Protein 2GI4 (pdb70)

Sequence (156 aa):
MKKILFICLGNICRSPMAEFIMKDLVKKANLEKEFFINSAGTSGEHDGEGMHYGTKNKLAQLNIEHKNFTSKKLTQKLCDESDFLITMDNSNFKNVLKNFTNTQNKVLKITDFSPSLNYDEVPDPWYSGNFDETYKILSLACKNLLVFLSKHHHHHMKKILFICLGNICRSPMAEFIMKDLVKKANLEKEFFINSAGTSGEHDGEGMHYGTKNKLAQLNIEHKNFTSKKLTQKLCDESDFLITMDNSNFKNVLKNFTNTQNKVLKITDFSPSLNYDEVPDPWYSGNFDETYKILSLACKNLLVFLSKHHHHHMKKILFICLGNICRSPMAEFIMKDLVKKANLEKEFFINSAGTSGEHDGEGMHYGTKNKLAQLNIEHKNFTSKKLTQKLCDESDFLITMDNSNFKNVLKNFTNTQNKVLKITDFSPSLNYDEVPDPWYSGNFDETYKILSLACKNLLVFLSKHHHHHMKKILFICLGNICRSPMAEFIMKDLVKKANLEKEFFINSAGTSGEHDGEGMHYGTKNKLAQLNIEHKNFTSKKLTQKLCDESDFLITMDNSNFKNVLKNFTNTQNKVLKITDFSPSLNYDEVPDPWYSGNFDETYKILSLACKNLLVFLSKHHHHHMKKILFICLGNICRSPMAEFIMKDLVKKANLEKEFFINSAGTSGEHDGEGMHYGTKNKLAQLNIEHKNFTSKKLTQKLCDESDFLITMDNSNFKNVLKNFTNTQNKVLKITDFSPSLNYDEVPDPWYSGNFDETYKILSLACKNLLVFLSKHHHHHMKKILFICLGNICRSPMAEFIMKDLVKKANLEKEFFINSAGTSGEHDGEGMHYGTKNKLAQLNIEHKNFTSKKLTQKLCDESDFLITMDNSNFKNVLKNFTNTQNKVLKITDFSPSLNYDEVPDPWYSGNFDETYKILSLACKNLLVFLSKHHHHHMKKILFICLGNICRSPMAEFIMKDLVKKANLEKEFFINSAGTSGEHDGEGMHYGTKNKLAQLNIEHKNFTSKKLTQKLCDESDFLITMDNSNFKNVLKNFTNTQNKVLKITDFSPSLNYDEVPDPWYSGNFDETYKILSLACKNLLVFLSKHHHHHMKKILFICLGNICRSPMAEFIMKDLVKKANLEKEFFINSAGTSGEHDGEGMHYGTKNKLAQLNIEHKNFTSKKLTQKLCDESDFLITMDNSNFKNVLKNFTNTQNKVLKITDFSPSLNYDEVPDPWYSGNFDETYKILSLACKNLLVFLSKHHHHHMKKILFICLGNICRSPMAEFIMKDLVKKANLEKEFFINSAGTSGEHDGEGMHYGTKNKLAQLNIEHKNFTSKKLTQKLCDESDFLITMDNSNFKNVLKNFTNTQNKVLKITDFSPSLNYDEVPDPWYSGNFDETYKILSLACKNLLVFLSKHHHHHMKKILFICLGNICRSPMAEFIMKDLVKKANLEKEFFINSAGTSGEHDGEGMHYGTKNKLAQLNIEHKNFTSKKLTQKLCDESDFLITMDNSNFKNVLKNFTNTQNKVLKITDFSPSLNYDEVPDPWYSGNFDETYKILSLACKNLLVFLSKHHHHH

InterPro domains:
  IPR023485 Phosphotyrosine protein phosphatase I [PF01451] (3-149)
  IPR023485 Phosphotyrosine protein phosphatase I [SM00226] (2-148)
  IPR036196 Phosphotyrosine protein phosphatase I superfamily [SSF52788] (1-146)
  IPR050438 Low Molecular Weight Phosphotyrosine Protein Phosphatase [PTHR11717] (2-149)

Structure (mmCIF, N/CA/C/O backbone):
data_2GI4
#
_entry.id   2GI4
#
loop_
_atom_site.group_PDB
_atom_site.id
_atom_site.type_symbol
_atom_site.label_atom_id
_atom_site.label_alt_id
_atom_site.label_comp_id
_atom_site.label_asym_id
_atom_site.label_entity_id
_atom_site.label_seq_id
_atom_site.pdbx_PDB_ins_code
_atom_site.Cartn_x
_atom_site.Cartn_y
_atom_site.Cartn_z
_atom_site.occupancy
_atom_site.B_iso_or_equiv
_atom_site.auth_seq_id
_atom_site.auth_comp_id
_atom_site.auth_asym_id
_atom_site.auth_atom_id
_atom_site.pdbx_PDB_model_num
ATOM 1 N N . MET A 1 1 ? 17.283 -7.599 -6.737 1.00 0.00 1 MET A N 1
ATOM 2 C CA . MET A 1 1 ? 16.320 -6.640 -7.340 1.00 0.00 1 MET A CA 1
ATOM 3 C C . MET A 1 1 ? 14.889 -6.954 -6.913 1.00 0.00 1 MET A C 1
ATOM 4 O O . MET A 1 1 ? 14.082 -7.431 -7.712 1.00 0.00 1 MET A O 1
ATOM 20 N N . LYS A 1 2 ? 14.581 -6.682 -5.648 1.00 0.00 2 LYS A N 1
ATOM 21 C CA . LYS A 1 2 ? 13.247 -6.933 -5.113 1.00 0.00 2 LYS A CA 1
ATOM 22 C C . LYS A 1 2 ? 12.381 -5.683 -5.213 1.00 0.00 2 LYS A C 1
ATOM 23 O O . LYS A 1 2 ? 12.726 -4.631 -4.674 1.00 0.00 2 LYS A O 1
ATOM 42 N N . LYS A 1 3 ? 11.254 -5.801 -5.910 1.00 0.00 3 LYS A N 1
ATOM 43 C CA . LYS A 1 3 ? 10.341 -4.676 -6.083 1.00 0.00 3 LYS A CA 1
ATOM 44 C C . LYS A 1 3 ? 8.953 -5.000 -5.536 1.00 0.00 3 LYS A C 1
ATOM 45 O O . LYS A 1 3 ? 8.387 -6.056 -5.824 1.00 0.00 3 LYS A O 1
ATOM 64 N N . ILE A 1 4 ? 8.411 -4.079 -4.745 1.00 0.00 4 ILE A N 1
ATOM 65 C CA . ILE A 1 4 ? 7.090 -4.252 -4.150 1.00 0.00 4 ILE A CA 1
ATOM 66 C C . ILE A 1 4 ? 6.112 -3.211 -4.685 1.00 0.00 4 ILE A C 1
ATOM 67 O O . ILE A 1 4 ? 6.271 -2.015 -4.437 1.00 0.00 4 ILE A O 1
ATOM 83 N N . LEU A 1 5 ? 5.103 -3.668 -5.420 1.00 0.00 5 LEU A N 1
ATOM 84 C CA . LEU A 1 5 ? 4.107 -2.767 -5.990 1.00 0.00 5 LEU A CA 1
ATOM 85 C C . LEU A 1 5 ? 2.836 -2.731 -5.145 1.00 0.00 5 LEU A C 1
ATOM 86 O O . LEU A 1 5 ? 2.077 -3.700 -5.108 1.00 0.00 5 LEU A O 1
ATOM 102 N N . PHE A 1 6 ? 2.597 -1.599 -4.489 1.00 0.00 6 PHE A N 1
ATOM 103 C CA . PHE A 1 6 ? 1.403 -1.425 -3.668 1.00 0.00 6 PHE A CA 1
ATOM 104 C C . PHE A 1 6 ? 0.313 -0.735 -4.487 1.00 0.00 6 PHE A C 1
ATOM 105 O O . PHE A 1 6 ? 0.585 0.238 -5.193 1.00 0.00 6 PHE A O 1
ATOM 122 N N . ILE A 1 7 ? -0.914 -1.246 -4.410 1.00 0.00 7 ILE A N 1
ATOM 123 C CA . ILE A 1 7 ? -2.024 -0.674 -5.169 1.00 0.00 7 ILE A CA 1
ATOM 124 C C . ILE A 1 7 ? -3.092 -0.077 -4.257 1.00 0.00 7 ILE A C 1
ATOM 125 O O . ILE A 1 7 ? -3.615 -0.751 -3.371 1.00 0.00 7 ILE A O 1
ATOM 141 N N . CYS A 1 8 ? -3.417 1.191 -4.493 1.00 0.00 8 CYS A N 1
ATOM 142 C CA . CYS A 1 8 ? -4.431 1.883 -3.708 1.00 0.00 8 CYS A CA 1
ATOM 143 C C . CYS A 1 8 ? -5.455 2.554 -4.619 1.00 0.00 8 CYS A C 1
ATOM 144 O O . CYS A 1 8 ? -5.100 3.360 -5.480 1.00 0.00 8 CYS A O 1
ATOM 152 N N . LEU A 1 9 ? -6.724 2.201 -4.425 1.00 0.00 9 LEU A N 1
ATOM 153 C CA . LEU A 1 9 ? -7.818 2.749 -5.226 1.00 0.00 9 LEU A CA 1
ATOM 154 C C . LEU A 1 9 ? -7.686 4.259 -5.393 1.00 0.00 9 LEU A C 1
ATOM 155 O O . LEU A 1 9 ? -7.549 4.759 -6.509 1.00 0.00 9 LEU A O 1
ATOM 171 N N . GLY A 1 10 ? -7.734 4.982 -4.278 1.00 0.00 10 GLY A N 1
ATOM 172 C CA . GLY A 1 10 ? -7.623 6.427 -4.330 1.00 0.00 10 GLY A CA 1
ATOM 173 C C . GLY A 1 10 ? -6.186 6.904 -4.388 1.00 0.00 10 GLY A C 1
ATOM 174 O O . GLY A 1 10 ? -5.890 7.914 -5.024 1.00 0.00 10 GLY A O 1
ATOM 178 N N . ASN A 1 11 ? -5.296 6.180 -3.715 1.00 0.00 11 ASN A N 1
ATOM 179 C CA . ASN A 1 11 ? -3.880 6.535 -3.680 1.00 0.00 11 ASN A CA 1
ATOM 180 C C . ASN A 1 11 ? -3.688 7.976 -3.217 1.00 0.00 11 ASN A C 1
ATOM 181 O O . ASN A 1 11 ? -2.627 8.570 -3.412 1.00 0.00 11 ASN A O 1
ATOM 192 N N . ILE A 1 12 ? -4.726 8.526 -2.599 1.00 0.00 12 ILE A N 1
ATOM 193 C CA . ILE A 1 12 ? -4.694 9.891 -2.094 1.00 0.00 12 ILE A CA 1
ATOM 194 C C . ILE A 1 12 ? -5.058 9.913 -0.618 1.00 0.00 12 ILE A C 1
ATOM 195 O O . ILE A 1 12 ? -5.565 10.908 -0.102 1.00 0.00 12 ILE A O 1
ATOM 211 N N . CYS A 1 13 ? -4.806 8.795 0.054 1.00 0.00 13 CYS A N 1
ATOM 212 C CA . CYS A 1 13 ? -5.118 8.674 1.468 1.00 0.00 13 CYS A CA 1
ATOM 213 C C . CYS A 1 13 ? -4.173 7.694 2.162 1.00 0.00 13 CYS A C 1
ATOM 214 O O . CYS A 1 13 ? -3.170 8.097 2.750 1.00 0.00 13 CYS A O 1
ATOM 222 N N . ARG A 1 14 ? -4.504 6.409 2.097 1.00 0.00 14 ARG A N 1
ATOM 223 C CA . ARG A 1 14 ? -3.696 5.370 2.730 1.00 0.00 14 ARG A CA 1
ATOM 224 C C . ARG A 1 14 ? -2.399 5.111 1.959 1.00 0.00 14 ARG A C 1
ATOM 225 O O . ARG A 1 14 ? -1.416 4.637 2.531 1.00 0.00 14 ARG A O 1
ATOM 246 N N . SER A 1 15 ? -2.400 5.411 0.665 1.00 0.00 15 SER A N 1
ATOM 247 C CA . SER A 1 15 ? -1.219 5.193 -0.171 1.00 0.00 15 SER A CA 1
ATOM 248 C C . SER A 1 15 ? -0.056 6.119 0.210 1.00 0.00 15 SER A C 1
ATOM 249 O O . SER A 1 15 ? 1.066 5.651 0.399 1.00 0.00 15 SER A O 1
ATOM 257 N N . PRO A 1 16 ? -0.292 7.447 0.305 1.00 0.00 16 PRO A N 1
ATOM 258 C CA . PRO A 1 16 ? 0.764 8.417 0.638 1.00 0.00 16 PRO A CA 1
ATOM 259 C C . PRO A 1 16 ? 1.295 8.265 2.060 1.00 0.00 16 PRO A C 1
ATOM 260 O O . PRO A 1 16 ? 2.510 8.218 2.276 1.00 0.00 16 PRO A O 1
ATOM 271 N N . MET A 1 17 ? 0.388 8.191 3.030 1.00 0.00 17 MET A N 1
ATOM 272 C CA . MET A 1 17 ? 0.785 8.047 4.425 1.00 0.00 17 MET A CA 1
ATOM 273 C C . MET A 1 17 ? 1.654 6.811 4.607 1.00 0.00 17 MET A C 1
ATOM 274 O O . MET A 1 17 ? 2.793 6.904 5.064 1.00 0.00 17 MET A O 1
ATOM 288 N N . ALA A 1 18 ? 1.112 5.656 4.235 1.00 0.00 18 ALA A N 1
ATOM 289 C CA . ALA A 1 18 ? 1.843 4.403 4.351 1.00 0.00 18 ALA A CA 1
ATOM 290 C C . ALA A 1 18 ? 3.112 4.438 3.509 1.00 0.00 18 ALA A C 1
ATOM 291 O O . ALA A 1 18 ? 4.092 3.768 3.828 1.00 0.00 18 ALA A O 1
ATOM 298 N N . GLU A 1 19 ? 3.093 5.226 2.438 1.00 0.00 19 GLU A N 1
ATOM 299 C CA . GLU A 1 19 ? 4.256 5.344 1.567 1.00 0.00 19 GLU A CA 1
ATOM 300 C C . GLU A 1 19 ? 5.448 5.873 2.353 1.00 0.00 19 GLU A C 1
ATOM 301 O O . GLU A 1 19 ? 6.569 5.383 2.207 1.00 0.00 19 GLU A O 1
ATOM 313 N N . PHE A 1 20 ? 5.196 6.873 3.192 1.00 0.00 20 PHE A N 1
ATOM 314 C CA . PHE A 1 20 ? 6.248 7.466 4.008 1.00 0.00 20 PHE A CA 1
ATOM 315 C C . PHE A 1 20 ? 6.662 6.519 5.135 1.00 0.00 20 PHE A C 1
ATOM 316 O O . PHE A 1 20 ? 7.846 6.408 5.458 1.00 0.00 20 PHE A O 1
ATOM 333 N N . ILE A 1 21 ? 5.683 5.839 5.731 1.00 0.00 21 ILE A N 1
ATOM 334 C CA . ILE A 1 21 ? 5.960 4.907 6.821 1.00 0.00 21 ILE A CA 1
ATOM 335 C C . ILE A 1 21 ? 6.870 3.777 6.359 1.00 0.00 21 ILE A C 1
ATOM 336 O O . ILE A 1 21 ? 7.933 3.547 6.936 1.00 0.00 21 ILE A O 1
ATOM 352 N N . MET A 1 22 ? 6.446 3.077 5.312 1.00 0.00 22 MET A N 1
ATOM 353 C CA . MET A 1 22 ? 7.223 1.972 4.765 1.00 0.00 22 MET A CA 1
ATOM 354 C C . MET A 1 22 ? 8.614 2.436 4.350 1.00 0.00 22 MET A C 1
ATOM 355 O O . MET A 1 22 ? 9.614 1.843 4.742 1.00 0.00 22 MET A O 1
ATOM 369 N N . LYS A 1 23 ? 8.664 3.502 3.556 1.00 0.00 23 LYS A N 1
ATOM 370 C CA . LYS A 1 23 ? 9.931 4.052 3.079 1.00 0.00 23 LYS A CA 1
ATOM 371 C C . LYS A 1 23 ? 10.897 4.316 4.231 1.00 0.00 23 LYS A C 1
ATOM 372 O O . LYS A 1 23 ? 12.112 4.192 4.075 1.00 0.00 23 LYS A O 1
ATOM 391 N N . ASP A 1 24 ? 10.353 4.693 5.382 1.00 0.00 24 ASP A N 1
ATOM 392 C CA . ASP A 1 24 ? 11.169 4.987 6.555 1.00 0.00 24 ASP A CA 1
ATOM 393 C C . ASP A 1 24 ? 11.790 3.722 7.156 1.00 0.00 24 ASP A C 1
ATOM 394 O O . ASP A 1 24 ? 13.009 3.622 7.293 1.00 0.00 24 ASP A O 1
ATOM 403 N N . LEU A 1 25 ? 10.939 2.774 7.542 1.00 0.00 25 LEU A N 1
ATOM 404 C CA . LEU A 1 25 ? 11.391 1.528 8.167 1.00 0.00 25 LEU A CA 1
ATOM 405 C C . LEU A 1 25 ? 12.197 0.633 7.218 1.00 0.00 25 LEU A C 1
ATOM 406 O O . LEU A 1 25 ? 13.119 -0.056 7.655 1.00 0.00 25 LEU A O 1
ATOM 422 N N . VAL A 1 26 ? 11.844 0.622 5.934 1.00 0.00 26 VAL A N 1
ATOM 423 C CA . VAL A 1 26 ? 12.543 -0.219 4.960 1.00 0.00 26 VAL A CA 1
ATOM 424 C C . VAL A 1 26 ? 14.040 0.071 4.936 1.00 0.00 26 VAL A C 1
ATOM 425 O O . VAL A 1 26 ? 14.846 -0.815 4.670 1.00 0.00 26 VAL A O 1
ATOM 438 N N . LYS A 1 27 ? 14.409 1.313 5.212 1.00 0.00 27 LYS A N 1
ATOM 439 C CA . LYS A 1 27 ? 15.813 1.710 5.218 1.00 0.00 27 LYS A CA 1
ATOM 440 C C . LYS A 1 27 ? 16.646 0.773 6.091 1.00 0.00 27 LYS A C 1
ATOM 441 O O . LYS A 1 27 ? 17.849 0.617 5.880 1.00 0.00 27 LYS A O 1
ATOM 460 N N . LYS A 1 28 ? 16.000 0.167 7.081 1.00 0.00 28 LYS A N 1
ATOM 461 C CA . LYS A 1 28 ? 16.675 -0.738 8.005 1.00 0.00 28 LYS A CA 1
ATOM 462 C C . LYS A 1 28 ? 17.155 -2.028 7.331 1.00 0.00 28 LYS A C 1
ATOM 463 O O . LYS A 1 28 ? 18.321 -2.400 7.460 1.00 0.00 28 LYS A O 1
ATOM 482 N N . ALA A 1 29 ? 16.252 -2.728 6.641 1.00 0.00 29 ALA A N 1
ATOM 483 C CA . ALA A 1 29 ? 16.611 -3.992 5.994 1.00 0.00 29 ALA A CA 1
ATOM 484 C C . ALA A 1 29 ? 16.151 -4.074 4.538 1.00 0.00 29 ALA A C 1
ATOM 485 O O . ALA A 1 29 ? 15.924 -5.168 4.020 1.00 0.00 29 ALA A O 1
ATOM 492 N N . ASN A 1 30 ? 16.023 -2.930 3.877 1.00 0.00 30 ASN A N 1
ATOM 493 C CA . ASN A 1 30 ? 15.598 -2.909 2.479 1.00 0.00 30 ASN A CA 1
ATOM 494 C C . ASN A 1 30 ? 16.505 -2.007 1.655 1.00 0.00 30 ASN A C 1
ATOM 495 O O . ASN A 1 30 ? 17.114 -2.449 0.681 1.00 0.00 30 ASN A O 1
ATOM 506 N N . LEU A 1 31 ? 16.605 -0.743 2.058 1.00 0.00 31 LEU A N 1
ATOM 507 C CA . LEU A 1 31 ? 17.457 0.210 1.355 1.00 0.00 31 LEU A CA 1
ATOM 508 C C . LEU A 1 31 ? 18.904 -0.263 1.401 1.00 0.00 31 LEU A C 1
ATOM 509 O O . LEU A 1 31 ? 19.714 0.078 0.537 1.00 0.00 31 LEU A O 1
ATOM 525 N N . GLU A 1 32 ? 19.211 -1.064 2.414 1.00 0.00 32 GLU A N 1
ATOM 526 C CA . GLU A 1 32 ? 20.548 -1.608 2.586 1.00 0.00 32 GLU A CA 1
ATOM 527 C C . GLU A 1 32 ? 20.890 -2.551 1.439 1.00 0.00 32 GLU A C 1
ATOM 528 O O . GLU A 1 32 ? 21.958 -2.449 0.834 1.00 0.00 32 GLU A O 1
ATOM 540 N N . LYS A 1 33 ? 19.968 -3.461 1.137 1.00 0.00 33 LYS A N 1
ATOM 541 C CA . LYS A 1 33 ? 20.161 -4.417 0.054 1.00 0.00 33 LYS A CA 1
ATOM 542 C C . LYS A 1 33 ? 19.650 -3.842 -1.262 1.00 0.00 33 LYS A C 1
ATOM 543 O O . LYS A 1 33 ? 19.522 -4.556 -2.257 1.00 0.00 33 LYS A O 1
ATOM 562 N N . GLU A 1 34 ? 19.361 -2.542 -1.251 1.00 0.00 34 GLU A N 1
ATOM 563 C CA . GLU A 1 34 ? 18.867 -1.845 -2.433 1.00 0.00 34 GLU A CA 1
ATOM 564 C C . GLU A 1 34 ? 17.508 -2.380 -2.874 1.00 0.00 34 GLU A C 1
ATOM 565 O O . GLU A 1 34 ? 17.393 -3.039 -3.909 1.00 0.00 34 GLU A O 1
ATOM 577 N N . PHE A 1 35 ? 16.478 -2.078 -2.090 1.00 0.00 35 PHE A N 1
ATOM 578 C CA . PHE A 1 35 ? 15.121 -2.511 -2.408 1.00 0.00 35 PHE A CA 1
ATOM 579 C C . PHE A 1 35 ? 14.332 -1.359 -3.024 1.00 0.00 35 PHE A C 1
ATOM 580 O O . PHE A 1 35 ? 14.681 -0.192 -2.843 1.00 0.00 35 PHE A O 1
ATOM 597 N N . PHE A 1 36 ? 13.275 -1.688 -3.762 1.00 0.00 36 PHE A N 1
ATOM 598 C CA . PHE A 1 36 ? 12.457 -0.667 -4.413 1.00 0.00 36 PHE A CA 1
ATOM 599 C C . PHE A 1 36 ? 10.972 -0.858 -4.116 1.00 0.00 36 PHE A C 1
ATOM 600 O O . PHE A 1 36 ? 10.474 -1.982 -4.071 1.00 0.00 36 PHE A O 1
ATOM 617 N N . ILE A 1 37 ? 10.270 0.258 -3.925 1.00 0.00 37 ILE A N 1
ATOM 618 C CA . ILE A 1 37 ? 8.838 0.234 -3.644 1.00 0.00 37 ILE A CA 1
ATOM 619 C C . ILE A 1 37 ? 8.102 1.267 -4.496 1.00 0.00 37 ILE A C 1
ATOM 620 O O . ILE A 1 37 ? 8.608 2.366 -4.725 1.00 0.00 37 ILE A O 1
ATOM 636 N N . ASN A 1 38 ? 6.911 0.907 -4.971 1.00 0.00 38 ASN A N 1
ATOM 637 C CA . ASN A 1 38 ? 6.119 1.808 -5.805 1.00 0.00 38 ASN A CA 1
ATOM 638 C C . ASN A 1 38 ? 4.630 1.687 -5.495 1.00 0.00 38 ASN A C 1
ATOM 639 O O . ASN A 1 38 ? 4.093 0.585 -5.407 1.00 0.00 38 ASN A O 1
ATOM 650 N N . SER A 1 39 ? 3.968 2.831 -5.342 1.00 0.00 39 SER A N 1
ATOM 651 C CA . SER A 1 39 ? 2.538 2.859 -5.055 1.00 0.00 39 SER A CA 1
ATOM 652 C C . SER A 1 39 ? 1.775 3.525 -6.196 1.00 0.00 39 SER A C 1
ATOM 653 O O . SER A 1 39 ? 2.086 4.649 -6.589 1.00 0.00 39 SER A O 1
ATOM 661 N N . ALA A 1 40 ? 0.779 2.822 -6.732 1.00 0.00 40 ALA A N 1
ATOM 662 C CA . ALA A 1 40 ? -0.018 3.349 -7.836 1.00 0.00 40 ALA A CA 1
ATOM 663 C C . ALA A 1 40 ? -1.490 2.978 -7.688 1.00 0.00 40 ALA A C 1
ATOM 664 O O . ALA A 1 40 ? -1.839 2.058 -6.949 1.00 0.00 40 ALA A O 1
ATOM 671 N N . GLY A 1 41 ? -2.348 3.701 -8.404 1.00 0.00 41 GLY A N 1
ATOM 672 C CA . GLY A 1 41 ? -3.773 3.435 -8.347 1.00 0.00 41 GLY A CA 1
ATOM 673 C C . GLY A 1 41 ? -4.194 2.344 -9.313 1.00 0.00 41 GLY A C 1
ATOM 674 O O . GLY A 1 41 ? -3.351 1.713 -9.949 1.00 0.00 41 GLY A O 1
ATOM 678 N N . THR A 1 42 ? -5.500 2.120 -9.421 1.00 0.00 42 THR A N 1
ATOM 679 C CA . THR A 1 42 ? -6.031 1.093 -10.312 1.00 0.00 42 THR A CA 1
ATOM 680 C C . THR A 1 42 ? -6.050 1.560 -11.765 1.00 0.00 42 THR A C 1
ATOM 681 O O . THR A 1 42 ? -5.628 0.832 -12.664 1.00 0.00 42 THR A O 1
ATOM 692 N N . SER A 1 43 ? -6.548 2.772 -11.993 1.00 0.00 43 SER A N 1
ATOM 693 C CA . SER A 1 43 ? -6.625 3.322 -13.343 1.00 0.00 43 SER A CA 1
ATOM 694 C C . SER A 1 43 ? -5.901 4.662 -13.440 1.00 0.00 43 SER A C 1
ATOM 695 O O . SER A 1 43 ? -5.950 5.329 -14.473 1.00 0.00 43 SER A O 1
ATOM 703 N N . GLY A 1 44 ? -5.224 5.044 -12.361 1.00 0.00 44 GLY A N 1
ATOM 704 C CA . GLY A 1 44 ? -4.490 6.297 -12.345 1.00 0.00 44 GLY A CA 1
ATOM 705 C C . GLY A 1 44 ? -5.331 7.492 -12.762 1.00 0.00 44 GLY A C 1
ATOM 706 O O . GLY A 1 44 ? -4.794 8.493 -13.237 1.00 0.00 44 GLY A O 1
ATOM 710 N N . GLU A 1 45 ? -6.646 7.395 -12.579 1.00 0.00 45 GLU A N 1
ATOM 711 C CA . GLU A 1 45 ? -7.546 8.489 -12.938 1.00 0.00 45 GLU A CA 1
ATOM 712 C C . GLU A 1 45 ? -7.153 9.761 -12.194 1.00 0.00 45 GLU A C 1
ATOM 713 O O . GLU A 1 45 ? -7.072 10.840 -12.780 1.00 0.00 45 GLU A O 1
ATOM 725 N N . HIS A 1 46 ? -6.895 9.613 -10.900 1.00 0.00 46 HIS A N 1
ATOM 726 C CA . HIS A 1 46 ? -6.491 10.731 -10.056 1.00 0.00 46 HIS A CA 1
ATOM 727 C C . HIS A 1 46 ? -5.509 10.251 -8.995 1.00 0.00 46 HIS A C 1
ATOM 728 O O . HIS A 1 46 ? -4.769 11.044 -8.414 1.00 0.00 46 HIS A O 1
ATOM 743 N N . ASP A 1 47 ? -5.519 8.940 -8.759 1.00 0.00 47 ASP A N 1
ATOM 744 C CA . ASP A 1 47 ? -4.637 8.313 -7.778 1.00 0.00 47 ASP A CA 1
ATOM 745 C C . ASP A 1 47 ? -3.221 8.875 -7.872 1.00 0.00 47 ASP A C 1
ATOM 746 O O . ASP A 1 47 ? -2.457 8.512 -8.767 1.00 0.00 47 ASP A O 1
ATOM 755 N N . GLY A 1 48 ? -2.875 9.766 -6.945 1.00 0.00 48 GLY A N 1
ATOM 756 C CA . GLY A 1 48 ? -1.553 10.362 -6.948 1.00 0.00 48 GLY A CA 1
ATOM 757 C C . GLY A 1 48 ? -1.474 11.624 -6.112 1.00 0.00 48 GLY A C 1
ATOM 758 O O . GLY A 1 48 ? -0.403 11.979 -5.619 1.00 0.00 48 GLY A O 1
ATOM 762 N N . GLU A 1 49 ? -2.608 12.306 -5.950 1.00 0.00 49 GLU A N 1
ATOM 763 C CA . GLU A 1 49 ? -2.654 13.534 -5.164 1.00 0.00 49 GLU A CA 1
ATOM 764 C C . GLU A 1 49 ? -2.043 13.309 -3.784 1.00 0.00 49 GLU A C 1
ATOM 765 O O . GLU A 1 49 ? -0.938 13.771 -3.501 1.00 0.00 49 GLU A O 1
ATOM 777 N N . GLY A 1 50 ? -2.760 12.584 -2.934 1.00 0.00 50 GLY A N 1
ATOM 778 C CA . GLY A 1 50 ? -2.262 12.299 -1.602 1.00 0.00 50 GLY A CA 1
ATOM 779 C C . GLY A 1 50 ? -2.802 13.248 -0.553 1.00 0.00 50 GLY A C 1
ATOM 780 O O . GLY A 1 50 ? -2.047 14.019 0.040 1.00 0.00 50 GLY A O 1
ATOM 784 N N . MET A 1 51 ? -4.108 13.189 -0.314 1.00 0.00 51 MET A N 1
ATOM 785 C CA . MET A 1 51 ? -4.734 14.050 0.681 1.00 0.00 51 MET A CA 1
ATOM 786 C C . MET A 1 51 ? -6.159 13.599 1.000 1.00 0.00 51 MET A C 1
ATOM 787 O O . MET A 1 51 ? -7.007 13.512 0.113 1.00 0.00 51 MET A O 1
ATOM 801 N N . HIS A 1 52 ? -6.412 13.327 2.278 1.00 0.00 52 HIS A N 1
ATOM 802 C CA . HIS A 1 52 ? -7.733 12.899 2.730 1.00 0.00 52 HIS A CA 1
ATOM 803 C C . HIS A 1 52 ? -7.976 13.344 4.169 1.00 0.00 52 HIS A C 1
ATOM 804 O O . HIS A 1 52 ? -7.040 13.476 4.951 1.00 0.00 52 HIS A O 1
ATOM 819 N N . TYR A 1 53 ? -9.237 13.585 4.503 1.00 0.00 53 TYR A N 1
ATOM 820 C CA . TYR A 1 53 ? -9.612 14.031 5.843 1.00 0.00 53 TYR A CA 1
ATOM 821 C C . TYR A 1 53 ? -8.992 13.162 6.935 1.00 0.00 53 TYR A C 1
ATOM 822 O O . TYR A 1 53 ? -8.293 13.660 7.816 1.00 0.00 53 TYR A O 1
ATOM 840 N N . GLY A 1 54 ? -9.281 11.867 6.885 1.00 0.00 54 GLY A N 1
ATOM 841 C CA . GLY A 1 54 ? -8.777 10.945 7.888 1.00 0.00 54 GLY A CA 1
ATOM 842 C C . GLY A 1 54 ? -7.262 10.837 7.932 1.00 0.00 54 GLY A C 1
ATOM 843 O O . GLY A 1 54 ? -6.662 10.972 8.998 1.00 0.00 54 GLY A O 1
ATOM 847 N N . THR A 1 55 ? -6.644 10.558 6.790 1.00 0.00 55 THR A N 1
ATOM 848 C CA . THR A 1 55 ? -5.194 10.395 6.734 1.00 0.00 55 THR A CA 1
ATOM 849 C C . THR A 1 55 ? -4.442 11.685 7.061 1.00 0.00 55 THR A C 1
ATOM 850 O O . THR A 1 55 ? -3.542 11.685 7.902 1.00 0.00 55 THR A O 1
ATOM 861 N N . LYS A 1 56 ? -4.803 12.779 6.394 1.00 0.00 56 LYS A N 1
ATOM 862 C CA . LYS A 1 56 ? -4.143 14.064 6.623 1.00 0.00 56 LYS A CA 1
ATOM 863 C C . LYS A 1 56 ? -4.241 14.481 8.085 1.00 0.00 56 LYS A C 1
ATOM 864 O O . LYS A 1 56 ? -3.240 14.844 8.697 1.00 0.00 56 LYS A O 1
ATOM 883 N N . ASN A 1 57 ? -5.449 14.425 8.639 1.00 0.00 57 ASN A N 1
ATOM 884 C CA . ASN A 1 57 ? -5.663 14.793 10.033 1.00 0.00 57 ASN A CA 1
ATOM 885 C C . ASN A 1 57 ? -4.767 13.953 10.935 1.00 0.00 57 ASN A C 1
ATOM 886 O O . ASN A 1 57 ? -4.112 14.469 11.843 1.00 0.00 57 ASN A O 1
ATOM 897 N N . LYS A 1 58 ? -4.738 12.654 10.660 1.00 0.00 58 LYS A N 1
ATOM 898 C CA . LYS A 1 58 ? -3.919 11.725 11.420 1.00 0.00 58 LYS A CA 1
ATOM 899 C C . LYS A 1 58 ? -2.459 12.162 11.394 1.00 0.00 58 LYS A C 1
ATOM 900 O O . LYS A 1 58 ? -1.787 12.187 12.426 1.00 0.00 58 LYS A O 1
ATOM 919 N N . LEU A 1 59 ? -1.983 12.512 10.205 1.00 0.00 59 LEU A N 1
ATOM 920 C CA . LEU A 1 59 ? -0.607 12.959 10.028 1.00 0.00 59 LEU A CA 1
ATOM 921 C C . LEU A 1 59 ? -0.380 14.308 10.708 1.00 0.00 59 LEU A C 1
ATOM 922 O O . LEU A 1 59 ? 0.693 14.569 11.243 1.00 0.00 59 LEU A O 1
ATOM 938 N N . ALA A 1 60 ? -1.399 15.162 10.681 1.00 0.00 60 ALA A N 1
ATOM 939 C CA . ALA A 1 60 ? -1.306 16.482 11.295 1.00 0.00 60 ALA A CA 1
ATOM 940 C C . ALA A 1 60 ? -1.058 16.373 12.794 1.00 0.00 60 ALA A C 1
ATOM 941 O O . ALA A 1 60 ? -0.397 17.225 13.388 1.00 0.00 60 ALA A O 1
ATOM 948 N N . GLN A 1 61 ? -1.600 15.321 13.398 1.00 0.00 61 GLN A N 1
ATOM 949 C CA . GLN A 1 61 ? -1.446 15.095 14.830 1.00 0.00 61 GLN A CA 1
ATOM 950 C C . GLN A 1 61 ? 0.026 15.101 15.240 1.00 0.00 61 GLN A C 1
ATOM 951 O O . GLN A 1 61 ? 0.383 15.656 16.281 1.00 0.00 61 GLN A O 1
ATOM 965 N N . LEU A 1 62 ? 0.875 14.480 14.425 1.00 0.00 62 LEU A N 1
ATOM 966 C CA . LEU A 1 62 ? 2.304 14.419 14.721 1.00 0.00 62 LEU A CA 1
ATOM 967 C C . LEU A 1 62 ? 3.133 14.227 13.451 1.00 0.00 62 LEU A C 1
ATOM 968 O O . LEU A 1 62 ? 4.180 14.852 13.283 1.00 0.00 62 LEU A O 1
ATOM 984 N N . ASN A 1 63 ? 2.662 13.356 12.566 1.00 0.00 63 ASN A N 1
ATOM 985 C CA . ASN A 1 63 ? 3.363 13.073 11.315 1.00 0.00 63 ASN A CA 1
ATOM 986 C C . ASN A 1 63 ? 3.387 14.294 10.398 1.00 0.00 63 ASN A C 1
ATOM 987 O O . ASN A 1 63 ? 3.116 15.416 10.828 1.00 0.00 63 ASN A O 1
ATOM 998 N N . ILE A 1 64 ? 3.707 14.063 9.126 1.00 0.00 64 ILE A N 1
ATOM 999 C CA . ILE A 1 64 ? 3.758 15.134 8.138 1.00 0.00 64 ILE A CA 1
ATOM 1000 C C . ILE A 1 64 ? 2.473 15.157 7.314 1.00 0.00 64 ILE A C 1
ATOM 1001 O O . ILE A 1 64 ? 1.958 14.107 6.935 1.00 0.00 64 ILE A O 1
ATOM 1017 N N . GLU A 1 65 ? 1.957 16.358 7.051 1.00 0.00 65 GLU A N 1
ATOM 1018 C CA . GLU A 1 65 ? 0.721 16.516 6.284 1.00 0.00 65 GLU A CA 1
ATOM 1019 C C . GLU A 1 65 ? 0.699 15.608 5.067 1.00 0.00 65 GLU A C 1
ATOM 1020 O O . GLU A 1 65 ? -0.323 14.998 4.747 1.00 0.00 65 GLU A O 1
ATOM 1032 N N . HIS A 1 66 ? 1.838 15.526 4.412 1.00 0.00 66 HIS A N 1
ATOM 1033 C CA . HIS A 1 66 ? 2.004 14.693 3.220 1.00 0.00 66 HIS A CA 1
ATOM 1034 C C . HIS A 1 66 ? 3.375 14.926 2.589 1.00 0.00 66 HIS A C 1
ATOM 1035 O O . HIS A 1 66 ? 3.996 15.968 2.801 1.00 0.00 66 HIS A O 1
ATOM 1050 N N . LYS A 1 67 ? 3.838 13.951 1.813 1.00 0.00 67 LYS A N 1
ATOM 1051 C CA . LYS A 1 67 ? 5.134 14.050 1.150 1.00 0.00 67 LYS A CA 1
ATOM 1052 C C . LYS A 1 67 ? 5.313 12.927 0.135 1.00 0.00 67 LYS A C 1
ATOM 1053 O O . LYS A 1 67 ? 6.406 12.383 -0.020 1.00 0.00 67 LYS A O 1
ATOM 1072 N N . ASN A 1 68 ? 4.230 12.586 -0.556 1.00 0.00 68 ASN A N 1
ATOM 1073 C CA . ASN A 1 68 ? 4.265 11.528 -1.559 1.00 0.00 68 ASN A CA 1
ATOM 1074 C C . ASN A 1 68 ? 3.380 11.880 -2.750 1.00 0.00 68 ASN A C 1
ATOM 1075 O O . ASN A 1 68 ? 2.748 11.009 -3.349 1.00 0.00 68 ASN A O 1
ATOM 1086 N N . PHE A 1 69 ? 3.344 13.165 -3.087 1.00 0.00 69 PHE A N 1
ATOM 1087 C CA . PHE A 1 69 ? 2.542 13.644 -4.208 1.00 0.00 69 PHE A CA 1
ATOM 1088 C C . PHE A 1 69 ? 3.109 13.138 -5.530 1.00 0.00 69 PHE A C 1
ATOM 1089 O O . PHE A 1 69 ? 4.047 13.720 -6.074 1.00 0.00 69 PHE A O 1
ATOM 1106 N N . THR A 1 70 ? 2.541 12.048 -6.041 1.00 0.00 70 THR A N 1
ATOM 1107 C CA . THR A 1 70 ? 2.999 11.468 -7.297 1.00 0.00 70 THR A CA 1
ATOM 1108 C C . THR A 1 70 ? 1.874 10.734 -8.018 1.00 0.00 70 THR A C 1
ATOM 1109 O O . THR A 1 70 ? 1.497 9.627 -7.634 1.00 0.00 70 THR A O 1
ATOM 1120 N N . SER A 1 71 ? 1.349 11.352 -9.073 1.00 0.00 71 SER A N 1
ATOM 1121 C CA . SER A 1 71 ? 0.275 10.747 -9.853 1.00 0.00 71 SER A CA 1
ATOM 1122 C C . SER A 1 71 ? 0.749 9.446 -10.492 1.00 0.00 71 SER A C 1
ATOM 1123 O O . SER A 1 71 ? 1.501 9.462 -11.465 1.00 0.00 71 SER A O 1
ATOM 1131 N N . LYS A 1 72 ? 0.314 8.321 -9.932 1.00 0.00 72 LYS A N 1
ATOM 1132 C CA . LYS A 1 72 ? 0.707 7.015 -10.446 1.00 0.00 72 LYS A CA 1
ATOM 1133 C C . LYS A 1 72 ? -0.489 6.249 -11.001 1.00 0.00 72 LYS A C 1
ATOM 1134 O O . LYS A 1 72 ? -1.640 6.566 -10.701 1.00 0.00 72 LYS A O 1
ATOM 1153 N N . LYS A 1 73 ? -0.201 5.239 -11.817 1.00 0.00 73 LYS A N 1
ATOM 1154 C CA . LYS A 1 73 ? -1.239 4.418 -12.427 1.00 0.00 73 LYS A CA 1
ATOM 1155 C C . LYS A 1 73 ? -0.727 3.001 -12.680 1.00 0.00 73 LYS A C 1
ATOM 1156 O O . LYS A 1 73 ? -0.101 2.732 -13.705 1.00 0.00 73 LYS A O 1
ATOM 1175 N N . LEU A 1 74 ? -0.989 2.101 -11.737 1.00 0.00 74 LEU A N 1
ATOM 1176 C CA . LEU A 1 74 ? -0.547 0.714 -11.858 1.00 0.00 74 LEU A CA 1
ATOM 1177 C C . LEU A 1 74 ? -1.066 0.092 -13.152 1.00 0.00 74 LEU A C 1
ATOM 1178 O O . LEU A 1 74 ? -2.273 0.047 -13.390 1.00 0.00 74 LEU A O 1
ATOM 1194 N N . THR A 1 75 ? -0.144 -0.386 -13.984 1.00 0.00 75 THR A N 1
ATOM 1195 C CA . THR A 1 75 ? -0.509 -1.004 -15.254 1.00 0.00 75 THR A CA 1
ATOM 1196 C C . THR A 1 75 ? 0.184 -2.351 -15.429 1.00 0.00 75 THR A C 1
ATOM 1197 O O . THR A 1 75 ? 0.781 -2.880 -14.492 1.00 0.00 75 THR A O 1
ATOM 1208 N N . GLN A 1 76 ? 0.099 -2.903 -16.637 1.00 0.00 76 GLN A N 1
ATOM 1209 C CA . GLN A 1 76 ? 0.719 -4.190 -16.937 1.00 0.00 76 GLN A CA 1
ATOM 1210 C C . GLN A 1 76 ? 2.239 -4.075 -16.941 1.00 0.00 76 GLN A C 1
ATOM 1211 O O . GLN A 1 76 ? 2.933 -4.873 -16.310 1.00 0.00 76 GLN A O 1
ATOM 1225 N N . LYS A 1 77 ? 2.752 -3.079 -17.659 1.00 0.00 77 LYS A N 1
ATOM 1226 C CA . LYS A 1 77 ? 4.192 -2.859 -17.747 1.00 0.00 77 LYS A CA 1
ATOM 1227 C C . LYS A 1 77 ? 4.796 -2.620 -16.366 1.00 0.00 77 LYS A C 1
ATOM 1228 O O . LYS A 1 77 ? 5.911 -3.060 -16.082 1.00 0.00 77 LYS A O 1
ATOM 1247 N N . LEU A 1 78 ? 4.055 -1.920 -15.512 1.00 0.00 78 LEU A N 1
ATOM 1248 C CA . LEU A 1 78 ? 4.521 -1.623 -14.161 1.00 0.00 78 LEU A CA 1
ATOM 1249 C C . LEU A 1 78 ? 4.538 -2.884 -13.301 1.00 0.00 78 LEU A C 1
ATOM 1250 O O . LEU A 1 78 ? 5.512 -3.154 -12.598 1.00 0.00 78 LEU A O 1
ATOM 1266 N N . CYS A 1 79 ? 3.454 -3.651 -13.366 1.00 0.00 79 CYS A N 1
ATOM 1267 C CA . CYS A 1 79 ? 3.343 -4.886 -12.596 1.00 0.00 79 CYS A CA 1
ATOM 1268 C C . CYS A 1 79 ? 4.436 -5.870 -12.995 1.00 0.00 79 CYS A C 1
ATOM 1269 O O . CYS A 1 79 ? 4.950 -6.617 -12.162 1.00 0.00 79 CYS A O 1
ATOM 1277 N N . ASP A 1 80 ? 4.788 -5.858 -14.276 1.00 0.00 80 ASP A N 1
ATOM 1278 C CA . ASP A 1 80 ? 5.822 -6.743 -14.797 1.00 0.00 80 ASP A CA 1
ATOM 1279 C C . ASP A 1 80 ? 7.168 -6.455 -14.140 1.00 0.00 80 ASP A C 1
ATOM 1280 O O . ASP A 1 80 ? 8.069 -7.293 -14.153 1.00 0.00 80 ASP A O 1
ATOM 1289 N N . GLU A 1 81 ? 7.296 -5.263 -13.565 1.00 0.00 81 GLU A N 1
ATOM 1290 C CA . GLU A 1 81 ? 8.532 -4.862 -12.904 1.00 0.00 81 GLU A CA 1
ATOM 1291 C C . GLU A 1 81 ? 8.591 -5.395 -11.475 1.00 0.00 81 GLU A C 1
ATOM 1292 O O . GLU A 1 81 ? 9.512 -6.129 -11.118 1.00 0.00 81 GLU A O 1
ATOM 1304 N N . SER A 1 82 ? 7.606 -5.023 -10.660 1.00 0.00 82 SER A N 1
ATOM 1305 C CA . SER A 1 82 ? 7.561 -5.469 -9.275 1.00 0.00 82 SER A CA 1
ATOM 1306 C C . SER A 1 82 ? 7.430 -6.985 -9.195 1.00 0.00 82 SER A C 1
ATOM 1307 O O . SER A 1 82 ? 6.736 -7.604 -10.001 1.00 0.00 82 SER A O 1
ATOM 1315 N N . ASP A 1 83 ? 8.104 -7.575 -8.213 1.00 0.00 83 ASP A N 1
ATOM 1316 C CA . ASP A 1 83 ? 8.067 -9.019 -8.020 1.00 0.00 83 ASP A CA 1
ATOM 1317 C C . ASP A 1 83 ? 6.863 -9.415 -7.174 1.00 0.00 83 ASP A C 1
ATOM 1318 O O . ASP A 1 83 ? 6.354 -10.531 -7.284 1.00 0.00 83 ASP A O 1
ATOM 1327 N N . PHE A 1 84 ? 6.411 -8.490 -6.334 1.00 0.00 84 PHE A N 1
ATOM 1328 C CA . PHE A 1 84 ? 5.263 -8.738 -5.471 1.00 0.00 84 PHE A CA 1
ATOM 1329 C C . PHE A 1 84 ? 4.193 -7.670 -5.672 1.00 0.00 84 PHE A C 1
ATOM 1330 O O . PHE A 1 84 ? 4.504 -6.496 -5.864 1.00 0.00 84 PHE A O 1
ATOM 1347 N N . LEU A 1 85 ? 2.930 -8.086 -5.631 1.00 0.00 85 LEU A N 1
ATOM 1348 C CA . LEU A 1 85 ? 1.814 -7.163 -5.813 1.00 0.00 85 LEU A CA 1
ATOM 1349 C C . LEU A 1 85 ? 0.865 -7.209 -4.618 1.00 0.00 85 LEU A C 1
ATOM 1350 O O . LEU A 1 85 ? 0.587 -8.279 -4.076 1.00 0.00 85 LEU A O 1
ATOM 1366 N N . ILE A 1 86 ? 0.373 -6.041 -4.214 1.00 0.00 86 ILE A N 1
ATOM 1367 C CA . ILE A 1 86 ? -0.547 -5.945 -3.085 1.00 0.00 86 ILE A CA 1
ATOM 1368 C C . ILE A 1 86 ? -1.730 -5.042 -3.417 1.00 0.00 86 ILE A C 1
ATOM 1369 O O . ILE A 1 86 ? -1.574 -4.023 -4.090 1.00 0.00 86 ILE A O 1
ATOM 1385 N N . THR A 1 87 ? -2.912 -5.424 -2.944 1.00 0.00 87 THR A N 1
ATOM 1386 C CA . THR A 1 87 ? -4.123 -4.650 -3.194 1.00 0.00 87 THR A CA 1
ATOM 1387 C C . THR A 1 87 ? -4.589 -3.919 -1.940 1.00 0.00 87 THR A C 1
ATOM 1388 O O . THR A 1 87 ? -4.630 -2.689 -1.915 1.00 0.00 87 THR A O 1
ATOM 1399 N N . MET A 1 88 ? -4.950 -4.687 -0.909 1.00 0.00 88 MET A N 1
ATOM 1400 C CA . MET A 1 88 ? -5.431 -4.134 0.358 1.00 0.00 88 MET A CA 1
ATOM 1401 C C . MET A 1 88 ? -6.884 -3.681 0.235 1.00 0.00 88 MET A C 1
ATOM 1402 O O . MET A 1 88 ? -7.653 -3.771 1.192 1.00 0.00 88 MET A O 1
ATOM 1416 N N . ASP A 1 89 ? -7.261 -3.215 -0.954 1.00 0.00 89 ASP A N 1
ATOM 1417 C CA . ASP A 1 89 ? -8.630 -2.772 -1.201 1.00 0.00 89 ASP A CA 1
ATOM 1418 C C . ASP A 1 89 ? -9.518 -3.977 -1.490 1.00 0.00 89 ASP A C 1
ATOM 1419 O O . ASP A 1 89 ? -9.132 -4.878 -2.236 1.00 0.00 89 ASP A O 1
ATOM 1428 N N . ASN A 1 90 ? -10.695 -4.000 -0.877 1.00 0.00 90 ASN A N 1
ATOM 1429 C CA . ASN A 1 90 ? -11.627 -5.109 -1.046 1.00 0.00 90 ASN A CA 1
ATOM 1430 C C . ASN A 1 90 ? -12.118 -5.240 -2.488 1.00 0.00 90 ASN A C 1
ATOM 1431 O O . ASN A 1 90 ? -12.205 -6.346 -3.022 1.00 0.00 90 ASN A O 1
ATOM 1442 N N . SER A 1 91 ? -12.459 -4.114 -3.108 1.00 0.00 91 SER A N 1
ATOM 1443 C CA . SER A 1 91 ? -12.966 -4.120 -4.479 1.00 0.00 91 SER A CA 1
ATOM 1444 C C . SER A 1 91 ? -11.839 -4.192 -5.509 1.00 0.00 91 SER A C 1
ATOM 1445 O O . SER A 1 91 ? -11.955 -4.896 -6.513 1.00 0.00 91 SER A O 1
ATOM 1453 N N . ASN A 1 92 ? -10.762 -3.451 -5.267 1.00 0.00 92 ASN A N 1
ATOM 1454 C CA . ASN A 1 92 ? -9.628 -3.423 -6.189 1.00 0.00 92 ASN A CA 1
ATOM 1455 C C . ASN A 1 92 ? -9.098 -4.826 -6.477 1.00 0.00 92 ASN A C 1
ATOM 1456 O O . ASN A 1 92 ? -8.485 -5.060 -7.516 1.00 0.00 92 ASN A O 1
ATOM 1467 N N . PHE A 1 93 ? -9.332 -5.753 -5.555 1.00 0.00 93 PHE A N 1
ATOM 1468 C CA . PHE A 1 93 ? -8.870 -7.126 -5.725 1.00 0.00 93 PHE A CA 1
ATOM 1469 C C . PHE A 1 93 ? -9.575 -7.798 -6.901 1.00 0.00 93 PHE A C 1
ATOM 1470 O O . PHE A 1 93 ? -8.932 -8.226 -7.860 1.00 0.00 93 PHE A O 1
ATOM 1487 N N . LYS A 1 94 ? -10.899 -7.888 -6.818 1.00 0.00 94 LYS A N 1
ATOM 1488 C CA . LYS A 1 94 ? -11.694 -8.510 -7.873 1.00 0.00 94 LYS A CA 1
ATOM 1489 C C . LYS A 1 94 ? -11.464 -7.820 -9.213 1.00 0.00 94 LYS A C 1
ATOM 1490 O O . LYS A 1 94 ? -11.320 -8.477 -10.244 1.00 0.00 94 LYS A O 1
ATOM 1509 N N . ASN A 1 95 ? -11.434 -6.491 -9.188 1.00 0.00 95 ASN A N 1
ATOM 1510 C CA . ASN A 1 95 ? -11.228 -5.704 -10.399 1.00 0.00 95 ASN A CA 1
ATOM 1511 C C . ASN A 1 95 ? -9.874 -6.008 -11.033 1.00 0.00 95 ASN A C 1
ATOM 1512 O O . ASN A 1 95 ? -9.797 -6.400 -12.197 1.00 0.00 95 ASN A O 1
ATOM 1523 N N . VAL A 1 96 ? -8.807 -5.821 -10.258 1.00 0.00 96 VAL A N 1
ATOM 1524 C CA . VAL A 1 96 ? -7.452 -6.066 -10.742 1.00 0.00 96 VAL A CA 1
ATOM 1525 C C . VAL A 1 96 ? -7.285 -7.502 -11.240 1.00 0.00 96 VAL A C 1
ATOM 1526 O O . VAL A 1 96 ? -6.411 -7.785 -12.060 1.00 0.00 96 VAL A O 1
ATOM 1539 N N . LEU A 1 97 ? -8.124 -8.403 -10.736 1.00 0.00 97 LEU A N 1
ATOM 1540 C CA . LEU A 1 97 ? -8.064 -9.806 -11.129 1.00 0.00 97 LEU A CA 1
ATOM 1541 C C . LEU A 1 97 ? -8.424 -9.983 -12.601 1.00 0.00 97 LEU A C 1
ATOM 1542 O O . LEU A 1 97 ? -7.631 -10.504 -13.386 1.00 0.00 97 LEU A O 1
ATOM 1558 N N . LYS A 1 98 ? -9.626 -9.550 -12.967 1.00 0.00 98 LYS A N 1
ATOM 1559 C CA . LYS A 1 98 ? -10.096 -9.666 -14.345 1.00 0.00 98 LYS A CA 1
ATOM 1560 C C . LYS A 1 98 ? -9.501 -8.570 -15.225 1.00 0.00 98 LYS A C 1
ATOM 1561 O O . LYS A 1 98 ? -9.645 -8.602 -16.448 1.00 0.00 98 LYS A O 1
ATOM 1580 N N . ASN A 1 99 ? -8.837 -7.604 -14.600 1.00 0.00 99 ASN A N 1
ATOM 1581 C CA . ASN A 1 99 ? -8.226 -6.500 -15.335 1.00 0.00 99 ASN A CA 1
ATOM 1582 C C . ASN A 1 99 ? -6.841 -6.883 -15.847 1.00 0.00 99 ASN A C 1
ATOM 1583 O O . ASN A 1 99 ? -6.337 -6.289 -16.800 1.00 0.00 99 ASN A O 1
ATOM 1594 N N . PHE A 1 100 ? -6.231 -7.874 -15.206 1.00 0.00 100 PHE A N 1
ATOM 1595 C CA . PHE A 1 100 ? -4.901 -8.329 -15.597 1.00 0.00 100 PHE A CA 1
ATOM 1596 C C . PHE A 1 100 ? -4.916 -9.806 -15.976 1.00 0.00 100 PHE A C 1
ATOM 1597 O O . PHE A 1 100 ? -5.935 -10.484 -15.839 1.00 0.00 100 PHE A O 1
ATOM 1614 N N . THR A 1 101 ? -3.779 -10.294 -16.456 1.00 0.00 101 THR A N 1
ATOM 1615 C CA . THR A 1 101 ? -3.649 -11.688 -16.863 1.00 0.00 101 THR A CA 1
ATOM 1616 C C . THR A 1 101 ? -3.635 -12.623 -15.658 1.00 0.00 101 THR A C 1
ATOM 1617 O O . THR A 1 101 ? -3.920 -12.210 -14.534 1.00 0.00 101 THR A O 1
ATOM 1628 N N . ASN A 1 102 ? -3.303 -13.887 -15.906 1.00 0.00 102 ASN A N 1
ATOM 1629 C CA . ASN A 1 102 ? -3.251 -14.896 -14.852 1.00 0.00 102 ASN A CA 1
ATOM 1630 C C . ASN A 1 102 ? -2.073 -14.661 -13.907 1.00 0.00 102 ASN A C 1
ATOM 1631 O O . ASN A 1 102 ? -1.755 -15.514 -13.078 1.00 0.00 102 ASN A O 1
ATOM 1642 N N . THR A 1 103 ? -1.430 -13.504 -14.035 1.00 0.00 103 THR A N 1
ATOM 1643 C CA . THR A 1 103 ? -0.292 -13.164 -13.192 1.00 0.00 103 THR A CA 1
ATOM 1644 C C . THR A 1 103 ? -0.750 -12.434 -11.934 1.00 0.00 103 THR A C 1
ATOM 1645 O O . THR A 1 103 ? 0.067 -11.959 -11.144 1.00 0.00 103 THR A O 1
ATOM 1656 N N . GLN A 1 104 ? -2.065 -12.351 -11.754 1.00 0.00 104 GLN A N 1
ATOM 1657 C CA . GLN A 1 104 ? -2.637 -11.684 -10.593 1.00 0.00 104 GLN A CA 1
ATOM 1658 C C . GLN A 1 104 ? -2.442 -12.528 -9.337 1.00 0.00 104 GLN A C 1
ATOM 1659 O O . GLN A 1 104 ? -2.723 -12.081 -8.227 1.00 0.00 104 GLN A O 1
ATOM 1673 N N . ASN A 1 105 ? -1.960 -13.753 -9.524 1.00 0.00 105 ASN A N 1
ATOM 1674 C CA . ASN A 1 105 ? -1.726 -14.662 -8.408 1.00 0.00 105 ASN A CA 1
ATOM 1675 C C . ASN A 1 105 ? -0.641 -14.118 -7.485 1.00 0.00 105 ASN A C 1
ATOM 1676 O O . ASN A 1 105 ? -0.443 -14.621 -6.378 1.00 0.00 105 ASN A O 1
ATOM 1687 N N . LYS A 1 106 ? 0.060 -13.088 -7.949 1.00 0.00 106 LYS A N 1
ATOM 1688 C CA . LYS A 1 106 ? 1.126 -12.471 -7.166 1.00 0.00 106 LYS A CA 1
ATOM 1689 C C . LYS A 1 106 ? 0.582 -11.335 -6.304 1.00 0.00 106 LYS A C 1
ATOM 1690 O O . LYS A 1 106 ? 1.346 -10.595 -5.684 1.00 0.00 106 LYS A O 1
ATOM 1709 N N . VAL A 1 107 ? -0.741 -11.199 -6.275 1.00 0.00 107 VAL A N 1
ATOM 1710 C CA . VAL A 1 107 ? -1.386 -10.149 -5.494 1.00 0.00 107 VAL A CA 1
ATOM 1711 C C . VAL A 1 107 ? -1.747 -10.639 -4.092 1.00 0.00 107 VAL A C 1
ATOM 1712 O O . VAL A 1 107 ? -2.096 -11.805 -3.899 1.00 0.00 107 VAL A O 1
ATOM 1725 N N . LEU A 1 108 ? -1.658 -9.739 -3.117 1.00 0.00 108 LEU A N 1
ATOM 1726 C CA . LEU A 1 108 ? -1.973 -10.074 -1.733 1.00 0.00 108 LEU A CA 1
ATOM 1727 C C . LEU A 1 108 ? -3.108 -9.199 -1.210 1.00 0.00 108 LEU A C 1
ATOM 1728 O O . LEU A 1 108 ? -3.281 -8.064 -1.652 1.00 0.00 108 LEU A O 1
ATOM 1744 N N . LYS A 1 109 ? -3.883 -9.734 -0.272 1.00 0.00 109 LYS A N 1
ATOM 1745 C CA . LYS A 1 109 ? -5.003 -8.999 0.304 1.00 0.00 109 LYS A CA 1
ATOM 1746 C C . LYS A 1 109 ? -4.816 -8.806 1.804 1.00 0.00 109 LYS A C 1
ATOM 1747 O O . LYS A 1 109 ? -4.278 -9.676 2.490 1.00 0.00 109 LYS A O 1
ATOM 1766 N N . ILE A 1 110 ? -5.267 -7.662 2.306 1.00 0.00 110 ILE A N 1
ATOM 1767 C CA . ILE A 1 110 ? -5.153 -7.351 3.725 1.00 0.00 110 ILE A CA 1
ATOM 1768 C C . ILE A 1 110 ? -6.214 -8.095 4.530 1.00 0.00 110 ILE A C 1
ATOM 1769 O O . ILE A 1 110 ? -6.099 -8.234 5.746 1.00 0.00 110 ILE A O 1
ATOM 1785 N N . THR A 1 111 ? -7.243 -8.580 3.840 1.00 0.00 111 THR A N 1
ATOM 1786 C CA . THR A 1 111 ? -8.316 -9.318 4.492 1.00 0.00 111 THR A CA 1
ATOM 1787 C C . THR A 1 111 ? -7.774 -10.578 5.160 1.00 0.00 111 THR A C 1
ATOM 1788 O O . THR A 1 111 ? -8.338 -11.067 6.138 1.00 0.00 111 THR A O 1
ATOM 1799 N N . ASP A 1 112 ? -6.671 -11.091 4.622 1.00 0.00 112 ASP A N 1
ATOM 1800 C CA . ASP A 1 112 ? -6.041 -12.290 5.160 1.00 0.00 112 ASP A CA 1
ATOM 1801 C C . ASP A 1 112 ? -5.169 -11.952 6.367 1.00 0.00 112 ASP A C 1
ATOM 1802 O O . ASP A 1 112 ? -4.950 -12.791 7.240 1.00 0.00 112 ASP A O 1
ATOM 1811 N N . PHE A 1 113 ? -4.679 -10.716 6.408 1.00 0.00 113 PHE A N 1
ATOM 1812 C CA . PHE A 1 113 ? -3.833 -10.265 7.509 1.00 0.00 113 PHE A CA 1
ATOM 1813 C C . PHE A 1 113 ? -4.675 -9.646 8.618 1.00 0.00 113 PHE A C 1
ATOM 1814 O O . PHE A 1 113 ? -4.747 -10.176 9.727 1.00 0.00 113 PHE A O 1
ATOM 1831 N N . SER A 1 114 ? -5.304 -8.516 8.308 1.00 0.00 114 SER A N 1
ATOM 1832 C CA . SER A 1 114 ? -6.143 -7.806 9.267 1.00 0.00 114 SER A CA 1
ATOM 1833 C C . SER A 1 114 ? -7.138 -8.754 9.938 1.00 0.00 114 SER A C 1
ATOM 1834 O O . SER A 1 114 ? -7.829 -9.517 9.264 1.00 0.00 114 SER A O 1
ATOM 1842 N N . PRO A 1 115 ? -7.221 -8.722 11.283 1.00 0.00 115 PRO A N 1
ATOM 1843 C CA . PRO A 1 115 ? -8.124 -9.579 12.038 1.00 0.00 115 PRO A CA 1
ATOM 1844 C C . PRO A 1 115 ? -9.501 -8.947 12.251 1.00 0.00 115 PRO A C 1
ATOM 1845 O O . PRO A 1 115 ? -10.421 -9.173 11.466 1.00 0.00 115 PRO A O 1
ATOM 1856 N N . SER A 1 116 ? -9.639 -8.161 13.317 1.00 0.00 116 SER A N 1
ATOM 1857 C CA . SER A 1 116 ? -10.906 -7.507 13.626 1.00 0.00 116 SER A CA 1
ATOM 1858 C C . SER A 1 116 ? -10.992 -6.136 12.965 1.00 0.00 116 SER A C 1
ATOM 1859 O O . SER A 1 116 ? -11.795 -5.294 13.365 1.00 0.00 116 SER A O 1
ATOM 1867 N N . LEU A 1 117 ? -10.160 -5.918 11.952 1.00 0.00 117 LEU A N 1
ATOM 1868 C CA . LEU A 1 117 ? -10.147 -4.646 11.241 1.00 0.00 117 LEU A CA 1
ATOM 1869 C C . LEU A 1 117 ? -11.388 -4.499 10.365 1.00 0.00 117 LEU A C 1
ATOM 1870 O O . LEU A 1 117 ? -12.068 -3.473 10.413 1.00 0.00 117 LEU A O 1
ATOM 1886 N N . ASN A 1 118 ? -11.678 -5.537 9.577 1.00 0.00 118 ASN A N 1
ATOM 1887 C CA . ASN A 1 118 ? -12.841 -5.544 8.686 1.00 0.00 118 ASN A CA 1
ATOM 1888 C C . ASN A 1 118 ? -13.102 -4.160 8.094 1.00 0.00 118 ASN A C 1
ATOM 1889 O O . ASN A 1 118 ? -14.217 -3.643 8.168 1.00 0.00 118 ASN A O 1
ATOM 1900 N N . TYR A 1 119 ? -12.065 -3.562 7.515 1.00 0.00 119 TYR A N 1
ATOM 1901 C CA . TYR A 1 119 ? -12.184 -2.235 6.921 1.00 0.00 119 TYR A CA 1
ATOM 1902 C C . TYR A 1 119 ? -12.589 -2.321 5.452 1.00 0.00 119 TYR A C 1
ATOM 1903 O O . TYR A 1 119 ? -12.470 -3.374 4.825 1.00 0.00 119 TYR A O 1
ATOM 1921 N N . ASP A 1 120 ? -13.064 -1.204 4.913 1.00 0.00 120 ASP A N 1
ATOM 1922 C CA . ASP A 1 120 ? -13.485 -1.139 3.519 1.00 0.00 120 ASP A CA 1
ATOM 1923 C C . ASP A 1 120 ? -12.323 -0.687 2.643 1.00 0.00 120 ASP A C 1
ATOM 1924 O O . ASP A 1 120 ? -11.180 -1.073 2.875 1.00 0.00 120 ASP A O 1
ATOM 1933 N N . GLU A 1 121 ? -12.613 0.134 1.643 1.00 0.00 121 GLU A N 1
ATOM 1934 C CA . GLU A 1 121 ? -11.577 0.635 0.751 1.00 0.00 121 GLU A CA 1
ATOM 1935 C C . GLU A 1 121 ? -11.005 1.946 1.283 1.00 0.00 121 GLU A C 1
ATOM 1936 O O . GLU A 1 121 ? -11.593 3.011 1.092 1.00 0.00 121 GLU A O 1
ATOM 1948 N N . VAL A 1 122 ? -9.857 1.851 1.955 1.00 0.00 122 VAL A N 1
ATOM 1949 C CA . VAL A 1 122 ? -9.190 3.018 2.529 1.00 0.00 122 VAL A CA 1
ATOM 1950 C C . VAL A 1 122 ? -9.963 3.569 3.730 1.00 0.00 122 VAL A C 1
ATOM 1951 O O . VAL A 1 122 ? -11.186 3.675 3.693 1.00 0.00 122 VAL A O 1
ATOM 1964 N N . PRO A 1 123 ? -9.251 3.914 4.822 1.00 0.00 123 PRO A N 1
ATOM 1965 C CA . PRO A 1 123 ? -9.868 4.445 6.046 1.00 0.00 123 PRO A CA 1
ATOM 1966 C C . PRO A 1 123 ? -10.489 5.832 5.847 1.00 0.00 123 PRO A C 1
ATOM 1967 O O . PRO A 1 123 ? -11.194 6.068 4.866 1.00 0.00 123 PRO A O 1
ATOM 1978 N N . ASP A 1 124 ? -10.227 6.741 6.795 1.00 0.00 124 ASP A N 1
ATOM 1979 C CA . ASP A 1 124 ? -10.759 8.103 6.743 1.00 0.00 124 ASP A CA 1
ATOM 1980 C C . ASP A 1 124 ? -12.279 8.099 6.923 1.00 0.00 124 ASP A C 1
ATOM 1981 O O . ASP A 1 124 ? -12.936 7.091 6.667 1.00 0.00 124 ASP A O 1
ATOM 1990 N N . PRO A 1 125 ? -12.857 9.224 7.386 1.00 0.00 125 PRO A N 1
ATOM 1991 C CA . PRO A 1 125 ? -14.303 9.334 7.619 1.00 0.00 125 PRO A CA 1
ATOM 1992 C C . PRO A 1 125 ? -15.132 9.234 6.341 1.00 0.00 125 PRO A C 1
ATOM 1993 O O . PRO A 1 125 ? -16.311 8.880 6.386 1.00 0.00 125 PRO A O 1
ATOM 2004 N N . TRP A 1 126 ? -14.523 9.556 5.208 1.00 0.00 126 TRP A N 1
ATOM 2005 C CA . TRP A 1 126 ? -15.223 9.507 3.929 1.00 0.00 126 TRP A CA 1
ATOM 2006 C C . TRP A 1 126 ? -15.531 8.069 3.515 1.00 0.00 126 TRP A C 1
ATOM 2007 O O . TRP A 1 126 ? -16.445 7.828 2.725 1.00 0.00 126 TRP A O 1
ATOM 2028 N N . TYR A 1 127 ? -14.769 7.117 4.045 1.00 0.00 127 TYR A N 1
ATOM 2029 C CA . TYR A 1 127 ? -14.974 5.710 3.718 1.00 0.00 127 TYR A CA 1
ATOM 2030 C C . TYR A 1 127 ? -15.458 4.920 4.933 1.00 0.00 127 TYR A C 1
ATOM 2031 O O . TYR A 1 127 ? -16.116 3.890 4.789 1.00 0.00 127 TYR A O 1
ATOM 2049 N N . SER A 1 128 ? -15.124 5.403 6.126 1.00 0.00 128 SER A N 1
ATOM 2050 C CA . SER A 1 128 ? -15.521 4.731 7.360 1.00 0.00 128 SER A CA 1
ATOM 2051 C C . SER A 1 128 ? -16.398 5.632 8.224 1.00 0.00 128 SER A C 1
ATOM 2052 O O . SER A 1 128 ? -17.524 5.274 8.566 1.00 0.00 128 SER A O 1
ATOM 2060 N N . GLY A 1 129 ? -15.873 6.801 8.577 1.00 0.00 129 GLY A N 1
ATOM 2061 C CA . GLY A 1 129 ? -16.625 7.733 9.399 1.00 0.00 129 GLY A CA 1
ATOM 2062 C C . GLY A 1 129 ? -15.808 8.295 10.549 1.00 0.00 129 GLY A C 1
ATOM 2063 O O . GLY A 1 129 ? -16.344 8.989 11.413 1.00 0.00 129 GLY A O 1
ATOM 2067 N N . ASN A 1 130 ? -14.512 7.995 10.563 1.00 0.00 130 ASN A N 1
ATOM 2068 C CA . ASN A 1 130 ? -13.630 8.478 11.622 1.00 0.00 130 ASN A CA 1
ATOM 2069 C C . ASN A 1 130 ? -12.219 8.731 11.095 1.00 0.00 130 ASN A C 1
ATOM 2070 O O . ASN A 1 130 ? -11.739 8.024 10.210 1.00 0.00 130 ASN A O 1
ATOM 2081 N N . PHE A 1 131 ? -11.559 9.744 11.656 1.00 0.00 131 PHE A N 1
ATOM 2082 C CA . PHE A 1 131 ? -10.198 10.094 11.254 1.00 0.00 131 PHE A CA 1
ATOM 2083 C C . PHE A 1 131 ? -9.194 9.126 11.873 1.00 0.00 131 PHE A C 1
ATOM 2084 O O . PHE A 1 131 ? -8.279 8.647 11.204 1.00 0.00 131 PHE A O 1
ATOM 2101 N N . ASP A 1 132 ? -9.389 8.835 13.154 1.00 0.00 132 ASP A N 1
ATOM 2102 C CA . ASP A 1 132 ? -8.525 7.912 13.884 1.00 0.00 132 ASP A CA 1
ATOM 2103 C C . ASP A 1 132 ? -8.516 6.547 13.202 1.00 0.00 132 ASP A C 1
ATOM 2104 O O . ASP A 1 132 ? -7.598 5.747 13.394 1.00 0.00 132 ASP A O 1
ATOM 2113 N N . GLU A 1 133 ? -9.548 6.286 12.405 1.00 0.00 133 GLU A N 1
ATOM 2114 C CA . GLU A 1 133 ? -9.654 5.022 11.695 1.00 0.00 133 GLU A CA 1
ATOM 2115 C C . GLU A 1 133 ? -8.398 4.802 10.859 1.00 0.00 133 GLU A C 1
ATOM 2116 O O . GLU A 1 133 ? -7.866 3.697 10.802 1.00 0.00 133 GLU A O 1
ATOM 2128 N N . THR A 1 134 ? -7.917 5.872 10.238 1.00 0.00 134 THR A N 1
ATOM 2129 C CA . THR A 1 134 ? -6.706 5.806 9.433 1.00 0.00 134 THR A CA 1
ATOM 2130 C C . THR A 1 134 ? -5.531 5.340 10.285 1.00 0.00 134 THR A C 1
ATOM 2131 O O . THR A 1 134 ? -4.628 4.660 9.802 1.00 0.00 134 THR A O 1
ATOM 2142 N N . TYR A 1 135 ? -5.561 5.711 11.564 1.00 0.00 135 TYR A N 1
ATOM 2143 C CA . TYR A 1 135 ? -4.509 5.333 12.502 1.00 0.00 135 TYR A CA 1
ATOM 2144 C C . TYR A 1 135 ? -4.471 3.821 12.696 1.00 0.00 135 TYR A C 1
ATOM 2145 O O . TYR A 1 135 ? -3.454 3.178 12.446 1.00 0.00 135 TYR A O 1
ATOM 2163 N N . LYS A 1 136 ? -5.586 3.264 13.156 1.00 0.00 136 LYS A N 1
ATOM 2164 C CA . LYS A 1 136 ? -5.683 1.828 13.403 1.00 0.00 136 LYS A CA 1
ATOM 2165 C C . LYS A 1 136 ? -5.404 1.013 12.142 1.00 0.00 136 LYS A C 1
ATOM 2166 O O . LYS A 1 136 ? -4.638 0.049 12.172 1.00 0.00 136 LYS A O 1
ATOM 2185 N N . ILE A 1 137 ? -6.045 1.390 11.041 1.00 0.00 137 ILE A N 1
ATOM 2186 C CA . ILE A 1 137 ? -5.886 0.679 9.775 1.00 0.00 137 ILE A CA 1
ATOM 2187 C C . ILE A 1 137 ? -4.451 0.725 9.253 1.00 0.00 137 ILE A C 1
ATOM 2188 O O . ILE A 1 137 ? -3.811 -0.311 9.094 1.00 0.00 137 ILE A O 1
ATOM 2204 N N . LEU A 1 138 ? -3.964 1.925 8.958 1.00 0.00 138 LEU A N 1
ATOM 2205 C CA . LEU A 1 138 ? -2.616 2.098 8.419 1.00 0.00 138 LEU A CA 1
ATOM 2206 C C . LEU A 1 138 ? -1.539 1.510 9.327 1.00 0.00 138 LEU A C 1
ATOM 2207 O O . LEU A 1 138 ? -0.674 0.771 8.866 1.00 0.00 138 LEU A O 1
ATOM 2223 N N . SER A 1 139 ? -1.578 1.849 10.610 1.00 0.00 139 SER A N 1
ATOM 2224 C CA . SER A 1 139 ? -0.580 1.355 11.557 1.00 0.00 139 SER A CA 1
ATOM 2225 C C . SER A 1 139 ? -0.524 -0.173 11.569 1.00 0.00 139 SER A C 1
ATOM 2226 O O . SER A 1 139 ? 0.549 -0.765 11.435 1.00 0.00 139 SER A O 1
ATOM 2234 N N . LEU A 1 140 ? -1.680 -0.805 11.740 1.00 0.00 140 LEU A N 1
ATOM 2235 C CA . LEU A 1 140 ? -1.762 -2.262 11.782 1.00 0.00 140 LEU A CA 1
ATOM 2236 C C . LEU A 1 140 ? -1.382 -2.887 10.443 1.00 0.00 140 LEU A C 1
ATOM 2237 O O . LEU A 1 140 ? -0.513 -3.757 10.377 1.00 0.00 140 LEU A O 1
ATOM 2253 N N . ALA A 1 141 ? -2.053 -2.451 9.381 1.00 0.00 141 ALA A N 1
ATOM 2254 C CA . ALA A 1 141 ? -1.806 -2.975 8.041 1.00 0.00 141 ALA A CA 1
ATOM 2255 C C . ALA A 1 141 ? -0.341 -2.847 7.633 1.00 0.00 141 ALA A C 1
ATOM 2256 O O . ALA A 1 141 ? 0.262 -3.809 7.164 1.00 0.00 141 ALA A O 1
ATOM 2263 N N . CYS A 1 142 ? 0.224 -1.656 7.804 1.00 0.00 142 CYS A N 1
ATOM 2264 C CA . CYS A 1 142 ? 1.619 -1.413 7.440 1.00 0.00 142 CYS A CA 1
ATOM 2265 C C . CYS A 1 142 ? 2.563 -2.294 8.250 1.00 0.00 142 CYS A C 1
ATOM 2266 O O . CYS A 1 142 ? 3.569 -2.776 7.732 1.00 0.00 142 CYS A O 1
ATOM 2274 N N . LYS A 1 143 ? 2.236 -2.499 9.525 1.00 0.00 143 LYS A N 1
ATOM 2275 C CA . LYS A 1 143 ? 3.064 -3.325 10.399 1.00 0.00 143 LYS A CA 1
ATOM 2276 C C . LYS A 1 143 ? 3.135 -4.759 9.885 1.00 0.00 143 LYS A C 1
ATOM 2277 O O . LYS A 1 143 ? 4.209 -5.248 9.529 1.00 0.00 143 LYS A O 1
ATOM 2296 N N . ASN A 1 144 ? 1.986 -5.426 9.846 1.00 0.00 144 ASN A N 1
ATOM 2297 C CA . ASN A 1 144 ? 1.914 -6.805 9.371 1.00 0.00 144 ASN A CA 1
ATOM 2298 C C . ASN A 1 144 ? 2.487 -6.917 7.963 1.00 0.00 144 ASN A C 1
ATOM 2299 O O . ASN A 1 144 ? 3.231 -7.851 7.654 1.00 0.00 144 ASN A O 1
ATOM 2310 N N . LEU A 1 145 ? 2.140 -5.954 7.117 1.00 0.00 145 LEU A N 1
ATOM 2311 C CA . LEU A 1 145 ? 2.623 -5.932 5.743 1.00 0.00 145 LEU A CA 1
ATOM 2312 C C . LEU A 1 145 ? 4.142 -5.851 5.716 1.00 0.00 145 LEU A C 1
ATOM 2313 O O . LEU A 1 145 ? 4.790 -6.473 4.878 1.00 0.00 145 LEU A O 1
ATOM 2329 N N . LEU A 1 146 ? 4.703 -5.084 6.647 1.00 0.00 146 LEU A N 1
ATOM 2330 C CA . LEU A 1 146 ? 6.149 -4.924 6.739 1.00 0.00 146 LEU A CA 1
ATOM 2331 C C . LEU A 1 146 ? 6.809 -6.248 7.104 1.00 0.00 146 LEU A C 1
ATOM 2332 O O . LEU A 1 146 ? 7.906 -6.554 6.642 1.00 0.00 146 LEU A O 1
ATOM 2348 N N . VAL A 1 147 ? 6.126 -7.030 7.934 1.00 0.00 147 VAL A N 1
ATOM 2349 C CA . VAL A 1 147 ? 6.638 -8.326 8.361 1.00 0.00 147 VAL A CA 1
ATOM 2350 C C . VAL A 1 147 ? 6.796 -9.267 7.169 1.00 0.00 147 VAL A C 1
ATOM 2351 O O . VAL A 1 147 ? 7.883 -9.783 6.913 1.00 0.00 147 VAL A O 1
ATOM 2364 N N . PHE A 1 148 ? 5.702 -9.483 6.444 1.00 0.00 148 PHE A N 1
ATOM 2365 C CA . PHE A 1 148 ? 5.717 -10.359 5.276 1.00 0.00 148 PHE A CA 1
ATOM 2366 C C . PHE A 1 148 ? 6.616 -9.797 4.175 1.00 0.00 148 PHE A C 1
ATOM 2367 O O . PHE A 1 148 ? 7.325 -10.541 3.499 1.00 0.00 148 PHE A O 1
ATOM 2384 N N . LEU A 1 149 ? 6.571 -8.479 3.998 1.00 0.00 149 LEU A N 1
ATOM 2385 C CA . LEU A 1 149 ? 7.371 -7.812 2.974 1.00 0.00 149 LEU A CA 1
ATOM 2386 C C . LEU A 1 149 ? 8.862 -7.904 3.297 1.00 0.00 149 LEU A C 1
ATOM 2387 O O . LEU A 1 149 ? 9.703 -7.869 2.397 1.00 0.00 149 LEU A O 1
ATOM 2403 N N . SER A 1 150 ? 9.184 -8.020 4.582 1.00 0.00 150 SER A N 1
ATOM 2404 C CA . SER A 1 150 ? 10.576 -8.112 5.015 1.00 0.00 150 SER A CA 1
ATOM 2405 C C . SER A 1 150 ? 11.096 -9.545 4.917 1.00 0.00 150 SER A C 1
ATOM 2406 O O . SER A 1 150 ? 11.753 -10.042 5.834 1.00 0.00 150 SER A O 1
ATOM 2414 N N . LYS A 1 151 ? 10.807 -10.197 3.795 1.00 0.00 151 LYS A N 1
ATOM 2415 C CA . LYS A 1 151 ? 11.252 -11.568 3.561 1.00 0.00 151 LYS A CA 1
ATOM 2416 C C . LYS A 1 151 ? 10.824 -12.498 4.695 1.00 0.00 151 LYS A C 1
ATOM 2417 O O . LYS A 1 151 ? 11.638 -12.890 5.531 1.00 0.00 151 LYS A O 1
ATOM 2436 N N . HIS A 1 152 ? 9.544 -12.857 4.708 1.00 0.00 152 HIS A N 1
ATOM 2437 C CA . HIS A 1 152 ? 9.012 -13.750 5.733 1.00 0.00 152 HIS A CA 1
ATOM 2438 C C . HIS A 1 152 ? 8.623 -15.094 5.124 1.00 0.00 152 HIS A C 1
ATOM 2439 O O . HIS A 1 152 ? 7.808 -15.829 5.681 1.00 0.00 152 HIS A O 1
ATOM 2454 N N . HIS A 1 153 ? 9.214 -15.404 3.973 1.00 0.00 153 HIS A N 1
ATOM 2455 C CA . HIS A 1 153 ? 8.935 -16.655 3.278 1.00 0.00 153 HIS A CA 1
ATOM 2456 C C . HIS A 1 153 ? 10.225 -17.418 2.993 1.00 0.00 153 HIS A C 1
ATOM 2457 O O . HIS A 1 153 ? 11.272 -17.120 3.567 1.00 0.00 153 HIS A O 1
ATOM 2472 N N . HIS A 1 154 ? 10.143 -18.401 2.101 1.00 0.00 154 HIS A N 1
ATOM 2473 C CA . HIS A 1 154 ? 11.306 -19.204 1.736 1.00 0.00 154 HIS A CA 1
ATOM 2474 C C . HIS A 1 154 ? 11.744 -18.906 0.305 1.00 0.00 154 HIS A C 1
ATOM 2475 O O . HIS A 1 154 ? 10.934 -18.944 -0.623 1.00 0.00 154 HIS A O 1
ATOM 2490 N N . HIS A 1 155 ? 13.028 -18.610 0.134 1.00 0.00 155 HIS A N 1
ATOM 2491 C CA . HIS A 1 155 ? 13.575 -18.305 -1.183 1.00 0.00 155 HIS A CA 1
ATOM 2492 C C . HIS A 1 155 ? 14.040 -19.575 -1.889 1.00 0.00 155 HIS A C 1
ATOM 2493 O O . HIS A 1 155 ? 14.030 -20.659 -1.307 1.00 0.00 155 HIS A O 1
ATOM 2508 N N . HIS A 1 156 ? 14.448 -19.433 -3.147 1.00 0.00 156 HIS A N 1
ATOM 2509 C CA . HIS A 1 156 ? 14.917 -20.568 -3.933 1.00 0.00 156 HIS A CA 1
ATOM 2510 C C . HIS A 1 156 ? 15.767 -20.102 -5.111 1.00 0.00 156 HIS A C 1
ATOM 2511 O O . HIS A 1 156 ? 16.127 -18.907 -5.144 1.00 0.00 156 HIS A O 1
ATOM 2527 N N . MET A 1 1 ? 16.643 -7.928 -7.354 1.00 0.00 1 MET A N 2
ATOM 2528 C CA . MET A 1 1 ? 15.639 -7.442 -8.336 1.00 0.00 1 MET A CA 2
ATOM 2529 C C . MET A 1 1 ? 14.218 -7.743 -7.869 1.00 0.00 1 MET A C 2
ATOM 2530 O O . MET A 1 1 ? 13.415 -8.312 -8.610 1.00 0.00 1 MET A O 2
ATOM 2546 N N . LYS A 1 2 ? 13.911 -7.354 -6.635 1.00 0.00 2 LYS A N 2
ATOM 2547 C CA . LYS A 1 2 ? 12.586 -7.579 -6.069 1.00 0.00 2 LYS A CA 2
ATOM 2548 C C . LYS A 1 2 ? 11.753 -6.303 -6.124 1.00 0.00 2 LYS A C 2
ATOM 2549 O O . LYS A 1 2 ? 12.109 -5.292 -5.520 1.00 0.00 2 LYS A O 2
ATOM 2568 N N . LYS A 1 3 ? 10.643 -6.357 -6.855 1.00 0.00 3 LYS A N 2
ATOM 2569 C CA . LYS A 1 3 ? 9.762 -5.203 -6.992 1.00 0.00 3 LYS A CA 2
ATOM 2570 C C . LYS A 1 3 ? 8.356 -5.520 -6.495 1.00 0.00 3 LYS A C 2
ATOM 2571 O O . LYS A 1 3 ? 7.719 -6.469 -6.958 1.00 0.00 3 LYS A O 2
ATOM 2590 N N . ILE A 1 4 ? 7.873 -4.715 -5.555 1.00 0.00 4 ILE A N 2
ATOM 2591 C CA . ILE A 1 4 ? 6.537 -4.904 -5.001 1.00 0.00 4 ILE A CA 2
ATOM 2592 C C . ILE A 1 4 ? 5.608 -3.773 -5.428 1.00 0.00 4 ILE A C 2
ATOM 2593 O O . ILE A 1 4 ? 5.720 -2.649 -4.938 1.00 0.00 4 ILE A O 2
ATOM 2609 N N . LEU A 1 5 ? 4.698 -4.073 -6.347 1.00 0.00 5 LEU A N 2
ATOM 2610 C CA . LEU A 1 5 ? 3.759 -3.074 -6.846 1.00 0.00 5 LEU A CA 2
ATOM 2611 C C . LEU A 1 5 ? 2.537 -2.955 -5.940 1.00 0.00 5 LEU A C 2
ATOM 2612 O O . LEU A 1 5 ? 1.740 -3.887 -5.830 1.00 0.00 5 LEU A O 2
ATOM 2628 N N . PHE A 1 6 ? 2.380 -1.793 -5.311 1.00 0.00 6 PHE A N 2
ATOM 2629 C CA . PHE A 1 6 ? 1.238 -1.545 -4.438 1.00 0.00 6 PHE A CA 2
ATOM 2630 C C . PHE A 1 6 ? 0.100 -0.935 -5.249 1.00 0.00 6 PHE A C 2
ATOM 2631 O O . PHE A 1 6 ? 0.343 -0.179 -6.191 1.00 0.00 6 PHE A O 2
ATOM 2648 N N . ILE A 1 7 ? -1.140 -1.270 -4.902 1.00 0.00 7 ILE A N 2
ATOM 2649 C CA . ILE A 1 7 ? -2.289 -0.749 -5.634 1.00 0.00 7 ILE A CA 2
ATOM 2650 C C . ILE A 1 7 ? -3.373 -0.213 -4.705 1.00 0.00 7 ILE A C 2
ATOM 2651 O O . ILE A 1 7 ? -4.106 -0.980 -4.081 1.00 0.00 7 ILE A O 2
ATOM 2667 N N . CYS A 1 8 ? -3.479 1.111 -4.631 1.00 0.00 8 CYS A N 2
ATOM 2668 C CA . CYS A 1 8 ? -4.484 1.755 -3.797 1.00 0.00 8 CYS A CA 2
ATOM 2669 C C . CYS A 1 8 ? -5.529 2.456 -4.662 1.00 0.00 8 CYS A C 2
ATOM 2670 O O . CYS A 1 8 ? -5.197 3.319 -5.475 1.00 0.00 8 CYS A O 2
ATOM 2678 N N . LEU A 1 9 ? -6.795 2.075 -4.481 1.00 0.00 9 LEU A N 2
ATOM 2679 C CA . LEU A 1 9 ? -7.891 2.664 -5.246 1.00 0.00 9 LEU A CA 2
ATOM 2680 C C . LEU A 1 9 ? -7.909 4.179 -5.079 1.00 0.00 9 LEU A C 2
ATOM 2681 O O . LEU A 1 9 ? -8.436 4.903 -5.923 1.00 0.00 9 LEU A O 2
ATOM 2697 N N . GLY A 1 10 ? -7.322 4.645 -3.984 1.00 0.00 10 GLY A N 2
ATOM 2698 C CA . GLY A 1 10 ? -7.267 6.067 -3.717 1.00 0.00 10 GLY A CA 2
ATOM 2699 C C . GLY A 1 10 ? -5.932 6.483 -3.139 1.00 0.00 10 GLY A C 2
ATOM 2700 O O . GLY A 1 10 ? -5.753 6.492 -1.920 1.00 0.00 10 GLY A O 2
ATOM 2704 N N . ASN A 1 11 ? -4.988 6.823 -4.013 1.00 0.00 11 ASN A N 2
ATOM 2705 C CA . ASN A 1 11 ? -3.660 7.241 -3.579 1.00 0.00 11 ASN A CA 2
ATOM 2706 C C . ASN A 1 11 ? -3.679 8.693 -3.115 1.00 0.00 11 ASN A C 2
ATOM 2707 O O . ASN A 1 11 ? -2.851 9.505 -3.529 1.00 0.00 11 ASN A O 2
ATOM 2718 N N . ILE A 1 12 ? -4.638 9.012 -2.253 1.00 0.00 12 ILE A N 2
ATOM 2719 C CA . ILE A 1 12 ? -4.782 10.362 -1.727 1.00 0.00 12 ILE A CA 2
ATOM 2720 C C . ILE A 1 12 ? -5.192 10.340 -0.257 1.00 0.00 12 ILE A C 2
ATOM 2721 O O . ILE A 1 12 ? -5.616 11.357 0.291 1.00 0.00 12 ILE A O 2
ATOM 2737 N N . CYS A 1 13 ? -5.066 9.177 0.378 1.00 0.00 13 CYS A N 2
ATOM 2738 C CA . CYS A 1 13 ? -5.429 9.033 1.783 1.00 0.00 13 CYS A CA 2
ATOM 2739 C C . CYS A 1 13 ? -4.599 7.942 2.460 1.00 0.00 13 CYS A C 2
ATOM 2740 O O . CYS A 1 13 ? -3.716 8.236 3.264 1.00 0.00 13 CYS A O 2
ATOM 2748 N N . ARG A 1 14 ? -4.889 6.685 2.134 1.00 0.00 14 ARG A N 2
ATOM 2749 C CA . ARG A 1 14 ? -4.169 5.559 2.722 1.00 0.00 14 ARG A CA 2
ATOM 2750 C C . ARG A 1 14 ? -2.813 5.354 2.050 1.00 0.00 14 ARG A C 2
ATOM 2751 O O . ARG A 1 14 ? -1.818 5.071 2.718 1.00 0.00 14 ARG A O 2
ATOM 2772 N N . SER A 1 15 ? -2.780 5.498 0.729 1.00 0.00 15 SER A N 2
ATOM 2773 C CA . SER A 1 15 ? -1.543 5.328 -0.027 1.00 0.00 15 SER A CA 2
ATOM 2774 C C . SER A 1 15 ? -0.454 6.302 0.440 1.00 0.00 15 SER A C 2
ATOM 2775 O O . SER A 1 15 ? 0.678 5.889 0.688 1.00 0.00 15 SER A O 2
ATOM 2783 N N . PRO A 1 16 ? -0.770 7.612 0.567 1.00 0.00 16 PRO A N 2
ATOM 2784 C CA . PRO A 1 16 ? 0.212 8.616 1.004 1.00 0.00 16 PRO A CA 2
ATOM 2785 C C . PRO A 1 16 ? 0.758 8.327 2.400 1.00 0.00 16 PRO A C 2
ATOM 2786 O O . PRO A 1 16 ? 1.951 8.507 2.661 1.00 0.00 16 PRO A O 2
ATOM 2797 N N . MET A 1 17 ? -0.116 7.872 3.295 1.00 0.00 17 MET A N 2
ATOM 2798 C CA . MET A 1 17 ? 0.291 7.555 4.659 1.00 0.00 17 MET A CA 2
ATOM 2799 C C . MET A 1 17 ? 1.413 6.527 4.649 1.00 0.00 17 MET A C 2
ATOM 2800 O O . MET A 1 17 ? 2.508 6.780 5.153 1.00 0.00 17 MET A O 2
ATOM 2814 N N . ALA A 1 18 ? 1.137 5.370 4.055 1.00 0.00 18 ALA A N 2
ATOM 2815 C CA . ALA A 1 18 ? 2.126 4.306 3.966 1.00 0.00 18 ALA A CA 2
ATOM 2816 C C . ALA A 1 18 ? 3.232 4.682 2.992 1.00 0.00 18 ALA A C 2
ATOM 2817 O O . ALA A 1 18 ? 4.300 4.077 2.990 1.00 0.00 18 ALA A O 2
ATOM 2824 N N . GLU A 1 19 ? 2.972 5.692 2.171 1.00 0.00 19 GLU A N 2
ATOM 2825 C CA . GLU A 1 19 ? 3.953 6.158 1.200 1.00 0.00 19 GLU A CA 2
ATOM 2826 C C . GLU A 1 19 ? 5.217 6.616 1.916 1.00 0.00 19 GLU A C 2
ATOM 2827 O O . GLU A 1 19 ? 6.314 6.108 1.669 1.00 0.00 19 GLU A O 2
ATOM 2839 N N . PHE A 1 20 ? 5.046 7.579 2.815 1.00 0.00 20 PHE A N 2
ATOM 2840 C CA . PHE A 1 20 ? 6.161 8.117 3.582 1.00 0.00 20 PHE A CA 2
ATOM 2841 C C . PHE A 1 20 ? 6.639 7.120 4.636 1.00 0.00 20 PHE A C 2
ATOM 2842 O O . PHE A 1 20 ? 7.843 6.921 4.810 1.00 0.00 20 PHE A O 2
ATOM 2859 N N . ILE A 1 21 ? 5.695 6.501 5.344 1.00 0.00 21 ILE A N 2
ATOM 2860 C CA . ILE A 1 21 ? 6.038 5.536 6.384 1.00 0.00 21 ILE A CA 2
ATOM 2861 C C . ILE A 1 21 ? 6.902 4.406 5.833 1.00 0.00 21 ILE A C 2
ATOM 2862 O O . ILE A 1 21 ? 7.996 4.147 6.338 1.00 0.00 21 ILE A O 2
ATOM 2878 N N . MET A 1 22 ? 6.409 3.738 4.796 1.00 0.00 22 MET A N 2
ATOM 2879 C CA . MET A 1 22 ? 7.141 2.638 4.178 1.00 0.00 22 MET A CA 2
ATOM 2880 C C . MET A 1 22 ? 8.511 3.094 3.699 1.00 0.00 22 MET A C 2
ATOM 2881 O O . MET A 1 22 ? 9.514 2.439 3.967 1.00 0.00 22 MET A O 2
ATOM 2895 N N . LYS A 1 23 ? 8.546 4.219 2.990 1.00 0.00 23 LYS A N 2
ATOM 2896 C CA . LYS A 1 23 ? 9.801 4.757 2.474 1.00 0.00 23 LYS A CA 2
ATOM 2897 C C . LYS A 1 23 ? 10.854 4.847 3.579 1.00 0.00 23 LYS A C 2
ATOM 2898 O O . LYS A 1 23 ? 12.039 4.610 3.342 1.00 0.00 23 LYS A O 2
ATOM 2917 N N . ASP A 1 24 ? 10.414 5.200 4.780 1.00 0.00 24 ASP A N 2
ATOM 2918 C CA . ASP A 1 24 ? 11.317 5.333 5.921 1.00 0.00 24 ASP A CA 2
ATOM 2919 C C . ASP A 1 24 ? 11.817 3.977 6.428 1.00 0.00 24 ASP A C 2
ATOM 2920 O O . ASP A 1 24 ? 13.018 3.772 6.596 1.00 0.00 24 ASP A O 2
ATOM 2929 N N . LEU A 1 25 ? 10.884 3.068 6.701 1.00 0.00 25 LEU A N 2
ATOM 2930 C CA . LEU A 1 25 ? 11.217 1.742 7.227 1.00 0.00 25 LEU A CA 2
ATOM 2931 C C . LEU A 1 25 ? 12.032 0.900 6.244 1.00 0.00 25 LEU A C 2
ATOM 2932 O O . LEU A 1 25 ? 12.978 0.221 6.642 1.00 0.00 25 LEU A O 2
ATOM 2948 N N . VAL A 1 26 ? 11.652 0.925 4.970 1.00 0.00 26 VAL A N 2
ATOM 2949 C CA . VAL A 1 26 ? 12.347 0.139 3.952 1.00 0.00 26 VAL A CA 2
ATOM 2950 C C . VAL A 1 26 ? 13.848 0.416 3.947 1.00 0.00 26 VAL A C 2
ATOM 2951 O O . VAL A 1 26 ? 14.653 -0.497 3.804 1.00 0.00 26 VAL A O 2
ATOM 2964 N N . LYS A 1 27 ? 14.222 1.677 4.103 1.00 0.00 27 LYS A N 2
ATOM 2965 C CA . LYS A 1 27 ? 15.632 2.055 4.112 1.00 0.00 27 LYS A CA 2
ATOM 2966 C C . LYS A 1 27 ? 16.415 1.261 5.157 1.00 0.00 27 LYS A C 2
ATOM 2967 O O . LYS A 1 27 ? 17.615 1.030 5.004 1.00 0.00 27 LYS A O 2
ATOM 2986 N N . LYS A 1 28 ? 15.731 0.865 6.227 1.00 0.00 28 LYS A N 2
ATOM 2987 C CA . LYS A 1 28 ? 16.362 0.119 7.314 1.00 0.00 28 LYS A CA 2
ATOM 2988 C C . LYS A 1 28 ? 16.803 -1.290 6.904 1.00 0.00 28 LYS A C 2
ATOM 2989 O O . LYS A 1 28 ? 17.952 -1.670 7.131 1.00 0.00 28 LYS A O 2
ATOM 3008 N N . ALA A 1 29 ? 15.887 -2.079 6.338 1.00 0.00 29 ALA A N 2
ATOM 3009 C CA . ALA A 1 29 ? 16.213 -3.456 5.955 1.00 0.00 29 ALA A CA 2
ATOM 3010 C C . ALA A 1 29 ? 15.784 -3.809 4.530 1.00 0.00 29 ALA A C 2
ATOM 3011 O O . ALA A 1 29 ? 15.519 -4.975 4.233 1.00 0.00 29 ALA A O 2
ATOM 3018 N N . ASN A 1 30 ? 15.723 -2.820 3.648 1.00 0.00 30 ASN A N 2
ATOM 3019 C CA . ASN A 1 30 ? 15.333 -3.067 2.261 1.00 0.00 30 ASN A CA 2
ATOM 3020 C C . ASN A 1 30 ? 16.286 -2.367 1.300 1.00 0.00 30 ASN A C 2
ATOM 3021 O O . ASN A 1 30 ? 16.904 -3.008 0.448 1.00 0.00 30 ASN A O 2
ATOM 3032 N N . LEU A 1 31 ? 16.405 -1.052 1.446 1.00 0.00 31 LEU A N 2
ATOM 3033 C CA . LEU A 1 31 ? 17.292 -0.270 0.593 1.00 0.00 31 LEU A CA 2
ATOM 3034 C C . LEU A 1 31 ? 18.740 -0.701 0.795 1.00 0.00 31 LEU A C 2
ATOM 3035 O O . LEU A 1 31 ? 19.588 -0.498 -0.074 1.00 0.00 31 LEU A O 2
ATOM 3051 N N . GLU A 1 32 ? 19.010 -1.307 1.947 1.00 0.00 32 GLU A N 2
ATOM 3052 C CA . GLU A 1 32 ? 20.348 -1.782 2.270 1.00 0.00 32 GLU A CA 2
ATOM 3053 C C . GLU A 1 32 ? 20.729 -2.952 1.372 1.00 0.00 32 GLU A C 2
ATOM 3054 O O . GLU A 1 32 ? 21.812 -2.973 0.786 1.00 0.00 32 GLU A O 2
ATOM 3066 N N . LYS A 1 33 ? 19.825 -3.922 1.263 1.00 0.00 33 LYS A N 2
ATOM 3067 C CA . LYS A 1 33 ? 20.055 -5.095 0.429 1.00 0.00 33 LYS A CA 2
ATOM 3068 C C . LYS A 1 33 ? 19.655 -4.811 -1.015 1.00 0.00 33 LYS A C 2
ATOM 3069 O O . LYS A 1 33 ? 19.594 -5.718 -1.845 1.00 0.00 33 LYS A O 2
ATOM 3088 N N . GLU A 1 34 ? 19.385 -3.538 -1.299 1.00 0.00 34 GLU A N 2
ATOM 3089 C CA . GLU A 1 34 ? 18.992 -3.102 -2.635 1.00 0.00 34 GLU A CA 2
ATOM 3090 C C . GLU A 1 34 ? 17.642 -3.686 -3.044 1.00 0.00 34 GLU A C 2
ATOM 3091 O O . GLU A 1 34 ? 17.567 -4.554 -3.915 1.00 0.00 34 GLU A O 2
ATOM 3103 N N . PHE A 1 35 ? 16.578 -3.193 -2.417 1.00 0.00 35 PHE A N 2
ATOM 3104 C CA . PHE A 1 35 ? 15.228 -3.656 -2.725 1.00 0.00 35 PHE A CA 2
ATOM 3105 C C . PHE A 1 35 ? 14.464 -2.592 -3.511 1.00 0.00 35 PHE A C 2
ATOM 3106 O O . PHE A 1 35 ? 14.868 -1.429 -3.544 1.00 0.00 35 PHE A O 2
ATOM 3123 N N . PHE A 1 36 ? 13.369 -2.994 -4.151 1.00 0.00 36 PHE A N 2
ATOM 3124 C CA . PHE A 1 36 ? 12.569 -2.064 -4.945 1.00 0.00 36 PHE A CA 2
ATOM 3125 C C . PHE A 1 36 ? 11.086 -2.144 -4.588 1.00 0.00 36 PHE A C 2
ATOM 3126 O O . PHE A 1 36 ? 10.473 -3.213 -4.644 1.00 0.00 36 PHE A O 2
ATOM 3143 N N . ILE A 1 37 ? 10.515 -0.997 -4.235 1.00 0.00 37 ILE A N 2
ATOM 3144 C CA . ILE A 1 37 ? 9.104 -0.914 -3.878 1.00 0.00 37 ILE A CA 2
ATOM 3145 C C . ILE A 1 37 ? 8.375 0.075 -4.782 1.00 0.00 37 ILE A C 2
ATOM 3146 O O . ILE A 1 37 ? 8.952 1.075 -5.212 1.00 0.00 37 ILE A O 2
ATOM 3162 N N . ASN A 1 38 ? 7.109 -0.207 -5.069 1.00 0.00 38 ASN A N 2
ATOM 3163 C CA . ASN A 1 38 ? 6.310 0.664 -5.925 1.00 0.00 38 ASN A CA 2
ATOM 3164 C C . ASN A 1 38 ? 4.909 0.856 -5.358 1.00 0.00 38 ASN A C 2
ATOM 3165 O O . ASN A 1 38 ? 4.480 0.122 -4.467 1.00 0.00 38 ASN A O 2
ATOM 3176 N N . SER A 1 39 ? 4.202 1.850 -5.883 1.00 0.00 39 SER A N 2
ATOM 3177 C CA . SER A 1 39 ? 2.847 2.150 -5.439 1.00 0.00 39 SER A CA 2
ATOM 3178 C C . SER A 1 39 ? 2.113 2.982 -6.483 1.00 0.00 39 SER A C 2
ATOM 3179 O O . SER A 1 39 ? 2.672 3.927 -7.040 1.00 0.00 39 SER A O 2
ATOM 3187 N N . ALA A 1 40 ? 0.861 2.625 -6.749 1.00 0.00 40 ALA A N 2
ATOM 3188 C CA . ALA A 1 40 ? 0.057 3.341 -7.732 1.00 0.00 40 ALA A CA 2
ATOM 3189 C C . ALA A 1 40 ? -1.421 2.997 -7.594 1.00 0.00 40 ALA A C 2
ATOM 3190 O O . ALA A 1 40 ? -1.793 2.100 -6.839 1.00 0.00 40 ALA A O 2
ATOM 3197 N N . GLY A 1 41 ? -2.260 3.717 -8.335 1.00 0.00 41 GLY A N 2
ATOM 3198 C CA . GLY A 1 41 ? -3.689 3.473 -8.286 1.00 0.00 41 GLY A CA 2
ATOM 3199 C C . GLY A 1 41 ? -4.147 2.521 -9.373 1.00 0.00 41 GLY A C 2
ATOM 3200 O O . GLY A 1 41 ? -3.345 2.078 -10.196 1.00 0.00 41 GLY A O 2
ATOM 3204 N N . THR A 1 42 ? -5.437 2.201 -9.372 1.00 0.00 42 THR A N 2
ATOM 3205 C CA . THR A 1 42 ? -6.001 1.287 -10.360 1.00 0.00 42 THR A CA 2
ATOM 3206 C C . THR A 1 42 ? -6.015 1.902 -11.757 1.00 0.00 42 THR A C 2
ATOM 3207 O O . THR A 1 42 ? -5.614 1.261 -12.729 1.00 0.00 42 THR A O 2
ATOM 3218 N N . SER A 1 43 ? -6.486 3.141 -11.853 1.00 0.00 43 SER A N 2
ATOM 3219 C CA . SER A 1 43 ? -6.560 3.829 -13.138 1.00 0.00 43 SER A CA 2
ATOM 3220 C C . SER A 1 43 ? -5.710 5.095 -13.143 1.00 0.00 43 SER A C 2
ATOM 3221 O O . SER A 1 43 ? -5.696 5.839 -14.125 1.00 0.00 43 SER A O 2
ATOM 3229 N N . GLY A 1 44 ? -4.998 5.331 -12.046 1.00 0.00 44 GLY A N 2
ATOM 3230 C CA . GLY A 1 44 ? -4.151 6.506 -11.946 1.00 0.00 44 GLY A CA 2
ATOM 3231 C C . GLY A 1 44 ? -4.886 7.801 -12.241 1.00 0.00 44 GLY A C 2
ATOM 3232 O O . GLY A 1 44 ? -4.264 8.797 -12.613 1.00 0.00 44 GLY A O 2
ATOM 3236 N N . GLU A 1 45 ? -6.206 7.795 -12.070 1.00 0.00 45 GLU A N 2
ATOM 3237 C CA . GLU A 1 45 ? -7.012 8.988 -12.317 1.00 0.00 45 GLU A CA 2
ATOM 3238 C C . GLU A 1 45 ? -6.504 10.151 -11.474 1.00 0.00 45 GLU A C 2
ATOM 3239 O O . GLU A 1 45 ? -5.957 11.122 -11.996 1.00 0.00 45 GLU A O 2
ATOM 3251 N N . HIS A 1 46 ? -6.676 10.033 -10.163 1.00 0.00 46 HIS A N 2
ATOM 3252 C CA . HIS A 1 46 ? -6.225 11.058 -9.231 1.00 0.00 46 HIS A CA 2
ATOM 3253 C C . HIS A 1 46 ? -5.167 10.481 -8.301 1.00 0.00 46 HIS A C 2
ATOM 3254 O O . HIS A 1 46 ? -4.339 11.210 -7.754 1.00 0.00 46 HIS A O 2
ATOM 3269 N N . ASP A 1 47 ? -5.209 9.160 -8.137 1.00 0.00 47 ASP A N 2
ATOM 3270 C CA . ASP A 1 47 ? -4.264 8.447 -7.282 1.00 0.00 47 ASP A CA 2
ATOM 3271 C C . ASP A 1 47 ? -2.839 8.959 -7.482 1.00 0.00 47 ASP A C 2
ATOM 3272 O O . ASP A 1 47 ? -2.262 8.807 -8.559 1.00 0.00 47 ASP A O 2
ATOM 3281 N N . GLY A 1 48 ? -2.277 9.559 -6.436 1.00 0.00 48 GLY A N 2
ATOM 3282 C CA . GLY A 1 48 ? -0.924 10.078 -6.515 1.00 0.00 48 GLY A CA 2
ATOM 3283 C C . GLY A 1 48 ? -0.758 11.389 -5.773 1.00 0.00 48 GLY A C 2
ATOM 3284 O O . GLY A 1 48 ? 0.333 11.707 -5.298 1.00 0.00 48 GLY A O 2
ATOM 3288 N N . GLU A 1 49 ? -1.841 12.152 -5.674 1.00 0.00 49 GLU A N 2
ATOM 3289 C CA . GLU A 1 49 ? -1.809 13.436 -4.983 1.00 0.00 49 GLU A CA 2
ATOM 3290 C C . GLU A 1 49 ? -1.454 13.252 -3.511 1.00 0.00 49 GLU A C 2
ATOM 3291 O O . GLU A 1 49 ? -0.324 13.514 -3.099 1.00 0.00 49 GLU A O 2
ATOM 3303 N N . GLY A 1 50 ? -2.426 12.798 -2.725 1.00 0.00 50 GLY A N 2
ATOM 3304 C CA . GLY A 1 50 ? -2.197 12.584 -1.308 1.00 0.00 50 GLY A CA 2
ATOM 3305 C C . GLY A 1 50 ? -2.784 13.694 -0.456 1.00 0.00 50 GLY A C 2
ATOM 3306 O O . GLY A 1 50 ? -2.060 14.568 0.020 1.00 0.00 50 GLY A O 2
ATOM 3310 N N . MET A 1 51 ? -4.102 13.659 -0.264 1.00 0.00 51 MET A N 2
ATOM 3311 C CA . MET A 1 51 ? -4.789 14.670 0.536 1.00 0.00 51 MET A CA 2
ATOM 3312 C C . MET A 1 51 ? -6.222 14.242 0.845 1.00 0.00 51 MET A C 2
ATOM 3313 O O . MET A 1 51 ? -7.096 14.291 -0.021 1.00 0.00 51 MET A O 2
ATOM 3327 N N . HIS A 1 52 ? -6.459 13.826 2.089 1.00 0.00 52 HIS A N 2
ATOM 3328 C CA . HIS A 1 52 ? -7.787 13.393 2.511 1.00 0.00 52 HIS A CA 2
ATOM 3329 C C . HIS A 1 52 ? -7.856 13.225 4.027 1.00 0.00 52 HIS A C 2
ATOM 3330 O O . HIS A 1 52 ? -6.845 12.955 4.677 1.00 0.00 52 HIS A O 2
ATOM 3345 N N . TYR A 1 53 ? -9.058 13.390 4.579 1.00 0.00 53 TYR A N 2
ATOM 3346 C CA . TYR A 1 53 ? -9.286 13.260 6.015 1.00 0.00 53 TYR A CA 2
ATOM 3347 C C . TYR A 1 53 ? -8.711 11.959 6.568 1.00 0.00 53 TYR A C 2
ATOM 3348 O O . TYR A 1 53 ? -8.207 11.119 5.823 1.00 0.00 53 TYR A O 2
ATOM 3366 N N . GLY A 1 54 ? -8.810 11.795 7.883 1.00 0.00 54 GLY A N 2
ATOM 3367 C CA . GLY A 1 54 ? -8.313 10.593 8.524 1.00 0.00 54 GLY A CA 2
ATOM 3368 C C . GLY A 1 54 ? -6.801 10.531 8.571 1.00 0.00 54 GLY A C 2
ATOM 3369 O O . GLY A 1 54 ? -6.196 10.794 9.610 1.00 0.00 54 GLY A O 2
ATOM 3373 N N . THR A 1 55 ? -6.189 10.171 7.448 1.00 0.00 55 THR A N 2
ATOM 3374 C CA . THR A 1 55 ? -4.738 10.063 7.367 1.00 0.00 55 THR A CA 2
ATOM 3375 C C . THR A 1 55 ? -4.063 11.385 7.724 1.00 0.00 55 THR A C 2
ATOM 3376 O O . THR A 1 55 ? -3.153 11.420 8.549 1.00 0.00 55 THR A O 2
ATOM 3387 N N . LYS A 1 56 ? -4.517 12.466 7.099 1.00 0.00 56 LYS A N 2
ATOM 3388 C CA . LYS A 1 56 ? -3.958 13.791 7.351 1.00 0.00 56 LYS A CA 2
ATOM 3389 C C . LYS A 1 56 ? -4.045 14.153 8.831 1.00 0.00 56 LYS A C 2
ATOM 3390 O O . LYS A 1 56 ? -3.084 14.653 9.413 1.00 0.00 56 LYS A O 2
ATOM 3409 N N . ASN A 1 57 ? -5.207 13.909 9.427 1.00 0.00 57 ASN A N 2
ATOM 3410 C CA . ASN A 1 57 ? -5.430 14.218 10.837 1.00 0.00 57 ASN A CA 2
ATOM 3411 C C . ASN A 1 57 ? -4.482 13.428 11.741 1.00 0.00 57 ASN A C 2
ATOM 3412 O O . ASN A 1 57 ? -3.825 13.994 12.619 1.00 0.00 57 ASN A O 2
ATOM 3423 N N . LYS A 1 58 ? -4.415 12.118 11.521 1.00 0.00 58 LYS A N 2
ATOM 3424 C CA . LYS A 1 58 ? -3.552 11.256 12.319 1.00 0.00 58 LYS A CA 2
ATOM 3425 C C . LYS A 1 58 ? -2.097 11.679 12.187 1.00 0.00 58 LYS A C 2
ATOM 3426 O O . LYS A 1 58 ? -1.381 11.797 13.181 1.00 0.00 58 LYS A O 2
ATOM 3445 N N . LEU A 1 59 ? -1.668 11.919 10.953 1.00 0.00 59 LEU A N 2
ATOM 3446 C CA . LEU A 1 59 ? -0.300 12.342 10.697 1.00 0.00 59 LEU A CA 2
ATOM 3447 C C . LEU A 1 59 ? -0.055 13.717 11.307 1.00 0.00 59 LEU A C 2
ATOM 3448 O O . LEU A 1 59 ? 1.036 14.007 11.790 1.00 0.00 59 LEU A O 2
ATOM 3464 N N . ALA A 1 60 ? -1.084 14.557 11.294 1.00 0.00 60 ALA A N 2
ATOM 3465 C CA . ALA A 1 60 ? -0.980 15.896 11.856 1.00 0.00 60 ALA A CA 2
ATOM 3466 C C . ALA A 1 60 ? -0.665 15.826 13.345 1.00 0.00 60 ALA A C 2
ATOM 3467 O O . ALA A 1 60 ? 0.025 16.689 13.887 1.00 0.00 60 ALA A O 2
ATOM 3474 N N . GLN A 1 61 ? -1.179 14.787 13.998 1.00 0.00 61 GLN A N 2
ATOM 3475 C CA . GLN A 1 61 ? -0.960 14.591 15.427 1.00 0.00 61 GLN A CA 2
ATOM 3476 C C . GLN A 1 61 ? 0.528 14.563 15.773 1.00 0.00 61 GLN A C 2
ATOM 3477 O O . GLN A 1 61 ? 0.957 15.190 16.743 1.00 0.00 61 GLN A O 2
ATOM 3491 N N . LEU A 1 62 ? 1.313 13.827 14.986 1.00 0.00 62 LEU A N 2
ATOM 3492 C CA . LEU A 1 62 ? 2.751 13.721 15.233 1.00 0.00 62 LEU A CA 2
ATOM 3493 C C . LEU A 1 62 ? 3.541 13.634 13.927 1.00 0.00 62 LEU A C 2
ATOM 3494 O O . LEU A 1 62 ? 4.581 14.275 13.781 1.00 0.00 62 LEU A O 2
ATOM 3510 N N . ASN A 1 63 ? 3.046 12.835 12.987 1.00 0.00 63 ASN A N 2
ATOM 3511 C CA . ASN A 1 63 ? 3.713 12.664 11.697 1.00 0.00 63 ASN A CA 2
ATOM 3512 C C . ASN A 1 63 ? 3.671 13.953 10.879 1.00 0.00 63 ASN A C 2
ATOM 3513 O O . ASN A 1 63 ? 3.413 15.032 11.412 1.00 0.00 63 ASN A O 2
ATOM 3524 N N . ILE A 1 64 ? 3.916 13.829 9.577 1.00 0.00 64 ILE A N 2
ATOM 3525 C CA . ILE A 1 64 ? 3.891 14.978 8.679 1.00 0.00 64 ILE A CA 2
ATOM 3526 C C . ILE A 1 64 ? 2.497 15.155 8.090 1.00 0.00 64 ILE A C 2
ATOM 3527 O O . ILE A 1 64 ? 1.835 14.175 7.751 1.00 0.00 64 ILE A O 2
ATOM 3543 N N . GLU A 1 65 ? 2.050 16.403 7.977 1.00 0.00 65 GLU A N 2
ATOM 3544 C CA . GLU A 1 65 ? 0.724 16.692 7.437 1.00 0.00 65 GLU A CA 2
ATOM 3545 C C . GLU A 1 65 ? 0.474 15.931 6.149 1.00 0.00 65 GLU A C 2
ATOM 3546 O O . GLU A 1 65 ? -0.615 15.400 5.926 1.00 0.00 65 GLU A O 2
ATOM 3558 N N . HIS A 1 66 ? 1.498 15.879 5.323 1.00 0.00 66 HIS A N 2
ATOM 3559 C CA . HIS A 1 66 ? 1.438 15.179 4.041 1.00 0.00 66 HIS A CA 2
ATOM 3560 C C . HIS A 1 66 ? 2.737 15.352 3.262 1.00 0.00 66 HIS A C 2
ATOM 3561 O O . HIS A 1 66 ? 3.509 16.278 3.516 1.00 0.00 66 HIS A O 2
ATOM 3576 N N . LYS A 1 67 ? 2.970 14.449 2.312 1.00 0.00 67 LYS A N 2
ATOM 3577 C CA . LYS A 1 67 ? 4.173 14.489 1.489 1.00 0.00 67 LYS A CA 2
ATOM 3578 C C . LYS A 1 67 ? 4.088 13.462 0.365 1.00 0.00 67 LYS A C 2
ATOM 3579 O O . LYS A 1 67 ? 3.072 12.784 0.208 1.00 0.00 67 LYS A O 2
ATOM 3598 N N . ASN A 1 68 ? 5.162 13.352 -0.413 1.00 0.00 68 ASN A N 2
ATOM 3599 C CA . ASN A 1 68 ? 5.215 12.407 -1.524 1.00 0.00 68 ASN A CA 2
ATOM 3600 C C . ASN A 1 68 ? 4.078 12.655 -2.510 1.00 0.00 68 ASN A C 2
ATOM 3601 O O . ASN A 1 68 ? 3.192 11.815 -2.677 1.00 0.00 68 ASN A O 2
ATOM 3612 N N . PHE A 1 69 ? 4.110 13.813 -3.162 1.00 0.00 69 PHE A N 2
ATOM 3613 C CA . PHE A 1 69 ? 3.084 14.173 -4.134 1.00 0.00 69 PHE A CA 2
ATOM 3614 C C . PHE A 1 69 ? 3.507 13.769 -5.542 1.00 0.00 69 PHE A C 2
ATOM 3615 O O . PHE A 1 69 ? 4.218 14.509 -6.224 1.00 0.00 69 PHE A O 2
ATOM 3632 N N . THR A 1 70 ? 3.069 12.591 -5.972 1.00 0.00 70 THR A N 2
ATOM 3633 C CA . THR A 1 70 ? 3.406 12.088 -7.300 1.00 0.00 70 THR A CA 2
ATOM 3634 C C . THR A 1 70 ? 2.283 11.220 -7.860 1.00 0.00 70 THR A C 2
ATOM 3635 O O . THR A 1 70 ? 2.044 10.113 -7.378 1.00 0.00 70 THR A O 2
ATOM 3646 N N . SER A 1 71 ? 1.598 11.733 -8.878 1.00 0.00 71 SER A N 2
ATOM 3647 C CA . SER A 1 71 ? 0.497 11.009 -9.504 1.00 0.00 71 SER A CA 2
ATOM 3648 C C . SER A 1 71 ? 0.973 9.678 -10.078 1.00 0.00 71 SER A C 2
ATOM 3649 O O . SER A 1 71 ? 1.787 9.644 -11.001 1.00 0.00 71 SER A O 2
ATOM 3657 N N . LYS A 1 72 ? 0.459 8.585 -9.522 1.00 0.00 72 LYS A N 2
ATOM 3658 C CA . LYS A 1 72 ? 0.829 7.248 -9.975 1.00 0.00 72 LYS A CA 2
ATOM 3659 C C . LYS A 1 72 ? -0.317 6.604 -10.753 1.00 0.00 72 LYS A C 2
ATOM 3660 O O . LYS A 1 72 ? -1.466 7.031 -10.646 1.00 0.00 72 LYS A O 2
ATOM 3679 N N . LYS A 1 73 ? 0.004 5.578 -11.539 1.00 0.00 73 LYS A N 2
ATOM 3680 C CA . LYS A 1 73 ? -1.001 4.879 -12.338 1.00 0.00 73 LYS A CA 2
ATOM 3681 C C . LYS A 1 73 ? -0.537 3.467 -12.688 1.00 0.00 73 LYS A C 2
ATOM 3682 O O . LYS A 1 73 ? 0.110 3.255 -13.713 1.00 0.00 73 LYS A O 2
ATOM 3701 N N . LEU A 1 74 ? -0.878 2.503 -11.834 1.00 0.00 74 LEU A N 2
ATOM 3702 C CA . LEU A 1 74 ? -0.501 1.113 -12.068 1.00 0.00 74 LEU A CA 2
ATOM 3703 C C . LEU A 1 74 ? -1.025 0.638 -13.420 1.00 0.00 74 LEU A C 2
ATOM 3704 O O . LEU A 1 74 ? -2.227 0.683 -13.679 1.00 0.00 74 LEU A O 2
ATOM 3720 N N . THR A 1 75 ? -0.119 0.186 -14.280 1.00 0.00 75 THR A N 2
ATOM 3721 C CA . THR A 1 75 ? -0.499 -0.292 -15.604 1.00 0.00 75 THR A CA 2
ATOM 3722 C C . THR A 1 75 ? 0.062 -1.684 -15.872 1.00 0.00 75 THR A C 2
ATOM 3723 O O . THR A 1 75 ? 0.701 -2.285 -15.008 1.00 0.00 75 THR A O 2
ATOM 3734 N N . GLN A 1 76 ? -0.183 -2.192 -17.077 1.00 0.00 76 GLN A N 2
ATOM 3735 C CA . GLN A 1 76 ? 0.296 -3.513 -17.465 1.00 0.00 76 GLN A CA 2
ATOM 3736 C C . GLN A 1 76 ? 1.819 -3.543 -17.505 1.00 0.00 76 GLN A C 2
ATOM 3737 O O . GLN A 1 76 ? 2.441 -4.505 -17.053 1.00 0.00 76 GLN A O 2
ATOM 3751 N N . LYS A 1 77 ? 2.413 -2.485 -18.045 1.00 0.00 77 LYS A N 2
ATOM 3752 C CA . LYS A 1 77 ? 3.865 -2.388 -18.141 1.00 0.00 77 LYS A CA 2
ATOM 3753 C C . LYS A 1 77 ? 4.505 -2.456 -16.757 1.00 0.00 77 LYS A C 2
ATOM 3754 O O . LYS A 1 77 ? 5.468 -3.193 -16.543 1.00 0.00 77 LYS A O 2
ATOM 3773 N N . LEU A 1 78 ? 3.959 -1.685 -15.820 1.00 0.00 78 LEU A N 2
ATOM 3774 C CA . LEU A 1 78 ? 4.472 -1.660 -14.454 1.00 0.00 78 LEU A CA 2
ATOM 3775 C C . LEU A 1 78 ? 4.267 -3.011 -13.780 1.00 0.00 78 LEU A C 2
ATOM 3776 O O . LEU A 1 78 ? 5.121 -3.479 -13.027 1.00 0.00 78 LEU A O 2
ATOM 3792 N N . CYS A 1 79 ? 3.125 -3.633 -14.058 1.00 0.00 79 CYS A N 2
ATOM 3793 C CA . CYS A 1 79 ? 2.800 -4.934 -13.484 1.00 0.00 79 CYS A CA 2
ATOM 3794 C C . CYS A 1 79 ? 3.826 -5.978 -13.904 1.00 0.00 79 CYS A C 2
ATOM 3795 O O . CYS A 1 79 ? 4.305 -6.760 -13.084 1.00 0.00 79 CYS A O 2
ATOM 3803 N N . ASP A 1 80 ? 4.163 -5.978 -15.190 1.00 0.00 80 ASP A N 2
ATOM 3804 C CA . ASP A 1 80 ? 5.139 -6.921 -15.725 1.00 0.00 80 ASP A CA 2
ATOM 3805 C C . ASP A 1 80 ? 6.503 -6.711 -15.077 1.00 0.00 80 ASP A C 2
ATOM 3806 O O . ASP A 1 80 ? 7.355 -7.599 -15.100 1.00 0.00 80 ASP A O 2
ATOM 3815 N N . GLU A 1 81 ? 6.703 -5.529 -14.498 1.00 0.00 81 GLU A N 2
ATOM 3816 C CA . GLU A 1 81 ? 7.963 -5.202 -13.841 1.00 0.00 81 GLU A CA 2
ATOM 3817 C C . GLU A 1 81 ? 8.015 -5.797 -12.439 1.00 0.00 81 GLU A C 2
ATOM 3818 O O . GLU A 1 81 ? 8.911 -6.579 -12.121 1.00 0.00 81 GLU A O 2
ATOM 3830 N N . SER A 1 82 ? 7.048 -5.427 -11.602 1.00 0.00 82 SER A N 2
ATOM 3831 C CA . SER A 1 82 ? 6.992 -5.931 -10.236 1.00 0.00 82 SER A CA 2
ATOM 3832 C C . SER A 1 82 ? 6.699 -7.427 -10.223 1.00 0.00 82 SER A C 2
ATOM 3833 O O . SER A 1 82 ? 5.976 -7.937 -11.078 1.00 0.00 82 SER A O 2
ATOM 3841 N N . ASP A 1 83 ? 7.267 -8.125 -9.245 1.00 0.00 83 ASP A N 2
ATOM 3842 C CA . ASP A 1 83 ? 7.072 -9.562 -9.118 1.00 0.00 83 ASP A CA 2
ATOM 3843 C C . ASP A 1 83 ? 5.980 -9.878 -8.101 1.00 0.00 83 ASP A C 2
ATOM 3844 O O . ASP A 1 83 ? 5.390 -10.959 -8.127 1.00 0.00 83 ASP A O 2
ATOM 3853 N N . PHE A 1 84 ? 5.714 -8.932 -7.205 1.00 0.00 84 PHE A N 2
ATOM 3854 C CA . PHE A 1 84 ? 4.692 -9.122 -6.180 1.00 0.00 84 PHE A CA 2
ATOM 3855 C C . PHE A 1 84 ? 3.703 -7.960 -6.159 1.00 0.00 84 PHE A C 2
ATOM 3856 O O . PHE A 1 84 ? 4.092 -6.803 -6.008 1.00 0.00 84 PHE A O 2
ATOM 3873 N N . LEU A 1 85 ? 2.419 -8.280 -6.303 1.00 0.00 85 LEU A N 2
ATOM 3874 C CA . LEU A 1 85 ? 1.369 -7.267 -6.290 1.00 0.00 85 LEU A CA 2
ATOM 3875 C C . LEU A 1 85 ? 0.579 -7.336 -4.988 1.00 0.00 85 LEU A C 2
ATOM 3876 O O . LEU A 1 85 ? 0.257 -8.421 -4.504 1.00 0.00 85 LEU A O 2
ATOM 3892 N N . ILE A 1 86 ? 0.280 -6.173 -4.416 1.00 0.00 86 ILE A N 2
ATOM 3893 C CA . ILE A 1 86 ? -0.460 -6.116 -3.162 1.00 0.00 86 ILE A CA 2
ATOM 3894 C C . ILE A 1 86 ? -1.553 -5.059 -3.191 1.00 0.00 86 ILE A C 2
ATOM 3895 O O . ILE A 1 86 ? -1.281 -3.864 -3.304 1.00 0.00 86 ILE A O 2
ATOM 3911 N N . THR A 1 87 ? -2.792 -5.518 -3.065 1.00 0.00 87 THR A N 2
ATOM 3912 C CA . THR A 1 87 ? -3.943 -4.632 -3.047 1.00 0.00 87 THR A CA 2
ATOM 3913 C C . THR A 1 87 ? -4.486 -4.520 -1.630 1.00 0.00 87 THR A C 2
ATOM 3914 O O . THR A 1 87 ? -4.312 -5.427 -0.818 1.00 0.00 87 THR A O 2
ATOM 3925 N N . MET A 1 88 ? -5.132 -3.407 -1.331 1.00 0.00 88 MET A N 2
ATOM 3926 C CA . MET A 1 88 ? -5.683 -3.189 0.000 1.00 0.00 88 MET A CA 2
ATOM 3927 C C . MET A 1 88 ? -7.191 -2.964 -0.053 1.00 0.00 88 MET A C 2
ATOM 3928 O O . MET A 1 88 ? -7.904 -3.250 0.910 1.00 0.00 88 MET A O 2
ATOM 3942 N N . ASP A 1 89 ? -7.673 -2.452 -1.181 1.00 0.00 89 ASP A N 2
ATOM 3943 C CA . ASP A 1 89 ? -9.098 -2.195 -1.350 1.00 0.00 89 ASP A CA 2
ATOM 3944 C C . ASP A 1 89 ? -9.826 -3.481 -1.720 1.00 0.00 89 ASP A C 2
ATOM 3945 O O . ASP A 1 89 ? -9.361 -4.246 -2.566 1.00 0.00 89 ASP A O 2
ATOM 3954 N N . ASN A 1 90 ? -10.960 -3.722 -1.072 1.00 0.00 90 ASN A N 2
ATOM 3955 C CA . ASN A 1 90 ? -11.741 -4.926 -1.324 1.00 0.00 90 ASN A CA 2
ATOM 3956 C C . ASN A 1 90 ? -12.161 -5.017 -2.788 1.00 0.00 90 ASN A C 2
ATOM 3957 O O . ASN A 1 90 ? -11.939 -6.036 -3.445 1.00 0.00 90 ASN A O 2
ATOM 3968 N N . SER A 1 91 ? -12.767 -3.948 -3.294 1.00 0.00 91 SER A N 2
ATOM 3969 C CA . SER A 1 91 ? -13.218 -3.910 -4.680 1.00 0.00 91 SER A CA 2
ATOM 3970 C C . SER A 1 91 ? -12.036 -4.013 -5.640 1.00 0.00 91 SER A C 2
ATOM 3971 O O . SER A 1 91 ? -12.140 -4.618 -6.707 1.00 0.00 91 SER A O 2
ATOM 3979 N N . ASN A 1 92 ? -10.914 -3.416 -5.251 1.00 0.00 92 ASN A N 2
ATOM 3980 C CA . ASN A 1 92 ? -9.708 -3.435 -6.073 1.00 0.00 92 ASN A CA 2
ATOM 3981 C C . ASN A 1 92 ? -9.232 -4.864 -6.316 1.00 0.00 92 ASN A C 2
ATOM 3982 O O . ASN A 1 92 ? -8.653 -5.165 -7.358 1.00 0.00 92 ASN A O 2
ATOM 3993 N N . PHE A 1 93 ? -9.475 -5.739 -5.345 1.00 0.00 93 PHE A N 2
ATOM 3994 C CA . PHE A 1 93 ? -9.066 -7.135 -5.453 1.00 0.00 93 PHE A CA 2
ATOM 3995 C C . PHE A 1 93 ? -9.815 -7.844 -6.579 1.00 0.00 93 PHE A C 2
ATOM 3996 O O . PHE A 1 93 ? -9.206 -8.488 -7.434 1.00 0.00 93 PHE A O 2
ATOM 4013 N N . LYS A 1 94 ? -11.138 -7.726 -6.567 1.00 0.00 94 LYS A N 2
ATOM 4014 C CA . LYS A 1 94 ? -11.974 -8.359 -7.582 1.00 0.00 94 LYS A CA 2
ATOM 4015 C C . LYS A 1 94 ? -11.700 -7.778 -8.966 1.00 0.00 94 LYS A C 2
ATOM 4016 O O . LYS A 1 94 ? -11.714 -8.498 -9.966 1.00 0.00 94 LYS A O 2
ATOM 4035 N N . ASN A 1 95 ? -11.457 -6.473 -9.018 1.00 0.00 95 ASN A N 2
ATOM 4036 C CA . ASN A 1 95 ? -11.186 -5.791 -10.281 1.00 0.00 95 ASN A CA 2
ATOM 4037 C C . ASN A 1 95 ? -9.855 -6.239 -10.880 1.00 0.00 95 ASN A C 2
ATOM 4038 O O . ASN A 1 95 ? -9.799 -6.683 -12.027 1.00 0.00 95 ASN A O 2
ATOM 4049 N N . VAL A 1 96 ? -8.786 -6.112 -10.099 1.00 0.00 96 VAL A N 2
ATOM 4050 C CA . VAL A 1 96 ? -7.454 -6.494 -10.555 1.00 0.00 96 VAL A CA 2
ATOM 4051 C C . VAL A 1 96 ? -7.381 -7.978 -10.905 1.00 0.00 96 VAL A C 2
ATOM 4052 O O . VAL A 1 96 ? -6.553 -8.393 -11.716 1.00 0.00 96 VAL A O 2
ATOM 4065 N N . LEU A 1 97 ? -8.251 -8.775 -10.289 1.00 0.00 97 LEU A N 2
ATOM 4066 C CA . LEU A 1 97 ? -8.278 -10.212 -10.539 1.00 0.00 97 LEU A CA 2
ATOM 4067 C C . LEU A 1 97 ? -8.591 -10.504 -12.004 1.00 0.00 97 LEU A C 2
ATOM 4068 O O . LEU A 1 97 ? -8.009 -11.407 -12.605 1.00 0.00 97 LEU A O 2
ATOM 4084 N N . LYS A 1 98 ? -9.515 -9.735 -12.569 1.00 0.00 98 LYS A N 2
ATOM 4085 C CA . LYS A 1 98 ? -9.911 -9.910 -13.963 1.00 0.00 98 LYS A CA 2
ATOM 4086 C C . LYS A 1 98 ? -9.281 -8.838 -14.848 1.00 0.00 98 LYS A C 2
ATOM 4087 O O . LYS A 1 98 ? -9.413 -8.874 -16.071 1.00 0.00 98 LYS A O 2
ATOM 4106 N N . ASN A 1 99 ? -8.605 -7.881 -14.221 1.00 0.00 99 ASN A N 2
ATOM 4107 C CA . ASN A 1 99 ? -7.964 -6.790 -14.948 1.00 0.00 99 ASN A CA 2
ATOM 4108 C C . ASN A 1 99 ? -6.713 -7.263 -15.6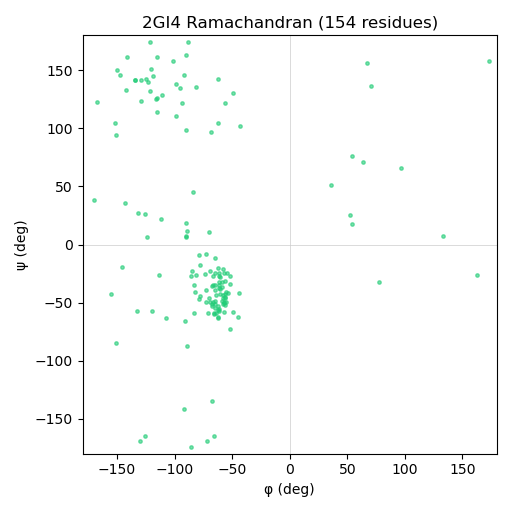84 1.00 0.00 99 ASN A C 2
ATOM 4109 O O . ASN A 1 99 ? -6.509 -6.928 -16.852 1.00 0.00 99 ASN A O 2
ATOM 4120 N N . PHE A 1 100 ? -5.871 -8.029 -14.996 1.00 0.00 100 PHE A N 2
ATOM 4121 C CA . PHE A 1 100 ? -4.636 -8.526 -15.592 1.00 0.00 100 PHE A CA 2
ATOM 4122 C C . PHE A 1 100 ? -4.762 -9.984 -16.030 1.00 0.00 100 PHE A C 2
ATOM 4123 O O . PHE A 1 100 ? -5.819 -10.600 -15.890 1.00 0.00 100 PHE A O 2
ATOM 4140 N N . THR A 1 101 ? -3.666 -10.522 -16.560 1.00 0.00 101 THR A N 2
ATOM 4141 C CA . THR A 1 101 ? -3.623 -11.905 -17.027 1.00 0.00 101 THR A CA 2
ATOM 4142 C C . THR A 1 101 ? -3.744 -12.891 -15.870 1.00 0.00 101 THR A C 2
ATOM 4143 O O . THR A 1 101 ? -4.078 -12.511 -14.748 1.00 0.00 101 THR A O 2
ATOM 4154 N N . ASN A 1 102 ? -3.472 -14.164 -16.156 1.00 0.00 102 ASN A N 2
ATOM 4155 C CA . ASN A 1 102 ? -3.549 -15.221 -15.150 1.00 0.00 102 ASN A CA 2
ATOM 4156 C C . ASN A 1 102 ? -2.544 -15.005 -14.015 1.00 0.00 102 ASN A C 2
ATOM 4157 O O . ASN A 1 102 ? -2.367 -15.878 -13.165 1.00 0.00 102 ASN A O 2
ATOM 4168 N N . THR A 1 103 ? -1.895 -13.845 -13.999 1.00 0.00 103 THR A N 2
ATOM 4169 C CA . THR A 1 103 ? -0.922 -13.530 -12.961 1.00 0.00 103 THR A CA 2
ATOM 4170 C C . THR A 1 103 ? -1.601 -12.844 -11.780 1.00 0.00 103 THR A C 2
ATOM 4171 O O . THR A 1 103 ? -0.939 -12.348 -10.868 1.00 0.00 103 THR A O 2
ATOM 4182 N N . GLN A 1 104 ? -2.931 -12.827 -11.807 1.00 0.00 104 GLN A N 2
ATOM 4183 C CA . GLN A 1 104 ? -3.718 -12.209 -10.745 1.00 0.00 104 GLN A CA 2
ATOM 4184 C C . GLN A 1 104 ? -3.538 -12.954 -9.426 1.00 0.00 104 GLN A C 2
ATOM 4185 O O . GLN A 1 104 ? -3.967 -12.483 -8.374 1.00 0.00 104 GLN A O 2
ATOM 4199 N N . ASN A 1 105 ? -2.900 -14.118 -9.491 1.00 0.00 105 ASN A N 2
ATOM 4200 C CA . ASN A 1 105 ? -2.661 -14.928 -8.301 1.00 0.00 105 ASN A CA 2
ATOM 4201 C C . ASN A 1 105 ? -1.479 -14.387 -7.503 1.00 0.00 105 ASN A C 2
ATOM 4202 O O . ASN A 1 105 ? -1.062 -14.983 -6.511 1.00 0.00 105 ASN A O 2
ATOM 4213 N N . LYS A 1 106 ? -0.942 -13.253 -7.947 1.00 0.00 106 LYS A N 2
ATOM 4214 C CA . LYS A 1 106 ? 0.194 -12.630 -7.277 1.00 0.00 106 LYS A CA 2
ATOM 4215 C C . LYS A 1 106 ? -0.244 -11.402 -6.485 1.00 0.00 106 LYS A C 2
ATOM 4216 O O . LYS A 1 106 ? 0.590 -10.633 -6.005 1.00 0.00 106 LYS A O 2
ATOM 4235 N N . VAL A 1 107 ? -1.554 -11.222 -6.354 1.00 0.00 107 VAL A N 2
ATOM 4236 C CA . VAL A 1 107 ? -2.101 -10.087 -5.619 1.00 0.00 107 VAL A CA 2
ATOM 4237 C C . VAL A 1 107 ? -2.387 -10.458 -4.168 1.00 0.00 107 VAL A C 2
ATOM 4238 O O . VAL A 1 107 ? -2.853 -11.561 -3.881 1.00 0.00 107 VAL A O 2
ATOM 4251 N N . LEU A 1 108 ? -2.099 -9.533 -3.255 1.00 0.00 108 LEU A N 2
ATOM 4252 C CA . LEU A 1 108 ? -2.321 -9.768 -1.831 1.00 0.00 108 LEU A CA 2
ATOM 4253 C C . LEU A 1 108 ? -3.218 -8.691 -1.226 1.00 0.00 108 LEU A C 2
ATOM 4254 O O . LEU A 1 108 ? -2.832 -7.526 -1.132 1.00 0.00 108 LEU A O 2
ATOM 4270 N N . LYS A 1 109 ? -4.417 -9.095 -0.811 1.00 0.00 109 LYS A N 2
ATOM 4271 C CA . LYS A 1 109 ? -5.379 -8.182 -0.205 1.00 0.00 109 LYS A CA 2
ATOM 4272 C C . LYS A 1 109 ? -5.163 -8.094 1.302 1.00 0.00 109 LYS A C 2
ATOM 4273 O O . LYS A 1 109 ? -4.789 -9.076 1.943 1.00 0.00 109 LYS A O 2
ATOM 4292 N N . ILE A 1 110 ? -5.396 -6.912 1.858 1.00 0.00 110 ILE A N 2
ATOM 4293 C CA . ILE A 1 110 ? -5.224 -6.689 3.290 1.00 0.00 110 ILE A CA 2
ATOM 4294 C C . ILE A 1 110 ? -6.209 -7.519 4.110 1.00 0.00 110 ILE A C 2
ATOM 4295 O O . ILE A 1 110 ? -6.016 -7.712 5.309 1.00 0.00 110 ILE A O 2
ATOM 4311 N N . THR A 1 111 ? -7.260 -8.009 3.459 1.00 0.00 111 THR A N 2
ATOM 4312 C CA . THR A 1 111 ? -8.263 -8.817 4.141 1.00 0.00 111 THR A CA 2
ATOM 4313 C C . THR A 1 111 ? -7.634 -10.071 4.741 1.00 0.00 111 THR A C 2
ATOM 4314 O O . THR A 1 111 ? -7.988 -10.489 5.844 1.00 0.00 111 THR A O 2
ATOM 4325 N N . ASP A 1 112 ? -6.699 -10.664 4.006 1.00 0.00 112 ASP A N 2
ATOM 4326 C CA . ASP A 1 112 ? -6.016 -11.871 4.459 1.00 0.00 112 ASP A CA 2
ATOM 4327 C C . ASP A 1 112 ? -4.889 -11.530 5.430 1.00 0.00 112 ASP A C 2
ATOM 4328 O O . ASP A 1 112 ? -4.242 -12.422 5.980 1.00 0.00 112 ASP A O 2
ATOM 4337 N N . PHE A 1 113 ? -4.655 -10.236 5.633 1.00 0.00 113 PHE A N 2
ATOM 4338 C CA . PHE A 1 113 ? -3.599 -9.782 6.535 1.00 0.00 113 PHE A CA 2
ATOM 4339 C C . PHE A 1 113 ? -4.148 -8.837 7.600 1.00 0.00 113 PHE A C 2
ATOM 4340 O O . PHE A 1 113 ? -3.387 -8.173 8.305 1.00 0.00 113 PHE A O 2
ATOM 4357 N N . SER A 1 114 ? -5.470 -8.787 7.718 1.00 0.00 114 SER A N 2
ATOM 4358 C CA . SER A 1 114 ? -6.117 -7.929 8.704 1.00 0.00 114 SER A CA 2
ATOM 4359 C C . SER A 1 114 ? -7.384 -8.594 9.242 1.00 0.00 114 SER A C 2
ATOM 4360 O O . SER A 1 114 ? -8.435 -8.558 8.602 1.00 0.00 114 SER A O 2
ATOM 4368 N N . PRO A 1 115 ? -7.293 -9.231 10.428 1.00 0.00 115 PRO A N 2
ATOM 4369 C CA . PRO A 1 115 ? -8.429 -9.929 11.048 1.00 0.00 115 PRO A CA 2
ATOM 4370 C C . PRO A 1 115 ? -9.643 -9.027 11.283 1.00 0.00 115 PRO A C 2
ATOM 4371 O O . PRO A 1 115 ? -10.483 -8.865 10.398 1.00 0.00 115 PRO A O 2
ATOM 4382 N N . SER A 1 116 ? -9.741 -8.456 12.484 1.00 0.00 116 SER A N 2
ATOM 4383 C CA . SER A 1 116 ? -10.866 -7.592 12.834 1.00 0.00 116 SER A CA 2
ATOM 4384 C C . SER A 1 116 ? -10.740 -6.209 12.199 1.00 0.00 116 SER A C 2
ATOM 4385 O O . SER A 1 116 ? -11.502 -5.299 12.526 1.00 0.00 116 SER A O 2
ATOM 4393 N N . LEU A 1 117 ? -9.784 -6.056 11.290 1.00 0.00 117 LEU A N 2
ATOM 4394 C CA . LEU A 1 117 ? -9.577 -4.780 10.616 1.00 0.00 117 LEU A CA 2
ATOM 4395 C C . LEU A 1 117 ? -10.336 -4.739 9.291 1.00 0.00 117 LEU A C 2
ATOM 4396 O O . LEU A 1 117 ? -9.861 -4.173 8.307 1.00 0.00 117 LEU A O 2
ATOM 4412 N N . ASN A 1 118 ? -11.516 -5.350 9.281 1.00 0.00 118 ASN A N 2
ATOM 4413 C CA . ASN A 1 118 ? -12.350 -5.395 8.084 1.00 0.00 118 ASN A CA 2
ATOM 4414 C C . ASN A 1 118 ? -12.819 -3.998 7.682 1.00 0.00 118 ASN A C 2
ATOM 4415 O O . ASN A 1 118 ? -13.853 -3.521 8.153 1.00 0.00 118 ASN A O 2
ATOM 4426 N N . TYR A 1 119 ? -12.060 -3.352 6.802 1.00 0.00 119 TYR A N 2
ATOM 4427 C CA . TYR A 1 119 ? -12.403 -2.014 6.328 1.00 0.00 119 TYR A CA 2
ATOM 4428 C C . TYR A 1 119 ? -12.745 -2.046 4.840 1.00 0.00 119 TYR A C 2
ATOM 4429 O O . TYR A 1 119 ? -12.561 -3.066 4.176 1.00 0.00 119 TYR A O 2
ATOM 4447 N N . ASP A 1 120 ? -13.243 -0.929 4.324 1.00 0.00 120 ASP A N 2
ATOM 4448 C CA . ASP A 1 120 ? -13.606 -0.836 2.916 1.00 0.00 120 ASP A CA 2
ATOM 4449 C C . ASP A 1 120 ? -12.437 -0.296 2.101 1.00 0.00 120 ASP A C 2
ATOM 4450 O O . ASP A 1 120 ? -11.279 -0.569 2.413 1.00 0.00 120 ASP A O 2
ATOM 4459 N N . GLU A 1 121 ? -12.739 0.473 1.064 1.00 0.00 121 GLU A N 2
ATOM 4460 C CA . GLU A 1 121 ? -11.700 1.051 0.223 1.00 0.00 121 GLU A CA 2
ATOM 4461 C C . GLU A 1 121 ? -11.213 2.368 0.819 1.00 0.00 121 GLU A C 2
ATOM 4462 O O . GLU A 1 121 ? -11.869 3.401 0.679 1.00 0.00 121 GLU A O 2
ATOM 4474 N N . VAL A 1 122 ? -10.065 2.314 1.495 1.00 0.00 122 VAL A N 2
ATOM 4475 C CA . VAL A 1 122 ? -9.481 3.493 2.131 1.00 0.00 122 VAL A CA 2
ATOM 4476 C C . VAL A 1 122 ? -10.310 3.932 3.340 1.00 0.00 122 VAL A C 2
ATOM 4477 O O . VAL A 1 122 ? -11.535 4.011 3.267 1.00 0.00 122 VAL A O 2
ATOM 4490 N N . PRO A 1 123 ? -9.648 4.212 4.480 1.00 0.00 123 PRO A N 2
ATOM 4491 C CA . PRO A 1 123 ? -10.322 4.634 5.715 1.00 0.00 123 PRO A CA 2
ATOM 4492 C C . PRO A 1 123 ? -10.846 6.071 5.631 1.00 0.00 123 PRO A C 2
ATOM 4493 O O . PRO A 1 123 ? -11.496 6.441 4.656 1.00 0.00 123 PRO A O 2
ATOM 4504 N N . ASP A 1 124 ? -10.562 6.876 6.663 1.00 0.00 124 ASP A N 2
ATOM 4505 C CA . ASP A 1 124 ? -11.008 8.271 6.707 1.00 0.00 124 ASP A CA 2
ATOM 4506 C C . ASP A 1 124 ? -12.533 8.352 6.812 1.00 0.00 124 ASP A C 2
ATOM 4507 O O . ASP A 1 124 ? -13.240 7.431 6.409 1.00 0.00 124 ASP A O 2
ATOM 4516 N N . PRO A 1 125 ? -13.063 9.456 7.372 1.00 0.00 125 PRO A N 2
ATOM 4517 C CA . PRO A 1 125 ? -14.510 9.642 7.542 1.00 0.00 125 PRO A CA 2
ATOM 4518 C C . PRO A 1 125 ? -15.280 9.616 6.225 1.00 0.00 125 PRO A C 2
ATOM 4519 O O . PRO A 1 125 ? -16.423 9.160 6.178 1.00 0.00 125 PRO A O 2
ATOM 4530 N N . TRP A 1 126 ? -14.656 10.110 5.160 1.00 0.00 126 TRP A N 2
ATOM 4531 C CA . TRP A 1 126 ? -15.298 10.141 3.849 1.00 0.00 126 TRP A CA 2
ATOM 4532 C C . TRP A 1 126 ? -15.677 8.735 3.390 1.00 0.00 126 TRP A C 2
ATOM 4533 O O . TRP A 1 126 ? -16.582 8.561 2.573 1.00 0.00 126 TRP A O 2
ATOM 4554 N N . TYR A 1 127 ? -14.979 7.734 3.918 1.00 0.00 127 TYR A N 2
ATOM 4555 C CA . TYR A 1 127 ? -15.245 6.346 3.553 1.00 0.00 127 TYR A CA 2
ATOM 4556 C C . TYR A 1 127 ? -15.820 5.553 4.727 1.00 0.00 127 TYR A C 2
ATOM 4557 O O . TYR A 1 127 ? -16.925 5.018 4.642 1.00 0.00 127 TYR A O 2
ATOM 4575 N N . SER A 1 128 ? -15.058 5.469 5.816 1.00 0.00 128 SER A N 2
ATOM 4576 C CA . SER A 1 128 ? -15.491 4.724 6.995 1.00 0.00 128 SER A CA 2
ATOM 4577 C C . SER A 1 128 ? -16.377 5.576 7.901 1.00 0.00 128 SER A C 2
ATOM 4578 O O . SER A 1 128 ? -17.518 5.213 8.182 1.00 0.00 128 SER A O 2
ATOM 4586 N N . GLY A 1 129 ? -15.847 6.708 8.356 1.00 0.00 129 GLY A N 2
ATOM 4587 C CA . GLY A 1 129 ? -16.616 7.581 9.224 1.00 0.00 129 GLY A CA 2
ATOM 4588 C C . GLY A 1 129 ? -15.768 8.259 10.284 1.00 0.00 129 GLY A C 2
ATOM 4589 O O . GLY A 1 129 ? -16.179 9.266 10.860 1.00 0.00 129 GLY A O 2
ATOM 4593 N N . ASN A 1 130 ? -14.585 7.709 10.549 1.00 0.00 130 ASN A N 2
ATOM 4594 C CA . ASN A 1 130 ? -13.693 8.278 11.554 1.00 0.00 130 ASN A CA 2
ATOM 4595 C C . ASN A 1 130 ? -12.295 8.513 10.987 1.00 0.00 130 ASN A C 2
ATOM 4596 O O . ASN A 1 130 ? -11.939 7.975 9.939 1.00 0.00 130 ASN A O 2
ATOM 4607 N N . PHE A 1 131 ? -11.509 9.322 11.693 1.00 0.00 131 PHE A N 2
ATOM 4608 C CA . PHE A 1 131 ? -10.147 9.636 11.271 1.00 0.00 131 PHE A CA 2
ATOM 4609 C C . PHE A 1 131 ? -9.159 8.609 11.819 1.00 0.00 131 PHE A C 2
ATOM 4610 O O . PHE A 1 131 ? -8.217 8.213 11.133 1.00 0.00 131 PHE A O 2
ATOM 4627 N N . ASP A 1 132 ? -9.381 8.185 13.060 1.00 0.00 132 ASP A N 2
ATOM 4628 C CA . ASP A 1 132 ? -8.517 7.204 13.712 1.00 0.00 132 ASP A CA 2
ATOM 4629 C C . ASP A 1 132 ? -8.411 5.923 12.887 1.00 0.00 132 ASP A C 2
ATOM 4630 O O . ASP A 1 132 ? -7.459 5.154 13.036 1.00 0.00 132 ASP A O 2
ATOM 4639 N N . GLU A 1 133 ? -9.399 5.694 12.027 1.00 0.00 133 GLU A N 2
ATOM 4640 C CA . GLU A 1 133 ? -9.424 4.499 11.188 1.00 0.00 133 GLU A CA 2
ATOM 4641 C C . GLU A 1 133 ? -8.161 4.393 10.340 1.00 0.00 133 GLU A C 2
ATOM 4642 O O . GLU A 1 133 ? -7.503 3.354 10.323 1.00 0.00 133 GLU A O 2
ATOM 4654 N N . THR A 1 134 ? -7.831 5.473 9.635 1.00 0.00 134 THR A N 2
ATOM 4655 C CA . THR A 1 134 ? -6.650 5.503 8.776 1.00 0.00 134 THR A CA 2
ATOM 4656 C C . THR A 1 134 ? -5.418 4.960 9.490 1.00 0.00 134 THR A C 2
ATOM 4657 O O . THR A 1 134 ? -4.644 4.199 8.914 1.00 0.00 134 THR A O 2
ATOM 4668 N N . TYR A 1 135 ? -5.238 5.358 10.743 1.00 0.00 135 TYR A N 2
ATOM 4669 C CA . TYR A 1 135 ? -4.093 4.912 11.527 1.00 0.00 135 TYR A CA 2
ATOM 4670 C C . TYR A 1 135 ? -4.170 3.419 11.827 1.00 0.00 135 TYR A C 2
ATOM 4671 O O . TYR A 1 135 ? -3.166 2.713 11.755 1.00 0.00 135 TYR A O 2
ATOM 4689 N N . LYS A 1 136 ? -5.357 2.945 12.183 1.00 0.00 136 LYS A N 2
ATOM 4690 C CA . LYS A 1 136 ? -5.552 1.536 12.514 1.00 0.00 136 LYS A CA 2
ATOM 4691 C C . LYS A 1 136 ? -5.133 0.614 11.368 1.00 0.00 136 LYS A C 2
ATOM 4692 O O . LYS A 1 136 ? -4.303 -0.279 11.553 1.00 0.00 136 LYS A O 2
ATOM 4711 N N . ILE A 1 137 ? -5.716 0.823 10.191 1.00 0.00 137 ILE A N 2
ATOM 4712 C CA . ILE A 1 137 ? -5.406 -0.011 9.028 1.00 0.00 137 ILE A CA 2
ATOM 4713 C C . ILE A 1 137 ? -3.975 0.199 8.542 1.00 0.00 137 ILE A C 2
ATOM 4714 O O . ILE A 1 137 ? -3.230 -0.762 8.358 1.00 0.00 137 ILE A O 2
ATOM 4730 N N . LEU A 1 138 ? -3.601 1.452 8.313 1.00 0.00 138 LEU A N 2
ATOM 4731 C CA . LEU A 1 138 ? -2.263 1.780 7.823 1.00 0.00 138 LEU A CA 2
ATOM 4732 C C . LEU A 1 138 ? -1.166 1.212 8.725 1.00 0.00 138 LEU A C 2
ATOM 4733 O O . LEU A 1 138 ? -0.198 0.628 8.238 1.00 0.00 138 LEU A O 2
ATOM 4749 N N . SER A 1 139 ? -1.311 1.395 10.034 1.00 0.00 139 SER A N 2
ATOM 4750 C CA . SER A 1 139 ? -0.317 0.906 10.988 1.00 0.00 139 SER A CA 2
ATOM 4751 C C . SER A 1 139 ? -0.184 -0.614 10.931 1.00 0.00 139 SER A C 2
ATOM 4752 O O . SER A 1 139 ? 0.910 -1.139 10.715 1.00 0.00 139 SER A O 2
ATOM 4760 N N . LEU A 1 140 ? -1.295 -1.316 11.133 1.00 0.00 140 LEU A N 2
ATOM 4761 C CA . LEU A 1 140 ? -1.291 -2.777 11.110 1.00 0.00 140 LEU A CA 2
ATOM 4762 C C . LEU A 1 140 ? -0.785 -3.308 9.772 1.00 0.00 140 LEU A C 2
ATOM 4763 O O . LEU A 1 140 ? 0.181 -4.069 9.719 1.00 0.00 140 LEU A O 2
ATOM 4779 N N . ALA A 1 141 ? -1.456 -2.908 8.697 1.00 0.00 141 ALA A N 2
ATOM 4780 C CA . ALA A 1 141 ? -1.097 -3.342 7.351 1.00 0.00 141 ALA A CA 2
ATOM 4781 C C . ALA A 1 141 ? 0.387 -3.140 7.059 1.00 0.00 141 ALA A C 2
ATOM 4782 O O . ALA A 1 141 ? 1.039 -4.016 6.495 1.00 0.00 141 ALA A O 2
ATOM 4789 N N . CYS A 1 142 ? 0.913 -1.978 7.433 1.00 0.00 142 CYS A N 2
ATOM 4790 C CA . CYS A 1 142 ? 2.319 -1.665 7.191 1.00 0.00 142 CYS A CA 2
ATOM 4791 C C . CYS A 1 142 ? 3.243 -2.665 7.879 1.00 0.00 142 CYS A C 2
ATOM 4792 O O . CYS A 1 142 ? 4.178 -3.178 7.268 1.00 0.00 142 CYS A O 2
ATOM 4800 N N . LYS A 1 143 ? 2.981 -2.931 9.155 1.00 0.00 143 LYS A N 2
ATOM 4801 C CA . LYS A 1 143 ? 3.800 -3.861 9.926 1.00 0.00 143 LYS A CA 2
ATOM 4802 C C . LYS A 1 143 ? 3.727 -5.275 9.359 1.00 0.00 143 LYS A C 2
ATOM 4803 O O . LYS A 1 143 ? 4.735 -5.827 8.920 1.00 0.00 143 LYS A O 2
ATOM 4822 N N . ASN A 1 144 ? 2.532 -5.857 9.384 1.00 0.00 144 ASN A N 2
ATOM 4823 C CA . ASN A 1 144 ? 2.323 -7.214 8.884 1.00 0.00 144 ASN A CA 2
ATOM 4824 C C . ASN A 1 144 ? 2.915 -7.396 7.490 1.00 0.00 144 ASN A C 2
ATOM 4825 O O . ASN A 1 144 ? 3.642 -8.356 7.235 1.00 0.00 144 ASN A O 2
ATOM 4836 N N . LEU A 1 145 ? 2.595 -6.473 6.588 1.00 0.00 145 LEU A N 2
ATOM 4837 C CA . LEU A 1 145 ? 3.089 -6.538 5.217 1.00 0.00 145 LEU A CA 2
ATOM 4838 C C . LEU A 1 145 ? 4.612 -6.449 5.172 1.00 0.00 145 LEU A C 2
ATOM 4839 O O . LEU A 1 145 ? 5.256 -7.159 4.403 1.00 0.00 145 LEU A O 2
ATOM 4855 N N . LEU A 1 146 ? 5.179 -5.570 5.992 1.00 0.00 146 LEU A N 2
ATOM 4856 C CA . LEU A 1 146 ? 6.628 -5.387 6.036 1.00 0.00 146 LEU A CA 2
ATOM 4857 C C . LEU A 1 146 ? 7.341 -6.679 6.420 1.00 0.00 146 LEU A C 2
ATOM 4858 O O . LEU A 1 146 ? 8.341 -7.054 5.805 1.00 0.00 146 LEU A O 2
ATOM 4874 N N . VAL A 1 147 ? 6.827 -7.350 7.443 1.00 0.00 147 VAL A N 2
ATOM 4875 C CA . VAL A 1 147 ? 7.417 -8.595 7.921 1.00 0.00 147 VAL A CA 2
ATOM 4876 C C . VAL A 1 147 ? 7.303 -9.707 6.881 1.00 0.00 147 VAL A C 2
ATOM 4877 O O . VAL A 1 147 ? 8.294 -10.348 6.533 1.00 0.00 147 VAL A O 2
ATOM 4890 N N . PHE A 1 148 ? 6.089 -9.935 6.397 1.00 0.00 148 PHE A N 2
ATOM 4891 C CA . PHE A 1 148 ? 5.840 -10.976 5.405 1.00 0.00 148 PHE A CA 2
ATOM 4892 C C . PHE A 1 148 ? 6.573 -10.695 4.095 1.00 0.00 148 PHE A C 2
ATOM 4893 O O . PHE A 1 148 ? 6.957 -11.620 3.379 1.00 0.00 148 PHE A O 2
ATOM 4910 N N . LEU A 1 149 ? 6.759 -9.416 3.780 1.00 0.00 149 LEU A N 2
ATOM 4911 C CA . LEU A 1 149 ? 7.438 -9.025 2.547 1.00 0.00 149 LEU A CA 2
ATOM 4912 C C . LEU A 1 149 ? 8.918 -9.398 2.587 1.00 0.00 149 LEU A C 2
ATOM 4913 O O . LEU A 1 149 ? 9.425 -10.051 1.676 1.00 0.00 149 LEU A O 2
ATOM 4929 N N . SER A 1 150 ? 9.609 -8.978 3.644 1.00 0.00 150 SER A N 2
ATOM 4930 C CA . SER A 1 150 ? 11.031 -9.274 3.788 1.00 0.00 150 SER A CA 2
ATOM 4931 C C . SER A 1 150 ? 11.462 -9.220 5.250 1.00 0.00 150 SER A C 2
ATOM 4932 O O . SER A 1 150 ? 12.166 -8.298 5.666 1.00 0.00 150 SER A O 2
ATOM 4940 N N . LYS A 1 151 ? 11.039 -10.217 6.024 1.00 0.00 151 LYS A N 2
ATOM 4941 C CA . LYS A 1 151 ? 11.383 -10.290 7.443 1.00 0.00 151 LYS A CA 2
ATOM 4942 C C . LYS A 1 151 ? 10.807 -11.551 8.080 1.00 0.00 151 LYS A C 2
ATOM 4943 O O . LYS A 1 151 ? 11.096 -11.862 9.236 1.00 0.00 151 LYS A O 2
ATOM 4962 N N . HIS A 1 152 ? 9.986 -12.270 7.321 1.00 0.00 152 HIS A N 2
ATOM 4963 C CA . HIS A 1 152 ? 9.364 -13.495 7.812 1.00 0.00 152 HIS A CA 2
ATOM 4964 C C . HIS A 1 152 ? 10.219 -14.713 7.487 1.00 0.00 152 HIS A C 2
ATOM 4965 O O . HIS A 1 152 ? 10.659 -15.432 8.384 1.00 0.00 152 HIS A O 2
ATOM 4980 N N . HIS A 1 153 ? 10.448 -14.944 6.198 1.00 0.00 153 HIS A N 2
ATOM 4981 C CA . HIS A 1 153 ? 11.250 -16.081 5.756 1.00 0.00 153 HIS A CA 2
ATOM 4982 C C . HIS A 1 153 ? 12.647 -15.636 5.333 1.00 0.00 153 HIS A C 2
ATOM 4983 O O . HIS A 1 153 ? 13.043 -14.492 5.562 1.00 0.00 153 HIS A O 2
ATOM 4998 N N . HIS A 1 154 ? 13.390 -16.550 4.715 1.00 0.00 154 HIS A N 2
ATOM 4999 C CA . HIS A 1 154 ? 14.745 -16.260 4.258 1.00 0.00 154 HIS A CA 2
ATOM 5000 C C . HIS A 1 154 ? 15.043 -16.992 2.953 1.00 0.00 154 HIS A C 2
ATOM 5001 O O . HIS A 1 154 ? 14.139 -17.536 2.316 1.00 0.00 154 HIS A O 2
ATOM 5016 N N . HIS A 1 155 ? 16.316 -17.003 2.562 1.00 0.00 155 HIS A N 2
ATOM 5017 C CA . HIS A 1 155 ? 16.739 -17.670 1.334 1.00 0.00 155 HIS A CA 2
ATOM 5018 C C . HIS A 1 155 ? 15.964 -17.143 0.128 1.00 0.00 155 HIS A C 2
ATOM 5019 O O . HIS A 1 155 ? 15.710 -17.876 -0.828 1.00 0.00 155 HIS A O 2
ATOM 5034 N N . HIS A 1 156 ? 15.594 -15.866 0.180 1.00 0.00 156 HIS A N 2
ATOM 5035 C CA . HIS A 1 156 ? 14.853 -15.238 -0.908 1.00 0.00 156 HIS A CA 2
ATOM 5036 C C . HIS A 1 156 ? 15.319 -13.802 -1.124 1.00 0.00 156 HIS A C 2
ATOM 5037 O O . HIS A 1 156 ? 14.970 -13.218 -2.172 1.00 0.00 156 HIS A O 2
ATOM 5053 N N . MET A 1 1 ? 16.265 -9.503 -7.957 1.00 0.00 1 M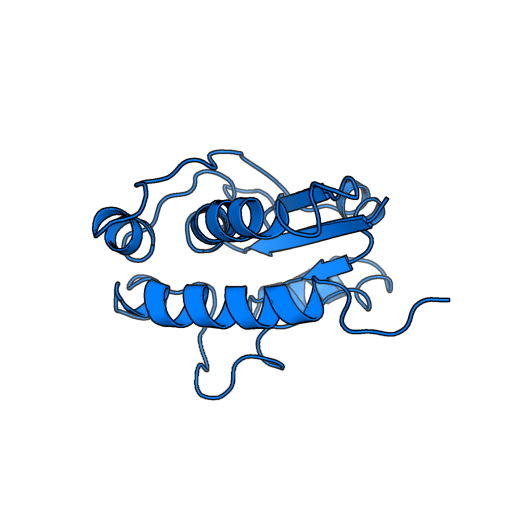ET A N 3
ATOM 5054 C CA . MET A 1 1 ? 15.379 -8.314 -8.062 1.00 0.00 1 MET A CA 3
ATOM 5055 C C . MET A 1 1 ? 14.060 -8.543 -7.329 1.00 0.00 1 MET A C 3
ATOM 5056 O O . MET A 1 1 ? 13.288 -9.432 -7.685 1.00 0.00 1 MET A O 3
ATOM 5072 N N . LYS A 1 2 ? 13.811 -7.734 -6.304 1.00 0.00 2 LYS A N 3
ATOM 5073 C CA . LYS A 1 2 ? 12.585 -7.850 -5.522 1.00 0.00 2 LYS A CA 3
ATOM 5074 C C . LYS A 1 2 ? 11.756 -6.573 -5.615 1.00 0.00 2 LYS A C 3
ATOM 5075 O O . LYS A 1 2 ? 12.113 -5.544 -5.040 1.00 0.00 2 LYS A O 3
ATOM 5094 N N . LYS A 1 3 ? 10.646 -6.649 -6.344 1.00 0.00 3 LYS A N 3
ATOM 5095 C CA . LYS A 1 3 ? 9.761 -5.502 -6.516 1.00 0.00 3 LYS A CA 3
ATOM 5096 C C . LYS A 1 3 ? 8.343 -5.834 -6.065 1.00 0.00 3 LYS A C 3
ATOM 5097 O O . LYS A 1 3 ? 7.807 -6.892 -6.398 1.00 0.00 3 LYS A O 3
ATOM 5116 N N . ILE A 1 4 ? 7.741 -4.923 -5.308 1.00 0.00 4 ILE A N 3
ATOM 5117 C CA . ILE A 1 4 ? 6.383 -5.114 -4.811 1.00 0.00 4 ILE A CA 3
ATOM 5118 C C . ILE A 1 4 ? 5.486 -3.955 -5.235 1.00 0.00 4 ILE A C 3
ATOM 5119 O O . ILE A 1 4 ? 5.651 -2.826 -4.768 1.00 0.00 4 ILE A O 3
ATOM 5135 N N . LEU A 1 5 ? 4.542 -4.236 -6.129 1.00 0.00 5 LEU A N 3
ATOM 5136 C CA . LEU A 1 5 ? 3.628 -3.211 -6.622 1.00 0.00 5 LEU A CA 3
ATOM 5137 C C . LEU A 1 5 ? 2.300 -3.231 -5.868 1.00 0.00 5 LEU A C 3
ATOM 5138 O O . LEU A 1 5 ? 1.504 -4.159 -6.020 1.00 0.00 5 LEU A O 3
ATOM 5154 N N . PHE A 1 6 ? 2.056 -2.193 -5.072 1.00 0.00 6 PHE A N 3
ATOM 5155 C CA . PHE A 1 6 ? 0.811 -2.083 -4.319 1.00 0.00 6 PHE A CA 3
ATOM 5156 C C . PHE A 1 6 ? -0.211 -1.286 -5.127 1.00 0.00 6 PHE A C 3
ATOM 5157 O O . PHE A 1 6 ? 0.122 -0.253 -5.710 1.00 0.00 6 PHE A O 3
ATOM 5174 N N . ILE A 1 7 ? -1.448 -1.771 -5.177 1.00 0.00 7 ILE A N 3
ATOM 5175 C CA . ILE A 1 7 ? -2.496 -1.094 -5.936 1.00 0.00 7 ILE A CA 3
ATOM 5176 C C . ILE A 1 7 ? -3.629 -0.607 -5.036 1.00 0.00 7 ILE A C 3
ATOM 5177 O O . ILE A 1 7 ? -4.404 -1.405 -4.506 1.00 0.00 7 ILE A O 3
ATOM 5193 N N . CYS A 1 8 ? -3.723 0.711 -4.879 1.00 0.00 8 CYS A N 3
ATOM 5194 C CA . CYS A 1 8 ? -4.765 1.316 -4.057 1.00 0.00 8 CYS A CA 3
ATOM 5195 C C . CYS A 1 8 ? -5.734 2.120 -4.917 1.00 0.00 8 CYS A C 3
ATOM 5196 O O . CYS A 1 8 ? -5.320 2.929 -5.747 1.00 0.00 8 CYS A O 3
ATOM 5204 N N . LEU A 1 9 ? -7.025 1.880 -4.715 1.00 0.00 9 LEU A N 3
ATOM 5205 C CA . LEU A 1 9 ? -8.064 2.567 -5.474 1.00 0.00 9 LEU A CA 3
ATOM 5206 C C . LEU A 1 9 ? -8.008 4.077 -5.260 1.00 0.00 9 LEU A C 3
ATOM 5207 O O . LEU A 1 9 ? -8.471 4.847 -6.101 1.00 0.00 9 LEU A O 3
ATOM 5223 N N . GLY A 1 10 ? -7.442 4.497 -4.132 1.00 0.00 10 GLY A N 3
ATOM 5224 C CA . GLY A 1 10 ? -7.347 5.916 -3.840 1.00 0.00 10 GLY A CA 3
ATOM 5225 C C . GLY A 1 10 ? -5.991 6.315 -3.291 1.00 0.00 10 GLY A C 3
ATOM 5226 O O . GLY A 1 10 ? -5.756 6.231 -2.085 1.00 0.00 10 GLY A O 3
ATOM 5230 N N . ASN A 1 11 ? -5.102 6.761 -4.176 1.00 0.00 11 ASN A N 3
ATOM 5231 C CA . ASN A 1 11 ? -3.765 7.185 -3.772 1.00 0.00 11 ASN A CA 3
ATOM 5232 C C . ASN A 1 11 ? -3.798 8.606 -3.222 1.00 0.00 11 ASN A C 3
ATOM 5233 O O . ASN A 1 11 ? -2.965 9.442 -3.575 1.00 0.00 11 ASN A O 3
ATOM 5244 N N . ILE A 1 12 ? -4.777 8.875 -2.362 1.00 0.00 12 ILE A N 3
ATOM 5245 C CA . ILE A 1 12 ? -4.936 10.195 -1.770 1.00 0.00 12 ILE A CA 3
ATOM 5246 C C . ILE A 1 12 ? -5.268 10.107 -0.281 1.00 0.00 12 ILE A C 3
ATOM 5247 O O . ILE A 1 12 ? -5.649 11.103 0.335 1.00 0.00 12 ILE A O 3
ATOM 5263 N N . CYS A 1 13 ? -5.127 8.916 0.291 1.00 0.00 13 CYS A N 3
ATOM 5264 C CA . CYS A 1 13 ? -5.420 8.716 1.704 1.00 0.00 13 CYS A CA 3
ATOM 5265 C C . CYS A 1 13 ? -4.558 7.608 2.306 1.00 0.00 13 CYS A C 3
ATOM 5266 O O . CYS A 1 13 ? -3.581 7.880 3.003 1.00 0.00 13 CYS A O 3
ATOM 5274 N N . ARG A 1 14 ? -4.934 6.362 2.044 1.00 0.00 14 ARG A N 3
ATOM 5275 C CA . ARG A 1 14 ? -4.204 5.214 2.573 1.00 0.00 14 ARG A CA 3
ATOM 5276 C C . ARG A 1 14 ? -2.900 4.978 1.811 1.00 0.00 14 ARG A C 3
ATOM 5277 O O . ARG A 1 14 ? -1.873 4.653 2.407 1.00 0.00 14 ARG A O 3
ATOM 5298 N N . SER A 1 15 ? -2.948 5.133 0.493 1.00 0.00 15 SER A N 3
ATOM 5299 C CA . SER A 1 15 ? -1.770 4.924 -0.344 1.00 0.00 15 SER A CA 3
ATOM 5300 C C . SER A 1 15 ? -0.659 5.937 -0.040 1.00 0.00 15 SER A C 3
ATOM 5301 O O . SER A 1 15 ? 0.493 5.548 0.140 1.00 0.00 15 SER A O 3
ATOM 5309 N N . PRO A 1 16 ? -0.974 7.253 0.022 1.00 0.00 16 PRO A N 3
ATOM 5310 C CA . PRO A 1 16 ? 0.037 8.282 0.306 1.00 0.00 16 PRO A CA 3
ATOM 5311 C C . PRO A 1 16 ? 0.622 8.147 1.708 1.00 0.00 16 PRO A C 3
ATOM 5312 O O . PRO A 1 16 ? 1.836 8.244 1.894 1.00 0.00 16 PRO A O 3
ATOM 5323 N N . MET A 1 17 ? -0.245 7.921 2.691 1.00 0.00 17 MET A N 3
ATOM 5324 C CA . MET A 1 17 ? 0.198 7.771 4.073 1.00 0.00 17 MET A CA 3
ATOM 5325 C C . MET A 1 17 ? 1.227 6.651 4.184 1.00 0.00 17 MET A C 3
ATOM 5326 O O . MET A 1 17 ? 2.347 6.865 4.652 1.00 0.00 17 MET A O 3
ATOM 5340 N N . ALA A 1 18 ? 0.841 5.458 3.742 1.00 0.00 18 ALA A N 3
ATOM 5341 C CA . ALA A 1 18 ? 1.731 4.306 3.784 1.00 0.00 18 ALA A CA 3
ATOM 5342 C C . ALA A 1 18 ? 2.920 4.504 2.853 1.00 0.00 18 ALA A C 3
ATOM 5343 O O . ALA A 1 18 ? 3.961 3.874 3.022 1.00 0.00 18 ALA A O 3
ATOM 5350 N N . GLU A 1 19 ? 2.763 5.391 1.874 1.00 0.00 19 GLU A N 3
ATOM 5351 C CA . GLU A 1 19 ? 3.837 5.671 0.928 1.00 0.00 19 GLU A CA 3
ATOM 5352 C C . GLU A 1 19 ? 5.024 6.292 1.656 1.00 0.00 19 GLU A C 3
ATOM 5353 O O . GLU A 1 19 ? 6.171 5.905 1.439 1.00 0.00 19 GLU A O 3
ATOM 5365 N N . PHE A 1 20 ? 4.732 7.251 2.532 1.00 0.00 20 PHE A N 3
ATOM 5366 C CA . PHE A 1 20 ? 5.769 7.920 3.305 1.00 0.00 20 PHE A CA 3
ATOM 5367 C C . PHE A 1 20 ? 6.350 6.971 4.353 1.00 0.00 20 PHE A C 3
ATOM 5368 O O . PHE A 1 20 ? 7.565 6.905 4.540 1.00 0.00 20 PHE A O 3
ATOM 5385 N N . ILE A 1 21 ? 5.471 6.236 5.031 1.00 0.00 21 ILE A N 3
ATOM 5386 C CA . ILE A 1 21 ? 5.899 5.291 6.059 1.00 0.00 21 ILE A CA 3
ATOM 5387 C C . ILE A 1 21 ? 6.829 4.228 5.482 1.00 0.00 21 ILE A C 3
ATOM 5388 O O . ILE A 1 21 ? 7.935 4.020 5.980 1.00 0.00 21 ILE A O 3
ATOM 5404 N N . MET A 1 22 ? 6.365 3.557 4.433 1.00 0.00 22 MET A N 3
ATOM 5405 C CA . MET A 1 22 ? 7.143 2.508 3.785 1.00 0.00 22 MET A CA 3
ATOM 5406 C C . MET A 1 22 ? 8.502 3.025 3.324 1.00 0.00 22 MET A C 3
ATOM 5407 O O . MET A 1 22 ? 9.533 2.427 3.623 1.00 0.00 22 MET A O 3
ATOM 5421 N N . LYS A 1 23 ? 8.496 4.136 2.591 1.00 0.00 23 LYS A N 3
ATOM 5422 C CA . LYS A 1 23 ? 9.731 4.728 2.083 1.00 0.00 23 LYS A CA 3
ATOM 5423 C C . LYS A 1 23 ? 10.721 5.003 3.215 1.00 0.00 23 LYS A C 3
ATOM 5424 O O . LYS A 1 23 ? 11.934 4.907 3.026 1.00 0.00 23 LYS A O 3
ATOM 5443 N N . ASP A 1 24 ? 10.198 5.353 4.386 1.00 0.00 24 ASP A N 3
ATOM 5444 C CA . ASP A 1 24 ? 11.036 5.652 5.542 1.00 0.00 24 ASP A CA 3
ATOM 5445 C C . ASP A 1 24 ? 11.721 4.394 6.074 1.00 0.00 24 ASP A C 3
ATOM 5446 O O . ASP A 1 24 ? 12.948 4.318 6.123 1.00 0.00 24 ASP A O 3
ATOM 5455 N N . LEU A 1 25 ? 10.919 3.416 6.481 1.00 0.00 25 LEU A N 3
ATOM 5456 C CA . LEU A 1 25 ? 11.442 2.162 7.023 1.00 0.00 25 LEU A CA 3
ATOM 5457 C C . LEU A 1 25 ? 12.211 1.370 5.968 1.00 0.00 25 LEU A C 3
ATOM 5458 O O . LEU A 1 25 ? 13.020 0.505 6.301 1.00 0.00 25 LEU A O 3
ATOM 5474 N N . VAL A 1 26 ? 11.947 1.654 4.700 1.00 0.00 26 VAL A N 3
ATOM 5475 C CA . VAL A 1 26 ? 12.610 0.951 3.605 1.00 0.00 26 VAL A CA 3
ATOM 5476 C C . VAL A 1 26 ? 14.127 1.159 3.636 1.00 0.00 26 VAL A C 3
ATOM 5477 O O . VAL A 1 26 ? 14.890 0.204 3.542 1.00 0.00 26 VAL A O 3
ATOM 5490 N N . LYS A 1 27 ? 14.555 2.406 3.746 1.00 0.00 27 LYS A N 3
ATOM 5491 C CA . LYS A 1 27 ? 15.981 2.728 3.762 1.00 0.00 27 LYS A CA 3
ATOM 5492 C C . LYS A 1 27 ? 16.764 1.883 4.770 1.00 0.00 27 LYS A C 3
ATOM 5493 O O . LYS A 1 27 ? 17.916 1.527 4.522 1.00 0.00 27 LYS A O 3
ATOM 5512 N N . LYS A 1 28 ? 16.157 1.595 5.919 1.00 0.00 28 LYS A N 3
ATOM 5513 C CA . LYS A 1 28 ? 16.834 0.829 6.968 1.00 0.00 28 LYS A CA 3
ATOM 5514 C C . LYS A 1 28 ? 17.106 -0.636 6.592 1.00 0.00 28 LYS A C 3
ATOM 5515 O O . LYS A 1 28 ? 18.235 -1.107 6.743 1.00 0.00 28 LYS A O 3
ATOM 5534 N N . ALA A 1 29 ? 16.085 -1.373 6.146 1.00 0.00 29 ALA A N 3
ATOM 5535 C CA . ALA A 1 29 ? 16.276 -2.788 5.815 1.00 0.00 29 ALA A CA 3
ATOM 5536 C C . ALA A 1 29 ? 15.696 -3.188 4.457 1.00 0.00 29 ALA A C 3
ATOM 5537 O O . ALA A 1 29 ? 15.325 -4.347 4.261 1.00 0.00 29 ALA A O 3
ATOM 5544 N N . ASN A 1 30 ? 15.621 -2.253 3.520 1.00 0.00 30 ASN A N 3
ATOM 5545 C CA . ASN A 1 30 ? 15.086 -2.558 2.194 1.00 0.00 30 ASN A CA 3
ATOM 5546 C C . ASN A 1 30 ? 16.028 -2.068 1.100 1.00 0.00 30 ASN A C 3
ATOM 5547 O O . ASN A 1 30 ? 16.486 -2.850 0.267 1.00 0.00 30 ASN A O 3
ATOM 5558 N N . LEU A 1 31 ? 16.321 -0.771 1.113 1.00 0.00 31 LEU A N 3
ATOM 5559 C CA . LEU A 1 31 ? 17.218 -0.185 0.124 1.00 0.00 31 LEU A CA 3
ATOM 5560 C C . LEU A 1 31 ? 18.607 -0.800 0.245 1.00 0.00 31 LEU A C 3
ATOM 5561 O O . LEU A 1 31 ? 19.401 -0.766 -0.694 1.00 0.00 31 LEU A O 3
ATOM 5577 N N . GLU A 1 32 ? 18.882 -1.370 1.414 1.00 0.00 32 GLU A N 3
ATOM 5578 C CA . GLU A 1 32 ? 20.165 -2.007 1.677 1.00 0.00 32 GLU A CA 3
ATOM 5579 C C . GLU A 1 32 ? 20.285 -3.313 0.898 1.00 0.00 32 GLU A C 3
ATOM 5580 O O . GLU A 1 32 ? 21.363 -3.669 0.421 1.00 0.00 32 GLU A O 3
ATOM 5592 N N . LYS A 1 33 ? 19.164 -4.018 0.769 1.00 0.00 33 LYS A N 3
ATOM 5593 C CA . LYS A 1 33 ? 19.134 -5.281 0.041 1.00 0.00 33 LYS A CA 3
ATOM 5594 C C . LYS A 1 33 ? 18.571 -5.072 -1.361 1.00 0.00 33 LYS A C 3
ATOM 5595 O O . LYS A 1 33 ? 18.193 -6.027 -2.040 1.00 0.00 33 LYS A O 3
ATOM 5614 N N . GLU A 1 34 ? 18.524 -3.810 -1.782 1.00 0.00 34 GLU A N 3
ATOM 5615 C CA . GLU A 1 34 ? 18.016 -3.448 -3.101 1.00 0.00 34 GLU A CA 3
ATOM 5616 C C . GLU A 1 34 ? 16.558 -3.871 -3.272 1.00 0.00 34 GLU A C 3
ATOM 5617 O O . GLU A 1 34 ? 16.230 -4.674 -4.147 1.00 0.00 34 GLU A O 3
ATOM 5629 N N . PHE A 1 35 ? 15.684 -3.314 -2.438 1.00 0.00 35 PHE A N 3
ATOM 5630 C CA . PHE A 1 35 ? 14.259 -3.620 -2.502 1.00 0.00 35 PHE A CA 3
ATOM 5631 C C . PHE A 1 35 ? 13.476 -2.409 -3.003 1.00 0.00 35 PHE A C 3
ATOM 5632 O O . PHE A 1 35 ? 13.748 -1.276 -2.605 1.00 0.00 35 PHE A O 3
ATOM 5649 N N . PHE A 1 36 ? 12.513 -2.651 -3.888 1.00 0.00 36 PHE A N 3
ATOM 5650 C CA . PHE A 1 36 ? 11.705 -1.573 -4.452 1.00 0.00 36 PHE A CA 3
ATOM 5651 C C . PHE A 1 36 ? 10.231 -1.725 -4.089 1.00 0.00 36 PHE A C 3
ATOM 5652 O O . PHE A 1 36 ? 9.695 -2.834 -4.067 1.00 0.00 36 PHE A O 3
ATOM 5669 N N . ILE A 1 37 ? 9.581 -0.598 -3.814 1.00 0.00 37 ILE A N 3
ATOM 5670 C CA . ILE A 1 37 ? 8.165 -0.587 -3.460 1.00 0.00 37 ILE A CA 3
ATOM 5671 C C . ILE A 1 37 ? 7.432 0.534 -4.193 1.00 0.00 37 ILE A C 3
ATOM 5672 O O . ILE A 1 37 ? 7.675 1.715 -3.940 1.00 0.00 37 ILE A O 3
ATOM 5688 N N . ASN A 1 38 ? 6.536 0.160 -5.105 1.00 0.00 38 ASN A N 3
ATOM 5689 C CA . ASN A 1 38 ? 5.775 1.141 -5.877 1.00 0.00 38 ASN A CA 3
ATOM 5690 C C . ASN A 1 38 ? 4.276 0.968 -5.664 1.00 0.00 38 ASN A C 3
ATOM 5691 O O . ASN A 1 38 ? 3.739 -0.124 -5.837 1.00 0.00 38 ASN A O 3
ATOM 5702 N N . SER A 1 39 ? 3.603 2.056 -5.298 1.00 0.00 39 SER A N 3
ATOM 5703 C CA . SER A 1 39 ? 2.163 2.026 -5.071 1.00 0.00 39 SER A CA 3
ATOM 5704 C C . SER A 1 39 ? 1.452 3.027 -5.978 1.00 0.00 39 SER A C 3
ATOM 5705 O O . SER A 1 39 ? 1.761 4.219 -5.963 1.00 0.00 39 SER A O 3
ATOM 5713 N N . ALA A 1 40 ? 0.502 2.536 -6.767 1.00 0.00 40 ALA A N 3
ATOM 5714 C CA . ALA A 1 40 ? -0.250 3.387 -7.682 1.00 0.00 40 ALA A CA 3
ATOM 5715 C C . ALA A 1 40 ? -1.731 3.022 -7.685 1.00 0.00 40 ALA A C 3
ATOM 5716 O O . ALA A 1 40 ? -2.168 2.151 -6.934 1.00 0.00 40 ALA A O 3
ATOM 5723 N N . GLY A 1 41 ? -2.498 3.694 -8.541 1.00 0.00 41 GLY A N 3
ATOM 5724 C CA . GLY A 1 41 ? -3.922 3.426 -8.632 1.00 0.00 41 GLY A CA 3
ATOM 5725 C C . GLY A 1 41 ? -4.262 2.518 -9.800 1.00 0.00 41 GLY A C 3
ATOM 5726 O O . GLY A 1 41 ? -3.369 1.974 -10.448 1.00 0.00 41 GLY A O 3
ATOM 5730 N N . THR A 1 42 ? -5.554 2.346 -10.066 1.00 0.00 42 THR A N 3
ATOM 5731 C CA . THR A 1 42 ? -5.997 1.485 -11.160 1.00 0.00 42 THR A CA 3
ATOM 5732 C C . THR A 1 42 ? -5.958 2.210 -12.503 1.00 0.00 42 THR A C 3
ATOM 5733 O O . THR A 1 42 ? -5.441 1.681 -13.488 1.00 0.00 42 THR A O 3
ATOM 5744 N N . SER A 1 43 ? -6.512 3.419 -12.542 1.00 0.00 43 SER A N 3
ATOM 5745 C CA . SER A 1 43 ? -6.540 4.207 -13.770 1.00 0.00 43 SER A CA 3
ATOM 5746 C C . SER A 1 43 ? -5.923 5.584 -13.550 1.00 0.00 43 SER A C 3
ATOM 5747 O O . SER A 1 43 ? -5.924 6.425 -14.450 1.00 0.00 43 SER A O 3
ATOM 5755 N N . GLY A 1 44 ? -5.398 5.810 -12.350 1.00 0.00 44 GLY A N 3
ATOM 5756 C CA . GLY A 1 44 ? -4.789 7.086 -12.034 1.00 0.00 44 GLY A CA 3
ATOM 5757 C C . GLY A 1 44 ? -5.752 8.245 -12.204 1.00 0.00 44 GLY A C 3
ATOM 5758 O O . GLY A 1 44 ? -5.333 9.378 -12.440 1.00 0.00 44 GLY A O 3
ATOM 5762 N N . GLU A 1 45 ? -7.047 7.957 -12.086 1.00 0.00 45 GLU A N 3
ATOM 5763 C CA . GLU A 1 45 ? -8.073 8.983 -12.228 1.00 0.00 45 GLU A CA 3
ATOM 5764 C C . GLU A 1 45 ? -7.828 10.125 -11.250 1.00 0.00 45 GLU A C 3
ATOM 5765 O O . GLU A 1 45 ? -7.704 11.284 -11.648 1.00 0.00 45 GLU A O 3
ATOM 5777 N N . HIS A 1 46 ? -7.748 9.787 -9.966 1.00 0.00 46 HIS A N 3
ATOM 5778 C CA . HIS A 1 46 ? -7.504 10.779 -8.927 1.00 0.00 46 HIS A CA 3
ATOM 5779 C C . HIS A 1 46 ? -6.349 10.337 -8.035 1.00 0.00 46 HIS A C 3
ATOM 5780 O O . HIS A 1 46 ? -5.632 11.168 -7.476 1.00 0.00 46 HIS A O 3
ATOM 5795 N N . ASP A 1 47 ? -6.182 9.020 -7.915 1.00 0.00 47 ASP A N 3
ATOM 5796 C CA . ASP A 1 47 ? -5.115 8.435 -7.101 1.00 0.00 47 ASP A CA 3
ATOM 5797 C C . ASP A 1 47 ? -3.793 9.172 -7.315 1.00 0.00 47 ASP A C 3
ATOM 5798 O O . ASP A 1 47 ? -3.060 8.879 -8.260 1.00 0.00 47 ASP A O 3
ATOM 5807 N N . GLY A 1 48 ? -3.489 10.125 -6.434 1.00 0.00 48 GLY A N 3
ATOM 5808 C CA . GLY A 1 48 ? -2.250 10.874 -6.563 1.00 0.00 48 GLY A CA 3
ATOM 5809 C C . GLY A 1 48 ? -2.232 12.156 -5.750 1.00 0.00 48 GLY A C 3
ATOM 5810 O O . GLY A 1 48 ? -1.163 12.637 -5.373 1.00 0.00 48 GLY A O 3
ATOM 5814 N N . GLU A 1 49 ? -3.411 12.719 -5.485 1.00 0.00 49 GLU A N 3
ATOM 5815 C CA . GLU A 1 49 ? -3.510 13.960 -4.717 1.00 0.00 49 GLU A CA 3
ATOM 5816 C C . GLU A 1 49 ? -2.774 13.839 -3.385 1.00 0.00 49 GLU A C 3
ATOM 5817 O O . GLU A 1 49 ? -2.043 14.745 -2.985 1.00 0.00 49 GLU A O 3
ATOM 5829 N N . GLY A 1 50 ? -2.968 12.712 -2.705 1.00 0.00 50 GLY A N 3
ATOM 5830 C CA . GLY A 1 50 ? -2.312 12.488 -1.429 1.00 0.00 50 GLY A CA 3
ATOM 5831 C C . GLY A 1 50 ? -2.691 13.521 -0.384 1.00 0.00 50 GLY A C 3
ATOM 5832 O O . GLY A 1 50 ? -1.847 14.300 0.060 1.00 0.00 50 GLY A O 3
ATOM 5836 N N . MET A 1 51 ? -3.961 13.522 0.012 1.00 0.00 51 MET A N 3
ATOM 5837 C CA . MET A 1 51 ? -4.451 14.462 1.015 1.00 0.00 51 MET A CA 3
ATOM 5838 C C . MET A 1 51 ? -5.901 14.162 1.383 1.00 0.00 51 MET A C 3
ATOM 5839 O O . MET A 1 51 ? -6.822 14.495 0.636 1.00 0.00 51 MET A O 3
ATOM 5853 N N . HIS A 1 52 ? -6.098 13.535 2.541 1.00 0.00 52 HIS A N 3
ATOM 5854 C CA . HIS A 1 52 ? -7.440 13.198 3.006 1.00 0.00 52 HIS A CA 3
ATOM 5855 C C . HIS A 1 52 ? -7.585 13.478 4.500 1.00 0.00 52 HIS A C 3
ATOM 5856 O O . HIS A 1 52 ? -6.593 13.627 5.212 1.00 0.00 52 HIS A O 3
ATOM 5871 N N . TYR A 1 53 ? -8.831 13.563 4.959 1.00 0.00 53 TYR A N 3
ATOM 5872 C CA . TYR A 1 53 ? -9.127 13.838 6.361 1.00 0.00 53 TYR A CA 3
ATOM 5873 C C . TYR A 1 53 ? -8.362 12.910 7.301 1.00 0.00 53 TYR A C 3
ATOM 5874 O O . TYR A 1 53 ? -7.371 13.310 7.915 1.00 0.00 53 TYR A O 3
ATOM 5892 N N . GLY A 1 54 ? -8.849 11.679 7.421 1.00 0.00 54 GLY A N 3
ATOM 5893 C CA . GLY A 1 54 ? -8.234 10.699 8.299 1.00 0.00 54 GLY A CA 3
ATOM 5894 C C . GLY A 1 54 ? -6.724 10.636 8.177 1.00 0.00 54 GLY A C 3
ATOM 5895 O O . GLY A 1 54 ? -6.018 10.655 9.183 1.00 0.00 54 GLY A O 3
ATOM 5899 N N . THR A 1 55 ? -6.223 10.543 6.949 1.00 0.00 55 THR A N 3
ATOM 5900 C CA . THR A 1 55 ? -4.786 10.457 6.728 1.00 0.00 55 THR A CA 3
ATOM 5901 C C . THR A 1 55 ? -4.059 11.659 7.330 1.00 0.00 55 THR A C 3
ATOM 5902 O O . THR A 1 55 ? -3.041 11.502 8.002 1.00 0.00 55 THR A O 3
ATOM 5913 N N . LYS A 1 56 ? -4.589 12.854 7.092 1.00 0.00 56 LYS A N 3
ATOM 5914 C CA . LYS A 1 56 ? -3.994 14.079 7.614 1.00 0.00 56 LYS A CA 3
ATOM 5915 C C . LYS A 1 56 ? -3.888 14.043 9.135 1.00 0.00 56 LYS A C 3
ATOM 5916 O O . LYS A 1 56 ? -2.878 14.451 9.704 1.00 0.00 56 LYS A O 3
ATOM 5935 N N . ASN A 1 57 ? -4.942 13.563 9.789 1.00 0.00 57 ASN A N 3
ATOM 5936 C CA . ASN A 1 57 ? -4.966 13.487 11.246 1.00 0.00 57 ASN A CA 3
ATOM 5937 C C . ASN A 1 57 ? -3.843 12.591 11.767 1.00 0.00 57 ASN A C 3
ATOM 5938 O O . ASN A 1 57 ? -3.102 12.969 12.677 1.00 0.00 57 ASN A O 3
ATOM 5949 N N . LYS A 1 58 ? -3.723 11.405 11.181 1.00 0.00 58 LYS A N 3
ATOM 5950 C CA . LYS A 1 58 ? -2.698 10.450 11.581 1.00 0.00 58 LYS A CA 3
ATOM 5951 C C . LYS A 1 58 ? -1.306 11.001 11.316 1.00 0.00 58 LYS A C 3
ATOM 5952 O O . LYS A 1 58 ? -0.376 10.777 12.093 1.00 0.00 58 LYS A O 3
ATOM 5971 N N . LEU A 1 59 ? -1.172 11.722 10.214 1.00 0.00 59 LEU A N 3
ATOM 5972 C CA . LEU A 1 59 ? 0.105 12.310 9.834 1.00 0.00 59 LEU A CA 3
ATOM 5973 C C . LEU A 1 59 ? 0.514 13.404 10.818 1.00 0.00 59 LEU A C 3
ATOM 5974 O O . LEU A 1 59 ? 1.580 13.335 11.424 1.00 0.00 59 LEU A O 3
ATOM 5990 N N . ALA A 1 60 ? -0.340 14.409 10.973 1.00 0.00 60 ALA A N 3
ATOM 5991 C CA . ALA A 1 60 ? -0.063 15.514 11.884 1.00 0.00 60 ALA A CA 3
ATOM 5992 C C . ALA A 1 60 ? 0.276 15.004 13.282 1.00 0.00 60 ALA A C 3
ATOM 5993 O O . ALA A 1 60 ? 1.053 15.626 14.007 1.00 0.00 60 ALA A O 3
ATOM 6000 N N . GLN A 1 61 ? -0.311 13.868 13.653 1.00 0.00 61 GLN A N 3
ATOM 6001 C CA . GLN A 1 61 ? -0.069 13.274 14.964 1.00 0.00 61 GLN A CA 3
ATOM 6002 C C . GLN A 1 61 ? 1.423 13.054 15.202 1.00 0.00 61 GLN A C 3
ATOM 6003 O O . GLN A 1 61 ? 1.937 13.346 16.282 1.00 0.00 61 GLN A O 3
ATOM 6017 N N . LEU A 1 62 ? 2.114 12.536 14.190 1.00 0.00 62 LEU A N 3
ATOM 6018 C CA . LEU A 1 62 ? 3.547 12.278 14.294 1.00 0.00 62 LEU A CA 3
ATOM 6019 C C . LEU A 1 62 ? 4.212 12.323 12.921 1.00 0.00 62 LEU A C 3
ATOM 6020 O O . LEU A 1 62 ? 5.303 12.872 12.767 1.00 0.00 62 LEU A O 3
ATOM 6036 N N . ASN A 1 63 ? 3.547 11.741 11.928 1.00 0.00 63 ASN A N 3
A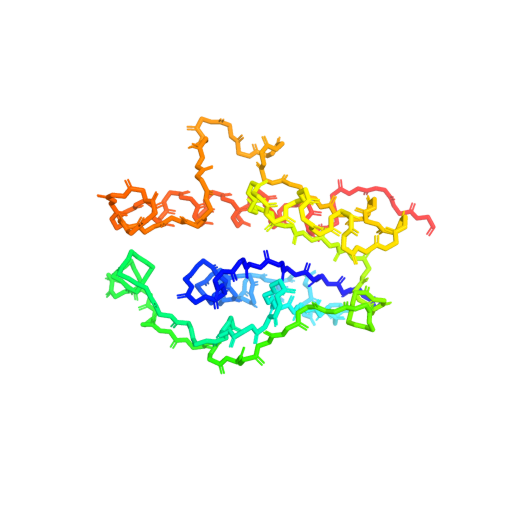TOM 6037 C CA . ASN A 1 63 ? 4.068 11.713 10.564 1.00 0.00 63 ASN A CA 3
ATOM 6038 C C . ASN A 1 63 ? 4.052 13.106 9.940 1.00 0.00 63 ASN A C 3
ATOM 6039 O O . ASN A 1 63 ? 3.938 14.112 10.641 1.00 0.00 63 ASN A O 3
ATOM 6050 N N . ILE A 1 64 ? 4.161 13.157 8.615 1.00 0.00 64 ILE A N 3
ATOM 6051 C CA . ILE A 1 64 ? 4.151 14.422 7.891 1.00 0.00 64 ILE A CA 3
ATOM 6052 C C . ILE A 1 64 ? 2.766 14.698 7.313 1.00 0.00 64 ILE A C 3
ATOM 6053 O O . ILE A 1 64 ? 2.177 13.836 6.663 1.00 0.00 64 ILE A O 3
ATOM 6069 N N . GLU A 1 65 ? 2.248 15.896 7.569 1.00 0.00 65 GLU A N 3
ATOM 6070 C CA . GLU A 1 65 ? 0.920 16.282 7.094 1.00 0.00 65 GLU A CA 3
ATOM 6071 C C . GLU A 1 65 ? 0.733 15.998 5.610 1.00 0.00 65 GLU A C 3
ATOM 6072 O O . GLU A 1 65 ? -0.394 15.868 5.131 1.00 0.00 65 GLU A O 3
ATOM 6084 N N . HIS A 1 66 ? 1.840 15.894 4.896 1.00 0.00 66 HIS A N 3
ATOM 6085 C CA . HIS A 1 66 ? 1.811 15.615 3.460 1.00 0.00 66 HIS A CA 3
ATOM 6086 C C . HIS A 1 66 ? 3.216 15.556 2.874 1.00 0.00 66 HIS A C 3
ATOM 6087 O O . HIS A 1 66 ? 4.061 16.401 3.170 1.00 0.00 66 HIS A O 3
ATOM 6102 N N . LYS A 1 67 ? 3.449 14.551 2.033 1.00 0.00 67 LYS A N 3
ATOM 6103 C CA . LYS A 1 67 ? 4.742 14.364 1.384 1.00 0.00 67 LYS A CA 3
ATOM 6104 C C . LYS A 1 67 ? 4.718 13.127 0.493 1.00 0.00 67 LYS A C 3
ATOM 6105 O O . LYS A 1 67 ? 5.711 12.407 0.384 1.00 0.00 67 LYS A O 3
ATOM 6124 N N . ASN A 1 68 ? 3.573 12.883 -0.138 1.00 0.00 68 ASN A N 3
ATOM 6125 C CA . ASN A 1 68 ? 3.415 11.727 -1.015 1.00 0.00 68 ASN A CA 3
ATOM 6126 C C . ASN A 1 68 ? 2.485 12.037 -2.185 1.00 0.00 68 ASN A C 3
ATOM 6127 O O . ASN A 1 68 ? 1.970 11.127 -2.835 1.00 0.00 68 ASN A O 3
ATOM 6138 N N . PHE A 1 69 ? 2.272 13.323 -2.451 1.00 0.00 69 PHE A N 3
ATOM 6139 C CA . PHE A 1 69 ? 1.399 13.737 -3.548 1.00 0.00 69 PHE A CA 3
ATOM 6140 C C . PHE A 1 69 ? 2.047 13.444 -4.898 1.00 0.00 69 PHE A C 3
ATOM 6141 O O . PHE A 1 69 ? 2.917 14.185 -5.356 1.00 0.00 69 PHE A O 3
ATOM 6158 N N . THR A 1 70 ? 1.612 12.359 -5.530 1.00 0.00 70 THR A N 3
ATOM 6159 C CA . THR A 1 70 ? 2.144 11.963 -6.829 1.00 0.00 70 THR A CA 3
ATOM 6160 C C . THR A 1 70 ? 1.110 11.175 -7.625 1.00 0.00 70 THR A C 3
ATOM 6161 O O . THR A 1 70 ? 0.825 10.018 -7.314 1.00 0.00 70 THR A O 3
ATOM 6172 N N . SER A 1 71 ? 0.551 11.807 -8.653 1.00 0.00 71 SER A N 3
ATOM 6173 C CA . SER A 1 71 ? -0.450 11.162 -9.493 1.00 0.00 71 SER A CA 3
ATOM 6174 C C . SER A 1 71 ? 0.125 9.918 -10.161 1.00 0.00 71 SER A C 3
ATOM 6175 O O . SER A 1 71 ? 0.897 10.015 -11.116 1.00 0.00 71 SER A O 3
ATOM 6183 N N . LYS A 1 72 ? -0.250 8.750 -9.650 1.00 0.00 72 LYS A N 3
ATOM 6184 C CA . LYS A 1 72 ? 0.235 7.488 -10.196 1.00 0.00 72 LYS A CA 3
ATOM 6185 C C . LYS A 1 72 ? -0.896 6.692 -10.838 1.00 0.00 72 LYS A C 3
ATOM 6186 O O . LYS A 1 72 ? -2.070 6.903 -10.534 1.00 0.00 72 LYS A O 3
ATOM 6205 N N . LYS A 1 73 ? -0.530 5.778 -11.733 1.00 0.00 73 LYS A N 3
ATOM 6206 C CA . LYS A 1 73 ? -1.507 4.949 -12.429 1.00 0.00 73 LYS A CA 3
ATOM 6207 C C . LYS A 1 73 ? -0.888 3.623 -12.861 1.00 0.00 73 LYS A C 3
ATOM 6208 O O . LYS A 1 73 ? -0.286 3.530 -13.932 1.00 0.00 73 LYS A O 3
ATOM 6227 N N . LEU A 1 74 ? -1.042 2.599 -12.025 1.00 0.00 74 LEU A N 3
ATOM 6228 C CA . LEU A 1 74 ? -0.502 1.275 -12.326 1.00 0.00 74 LEU A CA 3
ATOM 6229 C C . LEU A 1 74 ? -1.021 0.783 -13.676 1.00 0.00 74 LEU A C 3
ATOM 6230 O O . LEU A 1 74 ? -2.226 0.794 -13.926 1.00 0.00 74 LEU A O 3
ATOM 6246 N N . THR A 1 75 ? -0.107 0.353 -14.541 1.00 0.00 75 THR A N 3
ATOM 6247 C CA . THR A 1 75 ? -0.483 -0.140 -15.862 1.00 0.00 75 THR A CA 3
ATOM 6248 C C . THR A 1 75 ? 0.168 -1.487 -16.159 1.00 0.00 75 THR A C 3
ATOM 6249 O O . THR A 1 75 ? 0.720 -2.132 -15.266 1.00 0.00 75 THR A O 3
ATOM 6260 N N . GLN A 1 76 ? 0.096 -1.907 -17.419 1.00 0.00 76 GLN A N 3
ATOM 6261 C CA . GLN A 1 76 ? 0.676 -3.177 -17.840 1.00 0.00 76 GLN A CA 3
ATOM 6262 C C . GLN A 1 76 ? 2.194 -3.156 -17.697 1.00 0.00 76 GLN A C 3
ATOM 6263 O O . GLN A 1 76 ? 2.785 -4.067 -17.117 1.00 0.00 76 GLN A O 3
ATOM 6277 N N . LYS A 1 77 ? 2.819 -2.111 -18.231 1.00 0.00 77 LYS A N 3
ATOM 6278 C CA . LYS A 1 77 ? 4.270 -1.971 -18.163 1.00 0.00 77 LYS A CA 3
ATOM 6279 C C . LYS A 1 77 ? 4.747 -1.943 -16.714 1.00 0.00 77 LYS A C 3
ATOM 6280 O O . LYS A 1 77 ? 5.732 -2.593 -16.362 1.00 0.00 77 LYS A O 3
ATOM 6299 N N . LEU A 1 78 ? 4.040 -1.188 -15.878 1.00 0.00 78 LEU A N 3
ATOM 6300 C CA . LEU A 1 78 ? 4.391 -1.078 -14.466 1.00 0.00 78 LEU A CA 3
ATOM 6301 C C . LEU A 1 78 ? 4.326 -2.442 -13.787 1.00 0.00 78 LEU A C 3
ATOM 6302 O O . LEU A 1 78 ? 5.242 -2.826 -13.059 1.00 0.00 78 LEU A O 3
ATOM 6318 N N . CYS A 1 79 ? 3.241 -3.170 -14.034 1.00 0.00 79 CYS A N 3
ATOM 6319 C CA . CYS A 1 79 ? 3.060 -4.496 -13.453 1.00 0.00 79 CYS A CA 3
ATOM 6320 C C . CYS A 1 79 ? 4.161 -5.442 -13.917 1.00 0.00 79 CYS A C 3
ATOM 6321 O O . CYS A 1 79 ? 4.635 -6.284 -13.153 1.00 0.00 79 CYS A O 3
ATOM 6329 N N . ASP A 1 80 ? 4.563 -5.295 -15.176 1.00 0.00 80 ASP A N 3
ATOM 6330 C CA . ASP A 1 80 ? 5.612 -6.131 -15.751 1.00 0.00 80 ASP A CA 3
ATOM 6331 C C . ASP A 1 80 ? 6.933 -5.928 -15.015 1.00 0.00 80 ASP A C 3
ATOM 6332 O O . ASP A 1 80 ? 7.828 -6.770 -15.086 1.00 0.00 80 ASP A O 3
ATOM 6341 N N . GLU A 1 81 ? 7.046 -4.806 -14.310 1.00 0.00 81 GLU A N 3
ATOM 6342 C CA . GLU A 1 81 ? 8.259 -4.493 -13.563 1.00 0.00 81 GLU A CA 3
ATOM 6343 C C . GLU A 1 81 ? 8.282 -5.231 -12.228 1.00 0.00 81 GLU A C 3
ATOM 6344 O O . GLU A 1 81 ? 9.203 -6.000 -11.954 1.00 0.00 81 GLU A O 3
ATOM 6356 N N . SER A 1 82 ? 7.266 -4.995 -11.400 1.00 0.00 82 SER A N 3
ATOM 6357 C CA . SER A 1 82 ? 7.183 -5.645 -10.100 1.00 0.00 82 SER A CA 3
ATOM 6358 C C . SER A 1 82 ? 7.071 -7.158 -10.253 1.00 0.00 82 SER A C 3
ATOM 6359 O O . SER A 1 82 ? 6.571 -7.654 -11.263 1.00 0.00 82 SER A O 3
ATOM 6367 N N . ASP A 1 83 ? 7.538 -7.883 -9.244 1.00 0.00 83 ASP A N 3
ATOM 6368 C CA . ASP A 1 83 ? 7.491 -9.339 -9.262 1.00 0.00 83 ASP A CA 3
ATOM 6369 C C . ASP A 1 83 ? 6.335 -9.854 -8.413 1.00 0.00 83 ASP A C 3
ATOM 6370 O O . ASP A 1 83 ? 5.881 -10.985 -8.585 1.00 0.00 83 ASP A O 3
ATOM 6379 N N . PHE A 1 84 ? 5.865 -9.017 -7.493 1.00 0.00 84 PHE A N 3
ATOM 6380 C CA . PHE A 1 84 ? 4.765 -9.391 -6.613 1.00 0.00 84 PHE A CA 3
ATOM 6381 C C . PHE A 1 84 ? 3.700 -8.300 -6.566 1.00 0.00 84 PHE A C 3
ATOM 6382 O O . PHE A 1 84 ? 4.008 -7.126 -6.357 1.00 0.00 84 PHE A O 3
ATOM 6399 N N . LEU A 1 85 ? 2.446 -8.696 -6.759 1.00 0.00 85 LEU A N 3
ATOM 6400 C CA . LEU A 1 85 ? 1.329 -7.757 -6.735 1.00 0.00 85 LEU A CA 3
ATOM 6401 C C . LEU A 1 85 ? 0.540 -7.898 -5.437 1.00 0.00 85 LEU A C 3
ATOM 6402 O O . LEU A 1 85 ? 0.287 -9.011 -4.975 1.00 0.00 85 LEU A O 3
ATOM 6418 N N . ILE A 1 86 ? 0.161 -6.772 -4.842 1.00 0.00 86 ILE A N 3
ATOM 6419 C CA . ILE A 1 86 ? -0.585 -6.801 -3.590 1.00 0.00 86 ILE A CA 3
ATOM 6420 C C . ILE A 1 86 ? -1.779 -5.853 -3.611 1.00 0.00 86 ILE A C 3
ATOM 6421 O O . ILE A 1 86 ? -1.640 -4.657 -3.875 1.00 0.00 86 ILE A O 3
ATOM 6437 N N . THR A 1 87 ? -2.949 -6.402 -3.301 1.00 0.00 87 THR A N 3
ATOM 6438 C CA . THR A 1 87 ? -4.180 -5.628 -3.251 1.00 0.00 87 THR A CA 3
ATOM 6439 C C . THR A 1 87 ? -4.825 -5.764 -1.878 1.00 0.00 87 THR A C 3
ATOM 6440 O O . THR A 1 87 ? -4.933 -6.867 -1.341 1.00 0.00 87 THR A O 3
ATOM 6451 N N . MET A 1 88 ? -5.248 -4.643 -1.308 1.00 0.00 88 MET A N 3
ATOM 6452 C CA . MET A 1 88 ? -5.873 -4.650 0.006 1.00 0.00 88 MET A CA 3
ATOM 6453 C C . MET A 1 88 ? -7.324 -4.201 -0.089 1.00 0.00 88 MET A C 3
ATOM 6454 O O . MET A 1 88 ? -8.122 -4.447 0.816 1.00 0.00 88 MET A O 3
ATOM 6468 N N . ASP A 1 89 ? -7.663 -3.549 -1.198 1.00 0.00 89 ASP A N 3
ATOM 6469 C CA . ASP A 1 89 ? -9.023 -3.077 -1.415 1.00 0.00 89 ASP A CA 3
ATOM 6470 C C . ASP A 1 89 ? -9.894 -4.224 -1.908 1.00 0.00 89 ASP A C 3
ATOM 6471 O O . ASP A 1 89 ? -9.532 -4.931 -2.849 1.00 0.00 89 ASP A O 3
ATOM 6480 N N . ASN A 1 90 ? -11.034 -4.417 -1.256 1.00 0.00 90 ASN A N 3
ATOM 6481 C CA . ASN A 1 90 ? -11.943 -5.496 -1.620 1.00 0.00 90 ASN A CA 3
ATOM 6482 C C . ASN A 1 90 ? -12.394 -5.376 -3.072 1.00 0.00 90 ASN A C 3
ATOM 6483 O O . ASN A 1 90 ? -12.710 -6.376 -3.716 1.00 0.00 90 ASN A O 3
ATOM 6494 N N . SER A 1 91 ? -12.424 -4.149 -3.580 1.00 0.00 91 SER A N 3
ATOM 6495 C CA . SER A 1 91 ? -12.840 -3.902 -4.956 1.00 0.00 91 SER A CA 3
ATOM 6496 C C . SER A 1 91 ? -11.659 -4.023 -5.917 1.00 0.00 91 SER A C 3
ATOM 6497 O O . SER A 1 91 ? -11.818 -4.460 -7.057 1.00 0.00 91 SER A O 3
ATOM 6505 N N . ASN A 1 92 ? -10.479 -3.627 -5.450 1.00 0.00 92 ASN A N 3
ATOM 6506 C CA . ASN A 1 92 ? -9.269 -3.685 -6.266 1.00 0.00 92 ASN A CA 3
ATOM 6507 C C . ASN A 1 92 ? -8.960 -5.114 -6.703 1.00 0.00 92 ASN A C 3
ATOM 6508 O O . ASN A 1 92 ? -8.405 -5.335 -7.779 1.00 0.00 92 ASN A O 3
ATOM 6519 N N . PHE A 1 93 ? -9.318 -6.076 -5.862 1.00 0.00 93 PHE A N 3
ATOM 6520 C CA . PHE A 1 93 ? -9.074 -7.483 -6.162 1.00 0.00 93 PHE A CA 3
ATOM 6521 C C . PHE A 1 93 ? -9.877 -7.928 -7.381 1.00 0.00 93 PHE A C 3
ATOM 6522 O O . PHE A 1 93 ? -9.328 -8.498 -8.322 1.00 0.00 93 PHE A O 3
ATOM 6539 N N . LYS A 1 94 ? -11.180 -7.664 -7.354 1.00 0.00 94 LYS A N 3
ATOM 6540 C CA . LYS A 1 94 ? -12.059 -8.038 -8.456 1.00 0.00 94 LYS A CA 3
ATOM 6541 C C . LYS A 1 94 ? -11.706 -7.267 -9.723 1.00 0.00 94 LYS A C 3
ATOM 6542 O O . LYS A 1 94 ? -11.834 -7.785 -10.833 1.00 0.00 94 LYS A O 3
ATOM 6561 N N . ASN A 1 95 ? -11.259 -6.028 -9.550 1.00 0.00 95 ASN A N 3
ATOM 6562 C CA . ASN A 1 95 ? -10.884 -5.185 -10.679 1.00 0.00 95 ASN A CA 3
ATOM 6563 C C . ASN A 1 95 ? -9.675 -5.765 -11.407 1.00 0.00 95 ASN A C 3
ATOM 6564 O O . ASN A 1 95 ? -9.727 -6.024 -12.608 1.00 0.00 95 ASN A O 3
ATOM 6575 N N . VAL A 1 96 ? -8.589 -5.965 -10.666 1.00 0.00 96 VAL A N 3
ATOM 6576 C CA . VAL A 1 96 ? -7.361 -6.514 -11.229 1.00 0.00 96 VAL A CA 3
ATOM 6577 C C . VAL A 1 96 ? -7.600 -7.897 -11.831 1.00 0.00 96 VAL A C 3
ATOM 6578 O O . VAL A 1 96 ? -6.924 -8.294 -12.782 1.00 0.00 96 VAL A O 3
ATOM 6591 N N . LEU A 1 97 ? -8.560 -8.626 -11.268 1.00 0.00 97 LEU A N 3
ATOM 6592 C CA . LEU A 1 97 ? -8.889 -9.969 -11.743 1.00 0.00 97 LEU A CA 3
ATOM 6593 C C . LEU A 1 97 ? -9.045 -10.001 -13.261 1.00 0.00 97 LEU A C 3
ATOM 6594 O O . LEU A 1 97 ? -8.503 -10.881 -13.932 1.00 0.00 97 LEU A O 3
ATOM 6610 N N . LYS A 1 98 ? -9.796 -9.044 -13.797 1.00 0.00 98 LYS A N 3
ATOM 6611 C CA . LYS A 1 98 ? -10.033 -8.971 -15.236 1.00 0.00 98 LYS A CA 3
ATOM 6612 C C . LYS A 1 98 ? -9.184 -7.881 -15.887 1.00 0.00 98 LYS A C 3
ATOM 6613 O O . LYS A 1 98 ? -8.991 -7.879 -17.104 1.00 0.00 98 LYS A O 3
ATOM 6632 N N . ASN A 1 99 ? -8.687 -6.955 -15.076 1.00 0.00 99 ASN A N 3
ATOM 6633 C CA . ASN A 1 99 ? -7.868 -5.857 -15.579 1.00 0.00 99 ASN A CA 3
ATOM 6634 C C . ASN A 1 99 ? -6.583 -6.374 -16.220 1.00 0.00 99 ASN A C 3
ATOM 6635 O O . ASN A 1 99 ? -6.252 -6.012 -17.349 1.00 0.00 99 ASN A O 3
ATOM 6646 N N . PHE A 1 100 ? -5.862 -7.220 -15.492 1.00 0.00 100 PHE A N 3
ATOM 6647 C CA . PHE A 1 100 ? -4.611 -7.782 -15.990 1.00 0.00 100 PHE A CA 3
ATOM 6648 C C . PHE A 1 100 ? -4.831 -9.170 -16.584 1.00 0.00 100 PHE A C 3
ATOM 6649 O O . PHE A 1 100 ? -5.919 -9.737 -16.481 1.00 0.00 100 PHE A O 3
ATOM 6666 N N . THR A 1 101 ? -3.787 -9.710 -17.205 1.00 0.00 101 THR A N 3
ATOM 6667 C CA . THR A 1 101 ? -3.855 -11.031 -17.820 1.00 0.00 101 THR A CA 3
ATOM 6668 C C . THR A 1 101 ? -3.993 -12.126 -16.768 1.00 0.00 101 THR A C 3
ATOM 6669 O O . THR A 1 101 ? -4.241 -11.846 -15.595 1.00 0.00 101 THR A O 3
ATOM 6680 N N . ASN A 1 102 ? -3.836 -13.376 -17.197 1.00 0.00 102 ASN A N 3
ATOM 6681 C CA . ASN A 1 102 ? -3.947 -14.519 -16.294 1.00 0.00 102 ASN A CA 3
ATOM 6682 C C . ASN A 1 102 ? -2.788 -14.562 -15.299 1.00 0.00 102 ASN A C 3
ATOM 6683 O O . ASN A 1 102 ? -2.627 -15.538 -14.565 1.00 0.00 102 ASN A O 3
ATOM 6694 N N . THR A 1 103 ? -1.988 -13.499 -15.271 1.00 0.00 103 THR A N 3
ATOM 6695 C CA . THR A 1 103 ? -0.856 -13.417 -14.361 1.00 0.00 103 THR A CA 3
ATOM 6696 C C . THR A 1 103 ? -1.245 -12.670 -13.090 1.00 0.00 103 THR A C 3
ATOM 6697 O O . THR A 1 103 ? -0.403 -12.386 -12.238 1.00 0.00 103 THR A O 3
ATOM 6708 N N . GLN A 1 104 ? -2.534 -12.357 -12.972 1.00 0.00 104 GLN A N 3
ATOM 6709 C CA . GLN A 1 104 ? -3.047 -11.645 -11.808 1.00 0.00 104 GLN A CA 3
ATOM 6710 C C . GLN A 1 104 ? -2.946 -12.509 -10.555 1.00 0.00 104 GLN A C 3
ATOM 6711 O O . GLN A 1 104 ? -3.188 -12.040 -9.443 1.00 0.00 104 GLN A O 3
ATOM 6725 N N . ASN A 1 105 ? -2.583 -13.774 -10.747 1.00 0.00 105 ASN A N 3
ATOM 6726 C CA . ASN A 1 105 ? -2.442 -14.709 -9.637 1.00 0.00 105 ASN A CA 3
ATOM 6727 C C . ASN A 1 105 ? -1.352 -14.249 -8.675 1.00 0.00 105 ASN A C 3
ATOM 6728 O O . ASN A 1 105 ? -1.199 -14.801 -7.585 1.00 0.00 105 ASN A O 3
ATOM 6739 N N . LYS A 1 106 ? -0.601 -13.232 -9.085 1.00 0.00 106 LYS A N 3
ATOM 6740 C CA . LYS A 1 106 ? 0.473 -12.693 -8.259 1.00 0.00 106 LYS A CA 3
ATOM 6741 C C . LYS A 1 106 ? -0.064 -11.621 -7.319 1.00 0.00 106 LYS A C 3
ATOM 6742 O O . LYS A 1 106 ? 0.702 -10.907 -6.673 1.00 0.00 106 LYS A O 3
ATOM 6761 N N . VAL A 1 107 ? -1.387 -11.514 -7.254 1.00 0.00 107 VAL A N 3
ATOM 6762 C CA . VAL A 1 107 ? -2.041 -10.526 -6.400 1.00 0.00 107 VAL A CA 3
ATOM 6763 C C . VAL A 1 107 ? -2.307 -11.090 -5.005 1.00 0.00 107 VAL A C 3
ATOM 6764 O O . VAL A 1 107 ? -2.714 -12.242 -4.856 1.00 0.00 107 VAL A O 3
ATOM 6777 N N . LEU A 1 108 ? -2.077 -10.263 -3.986 1.00 0.00 108 LEU A N 3
ATOM 6778 C CA . LEU A 1 108 ? -2.292 -10.671 -2.600 1.00 0.00 108 LEU A CA 3
ATOM 6779 C C . LEU A 1 108 ? -3.558 -10.034 -2.032 1.00 0.00 108 LEU A C 3
ATOM 6780 O O . LEU A 1 108 ? -4.121 -9.114 -2.625 1.00 0.00 108 LEU A O 3
ATOM 6796 N N . LYS A 1 109 ? -3.999 -10.531 -0.880 1.00 0.00 109 LYS A N 3
ATOM 6797 C CA . LYS A 1 109 ? -5.198 -10.017 -0.227 1.00 0.00 109 LYS A CA 3
ATOM 6798 C C . LYS A 1 109 ? -4.891 -9.543 1.190 1.00 0.00 109 LYS A C 3
ATOM 6799 O O . LYS A 1 109 ? -4.054 -10.123 1.882 1.00 0.00 109 LYS A O 3
ATOM 6818 N N . ILE A 1 110 ? -5.577 -8.487 1.617 1.00 0.00 110 ILE A N 3
ATOM 6819 C CA . ILE A 1 110 ? -5.384 -7.935 2.953 1.00 0.00 110 ILE A CA 3
ATOM 6820 C C . ILE A 1 110 ? -6.110 -8.771 4.003 1.00 0.00 110 ILE A C 3
ATOM 6821 O O . ILE A 1 110 ? -5.866 -8.628 5.198 1.00 0.00 110 ILE A O 3
ATOM 6837 N N . THR A 1 111 ? -7.002 -9.643 3.547 1.00 0.00 111 THR A N 3
ATOM 6838 C CA . THR A 1 111 ? -7.762 -10.499 4.451 1.00 0.00 111 THR A CA 3
ATOM 6839 C C . THR A 1 111 ? -6.844 -11.447 5.219 1.00 0.00 111 THR A C 3
ATOM 6840 O O . THR A 1 111 ? -7.072 -11.725 6.397 1.00 0.00 111 THR A O 3
ATOM 6851 N N . ASP A 1 112 ? -5.814 -11.945 4.543 1.00 0.00 112 ASP A N 3
ATOM 6852 C CA . ASP A 1 112 ? -4.869 -12.868 5.161 1.00 0.00 112 ASP A CA 3
ATOM 6853 C C . ASP A 1 112 ? -3.827 -12.124 5.991 1.00 0.00 112 ASP A C 3
ATOM 6854 O O . ASP A 1 112 ? -2.932 -12.739 6.572 1.00 0.00 112 ASP A O 3
ATOM 6863 N N . PHE A 1 113 ? -3.945 -10.801 6.043 1.00 0.00 113 PHE A N 3
ATOM 6864 C CA . PHE A 1 113 ? -3.005 -9.981 6.803 1.00 0.00 113 PHE A CA 3
ATOM 6865 C C . PHE A 1 113 ? -3.731 -8.883 7.575 1.00 0.00 113 PHE A C 3
ATOM 6866 O O . PHE A 1 113 ? -3.101 -7.970 8.110 1.00 0.00 113 PHE A O 3
ATOM 6883 N N . SER A 1 114 ? -5.056 -8.977 7.631 1.00 0.00 114 SER A N 3
ATOM 6884 C CA . SER A 1 114 ? -5.867 -7.994 8.341 1.00 0.00 114 SER A CA 3
ATOM 6885 C C . SER A 1 114 ? -7.225 -8.584 8.725 1.00 0.00 114 SER A C 3
ATOM 6886 O O . SER A 1 114 ? -8.248 -8.247 8.131 1.00 0.00 114 SER A O 3
ATOM 6894 N N . PRO A 1 115 ? -7.247 -9.488 9.724 1.00 0.00 115 PRO A N 3
ATOM 6895 C CA . PRO A 1 115 ? -8.481 -10.138 10.182 1.00 0.00 115 PRO A CA 3
ATOM 6896 C C . PRO A 1 115 ? -9.438 -9.170 10.874 1.00 0.00 115 PRO A C 3
ATOM 6897 O O . PRO A 1 115 ? -10.530 -8.898 10.373 1.00 0.00 115 PRO A O 3
ATOM 6908 N N . SER A 1 116 ? -9.028 -8.660 12.033 1.00 0.00 116 SER A N 3
ATOM 6909 C CA . SER A 1 116 ? -9.856 -7.732 12.800 1.00 0.00 116 SER A CA 3
ATOM 6910 C C . SER A 1 116 ? -9.782 -6.314 12.238 1.00 0.00 116 SER A C 3
ATOM 6911 O O . SER A 1 116 ? -10.045 -5.342 12.948 1.00 0.00 116 SER A O 3
ATOM 6919 N N . LEU A 1 117 ? -9.427 -6.201 10.962 1.00 0.00 117 LEU A N 3
ATOM 6920 C CA . LEU A 1 117 ? -9.322 -4.900 10.310 1.00 0.00 117 LEU A CA 3
ATOM 6921 C C . LEU A 1 117 ? -10.355 -4.763 9.193 1.00 0.00 117 LEU A C 3
ATOM 6922 O O . LEU A 1 117 ? -10.084 -4.165 8.152 1.00 0.00 117 LEU A O 3
ATOM 6938 N N . ASN A 1 118 ? -11.540 -5.325 9.418 1.00 0.00 118 ASN A N 3
ATOM 6939 C CA . ASN A 1 118 ? -12.616 -5.271 8.435 1.00 0.00 118 ASN A CA 3
ATOM 6940 C C . ASN A 1 118 ? -12.945 -3.828 8.055 1.00 0.00 118 ASN A C 3
ATOM 6941 O O . ASN A 1 118 ? -13.647 -3.128 8.784 1.00 0.00 118 ASN A O 3
ATOM 6952 N N . TYR A 1 119 ? -12.432 -3.393 6.907 1.00 0.00 119 TYR A N 3
ATOM 6953 C CA . TYR A 1 119 ? -12.669 -2.036 6.425 1.00 0.00 119 TYR A CA 3
ATOM 6954 C C . TYR A 1 119 ? -13.250 -2.056 5.010 1.00 0.00 119 TYR A C 3
ATOM 6955 O O . TYR A 1 119 ? -13.420 -3.121 4.419 1.00 0.00 119 TYR A O 3
ATOM 6973 N N . ASP A 1 120 ? -13.561 -0.876 4.477 1.00 0.00 120 ASP A N 3
ATOM 6974 C CA . ASP A 1 120 ? -14.135 -0.775 3.137 1.00 0.00 120 ASP A CA 3
ATOM 6975 C C . ASP A 1 120 ? -13.235 0.028 2.197 1.00 0.00 120 ASP A C 3
ATOM 6976 O O . ASP A 1 120 ? -13.631 1.079 1.695 1.00 0.00 120 ASP A O 3
ATOM 6985 N N . GLU A 1 121 ? -12.029 -0.485 1.958 1.00 0.00 121 GLU A N 3
ATOM 6986 C CA . GLU A 1 121 ? -11.064 0.164 1.073 1.00 0.00 121 GLU A CA 3
ATOM 6987 C C . GLU A 1 121 ? -10.700 1.556 1.579 1.00 0.00 121 GLU A C 3
ATOM 6988 O O . GLU A 1 121 ? -11.531 2.454 1.575 1.00 0.00 121 GLU A O 3
ATOM 7000 N N . VAL A 1 122 ? -9.449 1.726 2.002 1.00 0.00 122 VAL A N 3
ATOM 7001 C CA . VAL A 1 122 ? -8.967 3.012 2.504 1.00 0.00 122 VAL A CA 3
ATOM 7002 C C . VAL A 1 122 ? -9.744 3.468 3.746 1.00 0.00 122 VAL A C 3
ATOM 7003 O O . VAL A 1 122 ? -10.972 3.426 3.773 1.00 0.00 122 VAL A O 3
ATOM 7016 N N . PRO A 1 123 ? -9.031 3.911 4.802 1.00 0.00 123 PRO A N 3
ATOM 7017 C CA . PRO A 1 123 ? -9.659 4.372 6.045 1.00 0.00 123 PRO A CA 3
ATOM 7018 C C . PRO A 1 123 ? -10.191 5.805 5.936 1.00 0.00 123 PRO A C 3
ATOM 7019 O O . PRO A 1 123 ? -10.768 6.179 4.919 1.00 0.00 123 PRO A O 3
ATOM 7030 N N . ASP A 1 124 ? -9.992 6.599 6.995 1.00 0.00 124 ASP A N 3
ATOM 7031 C CA . ASP A 1 124 ? -10.451 7.992 7.026 1.00 0.00 124 ASP A CA 3
ATOM 7032 C C . ASP A 1 124 ? -11.977 8.065 7.115 1.00 0.00 124 ASP A C 3
ATOM 7033 O O . ASP A 1 124 ? -12.675 7.133 6.714 1.00 0.00 124 ASP A O 3
ATOM 7042 N N . PRO A 1 125 ? -12.516 9.175 7.658 1.00 0.00 125 PRO A N 3
ATOM 7043 C CA . PRO A 1 125 ? -13.965 9.363 7.814 1.00 0.00 125 PRO A CA 3
ATOM 7044 C C . PRO A 1 125 ? -14.727 9.275 6.496 1.00 0.00 125 PRO A C 3
ATOM 7045 O O . PRO A 1 125 ? -15.853 8.778 6.456 1.00 0.00 125 PRO A O 3
ATOM 7056 N N . TRP A 1 126 ? -14.113 9.757 5.419 1.00 0.00 126 TRP A N 3
ATOM 7057 C CA . TRP A 1 126 ? -14.746 9.725 4.105 1.00 0.00 126 TRP A CA 3
ATOM 7058 C C . TRP A 1 126 ? -15.089 8.289 3.710 1.00 0.00 126 TRP A C 3
ATOM 7059 O O . TRP A 1 126 ? -15.921 8.055 2.833 1.00 0.00 126 TRP A O 3
ATOM 7080 N N . TYR A 1 127 ? -14.444 7.331 4.369 1.00 0.00 127 TYR A N 3
ATOM 7081 C CA . TYR A 1 127 ? -14.678 5.920 4.090 1.00 0.00 127 TYR A CA 3
ATOM 7082 C C . TYR A 1 127 ? -15.409 5.230 5.241 1.00 0.00 127 TYR A C 3
ATOM 7083 O O . TYR A 1 127 ? -16.541 4.774 5.082 1.00 0.00 127 TYR A O 3
ATOM 7101 N N . SER A 1 128 ? -14.746 5.136 6.393 1.00 0.00 128 SER A N 3
ATOM 7102 C CA . SER A 1 128 ? -15.329 4.476 7.559 1.00 0.00 128 SER A CA 3
ATOM 7103 C C . SER A 1 128 ? -16.179 5.429 8.395 1.00 0.00 128 SER A C 3
ATOM 7104 O O . SER A 1 128 ? -17.367 5.186 8.603 1.00 0.00 128 SER A O 3
ATOM 7112 N N . GLY A 1 129 ? -15.571 6.510 8.877 1.00 0.00 129 GLY A N 3
ATOM 7113 C CA . GLY A 1 129 ? -16.310 7.463 9.685 1.00 0.00 129 GLY A CA 3
ATOM 7114 C C . GLY A 1 129 ? -15.423 8.324 10.569 1.00 0.00 129 GLY A C 3
ATOM 7115 O O . GLY A 1 129 ? -15.649 9.529 10.686 1.00 0.00 129 GLY A O 3
ATOM 7119 N N . ASN A 1 130 ? -14.419 7.716 11.198 1.00 0.00 130 ASN A N 3
ATOM 7120 C CA . ASN A 1 130 ? -13.517 8.462 12.073 1.00 0.00 130 ASN A CA 3
ATOM 7121 C C . ASN A 1 130 ? -12.122 8.578 11.464 1.00 0.00 130 ASN A C 3
ATOM 7122 O O . ASN A 1 130 ? -11.839 7.997 10.416 1.00 0.00 130 ASN A O 3
ATOM 7133 N N . PHE A 1 131 ? -11.260 9.347 12.124 1.00 0.00 131 PHE A N 3
ATOM 7134 C CA . PHE A 1 131 ? -9.896 9.563 11.649 1.00 0.00 131 PHE A CA 3
ATOM 7135 C C . PHE A 1 131 ? -8.945 8.487 12.173 1.00 0.00 131 PHE A C 3
ATOM 7136 O O . PHE A 1 131 ? -8.040 8.052 11.464 1.00 0.00 131 PHE A O 3
ATOM 7153 N N . ASP A 1 132 ? -9.158 8.071 13.419 1.00 0.00 132 ASP A N 3
ATOM 7154 C CA . ASP A 1 132 ? -8.325 7.050 14.054 1.00 0.00 132 ASP A CA 3
ATOM 7155 C C . ASP A 1 132 ? -8.155 5.821 13.161 1.00 0.00 132 ASP A C 3
ATOM 7156 O O . ASP A 1 132 ? -7.213 5.041 13.333 1.00 0.00 132 ASP A O 3
ATOM 7165 N N . GLU A 1 133 ? -9.076 5.645 12.215 1.00 0.00 133 GLU A N 3
ATOM 7166 C CA . GLU A 1 133 ? -9.027 4.501 11.312 1.00 0.00 133 GLU A CA 3
ATOM 7167 C C . GLU A 1 133 ? -7.686 4.432 10.597 1.00 0.00 133 GLU A C 3
ATOM 7168 O O . GLU A 1 133 ? -7.049 3.383 10.571 1.00 0.00 133 GLU A O 3
ATOM 7180 N N . THR A 1 134 ? -7.264 5.552 10.018 1.00 0.00 134 THR A N 3
ATOM 7181 C CA . THR A 1 134 ? -5.996 5.603 9.301 1.00 0.00 134 THR A CA 3
ATOM 7182 C C . THR A 1 134 ? -4.878 4.951 10.103 1.00 0.00 134 THR A C 3
ATOM 7183 O O . THR A 1 134 ? -4.053 4.229 9.551 1.00 0.00 134 THR A O 3
ATOM 7194 N N . TYR A 1 135 ? -4.857 5.196 11.409 1.00 0.00 135 TYR A N 3
ATOM 7195 C CA . TYR A 1 135 ? -3.832 4.613 12.265 1.00 0.00 135 TYR A CA 3
ATOM 7196 C C . TYR A 1 135 ? -3.959 3.097 12.309 1.00 0.00 135 TYR A C 3
ATOM 7197 O O . TYR A 1 135 ? -3.008 2.381 12.012 1.00 0.00 135 TYR A O 3
ATOM 7215 N N . LYS A 1 136 ? -5.134 2.614 12.688 1.00 0.00 136 LYS A N 3
ATOM 7216 C CA . LYS A 1 136 ? -5.369 1.176 12.779 1.00 0.00 136 LYS A CA 3
ATOM 7217 C C . LYS A 1 136 ? -5.042 0.467 11.464 1.00 0.00 136 LYS A C 3
ATOM 7218 O O . LYS A 1 136 ? -4.235 -0.463 11.433 1.00 0.00 136 LYS A O 3
ATOM 7237 N N . ILE A 1 137 ? -5.685 0.903 10.386 1.00 0.00 137 ILE A N 3
ATOM 7238 C CA . ILE A 1 137 ? -5.488 0.304 9.068 1.00 0.00 137 ILE A CA 3
ATOM 7239 C C . ILE A 1 137 ? -4.045 0.424 8.574 1.00 0.00 137 ILE A C 3
ATOM 7240 O O . ILE A 1 137 ? -3.368 -0.583 8.368 1.00 0.00 137 ILE A O 3
ATOM 7256 N N . LEU A 1 138 ? -3.590 1.655 8.354 1.00 0.00 138 LEU A N 3
ATOM 7257 C CA . LEU A 1 138 ? -2.240 1.902 7.845 1.00 0.00 138 LEU A CA 3
ATOM 7258 C C . LEU A 1 138 ? -1.153 1.262 8.708 1.00 0.00 138 LEU A C 3
ATOM 7259 O O . LEU A 1 138 ? -0.341 0.488 8.209 1.00 0.00 138 LEU A O 3
ATOM 7275 N N . SER A 1 139 ? -1.119 1.608 9.990 1.00 0.00 139 SER A N 3
ATOM 7276 C CA . SER A 1 139 ? -0.100 1.079 10.898 1.00 0.00 139 SER A CA 3
ATOM 7277 C C . SER A 1 139 ? -0.031 -0.449 10.866 1.00 0.00 139 SER A C 3
ATOM 7278 O O . SER A 1 139 ? 1.047 -1.020 10.696 1.00 0.00 139 SER A O 3
ATOM 7286 N N . LEU A 1 140 ? -1.173 -1.108 11.044 1.00 0.00 140 LEU A N 3
ATOM 7287 C CA . LEU A 1 140 ? -1.214 -2.570 11.052 1.00 0.00 140 LEU A CA 3
ATOM 7288 C C . LEU A 1 140 ? -0.831 -3.159 9.694 1.00 0.00 140 LEU A C 3
ATOM 7289 O O . LEU A 1 140 ? 0.096 -3.963 9.599 1.00 0.00 140 LEU A O 3
ATOM 7305 N N . ALA A 1 141 ? -1.560 -2.768 8.654 1.00 0.00 141 ALA A N 3
ATOM 7306 C CA . ALA A 1 141 ? -1.311 -3.269 7.305 1.00 0.00 141 ALA A CA 3
ATOM 7307 C C . ALA A 1 141 ? 0.138 -3.053 6.870 1.00 0.00 141 ALA A C 3
ATOM 7308 O O . ALA A 1 141 ? 0.775 -3.964 6.344 1.00 0.00 141 ALA A O 3
ATOM 7315 N N . CYS A 1 142 ? 0.648 -1.845 7.080 1.00 0.00 142 CYS A N 3
ATOM 7316 C CA . CYS A 1 142 ? 2.018 -1.512 6.695 1.00 0.00 142 CYS A CA 3
ATOM 7317 C C . CYS A 1 142 ? 3.037 -2.367 7.444 1.00 0.00 142 CYS A C 3
ATOM 7318 O O . CYS A 1 142 ? 4.048 -2.774 6.875 1.00 0.00 142 CYS A O 3
ATOM 7326 N N . LYS A 1 143 ? 2.773 -2.627 8.720 1.00 0.00 143 LYS A N 3
ATOM 7327 C CA . LYS A 1 143 ? 3.682 -3.424 9.541 1.00 0.00 143 LYS A CA 3
ATOM 7328 C C . LYS A 1 143 ? 3.752 -4.868 9.048 1.00 0.00 143 LYS A C 3
ATOM 7329 O O . LYS A 1 143 ? 4.811 -5.340 8.627 1.00 0.00 143 LYS A O 3
ATOM 7348 N N . ASN A 1 144 ? 2.621 -5.566 9.108 1.00 0.00 144 ASN A N 3
ATOM 7349 C CA . ASN A 1 144 ? 2.554 -6.957 8.674 1.00 0.00 144 ASN A CA 3
ATOM 7350 C C . ASN A 1 144 ? 3.091 -7.117 7.255 1.00 0.00 144 ASN A C 3
ATOM 7351 O O . ASN A 1 144 ? 3.913 -7.995 6.986 1.00 0.00 144 ASN A O 3
ATOM 7362 N N . LEU A 1 145 ? 2.622 -6.265 6.349 1.00 0.00 145 LEU A N 3
ATOM 7363 C CA . LEU A 1 145 ? 3.060 -6.318 4.961 1.00 0.00 145 LEU A CA 3
ATOM 7364 C C . LEU A 1 145 ? 4.562 -6.086 4.855 1.00 0.00 145 LEU A C 3
ATOM 7365 O O . LEU A 1 145 ? 5.240 -6.741 4.067 1.00 0.00 145 LEU A O 3
ATOM 7381 N N . LEU A 1 146 ? 5.076 -5.154 5.655 1.00 0.00 146 LEU A N 3
ATOM 7382 C CA . LEU A 1 146 ? 6.503 -4.850 5.645 1.00 0.00 146 LEU A CA 3
ATOM 7383 C C . LEU A 1 146 ? 7.317 -6.115 5.889 1.00 0.00 146 LEU A C 3
ATOM 7384 O O . LEU A 1 146 ? 8.318 -6.359 5.218 1.00 0.00 146 LEU A O 3
ATOM 7400 N N . VAL A 1 147 ? 6.872 -6.918 6.850 1.00 0.00 147 VAL A N 3
ATOM 7401 C CA . VAL A 1 147 ? 7.552 -8.166 7.180 1.00 0.00 147 VAL A CA 3
ATOM 7402 C C . VAL A 1 147 ? 7.478 -9.148 6.015 1.00 0.00 147 VAL A C 3
ATOM 7403 O O . VAL A 1 147 ? 8.438 -9.868 5.736 1.00 0.00 147 VAL A O 3
ATOM 7416 N N . PHE A 1 148 ? 6.332 -9.173 5.340 1.00 0.00 148 PHE A N 3
ATOM 7417 C CA . PHE A 1 148 ? 6.128 -10.067 4.206 1.00 0.00 148 PHE A CA 3
ATOM 7418 C C . PHE A 1 148 ? 7.070 -9.727 3.050 1.00 0.00 148 PHE A C 3
ATOM 7419 O O . PHE A 1 148 ? 7.809 -10.584 2.567 1.00 0.00 148 PHE A O 3
ATOM 7436 N N . LEU A 1 149 ? 7.029 -8.473 2.604 1.00 0.00 149 LEU A N 3
ATOM 7437 C CA . LEU A 1 149 ? 7.870 -8.024 1.498 1.00 0.00 149 LEU A CA 3
ATOM 7438 C C . LEU A 1 149 ? 9.350 -8.072 1.864 1.00 0.00 149 LEU A C 3
ATOM 7439 O O . LEU A 1 149 ? 10.200 -8.301 1.005 1.00 0.00 149 LEU A O 3
ATOM 7455 N N . SER A 1 150 ? 9.656 -7.854 3.140 1.00 0.00 150 SER A N 3
ATOM 7456 C CA . SER A 1 150 ? 11.041 -7.871 3.603 1.00 0.00 150 SER A CA 3
ATOM 7457 C C . SER A 1 150 ? 11.572 -9.299 3.694 1.00 0.00 150 SER A C 3
ATOM 7458 O O . SER A 1 150 ? 12.722 -9.518 4.073 1.00 0.00 150 SER A O 3
ATOM 7466 N N . LYS A 1 151 ? 10.726 -10.265 3.343 1.00 0.00 151 LYS A N 3
ATOM 7467 C CA . LYS A 1 151 ? 11.108 -11.673 3.383 1.00 0.00 151 LYS A CA 3
ATOM 7468 C C . LYS A 1 151 ? 11.597 -12.066 4.775 1.00 0.00 151 LYS A C 3
ATOM 7469 O O . LYS A 1 151 ? 12.691 -12.608 4.931 1.00 0.00 151 LYS A O 3
ATOM 7488 N N . HIS A 1 152 ? 10.776 -11.788 5.783 1.00 0.00 152 HIS A N 3
ATOM 7489 C CA . HIS A 1 152 ? 11.119 -12.110 7.163 1.00 0.00 152 HIS A CA 3
ATOM 7490 C C . HIS A 1 152 ? 10.091 -13.058 7.770 1.00 0.00 152 HIS A C 3
ATOM 7491 O O . HIS A 1 152 ? 8.888 -12.805 7.711 1.00 0.00 152 HIS A O 3
ATOM 7506 N N . HIS A 1 153 ? 10.574 -14.152 8.353 1.00 0.00 153 HIS A N 3
ATOM 7507 C CA . HIS A 1 153 ? 9.697 -15.142 8.972 1.00 0.00 153 HIS A CA 3
ATOM 7508 C C . HIS A 1 153 ? 9.475 -14.828 10.448 1.00 0.00 153 HIS A C 3
ATOM 7509 O O . HIS A 1 153 ? 9.707 -13.704 10.896 1.00 0.00 153 HIS A O 3
ATOM 7524 N N . HIS A 1 154 ? 9.023 -15.829 11.201 1.00 0.00 154 HIS A N 3
ATOM 7525 C CA . HIS A 1 154 ? 8.769 -15.657 12.627 1.00 0.00 154 HIS A CA 3
ATOM 7526 C C . HIS A 1 154 ? 10.049 -15.852 13.437 1.00 0.00 154 HIS A C 3
ATOM 7527 O O . HIS A 1 154 ? 10.182 -15.322 14.540 1.00 0.00 154 HIS A O 3
ATOM 7542 N N . HIS A 1 155 ? 10.989 -16.612 12.881 1.00 0.00 155 HIS A N 3
ATOM 7543 C CA . HIS A 1 155 ? 12.258 -16.872 13.553 1.00 0.00 155 HIS A CA 3
ATOM 7544 C C . HIS A 1 155 ? 13.435 -16.479 12.664 1.00 0.00 155 HIS A C 3
ATOM 7545 O O . HIS A 1 155 ? 13.904 -15.341 12.710 1.00 0.00 155 HIS A O 3
ATOM 7560 N N . HIS A 1 156 ? 13.908 -17.424 11.855 1.00 0.00 156 HIS A N 3
ATOM 7561 C CA . HIS A 1 156 ? 15.029 -17.172 10.957 1.00 0.00 156 HIS A CA 3
ATOM 7562 C C . HIS A 1 156 ? 14.945 -18.055 9.716 1.00 0.00 156 HIS A C 3
ATOM 7563 O O . HIS A 1 156 ? 13.860 -18.619 9.464 1.00 0.00 156 HIS A O 3
ATOM 7579 N N . MET A 1 1 ? 17.638 -8.085 -8.526 1.00 0.00 1 MET A N 4
ATOM 7580 C CA . MET A 1 1 ? 16.666 -7.018 -8.877 1.00 0.00 1 MET A CA 4
ATOM 7581 C C . MET A 1 1 ? 15.259 -7.383 -8.416 1.00 0.00 1 MET A C 4
ATOM 7582 O O . MET A 1 1 ? 14.562 -8.160 -9.070 1.00 0.00 1 MET A O 4
ATOM 7598 N N . LYS A 1 2 ? 14.848 -6.818 -7.284 1.00 0.00 2 LYS A N 4
ATOM 7599 C CA . LYS A 1 2 ? 13.524 -7.082 -6.731 1.00 0.00 2 LYS A CA 4
ATOM 7600 C C . LYS A 1 2 ? 12.646 -5.837 -6.806 1.00 0.00 2 LYS A C 4
ATOM 7601 O O . LYS A 1 2 ? 13.052 -4.754 -6.383 1.00 0.00 2 LYS A O 4
ATOM 7620 N N . LYS A 1 3 ? 11.443 -5.997 -7.352 1.00 0.00 3 LYS A N 4
ATOM 7621 C CA . LYS A 1 3 ? 10.509 -4.883 -7.488 1.00 0.00 3 LYS A CA 4
ATOM 7622 C C . LYS A 1 3 ? 9.144 -5.235 -6.905 1.00 0.00 3 LYS A C 4
ATOM 7623 O O . LYS A 1 3 ? 8.624 -6.327 -7.132 1.00 0.00 3 LYS A O 4
ATOM 7642 N N . ILE A 1 4 ? 8.566 -4.299 -6.156 1.00 0.00 4 ILE A N 4
ATOM 7643 C CA . ILE A 1 4 ? 7.258 -4.510 -5.543 1.00 0.00 4 ILE A CA 4
ATOM 7644 C C . ILE A 1 4 ? 6.294 -3.385 -5.903 1.00 0.00 4 ILE A C 4
ATOM 7645 O O . ILE A 1 4 ? 6.420 -2.266 -5.410 1.00 0.00 4 ILE A O 4
ATOM 7661 N N . LEU A 1 5 ? 5.331 -3.693 -6.765 1.00 0.00 5 LEU A N 4
ATOM 7662 C CA . LEU A 1 5 ? 4.347 -2.707 -7.193 1.00 0.00 5 LEU A CA 4
ATOM 7663 C C . LEU A 1 5 ? 3.192 -2.609 -6.199 1.00 0.00 5 LEU A C 4
ATOM 7664 O O . LEU A 1 5 ? 2.426 -3.557 -6.025 1.00 0.00 5 LEU A O 4
ATOM 7680 N N . PHE A 1 6 ? 3.063 -1.447 -5.566 1.00 0.00 6 PHE A N 4
ATOM 7681 C CA . PHE A 1 6 ? 1.991 -1.206 -4.605 1.00 0.00 6 PHE A CA 4
ATOM 7682 C C . PHE A 1 6 ? 0.782 -0.626 -5.330 1.00 0.00 6 PHE A C 4
ATOM 7683 O O . PHE A 1 6 ? 0.936 0.217 -6.213 1.00 0.00 6 PHE A O 4
ATOM 7700 N N . ILE A 1 7 ? -0.420 -1.085 -4.983 1.00 0.00 7 ILE A N 4
ATOM 7701 C CA . ILE A 1 7 ? -1.622 -0.592 -5.648 1.00 0.00 7 ILE A CA 4
ATOM 7702 C C . ILE A 1 7 ? -2.728 -0.215 -4.668 1.00 0.00 7 ILE A C 4
ATOM 7703 O O . ILE A 1 7 ? -3.417 -1.084 -4.131 1.00 0.00 7 ILE A O 4
ATOM 7719 N N . CYS A 1 8 ? -2.918 1.088 -4.468 1.00 0.00 8 CYS A N 4
ATOM 7720 C CA . CYS A 1 8 ? -3.969 1.579 -3.591 1.00 0.00 8 CYS A CA 4
ATOM 7721 C C . CYS A 1 8 ? -5.005 2.348 -4.405 1.00 0.00 8 CYS A C 4
ATOM 7722 O O . CYS A 1 8 ? -4.672 3.308 -5.101 1.00 0.00 8 CYS A O 4
ATOM 7730 N N . LEU A 1 9 ? -6.259 1.902 -4.330 1.00 0.00 9 LEU A N 4
ATOM 7731 C CA . LEU A 1 9 ? -7.348 2.530 -5.077 1.00 0.00 9 LEU A CA 4
ATOM 7732 C C . LEU A 1 9 ? -7.400 4.035 -4.830 1.00 0.00 9 LEU A C 4
ATOM 7733 O O . LEU A 1 9 ? -7.877 4.794 -5.675 1.00 0.00 9 LEU A O 4
ATOM 7749 N N . GLY A 1 10 ? -6.907 4.460 -3.674 1.00 0.00 10 GLY A N 4
ATOM 7750 C CA . GLY A 1 10 ? -6.906 5.871 -3.344 1.00 0.00 10 GLY A CA 4
ATOM 7751 C C . GLY A 1 10 ? -5.588 6.324 -2.751 1.00 0.00 10 GLY A C 4
ATOM 7752 O O . GLY A 1 10 ? -5.407 6.286 -1.534 1.00 0.00 10 GLY A O 4
ATOM 7756 N N . ASN A 1 11 ? -4.665 6.754 -3.611 1.00 0.00 11 ASN A N 4
ATOM 7757 C CA . ASN A 1 11 ? -3.356 7.214 -3.158 1.00 0.00 11 ASN A CA 4
ATOM 7758 C C . ASN A 1 11 ? -3.432 8.642 -2.631 1.00 0.00 11 ASN A C 4
ATOM 7759 O O . ASN A 1 11 ? -2.573 9.474 -2.926 1.00 0.00 11 ASN A O 4
ATOM 7770 N N . ILE A 1 12 ? -4.471 8.916 -1.851 1.00 0.00 12 ILE A N 4
ATOM 7771 C CA . ILE A 1 12 ? -4.674 10.239 -1.280 1.00 0.00 12 ILE A CA 4
ATOM 7772 C C . ILE A 1 12 ? -5.160 10.155 0.165 1.00 0.00 12 ILE A C 4
ATOM 7773 O O . ILE A 1 12 ? -5.555 11.161 0.751 1.00 0.00 12 ILE A O 4
ATOM 7789 N N . CYS A 1 13 ? -5.135 8.953 0.737 1.00 0.00 13 CYS A N 4
ATOM 7790 C CA . CYS A 1 13 ? -5.582 8.756 2.109 1.00 0.00 13 CYS A CA 4
ATOM 7791 C C . CYS A 1 13 ? -4.683 7.766 2.849 1.00 0.00 13 CYS A C 4
ATOM 7792 O O . CYS A 1 13 ? -3.806 8.167 3.614 1.00 0.00 13 CYS A O 4
ATOM 7800 N N . ARG A 1 14 ? -4.906 6.474 2.619 1.00 0.00 14 ARG A N 4
ATOM 7801 C CA . ARG A 1 14 ? -4.115 5.432 3.270 1.00 0.00 14 ARG A CA 4
ATOM 7802 C C . ARG A 1 14 ? -2.755 5.272 2.595 1.00 0.00 14 ARG A C 4
ATOM 7803 O O . ARG A 1 14 ? -1.728 5.160 3.265 1.00 0.00 14 ARG A O 4
ATOM 7824 N N . SER A 1 15 ? -2.761 5.260 1.267 1.00 0.00 15 SER A N 4
ATOM 7825 C CA . SER A 1 15 ? -1.533 5.112 0.491 1.00 0.00 15 SER A CA 4
ATOM 7826 C C . SER A 1 15 ? -0.487 6.163 0.885 1.00 0.00 15 SER A C 4
ATOM 7827 O O . SER A 1 15 ? 0.668 5.819 1.121 1.00 0.00 15 SER A O 4
ATOM 7835 N N . PRO A 1 16 ? -0.867 7.462 0.959 1.00 0.00 16 PRO A N 4
ATOM 7836 C CA . PRO A 1 16 ? 0.071 8.539 1.326 1.00 0.00 16 PRO A CA 4
ATOM 7837 C C . PRO A 1 16 ? 0.743 8.317 2.680 1.00 0.00 16 PRO A C 4
ATOM 7838 O O . PRO A 1 16 ? 1.945 8.538 2.824 1.00 0.00 16 PRO A O 4
ATOM 7849 N N . MET A 1 17 ? -0.035 7.894 3.672 1.00 0.00 17 MET A N 4
ATOM 7850 C CA . MET A 1 17 ? 0.506 7.661 5.008 1.00 0.00 17 MET A CA 4
ATOM 7851 C C . MET A 1 17 ? 1.655 6.662 4.950 1.00 0.00 17 MET A C 4
ATOM 7852 O O . MET A 1 17 ? 2.784 6.972 5.341 1.00 0.00 17 MET A O 4
ATOM 7866 N N . ALA A 1 18 ? 1.366 5.469 4.442 1.00 0.00 18 ALA A N 4
ATOM 7867 C CA . ALA A 1 18 ? 2.384 4.440 4.316 1.00 0.00 18 ALA A CA 4
ATOM 7868 C C . ALA A 1 18 ? 3.428 4.856 3.293 1.00 0.00 18 ALA A C 4
ATOM 7869 O O . ALA A 1 18 ? 4.561 4.397 3.326 1.00 0.00 18 ALA A O 4
ATOM 7876 N N . GLU A 1 19 ? 3.032 5.739 2.388 1.00 0.00 19 GLU A N 4
ATOM 7877 C CA . GLU A 1 19 ? 3.935 6.226 1.356 1.00 0.00 19 GLU A CA 4
ATOM 7878 C C . GLU A 1 19 ? 5.193 6.818 1.980 1.00 0.00 19 GLU A C 4
ATOM 7879 O O . GLU A 1 19 ? 6.307 6.397 1.674 1.00 0.00 19 GLU A O 4
ATOM 7891 N N . PHE A 1 20 ? 5.002 7.799 2.856 1.00 0.00 20 PHE A N 4
ATOM 7892 C CA . PHE A 1 20 ? 6.118 8.462 3.520 1.00 0.00 20 PHE A CA 4
ATOM 7893 C C . PHE A 1 20 ? 6.805 7.552 4.541 1.00 0.00 20 PHE A C 4
ATOM 7894 O O . PHE A 1 20 ? 8.036 7.456 4.560 1.00 0.00 20 PHE A O 4
ATOM 7911 N N . ILE A 1 21 ? 6.024 6.897 5.400 1.00 0.00 21 ILE A N 4
ATOM 7912 C CA . ILE A 1 21 ? 6.606 6.030 6.423 1.00 0.00 21 ILE A CA 4
ATOM 7913 C C . ILE A 1 21 ? 7.333 4.824 5.823 1.00 0.00 21 ILE A C 4
ATOM 7914 O O . ILE A 1 21 ? 8.507 4.602 6.117 1.00 0.00 21 ILE A O 4
ATOM 7930 N N . MET A 1 22 ? 6.646 4.046 4.990 1.00 0.00 22 MET A N 4
ATOM 7931 C CA . MET A 1 22 ? 7.258 2.873 4.370 1.00 0.00 22 MET A CA 4
ATOM 7932 C C . MET A 1 22 ? 8.492 3.252 3.564 1.00 0.00 22 MET A C 4
ATOM 7933 O O . MET A 1 22 ? 9.552 2.653 3.731 1.00 0.00 22 MET A O 4
ATOM 7947 N N . LYS A 1 23 ? 8.355 4.246 2.685 1.00 0.00 23 LYS A N 4
ATOM 7948 C CA . LYS A 1 23 ? 9.476 4.686 1.859 1.00 0.00 23 LYS A CA 4
ATOM 7949 C C . LYS A 1 23 ? 10.694 4.994 2.723 1.00 0.00 23 LYS A C 4
ATOM 7950 O O . LYS A 1 23 ? 11.828 4.715 2.337 1.00 0.00 23 LYS A O 4
ATOM 7969 N N . ASP A 1 24 ? 10.451 5.571 3.895 1.00 0.00 24 ASP A N 4
ATOM 7970 C CA . ASP A 1 24 ? 11.533 5.913 4.812 1.00 0.00 24 ASP A CA 4
ATOM 7971 C C . ASP A 1 24 ? 12.144 4.664 5.446 1.00 0.00 24 ASP A C 4
ATOM 7972 O O . ASP A 1 24 ? 13.364 4.544 5.557 1.00 0.00 24 ASP A O 4
ATOM 7981 N N . LEU A 1 25 ? 11.283 3.747 5.876 1.00 0.00 25 LEU A N 4
ATOM 7982 C CA . LEU A 1 25 ? 11.719 2.512 6.523 1.00 0.00 25 LEU A CA 4
ATOM 7983 C C . LEU A 1 25 ? 12.478 1.590 5.564 1.00 0.00 25 LEU A C 4
ATOM 7984 O O . LEU A 1 25 ? 13.447 0.942 5.958 1.00 0.00 25 LEU A O 4
ATOM 8000 N N . VAL A 1 26 ? 12.021 1.512 4.320 1.00 0.00 26 VAL A N 4
ATOM 8001 C CA . VAL A 1 26 ? 12.650 0.642 3.331 1.00 0.00 26 VAL A CA 4
ATOM 8002 C C . VAL A 1 26 ? 14.052 1.111 2.957 1.00 0.00 26 VAL A C 4
ATOM 8003 O O . VAL A 1 26 ? 14.910 0.299 2.631 1.00 0.00 26 VAL A O 4
ATOM 8016 N N . LYS A 1 27 ? 14.285 2.415 2.992 1.00 0.00 27 LYS A N 4
ATOM 8017 C CA . LYS A 1 27 ? 15.593 2.955 2.637 1.00 0.00 27 LYS A CA 4
ATOM 8018 C C . LYS A 1 27 ? 16.713 2.269 3.422 1.00 0.00 27 LYS A C 4
ATOM 8019 O O . LYS A 1 27 ? 17.688 1.794 2.841 1.00 0.00 27 LYS A O 4
ATOM 8038 N N . LYS A 1 28 ? 16.569 2.235 4.742 1.00 0.00 28 LYS A N 4
ATOM 8039 C CA . LYS A 1 28 ? 17.569 1.624 5.616 1.00 0.00 28 LYS A CA 4
ATOM 8040 C C . LYS A 1 28 ? 17.640 0.099 5.479 1.00 0.00 28 LYS A C 4
ATOM 8041 O O . LYS A 1 28 ? 18.687 -0.496 5.736 1.00 0.00 28 LYS A O 4
ATOM 8060 N N . ALA A 1 29 ? 16.526 -0.541 5.123 1.00 0.00 29 ALA A N 4
ATOM 8061 C CA . ALA A 1 29 ? 16.500 -2.003 5.023 1.00 0.00 29 ALA A CA 4
ATOM 8062 C C . ALA A 1 29 ? 16.081 -2.518 3.645 1.00 0.00 29 ALA A C 4
ATOM 8063 O O . ALA A 1 29 ? 15.537 -3.618 3.536 1.00 0.00 29 ALA A O 4
ATOM 8070 N N . ASN A 1 30 ? 16.338 -1.746 2.595 1.00 0.00 30 ASN A N 4
ATOM 8071 C CA . ASN A 1 30 ? 15.980 -2.172 1.243 1.00 0.00 30 ASN A CA 4
ATOM 8072 C C . ASN A 1 30 ? 16.787 -1.415 0.195 1.00 0.00 30 ASN A C 4
ATOM 8073 O O . ASN A 1 30 ? 17.444 -2.023 -0.650 1.00 0.00 30 ASN A O 4
ATOM 8084 N N . LEU A 1 31 ? 16.741 -0.088 0.258 1.00 0.00 31 LEU A N 4
ATOM 8085 C CA . LEU A 1 31 ? 17.480 0.742 -0.688 1.00 0.00 31 LEU A CA 4
ATOM 8086 C C . LEU A 1 31 ? 18.975 0.485 -0.559 1.00 0.00 31 LEU A C 4
ATOM 8087 O O . LEU A 1 31 ? 19.745 0.750 -1.482 1.00 0.00 31 LEU A O 4
ATOM 8103 N N . GLU A 1 32 ? 19.374 -0.043 0.593 1.00 0.00 32 GLU A N 4
ATOM 8104 C CA . GLU A 1 32 ? 20.773 -0.353 0.849 1.00 0.00 32 GLU A CA 4
ATOM 8105 C C . GLU A 1 32 ? 21.214 -1.540 0.000 1.00 0.00 32 GLU A C 4
ATOM 8106 O O . GLU A 1 32 ? 22.343 -1.584 -0.490 1.00 0.00 32 GLU A O 4
ATOM 8118 N N . LYS A 1 33 ? 20.308 -2.498 -0.173 1.00 0.00 33 LYS A N 4
ATOM 8119 C CA . LYS A 1 33 ? 20.588 -3.688 -0.970 1.00 0.00 33 LYS A CA 4
ATOM 8120 C C . LYS A 1 33 ? 20.062 -3.514 -2.390 1.00 0.00 33 LYS A C 4
ATOM 8121 O O . LYS A 1 33 ? 19.923 -4.484 -3.135 1.00 0.00 33 LYS A O 4
ATOM 8140 N N . GLU A 1 34 ? 19.768 -2.267 -2.750 1.00 0.00 34 GLU A N 4
ATOM 8141 C CA . GLU A 1 34 ? 19.251 -1.944 -4.077 1.00 0.00 34 GLU A CA 4
ATOM 8142 C C . GLU A 1 34 ? 17.899 -2.609 -4.318 1.00 0.00 34 GLU A C 4
ATOM 8143 O O . GLU A 1 34 ? 17.759 -3.460 -5.198 1.00 0.00 34 GLU A O 4
ATOM 8155 N N . PHE A 1 35 ? 16.905 -2.207 -3.533 1.00 0.00 35 PHE A N 4
ATOM 8156 C CA . PHE A 1 35 ? 15.557 -2.752 -3.657 1.00 0.00 35 PHE A CA 4
ATOM 8157 C C . PHE A 1 35 ? 14.608 -1.696 -4.215 1.00 0.00 35 PHE A C 4
ATOM 8158 O O . PHE A 1 35 ? 14.585 -0.559 -3.743 1.00 0.00 35 PHE A O 4
ATOM 8175 N N . PHE A 1 36 ? 13.832 -2.073 -5.227 1.00 0.00 36 PHE A N 4
ATOM 8176 C CA . PHE A 1 36 ? 12.891 -1.148 -5.849 1.00 0.00 36 PHE A CA 4
ATOM 8177 C C . PHE A 1 36 ? 11.458 -1.430 -5.411 1.00 0.00 36 PHE A C 4
ATOM 8178 O O . PHE A 1 36 ? 10.990 -2.568 -5.460 1.00 0.00 36 PHE A O 4
ATOM 8195 N N . ILE A 1 37 ? 10.763 -0.376 -4.991 1.00 0.00 37 ILE A N 4
ATOM 8196 C CA . ILE A 1 37 ? 9.378 -0.487 -4.551 1.00 0.00 37 ILE A CA 4
ATOM 8197 C C . ILE A 1 37 ? 8.531 0.623 -5.162 1.00 0.00 37 ILE A C 4
ATOM 8198 O O . ILE A 1 37 ? 8.788 1.806 -4.939 1.00 0.00 37 ILE A O 4
ATOM 8214 N N . ASN A 1 38 ? 7.528 0.236 -5.944 1.00 0.00 38 ASN A N 4
ATOM 8215 C CA . ASN A 1 38 ? 6.653 1.204 -6.600 1.00 0.00 38 ASN A CA 4
ATOM 8216 C C . ASN A 1 38 ? 5.314 1.328 -5.879 1.00 0.00 38 ASN A C 4
ATOM 8217 O O . ASN A 1 38 ? 5.027 0.582 -4.943 1.00 0.00 38 ASN A O 4
ATOM 8228 N N . SER A 1 39 ? 4.501 2.280 -6.330 1.00 0.00 39 SER A N 4
ATOM 8229 C CA . SER A 1 39 ? 3.185 2.521 -5.746 1.00 0.00 39 SER A CA 4
ATOM 8230 C C . SER A 1 39 ? 2.340 3.386 -6.680 1.00 0.00 39 SER A C 4
ATOM 8231 O O . SER A 1 39 ? 2.789 4.435 -7.141 1.00 0.00 39 SER A O 4
ATOM 8239 N N . ALA A 1 40 ? 1.120 2.936 -6.962 1.00 0.00 40 ALA A N 4
ATOM 8240 C CA . ALA A 1 40 ? 0.224 3.671 -7.848 1.00 0.00 40 ALA A CA 4
ATOM 8241 C C . ALA A 1 40 ? -1.234 3.308 -7.590 1.00 0.00 40 ALA A C 4
ATOM 8242 O O . ALA A 1 40 ? -1.533 2.426 -6.785 1.00 0.00 40 ALA A O 4
ATOM 8249 N N . GLY A 1 41 ? -2.137 3.996 -8.286 1.00 0.00 41 GLY A N 4
ATOM 8250 C CA . GLY A 1 41 ? -3.556 3.736 -8.129 1.00 0.00 41 GLY A CA 4
ATOM 8251 C C . GLY A 1 41 ? -4.108 2.858 -9.236 1.00 0.00 41 GLY A C 4
ATOM 8252 O O . GLY A 1 41 ? -3.420 2.587 -10.221 1.00 0.00 41 GLY A O 4
ATOM 8256 N N . THR A 1 42 ? -5.346 2.405 -9.070 1.00 0.00 42 THR A N 4
ATOM 8257 C CA . THR A 1 42 ? -5.988 1.541 -10.056 1.00 0.00 42 THR A CA 4
ATOM 8258 C C . THR A 1 42 ? -6.062 2.195 -11.433 1.00 0.00 42 THR A C 4
ATOM 8259 O O . THR A 1 42 ? -5.738 1.570 -12.443 1.00 0.00 42 THR A O 4
ATOM 8270 N N . SER A 1 43 ? -6.499 3.451 -11.474 1.00 0.00 43 SER A N 4
ATOM 8271 C CA . SER A 1 43 ? -6.623 4.171 -12.737 1.00 0.00 43 SER A CA 4
ATOM 8272 C C . SER A 1 43 ? -5.803 5.457 -12.726 1.00 0.00 43 SER A C 4
ATOM 8273 O O . SER A 1 43 ? -5.828 6.227 -13.687 1.00 0.00 43 SER A O 4
ATOM 8281 N N . GLY A 1 44 ? -5.073 5.681 -11.639 1.00 0.00 44 GLY A N 4
ATOM 8282 C CA . GLY A 1 44 ? -4.250 6.871 -11.527 1.00 0.00 44 GLY A CA 4
ATOM 8283 C C . GLY A 1 44 ? -5.037 8.160 -11.681 1.00 0.00 44 GLY A C 4
ATOM 8284 O O . GLY A 1 44 ? -4.483 9.183 -12.085 1.00 0.00 44 GLY A O 4
ATOM 8288 N N . GLU A 1 45 ? -6.326 8.118 -11.351 1.00 0.00 45 GLU A N 4
ATOM 8289 C CA . GLU A 1 45 ? -7.174 9.303 -11.452 1.00 0.00 45 GLU A CA 4
ATOM 8290 C C . GLU A 1 45 ? -6.612 10.425 -10.588 1.00 0.00 45 GLU A C 4
ATOM 8291 O O . GLU A 1 45 ? -5.998 11.366 -11.094 1.00 0.00 45 GLU A O 4
ATOM 8303 N N . HIS A 1 46 ? -6.810 10.310 -9.279 1.00 0.00 46 HIS A N 4
ATOM 8304 C CA . HIS A 1 46 ? -6.306 11.301 -8.338 1.00 0.00 46 HIS A CA 4
ATOM 8305 C C . HIS A 1 46 ? -5.247 10.677 -7.438 1.00 0.00 46 HIS A C 4
ATOM 8306 O O . HIS A 1 46 ? -4.475 11.385 -6.792 1.00 0.00 46 HIS A O 4
ATOM 8321 N N . ASP A 1 47 ? -5.221 9.343 -7.411 1.00 0.00 47 ASP A N 4
ATOM 8322 C CA . ASP A 1 47 ? -4.258 8.598 -6.602 1.00 0.00 47 ASP A CA 4
ATOM 8323 C C . ASP A 1 47 ? -2.862 9.208 -6.711 1.00 0.00 47 ASP A C 4
ATOM 8324 O O . ASP A 1 47 ? -2.147 8.980 -7.687 1.00 0.00 47 ASP A O 4
ATOM 8333 N N . GLY A 1 48 ? -2.486 9.988 -5.702 1.00 0.00 48 GLY A N 4
ATOM 8334 C CA . GLY A 1 48 ? -1.183 10.626 -5.696 1.00 0.00 48 GLY A CA 4
ATOM 8335 C C . GLY A 1 48 ? -1.215 11.989 -5.032 1.00 0.00 48 GLY A C 4
ATOM 8336 O O . GLY A 1 48 ? -0.190 12.482 -4.560 1.00 0.00 48 GLY A O 4
ATOM 8340 N N . GLU A 1 49 ? -2.398 12.594 -4.994 1.00 0.00 49 GLU A N 4
ATOM 8341 C CA . GLU A 1 49 ? -2.574 13.906 -4.381 1.00 0.00 49 GLU A CA 4
ATOM 8342 C C . GLU A 1 49 ? -2.201 13.867 -2.901 1.00 0.00 49 GLU A C 4
ATOM 8343 O O . GLU A 1 49 ? -1.645 14.826 -2.364 1.00 0.00 49 GLU A O 4
ATOM 8355 N N . GLY A 1 50 ? -2.505 12.747 -2.251 1.00 0.00 50 GLY A N 4
ATOM 8356 C CA . GLY A 1 50 ? -2.191 12.593 -0.840 1.00 0.00 50 GLY A CA 4
ATOM 8357 C C . GLY A 1 50 ? -2.877 13.630 0.030 1.00 0.00 50 GLY A C 4
ATOM 8358 O O . GLY A 1 50 ? -2.239 14.571 0.502 1.00 0.00 50 GLY A O 4
ATOM 8362 N N . MET A 1 51 ? -4.181 13.456 0.244 1.00 0.00 51 MET A N 4
ATOM 8363 C CA . MET A 1 51 ? -4.955 14.384 1.066 1.00 0.00 51 MET A CA 4
ATOM 8364 C C . MET A 1 51 ? -6.369 13.860 1.313 1.00 0.00 51 MET A C 4
ATOM 8365 O O . MET A 1 51 ? -7.222 13.905 0.427 1.00 0.00 51 MET A O 4
ATOM 8379 N N . HIS A 1 52 ? -6.612 13.372 2.529 1.00 0.00 52 HIS A N 4
ATOM 8380 C CA . HIS A 1 52 ? -7.925 12.847 2.897 1.00 0.00 52 HIS A CA 4
ATOM 8381 C C . HIS A 1 52 ? -8.071 12.752 4.413 1.00 0.00 52 HIS A C 4
ATOM 8382 O O . HIS A 1 52 ? -7.084 12.607 5.133 1.00 0.00 52 HIS A O 4
ATOM 8397 N N . TYR A 1 53 ? -9.314 12.836 4.885 1.00 0.00 53 TYR A N 4
ATOM 8398 C CA . TYR A 1 53 ? -9.613 12.761 6.311 1.00 0.00 53 TYR A CA 4
ATOM 8399 C C . TYR A 1 53 ? -8.962 11.546 6.960 1.00 0.00 53 TYR A C 4
ATOM 8400 O O . TYR A 1 53 ? -8.449 10.660 6.278 1.00 0.00 53 TYR A O 4
ATOM 8418 N N . GLY A 1 54 ? -9.006 11.508 8.287 1.00 0.00 54 GLY A N 4
ATOM 8419 C CA . GLY A 1 54 ? -8.435 10.394 9.018 1.00 0.00 54 GLY A CA 4
ATOM 8420 C C . GLY A 1 54 ? -6.921 10.394 9.010 1.00 0.00 54 GLY A C 4
ATOM 8421 O O . GLY A 1 54 ? -6.290 10.770 9.998 1.00 0.00 54 GLY A O 4
ATOM 8425 N N . THR A 1 55 ? -6.334 9.955 7.901 1.00 0.00 55 THR A N 4
ATOM 8426 C CA . THR A 1 55 ? -4.884 9.892 7.786 1.00 0.00 55 THR A CA 4
ATOM 8427 C C . THR A 1 55 ? -4.257 11.271 7.954 1.00 0.00 55 THR A C 4
ATOM 8428 O O . THR A 1 55 ? -3.344 11.448 8.759 1.00 0.00 55 THR A O 4
ATOM 8439 N N . LYS A 1 56 ? -4.758 12.247 7.201 1.00 0.00 56 LYS A N 4
ATOM 8440 C CA . LYS A 1 56 ? -4.248 13.612 7.283 1.00 0.00 56 LYS A CA 4
ATOM 8441 C C . LYS A 1 56 ? -4.376 14.147 8.705 1.00 0.00 56 LYS A C 4
ATOM 8442 O O . LYS A 1 56 ? -3.423 14.689 9.264 1.00 0.00 56 LYS A O 4
ATOM 8461 N N . ASN A 1 57 ? -5.564 13.985 9.277 1.00 0.00 57 ASN A N 4
ATOM 8462 C CA . ASN A 1 57 ? -5.834 14.442 10.634 1.00 0.00 57 ASN A CA 4
ATOM 8463 C C . ASN A 1 57 ? -4.811 13.869 11.611 1.00 0.00 57 ASN A C 4
ATOM 8464 O O . ASN A 1 57 ? -4.323 14.569 12.499 1.00 0.00 57 ASN A O 4
ATOM 8475 N N . LYS A 1 58 ? -4.493 12.591 11.435 1.00 0.00 58 LYS A N 4
ATOM 8476 C CA . LYS A 1 58 ? -3.530 11.916 12.295 1.00 0.00 58 LYS A CA 4
ATOM 8477 C C . LYS A 1 58 ? -2.128 12.482 12.093 1.00 0.00 58 LYS A C 4
ATOM 8478 O O . LYS A 1 58 ? -1.399 12.712 13.059 1.00 0.00 58 LYS A O 4
ATOM 8497 N N . LEU A 1 59 ? -1.756 12.707 10.836 1.00 0.00 59 LEU A N 4
ATOM 8498 C CA . LEU A 1 59 ? -0.440 13.249 10.520 1.00 0.00 59 LEU A CA 4
ATOM 8499 C C . LEU A 1 59 ? -0.224 14.570 11.249 1.00 0.00 59 LEU A C 4
ATOM 8500 O O . LEU A 1 59 ? 0.759 14.742 11.965 1.00 0.00 59 LEU A O 4
ATOM 8516 N N . ALA A 1 60 ? -1.162 15.495 11.080 1.00 0.00 60 ALA A N 4
ATOM 8517 C CA . ALA A 1 60 ? -1.078 16.787 11.744 1.00 0.00 60 ALA A CA 4
ATOM 8518 C C . ALA A 1 60 ? -1.084 16.605 13.257 1.00 0.00 60 ALA A C 4
ATOM 8519 O O . ALA A 1 60 ? -0.493 17.393 13.995 1.00 0.00 60 ALA A O 4
ATOM 8526 N N . GLN A 1 61 ? -1.766 15.555 13.707 1.00 0.00 61 GLN A N 4
ATOM 8527 C CA . GLN A 1 61 ? -1.870 15.251 15.128 1.00 0.00 61 GLN A CA 4
ATOM 8528 C C . GLN A 1 61 ? -0.520 14.872 15.734 1.00 0.00 61 GLN A C 4
ATOM 8529 O O . GLN A 1 61 ? -0.254 15.171 16.899 1.00 0.00 61 GLN A O 4
ATOM 8543 N N . LEU A 1 62 ? 0.326 14.201 14.956 1.00 0.00 62 LEU A N 4
ATOM 8544 C CA . LEU A 1 62 ? 1.632 13.780 15.455 1.00 0.00 62 LEU A CA 4
ATOM 8545 C C . LEU A 1 62 ? 2.648 13.608 14.326 1.00 0.00 62 LEU A C 4
ATOM 8546 O O . LEU A 1 62 ? 3.781 14.080 14.424 1.00 0.00 62 LEU A O 4
ATOM 8562 N N . ASN A 1 63 ? 2.242 12.920 13.262 1.00 0.00 63 ASN A N 4
ATOM 8563 C CA . ASN A 1 63 ? 3.130 12.678 12.124 1.00 0.00 63 ASN A CA 4
ATOM 8564 C C . ASN A 1 63 ? 3.389 13.965 11.343 1.00 0.00 63 ASN A C 4
ATOM 8565 O O . ASN A 1 63 ? 3.349 15.061 11.902 1.00 0.00 63 ASN A O 4
ATOM 8576 N N . ILE A 1 64 ? 3.663 13.824 10.049 1.00 0.00 64 ILE A N 4
ATOM 8577 C CA . ILE A 1 64 ? 3.934 14.974 9.195 1.00 0.00 64 ILE A CA 4
ATOM 8578 C C . ILE A 1 64 ? 2.808 15.190 8.189 1.00 0.00 64 ILE A C 4
ATOM 8579 O O . ILE A 1 64 ? 2.422 14.271 7.467 1.00 0.00 64 ILE A O 4
ATOM 8595 N N . GLU A 1 65 ? 2.289 16.414 8.145 1.00 0.00 65 GLU A N 4
ATOM 8596 C CA . GLU A 1 65 ? 1.208 16.765 7.226 1.00 0.00 65 GLU A CA 4
ATOM 8597 C C . GLU A 1 65 ? 1.657 16.693 5.767 1.00 0.00 65 GLU A C 4
ATOM 8598 O O . GLU A 1 65 ? 0.940 17.134 4.869 1.00 0.00 65 GLU A O 4
ATOM 8610 N N . HIS A 1 66 ? 2.846 16.147 5.532 1.00 0.00 66 HIS A N 4
ATOM 8611 C CA . HIS A 1 66 ? 3.379 16.036 4.178 1.00 0.00 66 HIS A CA 4
ATOM 8612 C C . HIS A 1 66 ? 3.567 14.582 3.762 1.00 0.00 66 HIS A C 4
ATOM 8613 O O . HIS A 1 66 ? 3.728 13.696 4.602 1.00 0.00 66 HIS A O 4
ATOM 8628 N N . LYS A 1 67 ? 3.544 14.354 2.452 1.00 0.00 67 LYS A N 4
ATOM 8629 C CA . LYS A 1 67 ? 3.712 13.017 1.895 1.00 0.00 67 LYS A CA 4
ATOM 8630 C C . LYS A 1 67 ? 4.167 13.103 0.440 1.00 0.00 67 LYS A C 4
ATOM 8631 O O . LYS A 1 67 ? 4.113 14.171 -0.170 1.00 0.00 67 LYS A O 4
ATOM 8650 N N . ASN A 1 68 ? 4.617 11.981 -0.109 1.00 0.00 68 ASN A N 4
ATOM 8651 C CA . ASN A 1 68 ? 5.083 11.944 -1.491 1.00 0.00 68 ASN A CA 4
ATOM 8652 C C . ASN A 1 68 ? 3.955 12.288 -2.459 1.00 0.00 68 ASN A C 4
ATOM 8653 O O . ASN A 1 68 ? 3.141 11.433 -2.807 1.00 0.00 68 ASN A O 4
ATOM 8664 N N . PHE A 1 69 ? 3.919 13.544 -2.896 1.00 0.00 69 PHE A N 4
ATOM 8665 C CA . PHE A 1 69 ? 2.896 13.997 -3.830 1.00 0.00 69 PHE A CA 4
ATOM 8666 C C . PHE A 1 69 ? 3.279 13.632 -5.261 1.00 0.00 69 PHE A C 4
ATOM 8667 O O . PHE A 1 69 ? 4.001 14.372 -5.929 1.00 0.00 69 PHE A O 4
ATOM 8684 N N . THR A 1 70 ? 2.793 12.485 -5.724 1.00 0.00 70 THR A N 4
ATOM 8685 C CA . THR A 1 70 ? 3.088 12.023 -7.074 1.00 0.00 70 THR A CA 4
ATOM 8686 C C . THR A 1 70 ? 1.936 11.200 -7.639 1.00 0.00 70 THR A C 4
ATOM 8687 O O . THR A 1 70 ? 1.770 10.029 -7.298 1.00 0.00 70 THR A O 4
ATOM 8698 N N . SER A 1 71 ? 1.146 11.820 -8.509 1.00 0.00 71 SER A N 4
ATOM 8699 C CA . SER A 1 71 ? 0.013 11.144 -9.129 1.00 0.00 71 SER A CA 4
ATOM 8700 C C . SER A 1 71 ? 0.492 9.962 -9.965 1.00 0.00 71 SER A C 4
ATOM 8701 O O . SER A 1 71 ? 1.006 10.138 -11.069 1.00 0.00 71 SER A O 4
ATOM 8709 N N . LYS A 1 72 ? 0.329 8.760 -9.423 1.00 0.00 72 LYS A N 4
ATOM 8710 C CA . LYS A 1 72 ? 0.754 7.547 -10.113 1.00 0.00 72 LYS A CA 4
ATOM 8711 C C . LYS A 1 72 ? -0.439 6.792 -10.691 1.00 0.00 72 LYS A C 4
ATOM 8712 O O . LYS A 1 72 ? -1.550 6.872 -10.168 1.00 0.00 72 LYS A O 4
ATOM 8731 N N . LYS A 1 73 ? -0.197 6.060 -11.776 1.00 0.00 73 LYS A N 4
ATOM 8732 C CA . LYS A 1 73 ? -1.249 5.288 -12.431 1.00 0.00 73 LYS A CA 4
ATOM 8733 C C . LYS A 1 73 ? -0.755 3.890 -12.790 1.00 0.00 73 LYS A C 4
ATOM 8734 O O . LYS A 1 73 ? -0.065 3.705 -13.793 1.00 0.00 73 LYS A O 4
ATOM 8753 N N . LEU A 1 74 ? -1.117 2.909 -11.968 1.00 0.00 74 LEU A N 4
ATOM 8754 C CA . LEU A 1 74 ? -0.716 1.527 -12.205 1.00 0.00 74 LEU A CA 4
ATOM 8755 C C . LEU A 1 74 ? -1.171 1.064 -13.587 1.00 0.00 74 LEU A C 4
ATOM 8756 O O . LEU A 1 74 ? -2.336 1.222 -13.952 1.00 0.00 74 LEU A O 4
ATOM 8772 N N . THR A 1 75 ? -0.245 0.492 -14.349 1.00 0.00 75 THR A N 4
ATOM 8773 C CA . THR A 1 75 ? -0.553 0.007 -15.688 1.00 0.00 75 THR A CA 4
ATOM 8774 C C . THR A 1 75 ? 0.062 -1.367 -15.928 1.00 0.00 75 THR A C 4
ATOM 8775 O O . THR A 1 75 ? 0.713 -1.929 -15.046 1.00 0.00 75 THR A O 4
ATOM 8786 N N . GLN A 1 76 ? -0.146 -1.904 -17.127 1.00 0.00 76 GLN A N 4
ATOM 8787 C CA . GLN A 1 76 ? 0.392 -3.212 -17.482 1.00 0.00 76 GLN A CA 4
ATOM 8788 C C . GLN A 1 76 ? 1.906 -3.148 -17.644 1.00 0.00 76 GLN A C 4
ATOM 8789 O O . GLN A 1 76 ? 2.619 -4.084 -17.281 1.00 0.00 76 GLN A O 4
ATOM 8803 N N . LYS A 1 77 ? 2.387 -2.035 -18.190 1.00 0.00 77 LYS A N 4
ATOM 8804 C CA . LYS A 1 77 ? 3.819 -1.840 -18.400 1.00 0.00 77 LYS A CA 4
ATOM 8805 C C . LYS A 1 77 ? 4.580 -1.914 -17.080 1.00 0.00 77 LYS A C 4
ATOM 8806 O O . LYS A 1 77 ? 5.642 -2.533 -16.998 1.00 0.00 77 LYS A O 4
ATOM 8825 N N . LEU A 1 78 ? 4.031 -1.278 -16.049 1.00 0.00 78 LEU A N 4
ATOM 8826 C CA . LEU A 1 78 ? 4.659 -1.269 -14.731 1.00 0.00 78 LEU A CA 4
ATOM 8827 C C . LEU A 1 78 ? 4.575 -2.644 -14.074 1.00 0.00 78 LEU A C 4
ATOM 8828 O O . LEU A 1 78 ? 5.541 -3.113 -13.471 1.00 0.00 78 LEU A O 4
ATOM 8844 N N . CYS A 1 79 ? 3.415 -3.285 -14.190 1.00 0.00 79 CYS A N 4
ATOM 8845 C CA . CYS A 1 79 ? 3.207 -4.606 -13.605 1.00 0.00 79 CYS A CA 4
ATOM 8846 C C . CYS A 1 79 ? 4.185 -5.622 -14.189 1.00 0.00 79 CYS A C 4
ATOM 8847 O O . CYS A 1 79 ? 4.697 -6.485 -13.477 1.00 0.00 79 CYS A O 4
ATOM 8855 N N . ASP A 1 80 ? 4.439 -5.509 -15.489 1.00 0.00 80 ASP A N 4
ATOM 8856 C CA . ASP A 1 80 ? 5.357 -6.416 -16.170 1.00 0.00 80 ASP A CA 4
ATOM 8857 C C . ASP A 1 80 ? 6.762 -6.303 -15.585 1.00 0.00 80 ASP A C 4
ATOM 8858 O O . ASP A 1 80 ? 7.572 -7.222 -15.710 1.00 0.00 80 ASP A O 4
ATOM 8867 N N . GLU A 1 81 ? 7.040 -5.168 -14.952 1.00 0.00 81 GLU A N 4
ATOM 8868 C CA . GLU A 1 81 ? 8.348 -4.927 -14.351 1.00 0.00 81 GLU A CA 4
ATOM 8869 C C . GLU A 1 81 ? 8.423 -5.496 -12.937 1.00 0.00 81 GLU A C 4
ATOM 8870 O O . GLU A 1 81 ? 9.282 -6.327 -12.641 1.00 0.00 81 GLU A O 4
ATOM 8882 N N . SER A 1 82 ? 7.527 -5.039 -12.064 1.00 0.00 82 SER A N 4
ATOM 8883 C CA . SER A 1 82 ? 7.503 -5.503 -10.683 1.00 0.00 82 SER A CA 4
ATOM 8884 C C . SER A 1 82 ? 7.364 -7.020 -10.613 1.00 0.00 82 SER A C 4
ATOM 8885 O O . SER A 1 82 ? 6.645 -7.626 -11.407 1.00 0.00 82 SER A O 4
ATOM 8893 N N . ASP A 1 83 ? 8.056 -7.624 -9.653 1.00 0.00 83 ASP A N 4
ATOM 8894 C CA . ASP A 1 83 ? 8.012 -9.070 -9.472 1.00 0.00 83 ASP A CA 4
ATOM 8895 C C . ASP A 1 83 ? 6.953 -9.457 -8.443 1.00 0.00 83 ASP A C 4
ATOM 8896 O O . ASP A 1 83 ? 6.529 -10.610 -8.380 1.00 0.00 83 ASP A O 4
ATOM 8905 N N . PHE A 1 84 ? 6.531 -8.484 -7.640 1.00 0.00 84 PHE A N 4
ATOM 8906 C CA . PHE A 1 84 ? 5.521 -8.725 -6.614 1.00 0.00 84 PHE A CA 4
ATOM 8907 C C . PHE A 1 84 ? 4.472 -7.615 -6.606 1.00 0.00 84 PHE A C 4
ATOM 8908 O O . PHE A 1 84 ? 4.796 -6.443 -6.414 1.00 0.00 84 PHE A O 4
ATOM 8925 N N . LEU A 1 85 ? 3.213 -7.994 -6.813 1.00 0.00 85 LEU A N 4
ATOM 8926 C CA . LEU A 1 85 ? 2.114 -7.032 -6.829 1.00 0.00 85 LEU A CA 4
ATOM 8927 C C . LEU A 1 85 ? 1.311 -7.103 -5.532 1.00 0.00 85 LEU A C 4
ATOM 8928 O O . LEU A 1 85 ? 1.107 -8.183 -4.978 1.00 0.00 85 LEU A O 4
ATOM 8944 N N . ILE A 1 86 ? 0.861 -5.945 -5.053 1.00 0.00 86 ILE A N 4
ATOM 8945 C CA . ILE A 1 86 ? 0.081 -5.874 -3.819 1.00 0.00 86 ILE A CA 4
ATOM 8946 C C . ILE A 1 86 ? -1.174 -5.023 -4.007 1.00 0.00 86 ILE A C 4
ATOM 8947 O O . ILE A 1 86 ? -1.097 -3.889 -4.483 1.00 0.00 86 ILE A O 4
ATOM 8963 N N . THR A 1 87 ? -2.328 -5.573 -3.631 1.00 0.00 87 THR A N 4
ATOM 8964 C CA . THR A 1 87 ? -3.592 -4.855 -3.762 1.00 0.00 87 THR A CA 4
ATOM 8965 C C . THR A 1 87 ? -4.034 -4.253 -2.430 1.00 0.00 87 THR A C 4
ATOM 8966 O O . THR A 1 87 ? -4.096 -3.031 -2.287 1.00 0.00 87 THR A O 4
ATOM 8977 N N . MET A 1 88 ? -4.344 -5.124 -1.465 1.00 0.00 88 MET A N 4
ATOM 8978 C CA . MET A 1 88 ? -4.790 -4.708 -0.133 1.00 0.00 88 MET A CA 4
ATOM 8979 C C . MET A 1 88 ? -6.257 -4.287 -0.148 1.00 0.00 88 MET A C 4
ATOM 8980 O O . MET A 1 88 ? -7.006 -4.593 0.780 1.00 0.00 88 MET A O 4
ATOM 8994 N N . ASP A 1 89 ? -6.668 -3.593 -1.205 1.00 0.00 89 ASP A N 4
ATOM 8995 C CA . ASP A 1 89 ? -8.050 -3.145 -1.329 1.00 0.00 89 ASP A CA 4
ATOM 8996 C C . ASP A 1 89 ? -8.930 -4.277 -1.847 1.00 0.00 89 ASP A C 4
ATOM 8997 O O . ASP A 1 89 ? -8.535 -5.021 -2.744 1.00 0.00 89 ASP A O 4
ATOM 9006 N N . ASN A 1 90 ? -10.120 -4.408 -1.269 1.00 0.00 90 ASN A N 4
ATOM 9007 C CA . ASN A 1 90 ? -11.053 -5.459 -1.664 1.00 0.00 90 ASN A CA 4
ATOM 9008 C C . ASN A 1 90 ? -11.429 -5.344 -3.138 1.00 0.00 90 ASN A C 4
ATOM 9009 O O . ASN A 1 90 ? -11.231 -6.280 -3.912 1.00 0.00 90 ASN A O 4
ATOM 9020 N N . SER A 1 91 ? -11.979 -4.195 -3.518 1.00 0.00 91 SER A N 4
ATOM 9021 C CA . SER A 1 91 ? -12.390 -3.964 -4.899 1.00 0.00 91 SER A CA 4
ATOM 9022 C C . SER A 1 91 ? -11.212 -4.102 -5.858 1.00 0.00 91 SER A C 4
ATOM 9023 O O . SER A 1 91 ? -11.360 -4.620 -6.964 1.00 0.00 91 SER A O 4
ATOM 9031 N N . ASN A 1 92 ? -10.044 -3.632 -5.429 1.00 0.00 92 ASN A N 4
ATOM 9032 C CA . ASN A 1 92 ? -8.840 -3.703 -6.254 1.00 0.00 92 ASN A CA 4
ATOM 9033 C C . ASN A 1 92 ? -8.487 -5.147 -6.593 1.00 0.00 92 ASN A C 4
ATOM 9034 O O . ASN A 1 92 ? -7.869 -5.418 -7.620 1.00 0.00 92 ASN A O 4
ATOM 9045 N N . PHE A 1 93 ? -8.882 -6.070 -5.723 1.00 0.00 93 PHE A N 4
ATOM 9046 C CA . PHE A 1 93 ? -8.606 -7.487 -5.936 1.00 0.00 93 PHE A CA 4
ATOM 9047 C C . PHE A 1 93 ? -9.352 -8.006 -7.161 1.00 0.00 93 PHE A C 4
ATOM 9048 O O . PHE A 1 93 ? -8.741 -8.468 -8.125 1.00 0.00 93 PHE A O 4
ATOM 9065 N N . LYS A 1 94 ? -10.678 -7.932 -7.110 1.00 0.00 94 LYS A N 4
ATOM 9066 C CA . LYS A 1 94 ? -11.519 -8.397 -8.209 1.00 0.00 94 LYS A CA 4
ATOM 9067 C C . LYS A 1 94 ? -11.262 -7.588 -9.477 1.00 0.00 94 LYS A C 4
ATOM 9068 O O . LYS A 1 94 ? -11.336 -8.118 -10.587 1.00 0.00 94 LYS A O 4
ATOM 9087 N N . ASN A 1 95 ? -10.961 -6.304 -9.309 1.00 0.00 95 ASN A N 4
ATOM 9088 C CA . ASN A 1 95 ? -10.693 -5.428 -10.443 1.00 0.00 95 ASN A CA 4
ATOM 9089 C C . ASN A 1 95 ? -9.413 -5.848 -11.157 1.00 0.00 95 ASN A C 4
ATOM 9090 O O . ASN A 1 95 ? -9.412 -6.084 -12.364 1.00 0.00 95 ASN A O 4
ATOM 9101 N N . VAL A 1 96 ? -8.325 -5.941 -10.397 1.00 0.00 96 VAL A N 4
ATOM 9102 C CA . VAL A 1 96 ? -7.032 -6.334 -10.944 1.00 0.00 96 VAL A CA 4
ATOM 9103 C C . VAL A 1 96 ? -7.122 -7.694 -11.632 1.00 0.00 96 VAL A C 4
ATOM 9104 O O . VAL A 1 96 ? -6.389 -7.969 -12.583 1.00 0.00 96 VAL A O 4
ATOM 9117 N N . LEU A 1 97 ? -8.026 -8.538 -11.144 1.00 0.00 97 LEU A N 4
ATOM 9118 C CA . LEU A 1 97 ? -8.217 -9.873 -11.704 1.00 0.00 97 LEU A CA 4
ATOM 9119 C C . LEU A 1 97 ? -8.355 -9.827 -13.223 1.00 0.00 97 LEU A C 4
ATOM 9120 O O . LEU A 1 97 ? -7.720 -10.606 -13.934 1.00 0.00 97 LEU A O 4
ATOM 9136 N N . LYS A 1 98 ? -9.191 -8.918 -13.718 1.00 0.00 98 LYS A N 4
ATOM 9137 C CA . LYS A 1 98 ? -9.407 -8.784 -15.156 1.00 0.00 98 LYS A CA 4
ATOM 9138 C C . LYS A 1 98 ? -8.672 -7.571 -15.721 1.00 0.00 98 LYS A C 4
ATOM 9139 O O . LYS A 1 98 ? -8.551 -7.420 -16.937 1.00 0.00 98 LYS A O 4
ATOM 9158 N N . ASN A 1 99 ? -8.194 -6.703 -14.836 1.00 0.00 99 ASN A N 4
ATOM 9159 C CA . ASN A 1 99 ? -7.481 -5.499 -15.254 1.00 0.00 99 ASN A CA 4
ATOM 9160 C C . ASN A 1 99 ? -6.041 -5.812 -15.651 1.00 0.00 99 ASN A C 4
ATOM 9161 O O . ASN A 1 99 ? -5.326 -4.945 -16.155 1.00 0.00 99 ASN A O 4
ATOM 9172 N N . PHE A 1 100 ? -5.617 -7.052 -15.424 1.00 0.00 100 PHE A N 4
ATOM 9173 C CA . PHE A 1 100 ? -4.259 -7.465 -15.763 1.00 0.00 100 PHE A CA 4
ATOM 9174 C C . PHE A 1 100 ? -4.259 -8.793 -16.514 1.00 0.00 100 PHE A C 4
ATOM 9175 O O . PHE A 1 100 ? -5.309 -9.397 -16.730 1.00 0.00 100 PHE A O 4
ATOM 9192 N N . THR A 1 101 ? -3.071 -9.239 -16.912 1.00 0.00 101 THR A N 4
ATOM 9193 C CA . THR A 1 101 ? -2.924 -10.494 -17.643 1.00 0.00 101 THR A CA 4
ATOM 9194 C C . THR A 1 101 ? -3.042 -11.696 -16.712 1.00 0.00 101 THR A C 4
ATOM 9195 O O . THR A 1 101 ? -3.428 -11.561 -15.550 1.00 0.00 101 THR A O 4
ATOM 9206 N N . ASN A 1 102 ? -2.712 -12.875 -17.233 1.00 0.00 102 ASN A N 4
ATOM 9207 C CA . ASN A 1 102 ? -2.784 -14.109 -16.457 1.00 0.00 102 ASN A CA 4
ATOM 9208 C C . ASN A 1 102 ? -1.729 -14.139 -15.351 1.00 0.00 102 ASN A C 4
ATOM 9209 O O . ASN A 1 102 ? -1.613 -15.124 -14.623 1.00 0.00 102 ASN A O 4
ATOM 9220 N N . THR A 1 103 ? -0.968 -13.056 -15.227 1.00 0.00 103 THR A N 4
ATOM 9221 C CA . THR A 1 103 ? 0.068 -12.967 -14.205 1.00 0.00 103 THR A CA 4
ATOM 9222 C C . THR A 1 103 ? -0.485 -12.353 -12.922 1.00 0.00 103 THR A C 4
ATOM 9223 O O . THR A 1 103 ? 0.264 -12.035 -11.999 1.00 0.00 103 THR A O 4
ATOM 9234 N N . GLN A 1 104 ? -1.806 -12.191 -12.875 1.00 0.00 104 GLN A N 4
ATOM 9235 C CA . GLN A 1 104 ? -2.469 -11.616 -11.708 1.00 0.00 104 GLN A CA 4
ATOM 9236 C C . GLN A 1 104 ? -2.268 -12.489 -10.472 1.00 0.00 104 GLN A C 4
ATOM 9237 O O . GLN A 1 104 ? -2.582 -12.079 -9.355 1.00 0.00 104 GLN A O 4
ATOM 9251 N N . ASN A 1 105 ? -1.741 -13.691 -10.679 1.00 0.00 105 ASN A N 4
ATOM 9252 C CA . ASN A 1 105 ? -1.498 -14.620 -9.582 1.00 0.00 105 ASN A CA 4
ATOM 9253 C C . ASN A 1 105 ? -0.312 -14.166 -8.737 1.00 0.00 105 ASN A C 4
ATOM 9254 O O . ASN A 1 105 ? 0.044 -14.815 -7.752 1.00 0.00 105 ASN A O 4
ATOM 9265 N N . LYS A 1 106 ? 0.297 -13.051 -9.128 1.00 0.00 106 LYS A N 4
ATOM 9266 C CA . LYS A 1 106 ? 1.444 -12.513 -8.406 1.00 0.00 106 LYS A CA 4
ATOM 9267 C C . LYS A 1 106 ? 1.028 -11.370 -7.483 1.00 0.00 106 LYS A C 4
ATOM 9268 O O . LYS A 1 106 ? 1.874 -10.636 -6.971 1.00 0.00 106 LYS A O 4
ATOM 9287 N N . VAL A 1 107 ? -0.278 -11.225 -7.274 1.00 0.00 107 VAL A N 4
ATOM 9288 C CA . VAL A 1 107 ? -0.801 -10.171 -6.409 1.00 0.00 107 VAL A CA 4
ATOM 9289 C C . VAL A 1 107 ? -1.181 -10.728 -5.040 1.00 0.00 107 VAL A C 4
ATOM 9290 O O . VAL A 1 107 ? -1.640 -11.864 -4.927 1.00 0.00 107 VAL A O 4
ATOM 9303 N N . LEU A 1 108 ? -0.978 -9.923 -4.000 1.00 0.00 108 LEU A N 4
ATOM 9304 C CA . LEU A 1 108 ? -1.292 -10.339 -2.637 1.00 0.00 108 LEU A CA 4
ATOM 9305 C C . LEU A 1 108 ? -2.520 -9.606 -2.105 1.00 0.00 108 LEU A C 4
ATOM 9306 O O . LEU A 1 108 ? -2.804 -8.476 -2.502 1.00 0.00 108 LEU A O 4
ATOM 9322 N N . LYS A 1 109 ? -3.240 -10.259 -1.195 1.00 0.00 109 LYS A N 4
ATOM 9323 C CA . LYS A 1 109 ? -4.434 -9.675 -0.595 1.00 0.00 109 LYS A CA 4
ATOM 9324 C C . LYS A 1 109 ? -4.275 -9.566 0.919 1.00 0.00 109 LYS A C 4
ATOM 9325 O O . LYS A 1 109 ? -3.650 -10.420 1.548 1.00 0.00 109 LYS A O 4
ATOM 9344 N N . ILE A 1 110 ? -4.838 -8.510 1.497 1.00 0.00 110 ILE A N 4
ATOM 9345 C CA . ILE A 1 110 ? -4.749 -8.290 2.936 1.00 0.00 110 ILE A CA 4
ATOM 9346 C C . ILE A 1 110 ? -5.828 -9.060 3.692 1.00 0.00 110 ILE A C 4
ATOM 9347 O O . ILE A 1 110 ? -5.839 -9.075 4.918 1.00 0.00 110 ILE A O 4
ATOM 9363 N N . THR A 1 111 ? -6.733 -9.700 2.959 1.00 0.00 111 THR A N 4
ATOM 9364 C CA . THR A 1 111 ? -7.807 -10.465 3.584 1.00 0.00 111 THR A CA 4
ATOM 9365 C C . THR A 1 111 ? -7.248 -11.561 4.486 1.00 0.00 111 THR A C 4
ATOM 9366 O O . THR A 1 111 ? -7.834 -11.888 5.518 1.00 0.00 111 THR A O 4
ATOM 9377 N N . ASP A 1 112 ? -6.114 -12.128 4.087 1.00 0.00 112 ASP A N 4
ATOM 9378 C CA . ASP A 1 112 ? -5.474 -13.189 4.856 1.00 0.00 112 ASP A CA 4
ATOM 9379 C C . ASP A 1 112 ? -4.644 -12.620 6.005 1.00 0.00 112 ASP A C 4
ATOM 9380 O O . ASP A 1 112 ? -4.260 -13.347 6.923 1.00 0.00 112 ASP A O 4
ATOM 9389 N N . PHE A 1 113 ? -4.362 -11.320 5.947 1.00 0.00 113 PHE A N 4
ATOM 9390 C CA . PHE A 1 113 ? -3.567 -10.663 6.983 1.00 0.00 113 PHE A CA 4
ATOM 9391 C C . PHE A 1 113 ? -4.372 -9.586 7.705 1.00 0.00 113 PHE A C 4
ATOM 9392 O O . PHE A 1 113 ? -3.828 -8.825 8.506 1.00 0.00 113 PHE A O 4
ATOM 9409 N N . SER A 1 114 ? -5.669 -9.529 7.422 1.00 0.00 114 SER A N 4
ATOM 9410 C CA . SER A 1 114 ? -6.547 -8.547 8.049 1.00 0.00 114 SER A CA 4
ATOM 9411 C C . SER A 1 114 ? -7.855 -9.206 8.484 1.00 0.00 114 SER A C 4
ATOM 9412 O O . SER A 1 114 ? -8.888 -9.046 7.834 1.00 0.00 114 SER A O 4
ATOM 9420 N N . PRO A 1 115 ? -7.822 -9.981 9.583 1.00 0.00 115 PRO A N 4
ATOM 9421 C CA . PRO A 1 115 ? -9.001 -10.685 10.083 1.00 0.00 115 PRO A CA 4
ATOM 9422 C C . PRO A 1 115 ? -9.931 -9.806 10.923 1.00 0.00 115 PRO A C 4
ATOM 9423 O O . PRO A 1 115 ? -10.996 -9.399 10.459 1.00 0.00 115 PRO A O 4
ATOM 9434 N N . SER A 1 116 ? -9.535 -9.538 12.164 1.00 0.00 116 SER A N 4
ATOM 9435 C CA . SER A 1 116 ? -10.346 -8.732 13.073 1.00 0.00 116 SER A CA 4
ATOM 9436 C C . SER A 1 116 ? -10.429 -7.274 12.629 1.00 0.00 116 SER A C 4
ATOM 9437 O O . SER A 1 116 ? -11.083 -6.459 13.283 1.00 0.00 116 SER A O 4
ATOM 9445 N N . LEU A 1 117 ? -9.774 -6.943 11.520 1.00 0.00 117 LEU A N 4
ATOM 9446 C CA . LEU A 1 117 ? -9.795 -5.576 11.012 1.00 0.00 117 LEU A CA 4
ATOM 9447 C C . LEU A 1 117 ? -11.049 -5.325 10.179 1.00 0.00 117 LEU A C 4
ATOM 9448 O O . LEU A 1 117 ? -11.746 -4.330 10.378 1.00 0.00 117 LEU A O 4
ATOM 9464 N N . ASN A 1 118 ? -11.328 -6.238 9.250 1.00 0.00 118 ASN A N 4
ATOM 9465 C CA . ASN A 1 118 ? -12.499 -6.124 8.384 1.00 0.00 118 ASN A CA 4
ATOM 9466 C C . ASN A 1 118 ? -12.614 -4.716 7.805 1.00 0.00 118 ASN A C 4
ATOM 9467 O O . ASN A 1 118 ? -13.673 -4.091 7.866 1.00 0.00 118 ASN A O 4
ATOM 9478 N N . TYR A 1 119 ? -11.513 -4.222 7.250 1.00 0.00 119 TYR A N 4
ATOM 9479 C CA . TYR A 1 119 ? -11.481 -2.887 6.665 1.00 0.00 119 TYR A CA 4
ATOM 9480 C C . TYR A 1 119 ? -12.005 -2.905 5.227 1.00 0.00 119 TYR A C 4
ATOM 9481 O O . TYR A 1 119 ? -12.106 -3.966 4.610 1.00 0.00 119 TYR A O 4
ATOM 9499 N N . ASP A 1 120 ? -12.343 -1.727 4.704 1.00 0.00 120 ASP A N 4
ATOM 9500 C CA . ASP A 1 120 ? -12.866 -1.618 3.345 1.00 0.00 120 ASP A CA 4
ATOM 9501 C C . ASP A 1 120 ? -12.150 -0.525 2.550 1.00 0.00 120 ASP A C 4
ATOM 9502 O O . ASP A 1 120 ? -12.425 0.660 2.731 1.00 0.00 120 ASP A O 4
ATOM 9511 N N . GLU A 1 121 ? -11.247 -0.953 1.662 1.00 0.00 121 GLU A N 4
ATOM 9512 C CA . GLU A 1 121 ? -10.472 -0.055 0.796 1.00 0.00 121 GLU A CA 4
ATOM 9513 C C . GLU A 1 121 ? -10.220 1.310 1.433 1.00 0.00 121 GLU A C 4
ATOM 9514 O O . GLU A 1 121 ? -11.064 2.197 1.364 1.00 0.00 121 GLU A O 4
ATOM 9526 N N . VAL A 1 122 ? -9.042 1.477 2.029 1.00 0.00 122 VAL A N 4
ATOM 9527 C CA . VAL A 1 122 ? -8.664 2.740 2.660 1.00 0.00 122 VAL A CA 4
ATOM 9528 C C . VAL A 1 122 ? -9.586 3.090 3.835 1.00 0.00 122 VAL A C 4
ATOM 9529 O O . VAL A 1 122 ? -10.805 2.956 3.742 1.00 0.00 122 VAL A O 4
ATOM 9542 N N . PRO A 1 123 ? -9.009 3.545 4.966 1.00 0.00 123 PRO A N 4
ATOM 9543 C CA . PRO A 1 123 ? -9.768 3.913 6.162 1.00 0.00 123 PRO A CA 4
ATOM 9544 C C . PRO A 1 123 ? -10.393 5.308 6.052 1.00 0.00 123 PRO A C 4
ATOM 9545 O O . PRO A 1 123 ? -11.041 5.619 5.057 1.00 0.00 123 PRO A O 4
ATOM 9556 N N . ASP A 1 124 ? -10.197 6.140 7.082 1.00 0.00 124 ASP A N 4
ATOM 9557 C CA . ASP A 1 124 ? -10.746 7.498 7.103 1.00 0.00 124 ASP A CA 4
ATOM 9558 C C . ASP A 1 124 ? -12.269 7.468 7.264 1.00 0.00 124 ASP A C 4
ATOM 9559 O O . ASP A 1 124 ? -12.918 6.483 6.909 1.00 0.00 124 ASP A O 4
ATOM 9568 N N . PRO A 1 125 ? -12.861 8.544 7.820 1.00 0.00 125 PRO A N 4
ATOM 9569 C CA . PRO A 1 125 ? -14.310 8.628 8.046 1.00 0.00 125 PRO A CA 4
ATOM 9570 C C . PRO A 1 125 ? -15.131 8.541 6.762 1.00 0.00 125 PRO A C 4
ATOM 9571 O O . PRO A 1 125 ? -16.301 8.161 6.794 1.00 0.00 125 PRO A O 4
ATOM 9582 N N . TRP A 1 126 ? -14.519 8.896 5.637 1.00 0.00 126 TRP A N 4
ATOM 9583 C CA . TRP A 1 126 ? -15.211 8.855 4.352 1.00 0.00 126 TRP A CA 4
ATOM 9584 C C . TRP A 1 126 ? -15.506 7.414 3.945 1.00 0.00 126 TRP A C 4
ATOM 9585 O O . TRP A 1 126 ? -16.473 7.143 3.233 1.00 0.00 126 TRP A O 4
ATOM 9606 N N . TYR A 1 127 ? -14.666 6.492 4.404 1.00 0.00 127 TYR A N 4
ATOM 9607 C CA . TYR A 1 127 ? -14.836 5.080 4.084 1.00 0.00 127 TYR A CA 4
ATOM 9608 C C . TYR A 1 127 ? -15.579 4.349 5.201 1.00 0.00 127 TYR A C 4
ATOM 9609 O O . TYR A 1 127 ? -16.613 3.726 4.962 1.00 0.00 127 TYR A O 4
ATOM 9627 N N . SER A 1 128 ? -15.041 4.422 6.417 1.00 0.00 128 SER A N 4
ATOM 9628 C CA . SER A 1 128 ? -15.655 3.757 7.564 1.00 0.00 128 SER A CA 4
ATOM 9629 C C . SER A 1 128 ? -16.518 4.723 8.372 1.00 0.00 128 SER A C 4
ATOM 9630 O O . SER A 1 128 ? -17.712 4.486 8.564 1.00 0.00 128 SER A O 4
ATOM 9638 N N . GLY A 1 129 ? -15.913 5.811 8.843 1.00 0.00 129 GLY A N 4
ATOM 9639 C CA . GLY A 1 129 ? -16.651 6.788 9.623 1.00 0.00 129 GLY A CA 4
ATOM 9640 C C . GLY A 1 129 ? -15.847 7.349 10.780 1.00 0.00 129 GLY A C 4
ATOM 9641 O O . GLY A 1 129 ? -16.370 8.115 11.590 1.00 0.00 129 GLY A O 4
ATOM 9645 N N . ASN A 1 130 ? -14.574 6.970 10.864 1.00 0.00 130 ASN A N 4
ATOM 9646 C CA . ASN A 1 130 ? -13.707 7.446 11.939 1.00 0.00 130 ASN A CA 4
ATOM 9647 C C . ASN A 1 130 ? -12.362 7.920 11.397 1.00 0.00 130 ASN A C 4
ATOM 9648 O O . ASN A 1 130 ? -11.847 7.374 10.421 1.00 0.00 130 ASN A O 4
ATOM 9659 N N . PHE A 1 131 ? -11.797 8.934 12.046 1.00 0.00 131 PHE A N 4
ATOM 9660 C CA . PHE A 1 131 ? -10.509 9.484 11.640 1.00 0.00 131 PHE A CA 4
ATOM 9661 C C . PHE A 1 131 ? -9.367 8.602 12.142 1.00 0.00 131 PHE A C 4
ATOM 9662 O O . PHE A 1 131 ? -8.462 8.250 11.389 1.00 0.00 131 PHE A O 4
ATOM 9679 N N . ASP A 1 132 ? -9.431 8.244 13.421 1.00 0.00 132 ASP A N 4
ATOM 9680 C CA . ASP A 1 132 ? -8.417 7.394 14.046 1.00 0.00 132 ASP A CA 4
ATOM 9681 C C . ASP A 1 132 ? -8.328 6.049 13.334 1.00 0.00 132 ASP A C 4
ATOM 9682 O O . ASP A 1 132 ? -7.323 5.337 13.435 1.00 0.00 132 ASP A O 4
ATOM 9691 N N . GLU A 1 133 ? -9.396 5.702 12.622 1.00 0.00 133 GLU A N 4
ATOM 9692 C CA . GLU A 1 133 ? -9.457 4.441 11.899 1.00 0.00 133 GLU A CA 4
ATOM 9693 C C . GLU A 1 133 ? -8.265 4.304 10.953 1.00 0.00 133 GLU A C 4
ATOM 9694 O O . GLU A 1 133 ? -7.753 3.205 10.751 1.00 0.00 133 GLU A O 4
ATOM 9706 N N . THR A 1 134 ? -7.816 5.424 10.392 1.00 0.00 134 THR A N 4
ATOM 9707 C CA . THR A 1 134 ? -6.673 5.407 9.487 1.00 0.00 134 THR A CA 4
ATOM 9708 C C . THR A 1 134 ? -5.437 4.863 10.189 1.00 0.00 134 THR A C 4
ATOM 9709 O O . THR A 1 134 ? -4.642 4.141 9.593 1.00 0.00 134 THR A O 4
ATOM 9720 N N . TYR A 1 135 ? -5.283 5.216 11.460 1.00 0.00 135 TYR A N 4
ATOM 9721 C CA . TYR A 1 135 ? -4.143 4.759 12.245 1.00 0.00 135 TYR A CA 4
ATOM 9722 C C . TYR A 1 135 ? -4.224 3.260 12.490 1.00 0.00 135 TYR A C 4
ATOM 9723 O O . TYR A 1 135 ? -3.233 2.544 12.350 1.00 0.00 135 TYR A O 4
ATOM 9741 N N . LYS A 1 136 ? -5.410 2.790 12.861 1.00 0.00 136 LYS A N 4
ATOM 9742 C CA . LYS A 1 136 ? -5.618 1.370 13.130 1.00 0.00 136 LYS A CA 4
ATOM 9743 C C . LYS A 1 136 ? -5.272 0.518 11.909 1.00 0.00 136 LYS A C 4
ATOM 9744 O O . LYS A 1 136 ? -4.547 -0.473 12.015 1.00 0.00 136 LYS A O 4
ATOM 9763 N N . ILE A 1 137 ? -5.800 0.907 10.751 1.00 0.00 137 ILE A N 4
ATOM 9764 C CA . ILE A 1 137 ? -5.556 0.175 9.511 1.00 0.00 137 ILE A CA 4
ATOM 9765 C C . ILE A 1 137 ? -4.110 0.320 9.043 1.00 0.00 137 ILE A C 4
ATOM 9766 O O . ILE A 1 137 ? -3.431 -0.674 8.800 1.00 0.00 137 ILE A O 4
ATOM 9782 N N . LEU A 1 138 ? -3.653 1.561 8.906 1.00 0.00 138 LEU A N 4
ATOM 9783 C CA . LEU A 1 138 ? -2.291 1.830 8.452 1.00 0.00 138 LEU A CA 4
ATOM 9784 C C . LEU A 1 138 ? -1.267 1.056 9.276 1.00 0.00 138 LEU A C 4
ATOM 9785 O O . LEU A 1 138 ? -0.344 0.460 8.726 1.00 0.00 138 LEU A O 4
ATOM 9801 N N . SER A 1 139 ? -1.431 1.074 10.593 1.00 0.00 139 SER A N 4
ATOM 9802 C CA . SER A 1 139 ? -0.513 0.377 11.488 1.00 0.00 139 SER A CA 4
ATOM 9803 C C . SER A 1 139 ? -0.514 -1.128 11.222 1.00 0.00 139 SER A C 4
ATOM 9804 O O . SER A 1 139 ? 0.536 -1.722 10.971 1.00 0.00 139 SER A O 4
ATOM 9812 N N . LEU A 1 140 ? -1.695 -1.738 11.286 1.00 0.00 140 LEU A N 4
ATOM 9813 C CA . LEU A 1 140 ? -1.828 -3.176 11.061 1.00 0.00 140 LEU A CA 4
ATOM 9814 C C . LEU A 1 140 ? -1.311 -3.575 9.681 1.00 0.00 140 LEU A C 4
ATOM 9815 O O . LEU A 1 140 ? -0.421 -4.418 9.562 1.00 0.00 140 LEU A O 4
ATOM 9831 N N . ALA A 1 141 ? -1.882 -2.971 8.643 1.00 0.00 141 ALA A N 4
ATOM 9832 C CA . ALA A 1 141 ? -1.490 -3.263 7.267 1.00 0.00 141 ALA A CA 4
ATOM 9833 C C . ALA A 1 141 ? 0.015 -3.099 7.068 1.00 0.00 141 ALA A C 4
ATOM 9834 O O . ALA A 1 141 ? 0.657 -3.934 6.434 1.00 0.00 141 ALA A O 4
ATOM 9841 N N . CYS A 1 142 ? 0.570 -2.019 7.613 1.00 0.00 142 CYS A N 4
ATOM 9842 C CA . CYS A 1 142 ? 2.000 -1.755 7.494 1.00 0.00 142 CYS A CA 4
ATOM 9843 C C . CYS A 1 142 ? 2.808 -2.893 8.106 1.00 0.00 142 CYS A C 4
ATOM 9844 O O . CYS A 1 142 ? 3.880 -3.241 7.613 1.00 0.00 142 CYS A O 4
ATOM 9852 N N . LYS A 1 143 ? 2.283 -3.469 9.184 1.00 0.00 143 LYS A N 4
ATOM 9853 C CA . LYS A 1 143 ? 2.951 -4.570 9.868 1.00 0.00 143 LYS A CA 4
ATOM 9854 C C . LYS A 1 143 ? 2.943 -5.832 9.011 1.00 0.00 143 LYS A C 4
ATOM 9855 O O . LYS A 1 143 ? 3.998 -6.341 8.636 1.00 0.00 143 LYS A O 4
ATOM 9874 N N . ASN A 1 144 ? 1.745 -6.330 8.708 1.00 0.00 144 ASN A N 4
ATOM 9875 C CA . ASN A 1 144 ? 1.595 -7.535 7.895 1.00 0.00 144 ASN A CA 4
ATOM 9876 C C . ASN A 1 144 ? 2.435 -7.441 6.625 1.00 0.00 144 ASN A C 4
ATOM 9877 O O . ASN A 1 144 ? 3.186 -8.360 6.293 1.00 0.00 144 ASN A O 4
ATOM 9888 N N . LEU A 1 145 ? 2.305 -6.320 5.923 1.00 0.00 145 LEU A N 4
ATOM 9889 C CA . LEU A 1 145 ? 3.055 -6.099 4.694 1.00 0.00 145 LEU A CA 4
ATOM 9890 C C . LEU A 1 145 ? 4.553 -6.137 4.970 1.00 0.00 145 LEU A C 4
ATOM 9891 O O . LEU A 1 145 ? 5.320 -6.721 4.205 1.00 0.00 145 LEU A O 4
ATOM 9907 N N . LEU A 1 146 ? 4.964 -5.515 6.071 1.00 0.00 146 LEU A N 4
ATOM 9908 C CA . LEU A 1 146 ? 6.370 -5.483 6.450 1.00 0.00 146 LEU A CA 4
ATOM 9909 C C . LEU A 1 146 ? 6.920 -6.898 6.601 1.00 0.00 146 LEU A C 4
ATOM 9910 O O . LEU A 1 146 ? 8.072 -7.164 6.266 1.00 0.00 146 LEU A O 4
ATOM 9926 N N . VAL A 1 147 ? 6.089 -7.798 7.113 1.00 0.00 147 VAL A N 4
ATOM 9927 C CA . VAL A 1 147 ? 6.492 -9.183 7.319 1.00 0.00 147 VAL A CA 4
ATOM 9928 C C . VAL A 1 147 ? 6.740 -9.901 5.994 1.00 0.00 147 VAL A C 4
ATOM 9929 O O . VAL A 1 147 ? 7.828 -10.429 5.760 1.00 0.00 147 VAL A O 4
ATOM 9942 N N . PHE A 1 148 ? 5.724 -9.931 5.139 1.00 0.00 148 PHE A N 4
ATOM 9943 C CA . PHE A 1 148 ? 5.831 -10.603 3.844 1.00 0.00 148 PHE A CA 4
ATOM 9944 C C . PHE A 1 148 ? 6.857 -9.929 2.931 1.00 0.00 148 PHE A C 4
ATOM 9945 O O . PHE A 1 148 ? 7.777 -10.578 2.434 1.00 0.00 148 PHE A O 4
ATOM 9962 N N . LEU A 1 149 ? 6.677 -8.632 2.702 1.00 0.00 149 LEU A N 4
ATOM 9963 C CA . LEU A 1 149 ? 7.566 -7.867 1.831 1.00 0.00 149 LEU A CA 4
ATOM 9964 C C . LEU A 1 149 ? 9.033 -7.998 2.248 1.00 0.00 149 LEU A C 4
ATOM 9965 O O . LEU A 1 149 ? 9.892 -8.303 1.420 1.00 0.00 149 LEU A O 4
ATOM 9981 N N . SER A 1 150 ? 9.321 -7.756 3.525 1.00 0.00 150 SER A N 4
ATOM 9982 C CA . SER A 1 150 ? 10.693 -7.837 4.026 1.00 0.00 150 SER A CA 4
ATOM 9983 C C . SER A 1 150 ? 11.159 -9.283 4.172 1.00 0.00 150 SER A C 4
ATOM 9984 O O . SER A 1 150 ? 12.202 -9.546 4.770 1.00 0.00 150 SER A O 4
ATOM 9992 N N . LYS A 1 151 ? 10.387 -10.214 3.617 1.00 0.00 151 LYS A N 4
ATOM 9993 C CA . LYS A 1 151 ? 10.726 -11.633 3.680 1.00 0.00 151 LYS A CA 4
ATOM 9994 C C . LYS A 1 151 ? 10.824 -12.111 5.127 1.00 0.00 151 LYS A C 4
ATOM 9995 O O . LYS A 1 151 ? 11.826 -11.881 5.803 1.00 0.00 151 LYS A O 4
ATOM 10014 N N . HIS A 1 152 ? 9.774 -12.781 5.595 1.00 0.00 152 HIS A N 4
ATOM 10015 C CA . HIS A 1 152 ? 9.741 -13.293 6.961 1.00 0.00 152 HIS A CA 4
ATOM 10016 C C . HIS A 1 152 ? 8.849 -14.527 7.059 1.00 0.00 152 HIS A C 4
ATOM 10017 O O . HIS A 1 152 ? 8.264 -14.962 6.066 1.00 0.00 152 HIS A O 4
ATOM 10032 N N . HIS A 1 153 ? 8.753 -15.088 8.261 1.00 0.00 153 HIS A N 4
ATOM 10033 C CA . HIS A 1 153 ? 7.934 -16.274 8.491 1.00 0.00 153 HIS A CA 4
ATOM 10034 C C . HIS A 1 153 ? 7.619 -16.442 9.974 1.00 0.00 153 HIS A C 4
ATOM 10035 O O . HIS A 1 153 ? 8.515 -16.411 10.817 1.00 0.00 153 HIS A O 4
ATOM 10050 N N . HIS A 1 154 ? 6.339 -16.625 10.282 1.00 0.00 154 HIS A N 4
ATOM 10051 C CA . HIS A 1 154 ? 5.902 -16.802 11.663 1.00 0.00 154 HIS A CA 4
ATOM 10052 C C . HIS A 1 154 ? 6.039 -18.260 12.094 1.00 0.00 154 HIS A C 4
ATOM 10053 O O . HIS A 1 154 ? 6.578 -19.087 11.358 1.00 0.00 154 HIS A O 4
ATOM 10068 N N . HIS A 1 155 ? 5.547 -18.568 13.290 1.00 0.00 155 HIS A N 4
ATOM 10069 C CA . HIS A 1 155 ? 5.614 -19.928 13.817 1.00 0.00 155 HIS A CA 4
ATOM 10070 C C . HIS A 1 155 ? 4.335 -20.696 13.502 1.00 0.00 155 HIS A C 4
ATOM 10071 O O . HIS A 1 155 ? 3.495 -20.233 12.731 1.00 0.00 155 HIS A O 4
ATOM 10086 N N . HIS A 1 156 ? 4.195 -21.874 14.103 1.00 0.00 156 HIS A N 4
ATOM 10087 C CA . HIS A 1 156 ? 3.020 -22.710 13.887 1.00 0.00 156 HIS A CA 4
ATOM 10088 C C . HIS A 1 156 ? 1.938 -22.405 14.922 1.00 0.00 156 HIS A C 4
ATOM 10089 O O . HIS A 1 156 ? 1.678 -23.275 15.782 1.00 0.00 156 HIS A O 4
ATOM 10105 N N . MET A 1 1 ? 15.526 -10.530 -8.105 1.00 0.00 1 MET A N 5
ATOM 10106 C CA . MET A 1 1 ? 15.232 -9.205 -7.500 1.00 0.00 1 MET A CA 5
ATOM 10107 C C . MET A 1 1 ? 13.964 -9.252 -6.654 1.00 0.00 1 MET A C 5
ATOM 10108 O O . MET A 1 1 ? 13.292 -10.281 -6.581 1.00 0.00 1 MET A O 5
ATOM 10124 N N . LYS A 1 2 ? 13.644 -8.130 -6.017 1.00 0.00 2 LYS A N 5
ATOM 10125 C CA . LYS A 1 2 ? 12.456 -8.040 -5.176 1.00 0.00 2 LYS A CA 5
ATOM 10126 C C . LYS A 1 2 ? 11.677 -6.763 -5.470 1.00 0.00 2 LYS A C 5
ATOM 10127 O O . LYS A 1 2 ? 12.090 -5.668 -5.089 1.00 0.00 2 LYS A O 5
ATOM 10146 N N . LYS A 1 3 ? 10.545 -6.912 -6.151 1.00 0.00 3 LYS A N 5
ATOM 10147 C CA . LYS A 1 3 ? 9.705 -5.771 -6.495 1.00 0.00 3 LYS A CA 5
ATOM 10148 C C . LYS A 1 3 ? 8.265 -6.006 -6.053 1.00 0.00 3 LYS A C 5
ATOM 10149 O O . LYS A 1 3 ? 7.638 -6.996 -6.438 1.00 0.00 3 LYS A O 5
ATOM 10168 N N . ILE A 1 4 ? 7.746 -5.093 -5.237 1.00 0.00 4 ILE A N 5
ATOM 10169 C CA . ILE A 1 4 ? 6.380 -5.206 -4.740 1.00 0.00 4 ILE A CA 5
ATOM 10170 C C . ILE A 1 4 ? 5.555 -3.979 -5.113 1.00 0.00 4 ILE A C 5
ATOM 10171 O O . ILE A 1 4 ? 5.796 -2.880 -4.613 1.00 0.00 4 ILE A O 5
ATOM 10187 N N . LEU A 1 5 ? 4.581 -4.174 -5.997 1.00 0.00 5 LEU A N 5
ATOM 10188 C CA . LEU A 1 5 ? 3.721 -3.084 -6.443 1.00 0.00 5 LEU A CA 5
ATOM 10189 C C . LEU A 1 5 ? 2.479 -2.961 -5.563 1.00 0.00 5 LEU A C 5
ATOM 10190 O O . LEU A 1 5 ? 1.662 -3.880 -5.497 1.00 0.00 5 LEU A O 5
ATOM 10206 N N . PHE A 1 6 ? 2.332 -1.814 -4.905 1.00 0.00 6 PHE A N 5
ATOM 10207 C CA . PHE A 1 6 ? 1.175 -1.568 -4.047 1.00 0.00 6 PHE A CA 5
ATOM 10208 C C . PHE A 1 6 ? 0.138 -0.734 -4.797 1.00 0.00 6 PHE A C 5
ATOM 10209 O O . PHE A 1 6 ? 0.428 0.380 -5.232 1.00 0.00 6 PHE A O 5
ATOM 10226 N N . ILE A 1 7 ? -1.066 -1.278 -4.957 1.00 0.00 7 ILE A N 5
ATOM 10227 C CA . ILE A 1 7 ? -2.128 -0.571 -5.669 1.00 0.00 7 ILE A CA 5
ATOM 10228 C C . ILE A 1 7 ? -3.227 -0.106 -4.720 1.00 0.00 7 ILE A C 5
ATOM 10229 O O . ILE A 1 7 ? -3.809 -0.906 -3.993 1.00 0.00 7 ILE A O 5
ATOM 10245 N N . CYS A 1 8 ? -3.509 1.193 -4.738 1.00 0.00 8 CYS A N 5
ATOM 10246 C CA . CYS A 1 8 ? -4.546 1.759 -3.883 1.00 0.00 8 CYS A CA 5
ATOM 10247 C C . CYS A 1 8 ? -5.504 2.627 -4.694 1.00 0.00 8 CYS A C 5
ATOM 10248 O O . CYS A 1 8 ? -5.079 3.481 -5.471 1.00 0.00 8 CYS A O 5
ATOM 10256 N N . LEU A 1 9 ? -6.800 2.395 -4.506 1.00 0.00 9 LEU A N 5
ATOM 10257 C CA . LEU A 1 9 ? -7.829 3.145 -5.221 1.00 0.00 9 LEU A CA 5
ATOM 10258 C C . LEU A 1 9 ? -7.845 4.612 -4.798 1.00 0.00 9 LEU A C 5
ATOM 10259 O O . LEU A 1 9 ? -8.623 5.408 -5.324 1.00 0.00 9 LEU A O 5
ATOM 10275 N N . GLY A 1 10 ? -6.984 4.966 -3.850 1.00 0.00 10 GLY A N 5
ATOM 10276 C CA . GLY A 1 10 ? -6.918 6.338 -3.382 1.00 0.00 10 GLY A CA 5
ATOM 10277 C C . GLY A 1 10 ? -5.532 6.717 -2.908 1.00 0.00 10 GLY A C 5
ATOM 10278 O O . GLY A 1 10 ? -5.230 6.618 -1.719 1.00 0.00 10 GLY A O 5
ATOM 10282 N N . ASN A 1 11 ? -4.688 7.156 -3.839 1.00 0.00 11 ASN A N 5
ATOM 10283 C CA . ASN A 1 11 ? -3.323 7.553 -3.513 1.00 0.00 11 ASN A CA 5
ATOM 10284 C C . ASN A 1 11 ? -3.296 8.923 -2.842 1.00 0.00 11 ASN A C 5
ATOM 10285 O O . ASN A 1 11 ? -2.381 9.716 -3.063 1.00 0.00 11 ASN A O 5
ATOM 10296 N N . ILE A 1 12 ? -4.307 9.197 -2.023 1.00 0.00 12 ILE A N 5
ATOM 10297 C CA . ILE A 1 12 ? -4.400 10.470 -1.325 1.00 0.00 12 ILE A CA 5
ATOM 10298 C C . ILE A 1 12 ? -4.726 10.277 0.151 1.00 0.00 12 ILE A C 5
ATOM 10299 O O . ILE A 1 12 ? -5.001 11.242 0.863 1.00 0.00 12 ILE A O 5
ATOM 10315 N N . CYS A 1 13 ? -4.699 9.030 0.610 1.00 0.00 13 CYS A N 5
ATOM 10316 C CA . CYS A 1 13 ? -5.000 8.738 2.004 1.00 0.00 13 CYS A CA 5
ATOM 10317 C C . CYS A 1 13 ? -4.021 7.719 2.586 1.00 0.00 13 CYS A C 5
ATOM 10318 O O . CYS A 1 13 ? -3.035 8.091 3.219 1.00 0.00 13 CYS A O 5
ATOM 10326 N N . ARG A 1 14 ? -4.299 6.434 2.383 1.00 0.00 14 ARG A N 5
ATOM 10327 C CA . ARG A 1 14 ? -3.442 5.376 2.906 1.00 0.00 14 ARG A CA 5
ATOM 10328 C C . ARG A 1 14 ? -2.206 5.158 2.027 1.00 0.00 14 ARG A C 5
ATOM 10329 O O . ARG A 1 14 ? -1.107 4.939 2.537 1.00 0.00 14 ARG A O 5
ATOM 10350 N N . SER A 1 15 ? -2.394 5.210 0.713 1.00 0.00 15 SER A N 5
ATOM 10351 C CA . SER A 1 15 ? -1.292 5.007 -0.228 1.00 0.00 15 SER A CA 5
ATOM 10352 C C . SER A 1 15 ? -0.142 5.993 0.018 1.00 0.00 15 SER A C 5
ATOM 10353 O O . SER A 1 15 ? 1.018 5.584 0.103 1.00 0.00 15 SER A O 5
ATOM 10361 N N . PRO A 1 16 ? -0.434 7.307 0.135 1.00 0.00 16 PRO A N 5
ATOM 10362 C CA . PRO A 1 16 ? 0.604 8.320 0.369 1.00 0.00 16 PRO A CA 5
ATOM 10363 C C . PRO A 1 16 ? 1.303 8.133 1.712 1.00 0.00 16 PRO A C 5
ATOM 10364 O O . PRO A 1 16 ? 2.525 8.271 1.815 1.00 0.00 16 PRO A O 5
ATOM 10375 N N . MET A 1 17 ? 0.517 7.822 2.738 1.00 0.00 17 MET A N 5
ATOM 10376 C CA . MET A 1 17 ? 1.055 7.620 4.077 1.00 0.00 17 MET A CA 5
ATOM 10377 C C . MET A 1 17 ? 2.097 6.512 4.082 1.00 0.00 17 MET A C 5
ATOM 10378 O O . MET A 1 17 ? 3.249 6.734 4.453 1.00 0.00 17 MET A O 5
ATOM 10392 N N . ALA A 1 18 ? 1.690 5.319 3.663 1.00 0.00 18 ALA A N 5
ATOM 10393 C CA . ALA A 1 18 ? 2.596 4.182 3.618 1.00 0.00 18 ALA A CA 5
ATOM 10394 C C . ALA A 1 18 ? 3.721 4.427 2.622 1.00 0.00 18 ALA A C 5
ATOM 10395 O O . ALA A 1 18 ? 4.786 3.827 2.721 1.00 0.00 18 ALA A O 5
ATOM 10402 N N . GLU A 1 19 ? 3.485 5.321 1.669 1.00 0.00 19 GLU A N 5
ATOM 10403 C CA . GLU A 1 19 ? 4.499 5.644 0.674 1.00 0.00 19 GLU A CA 5
ATOM 10404 C C . GLU A 1 19 ? 5.739 6.202 1.361 1.00 0.00 19 GLU A C 5
ATOM 10405 O O . GLU A 1 19 ? 6.856 5.727 1.143 1.00 0.00 19 GLU A O 5
ATOM 10417 N N . PHE A 1 20 ? 5.530 7.209 2.204 1.00 0.00 20 PHE A N 5
ATOM 10418 C CA . PHE A 1 20 ? 6.624 7.836 2.937 1.00 0.00 20 PHE A CA 5
ATOM 10419 C C . PHE A 1 20 ? 7.130 6.930 4.059 1.00 0.00 20 PHE A C 5
ATOM 10420 O O . PHE A 1 20 ? 8.339 6.755 4.227 1.00 0.00 20 PHE A O 5
ATOM 10437 N N . ILE A 1 21 ? 6.204 6.360 4.829 1.00 0.00 21 ILE A N 5
ATOM 10438 C CA . ILE A 1 21 ? 6.568 5.479 5.935 1.00 0.00 21 ILE A CA 5
ATOM 10439 C C . ILE A 1 21 ? 7.430 4.318 5.454 1.00 0.00 21 ILE A C 5
ATOM 10440 O O . ILE A 1 21 ? 8.535 4.105 5.954 1.00 0.00 21 ILE A O 5
ATOM 10456 N N . MET A 1 22 ? 6.921 3.576 4.477 1.00 0.00 22 MET A N 5
ATOM 10457 C CA . MET A 1 22 ? 7.649 2.443 3.921 1.00 0.00 22 MET A CA 5
ATOM 10458 C C . MET A 1 22 ? 9.005 2.883 3.389 1.00 0.00 22 MET A C 5
ATOM 10459 O O . MET A 1 22 ? 10.018 2.239 3.647 1.00 0.00 22 MET A O 5
ATOM 10473 N N . LYS A 1 23 ? 9.015 3.986 2.646 1.00 0.00 23 LYS A N 5
ATOM 10474 C CA . LYS A 1 23 ? 10.250 4.514 2.076 1.00 0.00 23 LYS A CA 5
ATOM 10475 C C . LYS A 1 23 ? 11.332 4.646 3.145 1.00 0.00 23 LYS A C 5
ATOM 10476 O O . LYS A 1 23 ? 12.506 4.382 2.889 1.00 0.00 23 LYS A O 5
ATOM 10495 N N . ASP A 1 24 ? 10.930 5.059 4.343 1.00 0.00 24 ASP A N 5
ATOM 10496 C CA . ASP A 1 24 ? 11.869 5.228 5.449 1.00 0.00 24 ASP A CA 5
ATOM 10497 C C . ASP A 1 24 ? 12.374 3.883 5.971 1.00 0.00 24 ASP A C 5
ATOM 10498 O O . ASP A 1 24 ? 13.581 3.664 6.083 1.00 0.00 24 ASP A O 5
ATOM 10507 N N . LEU A 1 25 ? 11.443 2.996 6.307 1.00 0.00 25 LEU A N 5
ATOM 10508 C CA . LEU A 1 25 ? 11.784 1.678 6.841 1.00 0.00 25 LEU A CA 5
ATOM 10509 C C . LEU A 1 25 ? 12.634 0.861 5.866 1.00 0.00 25 LEU A C 5
ATOM 10510 O O . LEU A 1 25 ? 13.655 0.292 6.252 1.00 0.00 25 LEU A O 5
ATOM 10526 N N . VAL A 1 26 ? 12.196 0.786 4.613 1.00 0.00 26 VAL A N 5
ATOM 10527 C CA . VAL A 1 26 ? 12.905 0.015 3.594 1.00 0.00 26 VAL A CA 5
ATOM 10528 C C . VAL A 1 26 ? 14.378 0.408 3.495 1.00 0.00 26 VAL A C 5
ATOM 10529 O O . VAL A 1 26 ? 15.239 -0.447 3.327 1.00 0.00 26 VAL A O 5
ATOM 10542 N N . LYS A 1 27 ? 14.664 1.698 3.594 1.00 0.00 27 LYS A N 5
ATOM 10543 C CA . LYS A 1 27 ? 16.038 2.181 3.504 1.00 0.00 27 LYS A CA 5
ATOM 10544 C C . LYS A 1 27 ? 16.962 1.411 4.449 1.00 0.00 27 LYS A C 5
ATOM 10545 O O . LYS A 1 27 ? 18.153 1.256 4.176 1.00 0.00 27 LYS A O 5
ATOM 10564 N N . LYS A 1 28 ? 16.411 0.950 5.569 1.00 0.00 28 LYS A N 5
ATOM 10565 C CA . LYS A 1 28 ? 17.187 0.219 6.568 1.00 0.00 28 LYS A CA 5
ATOM 10566 C C . LYS A 1 28 ? 17.653 -1.161 6.089 1.00 0.00 28 LYS A C 5
ATOM 10567 O O . LYS A 1 28 ? 18.838 -1.480 6.180 1.00 0.00 28 LYS A O 5
ATOM 10586 N N . ALA A 1 29 ? 16.722 -1.994 5.618 1.00 0.00 29 ALA A N 5
ATOM 10587 C CA . ALA A 1 29 ? 17.076 -3.349 5.183 1.00 0.00 29 ALA A CA 5
ATOM 10588 C C . ALA A 1 29 ? 16.497 -3.721 3.818 1.00 0.00 29 ALA A C 5
ATOM 10589 O O . ALA A 1 29 ? 16.261 -4.899 3.544 1.00 0.00 29 ALA A O 5
ATOM 10596 N N . ASN A 1 30 ? 16.270 -2.735 2.961 1.00 0.00 30 ASN A N 5
ATOM 10597 C CA . ASN A 1 30 ? 15.722 -3.002 1.634 1.00 0.00 30 ASN A CA 5
ATOM 10598 C C . ASN A 1 30 ? 16.577 -2.352 0.556 1.00 0.00 30 ASN A C 5
ATOM 10599 O O . ASN A 1 30 ? 17.084 -3.028 -0.339 1.00 0.00 30 ASN A O 5
ATOM 10610 N N . LEU A 1 31 ? 16.743 -1.038 0.652 1.00 0.00 31 LEU A N 5
ATOM 10611 C CA . LEU A 1 31 ? 17.550 -0.301 -0.315 1.00 0.00 31 LEU A CA 5
ATOM 10612 C C . LEU A 1 31 ? 18.993 -0.790 -0.276 1.00 0.00 31 LEU A C 5
ATOM 10613 O O . LEU A 1 31 ? 19.733 -0.661 -1.251 1.00 0.00 31 LEU A O 5
ATOM 10629 N N . GLU A 1 32 ? 19.376 -1.361 0.860 1.00 0.00 32 GLU A N 5
ATOM 10630 C CA . GLU A 1 32 ? 20.722 -1.886 1.042 1.00 0.00 32 GLU A CA 5
ATOM 10631 C C . GLU A 1 32 ? 20.897 -3.182 0.260 1.00 0.00 32 GLU A C 5
ATOM 10632 O O . GLU A 1 32 ? 21.989 -3.493 -0.218 1.00 0.00 32 GLU A O 5
ATOM 10644 N N . LYS A 1 33 ? 19.807 -3.932 0.128 1.00 0.00 33 LYS A N 5
ATOM 10645 C CA . LYS A 1 33 ? 19.824 -5.193 -0.602 1.00 0.00 33 LYS A CA 5
ATOM 10646 C C . LYS A 1 33 ? 19.211 -5.014 -1.987 1.00 0.00 33 LYS A C 5
ATOM 10647 O O . LYS A 1 33 ? 18.853 -5.986 -2.652 1.00 0.00 33 LYS A O 5
ATOM 10666 N N . GLU A 1 34 ? 19.096 -3.755 -2.407 1.00 0.00 34 GLU A N 5
ATOM 10667 C CA . GLU A 1 34 ? 18.531 -3.420 -3.711 1.00 0.00 34 GLU A CA 5
ATOM 10668 C C . GLU A 1 34 ? 17.074 -3.864 -3.818 1.00 0.00 34 GLU A C 5
ATOM 10669 O O . GLU A 1 34 ? 16.717 -4.658 -4.688 1.00 0.00 34 GLU A O 5
ATOM 10681 N N . PHE A 1 35 ? 16.237 -3.332 -2.933 1.00 0.00 35 PHE A N 5
ATOM 10682 C CA . PHE A 1 35 ? 14.814 -3.658 -2.930 1.00 0.00 35 PHE A CA 5
ATOM 10683 C C . PHE A 1 35 ? 14.002 -2.469 -3.437 1.00 0.00 35 PHE A C 5
ATOM 10684 O O . PHE A 1 35 ? 14.353 -1.319 -3.179 1.00 0.00 35 PHE A O 5
ATOM 10701 N N . PHE A 1 36 ? 12.927 -2.746 -4.170 1.00 0.00 36 PHE A N 5
ATOM 10702 C CA . PHE A 1 36 ? 12.093 -1.680 -4.716 1.00 0.00 36 PHE A CA 5
ATOM 10703 C C . PHE A 1 36 ? 10.607 -1.934 -4.480 1.00 0.00 36 PHE A C 5
ATOM 10704 O O . PHE A 1 36 ? 10.120 -3.058 -4.624 1.00 0.00 36 PHE A O 5
ATOM 10721 N N . ILE A 1 37 ? 9.892 -0.867 -4.134 1.00 0.00 37 ILE A N 5
ATOM 10722 C CA . ILE A 1 37 ? 8.457 -0.941 -3.894 1.00 0.00 37 ILE A CA 5
ATOM 10723 C C . ILE A 1 37 ? 7.746 0.215 -4.592 1.00 0.00 37 ILE A C 5
ATOM 10724 O O . ILE A 1 37 ? 8.148 1.372 -4.463 1.00 0.00 37 ILE A O 5
ATOM 10740 N N . ASN A 1 38 ? 6.702 -0.103 -5.347 1.00 0.00 38 ASN A N 5
ATOM 10741 C CA . ASN A 1 38 ? 5.954 0.914 -6.077 1.00 0.00 38 ASN A CA 5
ATOM 10742 C C . ASN A 1 38 ? 4.600 1.178 -5.428 1.00 0.00 38 ASN A C 5
ATOM 10743 O O . ASN A 1 38 ? 4.196 0.475 -4.501 1.00 0.00 38 ASN A O 5
ATOM 10754 N N . SER A 1 39 ? 3.905 2.197 -5.925 1.00 0.00 39 SER A N 5
ATOM 10755 C CA . SER A 1 39 ? 2.594 2.560 -5.401 1.00 0.00 39 SER A CA 5
ATOM 10756 C C . SER A 1 39 ? 1.857 3.476 -6.372 1.00 0.00 39 SER A C 5
ATOM 10757 O O . SER A 1 39 ? 2.359 4.539 -6.740 1.00 0.00 39 SER A O 5
ATOM 10765 N N . ALA A 1 40 ? 0.663 3.057 -6.785 1.00 0.00 40 ALA A N 5
ATOM 10766 C CA . ALA A 1 40 ? -0.143 3.839 -7.715 1.00 0.00 40 ALA A CA 5
ATOM 10767 C C . ALA A 1 40 ? -1.604 3.406 -7.675 1.00 0.00 40 ALA A C 5
ATOM 10768 O O . ALA A 1 40 ? -1.934 2.342 -7.151 1.00 0.00 40 ALA A O 5
ATOM 10775 N N . GLY A 1 41 ? -2.478 4.239 -8.234 1.00 0.00 41 GLY A N 5
ATOM 10776 C CA . GLY A 1 41 ? -3.896 3.928 -8.253 1.00 0.00 41 GLY A CA 5
ATOM 10777 C C . GLY A 1 41 ? -4.251 2.894 -9.305 1.00 0.00 41 GLY A C 5
ATOM 10778 O O . GLY A 1 41 ? -3.397 2.481 -10.089 1.00 0.00 41 GLY A O 5
ATOM 10782 N N . THR A 1 42 ? -5.513 2.475 -9.324 1.00 0.00 42 THR A N 5
ATOM 10783 C CA . THR A 1 42 ? -5.974 1.482 -10.287 1.00 0.00 42 THR A CA 5
ATOM 10784 C C . THR A 1 42 ? -6.070 2.074 -11.689 1.00 0.00 42 THR A C 5
ATOM 10785 O O . THR A 1 42 ? -5.615 1.469 -12.661 1.00 0.00 42 THR A O 5
ATOM 10796 N N . SER A 1 43 ? -6.667 3.258 -11.788 1.00 0.00 43 SER A N 5
ATOM 10797 C CA . SER A 1 43 ? -6.825 3.929 -13.073 1.00 0.00 43 SER A CA 5
ATOM 10798 C C . SER A 1 43 ? -6.180 5.311 -13.052 1.00 0.00 43 SER A C 5
ATOM 10799 O O . SER A 1 43 ? -6.197 6.030 -14.051 1.00 0.00 43 SER A O 5
ATOM 10807 N N . GLY A 1 44 ? -5.609 5.675 -11.907 1.00 0.00 44 GLY A N 5
ATOM 10808 C CA . GLY A 1 44 ? -4.964 6.969 -11.775 1.00 0.00 44 GLY A CA 5
ATOM 10809 C C . GLY A 1 44 ? -5.903 8.124 -12.058 1.00 0.00 44 GLY A C 5
ATOM 10810 O O . GLY A 1 44 ? -5.467 9.197 -12.475 1.00 0.00 44 GLY A O 5
ATOM 10814 N N . GLU A 1 45 ? -7.194 7.907 -11.831 1.00 0.00 45 GLU A N 5
ATOM 10815 C CA . GLU A 1 45 ? -8.194 8.943 -12.064 1.00 0.00 45 GLU A CA 5
ATOM 10816 C C . GLU A 1 45 ? -7.902 10.168 -11.204 1.00 0.00 45 GLU A C 5
ATOM 10817 O O . GLU A 1 45 ? -7.789 11.284 -11.711 1.00 0.00 45 GLU A O 5
ATOM 10829 N N . HIS A 1 46 ? -7.773 9.947 -9.900 1.00 0.00 46 HIS A N 5
ATOM 10830 C CA . HIS A 1 46 ? -7.486 11.029 -8.963 1.00 0.00 46 HIS A CA 5
ATOM 10831 C C . HIS A 1 46 ? -6.399 10.610 -7.981 1.00 0.00 46 HIS A C 5
ATOM 10832 O O . HIS A 1 46 ? -5.734 11.456 -7.385 1.00 0.00 46 HIS A O 5
ATOM 10847 N N . ASP A 1 47 ? -6.229 9.296 -7.822 1.00 0.00 47 ASP A N 5
ATOM 10848 C CA . ASP A 1 47 ? -5.221 8.744 -6.915 1.00 0.00 47 ASP A CA 5
ATOM 10849 C C . ASP A 1 47 ? -3.898 9.497 -7.039 1.00 0.00 47 ASP A C 5
ATOM 10850 O O . ASP A 1 47 ? -3.115 9.249 -7.956 1.00 0.00 47 ASP A O 5
ATOM 10859 N N . GLY A 1 48 ? -3.662 10.419 -6.111 1.00 0.00 48 GLY A N 5
ATOM 10860 C CA . GLY A 1 48 ? -2.437 11.201 -6.130 1.00 0.00 48 GLY A CA 5
ATOM 10861 C C . GLY A 1 48 ? -2.697 12.682 -5.941 1.00 0.00 48 GLY A C 5
ATOM 10862 O O . GLY A 1 48 ? -1.772 13.493 -5.986 1.00 0.00 48 GLY A O 5
ATOM 10866 N N . GLU A 1 49 ? -3.963 13.033 -5.733 1.00 0.00 49 GLU A N 5
ATOM 10867 C CA . GLU A 1 49 ? -4.357 14.424 -5.537 1.00 0.00 49 GLU A CA 5
ATOM 10868 C C . GLU A 1 49 ? -3.602 15.053 -4.368 1.00 0.00 49 GLU A C 5
ATOM 10869 O O . GLU A 1 49 ? -2.643 15.799 -4.569 1.00 0.00 49 GLU A O 5
ATOM 10881 N N . GLY A 1 50 ? -4.042 14.752 -3.148 1.00 0.00 50 GLY A N 5
ATOM 10882 C CA . GLY A 1 50 ? -3.394 15.305 -1.973 1.00 0.00 50 GLY A CA 5
ATOM 10883 C C . GLY A 1 50 ? -3.520 14.412 -0.752 1.00 0.00 50 GLY A C 5
ATOM 10884 O O . GLY A 1 50 ? -3.003 13.295 -0.736 1.00 0.00 50 GLY A O 5
ATOM 10888 N N . MET A 1 51 ? -4.202 14.911 0.277 1.00 0.00 51 MET A N 5
ATOM 10889 C CA . MET A 1 51 ? -4.386 14.155 1.513 1.00 0.00 51 MET A CA 5
ATOM 10890 C C . MET A 1 51 ? -5.863 13.862 1.772 1.00 0.00 51 MET A C 5
ATOM 10891 O O . MET A 1 51 ? -6.735 14.301 1.023 1.00 0.00 51 MET A O 5
ATOM 10905 N N . HIS A 1 52 ? -6.131 13.118 2.844 1.00 0.00 52 HIS A N 5
ATOM 10906 C CA . HIS A 1 52 ? -7.499 12.762 3.214 1.00 0.00 52 HIS A CA 5
ATOM 10907 C C . HIS A 1 52 ? -7.716 12.932 4.715 1.00 0.00 52 HIS A C 5
ATOM 10908 O O . HIS A 1 52 ? -6.778 12.813 5.501 1.00 0.00 52 HIS A O 5
ATOM 10923 N N . TYR A 1 53 ? -8.959 13.210 5.103 1.00 0.00 53 TYR A N 5
ATOM 10924 C CA . TYR A 1 53 ? -9.306 13.393 6.508 1.00 0.00 53 TYR A CA 5
ATOM 10925 C C . TYR A 1 53 ? -8.795 12.234 7.350 1.00 0.00 53 TYR A C 5
ATOM 10926 O O . TYR A 1 53 ? -8.655 11.123 6.857 1.00 0.00 53 TYR A O 5
ATOM 10944 N N . GLY A 1 54 ? -8.539 12.495 8.625 1.00 0.00 54 GLY A N 5
ATOM 10945 C CA . GLY A 1 54 ? -8.071 11.448 9.514 1.00 0.00 54 GLY A CA 5
ATOM 10946 C C . GLY A 1 54 ? -6.619 11.064 9.296 1.00 0.00 54 GLY A C 5
ATOM 10947 O O . GLY A 1 54 ? -5.850 10.989 10.253 1.00 0.00 54 GLY A O 5
ATOM 10951 N N . THR A 1 55 ? -6.241 10.802 8.047 1.00 0.00 55 THR A N 5
ATOM 10952 C CA . THR A 1 55 ? -4.871 10.407 7.743 1.00 0.00 55 THR A CA 5
ATOM 10953 C C . THR A 1 55 ? -3.895 11.507 8.132 1.00 0.00 55 THR A C 5
ATOM 10954 O O . THR A 1 55 ? -2.950 11.270 8.884 1.00 0.00 55 THR A O 5
ATOM 10965 N N . LYS A 1 56 ? -4.145 12.716 7.643 1.00 0.00 56 LYS A N 5
ATOM 10966 C CA . LYS A 1 56 ? -3.300 13.857 7.977 1.00 0.00 56 LYS A CA 5
ATOM 10967 C C . LYS A 1 56 ? -3.308 14.073 9.482 1.00 0.00 56 LYS A C 5
ATOM 10968 O O . LYS A 1 56 ? -2.309 14.471 10.074 1.00 0.00 56 LYS A O 5
ATOM 10987 N N . ASN A 1 57 ? -4.459 13.804 10.088 1.00 0.00 57 ASN A N 5
ATOM 10988 C CA . ASN A 1 57 ? -4.638 13.957 11.526 1.00 0.00 57 ASN A CA 5
ATOM 10989 C C . ASN A 1 57 ? -3.693 13.034 12.290 1.00 0.00 57 ASN A C 5
ATOM 10990 O O . ASN A 1 57 ? -2.985 13.458 13.209 1.00 0.00 57 ASN A O 5
ATOM 11001 N N . LYS A 1 58 ? -3.691 11.768 11.893 1.00 0.00 58 LYS A N 5
ATOM 11002 C CA . LYS A 1 58 ? -2.849 10.759 12.521 1.00 0.00 58 LYS A CA 5
ATOM 11003 C C . LYS A 1 58 ? -1.373 11.084 12.343 1.00 0.00 58 LYS A C 5
ATOM 11004 O O . LYS A 1 58 ? -0.604 11.079 13.305 1.00 0.00 58 LYS A O 5
ATOM 11023 N N . LEU A 1 59 ? -0.984 11.352 11.105 1.00 0.00 59 LEU A N 5
ATOM 11024 C CA . LEU A 1 59 ? 0.402 11.667 10.792 1.00 0.00 59 LEU A CA 5
ATOM 11025 C C . LEU A 1 59 ? 0.857 12.938 11.500 1.00 0.00 59 LEU A C 5
ATOM 11026 O O . LEU A 1 59 ? 1.889 12.947 12.165 1.00 0.00 59 LEU A O 5
ATOM 11042 N N . ALA A 1 60 ? 0.082 14.008 11.362 1.00 0.00 60 ALA A N 5
ATOM 11043 C CA . ALA A 1 60 ? 0.420 15.275 12.000 1.00 0.00 60 ALA A CA 5
ATOM 11044 C C . ALA A 1 60 ? 0.675 15.071 13.486 1.00 0.00 60 ALA A C 5
ATOM 11045 O O . ALA A 1 60 ? 1.515 15.746 14.082 1.00 0.00 60 ALA A O 5
ATOM 11052 N N . GLN A 1 61 ? -0.055 14.131 14.078 1.00 0.00 61 GLN A N 5
ATOM 11053 C CA . GLN A 1 61 ? 0.090 13.829 15.496 1.00 0.00 61 GLN A CA 5
ATOM 11054 C C . GLN A 1 61 ? 1.511 13.374 15.827 1.00 0.00 61 GLN A C 5
ATOM 11055 O O . GLN A 1 61 ? 2.094 13.816 16.819 1.00 0.00 61 GLN A O 5
ATOM 11069 N N . LEU A 1 62 ? 2.066 12.486 15.001 1.00 0.00 62 LEU A N 5
ATOM 11070 C CA . LEU A 1 62 ? 3.419 11.979 15.228 1.00 0.00 62 LEU A CA 5
ATOM 11071 C C . LEU A 1 62 ? 4.175 11.781 13.915 1.00 0.00 62 LEU A C 5
ATOM 11072 O O . LEU A 1 62 ? 5.333 12.178 13.792 1.00 0.00 62 LEU A O 5
ATOM 11088 N N . ASN A 1 63 ? 3.518 11.159 12.941 1.00 0.00 63 ASN A N 5
ATOM 11089 C CA . ASN A 1 63 ? 4.135 10.903 11.639 1.00 0.00 63 ASN A CA 5
ATOM 11090 C C . ASN A 1 63 ? 4.360 12.202 10.865 1.00 0.00 63 ASN A C 5
ATOM 11091 O O . ASN A 1 63 ? 4.332 13.293 11.436 1.00 0.00 63 ASN A O 5
ATOM 11102 N N . ILE A 1 64 ? 4.578 12.073 9.560 1.00 0.00 64 ILE A N 5
ATOM 11103 C CA . ILE A 1 64 ? 4.798 13.229 8.697 1.00 0.00 64 ILE A CA 5
ATOM 11104 C C . ILE A 1 64 ? 3.498 13.625 8.005 1.00 0.00 64 ILE A C 5
ATOM 11105 O O . ILE A 1 64 ? 2.802 12.775 7.458 1.00 0.00 64 ILE A O 5
ATOM 11121 N N . GLU A 1 65 ? 3.167 14.914 8.051 1.00 0.00 65 GLU A N 5
ATOM 11122 C CA . GLU A 1 65 ? 1.933 15.419 7.446 1.00 0.00 65 GLU A CA 5
ATOM 11123 C C . GLU A 1 65 ? 1.796 15.006 5.980 1.00 0.00 65 GLU A C 5
ATOM 11124 O O . GLU A 1 65 ? 2.162 15.754 5.076 1.00 0.00 65 GLU A O 5
ATOM 11136 N N . HIS A 1 66 ? 1.248 13.810 5.767 1.00 0.00 66 HIS A N 5
ATOM 11137 C CA . HIS A 1 66 ? 1.028 13.248 4.429 1.00 0.00 66 HIS A CA 5
ATOM 11138 C C . HIS A 1 66 ? 2.217 13.492 3.498 1.00 0.00 66 HIS A C 5
ATOM 11139 O O . HIS A 1 66 ? 3.252 12.836 3.628 1.00 0.00 66 HIS A O 5
ATOM 11154 N N . LYS A 1 67 ? 2.058 14.419 2.549 1.00 0.00 67 LYS A N 5
ATOM 11155 C CA . LYS A 1 67 ? 3.110 14.735 1.584 1.00 0.00 67 LYS A CA 5
ATOM 11156 C C . LYS A 1 67 ? 3.273 13.601 0.579 1.00 0.00 67 LYS A C 5
ATOM 11157 O O . LYS A 1 67 ? 2.535 12.616 0.616 1.00 0.00 67 LYS A O 5
ATOM 11176 N N . ASN A 1 68 ? 4.240 13.749 -0.323 1.00 0.00 68 ASN A N 5
ATOM 11177 C CA . ASN A 1 68 ? 4.497 12.740 -1.345 1.00 0.00 68 ASN A CA 5
ATOM 11178 C C . ASN A 1 68 ? 3.259 12.521 -2.211 1.00 0.00 68 ASN A C 5
ATOM 11179 O O . ASN A 1 68 ? 2.986 11.404 -2.651 1.00 0.00 68 ASN A O 5
ATOM 11190 N N . PHE A 1 69 ? 2.514 13.597 -2.449 1.00 0.00 69 PHE A N 5
ATOM 11191 C CA . PHE A 1 69 ? 1.303 13.524 -3.262 1.00 0.00 69 PHE A CA 5
ATOM 11192 C C . PHE A 1 69 ? 1.632 13.638 -4.748 1.00 0.00 69 PHE A C 5
ATOM 11193 O O . PHE A 1 69 ? 2.185 14.643 -5.197 1.00 0.00 69 PHE A O 5
ATOM 11210 N N . THR A 1 70 ? 1.288 12.603 -5.506 1.00 0.00 70 THR A N 5
ATOM 11211 C CA . THR A 1 70 ? 1.548 12.588 -6.942 1.00 0.00 70 THR A CA 5
ATOM 11212 C C . THR A 1 70 ? 0.590 11.647 -7.666 1.00 0.00 70 THR A C 5
ATOM 11213 O O . THR A 1 70 ? 0.504 10.462 -7.340 1.00 0.00 70 THR A O 5
ATOM 11224 N N . SER A 1 71 ? -0.127 12.181 -8.651 1.00 0.00 71 SER A N 5
ATOM 11225 C CA . SER A 1 71 ? -1.080 11.390 -9.423 1.00 0.00 71 SER A CA 5
ATOM 11226 C C . SER A 1 71 ? -0.378 10.249 -10.154 1.00 0.00 71 SER A C 5
ATOM 11227 O O . SER A 1 71 ? 0.393 10.477 -11.086 1.00 0.00 71 SER A O 5
ATOM 11235 N N . LYS A 1 72 ? -0.654 9.022 -9.726 1.00 0.00 72 LYS A N 5
ATOM 11236 C CA . LYS A 1 72 ? -0.051 7.844 -10.341 1.00 0.00 72 LYS A CA 5
ATOM 11237 C C . LYS A 1 72 ? -1.127 6.876 -10.824 1.00 0.00 72 LYS A C 5
ATOM 11238 O O . LYS A 1 72 ? -2.181 6.745 -10.202 1.00 0.00 72 LYS A O 5
ATOM 11257 N N . LYS A 1 73 ? -0.857 6.207 -11.941 1.00 0.00 73 LYS A N 5
ATOM 11258 C CA . LYS A 1 73 ? -1.808 5.259 -12.513 1.00 0.00 73 LYS A CA 5
ATOM 11259 C C . LYS A 1 73 ? -1.130 3.939 -12.870 1.00 0.00 73 LYS A C 5
ATOM 11260 O O . LYS A 1 73 ? -0.485 3.825 -13.912 1.00 0.00 73 LYS A O 5
ATOM 11279 N N . LEU A 1 74 ? -1.292 2.942 -12.003 1.00 0.00 74 LEU A N 5
ATOM 11280 C CA . LEU A 1 74 ? -0.707 1.625 -12.235 1.00 0.00 74 LEU A CA 5
ATOM 11281 C C . LEU A 1 74 ? -1.179 1.059 -13.571 1.00 0.00 74 LEU A C 5
ATOM 11282 O O . LEU A 1 74 ? -2.364 1.127 -13.900 1.00 0.00 74 LEU A O 5
ATOM 11298 N N . THR A 1 75 ? -0.249 0.504 -14.339 1.00 0.00 75 THR A N 5
ATOM 11299 C CA . THR A 1 75 ? -0.579 -0.069 -15.638 1.00 0.00 75 THR A CA 5
ATOM 11300 C C . THR A 1 75 ? -0.053 -1.493 -15.765 1.00 0.00 75 THR A C 5
ATOM 11301 O O . THR A 1 75 ? 0.503 -2.048 -14.817 1.00 0.00 75 THR A O 5
ATOM 11312 N N . GLN A 1 76 ? -0.237 -2.079 -16.943 1.00 0.00 76 GLN A N 5
ATOM 11313 C CA . GLN A 1 76 ? 0.214 -3.441 -17.198 1.00 0.00 76 GLN A CA 5
ATOM 11314 C C . GLN A 1 76 ? 1.737 -3.513 -17.257 1.00 0.00 76 GLN A C 5
ATOM 11315 O O . GLN A 1 76 ? 2.346 -4.414 -16.679 1.00 0.00 76 GLN A O 5
ATOM 11329 N N . LYS A 1 77 ? 2.346 -2.563 -17.959 1.00 0.00 77 LYS A N 5
ATOM 11330 C CA . LYS A 1 77 ? 3.800 -2.521 -18.095 1.00 0.00 77 LYS A CA 5
ATOM 11331 C C . LYS A 1 77 ? 4.476 -2.415 -16.730 1.00 0.00 77 LYS A C 5
ATOM 11332 O O . LYS A 1 77 ? 5.510 -3.038 -16.489 1.00 0.00 77 LYS A O 5
ATOM 11351 N N . LEU A 1 78 ? 3.885 -1.621 -15.842 1.00 0.00 78 LEU A N 5
ATOM 11352 C CA . LEU A 1 78 ? 4.431 -1.432 -14.502 1.00 0.00 78 LEU A CA 5
ATOM 11353 C C . LEU A 1 78 ? 4.278 -2.699 -13.665 1.00 0.00 78 LEU A C 5
ATOM 11354 O O . LEU A 1 78 ? 5.204 -3.105 -12.961 1.00 0.00 78 LEU A O 5
ATOM 11370 N N . CYS A 1 79 ? 3.105 -3.320 -13.745 1.00 0.00 79 CYS A N 5
ATOM 11371 C CA . CYS A 1 79 ? 2.829 -4.541 -12.994 1.00 0.00 79 CYS A CA 5
ATOM 11372 C C . CYS A 1 79 ? 3.732 -5.680 -13.457 1.00 0.00 79 CYS A C 5
ATOM 11373 O O . CYS A 1 79 ? 4.113 -6.542 -12.666 1.00 0.00 79 CYS A O 5
ATOM 11381 N N . ASP A 1 80 ? 4.069 -5.674 -14.741 1.00 0.00 80 ASP A N 5
ATOM 11382 C CA . ASP A 1 80 ? 4.926 -6.706 -15.312 1.00 0.00 80 ASP A CA 5
ATOM 11383 C C . ASP A 1 80 ? 6.306 -6.689 -14.661 1.00 0.00 80 ASP A C 5
ATOM 11384 O O . ASP A 1 80 ? 7.047 -7.670 -14.729 1.00 0.00 80 ASP A O 5
ATOM 11393 N N . GLU A 1 81 ? 6.647 -5.566 -14.035 1.00 0.00 81 GLU A N 5
ATOM 11394 C CA . GLU A 1 81 ? 7.939 -5.420 -13.376 1.00 0.00 81 GLU A CA 5
ATOM 11395 C C . GLU A 1 81 ? 7.933 -6.069 -11.994 1.00 0.00 81 GLU A C 5
ATOM 11396 O O . GLU A 1 81 ? 8.735 -6.960 -11.716 1.00 0.00 81 GLU A O 5
ATOM 11408 N N . SER A 1 82 ? 7.028 -5.616 -11.130 1.00 0.00 82 SER A N 5
ATOM 11409 C CA . SER A 1 82 ? 6.929 -6.154 -9.779 1.00 0.00 82 SER A CA 5
ATOM 11410 C C . SER A 1 82 ? 6.567 -7.634 -9.799 1.00 0.00 82 SER A C 5
ATOM 11411 O O . SER A 1 82 ? 5.709 -8.063 -10.571 1.00 0.00 82 SER A O 5
ATOM 11419 N N . ASP A 1 83 ? 7.227 -8.408 -8.943 1.00 0.00 83 ASP A N 5
ATOM 11420 C CA . ASP A 1 83 ? 6.977 -9.841 -8.857 1.00 0.00 83 ASP A CA 5
ATOM 11421 C C . ASP A 1 83 ? 5.811 -10.130 -7.917 1.00 0.00 83 ASP A C 5
ATOM 11422 O O . ASP A 1 83 ? 5.240 -11.220 -7.937 1.00 0.00 83 ASP A O 5
ATOM 11431 N N . PHE A 1 84 ? 5.461 -9.143 -7.095 1.00 0.00 84 PHE A N 5
ATOM 11432 C CA . PHE A 1 84 ? 4.360 -9.289 -6.148 1.00 0.00 84 PHE A CA 5
ATOM 11433 C C . PHE A 1 84 ? 3.468 -8.050 -6.156 1.00 0.00 84 PHE A C 5
ATOM 11434 O O . PHE A 1 84 ? 3.955 -6.926 -6.044 1.00 0.00 84 PHE A O 5
ATOM 11451 N N . LEU A 1 85 ? 2.163 -8.264 -6.294 1.00 0.00 85 LEU A N 5
ATOM 11452 C CA . LEU A 1 85 ? 1.206 -7.161 -6.320 1.00 0.00 85 LEU A CA 5
ATOM 11453 C C . LEU A 1 85 ? 0.215 -7.261 -5.163 1.00 0.00 85 LEU A C 5
ATOM 11454 O O . LEU A 1 85 ? -0.100 -8.356 -4.695 1.00 0.00 85 LEU A O 5
ATOM 11470 N N . ILE A 1 86 ? -0.273 -6.109 -4.709 1.00 0.00 86 ILE A N 5
ATOM 11471 C CA . ILE A 1 86 ? -1.229 -6.059 -3.607 1.00 0.00 86 ILE A CA 5
ATOM 11472 C C . ILE A 1 86 ? -2.357 -5.073 -3.904 1.00 0.00 86 ILE A C 5
ATOM 11473 O O . ILE A 1 86 ? -2.152 -3.859 -3.898 1.00 0.00 86 ILE A O 5
ATOM 11489 N N . THR A 1 87 ? -3.548 -5.603 -4.168 1.00 0.00 87 THR A N 5
ATOM 11490 C CA . THR A 1 87 ? -4.709 -4.773 -4.473 1.00 0.00 87 THR A CA 5
ATOM 11491 C C . THR A 1 87 ? -5.136 -3.937 -3.270 1.00 0.00 87 THR A C 5
ATOM 11492 O O . THR A 1 87 ? -5.377 -2.739 -3.404 1.00 0.00 87 THR A O 5
ATOM 11503 N N . MET A 1 88 ? -5.235 -4.581 -2.102 1.00 0.00 88 MET A N 5
ATOM 11504 C CA . MET A 1 88 ? -5.636 -3.908 -0.865 1.00 0.00 88 MET A CA 5
ATOM 11505 C C . MET A 1 88 ? -7.141 -3.650 -0.845 1.00 0.00 88 MET A C 5
ATOM 11506 O O . MET A 1 88 ? -7.828 -4.014 0.109 1.00 0.00 88 MET A O 5
ATOM 11520 N N . ASP A 1 89 ? -7.650 -3.030 -1.906 1.00 0.00 89 ASP A N 5
ATOM 11521 C CA . ASP A 1 89 ? -9.073 -2.738 -2.011 1.00 0.00 89 ASP A CA 5
ATOM 11522 C C . ASP A 1 89 ? -9.831 -3.974 -2.487 1.00 0.00 89 ASP A C 5
ATOM 11523 O O . ASP A 1 89 ? -9.361 -4.698 -3.365 1.00 0.00 89 ASP A O 5
ATOM 11532 N N . ASN A 1 90 ? -10.993 -4.217 -1.891 1.00 0.00 90 ASN A N 5
ATOM 11533 C CA . ASN A 1 90 ? -11.806 -5.380 -2.243 1.00 0.00 90 ASN A CA 5
ATOM 11534 C C . ASN A 1 90 ? -12.185 -5.379 -3.723 1.00 0.00 90 ASN A C 5
ATOM 11535 O O . ASN A 1 90 ? -11.756 -6.248 -4.482 1.00 0.00 90 ASN A O 5
ATOM 11546 N N . SER A 1 91 ? -13.001 -4.408 -4.122 1.00 0.00 91 SER A N 5
ATOM 11547 C CA . SER A 1 91 ? -13.453 -4.303 -5.508 1.00 0.00 91 SER A CA 5
ATOM 11548 C C . SER A 1 91 ? -12.278 -4.240 -6.484 1.00 0.00 91 SER A C 5
ATOM 11549 O O . SER A 1 91 ? -12.418 -4.581 -7.660 1.00 0.00 91 SER A O 5
ATOM 11557 N N . ASN A 1 92 ? -11.124 -3.797 -5.995 1.00 0.00 92 ASN A N 5
ATOM 11558 C CA . ASN A 1 92 ? -9.932 -3.683 -6.831 1.00 0.00 92 ASN A CA 5
ATOM 11559 C C . ASN A 1 92 ? -9.523 -5.034 -7.408 1.00 0.00 92 ASN A C 5
ATOM 11560 O O . ASN A 1 92 ? -9.001 -5.111 -8.519 1.00 0.00 92 ASN A O 5
ATOM 11571 N N . PHE A 1 93 ? -9.751 -6.095 -6.642 1.00 0.00 93 PHE A N 5
ATOM 11572 C CA . PHE A 1 93 ? -9.393 -7.443 -7.072 1.00 0.00 93 PHE A CA 5
ATOM 11573 C C . PHE A 1 93 ? -10.192 -7.873 -8.300 1.00 0.00 93 PHE A C 5
ATOM 11574 O O . PHE A 1 93 ? -9.621 -8.308 -9.301 1.00 0.00 93 PHE A O 5
ATOM 11591 N N . LYS A 1 94 ? -11.512 -7.761 -8.211 1.00 0.00 94 LYS A N 5
ATOM 11592 C CA . LYS A 1 94 ? -12.392 -8.151 -9.308 1.00 0.00 94 LYS A CA 5
ATOM 11593 C C . LYS A 1 94 ? -12.102 -7.351 -10.576 1.00 0.00 94 LYS A C 5
ATOM 11594 O O . LYS A 1 94 ? -12.132 -7.894 -11.681 1.00 0.00 94 LYS A O 5
ATOM 11613 N N . ASN A 1 95 ? -11.836 -6.059 -10.413 1.00 0.00 95 ASN A N 5
ATOM 11614 C CA . ASN A 1 95 ? -11.557 -5.187 -11.550 1.00 0.00 95 ASN A CA 5
ATOM 11615 C C . ASN A 1 95 ? -10.239 -5.553 -12.231 1.00 0.00 95 ASN A C 5
ATOM 11616 O O . ASN A 1 95 ? -10.202 -5.794 -13.438 1.00 0.00 95 ASN A O 5
ATOM 11627 N N . VAL A 1 96 ? -9.160 -5.577 -11.456 1.00 0.00 96 VAL A N 5
ATOM 11628 C CA . VAL A 1 96 ? -7.838 -5.898 -11.989 1.00 0.00 96 VAL A CA 5
ATOM 11629 C C . VAL A 1 96 ? -7.777 -7.318 -12.547 1.00 0.00 96 VAL A C 5
ATOM 11630 O O . VAL A 1 96 ? -6.943 -7.621 -13.398 1.00 0.00 96 VAL A O 5
ATOM 11643 N N . LEU A 1 97 ? -8.656 -8.187 -12.060 1.00 0.00 97 LEU A N 5
ATOM 11644 C CA . LEU A 1 97 ? -8.685 -9.575 -12.510 1.00 0.00 97 LEU A CA 5
ATOM 11645 C C . LEU A 1 97 ? -8.948 -9.673 -14.010 1.00 0.00 97 LEU A C 5
ATOM 11646 O O . LEU A 1 97 ? -8.295 -10.444 -14.714 1.00 0.00 97 LEU A O 5
ATOM 11662 N N . LYS A 1 98 ? -9.912 -8.897 -14.495 1.00 0.00 98 LYS A N 5
ATOM 11663 C CA . LYS A 1 98 ? -10.263 -8.908 -15.912 1.00 0.00 98 LYS A CA 5
ATOM 11664 C C . LYS A 1 98 ? -9.413 -7.920 -16.706 1.00 0.00 98 LYS A C 5
ATOM 11665 O O . LYS A 1 98 ? -8.955 -8.229 -17.806 1.00 0.00 98 LYS A O 5
ATOM 11684 N N . ASN A 1 99 ? -9.219 -6.729 -16.151 1.00 0.00 99 ASN A N 5
ATOM 11685 C CA . ASN A 1 99 ? -8.437 -5.691 -16.815 1.00 0.00 99 ASN A CA 5
ATOM 11686 C C . ASN A 1 99 ? -7.000 -6.141 -17.068 1.00 0.00 99 ASN A C 5
ATOM 11687 O O . ASN A 1 99 ? -6.303 -5.565 -17.905 1.00 0.00 99 ASN A O 5
ATOM 11698 N N . PHE A 1 100 ? -6.556 -7.162 -16.341 1.00 0.00 100 PHE A N 5
ATOM 11699 C CA . PHE A 1 100 ? -5.194 -7.668 -16.496 1.00 0.00 100 PHE A CA 5
ATOM 11700 C C . PHE A 1 100 ? -5.182 -9.052 -17.139 1.00 0.00 100 PHE A C 5
ATOM 11701 O O . PHE A 1 100 ? -6.233 -9.628 -17.424 1.00 0.00 100 PHE A O 5
ATOM 11718 N N . THR A 1 101 ? -3.979 -9.575 -17.367 1.00 0.00 101 THR A N 5
ATOM 11719 C CA . THR A 1 101 ? -3.808 -10.887 -17.981 1.00 0.00 101 THR A CA 5
ATOM 11720 C C . THR A 1 101 ? -4.024 -12.012 -16.973 1.00 0.00 101 THR A C 5
ATOM 11721 O O . THR A 1 101 ? -4.497 -11.783 -15.861 1.00 0.00 101 THR A O 5
ATOM 11732 N N . ASN A 1 102 ? -3.672 -13.231 -17.378 1.00 0.00 102 ASN A N 5
ATOM 11733 C CA . ASN A 1 102 ? -3.822 -14.410 -16.527 1.00 0.00 102 ASN A CA 5
ATOM 11734 C C . ASN A 1 102 ? -2.853 -14.382 -15.343 1.00 0.00 102 ASN A C 5
ATOM 11735 O O . ASN A 1 102 ? -2.682 -15.385 -14.651 1.00 0.00 102 ASN A O 5
ATOM 11746 N N . THR A 1 103 ? -2.216 -13.236 -15.120 1.00 0.00 103 THR A N 5
ATOM 11747 C CA . THR A 1 103 ? -1.259 -13.090 -14.027 1.00 0.00 103 THR A CA 5
ATOM 11748 C C . THR A 1 103 ? -1.947 -12.634 -12.742 1.00 0.00 103 THR A C 5
ATOM 11749 O O . THR A 1 103 ? -1.285 -12.276 -11.767 1.00 0.00 103 THR A O 5
ATOM 11760 N N . GLN A 1 104 ? -3.279 -12.648 -12.745 1.00 0.00 104 GLN A N 5
ATOM 11761 C CA . GLN A 1 104 ? -4.054 -12.237 -11.574 1.00 0.00 104 GLN A CA 5
ATOM 11762 C C . GLN A 1 104 ? -3.650 -13.042 -10.339 1.00 0.00 104 GLN A C 5
ATOM 11763 O O . GLN A 1 104 ? -3.941 -12.649 -9.209 1.00 0.00 104 GLN A O 5
ATOM 11777 N N . ASN A 1 105 ? -2.983 -14.171 -10.564 1.00 0.00 105 ASN A N 5
ATOM 11778 C CA . ASN A 1 105 ? -2.544 -15.032 -9.471 1.00 0.00 105 ASN A CA 5
ATOM 11779 C C . ASN A 1 105 ? -1.337 -14.441 -8.748 1.00 0.00 105 ASN A C 5
ATOM 11780 O O . ASN A 1 105 ? -0.727 -15.097 -7.902 1.00 0.00 105 ASN A O 5
ATOM 11791 N N . LYS A 1 106 ? -0.995 -13.201 -9.083 1.00 0.00 106 LYS A N 5
ATOM 11792 C CA . LYS A 1 106 ? 0.140 -12.528 -8.462 1.00 0.00 106 LYS A CA 5
ATOM 11793 C C . LYS A 1 106 ? -0.324 -11.361 -7.596 1.00 0.00 106 LYS A C 5
ATOM 11794 O O . LYS A 1 106 ? 0.490 -10.676 -6.974 1.00 0.00 106 LYS A O 5
ATOM 11813 N N . VAL A 1 107 ? -1.635 -11.141 -7.561 1.00 0.00 107 VAL A N 5
ATOM 11814 C CA . VAL A 1 107 ? -2.208 -10.057 -6.770 1.00 0.00 107 VAL A CA 5
ATOM 11815 C C . VAL A 1 107 ? -2.801 -10.583 -5.467 1.00 0.00 107 VAL A C 5
ATOM 11816 O O . VAL A 1 107 ? -3.457 -11.626 -5.449 1.00 0.00 107 VAL A O 5
ATOM 11829 N N . LEU A 1 108 ? -2.565 -9.856 -4.379 1.00 0.00 108 LEU A N 5
ATOM 11830 C CA . LEU A 1 108 ? -3.075 -10.249 -3.069 1.00 0.00 108 LEU A CA 5
ATOM 11831 C C . LEU A 1 108 ? -3.923 -9.137 -2.461 1.00 0.00 108 LEU A C 5
ATOM 11832 O O . LEU A 1 108 ? -3.753 -7.963 -2.787 1.00 0.00 108 LEU A O 5
ATOM 11848 N N . LYS A 1 109 ? -4.832 -9.516 -1.570 1.00 0.00 109 LYS A N 5
ATOM 11849 C CA . LYS A 1 109 ? -5.707 -8.556 -0.909 1.00 0.00 109 LYS A CA 5
ATOM 11850 C C . LYS A 1 109 ? -5.390 -8.477 0.579 1.00 0.00 109 LYS A C 5
ATOM 11851 O O . LYS A 1 109 ? -5.029 -9.478 1.200 1.00 0.00 109 LYS A O 5
ATOM 11870 N N . ILE A 1 110 ? -5.524 -7.283 1.145 1.00 0.00 110 ILE A N 5
ATOM 11871 C CA . ILE A 1 110 ? -5.251 -7.071 2.562 1.00 0.00 110 ILE A CA 5
ATOM 11872 C C . ILE A 1 110 ? -6.168 -7.918 3.438 1.00 0.00 110 ILE A C 5
ATOM 11873 O O . ILE A 1 110 ? -5.941 -8.043 4.638 1.00 0.00 110 ILE A O 5
ATOM 11889 N N . THR A 1 111 ? -7.201 -8.499 2.837 1.00 0.00 111 THR A N 5
ATOM 11890 C CA . THR A 1 111 ? -8.137 -9.336 3.579 1.00 0.00 111 THR A CA 5
ATOM 11891 C C . THR A 1 111 ? -7.423 -10.538 4.186 1.00 0.00 111 THR A C 5
ATOM 11892 O O . THR A 1 111 ? -7.732 -10.960 5.301 1.00 0.00 111 THR A O 5
ATOM 11903 N N . ASP A 1 112 ? -6.461 -11.082 3.445 1.00 0.00 112 ASP A N 5
ATOM 11904 C CA . ASP A 1 112 ? -5.691 -12.232 3.908 1.00 0.00 112 ASP A CA 5
ATOM 11905 C C . ASP A 1 112 ? -4.575 -11.790 4.849 1.00 0.00 112 ASP A C 5
ATOM 11906 O O . ASP A 1 112 ? -3.998 -12.606 5.570 1.00 0.00 112 ASP A O 5
ATOM 11915 N N . PHE A 1 113 ? -4.279 -10.494 4.838 1.00 0.00 113 PHE A N 5
ATOM 11916 C CA . PHE A 1 113 ? -3.236 -9.938 5.693 1.00 0.00 113 PHE A CA 5
ATOM 11917 C C . PHE A 1 113 ? -3.851 -9.129 6.827 1.00 0.00 113 PHE A C 5
ATOM 11918 O O . PHE A 1 113 ? -3.147 -8.635 7.708 1.00 0.00 113 PHE A O 5
ATOM 11935 N N . SER A 1 114 ? -5.173 -8.997 6.792 1.00 0.00 114 SER A N 5
ATOM 11936 C CA . SER A 1 114 ? -5.900 -8.248 7.807 1.00 0.00 114 SER A CA 5
ATOM 11937 C C . SER A 1 114 ? -7.362 -8.695 7.864 1.00 0.00 114 SER A C 5
ATOM 11938 O O . SER A 1 114 ? -8.267 -7.933 7.520 1.00 0.00 114 SER A O 5
ATOM 11946 N N . PRO A 1 115 ? -7.614 -9.946 8.295 1.00 0.00 115 PRO A N 5
ATOM 11947 C CA . PRO A 1 115 ? -8.975 -10.492 8.385 1.00 0.00 115 PRO A CA 5
ATOM 11948 C C . PRO A 1 115 ? -9.810 -9.815 9.468 1.00 0.00 115 PRO A C 5
ATOM 11949 O O . PRO A 1 115 ? -10.936 -9.384 9.218 1.00 0.00 115 PRO A O 5
ATOM 11960 N N . SER A 1 116 ? -9.253 -9.731 10.672 1.00 0.00 116 SER A N 5
ATOM 11961 C CA . SER A 1 116 ? -9.949 -9.115 11.798 1.00 0.00 116 SER A CA 5
ATOM 11962 C C . SER A 1 116 ? -10.085 -7.607 11.610 1.00 0.00 116 SER A C 5
ATOM 11963 O O . SER A 1 116 ? -10.710 -6.927 12.424 1.00 0.00 116 SER A O 5
ATOM 11971 N N . LEU A 1 117 ? -9.497 -7.084 10.537 1.00 0.00 117 LEU A N 5
ATOM 11972 C CA . LEU A 1 117 ? -9.558 -5.654 10.258 1.00 0.00 117 LEU A CA 5
ATOM 11973 C C . LEU A 1 117 ? -10.837 -5.296 9.505 1.00 0.00 117 LEU A C 5
ATOM 11974 O O . LEU A 1 117 ? -11.551 -4.371 9.891 1.00 0.00 117 LEU A O 5
ATOM 11990 N N . ASN A 1 118 ? -11.119 -6.043 8.437 1.00 0.00 118 ASN A N 5
ATOM 11991 C CA . ASN A 1 118 ? -12.313 -5.824 7.619 1.00 0.00 118 ASN A CA 5
ATOM 11992 C C . ASN A 1 118 ? -12.617 -4.335 7.450 1.00 0.00 118 ASN A C 5
ATOM 11993 O O . ASN A 1 118 ? -13.472 -3.785 8.145 1.00 0.00 118 ASN A O 5
ATOM 12004 N N . TYR A 1 119 ? -11.913 -3.688 6.524 1.00 0.00 119 TYR A N 5
ATOM 12005 C CA . TYR A 1 119 ? -12.114 -2.264 6.272 1.00 0.00 119 TYR A CA 5
ATOM 12006 C C . TYR A 1 119 ? -12.816 -2.039 4.932 1.00 0.00 119 TYR A C 5
ATOM 12007 O O . TYR A 1 119 ? -13.261 -2.991 4.291 1.00 0.00 119 TYR A O 5
ATOM 12025 N N . ASP A 1 120 ? -12.922 -0.778 4.517 1.00 0.00 120 ASP A N 5
ATOM 12026 C CA . ASP A 1 120 ? -13.584 -0.444 3.258 1.00 0.00 120 ASP A CA 5
ATOM 12027 C C . ASP A 1 120 ? -12.734 0.495 2.404 1.00 0.00 120 ASP A C 5
ATOM 12028 O O . ASP A 1 120 ? -12.864 1.714 2.496 1.00 0.00 120 ASP A O 5
ATOM 12037 N N . GLU A 1 121 ? -11.878 -0.095 1.564 1.00 0.00 121 GLU A N 5
ATOM 12038 C CA . GLU A 1 121 ? -11.000 0.657 0.663 1.00 0.00 121 GLU A CA 5
ATOM 12039 C C . GLU A 1 121 ? -10.462 1.928 1.317 1.00 0.00 121 GLU A C 5
ATOM 12040 O O . GLU A 1 121 ? -11.104 2.973 1.279 1.00 0.00 121 GLU A O 5
ATOM 12052 N N . VAL A 1 122 ? -9.273 1.829 1.901 1.00 0.00 122 VAL A N 5
ATOM 12053 C CA . VAL A 1 122 ? -8.632 2.968 2.557 1.00 0.00 122 VAL A CA 5
ATOM 12054 C C . VAL A 1 122 ? -9.422 3.426 3.793 1.00 0.00 122 VAL A C 5
ATOM 12055 O O . VAL A 1 122 ? -10.649 3.462 3.774 1.00 0.00 122 VAL A O 5
ATOM 12068 N N . PRO A 1 123 ? -8.719 3.775 4.894 1.00 0.00 123 PRO A N 5
ATOM 12069 C CA . PRO A 1 123 ? -9.361 4.226 6.139 1.00 0.00 123 PRO A CA 5
ATOM 12070 C C . PRO A 1 123 ? -9.915 5.651 6.041 1.00 0.00 123 PRO A C 5
ATOM 12071 O O . PRO A 1 123 ? -10.465 6.037 5.014 1.00 0.00 123 PRO A O 5
ATOM 12082 N N . ASP A 1 124 ? -9.764 6.424 7.123 1.00 0.00 124 ASP A N 5
ATOM 12083 C CA . ASP A 1 124 ? -10.243 7.808 7.171 1.00 0.00 124 ASP A CA 5
ATOM 12084 C C . ASP A 1 124 ? -11.773 7.872 7.188 1.00 0.00 124 ASP A C 5
ATOM 12085 O O . ASP A 1 124 ? -12.448 6.960 6.712 1.00 0.00 124 ASP A O 5
ATOM 12094 N N . PRO A 1 125 ? -12.336 8.955 7.764 1.00 0.00 125 PRO A N 5
ATOM 12095 C CA . PRO A 1 125 ? -13.790 9.144 7.874 1.00 0.00 125 PRO A CA 5
ATOM 12096 C C . PRO A 1 125 ? -14.538 8.964 6.554 1.00 0.00 125 PRO A C 5
ATOM 12097 O O . PRO A 1 125 ? -15.626 8.387 6.528 1.00 0.00 125 PRO A O 5
ATOM 12108 N N . TRP A 1 126 ? -13.965 9.470 5.466 1.00 0.00 126 TRP A N 5
ATOM 12109 C CA . TRP A 1 126 ? -14.599 9.370 4.152 1.00 0.00 126 TRP A CA 5
ATOM 12110 C C . TRP A 1 126 ? -14.976 7.927 3.821 1.00 0.00 126 TRP A C 5
ATOM 12111 O O . TRP A 1 126 ? -15.879 7.681 3.021 1.00 0.00 126 TRP A O 5
ATOM 12132 N N . TYR A 1 127 ? -14.279 6.977 4.433 1.00 0.00 127 TYR A N 5
ATOM 12133 C CA . TYR A 1 127 ? -14.545 5.565 4.188 1.00 0.00 127 TYR A CA 5
ATOM 12134 C C . TYR A 1 127 ? -15.190 4.896 5.399 1.00 0.00 127 TYR A C 5
ATOM 12135 O O . TYR A 1 127 ? -16.312 4.395 5.315 1.00 0.00 127 TYR A O 5
ATOM 12153 N N . SER A 1 128 ? -14.475 4.880 6.520 1.00 0.00 128 SER A N 5
ATOM 12154 C CA . SER A 1 128 ? -14.983 4.258 7.739 1.00 0.00 128 SER A CA 5
ATOM 12155 C C . SER A 1 128 ? -15.836 5.232 8.544 1.00 0.00 128 SER A C 5
ATOM 12156 O O . SER A 1 128 ? -17.002 4.960 8.829 1.00 0.00 128 SER A O 5
ATOM 12164 N N . GLY A 1 129 ? -15.246 6.365 8.913 1.00 0.00 129 GLY A N 5
ATOM 12165 C CA . GLY A 1 129 ? -15.969 7.356 9.684 1.00 0.00 129 GLY A CA 5
ATOM 12166 C C . GLY A 1 129 ? -15.157 7.897 10.847 1.00 0.00 129 GLY A C 5
ATOM 12167 O O . GLY A 1 129 ? -15.609 8.791 11.561 1.00 0.00 129 GLY A O 5
ATOM 12171 N N . ASN A 1 130 ? -13.957 7.352 11.040 1.00 0.00 130 ASN A N 5
ATOM 12172 C CA . ASN A 1 130 ? -13.092 7.790 12.130 1.00 0.00 130 ASN A CA 5
ATOM 12173 C C . ASN A 1 130 ? -11.702 8.166 11.622 1.00 0.00 130 ASN A C 5
ATOM 12174 O O . ASN A 1 130 ? -11.246 7.665 10.594 1.00 0.00 130 ASN A O 5
ATOM 12185 N N . PHE A 1 131 ? -11.034 9.047 12.361 1.00 0.00 131 PHE A N 5
ATOM 12186 C CA . PHE A 1 131 ? -9.691 9.494 12.007 1.00 0.00 131 PHE A CA 5
ATOM 12187 C C . PHE A 1 131 ? -8.641 8.519 12.539 1.00 0.00 131 PHE A C 5
ATOM 12188 O O . PHE A 1 131 ? -7.522 8.455 12.029 1.00 0.00 131 PHE A O 5
ATOM 12205 N N . ASP A 1 132 ? -9.015 7.764 13.569 1.00 0.00 132 ASP A N 5
ATOM 12206 C CA . ASP A 1 132 ? -8.121 6.788 14.186 1.00 0.00 132 ASP A CA 5
ATOM 12207 C C . ASP A 1 132 ? -7.906 5.585 13.275 1.00 0.00 132 ASP A C 5
ATOM 12208 O O . ASP A 1 132 ? -6.920 4.855 13.416 1.00 0.00 132 ASP A O 5
ATOM 12217 N N . GLU A 1 133 ? -8.835 5.373 12.346 1.00 0.00 133 GLU A N 5
ATOM 12218 C CA . GLU A 1 133 ? -8.739 4.248 11.424 1.00 0.00 133 GLU A CA 5
ATOM 12219 C C . GLU A 1 133 ? -7.414 4.283 10.680 1.00 0.00 133 GLU A C 5
ATOM 12220 O O . GLU A 1 133 ? -6.713 3.280 10.600 1.00 0.00 133 GLU A O 5
ATOM 12232 N N . THR A 1 134 ? -7.073 5.450 10.145 1.00 0.00 134 THR A N 5
ATOM 12233 C CA . THR A 1 134 ? -5.826 5.620 9.412 1.00 0.00 134 THR A CA 5
ATOM 12234 C C . THR A 1 134 ? -4.652 5.017 10.175 1.00 0.00 134 THR A C 5
ATOM 12235 O O . THR A 1 134 ? -3.733 4.463 9.576 1.00 0.00 134 THR A O 5
ATOM 12246 N N . TYR A 1 135 ? -4.696 5.117 11.499 1.00 0.00 135 TYR A N 5
ATOM 12247 C CA . TYR A 1 135 ? -3.638 4.568 12.338 1.00 0.00 135 TYR A CA 5
ATOM 12248 C C . TYR A 1 135 ? -3.690 3.047 12.341 1.00 0.00 135 TYR A C 5
ATOM 12249 O O . TYR A 1 135 ? -2.707 2.384 12.020 1.00 0.00 135 TYR A O 5
ATOM 12267 N N . LYS A 1 136 ? -4.842 2.503 12.711 1.00 0.00 136 LYS A N 5
ATOM 12268 C CA . LYS A 1 136 ? -5.023 1.056 12.764 1.00 0.00 136 LYS A CA 5
ATOM 12269 C C . LYS A 1 136 ? -4.687 0.397 11.427 1.00 0.00 136 LYS A C 5
ATOM 12270 O O . LYS A 1 136 ? -3.894 -0.542 11.370 1.00 0.00 136 LYS A O 5
ATOM 12289 N N . ILE A 1 137 ? -5.310 0.883 10.359 1.00 0.00 137 ILE A N 5
ATOM 12290 C CA . ILE A 1 137 ? -5.095 0.329 9.026 1.00 0.00 137 ILE A CA 5
ATOM 12291 C C . ILE A 1 137 ? -3.651 0.495 8.550 1.00 0.00 137 ILE A C 5
ATOM 12292 O O . ILE A 1 137 ? -2.956 -0.492 8.328 1.00 0.00 137 ILE A O 5
ATOM 12308 N N . LEU A 1 138 ? -3.209 1.739 8.367 1.00 0.00 138 LEU A N 5
ATOM 12309 C CA . LEU A 1 138 ? -1.853 2.003 7.885 1.00 0.00 138 LEU A CA 5
ATOM 12310 C C . LEU A 1 138 ? -0.781 1.315 8.728 1.00 0.00 138 LEU A C 5
ATOM 12311 O O . LEU A 1 138 ? 0.031 0.558 8.203 1.00 0.00 138 LEU A O 5
ATOM 12327 N N . SER A 1 139 ? -0.761 1.598 10.025 1.00 0.00 139 SER A N 5
ATOM 12328 C CA . SER A 1 139 ? 0.241 1.019 10.921 1.00 0.00 139 SER A CA 5
ATOM 12329 C C . SER A 1 139 ? 0.267 -0.509 10.856 1.00 0.00 139 SER A C 5
ATOM 12330 O O . SER A 1 139 ? 1.310 -1.105 10.587 1.00 0.00 139 SER A O 5
ATOM 12338 N N . LEU A 1 140 ? -0.874 -1.140 11.121 1.00 0.00 140 LEU A N 5
ATOM 12339 C CA . LEU A 1 140 ? -0.960 -2.600 11.110 1.00 0.00 140 LEU A CA 5
ATOM 12340 C C . LEU A 1 140 ? -0.659 -3.182 9.730 1.00 0.00 140 LEU A C 5
ATOM 12341 O O . LEU A 1 140 ? 0.230 -4.022 9.583 1.00 0.00 140 LEU A O 5
ATOM 12357 N N . ALA A 1 141 ? -1.413 -2.747 8.726 1.00 0.00 141 ALA A N 5
ATOM 12358 C CA . ALA A 1 141 ? -1.239 -3.240 7.362 1.00 0.00 141 ALA A CA 5
ATOM 12359 C C . ALA A 1 141 ? 0.196 -3.073 6.867 1.00 0.00 141 ALA A C 5
ATOM 12360 O O . ALA A 1 141 ? 0.762 -3.995 6.290 1.00 0.00 141 ALA A O 5
ATOM 12367 N N . CYS A 1 142 ? 0.775 -1.895 7.081 1.00 0.00 142 CYS A N 5
ATOM 12368 C CA . CYS A 1 142 ? 2.141 -1.626 6.634 1.00 0.00 142 CYS A CA 5
ATOM 12369 C C . CYS A 1 142 ? 3.135 -2.598 7.262 1.00 0.00 142 CYS A C 5
ATOM 12370 O O . CYS A 1 142 ? 3.963 -3.180 6.566 1.00 0.00 142 CYS A O 5
ATOM 12378 N N . LYS A 1 143 ? 3.051 -2.767 8.579 1.00 0.00 143 LYS A N 5
ATOM 12379 C CA . LYS A 1 143 ? 3.951 -3.665 9.298 1.00 0.00 143 LYS A CA 5
ATOM 12380 C C . LYS A 1 143 ? 3.805 -5.108 8.818 1.00 0.00 143 LYS A C 5
ATOM 12381 O O . LYS A 1 143 ? 4.766 -5.708 8.340 1.00 0.00 143 LYS A O 5
ATOM 12400 N N . ASN A 1 144 ? 2.602 -5.662 8.954 1.00 0.00 144 ASN A N 5
ATOM 12401 C CA . ASN A 1 144 ? 2.341 -7.038 8.538 1.00 0.00 144 ASN A CA 5
ATOM 12402 C C . ASN A 1 144 ? 2.743 -7.260 7.082 1.00 0.00 144 ASN A C 5
ATOM 12403 O O . ASN A 1 144 ? 3.458 -8.209 6.764 1.00 0.00 144 ASN A O 5
ATOM 12414 N N . LEU A 1 145 ? 2.283 -6.373 6.205 1.00 0.00 145 LEU A N 5
ATOM 12415 C CA . LEU A 1 145 ? 2.598 -6.463 4.783 1.00 0.00 145 LEU A CA 5
ATOM 12416 C C . LEU A 1 145 ? 4.102 -6.338 4.561 1.00 0.00 145 LEU A C 5
ATOM 12417 O O . LEU A 1 145 ? 4.653 -6.914 3.625 1.00 0.00 145 LEU A O 5
ATOM 12433 N N . LEU A 1 146 ? 4.757 -5.586 5.437 1.00 0.00 146 LEU A N 5
ATOM 12434 C CA . LEU A 1 146 ? 6.198 -5.382 5.350 1.00 0.00 146 LEU A CA 5
ATOM 12435 C C . LEU A 1 146 ? 6.946 -6.686 5.617 1.00 0.00 146 LEU A C 5
ATOM 12436 O O . LEU A 1 146 ? 7.760 -7.122 4.805 1.00 0.00 146 LEU A O 5
ATOM 12452 N N . VAL A 1 147 ? 6.666 -7.299 6.763 1.00 0.00 147 VAL A N 5
ATOM 12453 C CA . VAL A 1 147 ? 7.315 -8.549 7.148 1.00 0.00 147 VAL A CA 5
ATOM 12454 C C . VAL A 1 147 ? 7.156 -9.628 6.077 1.00 0.00 147 VAL A C 5
ATOM 12455 O O . VAL A 1 147 ? 8.123 -10.295 5.710 1.00 0.00 147 VAL A O 5
ATOM 12468 N N . PHE A 1 148 ? 5.931 -9.801 5.591 1.00 0.00 148 PHE A N 5
ATOM 12469 C CA . PHE A 1 148 ? 5.639 -10.810 4.575 1.00 0.00 148 PHE A CA 5
ATOM 12470 C C . PHE A 1 148 ? 6.346 -10.522 3.250 1.00 0.00 148 PHE A C 5
ATOM 12471 O O . PHE A 1 148 ? 7.062 -11.373 2.723 1.00 0.00 148 PHE A O 5
ATOM 12488 N N . LEU A 1 149 ? 6.120 -9.330 2.704 1.00 0.00 149 LEU A N 5
ATOM 12489 C CA . LEU A 1 149 ? 6.715 -8.945 1.425 1.00 0.00 149 LEU A CA 5
ATOM 12490 C C . LEU A 1 149 ? 8.235 -8.814 1.516 1.00 0.00 149 LEU A C 5
ATOM 12491 O O . LEU A 1 149 ? 8.917 -8.739 0.493 1.00 0.00 149 LEU A O 5
ATOM 12507 N N . SER A 1 150 ? 8.765 -8.792 2.736 1.00 0.00 150 SER A N 5
ATOM 12508 C CA . SER A 1 150 ? 10.208 -8.676 2.931 1.00 0.00 150 SER A CA 5
ATOM 12509 C C . SER A 1 150 ? 10.810 -10.009 3.369 1.00 0.00 150 SER A C 5
ATOM 12510 O O . SER A 1 150 ? 11.275 -10.790 2.538 1.00 0.00 150 SER A O 5
ATOM 12518 N N . LYS A 1 151 ? 10.801 -10.262 4.673 1.00 0.00 151 LYS A N 5
ATOM 12519 C CA . LYS A 1 151 ? 11.349 -11.499 5.217 1.00 0.00 151 LYS A CA 5
ATOM 12520 C C . LYS A 1 151 ? 10.581 -11.935 6.460 1.00 0.00 151 LYS A C 5
ATOM 12521 O O . LYS A 1 151 ? 10.971 -11.623 7.585 1.00 0.00 151 LYS A O 5
ATOM 12540 N N . HIS A 1 152 ? 9.485 -12.658 6.250 1.00 0.00 152 HIS A N 5
ATOM 12541 C CA . HIS A 1 152 ? 8.661 -13.136 7.355 1.00 0.00 152 HIS A CA 5
ATOM 12542 C C . HIS A 1 152 ? 9.431 -14.126 8.225 1.00 0.00 152 HIS A C 5
ATOM 12543 O O . HIS A 1 152 ? 10.152 -14.983 7.714 1.00 0.00 152 HIS A O 5
ATOM 12558 N N . HIS A 1 153 ? 9.265 -13.998 9.540 1.00 0.00 153 HIS A N 5
ATOM 12559 C CA . HIS A 1 153 ? 9.935 -14.875 10.499 1.00 0.00 153 HIS A CA 5
ATOM 12560 C C . HIS A 1 153 ? 11.451 -14.710 10.437 1.00 0.00 153 HIS A C 5
ATOM 12561 O O . HIS A 1 153 ? 12.087 -15.076 9.449 1.00 0.00 153 HIS A O 5
ATOM 12576 N N . HIS A 1 154 ? 12.025 -14.162 11.504 1.00 0.00 154 HIS A N 5
ATOM 12577 C CA . HIS A 1 154 ? 13.467 -13.952 11.576 1.00 0.00 154 HIS A CA 5
ATOM 12578 C C . HIS A 1 154 ? 13.961 -14.077 13.014 1.00 0.00 154 HIS A C 5
ATOM 12579 O O . HIS A 1 154 ? 14.943 -14.768 13.287 1.00 0.00 154 HIS A O 5
ATOM 12594 N N . HIS A 1 155 ? 13.271 -13.402 13.929 1.00 0.00 155 HIS A N 5
ATOM 12595 C CA . HIS A 1 155 ? 13.635 -13.432 15.341 1.00 0.00 155 HIS A CA 5
ATOM 12596 C C . HIS A 1 155 ? 12.403 -13.640 16.217 1.00 0.00 155 HIS A C 5
ATOM 12597 O O . HIS A 1 155 ? 11.365 -13.011 16.006 1.00 0.00 155 HIS A O 5
ATOM 12612 N N . HIS A 1 156 ? 12.524 -14.526 17.200 1.00 0.00 156 HIS A N 5
ATOM 12613 C CA . HIS A 1 156 ? 11.420 -14.817 18.108 1.00 0.00 156 HIS A CA 5
ATOM 12614 C C . HIS A 1 156 ? 11.897 -14.828 19.557 1.00 0.00 156 HIS A C 5
ATOM 12615 O O . HIS A 1 156 ? 11.322 -15.589 20.364 1.00 0.00 156 HIS A O 5
ATOM 12631 N N . MET A 1 1 ? 17.148 -9.274 -7.547 1.00 0.00 1 MET A N 6
ATOM 12632 C CA . MET A 1 1 ? 16.095 -8.491 -8.244 1.00 0.00 1 MET A CA 6
ATOM 12633 C C . MET A 1 1 ? 14.727 -8.722 -7.610 1.00 0.00 1 MET A C 6
ATOM 12634 O O . MET A 1 1 ? 14.053 -9.710 -7.904 1.00 0.00 1 MET A O 6
ATOM 12650 N N . LYS A 1 2 ? 14.324 -7.803 -6.738 1.00 0.00 2 LYS A N 6
ATOM 12651 C CA . LYS A 1 2 ? 13.037 -7.902 -6.058 1.00 0.00 2 LYS A CA 6
ATOM 12652 C C . LYS A 1 2 ? 12.148 -6.712 -6.400 1.00 0.00 2 LYS A C 6
ATOM 12653 O O . LYS A 1 2 ? 12.509 -5.563 -6.149 1.00 0.00 2 LYS A O 6
ATOM 12672 N N . LYS A 1 3 ? 10.983 -6.994 -6.976 1.00 0.00 3 LYS A N 6
ATOM 12673 C CA . LYS A 1 3 ? 10.042 -5.943 -7.353 1.00 0.00 3 LYS A CA 6
ATOM 12674 C C . LYS A 1 3 ? 8.649 -6.241 -6.815 1.00 0.00 3 LYS A C 6
ATOM 12675 O O . LYS A 1 3 ? 8.067 -7.284 -7.114 1.00 0.00 3 LYS A O 6
ATOM 12694 N N . ILE A 1 4 ? 8.113 -5.314 -6.030 1.00 0.00 4 ILE A N 6
ATOM 12695 C CA . ILE A 1 4 ? 6.781 -5.475 -5.464 1.00 0.00 4 ILE A CA 6
ATOM 12696 C C . ILE A 1 4 ? 5.910 -4.271 -5.788 1.00 0.00 4 ILE A C 6
ATOM 12697 O O . ILE A 1 4 ? 6.058 -3.206 -5.190 1.00 0.00 4 ILE A O 6
ATOM 12713 N N . LEU A 1 5 ? 5.004 -4.445 -6.745 1.00 0.00 5 LEU A N 6
ATOM 12714 C CA . LEU A 1 5 ? 4.117 -3.364 -7.154 1.00 0.00 5 LEU A CA 6
ATOM 12715 C C . LEU A 1 5 ? 2.899 -3.267 -6.242 1.00 0.00 5 LEU A C 6
ATOM 12716 O O . LEU A 1 5 ? 2.103 -4.202 -6.142 1.00 0.00 5 LEU A O 6
ATOM 12732 N N . PHE A 1 6 ? 2.756 -2.115 -5.592 1.00 0.00 6 PHE A N 6
ATOM 12733 C CA . PHE A 1 6 ? 1.632 -1.865 -4.699 1.00 0.00 6 PHE A CA 6
ATOM 12734 C C . PHE A 1 6 ? 0.481 -1.240 -5.484 1.00 0.00 6 PHE A C 6
ATOM 12735 O O . PHE A 1 6 ? 0.706 -0.396 -6.351 1.00 0.00 6 PHE A O 6
ATOM 12752 N N . ILE A 1 7 ? -0.748 -1.660 -5.193 1.00 0.00 7 ILE A N 6
ATOM 12753 C CA . ILE A 1 7 ? -1.911 -1.130 -5.899 1.00 0.00 7 ILE A CA 6
ATOM 12754 C C . ILE A 1 7 ? -2.999 -0.666 -4.936 1.00 0.00 7 ILE A C 6
ATOM 12755 O O . ILE A 1 7 ? -3.665 -1.481 -4.298 1.00 0.00 7 ILE A O 6
ATOM 12771 N N . CYS A 1 8 ? -3.180 0.649 -4.845 1.00 0.00 8 CYS A N 6
ATOM 12772 C CA . CYS A 1 8 ? -4.195 1.225 -3.970 1.00 0.00 8 CYS A CA 6
ATOM 12773 C C . CYS A 1 8 ? -5.303 1.885 -4.783 1.00 0.00 8 CYS A C 6
ATOM 12774 O O . CYS A 1 8 ? -5.042 2.756 -5.614 1.00 0.00 8 CYS A O 6
ATOM 12782 N N . LEU A 1 9 ? -6.542 1.466 -4.539 1.00 0.00 9 LEU A N 6
ATOM 12783 C CA . LEU A 1 9 ? -7.692 2.019 -5.246 1.00 0.00 9 LEU A CA 6
ATOM 12784 C C . LEU A 1 9 ? -7.762 3.530 -5.050 1.00 0.00 9 LEU A C 6
ATOM 12785 O O . LEU A 1 9 ? -8.231 4.262 -5.921 1.00 0.00 9 LEU A O 6
ATOM 12801 N N . GLY A 1 10 ? -7.283 3.985 -3.896 1.00 0.00 10 GLY A N 6
ATOM 12802 C CA . GLY A 1 10 ? -7.290 5.402 -3.590 1.00 0.00 10 GLY A CA 6
ATOM 12803 C C . GLY A 1 10 ? -5.965 5.874 -3.027 1.00 0.00 10 GLY A C 6
ATOM 12804 O O . GLY A 1 10 ? -5.735 5.791 -1.819 1.00 0.00 10 GLY A O 6
ATOM 12808 N N . ASN A 1 11 ? -5.089 6.378 -3.897 1.00 0.00 11 ASN A N 6
ATOM 12809 C CA . ASN A 1 11 ? -3.786 6.869 -3.461 1.00 0.00 11 ASN A CA 6
ATOM 12810 C C . ASN A 1 11 ? -3.912 8.263 -2.864 1.00 0.00 11 ASN A C 6
ATOM 12811 O O . ASN A 1 11 ? -2.945 9.024 -2.818 1.00 0.00 11 ASN A O 6
ATOM 12822 N N . ILE A 1 12 ? -5.115 8.588 -2.407 1.00 0.00 12 ILE A N 6
ATOM 12823 C CA . ILE A 1 12 ? -5.384 9.885 -1.810 1.00 0.00 12 ILE A CA 6
ATOM 12824 C C . ILE A 1 12 ? -5.727 9.742 -0.331 1.00 0.00 12 ILE A C 6
ATOM 12825 O O . ILE A 1 12 ? -6.314 10.644 0.267 1.00 0.00 12 ILE A O 6
ATOM 12841 N N . CYS A 1 13 ? -5.362 8.605 0.257 1.00 0.00 13 CYS A N 6
ATOM 12842 C CA . CYS A 1 13 ? -5.644 8.359 1.666 1.00 0.00 13 CYS A CA 6
ATOM 12843 C C . CYS A 1 13 ? -4.622 7.415 2.299 1.00 0.00 13 CYS A C 6
ATOM 12844 O O . CYS A 1 13 ? -3.678 7.857 2.952 1.00 0.00 13 CYS A O 6
ATOM 12852 N N . ARG A 1 14 ? -4.833 6.112 2.126 1.00 0.00 14 ARG A N 6
ATOM 12853 C CA . ARG A 1 14 ? -3.948 5.109 2.711 1.00 0.00 14 ARG A CA 6
ATOM 12854 C C . ARG A 1 14 ? -2.641 4.949 1.929 1.00 0.00 14 ARG A C 6
ATOM 12855 O O . ARG A 1 14 ? -1.572 4.828 2.524 1.00 0.00 14 ARG A O 6
ATOM 12876 N N . SER A 1 15 ? -2.726 4.937 0.601 1.00 0.00 15 SER A N 6
ATOM 12877 C CA . SER A 1 15 ? -1.536 4.773 -0.235 1.00 0.00 15 SER A CA 6
ATOM 12878 C C . SER A 1 15 ? -0.457 5.811 0.099 1.00 0.00 15 SER A C 6
ATOM 12879 O O . SER A 1 15 ? 0.698 5.449 0.312 1.00 0.00 15 SER A O 6
ATOM 12887 N N . PRO A 1 16 ? -0.809 7.116 0.149 1.00 0.00 16 PRO A N 6
ATOM 12888 C CA . PRO A 1 16 ? 0.156 8.183 0.457 1.00 0.00 16 PRO A CA 6
ATOM 12889 C C . PRO A 1 16 ? 0.738 8.064 1.861 1.00 0.00 16 PRO A C 6
ATOM 12890 O O . PRO A 1 16 ? 1.940 8.246 2.062 1.00 0.00 16 PRO A O 6
ATOM 12901 N N . MET A 1 17 ? -0.118 7.760 2.833 1.00 0.00 17 MET A N 6
ATOM 12902 C CA . MET A 1 17 ? 0.326 7.617 4.213 1.00 0.00 17 MET A CA 6
ATOM 12903 C C . MET A 1 17 ? 1.413 6.556 4.309 1.00 0.00 17 MET A C 6
ATOM 12904 O O . MET A 1 17 ? 2.527 6.830 4.760 1.00 0.00 17 MET A O 6
ATOM 12918 N N . ALA A 1 18 ? 1.089 5.347 3.864 1.00 0.00 18 ALA A N 6
ATOM 12919 C CA . ALA A 1 18 ? 2.045 4.252 3.883 1.00 0.00 18 ALA A CA 6
ATOM 12920 C C . ALA A 1 18 ? 3.175 4.517 2.899 1.00 0.00 18 ALA A C 6
ATOM 12921 O O . ALA A 1 18 ? 4.257 3.951 3.016 1.00 0.00 18 ALA A O 6
ATOM 12928 N N . GLU A 1 19 ? 2.918 5.390 1.932 1.00 0.00 19 GLU A N 6
ATOM 12929 C CA . GLU A 1 19 ? 3.919 5.737 0.933 1.00 0.00 19 GLU A CA 6
ATOM 12930 C C . GLU A 1 19 ? 5.148 6.341 1.603 1.00 0.00 19 GLU A C 6
ATOM 12931 O O . GLU A 1 19 ? 6.275 5.912 1.355 1.00 0.00 19 GLU A O 6
ATOM 12943 N N . PHE A 1 20 ? 4.922 7.338 2.455 1.00 0.00 20 PHE A N 6
ATOM 12944 C CA . PHE A 1 20 ? 6.015 7.998 3.156 1.00 0.00 20 PHE A CA 6
ATOM 12945 C C . PHE A 1 20 ? 6.576 7.120 4.277 1.00 0.00 20 PHE A C 6
ATOM 12946 O O . PHE A 1 20 ? 7.793 6.970 4.398 1.00 0.00 20 PHE A O 6
ATOM 12963 N N . ILE A 1 21 ? 5.698 6.553 5.104 1.00 0.00 21 ILE A N 6
ATOM 12964 C CA . ILE A 1 21 ? 6.152 5.714 6.211 1.00 0.00 21 ILE A CA 6
ATOM 12965 C C . ILE A 1 21 ? 6.965 4.520 5.710 1.00 0.00 21 ILE A C 6
ATOM 12966 O O . IL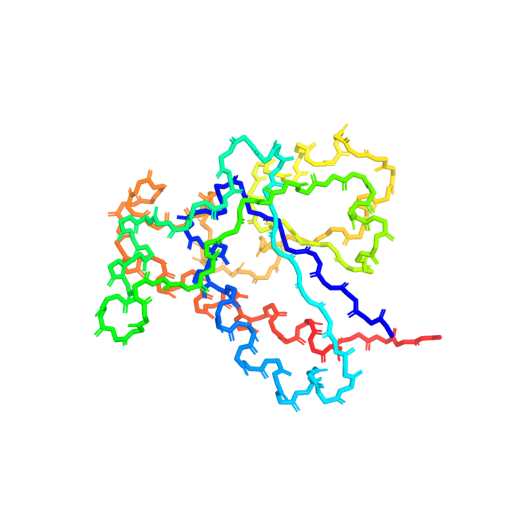E A 1 21 ? 8.095 4.304 6.152 1.00 0.00 21 ILE A O 6
ATOM 12982 N N . MET A 1 22 ? 6.398 3.753 4.782 1.00 0.00 22 MET A N 6
ATOM 12983 C CA . MET A 1 22 ? 7.091 2.597 4.226 1.00 0.00 22 MET A CA 6
ATOM 12984 C C . MET A 1 22 ? 8.414 3.015 3.597 1.00 0.00 22 MET A C 6
ATOM 12985 O O . MET A 1 22 ? 9.440 2.393 3.840 1.00 0.00 22 MET A O 6
ATOM 12999 N N . LYS A 1 23 ? 8.381 4.074 2.789 1.00 0.00 23 LYS A N 6
ATOM 13000 C CA . LYS A 1 23 ? 9.586 4.569 2.129 1.00 0.00 23 LYS A CA 6
ATOM 13001 C C . LYS A 1 23 ? 10.711 4.801 3.134 1.00 0.00 23 LYS A C 6
ATOM 13002 O O . LYS A 1 23 ? 11.882 4.574 2.830 1.00 0.00 23 LYS A O 6
ATOM 13021 N N . ASP A 1 24 ? 10.347 5.260 4.328 1.00 0.00 24 ASP A N 6
ATOM 13022 C CA . ASP A 1 24 ? 11.330 5.528 5.375 1.00 0.00 24 ASP A CA 6
ATOM 13023 C C . ASP A 1 24 ? 11.969 4.237 5.881 1.00 0.00 24 ASP A C 6
ATOM 13024 O O . ASP A 1 24 ? 13.187 4.071 5.826 1.00 0.00 24 ASP A O 6
ATOM 13033 N N . LEU A 1 25 ? 11.140 3.331 6.384 1.00 0.00 25 LEU A N 6
ATOM 13034 C CA . LEU A 1 25 ? 11.620 2.055 6.913 1.00 0.00 25 LEU A CA 6
ATOM 13035 C C . LEU A 1 25 ? 12.199 1.167 5.811 1.00 0.00 25 LEU A C 6
ATOM 13036 O O . LEU A 1 25 ? 12.950 0.231 6.088 1.00 0.00 25 LEU A O 6
ATOM 13052 N N . VAL A 1 26 ? 11.820 1.443 4.567 1.00 0.00 26 VAL A N 6
ATOM 13053 C CA . VAL A 1 26 ? 12.276 0.648 3.429 1.00 0.00 26 VAL A CA 6
ATOM 13054 C C . VAL A 1 26 ? 13.780 0.775 3.191 1.00 0.00 26 VAL A C 6
ATOM 13055 O O . VAL A 1 26 ? 14.483 -0.225 3.149 1.00 0.00 26 VAL A O 6
ATOM 13068 N N . LYS A 1 27 ? 14.271 1.995 3.015 1.00 0.00 27 LYS A N 6
ATOM 13069 C CA . LYS A 1 27 ? 15.694 2.203 2.760 1.00 0.00 27 LYS A CA 6
ATOM 13070 C C . LYS A 1 27 ? 16.562 1.447 3.765 1.00 0.00 27 LYS A C 6
ATOM 13071 O O . LYS A 1 27 ? 17.477 0.717 3.382 1.00 0.00 27 LYS A O 6
ATOM 13090 N N . LYS A 1 28 ? 16.276 1.635 5.046 1.00 0.00 28 LYS A N 6
ATOM 13091 C CA . LYS A 1 28 ? 17.036 0.984 6.111 1.00 0.00 28 LYS A CA 6
ATOM 13092 C C . LYS A 1 28 ? 16.829 -0.534 6.149 1.00 0.00 28 LYS A C 6
ATOM 13093 O O . LYS A 1 28 ? 17.685 -1.262 6.652 1.00 0.00 28 LYS A O 6
ATOM 13112 N N . ALA A 1 29 ? 15.685 -1.014 5.658 1.00 0.00 29 ALA A N 6
ATOM 13113 C CA . ALA A 1 29 ? 15.394 -2.450 5.699 1.00 0.00 29 ALA A CA 6
ATOM 13114 C C . ALA A 1 29 ? 14.977 -3.028 4.344 1.00 0.00 29 ALA A C 6
ATOM 13115 O O . ALA A 1 29 ? 14.239 -4.012 4.291 1.00 0.00 29 ALA A O 6
ATOM 13122 N N . ASN A 1 30 ? 15.445 -2.432 3.253 1.00 0.00 30 ASN A N 6
ATOM 13123 C CA . ASN A 1 30 ? 15.101 -2.921 1.919 1.00 0.00 30 ASN A CA 6
ATOM 13124 C C . ASN A 1 30 ? 16.112 -2.446 0.883 1.00 0.00 30 ASN A C 6
ATOM 13125 O O . ASN A 1 30 ? 16.707 -3.253 0.170 1.00 0.00 30 ASN A O 6
ATOM 13136 N N . LEU A 1 31 ? 16.308 -1.133 0.808 1.00 0.00 31 LEU A N 6
ATOM 13137 C CA . LEU A 1 31 ? 17.255 -0.559 -0.141 1.00 0.00 31 LEU A CA 6
ATOM 13138 C C . LEU A 1 31 ? 18.662 -1.065 0.146 1.00 0.00 31 LEU A C 6
ATOM 13139 O O . LEU A 1 31 ? 19.543 -1.007 -0.712 1.00 0.00 31 LEU A O 6
ATOM 13155 N N . GLU A 1 32 ? 18.858 -1.575 1.359 1.00 0.00 32 GLU A N 6
ATOM 13156 C CA . GLU A 1 32 ? 20.153 -2.110 1.765 1.00 0.00 32 GLU A CA 6
ATOM 13157 C C . GLU A 1 32 ? 20.566 -3.239 0.829 1.00 0.00 32 GLU A C 6
ATOM 13158 O O . GLU A 1 32 ? 21.671 -3.241 0.285 1.00 0.00 32 GLU A O 6
ATOM 13170 N N . LYS A 1 33 ? 19.657 -4.191 0.637 1.00 0.00 33 LYS A N 6
ATOM 13171 C CA . LYS A 1 33 ? 19.906 -5.325 -0.244 1.00 0.00 33 LYS A CA 6
ATOM 13172 C C . LYS A 1 33 ? 19.533 -4.964 -1.676 1.00 0.00 33 LYS A C 6
ATOM 13173 O O . LYS A 1 33 ? 19.445 -5.831 -2.547 1.00 0.00 33 LYS A O 6
ATOM 13192 N N . GLU A 1 34 ? 19.310 -3.671 -1.904 1.00 0.00 34 GLU A N 6
ATOM 13193 C CA . GLU A 1 34 ? 18.941 -3.164 -3.221 1.00 0.00 34 GLU A CA 6
ATOM 13194 C C . GLU A 1 34 ? 17.605 -3.743 -3.678 1.00 0.00 34 GLU A C 6
ATOM 13195 O O . GLU A 1 34 ? 17.529 -4.439 -4.690 1.00 0.00 34 GLU A O 6
ATOM 13207 N N . PHE A 1 35 ? 16.549 -3.440 -2.926 1.00 0.00 35 PHE A N 6
ATOM 13208 C CA . PHE A 1 35 ? 15.212 -3.923 -3.258 1.00 0.00 35 PHE A CA 6
ATOM 13209 C C . PHE A 1 35 ? 14.399 -2.827 -3.945 1.00 0.00 35 PHE A C 6
ATOM 13210 O O . PHE A 1 35 ? 14.649 -1.638 -3.741 1.00 0.00 35 PHE A O 6
ATOM 13227 N N . PHE A 1 36 ? 13.433 -3.230 -4.767 1.00 0.00 36 PHE A N 6
ATOM 13228 C CA . PHE A 1 36 ? 12.597 -2.273 -5.491 1.00 0.00 36 PHE A CA 6
ATOM 13229 C C . PHE A 1 36 ? 11.114 -2.486 -5.196 1.00 0.00 36 PHE A C 6
ATOM 13230 O O . PHE A 1 36 ? 10.599 -3.602 -5.299 1.00 0.00 36 PHE A O 6
ATOM 13247 N N . ILE A 1 37 ? 10.432 -1.402 -4.837 1.00 0.00 37 ILE A N 6
ATOM 13248 C CA . ILE A 1 37 ? 9.007 -1.451 -4.531 1.00 0.00 37 ILE A CA 6
ATOM 13249 C C . ILE A 1 37 ? 8.260 -0.323 -5.238 1.00 0.00 37 ILE A C 6
ATOM 13250 O O . ILE A 1 37 ? 8.676 0.834 -5.188 1.00 0.00 37 ILE A O 6
ATOM 13266 N N . ASN A 1 38 ? 7.160 -0.669 -5.899 1.00 0.00 38 ASN A N 6
ATOM 13267 C CA . ASN A 1 38 ? 6.360 0.318 -6.620 1.00 0.00 38 ASN A CA 6
ATOM 13268 C C . ASN A 1 38 ? 5.028 0.571 -5.918 1.00 0.00 38 ASN A C 6
ATOM 13269 O O . ASN A 1 38 ? 4.685 -0.110 -4.952 1.00 0.00 38 ASN A O 6
ATOM 13280 N N . SER A 1 39 ? 4.286 1.556 -6.417 1.00 0.00 39 SER A N 6
ATOM 13281 C CA . SER A 1 39 ? 2.987 1.911 -5.852 1.00 0.00 39 SER A CA 6
ATOM 13282 C C . SER A 1 39 ? 2.231 2.842 -6.796 1.00 0.00 39 SER A C 6
ATOM 13283 O O . SER A 1 39 ? 2.763 3.864 -7.229 1.00 0.00 39 SER A O 6
ATOM 13291 N N . ALA A 1 40 ? 0.989 2.483 -7.114 1.00 0.00 40 ALA A N 6
ATOM 13292 C CA . ALA A 1 40 ? 0.169 3.290 -8.011 1.00 0.00 40 ALA A CA 6
ATOM 13293 C C . ALA A 1 40 ? -1.305 2.910 -7.908 1.00 0.00 40 ALA A C 6
ATOM 13294 O O . ALA A 1 40 ? -1.661 1.936 -7.244 1.00 0.00 40 ALA A O 6
ATOM 13301 N N . GLY A 1 41 ? -2.156 3.684 -8.576 1.00 0.00 41 GLY A N 6
ATOM 13302 C CA . GLY A 1 41 ? -3.582 3.413 -8.556 1.00 0.00 41 GLY A CA 6
ATOM 13303 C C . GLY A 1 41 ? -4.010 2.514 -9.701 1.00 0.00 41 GLY A C 6
ATOM 13304 O O . GLY A 1 41 ? -3.212 2.211 -10.586 1.00 0.00 41 GLY A O 6
ATOM 13308 N N . THR A 1 42 ? -5.265 2.077 -9.679 1.00 0.00 42 THR A N 6
ATOM 13309 C CA . THR A 1 42 ? -5.784 1.194 -10.719 1.00 0.00 42 THR A CA 6
ATOM 13310 C C . THR A 1 42 ? -5.844 1.886 -12.080 1.00 0.00 42 THR A C 6
ATOM 13311 O O . THR A 1 42 ? -5.419 1.322 -13.088 1.00 0.00 42 THR A O 6
ATOM 13322 N N . SER A 1 43 ? -6.382 3.103 -12.108 1.00 0.00 43 SER A N 6
ATOM 13323 C CA . SER A 1 43 ? -6.502 3.850 -13.356 1.00 0.00 43 SER A CA 6
ATOM 13324 C C . SER A 1 43 ? -5.846 5.224 -13.251 1.00 0.00 43 SER A C 6
ATOM 13325 O O . SER A 1 43 ? -5.882 6.011 -14.197 1.00 0.00 43 SER A O 6
ATOM 13333 N N . GLY A 1 44 ? -5.245 5.504 -12.099 1.00 0.00 44 GLY A N 6
ATOM 13334 C CA . GLY A 1 44 ? -4.588 6.783 -11.898 1.00 0.00 44 GLY A CA 6
ATOM 13335 C C . GLY A 1 44 ? -5.538 7.959 -12.021 1.00 0.00 44 GLY A C 6
ATOM 13336 O O . GLY A 1 44 ? -5.111 9.079 -12.308 1.00 0.00 44 GLY A O 6
ATOM 13340 N N . GLU A 1 45 ? -6.826 7.709 -11.803 1.00 0.00 45 GLU A N 6
ATOM 13341 C CA . GLU A 1 45 ? -7.832 8.764 -11.889 1.00 0.00 45 GLU A CA 6
ATOM 13342 C C . GLU A 1 45 ? -7.500 9.895 -10.924 1.00 0.00 45 GLU A C 6
ATOM 13343 O O . GLU A 1 45 ? -7.144 10.999 -11.338 1.00 0.00 45 GLU A O 6
ATOM 13355 N N . HIS A 1 46 ? -7.607 9.605 -9.633 1.00 0.00 46 HIS A N 6
ATOM 13356 C CA . HIS A 1 46 ? -7.307 10.585 -8.598 1.00 0.00 46 HIS A CA 6
ATOM 13357 C C . HIS A 1 46 ? -6.102 10.136 -7.780 1.00 0.00 46 HIS A C 6
ATOM 13358 O O . HIS A 1 46 ? -5.363 10.958 -7.238 1.00 0.00 46 HIS A O 6
ATOM 13373 N N . ASP A 1 47 ? -5.917 8.818 -7.704 1.00 0.00 47 ASP A N 6
ATOM 13374 C CA . ASP A 1 47 ? -4.803 8.226 -6.963 1.00 0.00 47 ASP A CA 6
ATOM 13375 C C . ASP A 1 47 ? -3.497 8.977 -7.222 1.00 0.00 47 ASP A C 6
ATOM 13376 O O . ASP A 1 47 ? -3.029 9.052 -8.358 1.00 0.00 47 ASP A O 6
ATOM 13385 N N . GLY A 1 48 ? -2.907 9.525 -6.159 1.00 0.00 48 GLY A N 6
ATOM 13386 C CA . GLY A 1 48 ? -1.657 10.252 -6.296 1.00 0.00 48 GLY A CA 6
ATOM 13387 C C . GLY A 1 48 ? -1.712 11.645 -5.695 1.00 0.00 48 GLY A C 6
ATOM 13388 O O . GLY A 1 48 ? -0.724 12.380 -5.731 1.00 0.00 48 GLY A O 6
ATOM 13392 N N . GLU A 1 49 ? -2.865 12.011 -5.145 1.00 0.00 49 GLU A N 6
ATOM 13393 C CA . GLU A 1 49 ? -3.037 13.326 -4.535 1.00 0.00 49 GLU A CA 6
ATOM 13394 C C . GLU A 1 49 ? -2.214 13.447 -3.257 1.00 0.00 49 GLU A C 6
ATOM 13395 O O . GLU A 1 49 ? -1.265 14.229 -3.190 1.00 0.00 49 GLU A O 6
ATOM 13407 N N . GLY A 1 50 ? -2.582 12.667 -2.244 1.00 0.00 50 GLY A N 6
ATOM 13408 C CA . GLY A 1 50 ? -1.862 12.704 -0.984 1.00 0.00 50 GLY A CA 6
ATOM 13409 C C . GLY A 1 50 ? -2.748 12.382 0.206 1.00 0.00 50 GLY A C 6
ATOM 13410 O O . GLY A 1 50 ? -3.631 11.533 0.118 1.00 0.00 50 GLY A O 6
ATOM 13414 N N . MET A 1 51 ? -2.501 13.061 1.323 1.00 0.00 51 MET A N 6
ATOM 13415 C CA . MET A 1 51 ? -3.273 12.845 2.547 1.00 0.00 51 MET A CA 6
ATOM 13416 C C . MET A 1 51 ? -4.773 12.957 2.295 1.00 0.00 51 MET A C 6
ATOM 13417 O O . MET A 1 51 ? -5.207 13.485 1.270 1.00 0.00 51 MET A O 6
ATOM 13431 N N . HIS A 1 52 ? -5.560 12.457 3.244 1.00 0.00 52 HIS A N 6
ATOM 13432 C CA . HIS A 1 52 ? -7.013 12.496 3.138 1.00 0.00 52 HIS A CA 6
ATOM 13433 C C . HIS A 1 52 ? -7.630 13.153 4.370 1.00 0.00 52 HIS A C 6
ATOM 13434 O O . HIS A 1 52 ? -6.930 13.787 5.161 1.00 0.00 52 HIS A O 6
ATOM 13449 N N . TYR A 1 53 ? -8.943 12.998 4.523 1.00 0.00 53 TYR A N 6
ATOM 13450 C CA . TYR A 1 53 ? -9.666 13.570 5.655 1.00 0.00 53 TYR A CA 6
ATOM 13451 C C . TYR A 1 53 ? -8.986 13.236 6.979 1.00 0.00 53 TYR A C 6
ATOM 13452 O O . TYR A 1 53 ? -8.413 14.106 7.635 1.00 0.00 53 TYR A O 6
ATOM 13470 N N . GLY A 1 54 ? -9.071 11.969 7.371 1.00 0.00 54 GLY A N 6
ATOM 13471 C CA . GLY A 1 54 ? -8.479 11.535 8.623 1.00 0.00 54 GLY A CA 6
ATOM 13472 C C . GLY A 1 54 ? -7.015 11.165 8.495 1.00 0.00 54 GLY A C 6
ATOM 13473 O O . GLY A 1 54 ? -6.279 11.195 9.477 1.00 0.00 54 GLY A O 6
ATOM 13477 N N . THR A 1 55 ? -6.584 10.810 7.291 1.00 0.00 55 THR A N 6
ATOM 13478 C CA . THR A 1 55 ? -5.193 10.433 7.078 1.00 0.00 55 THR A CA 6
ATOM 13479 C C . THR A 1 55 ? -4.256 11.562 7.495 1.00 0.00 55 THR A C 6
ATOM 13480 O O . THR A 1 55 ? -3.320 11.352 8.267 1.00 0.00 55 THR A O 6
ATOM 13491 N N . LYS A 1 56 ? -4.526 12.765 6.993 1.00 0.00 56 LYS A N 6
ATOM 13492 C CA . LYS A 1 56 ? -3.720 13.935 7.327 1.00 0.00 56 LYS A CA 6
ATOM 13493 C C . LYS A 1 56 ? -3.716 14.169 8.834 1.00 0.00 56 LYS A C 6
ATOM 13494 O O . LYS A 1 56 ? -2.721 14.612 9.399 1.00 0.00 56 LYS A O 6
ATOM 13513 N N . ASN A 1 57 ? -4.842 13.866 9.472 1.00 0.00 57 ASN A N 6
ATOM 13514 C CA . ASN A 1 57 ? -4.978 14.038 10.915 1.00 0.00 57 ASN A CA 6
ATOM 13515 C C . ASN A 1 57 ? -3.961 13.175 11.654 1.00 0.00 57 ASN A C 6
ATOM 13516 O O . ASN A 1 57 ? -3.258 13.646 12.553 1.00 0.00 57 ASN A O 6
ATOM 13527 N N . LYS A 1 58 ? -3.894 11.909 11.265 1.00 0.00 58 LYS A N 6
ATOM 13528 C CA . LYS A 1 58 ? -2.976 10.959 11.875 1.00 0.00 58 LYS A CA 6
ATOM 13529 C C . LYS A 1 58 ? -1.535 11.427 11.721 1.00 0.00 58 LYS A C 6
ATOM 13530 O O . LYS A 1 58 ? -0.735 11.347 12.654 1.00 0.00 58 LYS A O 6
ATOM 13549 N N . LEU A 1 59 ? -1.216 11.913 10.531 1.00 0.00 59 LEU A N 6
ATOM 13550 C CA . LEU A 1 59 ? 0.125 12.399 10.232 1.00 0.00 59 LEU A CA 6
ATOM 13551 C C . LEU A 1 59 ? 0.445 13.654 11.038 1.00 0.00 59 LEU A C 6
ATOM 13552 O O . LEU A 1 59 ? 1.490 13.740 11.679 1.00 0.00 59 LEU A O 6
ATOM 13568 N N . ALA A 1 60 ? -0.463 14.623 11.005 1.00 0.00 60 ALA A N 6
ATOM 13569 C CA . ALA A 1 60 ? -0.277 15.873 11.734 1.00 0.00 60 ALA A CA 6
ATOM 13570 C C . ALA A 1 60 ? 0.034 15.609 13.203 1.00 0.00 60 ALA A C 6
ATOM 13571 O O . ALA A 1 60 ? 0.770 16.366 13.836 1.00 0.00 60 ALA A O 6
ATOM 13578 N N . GLN A 1 61 ? -0.534 14.532 13.740 1.00 0.00 61 GLN A N 6
ATOM 13579 C CA . GLN A 1 61 ? -0.318 14.168 15.136 1.00 0.00 61 GLN A CA 6
ATOM 13580 C C . GLN A 1 61 ? 1.170 14.066 15.459 1.00 0.00 61 GLN A C 6
ATOM 13581 O O . GLN A 1 61 ? 1.649 14.680 16.414 1.00 0.00 61 GLN A O 6
ATOM 13595 N N . LEU A 1 62 ? 1.899 13.288 14.663 1.00 0.00 62 LEU A N 6
ATOM 13596 C CA . LEU A 1 62 ? 3.334 13.108 14.875 1.00 0.00 62 LEU A CA 6
ATOM 13597 C C . LEU A 1 62 ? 4.085 13.065 13.548 1.00 0.00 62 LEU A C 6
ATOM 13598 O O . LEU A 1 62 ? 5.161 13.649 13.413 1.00 0.00 62 LEU A O 6
ATOM 13614 N N . ASN A 1 63 ? 3.513 12.365 12.574 1.00 0.00 63 ASN A N 6
ATOM 13615 C CA . ASN A 1 63 ? 4.125 12.237 11.255 1.00 0.00 63 ASN A CA 6
ATOM 13616 C C . ASN A 1 63 ? 4.150 13.576 10.521 1.00 0.00 63 ASN A C 6
ATOM 13617 O O . ASN A 1 63 ? 3.903 14.627 11.113 1.00 0.00 63 ASN A O 6
ATOM 13628 N N . ILE A 1 64 ? 4.448 13.526 9.226 1.00 0.00 64 ILE A N 6
ATOM 13629 C CA . ILE A 1 64 ? 4.503 14.729 8.404 1.00 0.00 64 ILE A CA 6
ATOM 13630 C C . ILE A 1 64 ? 3.150 14.999 7.756 1.00 0.00 64 ILE A C 6
ATOM 13631 O O . ILE A 1 64 ? 2.480 14.074 7.298 1.00 0.00 64 ILE A O 6
ATOM 13647 N N . GLU A 1 65 ? 2.750 16.265 7.728 1.00 0.00 65 GLU A N 6
ATOM 13648 C CA . GLU A 1 65 ? 1.466 16.648 7.147 1.00 0.00 65 GLU A CA 6
ATOM 13649 C C . GLU A 1 65 ? 1.406 16.355 5.652 1.00 0.00 65 GLU A C 6
ATOM 13650 O O . GLU A 1 65 ? 0.374 16.564 5.014 1.00 0.00 65 GLU A O 6
ATOM 13662 N N . HIS A 1 66 ? 2.512 15.862 5.106 1.00 0.00 66 HIS A N 6
ATOM 13663 C CA . HIS A 1 66 ? 2.591 15.528 3.684 1.00 0.00 66 HIS A CA 6
ATOM 13664 C C . HIS A 1 66 ? 3.994 15.072 3.302 1.00 0.00 66 HIS A C 6
ATOM 13665 O O . HIS A 1 66 ? 4.983 15.551 3.855 1.00 0.00 66 HIS A O 6
ATOM 13680 N N . LYS A 1 67 ? 4.067 14.149 2.347 1.00 0.00 67 LYS A N 6
ATOM 13681 C CA . LYS A 1 67 ? 5.347 13.625 1.878 1.00 0.00 67 LYS A CA 6
ATOM 13682 C C . LYS A 1 67 ? 5.151 12.649 0.720 1.00 0.00 67 LYS A C 6
ATOM 13683 O O . LYS A 1 67 ? 4.342 11.724 0.805 1.00 0.00 67 LYS A O 6
ATOM 13702 N N . ASN A 1 68 ? 5.905 12.861 -0.356 1.00 0.00 68 ASN A N 6
ATOM 13703 C CA . ASN A 1 68 ? 5.831 12.002 -1.536 1.00 0.00 68 ASN A CA 6
ATOM 13704 C C . ASN A 1 68 ? 4.410 11.934 -2.091 1.00 0.00 68 ASN A C 6
ATOM 13705 O O . ASN A 1 68 ? 3.715 10.931 -1.925 1.00 0.00 68 ASN A O 6
ATOM 13716 N N . PHE A 1 69 ? 3.988 13.004 -2.759 1.00 0.00 69 PHE A N 6
ATOM 13717 C CA . PHE A 1 69 ? 2.653 13.067 -3.349 1.00 0.00 69 PHE A CA 6
ATOM 13718 C C . PHE A 1 69 ? 2.743 13.258 -4.860 1.00 0.00 69 PHE A C 6
ATOM 13719 O O . PHE A 1 69 ? 2.961 14.369 -5.341 1.00 0.00 69 PHE A O 6
ATOM 13736 N N . THR A 1 70 ? 2.576 12.169 -5.605 1.00 0.00 70 THR A N 6
ATOM 13737 C CA . THR A 1 70 ? 2.643 12.224 -7.062 1.00 0.00 70 THR A CA 6
ATOM 13738 C C . THR A 1 70 ? 1.607 11.306 -7.702 1.00 0.00 70 THR A C 6
ATOM 13739 O O . THR A 1 70 ? 1.526 10.121 -7.377 1.00 0.00 70 THR A O 6
ATOM 13750 N N . SER A 1 71 ? 0.818 11.864 -8.617 1.00 0.00 71 SER A N 6
ATOM 13751 C CA . SER A 1 71 ? -0.215 11.103 -9.313 1.00 0.00 71 SER A CA 6
ATOM 13752 C C . SER A 1 71 ? 0.385 9.896 -10.030 1.00 0.00 71 SER A C 6
ATOM 13753 O O . SER A 1 71 ? 1.252 10.044 -10.892 1.00 0.00 71 SER A O 6
ATOM 13761 N N . LYS A 1 72 ? -0.081 8.703 -9.668 1.00 0.00 72 LYS A N 6
ATOM 13762 C CA . LYS A 1 72 ? 0.413 7.474 -10.281 1.00 0.00 72 LYS A CA 6
ATOM 13763 C C . LYS A 1 72 ? -0.722 6.686 -10.927 1.00 0.00 72 LYS A C 6
ATOM 13764 O O . LYS A 1 72 ? -1.860 6.720 -10.457 1.00 0.00 72 LYS A O 6
ATOM 13783 N N . LYS A 1 73 ? -0.402 5.982 -12.010 1.00 0.00 73 LYS A N 6
ATOM 13784 C CA . LYS A 1 73 ? -1.394 5.188 -12.729 1.00 0.00 73 LYS A CA 6
ATOM 13785 C C . LYS A 1 73 ? -0.810 3.848 -13.172 1.00 0.00 73 LYS A C 6
ATOM 13786 O O . LYS A 1 73 ? -0.205 3.747 -14.239 1.00 0.00 73 LYS A O 6
ATOM 13805 N N . LEU A 1 74 ? -1.003 2.822 -12.347 1.00 0.00 74 LEU A N 6
ATOM 13806 C CA . LEU A 1 74 ? -0.503 1.486 -12.655 1.00 0.00 74 LEU A CA 6
ATOM 13807 C C . LEU A 1 74 ? -1.033 1.012 -14.008 1.00 0.00 74 LEU A C 6
ATOM 13808 O O . LEU A 1 74 ? -2.244 0.968 -14.229 1.00 0.00 74 LEU A O 6
ATOM 13824 N N . THR A 1 75 ? -0.121 0.661 -14.911 1.00 0.00 75 THR A N 6
ATOM 13825 C CA . THR A 1 75 ? -0.501 0.193 -16.240 1.00 0.00 75 THR A CA 6
ATOM 13826 C C . THR A 1 75 ? 0.157 -1.145 -16.560 1.00 0.00 75 THR A C 6
ATOM 13827 O O . THR A 1 75 ? 0.811 -1.746 -15.709 1.00 0.00 75 THR A O 6
ATOM 13838 N N . GLN A 1 76 ? -0.019 -1.606 -17.795 1.00 0.00 76 GLN A N 6
ATOM 13839 C CA . GLN A 1 76 ? 0.558 -2.872 -18.231 1.00 0.00 76 GLN A CA 6
ATOM 13840 C C . GLN A 1 76 ? 2.079 -2.843 -18.113 1.00 0.00 76 GLN A C 6
ATOM 13841 O O . GLN A 1 76 ? 2.693 -3.802 -17.647 1.00 0.00 76 GLN A O 6
ATOM 13855 N N . LYS A 1 77 ? 2.676 -1.734 -18.538 1.00 0.00 77 LYS A N 6
ATOM 13856 C CA . LYS A 1 77 ? 4.125 -1.568 -18.481 1.00 0.00 77 LYS A CA 6
ATOM 13857 C C . LYS A 1 77 ? 4.636 -1.675 -17.047 1.00 0.00 77 LYS A C 6
ATOM 13858 O O . LYS A 1 77 ? 5.707 -2.231 -16.800 1.00 0.00 77 LYS A O 6
ATOM 13877 N N . LEU A 1 78 ? 3.867 -1.135 -16.107 1.00 0.00 78 LEU A N 6
ATOM 13878 C CA . LEU A 1 78 ? 4.244 -1.164 -14.697 1.00 0.00 78 LEU A CA 6
ATOM 13879 C C . LEU A 1 78 ? 4.179 -2.581 -14.137 1.00 0.00 78 LEU A C 6
ATOM 13880 O O . LEU A 1 78 ? 5.138 -3.066 -13.537 1.00 0.00 78 LEU A O 6
ATOM 13896 N N . CYS A 1 79 ? 3.038 -3.237 -14.331 1.00 0.00 79 CYS A N 6
ATOM 13897 C CA . CYS A 1 79 ? 2.841 -4.597 -13.842 1.00 0.00 79 CYS A CA 6
ATOM 13898 C C . CYS A 1 79 ? 3.888 -5.546 -14.416 1.00 0.00 79 CYS A C 6
ATOM 13899 O O . CYS A 1 79 ? 4.440 -6.383 -13.701 1.00 0.00 79 CYS A O 6
ATOM 13907 N N . ASP A 1 80 ? 4.154 -5.410 -15.711 1.00 0.00 80 ASP A N 6
ATOM 13908 C CA . ASP A 1 80 ? 5.135 -6.254 -16.389 1.00 0.00 80 ASP A CA 6
ATOM 13909 C C . ASP A 1 80 ? 6.534 -6.049 -15.813 1.00 0.00 80 ASP A C 6
ATOM 13910 O O . ASP A 1 80 ? 7.414 -6.892 -15.986 1.00 0.00 80 ASP A O 6
ATOM 13919 N N . GLU A 1 81 ? 6.736 -4.922 -15.135 1.00 0.00 81 GLU A N 6
ATOM 13920 C CA . GLU A 1 81 ? 8.031 -4.606 -14.542 1.00 0.00 81 GLU A CA 6
ATOM 13921 C C . GLU A 1 81 ? 8.218 -5.335 -13.215 1.00 0.00 81 GLU A C 6
ATOM 13922 O O . GLU A 1 81 ? 9.166 -6.102 -13.047 1.00 0.00 81 GLU A O 6
ATOM 13934 N N . SER A 1 82 ? 7.309 -5.092 -12.276 1.00 0.00 82 SER A N 6
ATOM 13935 C CA . SER A 1 82 ? 7.376 -5.729 -10.966 1.00 0.00 82 SER A CA 6
ATOM 13936 C C . SER A 1 82 ? 7.224 -7.242 -11.091 1.00 0.00 82 SER A C 6
ATOM 13937 O O . SER A 1 82 ? 6.946 -7.761 -12.172 1.00 0.00 82 SER A O 6
ATOM 13945 N N . ASP A 1 83 ? 7.408 -7.945 -9.978 1.00 0.00 83 ASP A N 6
ATOM 13946 C CA . ASP A 1 83 ? 7.294 -9.400 -9.966 1.00 0.00 83 ASP A CA 6
ATOM 13947 C C . ASP A 1 83 ? 6.096 -9.851 -9.136 1.00 0.00 83 ASP A C 6
ATOM 13948 O O . ASP A 1 83 ? 5.460 -10.860 -9.446 1.00 0.00 83 ASP A O 6
ATOM 13957 N N . PHE A 1 84 ? 5.795 -9.103 -8.080 1.00 0.00 84 PHE A N 6
ATOM 13958 C CA . PHE A 1 84 ? 4.675 -9.433 -7.207 1.00 0.00 84 PHE A CA 6
ATOM 13959 C C . PHE A 1 84 ? 3.642 -8.313 -7.193 1.00 0.00 84 PHE A C 6
ATOM 13960 O O . PHE A 1 84 ? 3.982 -7.143 -7.014 1.00 0.00 84 PHE A O 6
ATOM 13977 N N . LEU A 1 85 ? 2.378 -8.679 -7.383 1.00 0.00 85 LEU A N 6
ATOM 13978 C CA . LEU A 1 85 ? 1.291 -7.706 -7.391 1.00 0.00 85 LEU A CA 6
ATOM 13979 C C . LEU A 1 85 ? 0.491 -7.776 -6.095 1.00 0.00 85 LEU A C 6
ATOM 13980 O O . LEU A 1 85 ? 0.108 -8.858 -5.650 1.00 0.00 85 LEU A O 6
ATOM 13996 N N . ILE A 1 86 ? 0.241 -6.618 -5.492 1.00 0.00 86 ILE A N 6
ATOM 13997 C CA . ILE A 1 86 ? -0.516 -6.554 -4.247 1.00 0.00 86 ILE A CA 6
ATOM 13998 C C . ILE A 1 86 ? -1.684 -5.580 -4.363 1.00 0.00 86 ILE A C 6
ATOM 13999 O O . ILE A 1 86 ? -1.511 -4.433 -4.773 1.00 0.00 86 ILE A O 6
ATOM 14015 N N . THR A 1 87 ? -2.875 -6.049 -3.998 1.00 0.00 87 THR A N 6
ATOM 14016 C CA . THR A 1 87 ? -4.076 -5.225 -4.061 1.00 0.00 87 THR A CA 6
ATOM 14017 C C . THR A 1 87 ? -4.390 -4.601 -2.704 1.00 0.00 87 THR A C 6
ATOM 14018 O O . THR A 1 87 ? -4.404 -3.378 -2.568 1.00 0.00 87 THR A O 6
ATOM 14029 N N . MET A 1 88 ? -4.648 -5.457 -1.710 1.00 0.00 88 MET A N 6
ATOM 14030 C CA . MET A 1 88 ? -4.972 -5.018 -0.353 1.00 0.00 88 MET A CA 6
ATOM 14031 C C . MET A 1 88 ? -6.420 -4.535 -0.269 1.00 0.00 88 MET A C 6
ATOM 14032 O O . MET A 1 88 ? -7.122 -4.829 0.697 1.00 0.00 88 MET A O 6
ATOM 14046 N N . ASP A 1 89 ? -6.867 -3.811 -1.293 1.00 0.00 89 ASP A N 6
ATOM 14047 C CA . ASP A 1 89 ? -8.236 -3.312 -1.330 1.00 0.00 89 ASP A CA 6
ATOM 14048 C C . ASP A 1 89 ? -9.183 -4.407 -1.812 1.00 0.00 89 ASP A C 6
ATOM 14049 O O . ASP A 1 89 ? -8.850 -5.173 -2.717 1.00 0.00 89 ASP A O 6
ATOM 14058 N N . ASN A 1 90 ? -10.352 -4.485 -1.190 1.00 0.00 90 ASN A N 6
ATOM 14059 C CA . ASN A 1 90 ? -11.341 -5.499 -1.538 1.00 0.00 90 ASN A CA 6
ATOM 14060 C C . ASN A 1 90 ? -11.781 -5.390 -2.998 1.00 0.00 90 ASN A C 6
ATOM 14061 O O . ASN A 1 90 ? -11.673 -6.350 -3.761 1.00 0.00 90 ASN A O 6
ATOM 14072 N N . SER A 1 91 ? -12.293 -4.224 -3.374 1.00 0.00 91 SER A N 6
ATOM 14073 C CA . SER A 1 91 ? -12.771 -3.997 -4.736 1.00 0.00 91 SER A CA 6
ATOM 14074 C C . SER A 1 91 ? -11.636 -4.044 -5.758 1.00 0.00 91 SER A C 6
ATOM 14075 O O . SER A 1 91 ? -11.855 -4.378 -6.922 1.00 0.00 91 SER A O 6
ATOM 14083 N N . ASN A 1 92 ? -10.428 -3.695 -5.324 1.00 0.00 92 ASN A N 6
ATOM 14084 C CA . ASN A 1 92 ? -9.269 -3.690 -6.215 1.00 0.00 92 ASN A CA 6
ATOM 14085 C C . ASN A 1 92 ? -9.000 -5.074 -6.798 1.00 0.00 92 ASN A C 6
ATOM 14086 O O . ASN A 1 92 ? -8.635 -5.202 -7.966 1.00 0.00 92 ASN A O 6
ATOM 14097 N N . PHE A 1 93 ? -9.168 -6.105 -5.976 1.00 0.00 93 PHE A N 6
ATOM 14098 C CA . PHE A 1 93 ? -8.928 -7.477 -6.411 1.00 0.00 93 PHE A CA 6
ATOM 14099 C C . PHE A 1 93 ? -9.849 -7.865 -7.564 1.00 0.00 93 PHE A C 6
ATOM 14100 O O . PHE A 1 93 ? -9.393 -8.361 -8.594 1.00 0.00 93 PHE A O 6
ATOM 14117 N N . LYS A 1 94 ? -11.146 -7.646 -7.382 1.00 0.00 94 LYS A N 6
ATOM 14118 C CA . LYS A 1 94 ? -12.128 -7.982 -8.406 1.00 0.00 94 LYS A CA 6
ATOM 14119 C C . LYS A 1 94 ? -11.895 -7.180 -9.683 1.00 0.00 94 LYS A C 6
ATOM 14120 O O . LYS A 1 94 ? -12.113 -7.680 -10.786 1.00 0.00 94 LYS A O 6
ATOM 14139 N N . ASN A 1 95 ? -11.460 -5.934 -9.529 1.00 0.00 95 ASN A N 6
ATOM 14140 C CA . ASN A 1 95 ? -11.210 -5.067 -10.677 1.00 0.00 95 ASN A CA 6
ATOM 14141 C C . ASN A 1 95 ? -10.028 -5.566 -11.503 1.00 0.00 95 ASN A C 6
ATOM 14142 O O . ASN A 1 95 ? -10.168 -5.851 -12.690 1.00 0.00 95 ASN A O 6
ATOM 14153 N N . VAL A 1 96 ? -8.866 -5.670 -10.864 1.00 0.00 96 VAL A N 6
ATOM 14154 C CA . VAL A 1 96 ? -7.656 -6.133 -11.538 1.00 0.00 96 VAL A CA 6
ATOM 14155 C C . VAL A 1 96 ? -7.825 -7.553 -12.069 1.00 0.00 96 VAL A C 6
ATOM 14156 O O . VAL A 1 96 ? -7.126 -7.970 -12.992 1.00 0.00 96 VAL A O 6
ATOM 14169 N N . LEU A 1 97 ? -8.752 -8.291 -11.467 1.00 0.00 97 LEU A N 6
ATOM 14170 C CA . LEU A 1 97 ? -9.019 -9.671 -11.860 1.00 0.00 97 LEU A CA 6
ATOM 14171 C C . LEU A 1 97 ? -9.269 -9.795 -13.363 1.00 0.00 97 LEU A C 6
ATOM 14172 O O . LEU A 1 97 ? -8.587 -10.552 -14.052 1.00 0.00 97 LEU A O 6
ATOM 14188 N N . LYS A 1 98 ? -10.263 -9.065 -13.864 1.00 0.00 98 LYS A N 6
ATOM 14189 C CA . LYS A 1 98 ? -10.608 -9.119 -15.283 1.00 0.00 98 LYS A CA 6
ATOM 14190 C C . LYS A 1 98 ? -10.107 -7.894 -16.050 1.00 0.00 98 LYS A C 6
ATOM 14191 O O . LYS A 1 98 ? -10.229 -7.835 -17.274 1.00 0.00 98 LYS A O 6
ATOM 14210 N N . ASN A 1 99 ? -9.553 -6.917 -15.338 1.00 0.00 99 ASN A N 6
ATOM 14211 C CA . ASN A 1 99 ? -9.052 -5.702 -15.981 1.00 0.00 99 ASN A CA 6
ATOM 14212 C C . ASN A 1 99 ? -7.627 -5.887 -16.494 1.00 0.00 99 ASN A C 6
ATOM 14213 O O . ASN A 1 99 ? -7.088 -5.011 -17.173 1.00 0.00 99 ASN A O 6
ATOM 14224 N N . PHE A 1 100 ? -7.015 -7.020 -16.167 1.00 0.00 100 PHE A N 6
ATOM 14225 C CA . PHE A 1 100 ? -5.649 -7.295 -16.600 1.00 0.00 100 PHE A CA 6
ATOM 14226 C C . PHE A 1 100 ? -5.544 -8.654 -17.284 1.00 0.00 100 PHE A C 6
ATOM 14227 O O . PHE A 1 100 ? -6.526 -9.391 -17.387 1.00 0.00 100 PHE A O 6
ATOM 14244 N N . THR A 1 101 ? -4.341 -8.976 -17.752 1.00 0.00 101 THR A N 6
ATOM 14245 C CA . THR A 1 101 ? -4.089 -10.241 -18.432 1.00 0.00 101 THR A CA 6
ATOM 14246 C C . THR A 1 101 ? -4.234 -11.423 -17.477 1.00 0.00 101 THR A C 6
ATOM 14247 O O . THR A 1 101 ? -4.725 -11.274 -16.358 1.00 0.00 101 THR A O 6
ATOM 14258 N N . ASN A 1 102 ? -3.805 -12.598 -17.930 1.00 0.00 102 ASN A N 6
ATOM 14259 C CA . ASN A 1 102 ? -3.887 -13.811 -17.122 1.00 0.00 102 ASN A CA 6
ATOM 14260 C C . ASN A 1 102 ? -2.894 -13.778 -15.962 1.00 0.00 102 ASN A C 6
ATOM 14261 O O . ASN A 1 102 ? -2.686 -14.785 -15.285 1.00 0.00 102 ASN A O 6
ATOM 14272 N N . THR A 1 103 ? -2.285 -12.619 -15.733 1.00 0.00 103 THR A N 6
ATOM 14273 C CA . THR A 1 103 ? -1.319 -12.463 -14.652 1.00 0.00 103 THR A CA 6
ATOM 14274 C C . THR A 1 103 ? -2.007 -12.017 -13.366 1.00 0.00 103 THR A C 6
ATOM 14275 O O . THR A 1 103 ? -1.349 -11.667 -12.386 1.00 0.00 103 THR A O 6
ATOM 14286 N N . GLN A 1 104 ? -3.337 -12.034 -13.379 1.00 0.00 104 GLN A N 6
ATOM 14287 C CA . GLN A 1 104 ? -4.120 -11.631 -12.216 1.00 0.00 104 GLN A CA 6
ATOM 14288 C C . GLN A 1 104 ? -3.940 -12.619 -11.066 1.00 0.00 104 GLN A C 6
ATOM 14289 O O . GLN A 1 104 ? -4.310 -12.334 -9.927 1.00 0.00 104 GLN A O 6
ATOM 14303 N N . ASN A 1 105 ? -3.368 -13.780 -11.373 1.00 0.00 105 ASN A N 6
ATOM 14304 C CA . ASN A 1 105 ? -3.138 -14.810 -10.364 1.00 0.00 105 ASN A CA 6
ATOM 14305 C C . ASN A 1 105 ? -1.875 -14.510 -9.562 1.00 0.00 105 ASN A C 6
ATOM 14306 O O . ASN A 1 105 ? -1.560 -15.209 -8.597 1.00 0.00 105 ASN A O 6
ATOM 14317 N N . LYS A 1 106 ? -1.158 -13.464 -9.965 1.00 0.00 106 LYS A N 6
ATOM 14318 C CA . LYS A 1 106 ? 0.069 -13.068 -9.284 1.00 0.00 106 LYS A CA 6
ATOM 14319 C C . LYS A 1 106 ? -0.208 -11.946 -8.290 1.00 0.00 106 LYS A C 6
ATOM 14320 O O . LYS A 1 106 ? 0.713 -11.280 -7.812 1.00 0.00 106 LYS A O 6
ATOM 14339 N N . VAL A 1 107 ? -1.485 -11.740 -7.986 1.00 0.00 107 VAL A N 6
ATOM 14340 C CA . VAL A 1 107 ? -1.892 -10.698 -7.051 1.00 0.00 107 VAL A CA 6
ATOM 14341 C C . VAL A 1 107 ? -2.373 -11.301 -5.735 1.00 0.00 107 VAL A C 6
ATOM 14342 O O . VAL A 1 107 ? -3.010 -12.354 -5.719 1.00 0.00 107 VAL A O 6
ATOM 14355 N N . LEU A 1 108 ? -2.064 -10.623 -4.633 1.00 0.00 108 LEU A N 6
ATOM 14356 C CA . LEU A 1 108 ? -2.464 -11.089 -3.310 1.00 0.00 108 LEU A CA 6
ATOM 14357 C C . LEU A 1 108 ? -3.351 -10.059 -2.620 1.00 0.00 108 LEU A C 6
ATOM 14358 O O . LEU A 1 108 ? -3.239 -8.860 -2.873 1.00 0.00 108 LEU A O 6
ATOM 14374 N N . LYS A 1 109 ? -4.237 -10.535 -1.749 1.00 0.00 109 LYS A N 6
ATOM 14375 C CA . LYS A 1 109 ? -5.146 -9.654 -1.027 1.00 0.00 109 LYS A CA 6
ATOM 14376 C C . LYS A 1 109 ? -4.741 -9.526 0.438 1.00 0.00 109 LYS A C 6
ATOM 14377 O O . LYS A 1 109 ? -4.277 -10.488 1.050 1.00 0.00 109 LYS A O 6
ATOM 14396 N N . ILE A 1 110 ? -4.922 -8.332 0.994 1.00 0.00 110 ILE A N 6
ATOM 14397 C CA . ILE A 1 110 ? -4.578 -8.077 2.388 1.00 0.00 110 ILE A CA 6
ATOM 14398 C C . ILE A 1 110 ? -5.697 -8.537 3.319 1.00 0.00 110 ILE A C 6
ATOM 14399 O O . ILE A 1 110 ? -5.495 -8.676 4.524 1.00 0.00 110 ILE A O 6
ATOM 14415 N N . THR A 1 111 ? -6.874 -8.774 2.748 1.00 0.00 111 THR A N 6
ATOM 14416 C CA . THR A 1 111 ? -8.023 -9.223 3.525 1.00 0.00 111 THR A CA 6
ATOM 14417 C C . THR A 1 111 ? -7.732 -10.553 4.210 1.00 0.00 111 THR A C 6
ATOM 14418 O O . THR A 1 111 ? -8.256 -10.837 5.287 1.00 0.00 111 THR A O 6
ATOM 14429 N N . ASP A 1 112 ? -6.892 -11.364 3.577 1.00 0.00 112 ASP A N 6
ATOM 14430 C CA . ASP A 1 112 ? -6.526 -12.665 4.127 1.00 0.00 112 ASP A CA 6
ATOM 14431 C C . ASP A 1 112 ? -5.440 -12.515 5.186 1.00 0.00 112 ASP A C 6
ATOM 14432 O O . ASP A 1 112 ? -5.293 -13.367 6.064 1.00 0.00 112 ASP A O 6
ATOM 14441 N N . PHE A 1 113 ? -4.686 -11.423 5.101 1.00 0.00 113 PHE A N 6
ATOM 14442 C CA . PHE A 1 113 ? -3.615 -11.156 6.055 1.00 0.00 113 PHE A CA 6
ATOM 14443 C C . PHE A 1 113 ? -4.107 -10.255 7.182 1.00 0.00 113 PHE A C 6
ATOM 14444 O O . PHE A 1 113 ? -3.437 -10.097 8.201 1.00 0.00 113 PHE A O 6
ATOM 14461 N N . SER A 1 114 ? -5.284 -9.666 6.988 1.00 0.00 114 SER A N 6
ATOM 14462 C CA . SER A 1 114 ? -5.866 -8.779 7.987 1.00 0.00 114 SER A CA 6
ATOM 14463 C C . SER A 1 114 ? -6.765 -9.559 8.946 1.00 0.00 114 SER A C 6
ATOM 14464 O O . SER A 1 114 ? -7.466 -10.484 8.537 1.00 0.00 114 SER A O 6
ATOM 14472 N N . PRO A 1 115 ? -6.752 -9.196 10.242 1.00 0.00 115 PRO A N 6
ATOM 14473 C CA . PRO A 1 115 ? -7.567 -9.869 11.259 1.00 0.00 115 PRO A CA 6
ATOM 14474 C C . PRO A 1 115 ? -9.046 -9.500 11.159 1.00 0.00 115 PRO A C 6
ATOM 14475 O O . PRO A 1 115 ? -9.608 -9.443 10.064 1.00 0.00 115 PRO A O 6
ATOM 14486 N N . SER A 1 116 ? -9.673 -9.253 12.308 1.00 0.00 116 SER A N 6
ATOM 14487 C CA . SER A 1 116 ? -11.086 -8.893 12.357 1.00 0.00 116 SER A CA 6
ATOM 14488 C C . SER A 1 116 ? -11.304 -7.431 11.969 1.00 0.00 116 SER A C 6
ATOM 14489 O O . SER A 1 116 ? -12.295 -6.817 12.366 1.00 0.00 116 SER A O 6
ATOM 14497 N N . LEU A 1 117 ? -10.373 -6.876 11.198 1.00 0.00 117 LEU A N 6
ATOM 14498 C CA . LEU A 1 117 ? -10.470 -5.485 10.768 1.00 0.00 117 LEU A CA 6
ATOM 14499 C C . LEU A 1 117 ? -11.591 -5.307 9.751 1.00 0.00 117 LEU A C 6
ATOM 14500 O O . LEU A 1 117 ? -12.415 -4.401 9.879 1.00 0.00 117 LEU A O 6
ATOM 14516 N N . ASN A 1 118 ? -11.620 -6.180 8.747 1.00 0.00 118 ASN A N 6
ATOM 14517 C CA . ASN A 1 118 ? -12.646 -6.123 7.710 1.00 0.00 118 ASN A CA 6
ATOM 14518 C C . ASN A 1 118 ? -12.733 -4.723 7.106 1.00 0.00 118 ASN A C 6
ATOM 14519 O O . ASN A 1 118 ? -13.811 -4.266 6.722 1.00 0.00 118 ASN A O 6
ATOM 14530 N N . TYR A 1 119 ? -11.590 -4.048 7.027 1.00 0.00 119 TYR A N 6
ATOM 14531 C CA . TYR A 1 119 ? -11.533 -2.699 6.475 1.00 0.00 119 TYR A CA 6
ATOM 14532 C C . TYR A 1 119 ? -12.044 -2.675 5.034 1.00 0.00 119 TYR A C 6
ATOM 14533 O O . TYR A 1 119 ? -12.171 -3.720 4.395 1.00 0.00 119 TYR A O 6
ATOM 14551 N N . ASP A 1 120 ? -12.349 -1.479 4.530 1.00 0.00 120 ASP A N 6
ATOM 14552 C CA . ASP A 1 120 ? -12.861 -1.333 3.169 1.00 0.00 120 ASP A CA 6
ATOM 14553 C C . ASP A 1 120 ? -12.072 -0.296 2.371 1.00 0.00 120 ASP A C 6
ATOM 14554 O O . ASP A 1 120 ? -12.431 0.881 2.347 1.00 0.00 120 ASP A O 6
ATOM 14563 N N . GLU A 1 121 ? -11.013 -0.754 1.701 1.00 0.00 121 GLU A N 6
ATOM 14564 C CA . GLU A 1 121 ? -10.168 0.108 0.872 1.00 0.00 121 GLU A CA 6
ATOM 14565 C C . GLU A 1 121 ? -9.802 1.412 1.580 1.00 0.00 121 GLU A C 6
ATOM 14566 O O . GLU A 1 121 ? -10.593 2.347 1.610 1.00 0.00 121 GLU A O 6
ATOM 14578 N N . VAL A 1 122 ? -8.588 1.464 2.126 1.00 0.00 122 VAL A N 6
ATOM 14579 C CA . VAL A 1 122 ? -8.084 2.648 2.827 1.00 0.00 122 VAL A CA 6
ATOM 14580 C C . VAL A 1 122 ? -8.997 3.060 3.994 1.00 0.00 122 VAL A C 6
ATOM 14581 O O . VAL A 1 122 ? -10.213 2.882 3.945 1.00 0.00 122 VAL A O 6
ATOM 14594 N N . PRO A 1 123 ? -8.408 3.605 5.077 1.00 0.00 123 PRO A N 6
ATOM 14595 C CA . PRO A 1 123 ? -9.146 4.027 6.268 1.00 0.00 123 PRO A CA 6
ATOM 14596 C C . PRO A 1 123 ? -9.728 5.440 6.141 1.00 0.00 123 PRO A C 6
ATOM 14597 O O . PRO A 1 123 ? -10.305 5.786 5.110 1.00 0.00 123 PRO A O 6
ATOM 14608 N N . ASP A 1 124 ? -9.581 6.241 7.205 1.00 0.00 124 ASP A N 6
ATOM 14609 C CA . ASP A 1 124 ? -10.097 7.613 7.239 1.00 0.00 124 ASP A CA 6
ATOM 14610 C C . ASP A 1 124 ? -11.617 7.616 7.397 1.00 0.00 124 ASP A C 6
ATOM 14611 O O . ASP A 1 124 ? -12.296 6.692 6.952 1.00 0.00 124 ASP A O 6
ATOM 14620 N N . PRO A 1 125 ? -12.169 8.658 8.046 1.00 0.00 125 PRO A N 6
ATOM 14621 C CA . PRO A 1 125 ? -13.614 8.785 8.281 1.00 0.00 125 PRO A CA 6
ATOM 14622 C C . PRO A 1 125 ? -14.449 8.655 7.011 1.00 0.00 125 PRO A C 6
ATOM 14623 O O . PRO A 1 125 ? -15.503 8.017 7.016 1.00 0.00 125 PRO A O 6
ATOM 14634 N N . TRP A 1 126 ? -13.985 9.270 5.930 1.00 0.00 126 TRP A N 6
ATOM 14635 C CA . TRP A 1 126 ? -14.701 9.231 4.658 1.00 0.00 126 TRP A CA 6
ATOM 14636 C C . TRP A 1 126 ? -14.960 7.793 4.202 1.00 0.00 126 TRP A C 6
ATOM 14637 O O . TRP A 1 126 ? -15.899 7.534 3.449 1.00 0.00 126 TRP A O 6
ATOM 14658 N N . TYR A 1 127 ? -14.125 6.863 4.654 1.00 0.00 127 TYR A N 6
ATOM 14659 C CA . TYR A 1 127 ? -14.276 5.461 4.274 1.00 0.00 127 TYR A CA 6
ATOM 14660 C C . TYR A 1 127 ? -14.925 4.638 5.386 1.00 0.00 127 TYR A C 6
ATOM 14661 O O . TYR A 1 127 ? -15.807 3.821 5.122 1.00 0.00 127 TYR A O 6
ATOM 14679 N N . SER A 1 128 ? -14.485 4.845 6.625 1.00 0.00 128 SER A N 6
ATOM 14680 C CA . SER A 1 128 ? -15.036 4.103 7.757 1.00 0.00 128 SER A CA 6
ATOM 14681 C C . SER A 1 128 ? -15.731 5.029 8.753 1.00 0.00 128 SER A C 6
ATOM 14682 O O . SER A 1 128 ? -16.920 4.867 9.027 1.00 0.00 128 SER A O 6
ATOM 14690 N N . GLY A 1 129 ? -14.998 6.006 9.287 1.00 0.00 129 GLY A N 6
ATOM 14691 C CA . GLY A 1 129 ? -15.600 6.929 10.234 1.00 0.00 129 GLY A CA 6
ATOM 14692 C C . GLY A 1 129 ? -14.665 7.379 11.348 1.00 0.00 129 GLY A C 6
ATOM 14693 O O . GLY A 1 129 ? -15.042 8.225 12.160 1.00 0.00 129 GLY A O 6
ATOM 14697 N N . ASN A 1 130 ? -13.456 6.824 11.407 1.00 0.00 130 ASN A N 6
ATOM 14698 C CA . ASN A 1 130 ? -12.511 7.201 12.455 1.00 0.00 130 ASN A CA 6
ATOM 14699 C C . ASN A 1 130 ? -11.251 7.848 11.882 1.00 0.00 130 ASN A C 6
ATOM 14700 O O . ASN A 1 130 ? -10.852 7.572 10.750 1.00 0.00 130 ASN A O 6
ATOM 14711 N N . PHE A 1 131 ? -10.625 8.707 12.686 1.00 0.00 131 PHE A N 6
ATOM 14712 C CA . PHE A 1 131 ? -9.402 9.397 12.288 1.00 0.00 131 PHE A CA 6
ATOM 14713 C C . PHE A 1 131 ? -8.173 8.619 12.756 1.00 0.00 131 PHE A C 6
ATOM 14714 O O . PHE A 1 131 ? -7.071 8.806 12.243 1.00 0.00 131 PHE A O 6
ATOM 14731 N N . ASP A 1 132 ? -8.380 7.745 13.736 1.00 0.00 132 ASP A N 6
ATOM 14732 C CA . ASP A 1 132 ? -7.307 6.924 14.289 1.00 0.00 132 ASP A CA 6
ATOM 14733 C C . ASP A 1 132 ? -7.232 5.588 13.559 1.00 0.00 132 ASP A C 6
ATOM 14734 O O . ASP A 1 132 ? -6.190 4.921 13.559 1.00 0.00 132 ASP A O 6
ATOM 14743 N N . GLU A 1 133 ? -8.341 5.200 12.934 1.00 0.00 133 GLU A N 6
ATOM 14744 C CA . GLU A 1 133 ? -8.388 3.946 12.201 1.00 0.00 133 GLU A CA 6
ATOM 14745 C C . GLU A 1 133 ? -7.290 3.927 11.148 1.00 0.00 133 GLU A C 6
ATOM 14746 O O . GLU A 1 133 ? -6.717 2.879 10.859 1.00 0.00 133 GLU A O 6
ATOM 14758 N N . THR A 1 134 ? -6.981 5.103 10.602 1.00 0.00 134 THR A N 6
ATOM 14759 C CA . THR A 1 134 ? -5.925 5.224 9.607 1.00 0.00 134 THR A CA 6
ATOM 14760 C C . THR A 1 134 ? -4.652 4.577 10.127 1.00 0.00 134 THR A C 6
ATOM 14761 O O . THR A 1 134 ? -3.976 3.840 9.414 1.00 0.00 134 THR A O 6
ATOM 14772 N N . TYR A 1 135 ? -4.347 4.847 11.390 1.00 0.00 135 TYR A N 6
ATOM 14773 C CA . TYR A 1 135 ? -3.170 4.284 12.032 1.00 0.00 135 TYR A CA 6
ATOM 14774 C C . TYR A 1 135 ? -3.300 2.772 12.156 1.00 0.00 135 TYR A C 6
ATOM 14775 O O . TYR A 1 135 ? -2.373 2.031 11.840 1.00 0.00 135 TYR A O 6
ATOM 14793 N N . LYS A 1 136 ? -4.457 2.322 12.628 1.00 0.00 136 LYS A N 6
ATOM 14794 C CA . LYS A 1 136 ? -4.708 0.894 12.808 1.00 0.00 136 LYS A CA 6
ATOM 14795 C C . LYS A 1 136 ? -4.484 0.110 11.514 1.00 0.00 136 LYS A C 6
ATOM 14796 O O . LYS A 1 136 ? -3.702 -0.841 11.483 1.00 0.00 136 LYS A O 6
ATOM 14815 N N . ILE A 1 137 ? -5.185 0.502 10.455 1.00 0.00 137 ILE A N 6
ATOM 14816 C CA . ILE A 1 137 ? -5.080 -0.174 9.165 1.00 0.00 137 ILE A CA 6
ATOM 14817 C C . ILE A 1 137 ? -3.695 -0.017 8.540 1.00 0.00 137 ILE A C 6
ATOM 14818 O O . ILE A 1 137 ? -3.037 -1.005 8.220 1.00 0.00 137 ILE A O 6
ATOM 14834 N N . LEU A 1 138 ? -3.271 1.226 8.346 1.00 0.00 138 LEU A N 6
ATOM 14835 C CA . LEU A 1 138 ? -1.977 1.513 7.733 1.00 0.00 138 LEU A CA 6
ATOM 14836 C C . LEU A 1 138 ? -0.824 0.824 8.461 1.00 0.00 138 LEU A C 6
ATOM 14837 O O . LEU A 1 138 ? -0.054 0.086 7.849 1.00 0.00 138 LEU A O 6
ATOM 14853 N N . SER A 1 139 ? -0.698 1.078 9.761 1.00 0.00 139 SER A N 6
ATOM 14854 C CA . SER A 1 139 ? 0.380 0.487 10.555 1.00 0.00 139 SER A CA 6
ATOM 14855 C C . SER A 1 139 ? 0.366 -1.039 10.475 1.00 0.00 139 SER A C 6
ATOM 14856 O O . SER A 1 139 ? 1.379 -1.658 10.147 1.00 0.00 139 SER A O 6
ATOM 14864 N N . LEU A 1 140 ? -0.781 -1.641 10.782 1.00 0.00 140 LEU A N 6
ATOM 14865 C CA . LEU A 1 140 ? -0.913 -3.097 10.749 1.00 0.00 140 LEU A CA 6
ATOM 14866 C C . LEU A 1 140 ? -0.543 -3.652 9.377 1.00 0.00 140 LEU A C 6
ATOM 14867 O O . LEU A 1 140 ? 0.346 -4.496 9.258 1.00 0.00 140 LEU A O 6
ATOM 14883 N N . ALA A 1 141 ? -1.235 -3.177 8.346 1.00 0.00 141 ALA A N 6
ATOM 14884 C CA . ALA A 1 141 ? -0.986 -3.625 6.981 1.00 0.00 141 ALA A CA 6
ATOM 14885 C C . ALA A 1 141 ? 0.474 -3.420 6.587 1.00 0.00 141 ALA A C 6
ATOM 14886 O O . ALA A 1 141 ? 1.040 -4.213 5.838 1.00 0.00 141 ALA A O 6
ATOM 14893 N N . CYS A 1 142 ? 1.076 -2.352 7.097 1.00 0.00 142 CYS A N 6
ATOM 14894 C CA . CYS A 1 142 ? 2.470 -2.041 6.798 1.00 0.00 142 CYS A CA 6
ATOM 14895 C C . CYS A 1 142 ? 3.392 -3.167 7.261 1.00 0.00 142 CYS A C 6
ATOM 14896 O O . CYS A 1 142 ? 4.259 -3.6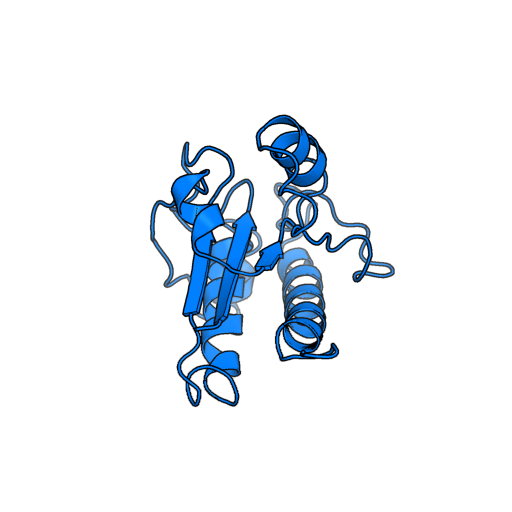22 6.515 1.00 0.00 142 CYS A O 6
ATOM 14904 N N . LYS A 1 143 ? 3.198 -3.606 8.502 1.00 0.00 143 LYS A N 6
ATOM 14905 C CA . LYS A 1 143 ? 4.012 -4.670 9.081 1.00 0.00 143 LYS A CA 6
ATOM 14906 C C . LYS A 1 143 ? 3.694 -6.028 8.458 1.00 0.00 143 LYS A C 6
ATOM 14907 O O . LYS A 1 143 ? 4.576 -6.684 7.901 1.00 0.00 143 LYS A O 6
ATOM 14926 N N . ASN A 1 144 ? 2.436 -6.450 8.568 1.00 0.00 144 ASN A N 6
ATOM 14927 C CA . ASN A 1 144 ? 2.001 -7.737 8.029 1.00 0.00 144 ASN A CA 6
ATOM 14928 C C . ASN A 1 144 ? 2.461 -7.924 6.586 1.00 0.00 144 ASN A C 6
ATOM 14929 O O . ASN A 1 144 ? 3.067 -8.943 6.245 1.00 0.00 144 ASN A O 6
ATOM 14940 N N . LEU A 1 145 ? 2.174 -6.939 5.742 1.00 0.00 145 LEU A N 6
ATOM 14941 C CA . LEU A 1 145 ? 2.563 -7.004 4.339 1.00 0.00 145 LEU A CA 6
ATOM 14942 C C . LEU A 1 145 ? 4.077 -7.073 4.199 1.00 0.00 145 LEU A C 6
ATOM 14943 O O . LEU A 1 145 ? 4.597 -7.846 3.400 1.00 0.00 145 LEU A O 6
ATOM 14959 N N . LEU A 1 146 ? 4.781 -6.262 4.984 1.00 0.00 146 LEU A N 6
ATOM 14960 C CA . LEU A 1 146 ? 6.238 -6.240 4.943 1.00 0.00 146 LEU A CA 6
ATOM 14961 C C . LEU A 1 146 ? 6.813 -7.636 5.163 1.00 0.00 146 LEU A C 6
ATOM 14962 O O . LEU A 1 146 ? 7.744 -8.050 4.473 1.00 0.00 146 LEU A O 6
ATOM 14978 N N . VAL A 1 147 ? 6.253 -8.355 6.130 1.00 0.00 147 VAL A N 6
ATOM 14979 C CA . VAL A 1 147 ? 6.710 -9.703 6.448 1.00 0.00 147 VAL A CA 6
ATOM 14980 C C . VAL A 1 147 ? 6.525 -10.655 5.270 1.00 0.00 147 VAL A C 6
ATOM 14981 O O . VAL A 1 147 ? 7.465 -11.339 4.862 1.00 0.00 147 VAL A O 6
ATOM 14994 N N . PHE A 1 148 ? 5.309 -10.708 4.737 1.00 0.00 148 PHE A N 6
ATOM 14995 C CA . PHE A 1 148 ? 5.007 -11.594 3.616 1.00 0.00 148 PHE A CA 6
ATOM 14996 C C . PHE A 1 148 ? 5.839 -11.249 2.382 1.00 0.00 148 PHE A C 6
ATOM 14997 O O . PHE A 1 148 ? 6.469 -12.123 1.786 1.00 0.00 148 PHE A O 6
ATOM 15014 N N . LEU A 1 149 ? 5.833 -9.978 1.998 1.00 0.00 149 LEU A N 6
ATOM 15015 C CA . LEU A 1 149 ? 6.581 -9.527 0.827 1.00 0.00 149 LEU A CA 6
ATOM 15016 C C . LEU A 1 149 ? 8.084 -9.715 1.025 1.00 0.00 149 LEU A C 6
ATOM 15017 O O . LEU A 1 149 ? 8.719 -10.474 0.292 1.00 0.00 149 LEU A O 6
ATOM 15033 N N . SER A 1 150 ? 8.652 -9.025 2.014 1.00 0.00 150 SER A N 6
ATOM 15034 C CA . SER A 1 150 ? 10.084 -9.134 2.286 1.00 0.00 150 SER A CA 6
ATOM 15035 C C . SER A 1 150 ? 10.461 -8.477 3.614 1.00 0.00 150 SER A C 6
ATOM 15036 O O . SER A 1 150 ? 10.692 -7.269 3.674 1.00 0.00 150 SER A O 6
ATOM 15044 N N . LYS A 1 151 ? 10.535 -9.287 4.671 1.00 0.00 151 LYS A N 6
ATOM 15045 C CA . LYS A 1 151 ? 10.901 -8.792 6.000 1.00 0.00 151 LYS A CA 6
ATOM 15046 C C . LYS A 1 151 ? 10.972 -9.935 7.008 1.00 0.00 151 LYS A C 6
ATOM 15047 O O . LYS A 1 151 ? 12.054 -10.443 7.308 1.00 0.00 151 LYS A O 6
ATOM 15066 N N . HIS A 1 152 ? 9.814 -10.331 7.530 1.00 0.00 152 HIS A N 6
ATOM 15067 C CA . HIS A 1 152 ? 9.736 -11.411 8.510 1.00 0.00 152 HIS A CA 6
ATOM 15068 C C . HIS A 1 152 ? 10.611 -11.108 9.723 1.00 0.00 152 HIS A C 6
ATOM 15069 O O . HIS A 1 152 ? 11.752 -11.563 9.811 1.00 0.00 152 HIS A O 6
ATOM 15084 N N . HIS A 1 153 ? 10.065 -10.332 10.654 1.00 0.00 153 HIS A N 6
ATOM 15085 C CA . HIS A 1 153 ? 10.788 -9.957 11.865 1.00 0.00 153 HIS A CA 6
ATOM 15086 C C . HIS A 1 153 ? 11.032 -11.170 12.759 1.00 0.00 153 HIS A C 6
ATOM 15087 O O . HIS A 1 153 ? 10.587 -12.277 12.455 1.00 0.00 153 HIS A O 6
ATOM 15102 N N . HIS A 1 154 ? 11.738 -10.949 13.864 1.00 0.00 154 HIS A N 6
ATOM 15103 C CA . HIS A 1 154 ? 12.041 -12.021 14.807 1.00 0.00 154 HIS A CA 6
ATOM 15104 C C . HIS A 1 154 ? 12.087 -11.491 16.239 1.00 0.00 154 HIS A C 6
ATOM 15105 O O . HIS A 1 154 ? 12.512 -12.194 17.156 1.00 0.00 154 HIS A O 6
ATOM 15120 N N . HIS A 1 155 ? 11.650 -10.249 16.421 1.00 0.00 155 HIS A N 6
ATOM 15121 C CA . HIS A 1 155 ? 11.645 -9.626 17.741 1.00 0.00 155 HIS A CA 6
ATOM 15122 C C . HIS A 1 155 ? 10.758 -10.404 18.709 1.00 0.00 155 HIS A C 6
ATOM 15123 O O . HIS A 1 155 ? 11.212 -10.843 19.766 1.00 0.00 155 HIS A O 6
ATOM 15138 N N . HIS A 1 156 ? 9.494 -10.572 18.339 1.00 0.00 156 HIS A N 6
ATOM 15139 C CA . HIS A 1 156 ? 8.541 -11.297 19.175 1.00 0.00 156 HIS A CA 6
ATOM 15140 C C . HIS A 1 156 ? 8.045 -12.553 18.466 1.00 0.00 156 HIS A C 6
ATOM 15141 O O . HIS A 1 156 ? 7.197 -13.263 19.047 1.00 0.00 156 HIS A O 6
ATOM 15157 N N . MET A 1 1 ? 16.734 -8.214 -8.509 1.00 0.00 1 MET A N 7
ATOM 15158 C CA . MET A 1 1 ? 15.691 -7.299 -9.040 1.00 0.00 1 MET A CA 7
ATOM 15159 C C . MET A 1 1 ? 14.358 -7.520 -8.333 1.00 0.00 1 MET A C 7
ATOM 15160 O O . MET A 1 1 ? 13.365 -7.895 -8.958 1.00 0.00 1 MET A O 7
ATOM 15176 N N . LYS A 1 2 ? 14.343 -7.287 -7.024 1.00 0.00 2 LYS A N 7
ATOM 15177 C CA . LYS A 1 2 ? 13.133 -7.461 -6.232 1.00 0.00 2 LYS A CA 7
ATOM 15178 C C . LYS A 1 2 ? 12.345 -6.159 -6.158 1.00 0.00 2 LYS A C 7
ATOM 15179 O O . LYS A 1 2 ? 12.801 -5.175 -5.571 1.00 0.00 2 LYS A O 7
ATOM 15198 N N . LYS A 1 3 ? 11.162 -6.158 -6.762 1.00 0.00 3 LYS A N 7
ATOM 15199 C CA . LYS A 1 3 ? 10.311 -4.975 -6.773 1.00 0.00 3 LYS A CA 7
ATOM 15200 C C . LYS A 1 3 ? 8.928 -5.292 -6.213 1.00 0.00 3 LYS A C 7
ATOM 15201 O O . LYS A 1 3 ? 8.350 -6.339 -6.508 1.00 0.00 3 LYS A O 7
ATOM 15220 N N . ILE A 1 4 ? 8.405 -4.378 -5.405 1.00 0.00 4 ILE A N 7
ATOM 15221 C CA . ILE A 1 4 ? 7.089 -4.550 -4.803 1.00 0.00 4 ILE A CA 7
ATOM 15222 C C . ILE A 1 4 ? 6.155 -3.422 -5.226 1.00 0.00 4 ILE A C 7
ATOM 15223 O O . ILE A 1 4 ? 6.350 -2.268 -4.847 1.00 0.00 4 ILE A O 7
ATOM 15239 N N . LEU A 1 5 ? 5.152 -3.759 -6.030 1.00 0.00 5 LEU A N 7
ATOM 15240 C CA . LEU A 1 5 ? 4.201 -2.767 -6.521 1.00 0.00 5 LEU A CA 7
ATOM 15241 C C . LEU A 1 5 ? 2.948 -2.692 -5.650 1.00 0.00 5 LEU A C 7
ATOM 15242 O O . LEU A 1 5 ? 2.120 -3.603 -5.663 1.00 0.00 5 LEU A O 7
ATOM 15258 N N . PHE A 1 6 ? 2.791 -1.586 -4.925 1.00 0.00 6 PHE A N 7
ATOM 15259 C CA . PHE A 1 6 ? 1.611 -1.384 -4.089 1.00 0.00 6 PHE A CA 7
ATOM 15260 C C . PHE A 1 6 ? 0.538 -0.664 -4.908 1.00 0.00 6 PHE A C 7
ATOM 15261 O O . PHE A 1 6 ? 0.809 0.375 -5.508 1.00 0.00 6 PHE A O 7
ATOM 15278 N N . ILE A 1 7 ? -0.670 -1.220 -4.958 1.00 0.00 7 ILE A N 7
ATOM 15279 C CA . ILE A 1 7 ? -1.747 -0.614 -5.741 1.00 0.00 7 ILE A CA 7
ATOM 15280 C C . ILE A 1 7 ? -2.972 -0.284 -4.891 1.00 0.00 7 ILE A C 7
ATOM 15281 O O . ILE A 1 7 ? -3.673 -1.179 -4.420 1.00 0.00 7 ILE A O 7
ATOM 15297 N N . CYS A 1 8 ? -3.237 1.011 -4.721 1.00 0.00 8 CYS A N 7
ATOM 15298 C CA . CYS A 1 8 ? -4.393 1.462 -3.954 1.00 0.00 8 CYS A CA 7
ATOM 15299 C C . CYS A 1 8 ? -5.440 2.072 -4.882 1.00 0.00 8 CYS A C 7
ATOM 15300 O O . CYS A 1 8 ? -5.153 3.012 -5.623 1.00 0.00 8 CYS A O 7
ATOM 15308 N N . LEU A 1 9 ? -6.652 1.523 -4.841 1.00 0.00 9 LEU A N 7
ATOM 15309 C CA . LEU A 1 9 ? -7.743 2.004 -5.685 1.00 0.00 9 LEU A CA 7
ATOM 15310 C C . LEU A 1 9 ? -7.958 3.504 -5.512 1.00 0.00 9 LEU A C 7
ATOM 15311 O O . LEU A 1 9 ? -8.337 4.197 -6.456 1.00 0.00 9 LEU A O 7
ATOM 15327 N N . GLY A 1 10 ? -7.713 4.000 -4.304 1.00 0.00 10 GLY A N 7
ATOM 15328 C CA . GLY A 1 10 ? -7.887 5.415 -4.038 1.00 0.00 10 GLY A CA 7
ATOM 15329 C C . GLY A 1 10 ? -6.570 6.164 -4.013 1.00 0.00 10 GLY A C 7
ATOM 15330 O O . GLY A 1 10 ? -6.489 7.299 -4.481 1.00 0.00 10 GLY A O 7
ATOM 15334 N N . ASN A 1 11 ? -5.539 5.525 -3.466 1.00 0.00 11 ASN A N 7
ATOM 15335 C CA . ASN A 1 11 ? -4.213 6.129 -3.378 1.00 0.00 11 ASN A CA 7
ATOM 15336 C C . ASN A 1 11 ? -4.289 7.542 -2.807 1.00 0.00 11 ASN A C 7
ATOM 15337 O O . ASN A 1 11 ? -3.449 8.391 -3.105 1.00 0.00 11 ASN A O 7
ATOM 15348 N N . ILE A 1 12 ? -5.305 7.783 -1.988 1.00 0.00 12 ILE A N 7
ATOM 15349 C CA . ILE A 1 12 ? -5.504 9.089 -1.375 1.00 0.00 12 ILE A CA 7
ATOM 15350 C C . ILE A 1 12 ? -5.873 8.946 0.095 1.00 0.00 12 ILE A C 7
ATOM 15351 O O . ILE A 1 12 ? -6.361 9.889 0.718 1.00 0.00 12 ILE A O 7
ATOM 15367 N N . CYS A 1 13 ? -5.647 7.757 0.639 1.00 0.00 13 CYS A N 7
ATOM 15368 C CA . CYS A 1 13 ? -5.963 7.483 2.032 1.00 0.00 13 CYS A CA 7
ATOM 15369 C C . CYS A 1 13 ? -4.862 6.663 2.694 1.00 0.00 13 CYS A C 7
ATOM 15370 O O . CYS A 1 13 ? -4.001 7.204 3.387 1.00 0.00 13 CYS A O 7
ATOM 15378 N N . ARG A 1 14 ? -4.905 5.351 2.482 1.00 0.00 14 ARG A N 7
ATOM 15379 C CA . ARG A 1 14 ? -3.923 4.447 3.064 1.00 0.00 14 ARG A CA 7
ATOM 15380 C C . ARG A 1 14 ? -2.612 4.449 2.273 1.00 0.00 14 ARG A C 7
ATOM 15381 O O . ARG A 1 14 ? -1.543 4.199 2.828 1.00 0.00 14 ARG A O 7
ATOM 15402 N N . SER A 1 15 ? -2.701 4.724 0.977 1.00 0.00 15 SER A N 7
ATOM 15403 C CA . SER A 1 15 ? -1.519 4.748 0.118 1.00 0.00 15 SER A CA 7
ATOM 15404 C C . SER A 1 15 ? -0.597 5.931 0.440 1.00 0.00 15 SER A C 7
ATOM 15405 O O . SER A 1 15 ? 0.609 5.746 0.597 1.00 0.00 15 SER A O 7
ATOM 15413 N N . PRO A 1 16 ? -1.140 7.167 0.538 1.00 0.00 16 PRO A N 7
ATOM 15414 C CA . PRO A 1 16 ? -0.332 8.362 0.834 1.00 0.00 16 PRO A CA 7
ATOM 15415 C C . PRO A 1 16 ? 0.383 8.285 2.182 1.00 0.00 16 PRO A C 7
ATOM 15416 O O . PRO A 1 16 ? 1.577 8.580 2.283 1.00 0.00 16 PRO A O 7
ATOM 15427 N N . MET A 1 17 ? -0.350 7.894 3.218 1.00 0.00 17 MET A N 7
ATOM 15428 C CA . MET A 1 17 ? 0.222 7.787 4.555 1.00 0.00 17 MET A CA 7
ATOM 15429 C C . MET A 1 17 ? 1.428 6.856 4.546 1.00 0.00 17 MET A C 7
ATOM 15430 O O . MET A 1 17 ? 2.538 7.256 4.899 1.00 0.00 17 MET A O 7
ATOM 15444 N N . ALA A 1 18 ? 1.209 5.614 4.123 1.00 0.00 18 ALA A N 7
ATOM 15445 C CA . ALA A 1 18 ? 2.286 4.638 4.054 1.00 0.00 18 ALA A CA 7
ATOM 15446 C C . ALA A 1 18 ? 3.305 5.041 2.996 1.00 0.00 18 ALA A C 7
ATOM 15447 O O . ALA A 1 18 ? 4.424 4.536 2.976 1.00 0.00 18 ALA A O 7
ATOM 15454 N N . GLU A 1 19 ? 2.912 5.962 2.121 1.00 0.00 19 GLU A N 7
ATOM 15455 C CA . GLU A 1 19 ? 3.798 6.441 1.068 1.00 0.00 19 GLU A CA 7
ATOM 15456 C C . GLU A 1 19 ? 5.007 7.137 1.681 1.00 0.00 19 GLU A C 7
ATOM 15457 O O . GLU A 1 19 ? 6.153 6.788 1.390 1.00 0.00 19 GLU A O 7
ATOM 15469 N N . PHE A 1 20 ? 4.743 8.119 2.540 1.00 0.00 20 PHE A N 7
ATOM 15470 C CA . PHE A 1 20 ? 5.813 8.857 3.202 1.00 0.00 20 PHE A CA 7
ATOM 15471 C C . PHE A 1 20 ? 6.525 7.986 4.237 1.00 0.00 20 PHE A C 7
ATOM 15472 O O . PHE A 1 20 ? 7.757 7.957 4.296 1.00 0.00 20 PHE A O 7
ATOM 15489 N N . ILE A 1 21 ? 5.746 7.274 5.055 1.00 0.00 21 ILE A N 7
ATOM 15490 C CA . ILE A 1 21 ? 6.322 6.412 6.084 1.00 0.00 21 ILE A CA 7
ATOM 15491 C C . ILE A 1 21 ? 7.277 5.385 5.483 1.00 0.00 21 ILE A C 7
ATOM 15492 O O . ILE A 1 21 ? 8.439 5.300 5.883 1.00 0.00 21 ILE A O 7
ATOM 15508 N N . MET A 1 22 ? 6.786 4.609 4.521 1.00 0.00 22 MET A N 7
ATOM 15509 C CA . MET A 1 22 ? 7.605 3.592 3.869 1.00 0.00 22 MET A CA 7
ATOM 15510 C C . MET A 1 22 ? 8.854 4.208 3.252 1.00 0.00 22 MET A C 7
ATOM 15511 O O . MET A 1 22 ? 9.952 3.688 3.418 1.00 0.00 22 MET A O 7
ATOM 15525 N N . LYS A 1 23 ? 8.676 5.319 2.541 1.00 0.00 23 LYS A N 7
ATOM 15526 C CA . LYS A 1 23 ? 9.794 6.006 1.900 1.00 0.00 23 LYS A CA 7
ATOM 15527 C C . LYS A 1 23 ? 10.928 6.240 2.892 1.00 0.00 23 LYS A C 7
ATOM 15528 O O . LYS A 1 23 ? 12.104 6.146 2.544 1.00 0.00 23 LYS A O 7
ATOM 15547 N N . ASP A 1 24 ? 10.569 6.556 4.128 1.00 0.00 24 ASP A N 7
ATOM 15548 C CA . ASP A 1 24 ? 11.560 6.805 5.170 1.00 0.00 24 ASP A CA 7
ATOM 15549 C C . ASP A 1 24 ? 12.232 5.514 5.649 1.00 0.00 24 ASP A C 7
ATOM 15550 O O . ASP A 1 24 ? 13.458 5.396 5.640 1.00 0.00 24 ASP A O 7
ATOM 15559 N N . LEU A 1 25 ? 11.413 4.573 6.110 1.00 0.00 25 LEU A N 7
ATOM 15560 C CA . LEU A 1 25 ? 11.894 3.300 6.656 1.00 0.00 25 LEU A CA 7
ATOM 15561 C C . LEU A 1 25 ? 12.562 2.382 5.625 1.00 0.00 25 LEU A C 7
ATOM 15562 O O . LEU A 1 25 ? 13.330 1.497 6.001 1.00 0.00 25 LEU A O 7
ATOM 15578 N N . VAL A 1 26 ? 12.259 2.555 4.340 1.00 0.00 26 VAL A N 7
ATOM 15579 C CA . VAL A 1 26 ? 12.841 1.686 3.313 1.00 0.00 26 VAL A CA 7
ATOM 15580 C C . VAL A 1 26 ? 14.368 1.713 3.334 1.00 0.00 26 VAL A C 7
ATOM 15581 O O . VAL A 1 26 ? 15.007 0.667 3.353 1.00 0.00 26 VAL A O 7
ATOM 15594 N N . LYS A 1 27 ? 14.950 2.905 3.321 1.00 0.00 27 LYS A N 7
ATOM 15595 C CA . LYS A 1 27 ? 16.404 3.045 3.328 1.00 0.00 27 LYS A CA 7
ATOM 15596 C C . LYS A 1 27 ? 17.046 2.220 4.444 1.00 0.00 27 LYS A C 7
ATOM 15597 O O . LYS A 1 27 ? 18.197 1.797 4.329 1.00 0.00 27 LYS A O 7
ATOM 15616 N N . LYS A 1 28 ? 16.309 2.016 5.532 1.00 0.00 28 LYS A N 7
ATOM 15617 C CA . LYS A 1 28 ? 16.822 1.268 6.677 1.00 0.00 28 LYS A CA 7
ATOM 15618 C C . LYS A 1 28 ? 17.041 -0.219 6.379 1.00 0.00 28 LYS A C 7
ATOM 15619 O O . LYS A 1 28 ? 18.127 -0.747 6.621 1.00 0.00 28 LYS A O 7
ATOM 15638 N N . ALA A 1 29 ? 16.008 -0.905 5.886 1.00 0.00 29 ALA A N 7
ATOM 15639 C CA . ALA A 1 29 ? 16.122 -2.338 5.608 1.00 0.00 29 ALA A CA 7
ATOM 15640 C C . ALA A 1 29 ? 15.590 -2.730 4.228 1.00 0.00 29 ALA A C 7
ATOM 15641 O O . ALA A 1 29 ? 15.145 -3.861 4.035 1.00 0.00 29 ALA A O 7
ATOM 15648 N N . ASN A 1 30 ? 15.634 -1.810 3.274 1.00 0.00 30 ASN A N 7
ATOM 15649 C CA . ASN A 1 30 ? 15.147 -2.098 1.927 1.00 0.00 30 ASN A CA 7
ATOM 15650 C C . ASN A 1 30 ? 16.169 -1.689 0.872 1.00 0.00 30 ASN A C 7
ATOM 15651 O O . ASN A 1 30 ? 16.593 -2.508 0.056 1.00 0.00 30 ASN A O 7
ATOM 15662 N N . LEU A 1 31 ? 16.564 -0.420 0.893 1.00 0.00 31 LEU A N 7
ATOM 15663 C CA . LEU A 1 31 ? 17.540 0.091 -0.064 1.00 0.00 31 LEU A CA 7
ATOM 15664 C C . LEU A 1 31 ? 18.912 -0.528 0.177 1.00 0.00 31 LEU A C 7
ATOM 15665 O O . LEU A 1 31 ? 19.843 -0.323 -0.603 1.00 0.00 31 LEU A O 7
ATOM 15681 N N . GLU A 1 32 ? 19.030 -1.289 1.260 1.00 0.00 32 GLU A N 7
ATOM 15682 C CA . GLU A 1 32 ? 20.287 -1.942 1.606 1.00 0.00 32 GLU A CA 7
ATOM 15683 C C . GLU A 1 32 ? 20.522 -3.158 0.715 1.00 0.00 32 GLU A C 7
ATOM 15684 O O . GLU A 1 32 ? 21.657 -3.462 0.349 1.00 0.00 32 GLU A O 7
ATOM 15696 N N . LYS A 1 33 ? 19.438 -3.843 0.362 1.00 0.00 33 LYS A N 7
ATOM 15697 C CA . LYS A 1 33 ? 19.521 -5.021 -0.496 1.00 0.00 33 LYS A CA 7
ATOM 15698 C C . LYS A 1 33 ? 19.129 -4.667 -1.926 1.00 0.00 33 LYS A C 7
ATOM 15699 O O . LYS A 1 33 ? 18.839 -5.546 -2.739 1.00 0.00 33 LYS A O 7
ATOM 15718 N N . GLU A 1 34 ? 19.125 -3.370 -2.220 1.00 0.00 34 GLU A N 7
ATOM 15719 C CA . GLU A 1 34 ? 18.770 -2.879 -3.547 1.00 0.00 34 GLU A CA 7
ATOM 15720 C C . GLU A 1 34 ? 17.342 -3.269 -3.918 1.00 0.00 34 GLU A C 7
ATOM 15721 O O . GLU A 1 34 ? 17.099 -3.842 -4.980 1.00 0.00 34 GLU A O 7
ATOM 15733 N N . PHE A 1 35 ? 16.401 -2.946 -3.036 1.00 0.00 35 PHE A N 7
ATOM 15734 C CA . PHE A 1 35 ? 14.994 -3.254 -3.271 1.00 0.00 35 PHE A CA 7
ATOM 15735 C C . PHE A 1 35 ? 14.240 -2.001 -3.702 1.00 0.00 35 PHE A C 7
ATOM 15736 O O . PHE A 1 35 ? 14.458 -0.916 -3.159 1.00 0.00 35 PHE A O 7
ATOM 15753 N N . PHE A 1 36 ? 13.358 -2.150 -4.686 1.00 0.00 36 PHE A N 7
ATOM 15754 C CA . PHE A 1 36 ? 12.582 -1.022 -5.190 1.00 0.00 36 PHE A CA 7
ATOM 15755 C C . PHE A 1 36 ? 11.089 -1.234 -4.958 1.00 0.00 36 PHE A C 7
ATOM 15756 O O . PHE A 1 36 ? 10.579 -2.344 -5.111 1.00 0.00 36 PHE A O 7
ATOM 15773 N N . ILE A 1 37 ? 10.394 -0.162 -4.585 1.00 0.00 37 ILE A N 7
ATOM 15774 C CA . ILE A 1 37 ? 8.960 -0.229 -4.330 1.00 0.00 37 ILE A CA 7
ATOM 15775 C C . ILE A 1 37 ? 8.207 0.837 -5.121 1.00 0.00 37 ILE A C 7
ATOM 15776 O O . ILE A 1 37 ? 8.736 1.917 -5.386 1.00 0.00 37 ILE A O 7
ATOM 15792 N N . ASN A 1 38 ? 6.968 0.528 -5.490 1.00 0.00 38 ASN A N 7
ATOM 15793 C CA . ASN A 1 38 ? 6.138 1.458 -6.246 1.00 0.00 38 ASN A CA 7
ATOM 15794 C C . ASN A 1 38 ? 4.766 1.612 -5.597 1.00 0.00 38 ASN A C 7
ATOM 15795 O O . ASN A 1 38 ? 4.429 0.891 -4.658 1.00 0.00 38 ASN A O 7
ATOM 15806 N N . SER A 1 39 ? 3.980 2.555 -6.107 1.00 0.00 39 SER A N 7
ATOM 15807 C CA . SER A 1 39 ? 2.641 2.807 -5.584 1.00 0.00 39 SER A CA 7
ATOM 15808 C C . SER A 1 39 ? 1.821 3.617 -6.581 1.00 0.00 39 SER A C 7
ATOM 15809 O O . SER A 1 39 ? 2.256 4.671 -7.044 1.00 0.00 39 SER A O 7
ATOM 15817 N N . ALA A 1 40 ? 0.633 3.117 -6.912 1.00 0.00 40 ALA A N 7
ATOM 15818 C CA . ALA A 1 40 ? -0.242 3.797 -7.860 1.00 0.00 40 ALA A CA 7
ATOM 15819 C C . ALA A 1 40 ? -1.661 3.242 -7.806 1.00 0.00 40 ALA A C 7
ATOM 15820 O O . ALA A 1 40 ? -1.924 2.244 -7.133 1.00 0.00 40 ALA A O 7
ATOM 15827 N N . GLY A 1 41 ? -2.568 3.892 -8.529 1.00 0.00 41 GLY A N 7
ATOM 15828 C CA . GLY A 1 41 ? -3.949 3.449 -8.563 1.00 0.00 41 GLY A CA 7
ATOM 15829 C C . GLY A 1 41 ? -4.226 2.547 -9.751 1.00 0.00 41 GLY A C 7
ATOM 15830 O O . GLY A 1 41 ? -3.320 2.238 -10.524 1.00 0.00 41 GLY A O 7
ATOM 15834 N N . THR A 1 42 ? -5.474 2.115 -9.892 1.00 0.00 42 THR A N 7
ATOM 15835 C CA . THR A 1 42 ? -5.856 1.230 -10.988 1.00 0.00 42 THR A CA 7
ATOM 15836 C C . THR A 1 42 ? -6.024 1.987 -12.306 1.00 0.00 42 THR A C 7
ATOM 15837 O O . THR A 1 42 ? -5.661 1.480 -13.368 1.00 0.00 42 THR A O 7
ATOM 15848 N N . SER A 1 43 ? -6.582 3.192 -12.237 1.00 0.00 43 SER A N 7
ATOM 15849 C CA . SER A 1 43 ? -6.800 3.999 -13.435 1.00 0.00 43 SER A CA 7
ATOM 15850 C C . SER A 1 43 ? -6.049 5.325 -13.360 1.00 0.00 43 SER A C 7
ATOM 15851 O O . SER A 1 43 ? -6.047 6.101 -14.316 1.00 0.00 43 SER A O 7
ATOM 15859 N N . GLY A 1 44 ? -5.409 5.577 -12.222 1.00 0.00 44 GLY A N 7
ATOM 15860 C CA . GLY A 1 44 ? -4.659 6.806 -12.048 1.00 0.00 44 GLY A CA 7
ATOM 15861 C C . GLY A 1 44 ? -5.501 8.051 -12.246 1.00 0.00 44 GLY A C 7
ATOM 15862 O O . GLY A 1 44 ? -4.965 9.138 -12.465 1.00 0.00 44 GLY A O 7
ATOM 15866 N N . GLU A 1 45 ? -6.820 7.898 -12.166 1.00 0.00 45 GLU A N 7
ATOM 15867 C CA . GLU A 1 45 ? -7.727 9.027 -12.334 1.00 0.00 45 GLU A CA 7
ATOM 15868 C C . GLU A 1 45 ? -7.434 10.103 -11.294 1.00 0.00 45 GLU A C 7
ATOM 15869 O O . GLU A 1 45 ? -7.029 11.216 -11.630 1.00 0.00 45 GLU A O 7
ATOM 15881 N N . HIS A 1 46 ? -7.630 9.752 -10.028 1.00 0.00 46 HIS A N 7
ATOM 15882 C CA . HIS A 1 46 ? -7.377 10.674 -8.928 1.00 0.00 46 HIS A CA 7
ATOM 15883 C C . HIS A 1 46 ? -6.297 10.113 -8.011 1.00 0.00 46 HIS A C 7
ATOM 15884 O O . HIS A 1 46 ? -5.588 10.862 -7.336 1.00 0.00 46 HIS A O 7
ATOM 15899 N N . ASP A 1 47 ? -6.187 8.786 -8.000 1.00 0.00 47 ASP A N 7
ATOM 15900 C CA . ASP A 1 47 ? -5.201 8.087 -7.178 1.00 0.00 47 ASP A CA 7
ATOM 15901 C C . ASP A 1 47 ? -3.843 8.785 -7.223 1.00 0.00 47 ASP A C 7
ATOM 15902 O O . ASP A 1 47 ? -3.141 8.726 -8.234 1.00 0.00 47 ASP A O 7
ATOM 15911 N N . GLY A 1 48 ? -3.474 9.440 -6.125 1.00 0.00 48 GLY A N 7
ATOM 15912 C CA . GLY A 1 48 ? -2.199 10.128 -6.070 1.00 0.00 48 GLY A CA 7
ATOM 15913 C C . GLY A 1 48 ? -2.312 11.538 -5.523 1.00 0.00 48 GLY A C 7
ATOM 15914 O O . GLY A 1 48 ? -1.323 12.267 -5.473 1.00 0.00 48 GLY A O 7
ATOM 15918 N N . GLU A 1 49 ? -3.517 11.924 -5.112 1.00 0.00 49 GLU A N 7
ATOM 15919 C CA . GLU A 1 49 ? -3.742 13.258 -4.565 1.00 0.00 49 GLU A CA 7
ATOM 15920 C C . GLU A 1 49 ? -2.831 13.509 -3.369 1.00 0.00 49 GLU A C 7
ATOM 15921 O O . GLU A 1 49 ? -1.820 14.197 -3.488 1.00 0.00 49 GLU A O 7
ATOM 15933 N N . GLY A 1 50 ? -3.188 12.940 -2.218 1.00 0.00 50 GLY A N 7
ATOM 15934 C CA . GLY A 1 50 ? -2.376 13.114 -1.027 1.00 0.00 50 GLY A CA 7
ATOM 15935 C C . GLY A 1 50 ? -3.198 13.221 0.246 1.00 0.00 50 GLY A C 7
ATOM 15936 O O . GLY A 1 50 ? -3.815 14.253 0.508 1.00 0.00 50 GLY A O 7
ATOM 15940 N N . MET A 1 51 ? -3.188 12.151 1.041 1.00 0.00 51 MET A N 7
ATOM 15941 C CA . MET A 1 51 ? -3.915 12.102 2.310 1.00 0.00 51 MET A CA 7
ATOM 15942 C C . MET A 1 51 ? -5.410 12.371 2.129 1.00 0.00 51 MET A C 7
ATOM 15943 O O . MET A 1 51 ? -5.864 12.750 1.050 1.00 0.00 51 MET A O 7
ATOM 15957 N N . HIS A 1 52 ? -6.166 12.167 3.206 1.00 0.00 52 HIS A N 7
ATOM 15958 C CA . HIS A 1 52 ? -7.609 12.383 3.192 1.00 0.00 52 HIS A CA 7
ATOM 15959 C C . HIS A 1 52 ? -8.076 12.954 4.529 1.00 0.00 52 HIS A C 7
ATOM 15960 O O . HIS A 1 52 ? -7.269 13.438 5.318 1.00 0.00 52 HIS A O 7
ATOM 15975 N N . TYR A 1 53 ? -9.383 12.899 4.775 1.00 0.00 53 TYR A N 7
ATOM 15976 C CA . TYR A 1 53 ? -9.956 13.411 6.016 1.00 0.00 53 TYR A CA 7
ATOM 15977 C C . TYR A 1 53 ? -9.215 12.876 7.241 1.00 0.00 53 TYR A C 7
ATOM 15978 O O . TYR A 1 53 ? -8.460 13.599 7.890 1.00 0.00 53 TYR A O 7
ATOM 15996 N N . GLY A 1 54 ? -9.455 11.605 7.555 1.00 0.00 54 GLY A N 7
ATOM 15997 C CA . GLY A 1 54 ? -8.825 10.984 8.707 1.00 0.00 54 GLY A CA 7
ATOM 15998 C C . GLY A 1 54 ? -7.311 10.938 8.615 1.00 0.00 54 GLY A C 7
ATOM 15999 O O . GLY A 1 54 ? -6.621 11.135 9.617 1.00 0.00 54 GLY A O 7
ATOM 16003 N N . THR A 1 55 ? -6.787 10.666 7.424 1.00 0.00 55 THR A N 7
ATOM 16004 C CA . THR A 1 55 ? -5.343 10.587 7.242 1.00 0.00 55 THR A CA 7
ATOM 16005 C C . THR A 1 55 ? -4.676 11.897 7.645 1.00 0.00 55 THR A C 7
ATOM 16006 O O . THR A 1 55 ? -3.750 11.905 8.453 1.00 0.00 55 THR A O 7
ATOM 16017 N N . LYS A 1 56 ? -5.169 13.001 7.095 1.00 0.00 56 LYS A N 7
ATOM 16018 C CA . LYS A 1 56 ? -4.633 14.319 7.415 1.00 0.00 56 LYS A CA 7
ATOM 16019 C C . LYS A 1 56 ? -4.744 14.591 8.911 1.00 0.00 56 LYS A C 7
ATOM 16020 O O . LYS A 1 56 ? -3.929 15.311 9.484 1.00 0.00 56 LYS A O 7
ATOM 16039 N N . ASN A 1 57 ? -5.766 14.011 9.534 1.00 0.00 57 ASN A N 7
ATOM 16040 C CA . ASN A 1 57 ? -5.994 14.186 10.963 1.00 0.00 57 ASN A CA 7
ATOM 16041 C C . ASN A 1 57 ? -4.817 13.647 11.772 1.00 0.00 57 ASN A C 7
ATOM 16042 O O . ASN A 1 57 ? -4.301 14.324 12.664 1.00 0.00 57 ASN A O 7
ATOM 16053 N N . LYS A 1 58 ? -4.394 12.426 11.454 1.00 0.00 58 LYS A N 7
ATOM 16054 C CA . LYS A 1 58 ? -3.276 11.803 12.155 1.00 0.00 58 LYS A CA 7
ATOM 16055 C C . LYS A 1 58 ? -1.974 12.539 11.867 1.00 0.00 58 LYS A C 7
ATOM 16056 O O . LYS A 1 58 ? -1.121 12.675 12.745 1.00 0.00 58 LYS A O 7
ATOM 16075 N N . LEU A 1 59 ? -1.825 13.017 10.636 1.00 0.00 59 LEU A N 7
ATOM 16076 C CA . LEU A 1 59 ? -0.624 13.743 10.245 1.00 0.00 59 LEU A CA 7
ATOM 16077 C C . LEU A 1 59 ? -0.516 15.050 11.020 1.00 0.00 59 LEU A C 7
ATOM 16078 O O . LEU A 1 59 ? 0.520 15.346 11.614 1.00 0.00 59 LEU A O 7
ATOM 16094 N N . ALA A 1 60 ? -1.596 15.823 11.020 1.00 0.00 60 ALA A N 7
ATOM 16095 C CA . ALA A 1 60 ? -1.622 17.094 11.732 1.00 0.00 60 ALA A CA 7
ATOM 16096 C C . ALA A 1 60 ? -1.369 16.882 13.220 1.00 0.00 60 ALA A C 7
ATOM 16097 O O . ALA A 1 60 ? -0.803 17.745 13.893 1.00 0.00 60 ALA A O 7
ATOM 16104 N N . GLN A 1 61 ? -1.792 15.727 13.728 1.00 0.00 61 GLN A N 7
ATOM 16105 C CA . GLN A 1 61 ? -1.612 15.398 15.137 1.00 0.00 61 GLN A CA 7
ATOM 16106 C C . GLN A 1 61 ? -0.133 15.386 15.520 1.00 0.00 61 GLN A C 7
ATOM 16107 O O . GLN A 1 61 ? 0.275 16.061 16.466 1.00 0.00 61 GLN A O 7
ATOM 16121 N N . LEU A 1 62 ? 0.668 14.612 14.786 1.00 0.00 62 LEU A N 7
ATOM 16122 C CA . LEU A 1 62 ? 2.099 14.520 15.068 1.00 0.00 62 LEU A CA 7
ATOM 16123 C C . LEU A 1 62 ? 2.920 14.365 13.788 1.00 0.00 62 LEU A C 7
ATOM 16124 O O . LEU A 1 62 ? 4.001 14.943 13.664 1.00 0.00 62 LEU A O 7
ATOM 16140 N N . ASN A 1 63 ? 2.410 13.582 12.842 1.00 0.00 63 ASN A N 7
ATOM 16141 C CA . ASN A 1 63 ? 3.110 13.355 11.578 1.00 0.00 63 ASN A CA 7
ATOM 16142 C C . ASN A 1 63 ? 3.162 14.628 10.737 1.00 0.00 63 ASN A C 7
ATOM 16143 O O . ASN A 1 63 ? 3.017 15.736 11.256 1.00 0.00 63 ASN A O 7
ATOM 16154 N N . ILE A 1 64 ? 3.368 14.461 9.435 1.00 0.00 64 ILE A N 7
ATOM 16155 C CA . ILE A 1 64 ? 3.434 15.591 8.516 1.00 0.00 64 ILE A CA 7
ATOM 16156 C C . ILE A 1 64 ? 2.230 15.598 7.581 1.00 0.00 64 ILE A C 7
ATOM 16157 O O . ILE A 1 64 ? 1.873 14.567 7.011 1.00 0.00 64 ILE A O 7
ATOM 16173 N N . GLU A 1 65 ? 1.609 16.764 7.421 1.00 0.00 65 GLU A N 7
ATOM 16174 C CA . GLU A 1 65 ? 0.445 16.898 6.546 1.00 0.00 65 GLU A CA 7
ATOM 16175 C C . GLU A 1 65 ? 0.815 16.642 5.088 1.00 0.00 65 GLU A C 7
ATOM 16176 O O . GLU A 1 65 ? -0.022 16.770 4.194 1.00 0.00 65 GLU A O 7
ATOM 16188 N N . HIS A 1 66 ? 2.071 16.280 4.860 1.00 0.00 66 HIS A N 7
ATOM 16189 C CA . HIS A 1 66 ? 2.561 16.004 3.514 1.00 0.00 66 HIS A CA 7
ATOM 16190 C C . HIS A 1 66 ? 2.972 14.543 3.371 1.00 0.00 66 HIS A C 7
ATOM 16191 O O . HIS A 1 66 ? 3.924 14.089 4.007 1.00 0.00 66 HIS A O 7
ATOM 16206 N N . LYS A 1 67 ? 2.244 13.814 2.533 1.00 0.00 67 LYS A N 7
ATOM 16207 C CA . LYS A 1 67 ? 2.527 12.404 2.303 1.00 0.00 67 LYS A CA 7
ATOM 16208 C C . LYS A 1 67 ? 2.585 12.091 0.809 1.00 0.00 67 LYS A C 7
ATOM 16209 O O . LYS A 1 67 ? 1.886 11.201 0.323 1.00 0.00 67 LYS A O 7
ATOM 16228 N N . ASN A 1 68 ? 3.432 12.828 0.092 1.00 0.00 68 ASN A N 7
ATOM 16229 C CA . ASN A 1 68 ? 3.605 12.641 -1.348 1.00 0.00 68 ASN A CA 7
ATOM 16230 C C . ASN A 1 68 ? 2.321 12.962 -2.111 1.00 0.00 68 ASN A C 7
ATOM 16231 O O . ASN A 1 68 ? 1.284 12.335 -1.897 1.00 0.00 68 ASN A O 7
ATOM 16242 N N . PHE A 1 69 ? 2.404 13.945 -3.005 1.00 0.00 69 PHE A N 7
ATOM 16243 C CA . PHE A 1 69 ? 1.254 14.356 -3.806 1.00 0.00 69 PHE A CA 7
ATOM 16244 C C . PHE A 1 69 ? 1.558 14.212 -5.296 1.00 0.00 69 PHE A C 7
ATOM 16245 O O . PHE A 1 69 ? 1.968 15.171 -5.950 1.00 0.00 69 PHE A O 7
ATOM 16262 N N . THR A 1 70 ? 1.357 13.009 -5.826 1.00 0.00 70 THR A N 7
ATOM 16263 C CA . THR A 1 70 ? 1.614 12.744 -7.238 1.00 0.00 70 THR A CA 7
ATOM 16264 C C . THR A 1 70 ? 0.672 11.673 -7.780 1.00 0.00 70 THR A C 7
ATOM 16265 O O . THR A 1 70 ? 0.794 10.496 -7.439 1.00 0.00 70 THR A O 7
ATOM 16276 N N . SER A 1 71 ? -0.264 12.088 -8.629 1.00 0.00 71 SER A N 7
ATOM 16277 C CA . SER A 1 71 ? -1.224 11.161 -9.220 1.00 0.00 71 SER A CA 7
ATOM 16278 C C . SER A 1 71 ? -0.516 10.112 -10.072 1.00 0.00 71 SER A C 7
ATOM 16279 O O . SER A 1 71 ? 0.079 10.432 -11.103 1.00 0.00 71 SER A O 7
ATOM 16287 N N . LYS A 1 72 ? -0.583 8.858 -9.636 1.00 0.00 72 LYS A N 7
ATOM 16288 C CA . LYS A 1 72 ? 0.051 7.761 -10.359 1.00 0.00 72 LYS A CA 7
ATOM 16289 C C . LYS A 1 72 ? -0.997 6.820 -10.943 1.00 0.00 72 LYS A C 7
ATOM 16290 O O . LYS A 1 72 ? -2.061 6.620 -10.356 1.00 0.00 72 LYS A O 7
ATOM 16309 N N . LYS A 1 73 ? -0.693 6.250 -12.106 1.00 0.00 73 LYS A N 7
ATOM 16310 C CA . LYS A 1 73 ? -1.616 5.339 -12.774 1.00 0.00 73 LYS A CA 7
ATOM 16311 C C . LYS A 1 73 ? -0.933 4.023 -13.140 1.00 0.00 73 LYS A C 7
ATOM 16312 O O . LYS A 1 73 ? -0.331 3.900 -14.206 1.00 0.00 73 LYS A O 7
ATOM 16331 N N . LEU A 1 74 ? -1.042 3.040 -12.253 1.00 0.00 74 LEU A N 7
ATOM 16332 C CA . LEU A 1 74 ? -0.445 1.732 -12.488 1.00 0.00 74 LEU A CA 7
ATOM 16333 C C . LEU A 1 74 ? -0.967 1.130 -13.792 1.00 0.00 74 LEU A C 7
ATOM 16334 O O . LEU A 1 74 ? -2.176 1.068 -14.018 1.00 0.00 74 LEU A O 7
ATOM 16350 N N . THR A 1 75 ? -0.050 0.688 -14.646 1.00 0.00 75 THR A N 7
ATOM 16351 C CA . THR A 1 75 ? -0.421 0.091 -15.923 1.00 0.00 75 THR A CA 7
ATOM 16352 C C . THR A 1 75 ? 0.231 -1.276 -16.097 1.00 0.00 75 THR A C 7
ATOM 16353 O O . THR A 1 75 ? 0.880 -1.785 -15.183 1.00 0.00 75 THR A O 7
ATOM 16364 N N . GLN A 1 76 ? 0.058 -1.861 -17.277 1.00 0.00 76 GLN A N 7
ATOM 16365 C CA . GLN A 1 76 ? 0.633 -3.166 -17.572 1.00 0.00 76 GLN A CA 7
ATOM 16366 C C . GLN A 1 76 ? 2.156 -3.096 -17.551 1.00 0.00 76 GLN A C 7
ATOM 16367 O O . GLN A 1 76 ? 2.821 -3.988 -17.027 1.00 0.00 76 GLN A O 7
ATOM 16381 N N . LYS A 1 77 ? 2.700 -2.023 -18.119 1.00 0.00 77 LYS A N 7
ATOM 16382 C CA . LYS A 1 77 ? 4.145 -1.827 -18.159 1.00 0.00 77 LYS A CA 7
ATOM 16383 C C . LYS A 1 77 ? 4.722 -1.789 -16.747 1.00 0.00 77 LYS A C 7
ATOM 16384 O O . LYS A 1 77 ? 5.766 -2.381 -16.476 1.00 0.00 77 LYS A O 7
ATOM 16403 N N . LEU A 1 78 ? 4.029 -1.090 -15.853 1.00 0.00 78 LEU A N 7
ATOM 16404 C CA . LEU A 1 78 ? 4.463 -0.972 -14.465 1.00 0.00 78 LEU A CA 7
ATOM 16405 C C . LEU A 1 78 ? 4.450 -2.333 -13.777 1.00 0.00 78 LEU A C 7
ATOM 16406 O O . LEU A 1 78 ? 5.404 -2.700 -13.089 1.00 0.00 78 LEU A O 7
ATOM 16422 N N . CYS A 1 79 ? 3.366 -3.078 -13.969 1.00 0.00 79 CYS A N 7
ATOM 16423 C CA . CYS A 1 79 ? 3.232 -4.401 -13.370 1.00 0.00 79 CYS A CA 7
ATOM 16424 C C . CYS A 1 79 ? 4.338 -5.324 -13.865 1.00 0.00 79 CYS A C 7
ATOM 16425 O O . CYS A 1 79 ? 4.882 -6.124 -13.103 1.00 0.00 79 CYS A O 7
ATOM 16433 N N . ASP A 1 80 ? 4.666 -5.203 -15.147 1.00 0.00 80 ASP A N 7
ATOM 16434 C CA . ASP A 1 80 ? 5.712 -6.018 -15.751 1.00 0.00 80 ASP A CA 7
ATOM 16435 C C . ASP A 1 80 ? 7.060 -5.744 -15.096 1.00 0.00 80 ASP A C 7
ATOM 16436 O O . ASP A 1 80 ? 7.979 -6.559 -15.181 1.00 0.00 80 ASP A O 7
ATOM 16445 N N . GLU A 1 81 ? 7.175 -4.589 -14.447 1.00 0.00 81 GLU A N 7
ATOM 16446 C CA . GLU A 1 81 ? 8.416 -4.209 -13.783 1.00 0.00 81 GLU A CA 7
ATOM 16447 C C . GLU A 1 81 ? 8.535 -4.880 -12.417 1.00 0.00 81 GLU A C 7
ATOM 16448 O O . GLU A 1 81 ? 9.495 -5.606 -12.159 1.00 0.00 81 GLU A O 7
ATOM 16460 N N . SER A 1 82 ? 7.559 -4.637 -11.545 1.00 0.00 82 SER A N 7
ATOM 16461 C CA . SER A 1 82 ? 7.572 -5.228 -10.213 1.00 0.00 82 SER A CA 7
ATOM 16462 C C . SER A 1 82 ? 7.448 -6.745 -10.287 1.00 0.00 82 SER A C 7
ATOM 16463 O O . SER A 1 82 ? 6.991 -7.293 -11.292 1.00 0.00 82 SER A O 7
ATOM 16471 N N . ASP A 1 83 ? 7.860 -7.419 -9.218 1.00 0.00 83 ASP A N 7
ATOM 16472 C CA . ASP A 1 83 ? 7.798 -8.874 -9.161 1.00 0.00 83 ASP A CA 7
ATOM 16473 C C . ASP A 1 83 ? 6.692 -9.338 -8.218 1.00 0.00 83 ASP A C 7
ATOM 16474 O O . ASP A 1 83 ? 6.236 -10.479 -8.298 1.00 0.00 83 ASP A O 7
ATOM 16483 N N . PHE A 1 84 ? 6.268 -8.450 -7.321 1.00 0.00 84 PHE A N 7
ATOM 16484 C CA . PHE A 1 84 ? 5.218 -8.780 -6.361 1.00 0.00 84 PHE A CA 7
ATOM 16485 C C . PHE A 1 84 ? 4.115 -7.725 -6.358 1.00 0.00 84 PHE A C 7
ATOM 16486 O O . PHE A 1 84 ? 4.358 -6.559 -6.051 1.00 0.00 84 PHE A O 7
ATOM 16503 N N . LEU A 1 85 ? 2.898 -8.149 -6.685 1.00 0.00 85 LEU A N 7
ATOM 16504 C CA . LEU A 1 85 ? 1.751 -7.248 -6.705 1.00 0.00 85 LEU A CA 7
ATOM 16505 C C . LEU A 1 85 ? 1.025 -7.293 -5.363 1.00 0.00 85 LEU A C 7
ATOM 16506 O O . LEU A 1 85 ? 0.690 -8.370 -4.869 1.00 0.00 85 LEU A O 7
ATOM 16522 N N . ILE A 1 86 ? 0.797 -6.126 -4.766 1.00 0.00 86 ILE A N 7
ATOM 16523 C CA . ILE A 1 86 ? 0.127 -6.061 -3.473 1.00 0.00 86 ILE A CA 7
ATOM 16524 C C . ILE A 1 86 ? -1.001 -5.039 -3.458 1.00 0.00 86 ILE A C 7
ATOM 16525 O O . ILE A 1 86 ? -0.773 -3.836 -3.581 1.00 0.00 86 ILE A O 7
ATOM 16541 N N . THR A 1 87 ? -2.217 -5.538 -3.278 1.00 0.00 87 THR A N 7
ATOM 16542 C CA . THR A 1 87 ? -3.397 -4.691 -3.213 1.00 0.00 87 THR A CA 7
ATOM 16543 C C . THR A 1 87 ? -4.034 -4.796 -1.835 1.00 0.00 87 THR A C 7
ATOM 16544 O O . THR A 1 87 ? -3.939 -5.833 -1.180 1.00 0.00 87 THR A O 7
ATOM 16555 N N . MET A 1 88 ? -4.672 -3.724 -1.391 1.00 0.00 88 MET A N 7
ATOM 16556 C CA . MET A 1 88 ? -5.312 -3.711 -0.083 1.00 0.00 88 MET A CA 7
ATOM 16557 C C . MET A 1 88 ? -6.821 -3.560 -0.221 1.00 0.00 88 MET A C 7
ATOM 16558 O O . MET A 1 88 ? -7.571 -3.857 0.708 1.00 0.00 88 MET A O 7
ATOM 16572 N N . ASP A 1 89 ? -7.262 -3.105 -1.387 1.00 0.00 89 ASP A N 7
ATOM 16573 C CA . ASP A 1 89 ? -8.685 -2.927 -1.639 1.00 0.00 89 ASP A CA 7
ATOM 16574 C C . ASP A 1 89 ? -9.321 -4.259 -2.010 1.00 0.00 89 ASP A C 7
ATOM 16575 O O . ASP A 1 89 ? -8.803 -4.992 -2.852 1.00 0.00 89 ASP A O 7
ATOM 16584 N N . ASN A 1 90 ? -10.439 -4.575 -1.365 1.00 0.00 90 ASN A N 7
ATOM 16585 C CA . ASN A 1 90 ? -11.132 -5.829 -1.618 1.00 0.00 90 ASN A CA 7
ATOM 16586 C C . ASN A 1 90 ? -11.535 -5.951 -3.085 1.00 0.00 90 ASN A C 7
ATOM 16587 O O . ASN A 1 90 ? -11.633 -7.054 -3.621 1.00 0.00 90 ASN A O 7
ATOM 16598 N N . SER A 1 91 ? -11.770 -4.811 -3.727 1.00 0.00 91 SER A N 7
ATOM 16599 C CA . SER A 1 91 ? -12.165 -4.792 -5.132 1.00 0.00 91 SER A CA 7
ATOM 16600 C C . SER A 1 91 ? -10.946 -4.762 -6.052 1.00 0.00 91 SER A C 7
ATOM 16601 O O . SER A 1 91 ? -11.021 -5.177 -7.207 1.00 0.00 91 SER A O 7
ATOM 16609 N N . ASN A 1 92 ? -9.825 -4.263 -5.534 1.00 0.00 92 ASN A N 7
ATOM 16610 C CA . ASN A 1 92 ? -8.596 -4.177 -6.317 1.00 0.00 92 ASN A CA 7
ATOM 16611 C C . ASN A 1 92 ? -8.142 -5.557 -6.783 1.00 0.00 92 ASN A C 7
ATOM 16612 O O . ASN A 1 92 ? -7.523 -5.691 -7.839 1.00 0.00 92 ASN A O 7
ATOM 16623 N N . PHE A 1 93 ? -8.454 -6.577 -5.992 1.00 0.00 93 PHE A N 7
ATOM 16624 C CA . PHE A 1 93 ? -8.079 -7.946 -6.326 1.00 0.00 93 PHE A CA 7
ATOM 16625 C C . PHE A 1 93 ? -8.794 -8.410 -7.589 1.00 0.00 93 PHE A C 7
ATOM 16626 O O . PHE A 1 93 ? -8.170 -8.945 -8.506 1.00 0.00 93 PHE A O 7
ATOM 16643 N N . LYS A 1 94 ? -10.106 -8.196 -7.635 1.00 0.00 94 LYS A N 7
ATOM 16644 C CA . LYS A 1 94 ? -10.903 -8.589 -8.792 1.00 0.00 94 LYS A CA 7
ATOM 16645 C C . LYS A 1 94 ? -10.516 -7.764 -10.016 1.00 0.00 94 LYS A C 7
ATOM 16646 O O . LYS A 1 94 ? -10.616 -8.230 -11.151 1.00 0.00 94 LYS A O 7
ATOM 16665 N N . ASN A 1 95 ? -10.070 -6.535 -9.771 1.00 0.00 95 ASN A N 7
ATOM 16666 C CA . ASN A 1 95 ? -9.662 -5.637 -10.844 1.00 0.00 95 ASN A CA 7
ATOM 16667 C C . ASN A 1 95 ? -8.405 -6.150 -11.537 1.00 0.00 95 ASN A C 7
ATOM 16668 O O . ASN A 1 95 ? -8.398 -6.370 -12.748 1.00 0.00 95 ASN A O 7
ATOM 16679 N N . VAL A 1 96 ? -7.342 -6.340 -10.761 1.00 0.00 96 VAL A N 7
ATOM 16680 C CA . VAL A 1 96 ? -6.079 -6.828 -11.300 1.00 0.00 96 VAL A CA 7
ATOM 16681 C C . VAL A 1 96 ? -6.242 -8.223 -11.895 1.00 0.00 96 VAL A C 7
ATOM 16682 O O . VAL A 1 96 ? -5.470 -8.633 -12.762 1.00 0.00 96 VAL A O 7
ATOM 16695 N N . LEU A 1 97 ? -7.254 -8.946 -11.421 1.00 0.00 97 LEU A N 7
ATOM 16696 C CA . LEU A 1 97 ? -7.525 -10.297 -11.902 1.00 0.00 97 LEU A CA 7
ATOM 16697 C C . LEU A 1 97 ? -7.711 -10.314 -13.418 1.00 0.00 97 LEU A C 7
ATOM 16698 O O . LEU A 1 97 ? -7.163 -11.172 -14.109 1.00 0.00 97 LEU A O 7
ATOM 16714 N N . LYS A 1 98 ? -8.489 -9.364 -13.927 1.00 0.00 98 LYS A N 7
ATOM 16715 C CA . LYS A 1 98 ? -8.749 -9.272 -15.361 1.00 0.00 98 LYS A CA 7
ATOM 16716 C C . LYS A 1 98 ? -7.939 -8.144 -15.996 1.00 0.00 98 LYS A C 7
ATOM 16717 O O . LYS A 1 98 ? -7.948 -7.971 -17.214 1.00 0.00 98 LYS A O 7
ATOM 16736 N N . ASN A 1 99 ? -7.247 -7.376 -15.161 1.00 0.00 99 ASN A N 7
ATOM 16737 C CA . ASN A 1 99 ? -6.440 -6.258 -15.640 1.00 0.00 99 ASN A CA 7
ATOM 16738 C C . ASN A 1 99 ? -5.165 -6.742 -16.325 1.00 0.00 99 ASN A C 7
ATOM 16739 O O . ASN A 1 99 ? -4.893 -6.387 -17.471 1.00 0.00 99 ASN A O 7
ATOM 16750 N N . PHE A 1 100 ? -4.379 -7.546 -15.613 1.00 0.00 100 PHE A N 7
ATOM 16751 C CA . PHE A 1 100 ? -3.126 -8.064 -16.156 1.00 0.00 100 PHE A CA 7
ATOM 16752 C C . PHE A 1 100 ? -3.279 -9.495 -16.665 1.00 0.00 100 PHE A C 7
ATOM 16753 O O . PHE A 1 100 ? -4.372 -10.063 -16.645 1.00 0.00 100 PHE A O 7
ATOM 16770 N N . THR A 1 101 ? -2.168 -10.065 -17.123 1.00 0.00 101 THR A N 7
ATOM 16771 C CA . THR A 1 101 ? -2.149 -11.426 -17.648 1.00 0.00 101 THR A CA 7
ATOM 16772 C C . THR A 1 101 ? -2.442 -12.457 -16.561 1.00 0.00 101 THR A C 7
ATOM 16773 O O . THR A 1 101 ? -2.869 -12.114 -15.460 1.00 0.00 101 THR A O 7
ATOM 16784 N N . ASN A 1 102 ? -2.208 -13.725 -16.893 1.00 0.00 102 ASN A N 7
ATOM 16785 C CA . ASN A 1 102 ? -2.440 -14.837 -15.970 1.00 0.00 102 ASN A CA 7
ATOM 16786 C C . ASN A 1 102 ? -1.513 -14.778 -14.753 1.00 0.00 102 ASN A C 7
ATOM 16787 O O . ASN A 1 102 ? -1.417 -15.743 -13.994 1.00 0.00 102 ASN A O 7
ATOM 16798 N N . THR A 1 103 ? -0.827 -13.653 -14.571 1.00 0.00 103 THR A N 7
ATOM 16799 C CA . THR A 1 103 ? 0.091 -13.491 -13.448 1.00 0.00 103 THR A CA 7
ATOM 16800 C C . THR A 1 103 ? -0.629 -12.941 -12.220 1.00 0.00 103 THR A C 7
ATOM 16801 O O . THR A 1 103 ? 0.006 -12.557 -11.237 1.00 0.00 103 THR A O 7
ATOM 16812 N N . GLN A 1 104 ? -1.958 -12.907 -12.283 1.00 0.00 104 GLN A N 7
ATOM 16813 C CA . GLN A 1 104 ? -2.768 -12.405 -11.175 1.00 0.00 104 GLN A CA 7
ATOM 16814 C C . GLN A 1 104 ? -2.483 -13.178 -9.889 1.00 0.00 104 GLN A C 7
ATOM 16815 O O . GLN A 1 104 ? -2.800 -12.715 -8.794 1.00 0.00 104 GLN A O 7
ATOM 16829 N N . ASN A 1 105 ? -1.881 -14.357 -10.028 1.00 0.00 105 ASN A N 7
ATOM 16830 C CA . ASN A 1 105 ? -1.556 -15.189 -8.873 1.00 0.00 105 ASN A CA 7
ATOM 16831 C C . ASN A 1 105 ? -0.412 -14.583 -8.065 1.00 0.00 105 ASN A C 7
ATOM 16832 O O . ASN A 1 105 ? 0.023 -15.154 -7.064 1.00 0.00 105 ASN A O 7
ATOM 16843 N N . LYS A 1 106 ? 0.073 -13.426 -8.504 1.00 0.00 106 LYS A N 7
ATOM 16844 C CA . LYS A 1 106 ? 1.166 -12.743 -7.821 1.00 0.00 106 LYS A CA 7
ATOM 16845 C C . LYS A 1 106 ? 0.649 -11.546 -7.026 1.00 0.00 106 LYS A C 7
ATOM 16846 O O . LYS A 1 106 ? 1.425 -10.689 -6.602 1.00 0.00 106 LYS A O 7
ATOM 16865 N N . VAL A 1 107 ? -0.665 -11.495 -6.826 1.00 0.00 107 VAL A N 7
ATOM 16866 C CA . VAL A 1 107 ? -1.283 -10.402 -6.083 1.00 0.00 107 VAL A CA 7
ATOM 16867 C C . VAL A 1 107 ? -1.774 -10.874 -4.716 1.00 0.00 107 VAL A C 7
ATOM 16868 O O . VAL A 1 107 ? -2.341 -11.960 -4.591 1.00 0.00 107 VAL A O 7
ATOM 16881 N N . LEU A 1 108 ? -1.555 -10.048 -3.695 1.00 0.00 108 LEU A N 7
ATOM 16882 C CA . LEU A 1 108 ? -1.977 -10.378 -2.336 1.00 0.00 108 LEU A CA 7
ATOM 16883 C C . LEU A 1 108 ? -2.775 -9.231 -1.722 1.00 0.00 108 LEU A C 7
ATOM 16884 O O . LEU A 1 108 ? -2.400 -8.065 -1.844 1.00 0.00 108 LEU A O 7
ATOM 16900 N N . LYS A 1 109 ? -3.883 -9.573 -1.068 1.00 0.00 109 LYS A N 7
ATOM 16901 C CA . LYS A 1 109 ? -4.744 -8.579 -0.440 1.00 0.00 109 LYS A CA 7
ATOM 16902 C C . LYS A 1 109 ? -4.315 -8.306 1.000 1.00 0.00 109 LYS A C 7
ATOM 16903 O O . LYS A 1 109 ? -3.864 -9.208 1.708 1.00 0.00 109 LYS A O 7
ATOM 16922 N N . ILE A 1 110 ? -4.463 -7.055 1.426 1.00 0.00 110 ILE A N 7
ATOM 16923 C CA . ILE A 1 110 ? -4.100 -6.652 2.781 1.00 0.00 110 ILE A CA 7
ATOM 16924 C C . ILE A 1 110 ? -5.252 -6.909 3.745 1.00 0.00 110 ILE A C 7
ATOM 16925 O O . ILE A 1 110 ? -5.035 -7.159 4.929 1.00 0.00 110 ILE A O 7
ATOM 16941 N N . THR A 1 111 ? -6.477 -6.863 3.228 1.00 0.00 111 THR A N 7
ATOM 16942 C CA . THR A 1 111 ? -7.653 -7.107 4.052 1.00 0.00 111 THR A CA 7
ATOM 16943 C C . THR A 1 111 ? -7.576 -8.492 4.683 1.00 0.00 111 THR A C 7
ATOM 16944 O O . THR A 1 111 ? -8.031 -8.701 5.808 1.00 0.00 111 THR A O 7
ATOM 16955 N N . ASP A 1 112 ? -6.981 -9.430 3.953 1.00 0.00 112 ASP A N 7
ATOM 16956 C CA . ASP A 1 112 ? -6.822 -10.794 4.439 1.00 0.00 112 ASP A CA 7
ATOM 16957 C C . ASP A 1 112 ? -5.615 -10.889 5.366 1.00 0.00 112 ASP A C 7
ATOM 16958 O O . ASP A 1 112 ? -5.548 -11.761 6.233 1.00 0.00 112 ASP A O 7
ATOM 16967 N N . PHE A 1 113 ? -4.665 -9.978 5.176 1.00 0.00 113 PHE A N 7
ATOM 16968 C CA . PHE A 1 113 ? -3.457 -9.942 5.992 1.00 0.00 113 PHE A CA 7
ATOM 16969 C C . PHE A 1 113 ? -3.690 -9.119 7.252 1.00 0.00 113 PHE A C 7
ATOM 16970 O O . PHE A 1 113 ? -2.909 -9.179 8.202 1.00 0.00 113 PHE A O 7
ATOM 16987 N N . SER A 1 114 ? -4.773 -8.347 7.249 1.00 0.00 114 SER A N 7
ATOM 16988 C CA . SER A 1 114 ? -5.117 -7.506 8.386 1.00 0.00 114 SER A CA 7
ATOM 16989 C C . SER A 1 114 ? -6.541 -7.796 8.869 1.00 0.00 114 SER A C 7
ATOM 16990 O O . SER A 1 114 ? -7.414 -6.932 8.801 1.00 0.00 114 SER A O 7
ATOM 16998 N N . PRO A 1 115 ? -6.796 -9.023 9.365 1.00 0.00 115 PRO A N 7
ATOM 16999 C CA . PRO A 1 115 ? -8.121 -9.415 9.852 1.00 0.00 115 PRO A CA 7
ATOM 17000 C C . PRO A 1 115 ? -8.395 -8.911 11.265 1.00 0.00 115 PRO A C 7
ATOM 17001 O O . PRO A 1 115 ? -9.502 -9.057 11.782 1.00 0.00 115 PRO A O 7
ATOM 17012 N N . SER A 1 116 ? -7.377 -8.321 11.882 1.00 0.00 116 SER A N 7
ATOM 17013 C CA . SER A 1 116 ? -7.501 -7.796 13.237 1.00 0.00 116 SER A CA 7
ATOM 17014 C C . SER A 1 116 ? -8.397 -6.563 13.266 1.00 0.00 116 SER A C 7
ATOM 17015 O O . SER A 1 116 ? -8.913 -6.182 14.318 1.00 0.00 116 SER A O 7
ATOM 17023 N N . LEU A 1 117 ? -8.579 -5.940 12.106 1.00 0.00 117 LEU A N 7
ATOM 17024 C CA . LEU A 1 117 ? -9.412 -4.748 12.005 1.00 0.00 117 LEU A CA 7
ATOM 17025 C C . LEU A 1 117 ? -10.574 -4.970 11.041 1.00 0.00 117 LEU A C 7
ATOM 17026 O O . LEU A 1 117 ? -11.712 -4.608 11.339 1.00 0.00 117 LEU A O 7
ATOM 17042 N N . ASN A 1 118 ? -10.277 -5.563 9.885 1.00 0.00 118 ASN A N 7
ATOM 17043 C CA . ASN A 1 118 ? -11.298 -5.829 8.874 1.00 0.00 118 ASN A CA 7
ATOM 17044 C C . ASN A 1 118 ? -11.987 -4.535 8.452 1.00 0.00 118 ASN A C 7
ATOM 17045 O O . ASN A 1 118 ? -12.992 -4.134 9.040 1.00 0.00 118 ASN A O 7
ATOM 17056 N N . TYR A 1 119 ? -11.436 -3.881 7.435 1.00 0.00 119 TYR A N 7
ATOM 17057 C CA . TYR A 1 119 ? -11.993 -2.627 6.941 1.00 0.00 119 TYR A CA 7
ATOM 17058 C C . TYR A 1 119 ? -12.684 -2.818 5.595 1.00 0.00 119 TYR A C 7
ATOM 17059 O O . TYR A 1 119 ? -12.874 -3.942 5.131 1.00 0.00 119 TYR A O 7
ATOM 17077 N N . ASP A 1 120 ? -13.043 -1.702 4.969 1.00 0.00 120 ASP A N 7
ATOM 17078 C CA . ASP A 1 120 ? -13.699 -1.720 3.668 1.00 0.00 120 ASP A CA 7
ATOM 17079 C C . ASP A 1 120 ? -13.028 -0.721 2.727 1.00 0.00 120 ASP A C 7
ATOM 17080 O O . ASP A 1 120 ? -13.459 0.427 2.618 1.00 0.00 120 ASP A O 7
ATOM 17089 N N . GLU A 1 121 ? -11.967 -1.170 2.056 1.00 0.00 121 GLU A N 7
ATOM 17090 C CA . GLU A 1 121 ? -11.220 -0.324 1.127 1.00 0.00 121 GLU A CA 7
ATOM 17091 C C . GLU A 1 121 ? -10.615 0.878 1.849 1.00 0.00 121 GLU A C 7
ATOM 17092 O O . GLU A 1 121 ? -11.271 1.897 2.012 1.00 0.00 121 GLU A O 7
ATOM 17104 N N . VAL A 1 122 ? -9.358 0.747 2.271 1.00 0.00 122 VAL A N 7
ATOM 17105 C CA . VAL A 1 122 ? -8.648 1.821 2.975 1.00 0.00 122 VAL A CA 7
ATOM 17106 C C . VAL A 1 122 ? -9.441 2.344 4.187 1.00 0.00 122 VAL A C 7
ATOM 17107 O O . VAL A 1 122 ? -10.634 2.079 4.326 1.00 0.00 122 VAL A O 7
ATOM 17120 N N . PRO A 1 123 ? -8.776 3.083 5.099 1.00 0.00 123 PRO A N 7
ATOM 17121 C CA . PRO A 1 123 ? -9.414 3.621 6.298 1.00 0.00 123 PRO A CA 7
ATOM 17122 C C . PRO A 1 123 ? -10.043 5.000 6.080 1.00 0.00 123 PRO A C 7
ATOM 17123 O O . PRO A 1 123 ? -10.635 5.258 5.032 1.00 0.00 123 PRO A O 7
ATOM 17134 N N . ASP A 1 124 ? -9.912 5.873 7.086 1.00 0.00 124 ASP A N 7
ATOM 17135 C CA . ASP A 1 124 ? -10.463 7.231 7.030 1.00 0.00 124 ASP A CA 7
ATOM 17136 C C . ASP A 1 124 ? -11.991 7.215 7.147 1.00 0.00 124 ASP A C 7
ATOM 17137 O O . ASP A 1 124 ? -12.634 6.213 6.839 1.00 0.00 124 ASP A O 7
ATOM 17146 N N . PRO A 1 125 ? -12.588 8.331 7.613 1.00 0.00 125 PRO A N 7
ATOM 17147 C CA . PRO A 1 125 ? -14.044 8.447 7.791 1.00 0.00 125 PRO A CA 7
ATOM 17148 C C . PRO A 1 125 ? -14.824 8.326 6.488 1.00 0.00 125 PRO A C 7
ATOM 17149 O O . PRO A 1 125 ? -16.005 7.976 6.493 1.00 0.00 125 PRO A O 7
ATOM 17160 N N . TRP A 1 126 ? -14.166 8.621 5.377 1.00 0.00 126 TRP A N 7
ATOM 17161 C CA . TRP A 1 126 ? -14.805 8.549 4.069 1.00 0.00 126 TRP A CA 7
ATOM 17162 C C . TRP A 1 126 ? -15.258 7.127 3.753 1.00 0.00 126 TRP A C 7
ATOM 17163 O O . TRP A 1 126 ? -16.279 6.923 3.094 1.00 0.00 126 TRP A O 7
ATOM 17184 N N . TYR A 1 127 ? -14.488 6.146 4.215 1.00 0.00 127 TYR A N 7
ATOM 17185 C CA . TYR A 1 127 ? -14.806 4.744 3.964 1.00 0.00 127 TYR A CA 7
ATOM 17186 C C . TYR A 1 127 ? -15.418 4.066 5.189 1.00 0.00 127 TYR A C 7
ATOM 17187 O O . TYR A 1 127 ? -16.406 3.341 5.072 1.00 0.00 127 TYR A O 7
ATOM 17205 N N . SER A 1 128 ? -14.820 4.286 6.358 1.00 0.00 128 SER A N 7
ATOM 17206 C CA . SER A 1 128 ? -15.310 3.670 7.590 1.00 0.00 128 SER A CA 7
ATOM 17207 C C . SER A 1 128 ? -16.150 4.642 8.414 1.00 0.00 128 SER A C 7
ATOM 17208 O O . SER A 1 128 ? -17.312 4.368 8.713 1.00 0.00 128 SER A O 7
ATOM 17216 N N . GLY A 1 129 ? -15.559 5.774 8.782 1.00 0.00 129 GLY A N 7
ATOM 17217 C CA . GLY A 1 129 ? -16.277 6.758 9.572 1.00 0.00 129 GLY A CA 7
ATOM 17218 C C . GLY A 1 129 ? -15.496 7.224 10.788 1.00 0.00 129 GLY A C 7
ATOM 17219 O O . GLY A 1 129 ? -16.076 7.757 11.735 1.00 0.00 129 GLY A O 7
ATOM 17223 N N . ASN A 1 130 ? -14.179 7.022 10.768 1.00 0.00 130 ASN A N 7
ATOM 17224 C CA . ASN A 1 130 ? -13.330 7.426 11.885 1.00 0.00 130 ASN A CA 7
ATOM 17225 C C . ASN A 1 130 ? -11.996 7.981 11.391 1.00 0.00 130 ASN A C 7
ATOM 17226 O O . ASN A 1 130 ? -11.445 7.504 10.398 1.00 0.00 130 ASN A O 7
ATOM 17237 N N . PHE A 1 131 ? -11.480 8.985 12.094 1.00 0.00 131 PHE A N 7
ATOM 17238 C CA . PHE A 1 131 ? -10.205 9.599 11.731 1.00 0.00 131 PHE A CA 7
ATOM 17239 C C . PHE A 1 131 ? -9.046 8.750 12.236 1.00 0.00 131 PHE A C 7
ATOM 17240 O O . PHE A 1 131 ? -8.034 8.591 11.555 1.00 0.00 131 PHE A O 7
ATOM 17257 N N . ASP A 1 132 ? -9.211 8.199 13.432 1.00 0.00 132 ASP A N 7
ATOM 17258 C CA . ASP A 1 132 ? -8.194 7.351 14.041 1.00 0.00 132 ASP A CA 7
ATOM 17259 C C . ASP A 1 132 ? -8.038 6.059 13.249 1.00 0.00 132 ASP A C 7
ATOM 17260 O O . ASP A 1 132 ? -7.010 5.383 13.330 1.00 0.00 132 ASP A O 7
ATOM 17269 N N . GLU A 1 133 ? -9.077 5.719 12.493 1.00 0.00 133 GLU A N 7
ATOM 17270 C CA . GLU A 1 133 ? -9.077 4.505 11.687 1.00 0.00 133 GLU A CA 7
ATOM 17271 C C . GLU A 1 133 ? -7.885 4.476 10.735 1.00 0.00 133 GLU A C 7
ATOM 17272 O O . GLU A 1 133 ? -7.318 3.417 10.478 1.00 0.00 133 GLU A O 7
ATOM 17284 N N . THR A 1 134 ? -7.509 5.640 10.214 1.00 0.00 134 THR A N 7
ATOM 17285 C CA . THR A 1 134 ? -6.384 5.729 9.292 1.00 0.00 134 THR A CA 7
ATOM 17286 C C . THR A 1 134 ? -5.108 5.180 9.916 1.00 0.00 134 THR A C 7
ATOM 17287 O O . THR A 1 134 ? -4.408 4.377 9.305 1.00 0.00 134 THR A O 7
ATOM 17298 N N . TYR A 1 135 ? -4.805 5.620 11.130 1.00 0.00 135 TYR A N 7
ATOM 17299 C CA . TYR A 1 135 ? -3.603 5.171 11.823 1.00 0.00 135 TYR A CA 7
ATOM 17300 C C . TYR A 1 135 ? -3.636 3.672 12.093 1.00 0.00 135 TYR A C 7
ATOM 17301 O O . TYR A 1 135 ? -2.661 2.968 11.842 1.00 0.00 135 TYR A O 7
ATOM 17319 N N . LYS A 1 136 ? -4.756 3.193 12.622 1.00 0.00 136 LYS A N 7
ATOM 17320 C CA . LYS A 1 136 ? -4.900 1.776 12.940 1.00 0.00 136 LYS A CA 7
ATOM 17321 C C . LYS A 1 136 ? -4.598 0.899 11.725 1.00 0.00 136 LYS A C 7
ATOM 17322 O O . LYS A 1 136 ? -3.775 -0.015 11.796 1.00 0.00 136 LYS A O 7
ATOM 17341 N N . ILE A 1 137 ? -5.277 1.175 10.616 1.00 0.00 137 ILE A N 7
ATOM 17342 C CA . ILE A 1 137 ? -5.096 0.404 9.389 1.00 0.00 137 ILE A CA 7
ATOM 17343 C C . ILE A 1 137 ? -3.721 0.625 8.758 1.00 0.00 137 ILE A C 7
ATOM 17344 O O . ILE A 1 137 ? -3.118 -0.313 8.242 1.00 0.00 137 ILE A O 7
ATOM 17360 N N . LEU A 1 138 ? -3.235 1.864 8.782 1.00 0.00 138 LEU A N 7
ATOM 17361 C CA . LEU A 1 138 ? -1.936 2.186 8.190 1.00 0.00 138 LEU A CA 7
ATOM 17362 C C . LEU A 1 138 ? -0.792 1.522 8.948 1.00 0.00 138 LEU A C 7
ATOM 17363 O O . LEU A 1 138 ? 0.001 0.782 8.369 1.00 0.00 138 LEU A O 7
ATOM 17379 N N . SER A 1 139 ? -0.706 1.806 10.240 1.00 0.00 139 SER A N 7
ATOM 17380 C CA . SER A 1 139 ? 0.348 1.254 11.081 1.00 0.00 139 SER A CA 7
ATOM 17381 C C . SER A 1 139 ? 0.356 -0.273 11.035 1.00 0.00 139 SER A C 7
ATOM 17382 O O . SER A 1 139 ? 1.418 -0.893 10.948 1.00 0.00 139 SER A O 7
ATOM 17390 N N . LEU A 1 140 ? -0.828 -0.876 11.101 1.00 0.00 140 LEU A N 7
ATOM 17391 C CA . LEU A 1 140 ? -0.947 -2.330 11.073 1.00 0.00 140 LEU A CA 7
ATOM 17392 C C . LEU A 1 140 ? -0.556 -2.899 9.712 1.00 0.00 140 LEU A C 7
ATOM 17393 O O . LEU A 1 140 ? 0.206 -3.863 9.629 1.00 0.00 140 LEU A O 7
ATOM 17409 N N . ALA A 1 141 ? -1.090 -2.307 8.648 1.00 0.00 141 ALA A N 7
ATOM 17410 C CA . ALA A 1 141 ? -0.804 -2.768 7.293 1.00 0.00 141 ALA A CA 7
ATOM 17411 C C . ALA A 1 141 ? 0.681 -2.658 6.958 1.00 0.00 141 ALA A C 7
ATOM 17412 O O . ALA A 1 141 ? 1.275 -3.600 6.444 1.00 0.00 141 ALA A O 7
ATOM 17419 N N . CYS A 1 142 ? 1.272 -1.503 7.243 1.00 0.00 142 CYS A N 7
ATOM 17420 C CA . CYS A 1 142 ? 2.686 -1.276 6.956 1.00 0.00 142 CYS A CA 7
ATOM 17421 C C . CYS A 1 142 ? 3.567 -2.290 7.682 1.00 0.00 142 CYS A C 7
ATOM 17422 O O . CYS A 1 142 ? 4.467 -2.878 7.086 1.00 0.00 142 CYS A O 7
ATOM 17430 N N . LYS A 1 143 ? 3.303 -2.488 8.970 1.00 0.00 143 LYS A N 7
ATOM 17431 C CA . LYS A 1 143 ? 4.078 -3.428 9.778 1.00 0.00 143 LYS A CA 7
ATOM 17432 C C . LYS A 1 143 ? 3.918 -4.861 9.273 1.00 0.00 143 LYS A C 7
ATOM 17433 O O . LYS A 1 143 ? 4.888 -5.492 8.855 1.00 0.00 143 LYS A O 7
ATOM 17452 N N . ASN A 1 144 ? 2.690 -5.370 9.325 1.00 0.00 144 ASN A N 7
ATOM 17453 C CA . ASN A 1 144 ? 2.403 -6.732 8.879 1.00 0.00 144 ASN A CA 7
ATOM 17454 C C . ASN A 1 144 ? 2.947 -6.976 7.476 1.00 0.00 144 ASN A C 7
ATOM 17455 O O . ASN A 1 144 ? 3.658 -7.953 7.236 1.00 0.00 144 ASN A O 7
ATOM 17466 N N . LEU A 1 145 ? 2.610 -6.081 6.555 1.00 0.00 145 LEU A N 7
ATOM 17467 C CA . LEU A 1 145 ? 3.064 -6.192 5.174 1.00 0.00 145 LEU A CA 7
ATOM 17468 C C . LEU A 1 145 ? 4.585 -6.131 5.094 1.00 0.00 145 LEU A C 7
ATOM 17469 O O . LEU A 1 145 ? 5.186 -6.697 4.185 1.00 0.00 145 LEU A O 7
ATOM 17485 N N . LEU A 1 146 ? 5.201 -5.442 6.050 1.00 0.00 146 LEU A N 7
ATOM 17486 C CA . LEU A 1 146 ? 6.654 -5.319 6.083 1.00 0.00 146 LEU A CA 7
ATOM 17487 C C . LEU A 1 146 ? 7.298 -6.667 6.380 1.00 0.00 146 LEU A C 7
ATOM 17488 O O . LEU A 1 146 ? 8.327 -7.018 5.804 1.00 0.00 146 LEU A O 7
ATOM 17504 N N . VAL A 1 147 ? 6.679 -7.419 7.283 1.00 0.00 147 VAL A N 7
ATOM 17505 C CA . VAL A 1 147 ? 7.180 -8.734 7.660 1.00 0.00 147 VAL A CA 7
ATOM 17506 C C . VAL A 1 147 ? 7.011 -9.726 6.512 1.00 0.00 147 VAL A C 7
ATOM 17507 O O . VAL A 1 147 ? 7.944 -10.448 6.161 1.00 0.00 147 VAL A O 7
ATOM 17520 N N . PHE A 1 148 ? 5.815 -9.750 5.931 1.00 0.00 148 PHE A N 7
ATOM 17521 C CA . PHE A 1 148 ? 5.520 -10.649 4.818 1.00 0.00 148 PHE A CA 7
ATOM 17522 C C . PHE A 1 148 ? 6.371 -10.300 3.600 1.00 0.00 148 PHE A C 7
ATOM 17523 O O . PHE A 1 148 ? 6.864 -11.187 2.902 1.00 0.00 148 PHE A O 7
ATOM 17540 N N . LEU A 1 149 ? 6.541 -9.004 3.353 1.00 0.00 149 LEU A N 7
ATOM 17541 C CA . LEU A 1 149 ? 7.337 -8.537 2.223 1.00 0.00 149 LEU A CA 7
ATOM 17542 C C . LEU A 1 149 ? 8.801 -8.926 2.412 1.00 0.00 149 LEU A C 7
ATOM 17543 O O . LEU A 1 149 ? 9.502 -9.236 1.449 1.00 0.00 149 LEU A O 7
ATOM 17559 N N . SER A 1 150 ? 9.250 -8.913 3.664 1.00 0.00 150 SER A N 7
ATOM 17560 C CA . SER A 1 150 ? 10.628 -9.269 3.991 1.00 0.00 150 SER A CA 7
ATOM 17561 C C . SER A 1 150 ? 10.772 -10.780 4.144 1.00 0.00 150 SER A C 7
ATOM 17562 O O . SER A 1 150 ? 11.884 -11.304 4.222 1.00 0.00 150 SER A O 7
ATOM 17570 N N . LYS A 1 151 ? 9.636 -11.474 4.182 1.00 0.00 151 LYS A N 7
ATOM 17571 C CA . LYS A 1 151 ? 9.620 -12.928 4.321 1.00 0.00 151 LYS A CA 7
ATOM 17572 C C . LYS A 1 151 ? 10.302 -13.373 5.612 1.00 0.00 151 LYS A C 7
ATOM 17573 O O . LYS A 1 151 ? 11.494 -13.681 5.621 1.00 0.00 151 LYS A O 7
ATOM 17592 N N . HIS A 1 152 ? 9.537 -13.412 6.699 1.00 0.00 152 HIS A N 7
ATOM 17593 C CA . HIS A 1 152 ? 10.068 -13.830 7.994 1.00 0.00 152 HIS A CA 7
ATOM 17594 C C . HIS A 1 152 ? 9.947 -15.342 8.165 1.00 0.00 152 HIS A C 7
ATOM 17595 O O . HIS A 1 152 ? 10.943 -16.064 8.117 1.00 0.00 152 HIS A O 7
ATOM 17610 N N . HIS A 1 153 ? 8.718 -15.813 8.361 1.00 0.00 153 HIS A N 7
ATOM 17611 C CA . HIS A 1 153 ? 8.460 -17.239 8.534 1.00 0.00 153 HIS A CA 7
ATOM 17612 C C . HIS A 1 153 ? 6.979 -17.546 8.325 1.00 0.00 153 HIS A C 7
ATOM 17613 O O . HIS A 1 153 ? 6.120 -16.698 8.567 1.00 0.00 153 HIS A O 7
ATOM 17628 N N . HIS A 1 154 ? 6.687 -18.762 7.868 1.00 0.00 154 HIS A N 7
ATOM 17629 C CA . HIS A 1 154 ? 5.309 -19.172 7.622 1.00 0.00 154 HIS A CA 7
ATOM 17630 C C . HIS A 1 154 ? 5.047 -20.577 8.158 1.00 0.00 154 HIS A C 7
ATOM 17631 O O . HIS A 1 154 ? 3.910 -21.048 8.154 1.00 0.00 154 HIS A O 7
ATOM 17646 N N . HIS A 1 155 ? 6.107 -21.238 8.618 1.00 0.00 155 HIS A N 7
ATOM 17647 C CA . HIS A 1 155 ? 5.996 -22.591 9.159 1.00 0.00 155 HIS A CA 7
ATOM 17648 C C . HIS A 1 155 ? 5.402 -23.546 8.128 1.00 0.00 155 HIS A C 7
ATOM 17649 O O . HIS A 1 155 ? 4.182 -23.644 7.986 1.00 0.00 155 HIS A O 7
ATOM 17664 N N . HIS A 1 156 ? 6.272 -24.250 7.410 1.00 0.00 156 HIS A N 7
ATOM 17665 C CA . HIS A 1 156 ? 5.833 -25.196 6.391 1.00 0.00 156 HIS A CA 7
ATOM 17666 C C . HIS A 1 156 ? 5.452 -26.534 7.021 1.00 0.00 156 HIS A C 7
ATOM 17667 O O . HIS A 1 156 ? 4.809 -27.350 6.328 1.00 0.00 156 HIS A O 7
ATOM 17683 N N . MET A 1 1 ? 17.283 -8.043 -8.276 1.00 0.00 1 MET A N 8
ATOM 17684 C CA . MET A 1 1 ? 16.381 -6.868 -8.166 1.00 0.00 1 MET A CA 8
ATOM 17685 C C . MET A 1 1 ? 14.955 -7.296 -7.840 1.00 0.00 1 MET A C 8
ATOM 17686 O O . MET A 1 1 ? 14.475 -8.318 -8.330 1.00 0.00 1 MET A O 8
ATOM 17702 N N . LYS A 1 2 ? 14.281 -6.505 -7.011 1.00 0.00 2 LYS A N 8
ATOM 17703 C CA . LYS A 1 2 ? 12.907 -6.797 -6.620 1.00 0.00 2 LYS A CA 8
ATOM 17704 C C . LYS A 1 2 ? 12.124 -5.510 -6.387 1.00 0.00 2 LYS A C 8
ATOM 17705 O O . LYS A 1 2 ? 12.582 -4.611 -5.680 1.00 0.00 2 LYS A O 8
ATOM 17724 N N . LYS A 1 3 ? 10.941 -5.428 -6.986 1.00 0.00 3 LYS A N 8
ATOM 17725 C CA . LYS A 1 3 ? 10.094 -4.251 -6.846 1.00 0.00 3 LYS A CA 8
ATOM 17726 C C . LYS A 1 3 ? 8.750 -4.623 -6.225 1.00 0.00 3 LYS A C 8
ATOM 17727 O O . LYS A 1 3 ? 8.318 -5.774 -6.299 1.00 0.00 3 LYS A O 8
ATOM 17746 N N . ILE A 1 4 ? 8.098 -3.645 -5.600 1.00 0.00 4 ILE A N 8
ATOM 17747 C CA . ILE A 1 4 ? 6.811 -3.879 -4.953 1.00 0.00 4 ILE A CA 8
ATOM 17748 C C . ILE A 1 4 ? 5.761 -2.857 -5.385 1.00 0.00 4 ILE A C 8
ATOM 17749 O O . ILE A 1 4 ? 5.839 -1.685 -5.023 1.00 0.00 4 ILE A O 8
ATOM 17765 N N . LEU A 1 5 ? 4.775 -3.311 -6.154 1.00 0.00 5 LEU A N 8
ATOM 17766 C CA . LEU A 1 5 ? 3.708 -2.433 -6.629 1.00 0.00 5 LEU A CA 8
ATOM 17767 C C . LEU A 1 5 ? 2.527 -2.405 -5.660 1.00 0.00 5 LEU A C 8
ATOM 17768 O O . LEU A 1 5 ? 1.794 -3.387 -5.534 1.00 0.00 5 LEU A O 8
ATOM 17784 N N . PHE A 1 6 ? 2.328 -1.266 -5.001 1.00 0.00 6 PHE A N 8
ATOM 17785 C CA . PHE A 1 6 ? 1.213 -1.102 -4.071 1.00 0.00 6 PHE A CA 8
ATOM 17786 C C . PHE A 1 6 ? 0.058 -0.399 -4.781 1.00 0.00 6 PHE A C 8
ATOM 17787 O O . PHE A 1 6 ? 0.202 0.738 -5.229 1.00 0.00 6 PHE A O 8
ATOM 17804 N N . ILE A 1 7 ? -1.079 -1.078 -4.903 1.00 0.00 7 ILE A N 8
ATOM 17805 C CA . ILE A 1 7 ? -2.235 -0.505 -5.589 1.00 0.00 7 ILE A CA 8
ATOM 17806 C C . ILE A 1 7 ? -3.296 0.003 -4.615 1.00 0.00 7 ILE A C 8
ATOM 17807 O O . ILE A 1 7 ? -3.715 -0.712 -3.707 1.00 0.00 7 ILE A O 8
ATOM 17823 N N . CYS A 1 8 ? -3.735 1.244 -4.825 1.00 0.00 8 CYS A N 8
ATOM 17824 C CA . CYS A 1 8 ? -4.760 1.852 -3.986 1.00 0.00 8 CYS A CA 8
ATOM 17825 C C . CYS A 1 8 ? -5.773 2.616 -4.831 1.00 0.00 8 CYS A C 8
ATOM 17826 O O . CYS A 1 8 ? -5.408 3.508 -5.598 1.00 0.00 8 CYS A O 8
ATOM 17834 N N . LEU A 1 9 ? -7.049 2.263 -4.682 1.00 0.00 9 LEU A N 8
ATOM 17835 C CA . LEU A 1 9 ? -8.122 2.915 -5.428 1.00 0.00 9 LEU A CA 8
ATOM 17836 C C . LEU A 1 9 ? -8.051 4.429 -5.257 1.00 0.00 9 LEU A C 8
ATOM 17837 O O . LEU A 1 9 ? -8.468 5.186 -6.133 1.00 0.00 9 LEU A O 8
ATOM 17853 N N . GLY A 1 10 ? -7.507 4.856 -4.124 1.00 0.00 10 GLY A N 8
ATOM 17854 C CA . GLY A 1 10 ? -7.371 6.272 -3.845 1.00 0.00 10 GLY A CA 8
ATOM 17855 C C . GLY A 1 10 ? -6.038 6.592 -3.201 1.00 0.00 10 GLY A C 8
ATOM 17856 O O . GLY A 1 10 ? -5.868 6.412 -1.995 1.00 0.00 10 GLY A O 8
ATOM 17860 N N . ASN A 1 11 ? -5.087 7.057 -4.005 1.00 0.00 11 ASN A N 8
ATOM 17861 C CA . ASN A 1 11 ? -3.759 7.392 -3.503 1.00 0.00 11 ASN A CA 8
ATOM 17862 C C . ASN A 1 11 ? -3.754 8.754 -2.816 1.00 0.00 11 ASN A C 8
ATOM 17863 O O . ASN A 1 11 ? -2.838 9.555 -3.006 1.00 0.00 11 ASN A O 8
ATOM 17874 N N . ILE A 1 12 ? -4.780 9.004 -2.012 1.00 0.00 12 ILE A N 8
ATOM 17875 C CA . ILE A 1 12 ? -4.901 10.259 -1.286 1.00 0.00 12 ILE A CA 8
ATOM 17876 C C . ILE A 1 12 ? -5.409 10.006 0.127 1.00 0.00 12 ILE A C 8
ATOM 17877 O O . ILE A 1 12 ? -6.013 10.878 0.753 1.00 0.00 12 ILE A O 8
ATOM 17893 N N . CYS A 1 13 ? -5.162 8.797 0.621 1.00 0.00 13 CYS A N 8
ATOM 17894 C CA . CYS A 1 13 ? -5.592 8.412 1.959 1.00 0.00 13 CYS A CA 8
ATOM 17895 C C . CYS A 1 13 ? -4.619 7.408 2.577 1.00 0.00 13 CYS A C 8
ATOM 17896 O O . CYS A 1 13 ? -3.654 7.792 3.237 1.00 0.00 13 CYS A O 8
ATOM 17904 N N . ARG A 1 14 ? -4.882 6.123 2.362 1.00 0.00 14 ARG A N 8
ATOM 17905 C CA . ARG A 1 14 ? -4.032 5.069 2.904 1.00 0.00 14 ARG A CA 8
ATOM 17906 C C . ARG A 1 14 ? -2.770 4.882 2.059 1.00 0.00 14 ARG A C 8
ATOM 17907 O O . ARG A 1 14 ? -1.688 4.633 2.595 1.00 0.00 14 ARG A O 8
ATOM 17928 N N . SER A 1 15 ? -2.914 4.997 0.740 1.00 0.00 15 SER A N 8
ATOM 17929 C CA . SER A 1 15 ? -1.783 4.834 -0.172 1.00 0.00 15 SER A CA 8
ATOM 17930 C C . SER A 1 15 ? -0.624 5.768 0.192 1.00 0.00 15 SER A C 8
ATOM 17931 O O . SER A 1 15 ? 0.518 5.321 0.312 1.00 0.00 15 SER A O 8
ATOM 17939 N N . PRO A 1 16 ? -0.889 7.082 0.370 1.00 0.00 16 PRO A N 8
ATOM 17940 C CA . PRO A 1 16 ? 0.155 8.055 0.712 1.00 0.00 16 PRO A CA 8
ATOM 17941 C C . PRO A 1 16 ? 0.721 7.837 2.112 1.00 0.00 16 PRO A C 8
ATOM 17942 O O . PRO A 1 16 ? 1.916 8.020 2.341 1.00 0.00 16 PRO A O 8
ATOM 17953 N N . MET A 1 17 ? -0.143 7.449 3.048 1.00 0.00 17 MET A N 8
ATOM 17954 C CA . MET A 1 17 ? 0.284 7.213 4.422 1.00 0.00 17 MET A CA 8
ATOM 17955 C C . MET A 1 17 ? 1.403 6.180 4.467 1.00 0.00 17 MET A C 8
ATOM 17956 O O . MET A 1 17 ? 2.496 6.455 4.962 1.00 0.00 17 MET A O 8
ATOM 17970 N N . ALA A 1 18 ? 1.126 4.993 3.939 1.00 0.00 18 ALA A N 8
ATOM 17971 C CA . ALA A 1 18 ? 2.115 3.925 3.912 1.00 0.00 18 ALA A CA 8
ATOM 17972 C C . ALA A 1 18 ? 3.280 4.287 3.002 1.00 0.00 18 ALA A C 8
ATOM 17973 O O . ALA A 1 18 ? 4.403 3.848 3.218 1.00 0.00 18 ALA A O 8
ATOM 17980 N N . GLU A 1 19 ? 3.005 5.090 1.983 1.00 0.00 19 GLU A N 8
ATOM 17981 C CA . GLU A 1 19 ? 4.039 5.504 1.045 1.00 0.00 19 GLU A CA 8
ATOM 17982 C C . GLU A 1 19 ? 5.208 6.160 1.777 1.00 0.00 19 GLU A C 8
ATOM 17983 O O . GLU A 1 19 ? 6.363 5.777 1.592 1.00 0.00 19 GLU A O 8
ATOM 17995 N N . PHE A 1 20 ? 4.897 7.152 2.606 1.00 0.00 20 PHE A N 8
ATOM 17996 C CA . PHE A 1 20 ? 5.919 7.872 3.361 1.00 0.00 20 PHE A CA 8
ATOM 17997 C C . PHE A 1 20 ? 6.484 7.026 4.505 1.00 0.00 20 PHE A C 8
ATOM 17998 O O . PHE A 1 20 ? 7.705 6.937 4.671 1.00 0.00 20 PHE A O 8
ATOM 18015 N N . ILE A 1 21 ? 5.606 6.413 5.301 1.00 0.00 21 ILE A N 8
ATOM 18016 C CA . ILE A 1 21 ? 6.060 5.601 6.426 1.00 0.00 21 ILE A CA 8
ATOM 18017 C C . ILE A 1 21 ? 6.919 4.427 5.959 1.00 0.00 21 ILE A C 8
ATOM 18018 O O . ILE A 1 21 ? 8.042 4.251 6.433 1.00 0.00 21 ILE A O 8
ATOM 18034 N N . MET A 1 22 ? 6.402 3.638 5.022 1.00 0.00 22 MET A N 8
ATOM 18035 C CA . MET A 1 22 ? 7.143 2.501 4.492 1.00 0.00 22 MET A CA 8
ATOM 18036 C C . MET A 1 22 ? 8.467 2.961 3.899 1.00 0.00 22 MET A C 8
ATOM 18037 O O . MET A 1 22 ? 9.500 2.332 4.117 1.00 0.00 22 MET A O 8
ATOM 18051 N N . LYS A 1 23 ? 8.429 4.066 3.152 1.00 0.00 23 LYS A N 8
ATOM 18052 C CA . LYS A 1 23 ? 9.633 4.611 2.533 1.00 0.00 23 LYS A CA 8
ATOM 18053 C C . LYS A 1 23 ? 10.740 4.759 3.567 1.00 0.00 23 LYS A C 8
ATOM 18054 O O . LYS A 1 23 ? 11.898 4.434 3.302 1.00 0.00 23 LYS A O 8
ATOM 18073 N N . ASP A 1 24 ? 10.373 5.239 4.751 1.00 0.00 24 ASP A N 8
ATOM 18074 C CA . ASP A 1 24 ? 11.337 5.413 5.831 1.00 0.00 24 ASP A CA 8
ATOM 18075 C C . ASP A 1 24 ? 11.791 4.055 6.355 1.00 0.00 24 ASP A C 8
ATOM 18076 O O . ASP A 1 24 ? 12.973 3.839 6.623 1.00 0.00 24 ASP A O 8
ATOM 18085 N N . LEU A 1 25 ? 10.835 3.141 6.489 1.00 0.00 25 LEU A N 8
ATOM 18086 C CA . LEU A 1 25 ? 11.112 1.793 6.970 1.00 0.00 25 LEU A CA 8
ATOM 18087 C C . LEU A 1 25 ? 11.975 1.023 5.971 1.00 0.00 25 LEU A C 8
ATOM 18088 O O . LEU A 1 25 ? 12.615 0.034 6.319 1.00 0.00 25 LEU A O 8
ATOM 18104 N N . VAL A 1 26 ? 11.969 1.477 4.723 1.00 0.00 26 VAL A N 8
ATOM 18105 C CA . VAL A 1 26 ? 12.732 0.824 3.665 1.00 0.00 26 VAL A CA 8
ATOM 18106 C C . VAL A 1 26 ? 14.238 0.890 3.913 1.00 0.00 26 VAL A C 8
ATOM 18107 O O . VAL A 1 26 ? 14.947 -0.095 3.726 1.00 0.00 26 VAL A O 8
ATOM 18120 N N . LYS A 1 27 ? 14.724 2.055 4.309 1.00 0.00 27 LYS A N 8
ATOM 18121 C CA . LYS A 1 27 ? 16.151 2.241 4.550 1.00 0.00 27 LYS A CA 8
ATOM 18122 C C . LYS A 1 27 ? 16.679 1.326 5.658 1.00 0.00 27 LYS A C 8
ATOM 18123 O O . LYS A 1 27 ? 17.832 0.896 5.615 1.00 0.00 27 LYS A O 8
ATOM 18142 N N . LYS A 1 28 ? 15.851 1.059 6.663 1.00 0.00 28 LYS A N 8
ATOM 18143 C CA . LYS A 1 28 ? 16.268 0.228 7.792 1.00 0.00 28 LYS A CA 8
ATOM 18144 C C . LYS A 1 28 ? 16.517 -1.242 7.416 1.00 0.00 28 LYS A C 8
ATOM 18145 O O . LYS A 1 28 ? 17.557 -1.795 7.771 1.00 0.00 28 LYS A O 8
ATOM 18164 N N . ALA A 1 29 ? 15.564 -1.893 6.741 1.00 0.00 29 ALA A N 8
ATOM 18165 C CA . ALA A 1 29 ? 15.734 -3.309 6.396 1.00 0.00 29 ALA A CA 8
ATOM 18166 C C . ALA A 1 29 ? 15.443 -3.636 4.929 1.00 0.00 29 ALA A C 8
ATOM 18167 O O . ALA A 1 29 ? 15.773 -4.728 4.467 1.00 0.00 29 ALA A O 8
ATOM 18174 N N . ASN A 1 30 ? 14.826 -2.717 4.197 1.00 0.00 30 ASN A N 8
ATOM 18175 C CA . ASN A 1 30 ? 14.511 -2.973 2.792 1.00 0.00 30 ASN A CA 8
ATOM 18176 C C . ASN A 1 30 ? 15.700 -2.645 1.903 1.00 0.00 30 ASN A C 8
ATOM 18177 O O . ASN A 1 30 ? 15.819 -3.165 0.795 1.00 0.00 30 ASN A O 8
ATOM 18188 N N . LEU A 1 31 ? 16.572 -1.771 2.397 1.00 0.00 31 LEU A N 8
ATOM 18189 C CA . LEU A 1 31 ? 17.754 -1.362 1.649 1.00 0.00 31 LEU A CA 8
ATOM 18190 C C . LEU A 1 31 ? 17.350 -0.599 0.396 1.00 0.00 31 LEU A C 8
ATOM 18191 O O . LEU A 1 31 ? 17.410 -1.126 -0.712 1.00 0.00 31 LEU A O 8
ATOM 18207 N N . GLU A 1 32 ? 16.929 0.645 0.591 1.00 0.00 32 GLU A N 8
ATOM 18208 C CA . GLU A 1 32 ? 16.501 1.502 -0.513 1.00 0.00 32 GLU A CA 8
ATOM 18209 C C . GLU A 1 32 ? 17.534 1.517 -1.639 1.00 0.00 32 GLU A C 8
ATOM 18210 O O . GLU A 1 32 ? 17.198 1.758 -2.799 1.00 0.00 32 GLU A O 8
ATOM 18222 N N . LYS A 1 33 ? 18.790 1.257 -1.290 1.00 0.00 33 LYS A N 8
ATOM 18223 C CA . LYS A 1 33 ? 19.874 1.239 -2.268 1.00 0.00 33 LYS A CA 8
ATOM 18224 C C . LYS A 1 33 ? 20.042 -0.156 -2.864 1.00 0.00 33 LYS A C 8
ATOM 18225 O O . LYS A 1 33 ? 21.124 -0.520 -3.325 1.00 0.00 33 LYS A O 8
ATOM 18244 N N . GLU A 1 34 ? 18.963 -0.929 -2.850 1.00 0.00 34 GLU A N 8
ATOM 18245 C CA . GLU A 1 34 ? 18.978 -2.287 -3.384 1.00 0.00 34 GLU A CA 8
ATOM 18246 C C . GLU A 1 34 ? 17.641 -2.628 -4.030 1.00 0.00 34 GLU A C 8
ATOM 18247 O O . GLU A 1 34 ? 17.576 -2.964 -5.213 1.00 0.00 34 GLU A O 8
ATOM 18259 N N . PHE A 1 35 ? 16.575 -2.542 -3.239 1.00 0.00 35 PHE A N 8
ATOM 18260 C CA . PHE A 1 35 ? 15.232 -2.841 -3.720 1.00 0.00 35 PHE A CA 8
ATOM 18261 C C . PHE A 1 35 ? 14.471 -1.553 -4.021 1.00 0.00 35 PHE A C 8
ATOM 18262 O O . PHE A 1 35 ? 14.949 -0.458 -3.725 1.00 0.00 35 PHE A O 8
ATOM 18279 N N . PHE A 1 36 ? 13.286 -1.687 -4.608 1.00 0.00 36 PHE A N 8
ATOM 18280 C CA . PHE A 1 36 ? 12.469 -0.524 -4.943 1.00 0.00 36 PHE A CA 8
ATOM 18281 C C . PHE A 1 36 ? 10.987 -0.803 -4.702 1.00 0.00 36 PHE A C 8
ATOM 18282 O O . PHE A 1 36 ? 10.496 -1.898 -4.979 1.00 0.00 36 PHE A O 8
ATOM 18299 N N . ILE A 1 37 ? 10.282 0.196 -4.183 1.00 0.00 37 ILE A N 8
ATOM 18300 C CA . ILE A 1 37 ? 8.860 0.058 -3.902 1.00 0.00 37 ILE A CA 8
ATOM 18301 C C . ILE A 1 37 ? 8.045 1.133 -4.612 1.00 0.00 37 ILE A C 8
ATOM 18302 O O . ILE A 1 37 ? 8.274 2.329 -4.430 1.00 0.00 37 ILE A O 8
ATOM 18318 N N . ASN A 1 38 ? 7.091 0.692 -5.423 1.00 0.00 38 ASN A N 8
ATOM 18319 C CA . ASN A 1 38 ? 6.229 1.603 -6.168 1.00 0.00 38 ASN A CA 8
ATOM 18320 C C . ASN A 1 38 ? 4.815 1.580 -5.601 1.00 0.00 38 ASN A C 8
ATOM 18321 O O . ASN A 1 38 ? 4.467 0.696 -4.818 1.00 0.00 38 ASN A O 8
ATOM 18332 N N . SER A 1 39 ? 4.002 2.554 -5.998 1.00 0.00 39 SER A N 8
ATOM 18333 C CA . SER A 1 39 ? 2.627 2.635 -5.520 1.00 0.00 39 SER A CA 8
ATOM 18334 C C . SER A 1 39 ? 1.786 3.552 -6.403 1.00 0.00 39 SER A C 8
ATOM 18335 O O . SER A 1 39 ? 2.175 4.684 -6.693 1.00 0.00 39 SER A O 8
ATOM 18343 N N . ALA A 1 40 ? 0.630 3.052 -6.825 1.00 0.00 40 ALA A N 8
ATOM 18344 C CA . ALA A 1 40 ? -0.277 3.815 -7.673 1.00 0.00 40 ALA A CA 8
ATOM 18345 C C . ALA A 1 40 ? -1.686 3.238 -7.614 1.00 0.00 40 ALA A C 8
ATOM 18346 O O . ALA A 1 40 ? -1.916 2.208 -6.982 1.00 0.00 40 ALA A O 8
ATOM 18353 N N . GLY A 1 41 ? -2.626 3.903 -8.277 1.00 0.00 41 GLY A N 8
ATOM 18354 C CA . GLY A 1 41 ? -4.000 3.434 -8.286 1.00 0.00 41 GLY A CA 8
ATOM 18355 C C . GLY A 1 41 ? -4.248 2.410 -9.376 1.00 0.00 41 GLY A C 8
ATOM 18356 O O . GLY A 1 41 ? -3.352 2.106 -10.163 1.00 0.00 41 GLY A O 8
ATOM 18360 N N . THR A 1 42 ? -5.463 1.871 -9.421 1.00 0.00 42 THR A N 8
ATOM 18361 C CA . THR A 1 42 ? -5.814 0.867 -10.421 1.00 0.00 42 THR A CA 8
ATOM 18362 C C . THR A 1 42 ? -5.872 1.469 -11.821 1.00 0.00 42 THR A C 8
ATOM 18363 O O . THR A 1 42 ? -5.314 0.913 -12.768 1.00 0.00 42 THR A O 8
ATOM 18374 N N . SER A 1 43 ? -6.551 2.605 -11.950 1.00 0.00 43 SER A N 8
ATOM 18375 C CA . SER A 1 43 ? -6.682 3.274 -13.240 1.00 0.00 43 SER A CA 8
ATOM 18376 C C . SER A 1 43 ? -6.209 4.722 -13.159 1.00 0.00 43 SER A C 8
ATOM 18377 O O . SER A 1 43 ? -6.463 5.518 -14.064 1.00 0.00 43 SER A O 8
ATOM 18385 N N . GLY A 1 44 ? -5.523 5.057 -12.071 1.00 0.00 44 GLY A N 8
ATOM 18386 C CA . GLY A 1 44 ? -5.029 6.411 -11.894 1.00 0.00 44 GLY A CA 8
ATOM 18387 C C . GLY A 1 44 ? -6.138 7.442 -11.945 1.00 0.00 44 GLY A C 8
ATOM 18388 O O . GLY A 1 44 ? -5.904 8.601 -12.288 1.00 0.00 44 GLY A O 8
ATOM 18392 N N . GLU A 1 45 ? -7.352 7.017 -11.608 1.00 0.00 45 GLU A N 8
ATOM 18393 C CA . GLU A 1 45 ? -8.507 7.906 -11.618 1.00 0.00 45 GLU A CA 8
ATOM 18394 C C . GLU A 1 45 ? -8.350 9.024 -10.593 1.00 0.00 45 GLU A C 8
ATOM 18395 O O . GLU A 1 45 ? -8.744 10.164 -10.840 1.00 0.00 45 GLU A O 8
ATOM 18407 N N . HIS A 1 46 ? -7.779 8.691 -9.440 1.00 0.00 46 HIS A N 8
ATOM 18408 C CA . HIS A 1 46 ? -7.578 9.671 -8.379 1.00 0.00 46 HIS A CA 8
ATOM 18409 C C . HIS A 1 46 ? -6.150 9.623 -7.842 1.00 0.00 46 HIS A C 8
ATOM 18410 O O . HIS A 1 46 ? -5.634 10.629 -7.357 1.00 0.00 46 HIS A O 8
ATOM 18425 N N . ASP A 1 47 ? -5.523 8.449 -7.927 1.00 0.00 47 ASP A N 8
ATOM 18426 C CA . ASP A 1 47 ? -4.153 8.271 -7.446 1.00 0.00 47 ASP A CA 8
ATOM 18427 C C . ASP A 1 47 ? -3.268 9.449 -7.853 1.00 0.00 47 ASP A C 8
ATOM 18428 O O . ASP A 1 47 ? -3.006 9.663 -9.036 1.00 0.00 47 ASP A O 8
ATOM 18437 N N . GLY A 1 48 ? -2.812 10.207 -6.859 1.00 0.00 48 GLY A N 8
ATOM 18438 C CA . GLY A 1 48 ? -1.958 11.351 -7.127 1.00 0.00 48 GLY A CA 8
ATOM 18439 C C . GLY A 1 48 ? -2.724 12.661 -7.133 1.00 0.00 48 GLY A C 8
ATOM 18440 O O . GLY A 1 48 ? -3.012 13.213 -8.195 1.00 0.00 48 GLY A O 8
ATOM 18444 N N . GLU A 1 49 ? -3.052 13.159 -5.944 1.00 0.00 49 GLU A N 8
ATOM 18445 C CA . GLU A 1 49 ? -3.786 14.413 -5.814 1.00 0.00 49 GLU A CA 8
ATOM 18446 C C . GLU A 1 49 ? -3.536 15.053 -4.452 1.00 0.00 49 GLU A C 8
ATOM 18447 O O . GLU A 1 49 ? -4.060 16.125 -4.154 1.00 0.00 49 GLU A O 8
ATOM 18459 N N . GLY A 1 50 ? -2.732 14.385 -3.629 1.00 0.00 50 GLY A N 8
ATOM 18460 C CA . GLY A 1 50 ? -2.428 14.902 -2.307 1.00 0.00 50 GLY A CA 8
ATOM 18461 C C . GLY A 1 50 ? -2.798 13.927 -1.205 1.00 0.00 50 GLY A C 8
ATOM 18462 O O . GLY A 1 50 ? -2.172 12.877 -1.065 1.00 0.00 50 GLY A O 8
ATOM 18466 N N . MET A 1 51 ? -3.816 14.275 -0.424 1.00 0.00 51 MET A N 8
ATOM 18467 C CA . MET A 1 51 ? -4.266 13.417 0.669 1.00 0.00 51 MET A CA 8
ATOM 18468 C C . MET A 1 51 ? -5.661 13.813 1.143 1.00 0.00 51 MET A C 8
ATOM 18469 O O . MET A 1 51 ? -6.319 14.658 0.535 1.00 0.00 51 MET A O 8
ATOM 18483 N N . HIS A 1 52 ? -6.103 13.197 2.236 1.00 0.00 52 HIS A N 8
ATOM 18484 C CA . HIS A 1 52 ? -7.418 13.480 2.800 1.00 0.00 52 HIS A CA 8
ATOM 18485 C C . HIS A 1 52 ? -7.436 13.211 4.301 1.00 0.00 52 HIS A C 8
ATOM 18486 O O . HIS A 1 52 ? -6.409 12.879 4.893 1.00 0.00 52 HIS A O 8
ATOM 18501 N N . TYR A 1 53 ? -8.611 13.364 4.909 1.00 0.00 53 TYR A N 8
ATOM 18502 C CA . TYR A 1 53 ? -8.785 13.143 6.342 1.00 0.00 53 TYR A CA 8
ATOM 18503 C C . TYR A 1 53 ? -8.226 11.793 6.778 1.00 0.00 53 TYR A C 8
ATOM 18504 O O . TYR A 1 53 ? -7.749 11.005 5.961 1.00 0.00 53 TYR A O 8
ATOM 18522 N N . GLY A 1 54 ? -8.307 11.527 8.077 1.00 0.00 54 GLY A N 8
ATOM 18523 C CA . GLY A 1 54 ? -7.825 10.269 8.609 1.00 0.00 54 GLY A CA 8
ATOM 18524 C C . GLY A 1 54 ? -6.315 10.183 8.656 1.00 0.00 54 GLY A C 8
ATOM 18525 O O . GLY A 1 54 ? -5.708 10.414 9.701 1.00 0.00 54 GLY A O 8
ATOM 18529 N N . THR A 1 55 ? -5.708 9.833 7.529 1.00 0.00 55 THR A N 8
ATOM 18530 C CA . THR A 1 55 ? -4.260 9.699 7.459 1.00 0.00 55 THR A CA 8
ATOM 18531 C C . THR A 1 55 ? -3.559 11.010 7.807 1.00 0.00 55 THR A C 8
ATOM 18532 O O . THR A 1 55 ? -2.660 11.038 8.643 1.00 0.00 55 THR A O 8
ATOM 18543 N N . LYS A 1 56 ? -3.978 12.093 7.157 1.00 0.00 56 LYS A N 8
ATOM 18544 C CA . LYS A 1 56 ? -3.390 13.410 7.391 1.00 0.00 56 LYS A CA 8
ATOM 18545 C C . LYS A 1 56 ? -3.492 13.813 8.858 1.00 0.00 56 LYS A C 8
ATOM 18546 O O . LYS A 1 56 ? -2.564 14.394 9.414 1.00 0.00 56 LYS A O 8
ATOM 18565 N N . ASN A 1 57 ? -4.628 13.513 9.473 1.00 0.00 57 ASN A N 8
ATOM 18566 C CA . ASN A 1 57 ? -4.849 13.854 10.874 1.00 0.00 57 ASN A CA 8
ATOM 18567 C C . ASN A 1 57 ? -3.830 13.163 11.778 1.00 0.00 57 ASN A C 8
ATOM 18568 O O . ASN A 1 57 ? -3.212 13.796 12.636 1.00 0.00 57 ASN A O 8
ATOM 18579 N N . LYS A 1 58 ? -3.660 11.860 11.579 1.00 0.00 58 LYS A N 8
ATOM 18580 C CA . LYS A 1 58 ? -2.720 11.082 12.375 1.00 0.00 58 LYS A CA 8
ATOM 18581 C C . LYS A 1 58 ? -1.289 11.556 12.151 1.00 0.00 58 LYS A C 8
ATOM 18582 O O . LYS A 1 58 ? -0.501 11.648 13.093 1.00 0.00 58 LYS A O 8
ATOM 18601 N N . LEU A 1 59 ? -0.959 11.856 10.900 1.00 0.00 59 LEU A N 8
ATOM 18602 C CA . LEU A 1 59 ? 0.378 12.320 10.557 1.00 0.00 59 LEU A CA 8
ATOM 18603 C C . LEU A 1 59 ? 0.656 13.679 11.189 1.00 0.00 59 LEU A C 8
ATOM 18604 O O . LEU A 1 59 ? 1.678 13.872 11.847 1.00 0.00 59 LEU A O 8
ATOM 18620 N N . ALA A 1 60 ? -0.265 14.616 10.992 1.00 0.00 60 ALA A N 8
ATOM 18621 C CA . ALA A 1 60 ? -0.127 15.955 11.549 1.00 0.00 60 ALA A CA 8
ATOM 18622 C C . ALA A 1 60 ? 0.053 15.893 13.060 1.00 0.00 60 ALA A C 8
ATOM 18623 O O . ALA A 1 60 ? 0.720 16.741 13.653 1.00 0.00 60 ALA A O 8
ATOM 18630 N N . GLN A 1 61 ? -0.548 14.878 13.676 1.00 0.00 61 GLN A N 8
ATOM 18631 C CA . GLN A 1 61 ? -0.457 14.694 15.120 1.00 0.00 61 GLN A CA 8
ATOM 18632 C C . GLN A 1 61 ? 0.994 14.519 15.561 1.00 0.00 61 GLN A C 8
ATOM 18633 O O . GLN A 1 61 ? 1.443 15.164 16.509 1.00 0.00 61 GLN A O 8
ATOM 18647 N N . LEU A 1 62 ? 1.724 13.642 14.874 1.00 0.00 62 LEU A N 8
ATOM 18648 C CA . LEU A 1 62 ? 3.123 13.389 15.210 1.00 0.00 62 LEU A CA 8
ATOM 18649 C C . LEU A 1 62 ? 3.940 13.014 13.975 1.00 0.00 62 LEU A C 8
ATOM 18650 O O . LEU A 1 62 ? 5.073 13.468 13.810 1.00 0.00 62 LEU A O 8
ATOM 18666 N N . ASN A 1 63 ? 3.366 12.177 13.116 1.00 0.00 63 ASN A N 8
ATOM 18667 C CA . ASN A 1 63 ? 4.050 11.734 11.902 1.00 0.00 63 ASN A CA 8
ATOM 18668 C C . ASN A 1 63 ? 4.275 12.894 10.933 1.00 0.00 63 ASN A C 8
ATOM 18669 O O . ASN A 1 63 ? 4.214 14.063 11.318 1.00 0.00 63 ASN A O 8
ATOM 18680 N N . ILE A 1 64 ? 4.540 12.561 9.674 1.00 0.00 64 ILE A N 8
ATOM 18681 C CA . ILE A 1 64 ? 4.777 13.567 8.647 1.00 0.00 64 ILE A CA 8
ATOM 18682 C C . ILE A 1 64 ? 3.564 13.709 7.730 1.00 0.00 64 ILE A C 8
ATOM 18683 O O . ILE A 1 64 ? 3.002 12.714 7.271 1.00 0.00 64 ILE A O 8
ATOM 18699 N N . GLU A 1 65 ? 3.162 14.953 7.476 1.00 0.00 65 GLU A N 8
ATOM 18700 C CA . GLU A 1 65 ? 2.009 15.232 6.622 1.00 0.00 65 GLU A CA 8
ATOM 18701 C C . GLU A 1 65 ? 2.207 14.673 5.214 1.00 0.00 65 GLU A C 8
ATOM 18702 O O . GLU A 1 65 ? 3.222 14.041 4.920 1.00 0.00 65 GLU A O 8
ATOM 18714 N N . HIS A 1 66 ? 1.225 14.912 4.346 1.00 0.00 66 HIS A N 8
ATOM 18715 C CA . HIS A 1 66 ? 1.283 14.434 2.971 1.00 0.00 66 HIS A CA 8
ATOM 18716 C C . HIS A 1 66 ? 2.440 15.078 2.218 1.00 0.00 66 HIS A C 8
ATOM 18717 O O . HIS A 1 66 ? 2.642 16.290 2.281 1.00 0.00 66 HIS A O 8
ATOM 18732 N N . LYS A 1 67 ? 3.192 14.249 1.504 1.00 0.00 67 LYS A N 8
ATOM 18733 C CA . LYS A 1 67 ? 4.338 14.713 0.728 1.00 0.00 67 LYS A CA 8
ATOM 18734 C C . LYS A 1 67 ? 4.701 13.691 -0.338 1.00 0.00 67 LYS A C 8
ATOM 18735 O O . LYS A 1 67 ? 5.859 13.574 -0.741 1.00 0.00 67 LYS A O 8
ATOM 18754 N N . ASN A 1 68 ? 3.696 12.957 -0.786 1.00 0.00 68 ASN A N 8
ATOM 18755 C CA . ASN A 1 68 ? 3.881 11.934 -1.806 1.00 0.00 68 ASN A CA 8
ATOM 18756 C C . ASN A 1 68 ? 2.851 12.100 -2.916 1.00 0.00 68 ASN A C 8
ATOM 18757 O O . ASN A 1 68 ? 2.287 11.124 -3.413 1.00 0.00 68 ASN A O 8
ATOM 18768 N N . PHE A 1 69 ? 2.606 13.351 -3.297 1.00 0.00 69 PHE A N 8
ATOM 18769 C CA . PHE A 1 69 ? 1.638 13.657 -4.345 1.00 0.00 69 PHE A CA 8
ATOM 18770 C C . PHE A 1 69 ? 2.237 13.421 -5.728 1.00 0.00 69 PHE A C 8
ATOM 18771 O O . PHE A 1 69 ? 3.095 14.178 -6.182 1.00 0.00 69 PHE A O 8
ATOM 18788 N N . THR A 1 70 ? 1.777 12.364 -6.394 1.00 0.00 70 THR A N 8
ATOM 18789 C CA . THR A 1 70 ? 2.265 12.027 -7.727 1.00 0.00 70 THR A CA 8
ATOM 18790 C C . THR A 1 70 ? 1.207 11.269 -8.524 1.00 0.00 70 THR A C 8
ATOM 18791 O O . THR A 1 70 ? 0.932 10.099 -8.254 1.00 0.00 70 THR A O 8
ATOM 18802 N N . SER A 1 71 ? 0.612 11.943 -9.506 1.00 0.00 71 SER A N 8
ATOM 18803 C CA . SER A 1 71 ? -0.418 11.334 -10.342 1.00 0.00 71 SER A CA 8
ATOM 18804 C C . SER A 1 71 ? 0.141 10.146 -11.120 1.00 0.00 71 SER A C 8
ATOM 18805 O O . SER A 1 71 ? 0.846 10.320 -12.115 1.00 0.00 71 SER A O 8
ATOM 18813 N N . LYS A 1 72 ? -0.179 8.941 -10.661 1.00 0.00 72 LYS A N 8
ATOM 18814 C CA . LYS A 1 72 ? 0.290 7.722 -11.312 1.00 0.00 72 LYS A CA 8
ATOM 18815 C C . LYS A 1 72 ? -0.877 6.817 -11.689 1.00 0.00 72 LYS A C 8
ATOM 18816 O O . LYS A 1 72 ? -2.031 7.112 -11.377 1.00 0.00 72 LYS A O 8
ATOM 18835 N N . LYS A 1 73 ? -0.569 5.714 -12.363 1.00 0.00 73 LYS A N 8
ATOM 18836 C CA . LYS A 1 73 ? -1.590 4.761 -12.781 1.00 0.00 73 LYS A CA 8
ATOM 18837 C C . LYS A 1 73 ? -0.972 3.396 -13.068 1.00 0.00 73 LYS A C 8
ATOM 18838 O O . LYS A 1 73 ? -0.317 3.202 -14.093 1.00 0.00 73 LYS A O 8
ATOM 18857 N N . LEU A 1 74 ? -1.184 2.450 -12.158 1.00 0.00 74 LEU A N 8
ATOM 18858 C CA . LEU A 1 74 ? -0.648 1.102 -12.319 1.00 0.00 74 LEU A CA 8
ATOM 18859 C C . LEU A 1 74 ? -1.113 0.501 -13.643 1.00 0.00 74 LEU A C 8
ATOM 18860 O O . LEU A 1 74 ? -2.312 0.439 -13.920 1.00 0.00 74 LEU A O 8
ATOM 18876 N N . THR A 1 75 ? -0.160 0.065 -14.459 1.00 0.00 75 THR A N 8
ATOM 18877 C CA . THR A 1 75 ? -0.476 -0.525 -15.753 1.00 0.00 75 THR A CA 8
ATOM 18878 C C . THR A 1 75 ? 0.375 -1.762 -16.016 1.00 0.00 75 THR A C 8
ATOM 18879 O O . THR A 1 75 ? 1.051 -2.265 -15.118 1.00 0.00 75 THR A O 8
ATOM 18890 N N . GLN A 1 76 ? 0.335 -2.247 -17.253 1.00 0.00 76 GLN A N 8
ATOM 18891 C CA . GLN A 1 76 ? 1.103 -3.425 -17.640 1.00 0.00 76 GLN A CA 8
ATOM 18892 C C . GLN A 1 76 ? 2.599 -3.157 -17.514 1.00 0.00 76 GLN A C 8
ATOM 18893 O O . GLN A 1 76 ? 3.335 -3.957 -16.935 1.00 0.00 76 GLN A O 8
ATOM 18907 N N . LYS A 1 77 ? 3.041 -2.026 -18.057 1.00 0.00 77 LYS A N 8
ATOM 18908 C CA . LYS A 1 77 ? 4.449 -1.649 -18.000 1.00 0.00 77 LYS A CA 8
ATOM 18909 C C . LYS A 1 77 ? 4.916 -1.534 -16.554 1.00 0.00 77 LYS A C 8
ATOM 18910 O O . LYS A 1 77 ? 6.043 -1.906 -16.222 1.00 0.00 77 LYS A O 8
ATOM 18929 N N . LEU A 1 78 ? 4.040 -1.019 -15.698 1.00 0.00 78 LEU A N 8
ATOM 18930 C CA . LEU A 1 78 ? 4.354 -0.855 -14.284 1.00 0.00 78 LEU A CA 8
ATOM 18931 C C . LEU A 1 78 ? 4.535 -2.212 -13.613 1.00 0.00 78 LEU A C 8
ATOM 18932 O O . LEU A 1 78 ? 5.476 -2.416 -12.845 1.00 0.00 78 LEU A O 8
ATOM 18948 N N . CYS A 1 79 ? 3.629 -3.138 -13.913 1.00 0.00 79 CYS A N 8
ATOM 18949 C CA . CYS A 1 79 ? 3.689 -4.478 -13.343 1.00 0.00 79 CYS A CA 8
ATOM 18950 C C . CYS A 1 79 ? 4.883 -5.246 -13.900 1.00 0.00 79 CYS A C 8
ATOM 18951 O O . CYS A 1 79 ? 5.399 -6.161 -13.261 1.00 0.00 79 CYS A O 8
ATOM 18959 N N . ASP A 1 80 ? 5.319 -4.859 -15.097 1.00 0.00 80 ASP A N 8
ATOM 18960 C CA . ASP A 1 80 ? 6.456 -5.506 -15.741 1.00 0.00 80 ASP A CA 8
ATOM 18961 C C . ASP A 1 80 ? 7.717 -5.342 -14.899 1.00 0.00 80 ASP A C 8
ATOM 18962 O O . ASP A 1 80 ? 8.658 -6.130 -15.009 1.00 0.00 80 ASP A O 8
ATOM 18971 N N . GLU A 1 81 ? 7.725 -4.316 -14.055 1.00 0.00 81 GLU A N 8
ATOM 18972 C CA . GLU A 1 81 ? 8.864 -4.045 -13.187 1.00 0.00 81 GLU A CA 8
ATOM 18973 C C . GLU A 1 81 ? 8.667 -4.694 -11.822 1.00 0.00 81 GLU A C 8
ATOM 18974 O O . GLU A 1 81 ? 9.490 -5.497 -11.381 1.00 0.00 81 GLU A O 8
ATOM 18986 N N . SER A 1 82 ? 7.573 -4.336 -11.158 1.00 0.00 82 SER A N 8
ATOM 18987 C CA . SER A 1 82 ? 7.261 -4.877 -9.842 1.00 0.00 82 SER A CA 8
ATOM 18988 C C . SER A 1 82 ? 7.163 -6.398 -9.872 1.00 0.00 82 SER A C 8
ATOM 18989 O O . SER A 1 82 ? 6.529 -6.973 -10.758 1.00 0.00 82 SER A O 8
ATOM 18997 N N . ASP A 1 83 ? 7.788 -7.041 -8.892 1.00 0.00 83 ASP A N 8
ATOM 18998 C CA . ASP A 1 83 ? 7.770 -8.495 -8.795 1.00 0.00 83 ASP A CA 8
ATOM 18999 C C . ASP A 1 83 ? 6.642 -8.957 -7.878 1.00 0.00 83 ASP A C 8
ATOM 19000 O O . ASP A 1 83 ? 6.109 -10.054 -8.037 1.00 0.00 83 ASP A O 8
ATOM 19009 N N . PHE A 1 84 ? 6.284 -8.107 -6.920 1.00 0.00 84 PHE A N 8
ATOM 19010 C CA . PHE A 1 84 ? 5.217 -8.420 -5.976 1.00 0.00 84 PHE A CA 8
ATOM 19011 C C . PHE A 1 84 ? 4.090 -7.399 -6.077 1.00 0.00 84 PHE A C 8
ATOM 19012 O O . PHE A 1 84 ? 4.299 -6.206 -5.852 1.00 0.00 84 PHE A O 8
ATOM 19029 N N . LEU A 1 85 ? 2.896 -7.872 -6.420 1.00 0.00 85 LEU A N 8
ATOM 19030 C CA . LEU A 1 85 ? 1.738 -6.994 -6.556 1.00 0.00 85 LEU A CA 8
ATOM 19031 C C . LEU A 1 85 ? 0.839 -7.083 -5.327 1.00 0.00 85 LEU A C 8
ATOM 19032 O O . LEU A 1 85 ? 0.666 -8.154 -4.749 1.00 0.00 85 LEU A O 8
ATOM 19048 N N . ILE A 1 86 ? 0.269 -5.947 -4.934 1.00 0.00 86 ILE A N 8
ATOM 19049 C CA . ILE A 1 86 ? -0.617 -5.892 -3.776 1.00 0.00 86 ILE A CA 8
ATOM 19050 C C . ILE A 1 86 ? -1.850 -5.045 -4.075 1.00 0.00 86 ILE A C 8
ATOM 19051 O O . ILE A 1 86 ? -1.753 -3.998 -4.717 1.00 0.00 86 ILE A O 8
ATOM 19067 N N . THR A 1 87 ? -3.008 -5.503 -3.611 1.00 0.00 87 THR A N 8
ATOM 19068 C CA . THR A 1 87 ? -4.259 -4.786 -3.832 1.00 0.00 87 THR A CA 8
ATOM 19069 C C . THR A 1 87 ? -4.638 -3.945 -2.618 1.00 0.00 87 THR A C 8
ATOM 19070 O O . THR A 1 87 ? -4.899 -2.750 -2.744 1.00 0.00 87 THR A O 8
ATOM 19081 N N . MET A 1 88 ? -4.669 -4.584 -1.445 1.00 0.00 88 MET A N 8
ATOM 19082 C CA . MET A 1 88 ? -5.018 -3.919 -0.189 1.00 0.00 88 MET A CA 8
ATOM 19083 C C . MET A 1 88 ? -6.522 -3.690 -0.092 1.00 0.00 88 MET A C 8
ATOM 19084 O O . MET A 1 88 ? -7.129 -3.936 0.952 1.00 0.00 88 MET A O 8
ATOM 19098 N N . ASP A 1 89 ? -7.122 -3.235 -1.186 1.00 0.00 89 ASP A N 8
ATOM 19099 C CA . ASP A 1 89 ? -8.556 -2.992 -1.221 1.00 0.00 89 ASP A CA 8
ATOM 19100 C C . ASP A 1 89 ? -9.291 -4.305 -1.457 1.00 0.00 89 ASP A C 8
ATOM 19101 O O . ASP A 1 89 ? -8.776 -5.200 -2.128 1.00 0.00 89 ASP A O 8
ATOM 19110 N N . ASN A 1 90 ? -10.483 -4.426 -0.890 1.00 0.00 90 ASN A N 8
ATOM 19111 C CA . ASN A 1 90 ? -11.267 -5.648 -1.028 1.00 0.00 90 ASN A CA 8
ATOM 19112 C C . ASN A 1 90 ? -11.762 -5.846 -2.459 1.00 0.00 90 ASN A C 8
ATOM 19113 O O . ASN A 1 90 ? -11.399 -6.817 -3.123 1.00 0.00 90 ASN A O 8
ATOM 19124 N N . SER A 1 91 ? -12.607 -4.929 -2.922 1.00 0.00 91 SER A N 8
ATOM 19125 C CA . SER A 1 91 ? -13.170 -5.012 -4.269 1.00 0.00 91 SER A CA 8
ATOM 19126 C C . SER A 1 91 ? -12.082 -5.008 -5.340 1.00 0.00 91 SER A C 8
ATOM 19127 O O . SER A 1 91 ? -12.246 -5.610 -6.401 1.00 0.00 91 SER A O 8
ATOM 19135 N N . ASN A 1 92 ? -10.978 -4.322 -5.067 1.00 0.00 92 ASN A N 8
ATOM 19136 C CA . ASN A 1 92 ? -9.876 -4.239 -6.022 1.00 0.00 92 ASN A CA 8
ATOM 19137 C C . ASN A 1 92 ? -9.315 -5.620 -6.352 1.00 0.00 92 ASN A C 8
ATOM 19138 O O . ASN A 1 92 ? -8.722 -5.818 -7.412 1.00 0.00 92 ASN A O 8
ATOM 19149 N N . PHE A 1 93 ? -9.505 -6.572 -5.444 1.00 0.00 93 PHE A N 8
ATOM 19150 C CA . PHE A 1 93 ? -9.015 -7.932 -5.648 1.00 0.00 93 PHE A CA 8
ATOM 19151 C C . PHE A 1 93 ? -9.717 -8.591 -6.832 1.00 0.00 93 PHE A C 8
ATOM 19152 O O . PHE A 1 93 ? -9.067 -9.061 -7.767 1.00 0.00 93 PHE A O 8
ATOM 19169 N N . LYS A 1 94 ? -11.045 -8.620 -6.787 1.00 0.00 94 LYS A N 8
ATOM 19170 C CA . LYS A 1 94 ? -11.831 -9.220 -7.858 1.00 0.00 94 LYS A CA 8
ATOM 19171 C C . LYS A 1 94 ? -11.705 -8.406 -9.142 1.00 0.00 94 LYS A C 8
ATOM 19172 O O . LYS A 1 94 ? -11.821 -8.946 -10.243 1.00 0.00 94 LYS A O 8
ATOM 19191 N N . ASN A 1 95 ? -11.468 -7.106 -8.992 1.00 0.00 95 ASN A N 8
ATOM 19192 C CA . ASN A 1 95 ? -11.328 -6.215 -10.139 1.00 0.00 95 ASN A CA 8
ATOM 19193 C C . ASN A 1 95 ? -10.069 -6.540 -10.937 1.00 0.00 95 ASN A C 8
ATOM 19194 O O . ASN A 1 95 ? -10.135 -6.794 -12.139 1.00 0.00 95 ASN A O 8
ATOM 19205 N N . VAL A 1 96 ? -8.924 -6.529 -10.262 1.00 0.00 96 VAL A N 8
ATOM 19206 C CA . VAL A 1 96 ? -7.648 -6.819 -10.909 1.00 0.00 96 VAL A CA 8
ATOM 19207 C C . VAL A 1 96 ? -7.599 -8.256 -11.414 1.00 0.00 96 VAL A C 8
ATOM 19208 O O . VAL A 1 96 ? -6.848 -8.573 -12.337 1.00 0.00 96 VAL A O 8
ATOM 19221 N N . LEU A 1 97 ? -8.399 -9.122 -10.799 1.00 0.00 97 LEU A N 8
ATOM 19222 C CA . LEU A 1 97 ? -8.444 -10.531 -11.182 1.00 0.00 97 LEU A CA 8
ATOM 19223 C C . LEU A 1 97 ? -8.748 -10.691 -12.671 1.00 0.00 97 LEU A C 8
ATOM 19224 O O . LEU A 1 97 ? -8.156 -11.533 -13.347 1.00 0.00 97 LEU A O 8
ATOM 19240 N N . LYS A 1 98 ? -9.676 -9.883 -13.175 1.00 0.00 98 LYS A N 8
ATOM 19241 C CA . LYS A 1 98 ? -10.057 -9.942 -14.582 1.00 0.00 98 LYS A CA 8
ATOM 19242 C C . LYS A 1 98 ? -9.434 -8.792 -15.369 1.00 0.00 98 LYS A C 8
ATOM 19243 O O . LYS A 1 98 ? -9.228 -8.896 -16.579 1.00 0.00 98 LYS A O 8
ATOM 19262 N N . ASN A 1 99 ? -9.142 -7.698 -14.675 1.00 0.00 99 ASN A N 8
ATOM 19263 C CA . ASN A 1 99 ? -8.548 -6.523 -15.304 1.00 0.00 99 ASN A CA 8
ATOM 19264 C C . ASN A 1 99 ? -7.204 -6.858 -15.944 1.00 0.00 99 ASN A C 8
ATOM 19265 O O . ASN A 1 99 ? -6.933 -6.466 -17.080 1.00 0.00 99 ASN A O 8
ATOM 19276 N N . PHE A 1 100 ? -6.365 -7.579 -15.208 1.00 0.00 100 PHE A N 8
ATOM 19277 C CA . PHE A 1 100 ? -5.046 -7.958 -15.707 1.00 0.00 100 PHE A CA 8
ATOM 19278 C C . PHE A 1 100 ? -5.039 -9.401 -16.206 1.00 0.00 100 PHE A C 8
ATOM 19279 O O . PHE A 1 100 ? -6.069 -10.074 -16.208 1.00 0.00 100 PHE A O 8
ATOM 19296 N N . THR A 1 101 ? -3.867 -9.865 -16.631 1.00 0.00 101 THR A N 8
ATOM 19297 C CA . THR A 1 101 ? -3.716 -11.224 -17.139 1.00 0.00 101 THR A CA 8
ATOM 19298 C C . THR A 1 101 ? -3.774 -12.252 -16.014 1.00 0.00 101 THR A C 8
ATOM 19299 O O . THR A 1 101 ? -4.127 -11.930 -14.879 1.00 0.00 101 THR A O 8
ATOM 19310 N N . ASN A 1 102 ? -3.427 -13.493 -16.343 1.00 0.00 102 ASN A N 8
ATOM 19311 C CA . ASN A 1 102 ? -3.437 -14.588 -15.377 1.00 0.00 102 ASN A CA 8
ATOM 19312 C C . ASN A 1 102 ? -2.316 -14.446 -14.346 1.00 0.00 102 ASN A C 8
ATOM 19313 O O . ASN A 1 102 ? -2.034 -15.382 -13.598 1.00 0.00 102 ASN A O 8
ATOM 19324 N N . THR A 1 103 ? -1.674 -13.282 -14.314 1.00 0.00 103 THR A N 8
ATOM 19325 C CA . THR A 1 103 ? -0.583 -13.039 -13.377 1.00 0.00 103 THR A CA 8
ATOM 19326 C C . THR A 1 103 ? -1.105 -12.480 -12.057 1.00 0.00 103 THR A C 8
ATOM 19327 O O . THR A 1 103 ? -0.330 -12.056 -11.200 1.00 0.00 103 THR A O 8
ATOM 19338 N N . GLN A 1 104 ? -2.426 -12.489 -11.897 1.00 0.00 104 GLN A N 8
ATOM 19339 C CA . GLN A 1 104 ? -3.055 -11.988 -10.679 1.00 0.00 104 GLN A CA 8
ATOM 19340 C C . GLN A 1 104 ? -2.743 -12.896 -9.492 1.00 0.00 104 GLN A C 8
ATOM 19341 O O . GLN A 1 104 ? -3.054 -12.568 -8.348 1.00 0.00 104 GLN A O 8
ATOM 19355 N N . ASN A 1 105 ? -2.128 -14.041 -9.773 1.00 0.00 105 ASN A N 8
ATOM 19356 C CA . ASN A 1 105 ? -1.774 -14.998 -8.731 1.00 0.00 105 ASN A CA 8
ATOM 19357 C C . ASN A 1 105 ? -0.604 -14.487 -7.895 1.00 0.00 105 ASN A C 8
ATOM 19358 O O . ASN A 1 105 ? -0.239 -15.093 -6.887 1.00 0.00 105 ASN A O 8
ATOM 19369 N N . LYS A 1 106 ? -0.020 -13.370 -8.319 1.00 0.00 106 LYS A N 8
ATOM 19370 C CA . LYS A 1 106 ? 1.108 -12.778 -7.607 1.00 0.00 106 LYS A CA 8
ATOM 19371 C C . LYS A 1 106 ? 0.682 -11.517 -6.863 1.00 0.00 106 LYS A C 8
ATOM 19372 O O . LYS A 1 106 ? 1.511 -10.668 -6.528 1.00 0.00 106 LYS A O 8
ATOM 19391 N N . VAL A 1 107 ? -0.619 -11.403 -6.609 1.00 0.00 107 VAL A N 8
ATOM 19392 C CA . VAL A 1 107 ? -1.162 -10.249 -5.904 1.00 0.00 107 VAL A CA 8
ATOM 19393 C C . VAL A 1 107 ? -1.624 -10.629 -4.500 1.00 0.00 107 VAL A C 8
ATOM 19394 O O . VAL A 1 107 ? -2.242 -11.675 -4.301 1.00 0.00 107 VAL A O 8
ATOM 19407 N N . LEU A 1 108 ? -1.323 -9.771 -3.530 1.00 0.00 108 LEU A N 8
ATOM 19408 C CA . LEU A 1 108 ? -1.707 -10.014 -2.145 1.00 0.00 108 LEU A CA 8
ATOM 19409 C C . LEU A 1 108 ? -2.908 -9.156 -1.758 1.00 0.00 108 LEU A C 8
ATOM 19410 O O . LEU A 1 108 ? -3.143 -8.103 -2.346 1.00 0.00 108 LEU A O 8
ATOM 19426 N N . LYS A 1 109 ? -3.667 -9.614 -0.768 1.00 0.00 109 LYS A N 8
ATOM 19427 C CA . LYS A 1 109 ? -4.845 -8.889 -0.308 1.00 0.00 109 LYS A CA 8
ATOM 19428 C C . LYS A 1 109 ? -4.742 -8.572 1.180 1.00 0.00 109 LYS A C 8
ATOM 19429 O O . LYS A 1 109 ? -4.669 -9.476 2.014 1.00 0.00 109 LYS A O 8
ATOM 19448 N N . ILE A 1 110 ? -4.746 -7.284 1.510 1.00 0.00 110 ILE A N 8
ATOM 19449 C CA . ILE A 1 110 ? -4.660 -6.850 2.898 1.00 0.00 110 ILE A CA 8
ATOM 19450 C C . ILE A 1 110 ? -5.886 -7.310 3.682 1.00 0.00 110 ILE A C 8
ATOM 19451 O O . ILE A 1 110 ? -5.799 -7.600 4.876 1.00 0.00 110 ILE A O 8
ATOM 19467 N N . THR A 1 111 ? -7.024 -7.384 2.998 1.00 0.00 111 THR A N 8
ATOM 19468 C CA . THR A 1 111 ? -8.264 -7.818 3.630 1.00 0.00 111 THR A CA 8
ATOM 19469 C C . THR A 1 111 ? -8.112 -9.221 4.205 1.00 0.00 111 THR A C 8
ATOM 19470 O O . THR A 1 111 ? -8.743 -9.565 5.206 1.00 0.00 111 THR A O 8
ATOM 19481 N N . ASP A 1 112 ? -7.263 -10.024 3.571 1.00 0.00 112 ASP A N 8
ATOM 19482 C CA . ASP A 1 112 ? -7.017 -11.387 4.024 1.00 0.00 112 ASP A CA 8
ATOM 19483 C C . ASP A 1 112 ? -6.022 -11.395 5.178 1.00 0.00 112 ASP A C 8
ATOM 19484 O O . ASP A 1 112 ? -6.037 -12.294 6.018 1.00 0.00 112 ASP A O 8
ATOM 19493 N N . PHE A 1 113 ? -5.161 -10.383 5.211 1.00 0.00 113 PHE A N 8
ATOM 19494 C CA . PHE A 1 113 ? -4.159 -10.266 6.264 1.00 0.00 113 PHE A CA 8
ATOM 19495 C C . PHE A 1 113 ? -4.695 -9.434 7.423 1.00 0.00 113 PHE A C 8
ATOM 19496 O O . PHE A 1 113 ? -3.990 -9.183 8.400 1.00 0.00 113 PHE A O 8
ATOM 19513 N N . SER A 1 114 ? -5.951 -9.012 7.306 1.00 0.00 114 SER A N 8
ATOM 19514 C CA . SER A 1 114 ? -6.590 -8.212 8.342 1.00 0.00 114 SER A CA 8
ATOM 19515 C C . SER A 1 114 ? -7.535 -9.074 9.181 1.00 0.00 114 SER A C 8
ATOM 19516 O O . SER A 1 114 ? -8.514 -9.618 8.667 1.00 0.00 114 SER A O 8
ATOM 19524 N N . PRO A 1 115 ? -7.245 -9.226 10.487 1.00 0.00 115 PRO A N 8
ATOM 19525 C CA . PRO A 1 115 ? -8.065 -10.040 11.390 1.00 0.00 115 PRO A CA 8
ATOM 19526 C C . PRO A 1 115 ? -9.438 -9.416 11.655 1.00 0.00 115 PRO A C 8
ATOM 19527 O O . PRO A 1 115 ? -10.329 -9.481 10.807 1.00 0.00 115 PRO A O 8
ATOM 19538 N N . SER A 1 116 ? -9.606 -8.817 12.833 1.00 0.00 116 SER A N 8
ATOM 19539 C CA . SER A 1 116 ? -10.870 -8.190 13.203 1.00 0.00 116 SER A CA 8
ATOM 19540 C C . SER A 1 116 ? -10.889 -6.718 12.804 1.00 0.00 116 SER A C 8
ATOM 19541 O O . SER A 1 116 ? -11.615 -5.915 13.392 1.00 0.00 116 SER A O 8
ATOM 19549 N N . LEU A 1 117 ? -10.084 -6.369 11.806 1.00 0.00 117 LEU A N 8
ATOM 19550 C CA . LEU A 1 117 ? -10.003 -4.991 11.335 1.00 0.00 117 LEU A CA 8
ATOM 19551 C C . LEU A 1 117 ? -11.278 -4.587 10.600 1.00 0.00 117 LEU A C 8
ATOM 19552 O O . LEU A 1 117 ? -11.801 -3.493 10.813 1.00 0.00 117 LEU A O 8
ATOM 19568 N N . ASN A 1 118 ? -11.769 -5.473 9.735 1.00 0.00 118 ASN A N 8
ATOM 19569 C CA . ASN A 1 118 ? -12.981 -5.200 8.968 1.00 0.00 118 ASN A CA 8
ATOM 19570 C C . ASN A 1 118 ? -12.885 -3.839 8.287 1.00 0.00 118 ASN A C 8
ATOM 19571 O O . ASN A 1 118 ? -13.506 -2.870 8.724 1.00 0.00 118 ASN A O 8
ATOM 19582 N N . TYR A 1 119 ? -12.088 -3.766 7.227 1.00 0.00 119 TYR A N 8
ATOM 19583 C CA . TYR A 1 119 ? -11.897 -2.516 6.503 1.00 0.00 119 TYR A CA 8
ATOM 19584 C C . TYR A 1 119 ? -12.096 -2.709 4.998 1.00 0.00 119 TYR A C 8
ATOM 19585 O O . TYR A 1 119 ? -11.810 -3.774 4.453 1.00 0.00 119 TYR A O 8
ATOM 19603 N N . ASP A 1 120 ? -12.595 -1.664 4.340 1.00 0.00 120 ASP A N 8
ATOM 19604 C CA . ASP A 1 120 ? -12.847 -1.701 2.902 1.00 0.00 120 ASP A CA 8
ATOM 19605 C C . ASP A 1 120 ? -11.641 -1.181 2.127 1.00 0.00 120 ASP A C 8
ATOM 19606 O O . ASP A 1 120 ? -10.535 -1.693 2.271 1.00 0.00 120 ASP A O 8
ATOM 19615 N N . GLU A 1 121 ? -11.864 -0.167 1.305 1.00 0.00 121 GLU A N 8
ATOM 19616 C CA . GLU A 1 121 ? -10.796 0.426 0.506 1.00 0.00 121 GLU A CA 8
ATOM 19617 C C . GLU A 1 121 ? -10.309 1.725 1.148 1.00 0.00 121 GLU A C 8
ATOM 19618 O O . GLU A 1 121 ? -10.999 2.740 1.097 1.00 0.00 121 GLU A O 8
ATOM 19630 N N . VAL A 1 122 ? -9.120 1.661 1.756 1.00 0.00 122 VAL A N 8
ATOM 19631 C CA . VAL A 1 122 ? -8.493 2.801 2.439 1.00 0.00 122 VAL A CA 8
ATOM 19632 C C . VAL A 1 122 ? -9.415 3.427 3.499 1.00 0.00 122 VAL A C 8
ATOM 19633 O O . VAL A 1 122 ? -10.606 3.634 3.272 1.00 0.00 122 VAL A O 8
ATOM 19646 N N . PRO A 1 123 ? -8.865 3.705 4.696 1.00 0.00 123 PRO A N 8
ATOM 19647 C CA . PRO A 1 123 ? -9.619 4.274 5.826 1.00 0.00 123 PRO A CA 8
ATOM 19648 C C . PRO A 1 123 ? -10.021 5.739 5.630 1.00 0.00 123 PRO A C 8
ATOM 19649 O O . PRO A 1 123 ? -10.456 6.132 4.546 1.00 0.00 123 PRO A O 8
ATOM 19660 N N . ASP A 1 124 ? -9.891 6.530 6.707 1.00 0.00 124 ASP A N 8
ATOM 19661 C CA . ASP A 1 124 ? -10.250 7.949 6.702 1.00 0.00 124 ASP A CA 8
ATOM 19662 C C . ASP A 1 124 ? -11.772 8.118 6.754 1.00 0.00 124 ASP A C 8
ATOM 19663 O O . ASP A 1 124 ? -12.514 7.287 6.235 1.00 0.00 124 ASP A O 8
ATOM 19672 N N . PRO A 1 125 ? -12.251 9.196 7.402 1.00 0.00 125 PRO A N 8
ATOM 19673 C CA . PRO A 1 125 ? -13.689 9.470 7.550 1.00 0.00 125 PRO A CA 8
ATOM 19674 C C . PRO A 1 125 ? -14.461 9.445 6.232 1.00 0.00 125 PRO A C 8
ATOM 19675 O O . PRO A 1 125 ? -15.648 9.115 6.209 1.00 0.00 125 PRO A O 8
ATOM 19686 N N . TRP A 1 126 ? -13.798 9.808 5.141 1.00 0.00 126 TRP A N 8
ATOM 19687 C CA . TRP A 1 126 ? -14.443 9.839 3.832 1.00 0.00 126 TRP A CA 8
ATOM 19688 C C . TRP A 1 126 ? -14.823 8.434 3.356 1.00 0.00 126 TRP A C 8
ATOM 19689 O O . TRP A 1 126 ? -15.685 8.279 2.490 1.00 0.00 126 TRP A O 8
ATOM 19710 N N . TYR A 1 127 ? -14.173 7.414 3.911 1.00 0.00 127 TYR A N 8
ATOM 19711 C CA . TYR A 1 127 ? -14.450 6.036 3.509 1.00 0.00 127 TYR A CA 8
ATOM 19712 C C . TYR A 1 127 ? -15.194 5.246 4.587 1.00 0.00 127 TYR A C 8
ATOM 19713 O O . TYR A 1 127 ? -16.116 4.492 4.274 1.00 0.00 127 TYR A O 8
ATOM 19731 N N . SER A 1 128 ? -14.798 5.402 5.849 1.00 0.00 128 SER A N 8
ATOM 19732 C CA . SER A 1 128 ? -15.453 4.673 6.933 1.00 0.00 128 SER A CA 8
ATOM 19733 C C . SER A 1 128 ? -16.248 5.607 7.843 1.00 0.00 128 SER A C 8
ATOM 19734 O O . SER A 1 128 ? -17.456 5.432 8.010 1.00 0.00 128 SER A O 8
ATOM 19742 N N . GLY A 1 129 ? -15.578 6.599 8.427 1.00 0.00 129 GLY A N 8
ATOM 19743 C CA . GLY A 1 129 ? -16.276 7.526 9.302 1.00 0.00 129 GLY A CA 8
ATOM 19744 C C . GLY A 1 129 ? -15.358 8.342 10.196 1.00 0.00 129 GLY A C 8
ATOM 19745 O O . GLY A 1 129 ? -15.536 9.554 10.318 1.00 0.00 129 GLY A O 8
ATOM 19749 N N . ASN A 1 130 ? -14.390 7.691 10.838 1.00 0.00 130 ASN A N 8
ATOM 19750 C CA . ASN A 1 130 ? -13.478 8.394 11.733 1.00 0.00 130 ASN A CA 8
ATOM 19751 C C . ASN A 1 130 ? -12.094 8.557 11.092 1.00 0.00 130 ASN A C 8
ATOM 19752 O O . ASN A 1 130 ? -11.813 7.969 10.048 1.00 0.00 130 ASN A O 8
ATOM 19763 N N . PHE A 1 131 ? -11.243 9.378 11.711 1.00 0.00 131 PHE A N 8
ATOM 19764 C CA . PHE A 1 131 ? -9.899 9.642 11.188 1.00 0.00 131 PHE A CA 8
ATOM 19765 C C . PHE A 1 131 ? -8.855 8.666 11.740 1.00 0.00 131 PHE A C 8
ATOM 19766 O O . PHE A 1 131 ? -8.089 8.074 10.981 1.00 0.00 131 PHE A O 8
ATOM 19783 N N . ASP A 1 132 ? -8.823 8.518 13.060 1.00 0.00 132 ASP A N 8
ATOM 19784 C CA . ASP A 1 132 ? -7.869 7.626 13.726 1.00 0.00 132 ASP A CA 8
ATOM 19785 C C . ASP A 1 132 ? -7.875 6.224 13.112 1.00 0.00 132 ASP A C 8
ATOM 19786 O O . ASP A 1 132 ? -6.912 5.463 13.253 1.00 0.00 132 ASP A O 8
ATOM 19795 N N . GLU A 1 133 ? -8.969 5.885 12.441 1.00 0.00 133 GLU A N 8
ATOM 19796 C CA . GLU A 1 133 ? -9.112 4.580 11.819 1.00 0.00 133 GLU A CA 8
ATOM 19797 C C . GLU A 1 133 ? -7.976 4.326 10.834 1.00 0.00 133 GLU A C 8
ATOM 19798 O O . GLU A 1 133 ? -7.519 3.197 10.682 1.00 0.00 133 GLU A O 8
ATOM 19810 N N . THR A 1 134 ? -7.514 5.391 10.181 1.00 0.00 134 THR A N 8
ATOM 19811 C CA . THR A 1 134 ? -6.421 5.282 9.223 1.00 0.00 134 THR A CA 8
ATOM 19812 C C . THR A 1 134 ? -5.178 4.705 9.882 1.00 0.00 134 THR A C 8
ATOM 19813 O O . THR A 1 134 ? -4.485 3.879 9.295 1.00 0.00 134 THR A O 8
ATOM 19824 N N . TYR A 1 135 ? -4.906 5.136 11.110 1.00 0.00 135 TYR A N 8
ATOM 19825 C CA . TYR A 1 135 ? -3.747 4.648 11.846 1.00 0.00 135 TYR A CA 8
ATOM 19826 C C . TYR A 1 135 ? -3.928 3.181 12.206 1.00 0.00 135 TYR A C 8
ATOM 19827 O O . TYR A 1 135 ? -2.990 2.393 12.119 1.00 0.00 135 TYR A O 8
ATOM 19845 N N . LYS A 1 136 ? -5.139 2.823 12.617 1.00 0.00 136 LYS A N 8
ATOM 19846 C CA . LYS A 1 136 ? -5.439 1.446 12.993 1.00 0.00 136 LYS A CA 8
ATOM 19847 C C . LYS A 1 136 ? -5.137 0.488 11.842 1.00 0.00 136 LYS A C 8
ATOM 19848 O O . LYS A 1 136 ? -4.360 -0.460 11.992 1.00 0.00 136 LYS A O 8
ATOM 19867 N N . ILE A 1 137 ? -5.758 0.742 10.695 1.00 0.00 137 ILE A N 8
ATOM 19868 C CA . ILE A 1 137 ? -5.569 -0.094 9.514 1.00 0.00 137 ILE A CA 8
ATOM 19869 C C . ILE A 1 137 ? -4.136 -0.024 8.997 1.00 0.00 137 ILE A C 8
ATOM 19870 O O . ILE A 1 137 ? -3.515 -1.050 8.739 1.00 0.00 137 ILE A O 8
ATOM 19886 N N . LEU A 1 138 ? -3.622 1.190 8.831 1.00 0.00 138 LEU A N 8
ATOM 19887 C CA . LEU A 1 138 ? -2.265 1.383 8.323 1.00 0.00 138 LEU A CA 8
ATOM 19888 C C . LEU A 1 138 ? -1.232 0.666 9.184 1.00 0.00 138 LEU A C 8
ATOM 19889 O O . LEU A 1 138 ? -0.412 -0.091 8.675 1.00 0.00 138 LEU A O 8
ATOM 19905 N N . SER A 1 139 ? -1.267 0.919 10.486 1.00 0.00 139 SER A N 8
ATOM 19906 C CA . SER A 1 139 ? -0.320 0.305 11.410 1.00 0.00 139 SER A CA 8
ATOM 19907 C C . SER A 1 139 ? -0.311 -1.217 11.274 1.00 0.00 139 SER A C 8
ATOM 19908 O O . SER A 1 139 ? 0.740 -1.822 11.053 1.00 0.00 139 SER A O 8
ATOM 19916 N N . LEU A 1 140 ? -1.482 -1.833 11.415 1.00 0.00 140 LEU A N 8
ATOM 19917 C CA . LEU A 1 140 ? -1.598 -3.287 11.317 1.00 0.00 140 LEU A CA 8
ATOM 19918 C C . LEU A 1 140 ? -1.253 -3.794 9.917 1.00 0.00 140 LEU A C 8
ATOM 19919 O O . LEU A 1 140 ? -0.379 -4.644 9.755 1.00 0.00 140 LEU A O 8
ATOM 19935 N N . ALA A 1 141 ? -1.957 -3.279 8.915 1.00 0.00 141 ALA A N 8
ATOM 19936 C CA . ALA A 1 141 ? -1.746 -3.688 7.527 1.00 0.00 141 ALA A CA 8
ATOM 19937 C C . ALA A 1 141 ? -0.285 -3.564 7.104 1.00 0.00 141 ALA A C 8
ATOM 19938 O O . ALA A 1 141 ? 0.276 -4.495 6.532 1.00 0.00 141 ALA A O 8
ATOM 19945 N N . CYS A 1 142 ? 0.325 -2.413 7.377 1.00 0.00 142 CYS A N 8
ATOM 19946 C CA . CYS A 1 142 ? 1.721 -2.181 7.006 1.00 0.00 142 CYS A CA 8
ATOM 19947 C C . CYS A 1 142 ? 2.641 -3.204 7.666 1.00 0.00 142 CYS A C 8
ATOM 19948 O O . CYS A 1 142 ? 3.545 -3.740 7.025 1.00 0.00 142 CYS A O 8
ATOM 19956 N N . LYS A 1 143 ? 2.408 -3.472 8.950 1.00 0.00 143 LYS A N 8
ATOM 19957 C CA . LYS A 1 143 ? 3.221 -4.435 9.687 1.00 0.00 143 LYS A CA 8
ATOM 19958 C C . LYS A 1 143 ? 3.125 -5.820 9.054 1.00 0.00 143 LYS A C 8
ATOM 19959 O O . LYS A 1 143 ? 4.129 -6.387 8.614 1.00 0.00 143 LYS A O 8
ATOM 19978 N N . ASN A 1 144 ? 1.909 -6.357 9.008 1.00 0.00 144 ASN A N 8
ATOM 19979 C CA . ASN A 1 144 ? 1.674 -7.671 8.425 1.00 0.00 144 ASN A CA 8
ATOM 19980 C C . ASN A 1 144 ? 2.191 -7.720 6.993 1.00 0.00 144 ASN A C 8
ATOM 19981 O O . ASN A 1 144 ? 2.711 -8.741 6.543 1.00 0.00 144 ASN A O 8
ATOM 19992 N N . LEU A 1 145 ? 2.055 -6.602 6.284 1.00 0.00 145 LEU A N 8
ATOM 19993 C CA . LEU A 1 145 ? 2.519 -6.511 4.906 1.00 0.00 145 LEU A CA 8
ATOM 19994 C C . LEU A 1 145 ? 4.027 -6.705 4.843 1.00 0.00 145 LEU A C 8
ATOM 19995 O O . LEU A 1 145 ? 4.528 -7.455 4.012 1.00 0.00 145 LEU A O 8
ATOM 20011 N N . LEU A 1 146 ? 4.744 -6.026 5.731 1.00 0.00 146 LEU A N 8
ATOM 20012 C CA . LEU A 1 146 ? 6.196 -6.128 5.779 1.00 0.00 146 LEU A CA 8
ATOM 20013 C C . LEU A 1 146 ? 6.626 -7.581 5.938 1.00 0.00 146 LEU A C 8
ATOM 20014 O O . LEU A 1 146 ? 7.563 -8.037 5.282 1.00 0.00 146 LEU A O 8
ATOM 20030 N N . VAL A 1 147 ? 5.935 -8.302 6.815 1.00 0.00 147 VAL A N 8
ATOM 20031 C CA . VAL A 1 147 ? 6.238 -9.706 7.071 1.00 0.00 147 VAL A CA 8
ATOM 20032 C C . VAL A 1 147 ? 6.083 -10.556 5.811 1.00 0.00 147 VAL A C 8
ATOM 20033 O O . VAL A 1 147 ? 7.021 -11.234 5.389 1.00 0.00 147 VAL A O 8
ATOM 20046 N N . PHE A 1 148 ? 4.892 -10.525 5.225 1.00 0.00 148 PHE A N 8
ATOM 20047 C CA . PHE A 1 148 ? 4.606 -11.303 4.021 1.00 0.00 148 PHE A CA 8
ATOM 20048 C C . PHE A 1 148 ? 5.457 -10.840 2.840 1.00 0.00 148 PHE A C 8
ATOM 20049 O O . PHE A 1 148 ? 6.160 -11.640 2.222 1.00 0.00 148 PHE A O 8
ATOM 20066 N N . LEU A 1 149 ? 5.379 -9.551 2.531 1.00 0.00 149 LEU A N 8
ATOM 20067 C CA . LEU A 1 149 ? 6.130 -8.973 1.421 1.00 0.00 149 LEU A CA 8
ATOM 20068 C C . LEU A 1 149 ? 7.617 -9.330 1.515 1.00 0.00 149 LEU A C 8
ATOM 20069 O O . LEU A 1 149 ? 8.214 -9.772 0.532 1.00 0.00 149 LEU A O 8
ATOM 20085 N N . SER A 1 150 ? 8.207 -9.147 2.700 1.00 0.00 150 SER A N 8
ATOM 20086 C CA . SER A 1 150 ? 9.624 -9.461 2.907 1.00 0.00 150 SER A CA 8
ATOM 20087 C C . SER A 1 150 ? 10.063 -9.160 4.339 1.00 0.00 150 SER A C 8
ATOM 20088 O O . SER A 1 150 ? 10.496 -8.047 4.642 1.00 0.00 150 SER A O 8
ATOM 20096 N N . LYS A 1 151 ? 9.960 -10.162 5.213 1.00 0.00 151 LYS A N 8
ATOM 20097 C CA . LYS A 1 151 ? 10.358 -10.012 6.612 1.00 0.00 151 LYS A CA 8
ATOM 20098 C C . LYS A 1 151 ? 10.110 -11.299 7.393 1.00 0.00 151 LYS A C 8
ATOM 20099 O O . LYS A 1 151 ? 10.659 -11.492 8.478 1.00 0.00 151 LYS A O 8
ATOM 20118 N N . HIS A 1 152 ? 9.277 -12.173 6.836 1.00 0.00 152 HIS A N 8
ATOM 20119 C CA . HIS A 1 152 ? 8.953 -13.442 7.481 1.00 0.00 152 HIS A CA 8
ATOM 20120 C C . HIS A 1 152 ? 10.214 -14.272 7.737 1.00 0.00 152 HIS A C 8
ATOM 20121 O O . HIS A 1 152 ? 10.850 -14.132 8.783 1.00 0.00 152 HIS A O 8
ATOM 20136 N N . HIS A 1 153 ? 10.572 -15.132 6.785 1.00 0.00 153 HIS A N 8
ATOM 20137 C CA . HIS A 1 153 ? 11.756 -15.976 6.915 1.00 0.00 153 HIS A CA 8
ATOM 20138 C C . HIS A 1 153 ? 11.665 -16.865 8.152 1.00 0.00 153 HIS A C 8
ATOM 20139 O O . HIS A 1 153 ? 12.664 -17.112 8.828 1.00 0.00 153 HIS A O 8
ATOM 20154 N N . HIS A 1 154 ? 10.460 -17.346 8.443 1.00 0.00 154 HIS A N 8
ATOM 20155 C CA . HIS A 1 154 ? 10.241 -18.211 9.596 1.00 0.00 154 HIS A CA 8
ATOM 20156 C C . HIS A 1 154 ? 9.093 -19.182 9.338 1.00 0.00 154 HIS A C 8
ATOM 20157 O O . HIS A 1 154 ? 8.892 -20.136 10.092 1.00 0.00 154 HIS A O 8
ATOM 20172 N N . HIS A 1 155 ? 8.342 -18.934 8.270 1.00 0.00 155 HIS A N 8
ATOM 20173 C CA . HIS A 1 155 ? 7.214 -19.788 7.912 1.00 0.00 155 HIS A CA 8
ATOM 20174 C C . HIS A 1 155 ? 7.679 -21.213 7.632 1.00 0.00 155 HIS A C 8
ATOM 20175 O O . HIS A 1 155 ? 8.463 -21.450 6.713 1.00 0.00 155 HIS A O 8
ATOM 20190 N N . HIS A 1 156 ? 7.191 -22.158 8.435 1.00 0.00 156 HIS A N 8
ATOM 20191 C CA . HIS A 1 156 ? 7.552 -23.564 8.281 1.00 0.00 156 HIS A CA 8
ATOM 20192 C C . HIS A 1 156 ? 9.054 -23.765 8.469 1.00 0.00 156 HIS A C 8
ATOM 20193 O O . HIS A 1 156 ? 9.799 -23.622 7.477 1.00 0.00 156 HIS A O 8
ATOM 20209 N N . MET A 1 1 ? 16.526 -8.396 -8.241 1.00 0.00 1 MET A N 9
ATOM 20210 C CA . MET A 1 1 ? 15.619 -7.261 -8.549 1.00 0.00 1 MET A CA 9
ATOM 20211 C C . MET A 1 1 ? 14.198 -7.545 -8.070 1.00 0.00 1 MET A C 9
ATOM 20212 O O . MET A 1 1 ? 13.400 -8.146 -8.788 1.00 0.00 1 MET A O 9
ATOM 20228 N N . LYS A 1 2 ? 13.890 -7.105 -6.854 1.00 0.00 2 LYS A N 9
ATOM 20229 C CA . LYS A 1 2 ? 12.564 -7.310 -6.280 1.00 0.00 2 LYS A CA 9
ATOM 20230 C C . LYS A 1 2 ? 11.745 -6.025 -6.350 1.00 0.00 2 LYS A C 9
ATOM 20231 O O . LYS A 1 2 ? 12.160 -4.986 -5.835 1.00 0.00 2 LYS A O 9
ATOM 20250 N N . LYS A 1 3 ? 10.582 -6.099 -6.992 1.00 0.00 3 LYS A N 9
ATOM 20251 C CA . LYS A 1 3 ? 9.712 -4.937 -7.129 1.00 0.00 3 LYS A CA 9
ATOM 20252 C C . LYS A 1 3 ? 8.325 -5.214 -6.559 1.00 0.00 3 LYS A C 9
ATOM 20253 O O . LYS A 1 3 ? 7.678 -6.202 -6.913 1.00 0.00 3 LYS A O 9
ATOM 20272 N N . ILE A 1 4 ? 7.873 -4.325 -5.682 1.00 0.00 4 ILE A N 9
ATOM 20273 C CA . ILE A 1 4 ? 6.561 -4.453 -5.064 1.00 0.00 4 ILE A CA 9
ATOM 20274 C C . ILE A 1 4 ? 5.641 -3.336 -5.543 1.00 0.00 4 ILE A C 9
ATOM 20275 O O . ILE A 1 4 ? 6.013 -2.165 -5.515 1.00 0.00 4 ILE A O 9
ATOM 20291 N N . LEU A 1 5 ? 4.443 -3.700 -5.986 1.00 0.00 5 LEU A N 9
ATOM 20292 C CA . LEU A 1 5 ? 3.490 -2.711 -6.472 1.00 0.00 5 LEU A CA 9
ATOM 20293 C C . LEU A 1 5 ? 2.302 -2.569 -5.526 1.00 0.00 5 LEU A C 9
ATOM 20294 O O . LEU A 1 5 ? 1.470 -3.470 -5.414 1.00 0.00 5 LEU A O 9
ATOM 20310 N N . PHE A 1 6 ? 2.223 -1.421 -4.861 1.00 0.00 6 PHE A N 9
ATOM 20311 C CA . PHE A 1 6 ? 1.130 -1.142 -3.937 1.00 0.00 6 PHE A CA 9
ATOM 20312 C C . PHE A 1 6 ? 0.008 -0.404 -4.666 1.00 0.00 6 PHE A C 9
ATOM 20313 O O . PHE A 1 6 ? 0.163 0.760 -5.036 1.00 0.00 6 PHE A O 9
ATOM 20330 N N . ILE A 1 7 ? -1.116 -1.085 -4.877 1.00 0.00 7 ILE A N 9
ATOM 20331 C CA . ILE A 1 7 ? -2.249 -0.482 -5.574 1.00 0.00 7 ILE A CA 9
ATOM 20332 C C . ILE A 1 7 ? -3.311 0.004 -4.594 1.00 0.00 7 ILE A C 9
ATOM 20333 O O . ILE A 1 7 ? -3.808 -0.766 -3.771 1.00 0.00 7 ILE A O 9
ATOM 20349 N N . CYS A 1 8 ? -3.655 1.285 -4.692 1.00 0.00 8 CYS A N 9
ATOM 20350 C CA . CYS A 1 8 ? -4.663 1.876 -3.819 1.00 0.00 8 CYS A CA 9
ATOM 20351 C C . CYS A 1 8 ? -5.675 2.685 -4.622 1.00 0.00 8 CYS A C 9
ATOM 20352 O O . CYS A 1 8 ? -5.306 3.560 -5.404 1.00 0.00 8 CYS A O 9
ATOM 20360 N N . LEU A 1 9 ? -6.957 2.388 -4.419 1.00 0.00 9 LEU A N 9
ATOM 20361 C CA . LEU A 1 9 ? -8.029 3.089 -5.119 1.00 0.00 9 LEU A CA 9
ATOM 20362 C C . LEU A 1 9 ? -7.922 4.590 -4.881 1.00 0.00 9 LEU A C 9
ATOM 20363 O O . LEU A 1 9 ? -8.426 5.396 -5.665 1.00 0.00 9 LEU A O 9
ATOM 20379 N N . GLY A 1 10 ? -7.249 4.955 -3.795 1.00 0.00 10 GLY A N 9
ATOM 20380 C CA . GLY A 1 10 ? -7.065 6.354 -3.461 1.00 0.00 10 GLY A CA 9
ATOM 20381 C C . GLY A 1 10 ? -5.683 6.624 -2.902 1.00 0.00 10 GLY A C 9
ATOM 20382 O O . GLY A 1 10 ? -5.437 6.412 -1.715 1.00 0.00 10 GLY A O 9
ATOM 20386 N N . ASN A 1 11 ? -4.777 7.082 -3.760 1.00 0.00 11 ASN A N 9
ATOM 20387 C CA . ASN A 1 11 ? -3.408 7.372 -3.342 1.00 0.00 11 ASN A CA 9
ATOM 20388 C C . ASN A 1 11 ? -3.328 8.699 -2.596 1.00 0.00 11 ASN A C 9
ATOM 20389 O O . ASN A 1 11 ? -2.334 9.419 -2.693 1.00 0.00 11 ASN A O 9
ATOM 20400 N N . ILE A 1 12 ? -4.378 9.012 -1.846 1.00 0.00 12 ILE A N 9
ATOM 20401 C CA . ILE A 1 12 ? -4.431 10.244 -1.075 1.00 0.00 12 ILE A CA 9
ATOM 20402 C C . ILE A 1 12 ? -4.788 9.964 0.381 1.00 0.00 12 ILE A C 9
ATOM 20403 O O . ILE A 1 12 ? -4.951 10.888 1.178 1.00 0.00 12 ILE A O 9
ATOM 20419 N N . CYS A 1 13 ? -4.908 8.683 0.726 1.00 0.00 13 CYS A N 9
ATOM 20420 C CA . CYS A 1 13 ? -5.248 8.293 2.089 1.00 0.00 13 CYS A CA 9
ATOM 20421 C C . CYS A 1 13 ? -4.316 7.200 2.615 1.00 0.00 13 CYS A C 9
ATOM 20422 O O . CYS A 1 13 ? -3.398 7.477 3.387 1.00 0.00 13 CYS A O 9
ATOM 20430 N N . ARG A 1 14 ? -4.564 5.957 2.208 1.00 0.00 14 ARG A N 9
ATOM 20431 C CA . ARG A 1 14 ? -3.754 4.830 2.662 1.00 0.00 14 ARG A CA 9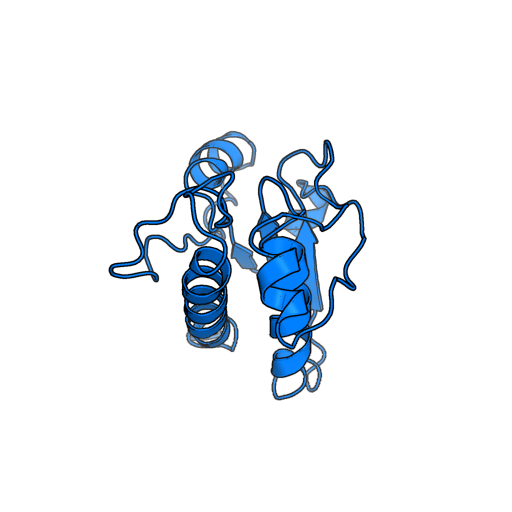
ATOM 20432 C C . ARG A 1 14 ? -2.428 4.742 1.907 1.00 0.00 14 ARG A C 9
ATOM 20433 O O . ARG A 1 14 ? -1.375 4.538 2.511 1.00 0.00 14 ARG A O 9
ATOM 20454 N N . SER A 1 15 ? -2.488 4.879 0.588 1.00 0.00 15 SER A N 9
ATOM 20455 C CA . SER A 1 15 ? -1.293 4.797 -0.246 1.00 0.00 15 SER A CA 9
ATOM 20456 C C . SER A 1 15 ? -0.218 5.807 0.177 1.00 0.00 15 SER A C 9
ATOM 20457 O O . SER A 1 15 ? 0.944 5.436 0.336 1.00 0.00 15 SER A O 9
ATOM 20465 N N . PRO A 1 16 ? -0.575 7.098 0.358 1.00 0.00 16 PRO A N 9
ATOM 20466 C CA . PRO A 1 16 ? 0.395 8.136 0.750 1.00 0.00 16 PRO A CA 9
ATOM 20467 C C . PRO A 1 16 ? 0.926 7.959 2.169 1.00 0.00 16 PRO A C 9
ATOM 20468 O O . PRO A 1 16 ? 2.127 8.093 2.409 1.00 0.00 16 PRO A O 9
ATOM 20479 N N . MET A 1 17 ? 0.032 7.666 3.106 1.00 0.00 17 MET A N 9
ATOM 20480 C CA . MET A 1 17 ? 0.424 7.479 4.499 1.00 0.00 17 MET A CA 9
ATOM 20481 C C . MET A 1 17 ? 1.494 6.400 4.608 1.00 0.00 17 MET A C 9
ATOM 20482 O O . MET A 1 17 ? 2.559 6.620 5.188 1.00 0.00 17 MET A O 9
ATOM 20496 N N . ALA A 1 18 ? 1.209 5.237 4.034 1.00 0.00 18 ALA A N 9
ATOM 20497 C CA . ALA A 1 18 ? 2.151 4.129 4.056 1.00 0.00 18 ALA A CA 9
ATOM 20498 C C . ALA A 1 18 ? 3.308 4.385 3.099 1.00 0.00 18 ALA A C 9
ATOM 20499 O O . ALA A 1 18 ? 4.366 3.775 3.217 1.00 0.00 18 ALA A O 9
ATOM 20506 N N . GLU A 1 19 ? 3.105 5.299 2.153 1.00 0.00 19 GLU A N 9
ATOM 20507 C CA . GLU A 1 19 ? 4.148 5.633 1.188 1.00 0.00 19 GLU A CA 9
ATOM 20508 C C . GLU A 1 19 ? 5.358 6.223 1.901 1.00 0.00 19 GLU A C 9
ATOM 20509 O O . GLU A 1 19 ? 6.490 5.783 1.694 1.00 0.00 19 GLU A O 9
ATOM 20521 N N . PHE A 1 20 ? 5.111 7.220 2.746 1.00 0.00 20 PHE A N 9
ATOM 20522 C CA . PHE A 1 20 ? 6.180 7.870 3.494 1.00 0.00 20 PHE A CA 9
ATOM 20523 C C . PHE A 1 20 ? 6.678 6.970 4.626 1.00 0.00 20 PHE A C 9
ATOM 20524 O O . PHE A 1 20 ? 7.887 6.841 4.841 1.00 0.00 20 PHE A O 9
ATOM 20541 N N . ILE A 1 21 ? 5.748 6.343 5.346 1.00 0.00 21 ILE A N 9
ATOM 20542 C CA . ILE A 1 21 ? 6.115 5.457 6.447 1.00 0.00 21 ILE A CA 9
ATOM 20543 C C . ILE A 1 21 ? 7.004 4.316 5.961 1.00 0.00 21 ILE A C 9
ATOM 20544 O O . ILE A 1 21 ? 8.113 4.126 6.462 1.00 0.00 21 ILE A O 9
ATOM 20560 N N . MET A 1 22 ? 6.517 3.570 4.974 1.00 0.00 22 MET A N 9
ATOM 20561 C CA . MET A 1 22 ? 7.274 2.459 4.414 1.00 0.00 22 MET A CA 9
ATOM 20562 C C . MET A 1 22 ? 8.616 2.944 3.885 1.00 0.00 22 MET A C 9
ATOM 20563 O O . MET A 1 22 ? 9.644 2.307 4.104 1.00 0.00 22 MET A O 9
ATOM 20577 N N . LYS A 1 23 ? 8.596 4.081 3.193 1.00 0.00 23 LYS A N 9
ATOM 20578 C CA . LYS A 1 23 ? 9.811 4.663 2.638 1.00 0.00 23 LYS A CA 9
ATOM 20579 C C . LYS A 1 23 ? 10.891 4.767 3.706 1.00 0.00 23 LYS A C 9
ATOM 20580 O O . LYS A 1 23 ? 12.071 4.546 3.438 1.00 0.00 23 LYS A O 9
ATOM 20599 N N . ASP A 1 24 ? 10.475 5.103 4.924 1.00 0.00 24 ASP A N 9
ATOM 20600 C CA . ASP A 1 24 ? 11.407 5.234 6.038 1.00 0.00 24 ASP A CA 9
ATOM 20601 C C . ASP A 1 24 ? 11.944 3.867 6.459 1.00 0.00 24 ASP A C 9
ATOM 20602 O O . ASP A 1 24 ? 13.151 3.685 6.618 1.00 0.00 24 ASP A O 9
ATOM 20611 N N . LEU A 1 25 ? 11.037 2.913 6.643 1.00 0.00 25 LEU A N 9
ATOM 20612 C CA . LEU A 1 25 ? 11.411 1.560 7.051 1.00 0.00 25 LEU A CA 9
ATOM 20613 C C . LEU A 1 25 ? 12.211 0.846 5.964 1.00 0.00 25 LEU A C 9
ATOM 20614 O O . LEU A 1 25 ? 12.929 -0.115 6.242 1.00 0.00 25 LEU A O 9
ATOM 20630 N N . VAL A 1 26 ? 12.071 1.311 4.727 1.00 0.00 26 VAL A N 9
ATOM 20631 C CA . VAL A 1 26 ? 12.768 0.707 3.597 1.00 0.00 26 VAL A CA 9
ATOM 20632 C C . VAL A 1 26 ? 14.278 0.677 3.821 1.00 0.00 26 VAL A C 9
ATOM 20633 O O . VAL A 1 26 ? 14.902 -0.375 3.747 1.00 0.00 26 VAL A O 9
ATOM 20646 N N . LYS A 1 27 ? 14.860 1.838 4.088 1.00 0.00 27 LYS A N 9
ATOM 20647 C CA . LYS A 1 27 ? 16.299 1.941 4.310 1.00 0.00 27 LYS A CA 9
ATOM 20648 C C . LYS A 1 27 ? 16.783 0.961 5.378 1.00 0.00 27 LYS A C 9
ATOM 20649 O O . LYS A 1 27 ? 17.943 0.547 5.369 1.00 0.00 27 LYS A O 9
ATOM 20668 N N . LYS A 1 28 ? 15.903 0.613 6.312 1.00 0.00 28 LYS A N 9
ATOM 20669 C CA . LYS A 1 28 ? 16.263 -0.294 7.399 1.00 0.00 28 LYS A CA 9
ATOM 20670 C C . LYS A 1 28 ? 16.546 -1.720 6.920 1.00 0.00 28 LYS A C 9
ATOM 20671 O O . LYS A 1 28 ? 17.597 -2.282 7.229 1.00 0.00 28 LYS A O 9
ATOM 20690 N N . ALA A 1 29 ? 15.600 -2.318 6.196 1.00 0.00 29 ALA A N 9
ATOM 20691 C CA . ALA A 1 29 ? 15.768 -3.694 5.725 1.00 0.00 29 ALA A CA 9
ATOM 20692 C C . ALA A 1 29 ? 15.430 -3.869 4.244 1.00 0.00 29 ALA A C 9
ATOM 20693 O O . ALA A 1 29 ? 15.023 -4.954 3.827 1.00 0.00 29 ALA A O 9
ATOM 20700 N N . ASN A 1 30 ? 15.588 -2.818 3.450 1.00 0.00 30 ASN A N 9
ATOM 20701 C CA . ASN A 1 30 ? 15.282 -2.903 2.025 1.00 0.00 30 ASN A CA 9
ATOM 20702 C C . ASN A 1 30 ? 16.371 -2.249 1.180 1.00 0.00 30 ASN A C 9
ATOM 20703 O O . ASN A 1 30 ? 16.947 -2.887 0.298 1.00 0.00 30 ASN A O 9
ATOM 20714 N N . LEU A 1 31 ? 16.649 -0.977 1.449 1.00 0.00 31 LEU A N 9
ATOM 20715 C CA . LEU A 1 31 ? 17.670 -0.247 0.704 1.00 0.00 31 LEU A CA 9
ATOM 20716 C C . LEU A 1 31 ? 19.030 -0.921 0.848 1.00 0.00 31 LEU A C 9
ATOM 20717 O O . LEU A 1 31 ? 19.927 -0.716 0.030 1.00 0.00 31 LEU A O 9
ATOM 20733 N N . GLU A 1 32 ? 19.170 -1.736 1.889 1.00 0.00 32 GLU A N 9
ATOM 20734 C CA . GLU A 1 32 ? 20.414 -2.452 2.137 1.00 0.00 32 GLU A CA 9
ATOM 20735 C C . GLU A 1 32 ? 20.596 -3.575 1.122 1.00 0.00 32 GLU A C 9
ATOM 20736 O O . GLU A 1 32 ? 21.691 -3.780 0.598 1.00 0.00 32 GLU A O 9
ATOM 20748 N N . LYS A 1 33 ? 19.512 -4.294 0.847 1.00 0.00 33 LYS A N 9
ATOM 20749 C CA . LYS A 1 33 ? 19.544 -5.395 -0.111 1.00 0.00 33 LYS A CA 9
ATOM 20750 C C . LYS A 1 33 ? 19.026 -4.942 -1.472 1.00 0.00 33 LYS A C 9
ATOM 20751 O O . LYS A 1 33 ? 18.739 -5.764 -2.343 1.00 0.00 33 LYS A O 9
ATOM 20770 N N . GLU A 1 34 ? 18.913 -3.627 -1.641 1.00 0.00 34 GLU A N 9
ATOM 20771 C CA . GLU A 1 34 ? 18.433 -3.045 -2.892 1.00 0.00 34 GLU A CA 9
ATOM 20772 C C . GLU A 1 34 ? 17.012 -3.504 -3.212 1.00 0.00 34 GLU A C 9
ATOM 20773 O O . GLU A 1 34 ? 16.780 -4.191 -4.208 1.00 0.00 34 GLU A O 9
ATOM 20785 N N . PHE A 1 35 ? 16.061 -3.112 -2.370 1.00 0.00 35 PHE A N 9
ATOM 20786 C CA . PHE A 1 35 ? 14.662 -3.473 -2.575 1.00 0.00 35 PHE A CA 9
ATOM 20787 C C . PHE A 1 35 ? 13.889 -2.296 -3.159 1.00 0.00 35 PHE A C 9
ATOM 20788 O O . PHE A 1 35 ? 14.009 -1.166 -2.683 1.00 0.00 35 PHE A O 9
ATOM 20805 N N . PHE A 1 36 ? 13.108 -2.561 -4.203 1.00 0.00 36 PHE A N 9
ATOM 20806 C CA . PHE A 1 36 ? 12.332 -1.515 -4.861 1.00 0.00 36 PHE A CA 9
ATOM 20807 C C . PHE A 1 36 ? 10.844 -1.632 -4.544 1.00 0.00 36 PHE A C 9
ATOM 20808 O O . PHE A 1 36 ? 10.269 -2.719 -4.595 1.00 0.00 36 PHE A O 9
ATOM 20825 N N . ILE A 1 37 ? 10.228 -0.496 -4.225 1.00 0.00 37 ILE A N 9
ATOM 20826 C CA . ILE A 1 37 ? 8.805 -0.451 -3.906 1.00 0.00 37 ILE A CA 9
ATOM 20827 C C . ILE A 1 37 ? 8.102 0.629 -4.723 1.00 0.00 37 ILE A C 9
ATOM 20828 O O . ILE A 1 37 ? 8.700 1.653 -5.056 1.00 0.00 37 ILE A O 9
ATOM 20844 N N . ASN A 1 38 ? 6.833 0.396 -5.045 1.00 0.00 38 ASN A N 9
ATOM 20845 C CA . ASN A 1 38 ? 6.055 1.353 -5.829 1.00 0.00 38 ASN A CA 9
ATOM 20846 C C . ASN A 1 38 ? 4.647 1.510 -5.265 1.00 0.00 38 ASN A C 9
ATOM 20847 O O . ASN A 1 38 ? 4.195 0.696 -4.463 1.00 0.00 38 ASN A O 9
ATOM 20858 N N . SER A 1 39 ? 3.961 2.565 -5.694 1.00 0.00 39 SER A N 9
ATOM 20859 C CA . SER A 1 39 ? 2.601 2.836 -5.240 1.00 0.00 39 SER A CA 9
ATOM 20860 C C . SER A 1 39 ? 1.865 3.723 -6.238 1.00 0.00 39 SER A C 9
ATOM 20861 O O . SER A 1 39 ? 2.331 4.813 -6.572 1.00 0.00 39 SER A O 9
ATOM 20869 N N . ALA A 1 40 ? 0.717 3.252 -6.714 1.00 0.00 40 ALA A N 9
ATOM 20870 C CA . ALA A 1 40 ? -0.078 4.008 -7.676 1.00 0.00 40 ALA A CA 9
ATOM 20871 C C . ALA A 1 40 ? -1.562 3.682 -7.543 1.00 0.00 40 ALA A C 9
ATOM 20872 O O . ALA A 1 40 ? -1.959 2.887 -6.691 1.00 0.00 40 ALA A O 9
ATOM 20879 N N . GLY A 1 41 ? -2.376 4.303 -8.392 1.00 0.00 41 GLY A N 9
ATOM 20880 C CA . GLY A 1 41 ? -3.807 4.067 -8.356 1.00 0.00 41 GLY A CA 9
ATOM 20881 C C . GLY A 1 41 ? -4.271 3.152 -9.472 1.00 0.00 41 GLY A C 9
ATOM 20882 O O . GLY A 1 41 ? -3.461 2.665 -10.261 1.00 0.00 41 GLY A O 9
ATOM 20886 N N . THR A 1 42 ? -5.577 2.916 -9.539 1.00 0.00 42 THR A N 9
ATOM 20887 C CA . THR A 1 42 ? -6.143 2.052 -10.568 1.00 0.00 42 THR A CA 9
ATOM 20888 C C . THR A 1 42 ? -6.113 2.730 -11.934 1.00 0.00 42 THR A C 9
ATOM 20889 O O . THR A 1 42 ? -5.702 2.129 -12.926 1.00 0.00 42 THR A O 9
ATOM 20900 N N . SER A 1 43 ? -6.552 3.984 -11.975 1.00 0.00 43 SER A N 9
ATOM 20901 C CA . SER A 1 43 ? -6.579 4.746 -13.220 1.00 0.00 43 SER A CA 9
ATOM 20902 C C . SER A 1 43 ? -5.837 6.071 -13.069 1.00 0.00 43 SER A C 9
ATOM 20903 O O . SER A 1 43 ? -5.728 6.842 -14.023 1.00 0.00 43 SER A O 9
ATOM 20911 N N . GLY A 1 44 ? -5.334 6.332 -11.868 1.00 0.00 44 GLY A N 9
ATOM 20912 C CA . GLY A 1 44 ? -4.616 7.568 -11.616 1.00 0.00 44 GLY A CA 9
ATOM 20913 C C . GLY A 1 44 ? -5.503 8.791 -11.746 1.00 0.00 44 GLY A C 9
ATOM 20914 O O . GLY A 1 44 ? -5.013 9.900 -11.953 1.00 0.00 44 GLY A O 9
ATOM 20918 N N . GLU A 1 45 ? -6.813 8.586 -11.624 1.00 0.00 45 GLU A N 9
ATOM 20919 C CA . GLU A 1 45 ? -7.773 9.681 -11.724 1.00 0.00 45 GLU A CA 9
ATOM 20920 C C . GLU A 1 45 ? -7.442 10.778 -10.720 1.00 0.00 45 GLU A C 9
ATOM 20921 O O . GLU A 1 45 ? -7.225 11.932 -11.091 1.00 0.00 45 GLU A O 9
ATOM 20933 N N . HIS A 1 46 ? -7.400 10.406 -9.445 1.00 0.00 46 HIS A N 9
ATOM 20934 C CA . HIS A 1 46 ? -7.087 11.349 -8.379 1.00 0.00 46 HIS A CA 9
ATOM 20935 C C . HIS A 1 46 ? -5.946 10.816 -7.520 1.00 0.00 46 HIS A C 9
ATOM 20936 O O . HIS A 1 46 ? -5.211 11.586 -6.901 1.00 0.00 46 HIS A O 9
ATOM 20951 N N . ASP A 1 47 ? -5.812 9.491 -7.495 1.00 0.00 47 ASP A N 9
ATOM 20952 C CA . ASP A 1 47 ? -4.764 8.829 -6.722 1.00 0.00 47 ASP A CA 9
ATOM 20953 C C . ASP A 1 47 ? -3.427 9.550 -6.881 1.00 0.00 47 ASP A C 9
ATOM 20954 O O . ASP A 1 47 ? -2.779 9.454 -7.923 1.00 0.00 47 ASP A O 9
ATOM 20963 N N . GLY A 1 48 ? -3.021 10.272 -5.841 1.00 0.00 48 GLY A N 9
ATOM 20964 C CA . GLY A 1 48 ? -1.766 10.999 -5.885 1.00 0.00 48 GLY A CA 9
ATOM 20965 C C . GLY A 1 48 ? -1.965 12.498 -6.000 1.00 0.00 48 GLY A C 9
ATOM 20966 O O . GLY A 1 48 ? -1.143 13.196 -6.596 1.00 0.00 48 GLY A O 9
ATOM 20970 N N . GLU A 1 49 ? -3.058 12.996 -5.428 1.00 0.00 49 GLU A N 9
ATOM 20971 C CA . GLU A 1 49 ? -3.361 14.422 -5.471 1.00 0.00 49 GLU A CA 9
ATOM 20972 C C . GLU A 1 49 ? -2.452 15.200 -4.525 1.00 0.00 49 GLU A C 9
ATOM 20973 O O . GLU A 1 49 ? -1.522 15.877 -4.963 1.00 0.00 49 GLU A O 9
ATOM 20985 N N . GLY A 1 50 ? -2.722 15.097 -3.227 1.00 0.00 50 GLY A N 9
ATOM 20986 C CA . GLY A 1 50 ? -1.912 15.798 -2.250 1.00 0.00 50 GLY A CA 9
ATOM 20987 C C . GLY A 1 50 ? -2.417 15.630 -0.827 1.00 0.00 50 GLY A C 9
ATOM 20988 O O . GLY A 1 50 ? -1.664 15.828 0.127 1.00 0.00 50 GLY A O 9
ATOM 20992 N N . MET A 1 51 ? -3.690 15.267 -0.680 1.00 0.00 51 MET A N 9
ATOM 20993 C CA . MET A 1 51 ? -4.282 15.078 0.643 1.00 0.00 51 MET A CA 9
ATOM 20994 C C . MET A 1 51 ? -5.699 14.521 0.543 1.00 0.00 51 MET A C 9
ATOM 20995 O O . MET A 1 51 ? -6.312 14.539 -0.524 1.00 0.00 51 MET A O 9
ATOM 21009 N N . HIS A 1 52 ? -6.215 14.031 1.669 1.00 0.00 52 HIS A N 9
ATOM 21010 C CA . HIS A 1 52 ? -7.564 13.472 1.722 1.00 0.00 52 HIS A CA 9
ATOM 21011 C C . HIS A 1 52 ? -8.025 13.301 3.167 1.00 0.00 52 HIS A C 9
ATOM 21012 O O . HIS A 1 52 ? -7.217 13.057 4.063 1.00 0.00 52 HIS A O 9
ATOM 21027 N N . TYR A 1 53 ? -9.332 13.433 3.379 1.00 0.00 53 TYR A N 9
ATOM 21028 C CA . TYR A 1 53 ? -9.925 13.298 4.706 1.00 0.00 53 TYR A CA 9
ATOM 21029 C C . TYR A 1 53 ? -9.442 12.034 5.409 1.00 0.00 53 TYR A C 9
ATOM 21030 O O . TYR A 1 53 ? -9.200 11.009 4.771 1.00 0.00 53 TYR A O 9
ATOM 21048 N N . GLY A 1 54 ? -9.315 12.114 6.731 1.00 0.00 54 GLY A N 9
ATOM 21049 C CA . GLY A 1 54 ? -8.874 10.970 7.505 1.00 0.00 54 GLY A CA 9
ATOM 21050 C C . GLY A 1 54 ? -7.369 10.913 7.677 1.00 0.00 54 GLY A C 9
ATOM 21051 O O . GLY A 1 54 ? -6.842 11.279 8.729 1.00 0.00 54 GLY A O 9
ATOM 21055 N N . THR A 1 55 ? -6.678 10.438 6.646 1.00 0.00 55 THR A N 9
ATOM 21056 C CA . THR A 1 55 ? -5.227 10.315 6.689 1.00 0.00 55 THR A CA 9
ATOM 21057 C C . THR A 1 55 ? -4.559 11.663 6.949 1.00 0.00 55 THR A C 9
ATOM 21058 O O . THR A 1 55 ? -3.712 11.778 7.832 1.00 0.00 55 THR A O 9
ATOM 21069 N N . LYS A 1 56 ? -4.941 12.676 6.180 1.00 0.00 56 LYS A N 9
ATOM 21070 C CA . LYS A 1 56 ? -4.369 14.008 6.343 1.00 0.00 56 LYS A CA 9
ATOM 21071 C C . LYS A 1 56 ? -4.568 14.518 7.767 1.00 0.00 56 LYS A C 9
ATOM 21072 O O . LYS A 1 56 ? -3.708 15.204 8.315 1.00 0.00 56 LYS A O 9
ATOM 21091 N N . ASN A 1 57 ? -5.707 14.176 8.364 1.00 0.00 57 ASN A N 9
ATOM 21092 C CA . ASN A 1 57 ? -6.011 14.598 9.726 1.00 0.00 57 ASN A CA 9
ATOM 21093 C C . ASN A 1 57 ? -4.982 14.036 10.704 1.00 0.00 57 ASN A C 9
ATOM 21094 O O . ASN A 1 57 ? -4.408 14.770 11.513 1.00 0.00 57 ASN A O 9
ATOM 21105 N N . LYS A 1 58 ? -4.739 12.733 10.608 1.00 0.00 58 LYS A N 9
ATOM 21106 C CA . LYS A 1 58 ? -3.766 12.077 11.472 1.00 0.00 58 LYS A CA 9
ATOM 21107 C C . LYS A 1 58 ? -2.379 12.653 11.232 1.00 0.00 58 LYS A C 9
ATOM 21108 O O . LYS A 1 58 ? -1.671 13.015 12.171 1.00 0.00 58 LYS A O 9
ATOM 21127 N N . LEU A 1 59 ? -2.004 12.735 9.963 1.00 0.00 59 LEU A N 9
ATOM 21128 C CA . LEU A 1 59 ? -0.707 13.272 9.581 1.00 0.00 59 LEU A CA 9
ATOM 21129 C C . LEU A 1 59 ? -0.500 14.651 10.196 1.00 0.00 59 LEU A C 9
ATOM 21130 O O . LEU A 1 59 ? 0.555 14.939 10.759 1.00 0.00 59 LEU A O 9
ATOM 21146 N N . ALA A 1 60 ? -1.518 15.495 10.091 1.00 0.00 60 ALA A N 9
ATOM 21147 C CA . ALA A 1 60 ? -1.454 16.841 10.642 1.00 0.00 60 ALA A CA 9
ATOM 21148 C C . ALA A 1 60 ? -1.231 16.799 12.150 1.00 0.00 60 ALA A C 9
ATOM 21149 O O . ALA A 1 60 ? -0.585 17.681 12.717 1.00 0.00 60 ALA A O 9
ATOM 21156 N N . GLN A 1 61 ? -1.776 15.770 12.795 1.00 0.00 61 GLN A N 9
ATOM 21157 C CA . GLN A 1 61 ? -1.641 15.614 14.241 1.00 0.00 61 GLN A CA 9
ATOM 21158 C C . GLN A 1 61 ? -0.170 15.570 14.667 1.00 0.00 61 GLN A C 9
ATOM 21159 O O . GLN A 1 61 ? 0.262 16.375 15.491 1.00 0.00 61 GLN A O 9
ATOM 21173 N N . LEU A 1 62 ? 0.603 14.636 14.103 1.00 0.00 62 LEU A N 9
ATOM 21174 C CA . LEU A 1 62 ? 2.024 14.524 14.446 1.00 0.00 62 LEU A CA 9
ATOM 21175 C C . LEU A 1 62 ? 2.888 14.191 13.225 1.00 0.00 62 LEU A C 9
ATOM 21176 O O . LEU A 1 62 ? 4.044 14.609 13.150 1.00 0.00 62 LEU A O 9
ATOM 21192 N N . ASN A 1 63 ? 2.335 13.441 12.277 1.00 0.00 63 ASN A N 9
ATOM 21193 C CA . ASN A 1 63 ? 3.076 13.063 11.074 1.00 0.00 63 ASN A CA 9
ATOM 21194 C C . ASN A 1 63 ? 3.231 14.254 10.132 1.00 0.00 63 ASN A C 9
ATOM 21195 O O . ASN A 1 63 ? 3.105 15.407 10.546 1.00 0.00 63 ASN A O 9
ATOM 21206 N N . ILE A 1 64 ? 3.496 13.967 8.861 1.00 0.00 64 ILE A N 9
ATOM 21207 C CA . ILE A 1 64 ? 3.654 15.011 7.858 1.00 0.00 64 ILE A CA 9
ATOM 21208 C C . ILE A 1 64 ? 2.375 15.151 7.041 1.00 0.00 64 ILE A C 9
ATOM 21209 O O . ILE A 1 64 ? 1.831 14.159 6.559 1.00 0.00 64 ILE A O 9
ATOM 21225 N N . GLU A 1 65 ? 1.891 16.384 6.904 1.00 0.00 65 GLU A N 9
ATOM 21226 C CA . GLU A 1 65 ? 0.660 16.648 6.160 1.00 0.00 65 GLU A CA 9
ATOM 21227 C C . GLU A 1 65 ? 0.699 16.056 4.760 1.00 0.00 65 GLU A C 9
ATOM 21228 O O . GLU A 1 65 ? -0.331 15.941 4.096 1.00 0.00 65 GLU A O 9
ATOM 21240 N N . HIS A 1 66 ? 1.889 15.673 4.330 1.00 0.00 66 HIS A N 9
ATOM 21241 C CA . HIS A 1 66 ? 2.080 15.077 3.010 1.00 0.00 66 HIS A CA 9
ATOM 21242 C C . HIS A 1 66 ? 3.551 14.795 2.737 1.00 0.00 66 HIS A C 9
ATOM 21243 O O . HIS A 1 66 ? 4.435 15.427 3.313 1.00 0.00 66 HIS A O 9
ATOM 21258 N N . LYS A 1 67 ? 3.796 13.843 1.844 1.00 0.00 67 LYS A N 9
ATOM 21259 C CA . LYS A 1 67 ? 5.151 13.462 1.469 1.00 0.00 67 LYS A CA 9
ATOM 21260 C C . LYS A 1 67 ? 5.116 12.385 0.393 1.00 0.00 67 LYS A C 9
ATOM 21261 O O . LYS A 1 67 ? 4.338 11.435 0.481 1.00 0.00 67 LYS A O 9
ATOM 21280 N N . ASN A 1 68 ? 5.956 12.545 -0.625 1.00 0.00 68 ASN A N 9
ATOM 21281 C CA . ASN A 1 68 ? 6.015 11.591 -1.728 1.00 0.00 68 ASN A CA 9
ATOM 21282 C C . ASN A 1 68 ? 4.679 11.541 -2.467 1.00 0.00 68 ASN A C 9
ATOM 21283 O O . ASN A 1 68 ? 4.285 10.499 -2.992 1.00 0.00 68 ASN A O 9
ATOM 21294 N N . PHE A 1 69 ? 3.985 12.678 -2.496 1.00 0.00 69 PHE A N 9
ATOM 21295 C CA . PHE A 1 69 ? 2.688 12.776 -3.162 1.00 0.00 69 PHE A CA 9
ATOM 21296 C C . PHE A 1 69 ? 2.849 13.060 -4.653 1.00 0.00 69 PHE A C 9
ATOM 21297 O O . PHE A 1 69 ? 3.419 14.080 -5.043 1.00 0.00 69 PHE A O 9
ATOM 21314 N N . THR A 1 70 ? 2.335 12.155 -5.480 1.00 0.00 70 THR A N 9
ATOM 21315 C CA . THR A 1 70 ? 2.411 12.307 -6.929 1.00 0.00 70 THR A CA 9
ATOM 21316 C C . THR A 1 70 ? 1.305 11.520 -7.625 1.00 0.00 70 THR A C 9
ATOM 21317 O O . THR A 1 70 ? 1.094 10.342 -7.332 1.00 0.00 70 THR A O 9
ATOM 21328 N N . SER A 1 71 ? 0.608 12.169 -8.552 1.00 0.00 71 SER A N 9
ATOM 21329 C CA . SER A 1 71 ? -0.469 11.520 -9.292 1.00 0.00 71 SER A CA 9
ATOM 21330 C C . SER A 1 71 ? 0.068 10.350 -10.112 1.00 0.00 71 SER A C 9
ATOM 21331 O O . SER A 1 71 ? 0.646 10.545 -11.182 1.00 0.00 71 SER A O 9
ATOM 21339 N N . LYS A 1 72 ? -0.121 9.135 -9.602 1.00 0.00 72 LYS A N 9
ATOM 21340 C CA . LYS A 1 72 ? 0.353 7.938 -10.293 1.00 0.00 72 LYS A CA 9
ATOM 21341 C C . LYS A 1 72 ? -0.812 7.055 -10.730 1.00 0.00 72 LYS A C 9
ATOM 21342 O O . LYS A 1 72 ? -1.861 7.026 -10.085 1.00 0.00 72 LYS A O 9
ATOM 21361 N N . LYS A 1 73 ? -0.616 6.336 -11.833 1.00 0.00 73 LYS A N 9
ATOM 21362 C CA . LYS A 1 73 ? -1.643 5.448 -12.369 1.00 0.00 73 LYS A CA 9
ATOM 21363 C C . LYS A 1 73 ? -1.046 4.098 -12.755 1.00 0.00 73 LYS A C 9
ATOM 21364 O O . LYS A 1 73 ? -0.477 3.950 -13.838 1.00 0.00 73 LYS A O 9
ATOM 21383 N N . LEU A 1 74 ? -1.184 3.116 -11.868 1.00 0.00 74 LEU A N 9
ATOM 21384 C CA . LEU A 1 74 ? -0.663 1.776 -12.120 1.00 0.00 74 LEU A CA 9
ATOM 21385 C C . LEU A 1 74 ? -1.206 1.237 -13.445 1.00 0.00 74 LEU A C 9
ATOM 21386 O O . LEU A 1 74 ? -2.420 1.145 -13.637 1.00 0.00 74 LEU A O 9
ATOM 21402 N N . THR A 1 75 ? -0.302 0.895 -14.358 1.00 0.00 75 THR A N 9
ATOM 21403 C CA . THR A 1 75 ? -0.695 0.379 -15.666 1.00 0.00 75 THR A CA 9
ATOM 21404 C C . THR A 1 75 ? -0.240 -1.065 -15.854 1.00 0.00 75 THR A C 9
ATOM 21405 O O . THR A 1 75 ? 0.315 -1.676 -14.942 1.00 0.00 75 THR A O 9
ATOM 21416 N N . GLN A 1 76 ? -0.482 -1.602 -17.048 1.00 0.00 76 GLN A N 9
ATOM 21417 C CA . GLN A 1 76 ? -0.100 -2.973 -17.362 1.00 0.00 76 GLN A CA 9
ATOM 21418 C C . GLN A 1 76 ? 1.417 -3.126 -17.363 1.00 0.00 76 GLN A C 9
ATOM 21419 O O . GLN A 1 76 ? 1.956 -4.050 -16.754 1.00 0.00 76 GLN A O 9
ATOM 21433 N N . LYS A 1 77 ? 2.101 -2.212 -18.046 1.00 0.00 77 LYS A N 9
ATOM 21434 C CA . LYS A 1 77 ? 3.557 -2.245 -18.119 1.00 0.00 77 LYS A CA 9
ATOM 21435 C C . LYS A 1 77 ? 4.169 -2.154 -16.724 1.00 0.00 77 LYS A C 9
ATOM 21436 O O . LYS A 1 77 ? 5.136 -2.849 -16.412 1.00 0.00 77 LYS A O 9
ATOM 21455 N N . LEU A 1 78 ? 3.595 -1.293 -15.889 1.00 0.00 78 LEU A N 9
ATOM 21456 C CA . LEU A 1 78 ? 4.078 -1.111 -14.526 1.00 0.00 78 LEU A CA 9
ATOM 21457 C C . LEU A 1 78 ? 3.865 -2.379 -13.707 1.00 0.00 78 LEU A C 9
ATOM 21458 O O . LEU A 1 78 ? 4.715 -2.761 -12.901 1.00 0.00 78 LEU A O 9
ATOM 21474 N N . CYS A 1 79 ? 2.725 -3.029 -13.922 1.00 0.00 79 CYS A N 9
ATOM 21475 C CA . CYS A 1 79 ? 2.396 -4.257 -13.211 1.00 0.00 79 CYS A CA 9
ATOM 21476 C C . CYS A 1 79 ? 3.343 -5.381 -13.617 1.00 0.00 79 CYS A C 9
ATOM 21477 O O . CYS A 1 79 ? 3.775 -6.176 -12.782 1.00 0.00 79 CYS A O 9
ATOM 21485 N N . ASP A 1 80 ? 3.666 -5.435 -14.905 1.00 0.00 80 ASP A N 9
ATOM 21486 C CA . ASP A 1 80 ? 4.568 -6.455 -15.430 1.00 0.00 80 ASP A CA 9
ATOM 21487 C C . ASP A 1 80 ? 5.955 -6.327 -14.810 1.00 0.00 80 ASP A C 9
ATOM 21488 O O . ASP A 1 80 ? 6.746 -7.268 -14.840 1.00 0.00 80 ASP A O 9
ATOM 21497 N N . GLU A 1 81 ? 6.246 -5.153 -14.255 1.00 0.00 81 GLU A N 9
ATOM 21498 C CA . GLU A 1 81 ? 7.542 -4.901 -13.635 1.00 0.00 81 GLU A CA 9
ATOM 21499 C C . GLU A 1 81 ? 7.601 -5.488 -12.230 1.00 0.00 81 GLU A C 9
ATOM 21500 O O . GLU A 1 81 ? 8.456 -6.323 -11.934 1.00 0.00 81 GLU A O 9
ATOM 21512 N N . SER A 1 82 ? 6.687 -5.053 -11.366 1.00 0.00 82 SER A N 9
ATOM 21513 C CA . SER A 1 82 ? 6.644 -5.546 -9.996 1.00 0.00 82 SER A CA 9
ATOM 21514 C C . SER A 1 82 ? 6.391 -7.048 -9.970 1.00 0.00 82 SER A C 9
ATOM 21515 O O . SER A 1 82 ? 5.505 -7.552 -10.662 1.00 0.00 82 SER A O 9
ATOM 21523 N N . ASP A 1 83 ? 7.175 -7.758 -9.165 1.00 0.00 83 ASP A N 9
ATOM 21524 C CA . ASP A 1 83 ? 7.037 -9.204 -9.046 1.00 0.00 83 ASP A CA 9
ATOM 21525 C C . ASP A 1 83 ? 5.974 -9.563 -8.015 1.00 0.00 83 ASP A C 9
ATOM 21526 O O . ASP A 1 83 ? 5.480 -10.690 -7.986 1.00 0.00 83 ASP A O 9
ATOM 21535 N N . PHE A 1 84 ? 5.623 -8.598 -7.168 1.00 0.00 84 PHE A N 9
ATOM 21536 C CA . PHE A 1 84 ? 4.615 -8.819 -6.135 1.00 0.00 84 PHE A CA 9
ATOM 21537 C C . PHE A 1 84 ? 3.490 -7.793 -6.239 1.00 0.00 84 PHE A C 9
ATOM 21538 O O . PHE A 1 84 ? 3.717 -6.592 -6.094 1.00 0.00 84 PHE A O 9
ATOM 21555 N N . LEU A 1 85 ? 2.272 -8.277 -6.479 1.00 0.00 85 LEU A N 9
ATOM 21556 C CA . LEU A 1 85 ? 1.106 -7.403 -6.589 1.00 0.00 85 LEU A CA 9
ATOM 21557 C C . LEU A 1 85 ? 0.401 -7.292 -5.241 1.00 0.00 85 LEU A C 9
ATOM 21558 O O . LEU A 1 85 ? 0.196 -8.295 -4.558 1.00 0.00 85 LEU A O 9
ATOM 21574 N N . ILE A 1 86 ? 0.047 -6.071 -4.851 1.00 0.00 86 ILE A N 9
ATOM 21575 C CA . ILE A 1 86 ? -0.614 -5.855 -3.569 1.00 0.00 86 ILE A CA 9
ATOM 21576 C C . ILE A 1 86 ? -1.915 -5.066 -3.715 1.00 0.00 86 ILE A C 9
ATOM 21577 O O . ILE A 1 86 ? -1.913 -3.910 -4.139 1.00 0.00 86 ILE A O 9
ATOM 21593 N N . THR A 1 87 ? -3.016 -5.701 -3.330 1.00 0.00 87 THR A N 9
ATOM 21594 C CA . THR A 1 87 ? -4.333 -5.075 -3.380 1.00 0.00 87 THR A CA 9
ATOM 21595 C C . THR A 1 87 ? -4.905 -4.961 -1.969 1.00 0.00 87 THR A C 9
ATOM 21596 O O . THR A 1 87 ? -5.328 -5.955 -1.379 1.00 0.00 87 THR A O 9
ATOM 21607 N N . MET A 1 88 ? -4.901 -3.749 -1.426 1.00 0.00 88 MET A N 9
ATOM 21608 C CA . MET A 1 88 ? -5.396 -3.510 -0.080 1.00 0.00 88 MET A CA 9
ATOM 21609 C C . MET A 1 88 ? -6.901 -3.272 -0.090 1.00 0.00 88 MET A C 9
ATOM 21610 O O . MET A 1 88 ? -7.605 -3.647 0.848 1.00 0.00 88 MET A O 9
ATOM 21624 N N . ASP A 1 89 ? -7.390 -2.655 -1.160 1.00 0.00 89 ASP A N 9
ATOM 21625 C CA . ASP A 1 89 ? -8.813 -2.377 -1.293 1.00 0.00 89 ASP A CA 9
ATOM 21626 C C . ASP A 1 89 ? -9.548 -3.617 -1.783 1.00 0.00 89 ASP A C 9
ATOM 21627 O O . ASP A 1 89 ? -8.999 -4.415 -2.544 1.00 0.00 89 ASP A O 9
ATOM 21636 N N . ASN A 1 90 ? -10.786 -3.780 -1.337 1.00 0.00 90 ASN A N 9
ATOM 21637 C CA . ASN A 1 90 ? -11.588 -4.931 -1.726 1.00 0.00 90 ASN A CA 9
ATOM 21638 C C . ASN A 1 90 ? -11.874 -4.922 -3.225 1.00 0.00 90 ASN A C 9
ATOM 21639 O O . ASN A 1 90 ? -11.708 -5.937 -3.903 1.00 0.00 90 ASN A O 9
ATOM 21650 N N . SER A 1 91 ? -12.303 -3.774 -3.738 1.00 0.00 91 SER A N 9
ATOM 21651 C CA . SER A 1 91 ? -12.613 -3.638 -5.158 1.00 0.00 91 SER A CA 9
ATOM 21652 C C . SER A 1 91 ? -11.339 -3.637 -5.999 1.00 0.00 91 SER A C 9
ATOM 21653 O O . SER A 1 91 ? -11.380 -3.908 -7.199 1.00 0.00 91 SER A O 9
ATOM 21661 N N . ASN A 1 92 ? -10.214 -3.330 -5.363 1.00 0.00 92 ASN A N 9
ATOM 21662 C CA . ASN A 1 92 ? -8.930 -3.293 -6.055 1.00 0.00 92 ASN A CA 9
ATOM 21663 C C . ASN A 1 92 ? -8.593 -4.654 -6.658 1.00 0.00 92 ASN A C 9
ATOM 21664 O O . ASN A 1 92 ? -8.000 -4.738 -7.733 1.00 0.00 92 ASN A O 9
ATOM 21675 N N . PHE A 1 93 ? -8.976 -5.716 -5.956 1.00 0.00 93 PHE A N 9
ATOM 21676 C CA . PHE A 1 93 ? -8.718 -7.076 -6.415 1.00 0.00 93 PHE A CA 9
ATOM 21677 C C . PHE A 1 93 ? -9.488 -7.379 -7.700 1.00 0.00 93 PHE A C 9
ATOM 21678 O O . PHE A 1 93 ? -8.949 -7.983 -8.627 1.00 0.00 93 PHE A O 9
ATOM 21695 N N . LYS A 1 94 ? -10.749 -6.963 -7.742 1.00 0.00 94 LYS A N 9
ATOM 21696 C CA . LYS A 1 94 ? -11.594 -7.196 -8.908 1.00 0.00 94 LYS A CA 9
ATOM 21697 C C . LYS A 1 94 ? -11.091 -6.416 -10.119 1.00 0.00 94 LYS A C 9
ATOM 21698 O O . LYS A 1 94 ? -11.100 -6.922 -11.242 1.00 0.00 94 LYS A O 9
ATOM 21717 N N . ASN A 1 95 ? -10.660 -5.180 -9.886 1.00 0.00 95 ASN A N 9
ATOM 21718 C CA . ASN A 1 95 ? -10.159 -4.332 -10.961 1.00 0.00 95 ASN A CA 9
ATOM 21719 C C . ASN A 1 95 ? -8.910 -4.933 -11.599 1.00 0.00 95 ASN A C 9
ATOM 21720 O O . ASN A 1 95 ? -8.865 -5.154 -12.808 1.00 0.00 95 ASN A O 9
ATOM 21731 N N . VAL A 1 96 ? -7.898 -5.194 -10.776 1.00 0.00 96 VAL A N 9
ATOM 21732 C CA . VAL A 1 96 ? -6.647 -5.767 -11.260 1.00 0.00 96 VAL A CA 9
ATOM 21733 C C . VAL A 1 96 ? -6.867 -7.148 -11.871 1.00 0.00 96 VAL A C 9
ATOM 21734 O O . VAL A 1 96 ? -6.075 -7.605 -12.695 1.00 0.00 96 VAL A O 9
ATOM 21747 N N . LEU A 1 97 ? -7.944 -7.810 -11.457 1.00 0.00 97 LEU A N 9
ATOM 21748 C CA . LEU A 1 97 ? -8.263 -9.143 -11.961 1.00 0.00 97 LEU A CA 9
ATOM 21749 C C . LEU A 1 97 ? -8.561 -9.113 -13.460 1.00 0.00 97 LEU A C 9
ATOM 21750 O O . LEU A 1 97 ? -8.122 -9.990 -14.205 1.00 0.00 97 LEU A O 9
ATOM 21766 N N . LYS A 1 98 ? -9.316 -8.108 -13.894 1.00 0.00 98 LYS A N 9
ATOM 21767 C CA . LYS A 1 98 ? -9.679 -7.978 -15.303 1.00 0.00 98 LYS A CA 9
ATOM 21768 C C . LYS A 1 98 ? -8.804 -6.951 -16.016 1.00 0.00 98 LYS A C 9
ATOM 21769 O O . LYS A 1 98 ? -8.910 -6.773 -17.229 1.00 0.00 98 LYS A O 9
ATOM 21788 N N . ASN A 1 99 ? -7.945 -6.272 -15.262 1.00 0.00 99 ASN A N 9
ATOM 21789 C CA . ASN A 1 99 ? -7.065 -5.262 -15.837 1.00 0.00 99 ASN A CA 9
ATOM 21790 C C . ASN A 1 99 ? -5.673 -5.825 -16.115 1.00 0.00 99 ASN A C 9
ATOM 21791 O O . ASN A 1 99 ? -4.901 -5.240 -16.874 1.00 0.00 99 ASN A O 9
ATOM 21802 N N . PHE A 1 100 ? -5.356 -6.959 -15.498 1.00 0.00 100 PHE A N 9
ATOM 21803 C CA . PHE A 1 100 ? -4.051 -7.584 -15.685 1.00 0.00 100 PHE A CA 9
ATOM 21804 C C . PHE A 1 100 ? -4.182 -8.976 -16.293 1.00 0.00 100 PHE A C 9
ATOM 21805 O O . PHE A 1 100 ? -5.288 -9.477 -16.501 1.00 0.00 100 PHE A O 9
ATOM 21822 N N . THR A 1 101 ? -3.038 -9.592 -16.572 1.00 0.00 101 THR A N 9
ATOM 21823 C CA . THR A 1 101 ? -3.000 -10.927 -17.155 1.00 0.00 101 THR A CA 9
ATOM 21824 C C . THR A 1 101 ? -3.192 -12.001 -16.088 1.00 0.00 101 THR A C 9
ATOM 21825 O O . THR A 1 101 ? -3.572 -11.702 -14.956 1.00 0.00 101 THR A O 9
ATOM 21836 N N . ASN A 1 102 ? -2.929 -13.250 -16.461 1.00 0.00 102 ASN A N 9
ATOM 21837 C CA . ASN A 1 102 ? -3.072 -14.385 -15.548 1.00 0.00 102 ASN A CA 9
ATOM 21838 C C . ASN A 1 102 ? -2.103 -14.296 -14.365 1.00 0.00 102 ASN A C 9
ATOM 21839 O O . ASN A 1 102 ? -1.951 -15.257 -13.611 1.00 0.00 102 ASN A O 9
ATOM 21850 N N . THR A 1 103 ? -1.453 -13.146 -14.204 1.00 0.00 103 THR A N 9
ATOM 21851 C CA . THR A 1 103 ? -0.508 -12.946 -13.110 1.00 0.00 103 THR A CA 9
ATOM 21852 C C . THR A 1 103 ? -1.219 -12.389 -11.883 1.00 0.00 103 THR A C 9
ATOM 21853 O O . THR A 1 103 ? -0.591 -12.087 -10.867 1.00 0.00 103 THR A O 9
ATOM 21864 N N . GLN A 1 104 ? -2.539 -12.259 -11.985 1.00 0.00 104 GLN A N 9
ATOM 21865 C CA . GLN A 1 104 ? -3.348 -11.738 -10.888 1.00 0.00 104 GLN A CA 9
ATOM 21866 C C . GLN A 1 104 ? -3.250 -12.631 -9.654 1.00 0.00 104 GLN A C 9
ATOM 21867 O O . GLN A 1 104 ? -3.729 -12.272 -8.580 1.00 0.00 104 GLN A O 9
ATOM 21881 N N . ASN A 1 105 ? -2.626 -13.794 -9.815 1.00 0.00 105 ASN A N 9
ATOM 21882 C CA . ASN A 1 105 ? -2.467 -14.735 -8.712 1.00 0.00 105 ASN A CA 9
ATOM 21883 C C . ASN A 1 105 ? -1.361 -14.284 -7.761 1.00 0.00 105 ASN A C 9
ATOM 21884 O O . ASN A 1 105 ? -1.029 -14.984 -6.804 1.00 0.00 105 ASN A O 9
ATOM 21895 N N . LYS A 1 106 ? -0.795 -13.110 -8.030 1.00 0.00 106 LYS A N 9
ATOM 21896 C CA . LYS A 1 106 ? 0.274 -12.566 -7.198 1.00 0.00 106 LYS A CA 9
ATOM 21897 C C . LYS A 1 106 ? -0.210 -11.356 -6.405 1.00 0.00 106 LYS A C 9
ATOM 21898 O O . LYS A 1 106 ? 0.589 -10.524 -5.975 1.00 0.00 106 LYS A O 9
ATOM 21917 N N . VAL A 1 107 ? -1.523 -11.262 -6.219 1.00 0.00 107 VAL A N 9
ATOM 21918 C CA . VAL A 1 107 ? -2.114 -10.147 -5.484 1.00 0.00 107 VAL A CA 9
ATOM 21919 C C . VAL A 1 107 ? -2.247 -10.459 -3.993 1.00 0.00 107 VAL A C 9
ATOM 21920 O O . VAL A 1 107 ? -2.579 -11.581 -3.608 1.00 0.00 107 VAL A O 9
ATOM 21933 N N . LEU A 1 108 ? -1.998 -9.451 -3.160 1.00 0.00 108 LEU A N 9
ATOM 21934 C CA . LEU A 1 108 ? -2.099 -9.604 -1.711 1.00 0.00 108 LEU A CA 9
ATOM 21935 C C . LEU A 1 108 ? -3.325 -8.860 -1.184 1.00 0.00 108 LEU A C 9
ATOM 21936 O O . LEU A 1 108 ? -3.560 -7.710 -1.543 1.00 0.00 108 LEU A O 9
ATOM 21952 N N . LYS A 1 109 ? -4.103 -9.526 -0.337 1.00 0.00 109 LYS A N 9
ATOM 21953 C CA . LYS A 1 109 ? -5.309 -8.933 0.231 1.00 0.00 109 LYS A CA 9
ATOM 21954 C C . LYS A 1 109 ? -5.188 -8.776 1.743 1.00 0.00 109 LYS A C 9
ATOM 21955 O O . LYS A 1 109 ? -4.574 -9.602 2.419 1.00 0.00 109 LYS A O 9
ATOM 21974 N N . ILE A 1 110 ? -5.781 -7.708 2.262 1.00 0.00 110 ILE A N 9
ATOM 21975 C CA . ILE A 1 110 ? -5.751 -7.425 3.693 1.00 0.00 110 ILE A CA 9
ATOM 21976 C C . ILE A 1 110 ? -6.568 -8.449 4.479 1.00 0.00 110 ILE A C 9
ATOM 21977 O O . ILE A 1 110 ? -6.258 -8.749 5.631 1.00 0.00 110 ILE A O 9
ATOM 21993 N N . THR A 1 111 ? -7.615 -8.976 3.850 1.00 0.00 111 THR A N 9
ATOM 21994 C CA . THR A 1 111 ? -8.480 -9.958 4.496 1.00 0.00 111 THR A CA 9
ATOM 21995 C C . THR A 1 111 ? -7.692 -11.189 4.935 1.00 0.00 111 THR A C 9
ATOM 21996 O O . THR A 1 111 ? -8.115 -11.922 5.830 1.00 0.00 111 THR A O 9
ATOM 22007 N N . ASP A 1 112 ? -6.544 -11.408 4.303 1.00 0.00 112 ASP A N 9
ATOM 22008 C CA . ASP A 1 112 ? -5.698 -12.548 4.631 1.00 0.00 112 ASP A CA 9
ATOM 22009 C C . ASP A 1 112 ? -4.845 -12.257 5.861 1.00 0.00 112 ASP A C 9
ATOM 22010 O O . ASP A 1 112 ? -4.443 -13.173 6.580 1.00 0.00 112 ASP A O 9
ATOM 22019 N N . PHE A 1 113 ? -4.566 -10.977 6.097 1.00 0.00 113 PHE A N 9
ATOM 22020 C CA . PHE A 1 113 ? -3.755 -10.569 7.240 1.00 0.00 113 PHE A CA 9
ATOM 22021 C C . PHE A 1 113 ? -4.403 -9.407 7.991 1.00 0.00 113 PHE A C 9
ATOM 22022 O O . PHE A 1 113 ? -3.837 -8.316 8.077 1.00 0.00 113 PHE A O 9
ATOM 22039 N N . SER A 1 114 ? -5.590 -9.650 8.540 1.00 0.00 114 SER A N 9
ATOM 22040 C CA . SER A 1 114 ? -6.312 -8.629 9.292 1.00 0.00 114 SER A CA 9
ATOM 22041 C C . SER A 1 114 ? -7.457 -9.252 10.091 1.00 0.00 114 SER A C 9
ATOM 22042 O O . SER A 1 114 ? -8.415 -9.769 9.516 1.00 0.00 114 SER A O 9
ATOM 22050 N N . PRO A 1 115 ? -7.369 -9.221 11.434 1.00 0.00 115 PRO A N 9
ATOM 22051 C CA . PRO A 1 115 ? -8.398 -9.790 12.309 1.00 0.00 115 PRO A CA 9
ATOM 22052 C C . PRO A 1 115 ? -9.681 -8.958 12.306 1.00 0.00 115 PRO A C 9
ATOM 22053 O O . PRO A 1 115 ? -10.546 -9.142 11.449 1.00 0.00 115 PRO A O 9
ATOM 22064 N N . SER A 1 116 ? -9.797 -8.038 13.261 1.00 0.00 116 SER A N 9
ATOM 22065 C CA . SER A 1 116 ? -10.970 -7.179 13.357 1.00 0.00 116 SER A CA 9
ATOM 22066 C C . SER A 1 116 ? -10.757 -5.894 12.563 1.00 0.00 116 SER A C 9
ATOM 22067 O O . SER A 1 116 ? -11.432 -4.889 12.789 1.00 0.00 116 SER A O 9
ATOM 22075 N N . LEU A 1 117 ? -9.808 -5.939 11.633 1.00 0.00 117 LEU A N 9
ATOM 22076 C CA . LEU A 1 117 ? -9.489 -4.788 10.797 1.00 0.00 117 LEU A CA 9
ATOM 22077 C C . LEU A 1 117 ? -10.255 -4.847 9.479 1.00 0.00 117 LEU A C 9
ATOM 22078 O O . LEU A 1 117 ? -9.737 -4.464 8.431 1.00 0.00 117 LEU A O 9
ATOM 22094 N N . ASN A 1 118 ? -11.489 -5.336 9.538 1.00 0.00 118 ASN A N 9
ATOM 22095 C CA . ASN A 1 118 ? -12.324 -5.455 8.347 1.00 0.00 118 ASN A CA 9
ATOM 22096 C C . ASN A 1 118 ? -12.848 -4.094 7.897 1.00 0.00 118 ASN A C 9
ATOM 22097 O O . ASN A 1 118 ? -13.426 -3.345 8.685 1.00 0.00 118 ASN A O 9
ATOM 22108 N N . TYR A 1 119 ? -12.648 -3.790 6.617 1.00 0.00 119 TYR A N 9
ATOM 22109 C CA . TYR A 1 119 ? -13.103 -2.531 6.036 1.00 0.00 119 TYR A CA 9
ATOM 22110 C C . TYR A 1 119 ? -13.528 -2.745 4.589 1.00 0.00 119 TYR A C 9
ATOM 22111 O O . TYR A 1 119 ? -13.490 -3.867 4.083 1.00 0.00 119 TYR A O 9
ATOM 22129 N N . ASP A 1 120 ? -13.921 -1.667 3.923 1.00 0.00 120 ASP A N 9
ATOM 22130 C CA . ASP A 1 120 ? -14.341 -1.746 2.530 1.00 0.00 120 ASP A CA 9
ATOM 22131 C C . ASP A 1 120 ? -13.165 -1.497 1.610 1.00 0.00 120 ASP A C 9
ATOM 22132 O O . ASP A 1 120 ? -12.610 -2.416 1.007 1.00 0.00 120 ASP A O 9
ATOM 22141 N N . GLU A 1 121 ? -12.796 -0.243 1.528 1.00 0.00 121 GLU A N 9
ATOM 22142 C CA . GLU A 1 121 ? -11.678 0.191 0.700 1.00 0.00 121 GLU A CA 9
ATOM 22143 C C . GLU A 1 121 ? -10.966 1.374 1.344 1.00 0.00 121 GLU A C 9
ATOM 22144 O O . GLU A 1 121 ? -11.432 2.507 1.248 1.00 0.00 121 GLU A O 9
ATOM 22156 N N . VAL A 1 122 ? -9.839 1.100 2.003 1.00 0.00 122 VAL A N 9
ATOM 22157 C CA . VAL A 1 122 ? -9.058 2.141 2.672 1.00 0.00 122 VAL A CA 9
ATOM 22158 C C . VAL A 1 122 ? -9.801 2.680 3.899 1.00 0.00 122 VAL A C 9
ATOM 22159 O O . VAL A 1 122 ? -11.019 2.840 3.872 1.00 0.00 122 VAL A O 9
ATOM 22172 N N . PRO A 1 123 ? -9.074 2.953 5.004 1.00 0.00 123 PRO A N 9
ATOM 22173 C CA . PRO A 1 123 ? -9.675 3.465 6.247 1.00 0.00 123 PRO A CA 9
ATOM 22174 C C . PRO A 1 123 ? -10.315 4.846 6.074 1.00 0.00 123 PRO A C 9
ATOM 22175 O O . PRO A 1 123 ? -11.091 5.064 5.145 1.00 0.00 123 PRO A O 9
ATOM 22186 N N . ASP A 1 124 ? -9.992 5.771 6.983 1.00 0.00 124 ASP A N 9
ATOM 22187 C CA . ASP A 1 124 ? -10.541 7.127 6.939 1.00 0.00 124 ASP A CA 9
ATOM 22188 C C . ASP A 1 124 ? -12.047 7.108 7.202 1.00 0.00 124 ASP A C 9
ATOM 22189 O O . ASP A 1 124 ? -12.710 6.101 6.968 1.00 0.00 124 ASP A O 9
ATOM 22198 N N . PRO A 1 125 ? -12.609 8.220 7.709 1.00 0.00 125 PRO A N 9
ATOM 22199 C CA . PRO A 1 125 ? -14.041 8.310 8.016 1.00 0.00 125 PRO A CA 9
ATOM 22200 C C . PRO A 1 125 ? -14.917 8.271 6.770 1.00 0.00 125 PRO A C 9
ATOM 22201 O O . PRO A 1 125 ? -16.071 7.843 6.825 1.00 0.00 125 PRO A O 9
ATOM 22212 N N . TRP A 1 126 ? -14.368 8.722 5.649 1.00 0.00 126 TRP A N 9
ATOM 22213 C CA . TRP A 1 126 ? -15.107 8.740 4.392 1.00 0.00 126 TRP A CA 9
ATOM 22214 C C . TRP A 1 126 ? -15.448 7.324 3.932 1.00 0.00 126 TRP A C 9
ATOM 22215 O O . TRP A 1 126 ? -16.369 7.127 3.139 1.00 0.00 126 TRP A O 9
ATOM 22236 N N . TYR A 1 127 ? -14.706 6.340 4.437 1.00 0.00 127 TYR A N 9
ATOM 22237 C CA . TYR A 1 127 ? -14.941 4.946 4.073 1.00 0.00 127 TYR A CA 9
ATOM 22238 C C . TYR A 1 127 ? -15.450 4.146 5.271 1.00 0.00 127 TYR A C 9
ATOM 22239 O O . TYR A 1 127 ? -16.433 3.412 5.166 1.00 0.00 127 TYR A O 9
ATOM 22257 N N . SER A 1 128 ? -14.773 4.291 6.408 1.00 0.00 128 SER A N 9
ATOM 22258 C CA . SER A 1 128 ? -15.155 3.577 7.623 1.00 0.00 128 SER A CA 9
ATOM 22259 C C . SER A 1 128 ? -16.094 4.418 8.485 1.00 0.00 128 SER A C 9
ATOM 22260 O O . SER A 1 128 ? -17.208 3.994 8.797 1.00 0.00 128 SER A O 9
ATOM 22268 N N . GLY A 1 129 ? -15.642 5.611 8.868 1.00 0.00 129 GLY A N 9
ATOM 22269 C CA . GLY A 1 129 ? -16.465 6.483 9.690 1.00 0.00 129 GLY A CA 9
ATOM 22270 C C . GLY A 1 129 ? -15.656 7.303 10.679 1.00 0.00 129 GLY A C 9
ATOM 22271 O O . GLY A 1 129 ? -16.179 8.231 11.295 1.00 0.00 129 GLY A O 9
ATOM 22275 N N . ASN A 1 130 ? -14.380 6.962 10.834 1.00 0.00 130 ASN A N 9
ATOM 22276 C CA . ASN A 1 130 ? -13.507 7.677 11.759 1.00 0.00 130 ASN A CA 9
ATOM 22277 C C . ASN A 1 130 ? -12.160 7.989 11.112 1.00 0.00 130 ASN A C 9
ATOM 22278 O O . ASN A 1 130 ? -11.739 7.309 10.177 1.00 0.00 130 ASN A O 9
ATOM 22289 N N . PHE A 1 131 ? -11.489 9.019 11.619 1.00 0.00 131 PHE A N 9
ATOM 22290 C CA . PHE A 1 131 ? -10.186 9.417 11.093 1.00 0.00 131 PHE A CA 9
ATOM 22291 C C . PHE A 1 131 ? -9.081 8.552 11.685 1.00 0.00 131 PHE A C 9
ATOM 22292 O O . PHE A 1 131 ? -8.125 8.191 10.999 1.00 0.00 131 PHE A O 9
ATOM 22309 N N . ASP A 1 132 ? -9.227 8.219 12.963 1.00 0.00 132 ASP A N 9
ATOM 22310 C CA . ASP A 1 132 ? -8.253 7.389 13.665 1.00 0.00 132 ASP A CA 9
ATOM 22311 C C . ASP A 1 132 ? -8.039 6.063 12.937 1.00 0.00 132 ASP A C 9
ATOM 22312 O O . ASP A 1 132 ? -7.012 5.404 13.119 1.00 0.00 132 ASP A O 9
ATOM 22321 N N . GLU A 1 133 ? -9.016 5.673 12.120 1.00 0.00 133 GLU A N 9
ATOM 22322 C CA . GLU A 1 133 ? -8.930 4.421 11.376 1.00 0.00 133 GLU A CA 9
ATOM 22323 C C . GLU A 1 133 ? -7.663 4.383 10.537 1.00 0.00 133 GLU A C 9
ATOM 22324 O O . GLU A 1 133 ? -6.966 3.374 10.505 1.00 0.00 133 GLU A O 9
ATOM 22336 N N . THR A 1 134 ? -7.363 5.489 9.866 1.00 0.00 134 THR A N 9
ATOM 22337 C CA . THR A 1 134 ? -6.169 5.567 9.037 1.00 0.00 134 THR A CA 9
ATOM 22338 C C . THR A 1 134 ? -4.954 5.057 9.800 1.00 0.00 134 THR A C 9
ATOM 22339 O O . THR A 1 134 ? -4.066 4.437 9.226 1.00 0.00 134 THR A O 9
ATOM 22350 N N . TYR A 1 135 ? -4.929 5.316 11.103 1.00 0.00 135 TYR A N 9
ATOM 22351 C CA . TYR A 1 135 ? -3.826 4.876 11.947 1.00 0.00 135 TYR A CA 9
ATOM 22352 C C . TYR A 1 135 ? -3.896 3.377 12.220 1.00 0.00 135 TYR A C 9
ATOM 22353 O O . TYR A 1 135 ? -2.963 2.643 11.917 1.00 0.00 135 TYR A O 9
ATOM 22371 N N . LYS A 1 136 ? -5.000 2.935 12.810 1.00 0.00 136 LYS A N 9
ATOM 22372 C CA . LYS A 1 136 ? -5.178 1.523 13.139 1.00 0.00 136 LYS A CA 9
ATOM 22373 C C . LYS A 1 136 ? -4.989 0.626 11.917 1.00 0.00 136 LYS A C 9
ATOM 22374 O O . LYS A 1 136 ? -4.227 -0.341 11.955 1.00 0.00 136 LYS A O 9
ATOM 22393 N N . ILE A 1 137 ? -5.698 0.944 10.841 1.00 0.00 137 ILE A N 9
ATOM 22394 C CA . ILE A 1 137 ? -5.629 0.161 9.612 1.00 0.00 137 ILE A CA 9
ATOM 22395 C C . ILE A 1 137 ? -4.246 0.219 8.959 1.00 0.00 137 ILE A C 9
ATOM 22396 O O . ILE A 1 137 ? -3.668 -0.817 8.641 1.00 0.00 137 ILE A O 9
ATOM 22412 N N . LEU A 1 138 ? -3.726 1.427 8.740 1.00 0.00 138 LEU A N 9
ATOM 22413 C CA . LEU A 1 138 ? -2.419 1.583 8.099 1.00 0.00 138 LEU A CA 9
ATOM 22414 C C . LEU A 1 138 ? -1.289 1.021 8.953 1.00 0.00 138 LEU A C 9
ATOM 22415 O O . LEU A 1 138 ? -0.473 0.249 8.469 1.00 0.00 138 LEU A O 9
ATOM 22431 N N . SER A 1 139 ? -1.236 1.422 10.216 1.00 0.00 139 SER A N 9
ATOM 22432 C CA . SER A 1 139 ? -0.186 0.954 11.120 1.00 0.00 139 SER A CA 9
ATOM 22433 C C . SER A 1 139 ? -0.122 -0.575 11.140 1.00 0.00 139 SER A C 9
ATOM 22434 O O . SER A 1 139 ? 0.931 -1.168 10.890 1.00 0.00 139 SER A O 9
ATOM 22442 N N . LEU A 1 140 ? -1.255 -1.205 11.439 1.00 0.00 140 LEU A N 9
ATOM 22443 C CA . LEU A 1 140 ? -1.330 -2.662 11.497 1.00 0.00 140 LEU A CA 9
ATOM 22444 C C . LEU A 1 140 ? -0.989 -3.295 10.149 1.00 0.00 140 LEU A C 9
ATOM 22445 O O . LEU A 1 140 ? -0.099 -4.142 10.059 1.00 0.00 140 LEU A O 9
ATOM 22461 N N . ALA A 1 141 ? -1.708 -2.886 9.106 1.00 0.00 141 ALA A N 9
ATOM 22462 C CA . ALA A 1 141 ? -1.491 -3.421 7.764 1.00 0.00 141 ALA A CA 9
ATOM 22463 C C . ALA A 1 141 ? -0.040 -3.260 7.320 1.00 0.00 141 ALA A C 9
ATOM 22464 O O . ALA A 1 141 ? 0.550 -4.185 6.772 1.00 0.00 141 ALA A O 9
ATOM 22471 N N . CYS A 1 142 ? 0.526 -2.082 7.554 1.00 0.00 142 CYS A N 9
ATOM 22472 C CA . CYS A 1 142 ? 1.907 -1.800 7.173 1.00 0.00 142 CYS A CA 9
ATOM 22473 C C . CYS A 1 142 ? 2.868 -2.765 7.855 1.00 0.00 142 CYS A C 9
ATOM 22474 O O . CYS A 1 142 ? 3.879 -3.158 7.274 1.00 0.00 142 CYS A O 9
ATOM 22482 N N . LYS A 1 143 ? 2.552 -3.139 9.092 1.00 0.00 143 LYS A N 9
ATOM 22483 C CA . LYS A 1 143 ? 3.397 -4.059 9.848 1.00 0.00 143 LYS A CA 9
ATOM 22484 C C . LYS A 1 143 ? 3.402 -5.449 9.216 1.00 0.00 143 LYS A C 9
ATOM 22485 O O . LYS A 1 143 ? 4.439 -5.929 8.751 1.00 0.00 143 LYS A O 9
ATOM 22504 N N . ASN A 1 144 ? 2.235 -6.090 9.201 1.00 0.00 144 ASN A N 9
ATOM 22505 C CA . ASN A 1 144 ? 2.106 -7.424 8.625 1.00 0.00 144 ASN A CA 9
ATOM 22506 C C . ASN A 1 144 ? 2.595 -7.432 7.182 1.00 0.00 144 ASN A C 9
ATOM 22507 O O . ASN A 1 144 ? 3.256 -8.374 6.743 1.00 0.00 144 ASN A O 9
ATOM 22518 N N . LEU A 1 145 ? 2.272 -6.370 6.452 1.00 0.00 145 LEU A N 9
ATOM 22519 C CA . L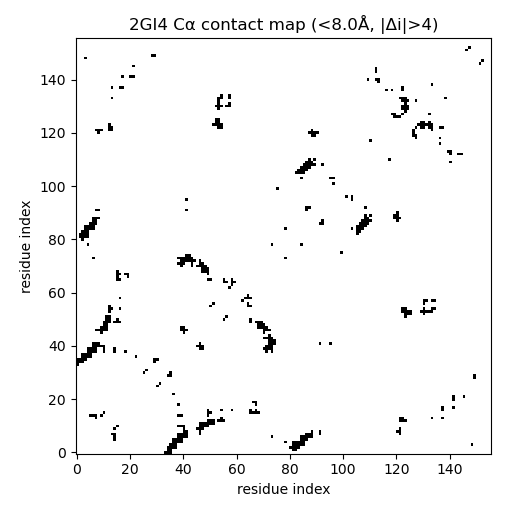EU A 1 145 ? 2.684 -6.243 5.061 1.00 0.00 145 LEU A CA 9
ATOM 22520 C C . LEU A 1 145 ? 4.203 -6.199 4.957 1.00 0.00 145 LEU A C 9
ATOM 22521 O O . LEU A 1 145 ? 4.798 -6.925 4.168 1.00 0.00 145 LEU A O 9
ATOM 22537 N N . LEU A 1 146 ? 4.824 -5.343 5.767 1.00 0.00 146 LEU A N 9
ATOM 22538 C CA . LEU A 1 146 ? 6.277 -5.204 5.766 1.00 0.00 146 LEU A CA 9
ATOM 22539 C C . LEU A 1 146 ? 6.948 -6.567 5.885 1.00 0.00 146 LEU A C 9
ATOM 22540 O O . LEU A 1 146 ? 7.955 -6.834 5.230 1.00 0.00 146 LEU A O 9
ATOM 22556 N N . VAL A 1 147 ? 6.380 -7.425 6.724 1.00 0.00 147 VAL A N 9
ATOM 22557 C CA . VAL A 1 147 ? 6.920 -8.762 6.929 1.00 0.00 147 VAL A CA 9
ATOM 22558 C C . VAL A 1 147 ? 6.823 -9.607 5.658 1.00 0.00 147 VAL A C 9
ATOM 22559 O O . VAL A 1 147 ? 7.808 -10.201 5.221 1.00 0.00 147 VAL A O 9
ATOM 22572 N N . PHE A 1 148 ? 5.626 -9.665 5.078 1.00 0.00 148 PHE A N 9
ATOM 22573 C CA . PHE A 1 148 ? 5.391 -10.448 3.864 1.00 0.00 148 PHE A CA 9
ATOM 22574 C C . PHE A 1 148 ? 6.176 -9.906 2.669 1.00 0.00 148 PHE A C 9
ATOM 22575 O O . PHE A 1 148 ? 6.908 -10.644 2.010 1.00 0.00 148 PHE A O 9
ATOM 22592 N N . LEU A 1 149 ? 6.000 -8.619 2.384 1.00 0.00 149 LEU A N 9
ATOM 22593 C CA . LEU A 1 149 ? 6.676 -7.976 1.257 1.00 0.00 149 LEU A CA 9
ATOM 22594 C C . LEU A 1 149 ? 8.190 -8.144 1.348 1.00 0.00 149 LEU A C 9
ATOM 22595 O O . LEU A 1 149 ? 8.865 -8.299 0.330 1.00 0.00 149 LEU A O 9
ATOM 22611 N N . SER A 1 150 ? 8.721 -8.113 2.568 1.00 0.00 150 SER A N 9
ATOM 22612 C CA . SER A 1 150 ? 10.158 -8.264 2.775 1.00 0.00 150 SER A CA 9
ATOM 22613 C C . SER A 1 150 ? 10.541 -9.737 2.895 1.00 0.00 150 SER A C 9
ATOM 22614 O O . SER A 1 150 ? 11.724 -10.076 2.942 1.00 0.00 150 SER A O 9
ATOM 22622 N N . LYS A 1 151 ? 9.533 -10.603 2.944 1.00 0.00 151 LYS A N 9
ATOM 22623 C CA . LYS A 1 151 ? 9.756 -12.041 3.058 1.00 0.00 151 LYS A CA 9
ATOM 22624 C C . LYS A 1 151 ? 10.587 -12.369 4.295 1.00 0.00 151 LYS A C 9
ATOM 22625 O O . LYS A 1 151 ? 11.805 -12.530 4.215 1.00 0.00 151 LYS A O 9
ATOM 22644 N N . HIS A 1 152 ? 9.918 -12.463 5.441 1.00 0.00 152 HIS A N 9
ATOM 22645 C CA . HIS A 1 152 ? 10.593 -12.769 6.698 1.00 0.00 152 HIS A CA 9
ATOM 22646 C C . HIS A 1 152 ? 11.220 -14.160 6.663 1.00 0.00 152 HIS A C 9
ATOM 22647 O O . HIS A 1 152 ? 12.443 -14.300 6.727 1.00 0.00 152 HIS A O 9
ATOM 22662 N N . HIS A 1 153 ? 10.374 -15.183 6.564 1.00 0.00 153 HIS A N 9
ATOM 22663 C CA . HIS A 1 153 ? 10.837 -16.569 6.524 1.00 0.00 153 HIS A CA 9
ATOM 22664 C C . HIS A 1 153 ? 11.599 -16.927 7.800 1.00 0.00 153 HIS A C 9
ATOM 22665 O O . HIS A 1 153 ? 10.997 -17.334 8.793 1.00 0.00 153 HIS A O 9
ATOM 22680 N N . HIS A 1 154 ? 12.924 -16.768 7.764 1.00 0.00 154 HIS A N 9
ATOM 22681 C CA . HIS A 1 154 ? 13.775 -17.069 8.916 1.00 0.00 154 HIS A CA 9
ATOM 22682 C C . HIS A 1 154 ? 13.742 -18.556 9.263 1.00 0.00 154 HIS A C 9
ATOM 22683 O O . HIS A 1 154 ? 12.682 -19.182 9.258 1.00 0.00 154 HIS A O 9
ATOM 22698 N N . HIS A 1 155 ? 14.916 -19.109 9.565 1.00 0.00 155 HIS A N 9
ATOM 22699 C CA . HIS A 1 155 ? 15.045 -20.523 9.921 1.00 0.00 155 HIS A CA 9
ATOM 22700 C C . HIS A 1 155 ? 14.668 -21.426 8.748 1.00 0.00 155 HIS A C 9
ATOM 22701 O O . HIS A 1 155 ? 13.617 -21.258 8.130 1.00 0.00 155 HIS A O 9
ATOM 22716 N N . HIS A 1 156 ? 15.533 -22.391 8.453 1.00 0.00 156 HIS A N 9
ATOM 22717 C CA . HIS A 1 156 ? 15.294 -23.327 7.359 1.00 0.00 156 HIS A CA 9
ATOM 22718 C C . HIS A 1 156 ? 15.258 -24.761 7.874 1.00 0.00 156 HIS A C 9
ATOM 22719 O O . HIS A 1 156 ? 14.427 -25.548 7.374 1.00 0.00 156 HIS A O 9
ATOM 22735 N N . MET A 1 1 ? 16.939 -9.338 -7.597 1.00 0.00 1 MET A N 10
ATOM 22736 C CA . MET A 1 1 ? 15.837 -8.515 -8.161 1.00 0.00 1 MET A CA 10
ATOM 22737 C C . MET A 1 1 ? 14.531 -8.757 -7.415 1.00 0.00 1 MET A C 10
ATOM 22738 O O . MET A 1 1 ? 13.996 -9.866 -7.425 1.00 0.00 1 MET A O 10
ATOM 22754 N N . LYS A 1 2 ? 14.022 -7.714 -6.767 1.00 0.00 2 LYS A N 10
ATOM 22755 C CA . LYS A 1 2 ? 12.777 -7.817 -6.016 1.00 0.00 2 LYS A CA 10
ATOM 22756 C C . LYS A 1 2 ? 12.021 -6.493 -6.021 1.00 0.00 2 LYS A C 10
ATOM 22757 O O . LYS A 1 2 ? 12.492 -5.494 -5.477 1.00 0.00 2 LYS A O 10
ATOM 22776 N N . LYS A 1 3 ? 10.843 -6.498 -6.636 1.00 0.00 3 LYS A N 10
ATOM 22777 C CA . LYS A 1 3 ? 10.012 -5.304 -6.712 1.00 0.00 3 LYS A CA 10
ATOM 22778 C C . LYS A 1 3 ? 8.595 -5.604 -6.238 1.00 0.00 3 LYS A C 10
ATOM 22779 O O . LYS A 1 3 ? 7.965 -6.560 -6.693 1.00 0.00 3 LYS A O 10
ATOM 22798 N N . ILE A 1 4 ? 8.100 -4.786 -5.314 1.00 0.00 4 ILE A N 10
ATOM 22799 C CA . ILE A 1 4 ? 6.758 -4.972 -4.774 1.00 0.00 4 ILE A CA 10
ATOM 22800 C C . ILE A 1 4 ? 5.862 -3.786 -5.111 1.00 0.00 4 ILE A C 10
ATOM 22801 O O . ILE A 1 4 ? 6.103 -2.666 -4.662 1.00 0.00 4 ILE A O 10
ATOM 22817 N N . LEU A 1 5 ? 4.826 -4.038 -5.906 1.00 0.00 5 LEU A N 10
ATOM 22818 C CA . LEU A 1 5 ? 3.897 -2.987 -6.301 1.00 0.00 5 LEU A CA 10
ATOM 22819 C C . LEU A 1 5 ? 2.631 -3.018 -5.454 1.00 0.00 5 LEU A C 10
ATOM 22820 O O . LEU A 1 5 ? 1.813 -3.931 -5.578 1.00 0.00 5 LEU A O 10
ATOM 22836 N N . PHE A 1 6 ? 2.461 -2.006 -4.609 1.00 0.00 6 PHE A N 10
ATOM 22837 C CA . PHE A 1 6 ? 1.278 -1.912 -3.763 1.00 0.00 6 PHE A CA 10
ATOM 22838 C C . PHE A 1 6 ? 0.208 -1.069 -4.455 1.00 0.00 6 PHE A C 10
ATOM 22839 O O . PHE A 1 6 ? 0.414 0.118 -4.728 1.00 0.00 6 PHE A O 10
ATOM 22856 N N . ILE A 1 7 ? -0.929 -1.692 -4.749 1.00 0.00 7 ILE A N 10
ATOM 22857 C CA . ILE A 1 7 ? -2.026 -1.004 -5.421 1.00 0.00 7 ILE A CA 10
ATOM 22858 C C . ILE A 1 7 ? -3.130 -0.633 -4.437 1.00 0.00 7 ILE A C 10
ATOM 22859 O O . ILE A 1 7 ? -3.684 -1.495 -3.756 1.00 0.00 7 ILE A O 10
ATOM 22875 N N . CYS A 1 8 ? -3.443 0.658 -4.368 1.00 0.00 8 CYS A N 10
ATOM 22876 C CA . CYS A 1 8 ? -4.481 1.146 -3.468 1.00 0.00 8 CYS A CA 10
ATOM 22877 C C . CYS A 1 8 ? -5.456 2.061 -4.201 1.00 0.00 8 CYS A C 10
ATOM 22878 O O . CYS A 1 8 ? -5.049 2.949 -4.950 1.00 0.00 8 CYS A O 10
ATOM 22886 N N . LEU A 1 9 ? -6.746 1.834 -3.978 1.00 0.00 9 LEU A N 10
ATOM 22887 C CA . LEU A 1 9 ? -7.788 2.631 -4.615 1.00 0.00 9 LEU A CA 10
ATOM 22888 C C . LEU A 1 9 ? -7.930 3.991 -3.935 1.00 0.00 9 LEU A C 10
ATOM 22889 O O . LEU A 1 9 ? -8.687 4.140 -2.975 1.00 0.00 9 LEU A O 10
ATOM 22905 N N . GLY A 1 10 ? -7.201 4.981 -4.442 1.00 0.00 10 GLY A N 10
ATOM 22906 C CA . GLY A 1 10 ? -7.266 6.315 -3.874 1.00 0.00 10 GLY A CA 10
ATOM 22907 C C . GLY A 1 10 ? -5.947 7.055 -3.959 1.00 0.00 10 GLY A C 10
ATOM 22908 O O . GLY A 1 10 ? -5.893 8.163 -4.487 1.00 0.00 10 GLY A O 10
ATOM 22912 N N . ASN A 1 11 ? -4.884 6.446 -3.437 1.00 0.00 11 ASN A N 10
ATOM 22913 C CA . ASN A 1 11 ? -3.558 7.062 -3.453 1.00 0.00 11 ASN A CA 10
ATOM 22914 C C . ASN A 1 11 ? -3.604 8.478 -2.894 1.00 0.00 11 ASN A C 10
ATOM 22915 O O . ASN A 1 11 ? -2.717 9.293 -3.157 1.00 0.00 11 ASN A O 10
ATOM 22926 N N . ILE A 1 12 ? -4.646 8.764 -2.124 1.00 0.00 12 ILE A N 10
ATOM 22927 C CA . ILE A 1 12 ? -4.821 10.080 -1.529 1.00 0.00 12 ILE A CA 10
ATOM 22928 C C . ILE A 1 12 ? -5.257 9.967 -0.072 1.00 0.00 12 ILE A C 10
ATOM 22929 O O . ILE A 1 12 ? -5.696 10.945 0.534 1.00 0.00 12 ILE A O 10
ATOM 22945 N N . CYS A 1 13 ? -5.138 8.765 0.483 1.00 0.00 13 CYS A N 10
ATOM 22946 C CA . CYS A 1 13 ? -5.526 8.523 1.864 1.00 0.00 13 CYS A CA 10
ATOM 22947 C C . CYS A 1 13 ? -4.594 7.514 2.532 1.00 0.00 13 CYS A C 10
ATOM 22948 O O . CYS A 1 13 ? -3.637 7.895 3.205 1.00 0.00 13 CYS A O 10
ATOM 22956 N N . ARG A 1 14 ? -4.880 6.227 2.348 1.00 0.00 14 ARG A N 10
ATOM 22957 C CA . ARG A 1 14 ? -4.064 5.172 2.943 1.00 0.00 14 ARG A CA 10
ATOM 22958 C C . ARG A 1 14 ? -2.786 4.931 2.143 1.00 0.00 14 ARG A C 10
ATOM 22959 O O . ARG A 1 14 ? -1.724 4.690 2.714 1.00 0.00 14 ARG A O 10
ATOM 22980 N N . SER A 1 15 ? -2.893 4.985 0.819 1.00 0.00 15 SER A N 10
ATOM 22981 C CA . SER A 1 15 ? -1.742 4.759 -0.048 1.00 0.00 15 SER A CA 10
ATOM 22982 C C . SER A 1 15 ? -0.619 5.763 0.221 1.00 0.00 15 SER A C 10
ATOM 22983 O O . SER A 1 15 ? 0.531 5.363 0.395 1.00 0.00 15 SER A O 10
ATOM 22991 N N . PRO A 1 16 ? -0.918 7.081 0.268 1.00 0.00 16 PRO A N 10
ATOM 22992 C CA . PRO A 1 16 ? 0.108 8.097 0.529 1.00 0.00 16 PRO A CA 10
ATOM 22993 C C . PRO A 1 16 ? 0.756 7.898 1.893 1.00 0.00 16 PRO A C 10
ATOM 22994 O O . PRO A 1 16 ? 1.965 8.081 2.055 1.00 0.00 16 PRO A O 10
ATOM 23005 N N . MET A 1 17 ? -0.059 7.509 2.870 1.00 0.00 17 MET A N 10
ATOM 23006 C CA . MET A 1 17 ? 0.425 7.268 4.223 1.00 0.00 17 MET A CA 10
ATOM 23007 C C . MET A 1 17 ? 1.479 6.168 4.219 1.00 0.00 17 MET A C 10
ATOM 23008 O O . MET A 1 17 ? 2.618 6.381 4.638 1.00 0.00 17 MET A O 10
ATOM 23022 N N . ALA A 1 18 ? 1.091 4.993 3.730 1.00 0.00 18 ALA A N 10
ATOM 23023 C CA . ALA A 1 18 ? 2.003 3.861 3.658 1.00 0.00 18 ALA A CA 10
ATOM 23024 C C . ALA A 1 18 ? 3.098 4.116 2.633 1.00 0.00 18 ALA A C 10
ATOM 23025 O O . ALA A 1 18 ? 4.117 3.429 2.616 1.00 0.00 18 ALA A O 10
ATOM 23032 N N . GLU A 1 19 ? 2.886 5.116 1.784 1.00 0.00 19 GLU A N 10
ATOM 23033 C CA . GLU A 1 19 ? 3.864 5.467 0.764 1.00 0.00 19 GLU A CA 10
ATOM 23034 C C . GLU A 1 19 ? 5.120 6.025 1.418 1.00 0.00 19 GLU A C 10
ATOM 23035 O O . GLU A 1 19 ? 6.232 5.584 1.129 1.00 0.00 19 GLU A O 10
ATOM 23047 N N . PHE A 1 20 ? 4.932 6.994 2.311 1.00 0.00 20 PHE A N 10
ATOM 23048 C CA . PHE A 1 20 ? 6.052 7.606 3.014 1.00 0.00 20 PHE A CA 10
ATOM 23049 C C . PHE A 1 20 ? 6.632 6.641 4.046 1.00 0.00 20 PHE A C 10
ATOM 23050 O O . PHE A 1 20 ? 7.845 6.592 4.243 1.00 0.00 20 PHE A O 10
ATOM 23067 N N . ILE A 1 21 ? 5.760 5.876 4.702 1.00 0.00 21 ILE A N 10
ATOM 23068 C CA . ILE A 1 21 ? 6.204 4.919 5.712 1.00 0.00 21 ILE A CA 10
ATOM 23069 C C . ILE A 1 21 ? 7.061 3.818 5.095 1.00 0.00 21 ILE A C 10
ATOM 23070 O O . ILE A 1 21 ? 8.194 3.588 5.522 1.00 0.00 21 ILE A O 10
ATOM 23086 N N . MET A 1 22 ? 6.514 3.140 4.091 1.00 0.00 22 MET A N 10
ATOM 23087 C CA . MET A 1 22 ? 7.226 2.060 3.415 1.00 0.00 22 MET A CA 10
ATOM 23088 C C . MET A 1 22 ? 8.552 2.546 2.841 1.00 0.00 22 MET A C 10
ATOM 23089 O O . MET A 1 22 ? 9.597 1.943 3.079 1.00 0.00 22 MET A O 10
ATOM 23103 N N . LYS A 1 23 ? 8.500 3.635 2.078 1.00 0.00 23 LYS A N 10
ATOM 23104 C CA . LYS A 1 23 ? 9.697 4.199 1.462 1.00 0.00 23 LYS A CA 10
ATOM 23105 C C . LYS A 1 23 ? 10.747 4.554 2.511 1.00 0.00 23 LYS A C 10
ATOM 23106 O O . LYS A 1 23 ? 11.948 4.439 2.263 1.00 0.00 23 LYS A O 10
ATOM 23125 N N . ASP A 1 24 ? 10.291 4.985 3.683 1.00 0.00 24 ASP A N 10
ATOM 23126 C CA . ASP A 1 24 ? 11.198 5.356 4.765 1.00 0.00 24 ASP A CA 10
ATOM 23127 C C . ASP A 1 24 ? 12.008 4.151 5.233 1.00 0.00 24 ASP A C 10
ATOM 23128 O O . ASP A 1 24 ? 13.237 4.154 5.170 1.00 0.00 24 ASP A O 10
ATOM 23137 N N . LEU A 1 25 ? 11.307 3.126 5.704 1.00 0.00 25 LEU A N 10
ATOM 23138 C CA . LEU A 1 25 ? 11.953 1.909 6.187 1.00 0.00 25 LEU A CA 10
ATOM 23139 C C . LEU A 1 25 ? 12.650 1.167 5.049 1.00 0.00 25 LEU A C 10
ATOM 23140 O O . LEU A 1 25 ? 13.535 0.345 5.281 1.00 0.00 25 LEU A O 10
ATOM 23156 N N . VAL A 1 26 ? 12.231 1.449 3.820 1.00 0.00 26 VAL A N 10
ATOM 23157 C CA . VAL A 1 26 ? 12.805 0.796 2.650 1.00 0.00 26 VAL A CA 10
ATOM 23158 C C . VAL A 1 26 ? 14.240 1.254 2.397 1.00 0.00 26 VAL A C 10
ATOM 23159 O O . VAL A 1 26 ? 15.134 0.437 2.193 1.00 0.00 26 VAL A O 10
ATOM 23172 N N . LYS A 1 27 ? 14.449 2.562 2.391 1.00 0.00 27 LYS A N 10
ATOM 23173 C CA . LYS A 1 27 ? 15.770 3.127 2.137 1.00 0.00 27 LYS A CA 10
ATOM 23174 C C . LYS A 1 27 ? 16.839 2.561 3.074 1.00 0.00 27 LYS A C 10
ATOM 23175 O O . LYS A 1 27 ? 17.959 2.281 2.648 1.00 0.00 27 LYS A O 10
ATOM 23194 N N . LYS A 1 28 ? 16.506 2.442 4.356 1.00 0.00 28 LYS A N 10
ATOM 23195 C CA . LYS A 1 28 ? 17.463 1.965 5.354 1.00 0.00 28 LYS A CA 10
ATOM 23196 C C . LYS A 1 28 ? 17.866 0.491 5.199 1.00 0.00 28 LYS A C 10
ATOM 23197 O O . LYS A 1 28 ? 19.059 0.183 5.180 1.00 0.00 28 LYS A O 10
ATOM 23216 N N . ALA A 1 29 ? 16.897 -0.425 5.141 1.00 0.00 29 ALA A N 10
ATOM 23217 C CA . ALA A 1 29 ? 17.231 -1.852 5.054 1.00 0.00 29 ALA A CA 10
ATOM 23218 C C . ALA A 1 29 ? 16.460 -2.625 3.981 1.00 0.00 29 ALA A C 10
ATOM 23219 O O . ALA A 1 29 ? 16.246 -3.828 4.134 1.00 0.00 29 ALA A O 10
ATOM 23226 N N . ASN A 1 30 ? 16.043 -1.971 2.903 1.00 0.00 30 ASN A N 10
ATOM 23227 C CA . ASN A 1 30 ? 15.310 -2.675 1.856 1.00 0.00 30 ASN A CA 10
ATOM 23228 C C . ASN A 1 30 ? 15.940 -2.443 0.491 1.00 0.00 30 ASN A C 10
ATOM 23229 O O . ASN A 1 30 ? 16.416 -3.379 -0.151 1.00 0.00 30 ASN A O 10
ATOM 23240 N N . LEU A 1 31 ? 15.939 -1.192 0.055 1.00 0.00 31 LEU A N 10
ATOM 23241 C CA . LEU A 1 31 ? 16.509 -0.837 -1.240 1.00 0.00 31 LEU A CA 10
ATOM 23242 C C . LEU A 1 31 ? 18.030 -0.888 -1.190 1.00 0.00 31 LEU A C 10
ATOM 23243 O O . LEU A 1 31 ? 18.684 -1.119 -2.207 1.00 0.00 31 LEU A O 10
ATOM 23259 N N . GLU A 1 32 ? 18.587 -0.686 -0.002 1.00 0.00 32 GLU A N 10
ATOM 23260 C CA . GLU A 1 32 ? 20.031 -0.725 0.168 1.00 0.00 32 GLU A CA 10
ATOM 23261 C C . GLU A 1 32 ? 20.559 -2.108 -0.172 1.00 0.00 32 GLU A C 10
ATOM 23262 O O . GLU A 1 32 ? 21.753 -2.294 -0.409 1.00 0.00 32 GLU A O 10
ATOM 23274 N N . LYS A 1 33 ? 19.650 -3.073 -0.212 1.00 0.00 33 LYS A N 10
ATOM 23275 C CA . LYS A 1 33 ? 20.000 -4.442 -0.543 1.00 0.00 33 LYS A CA 10
ATOM 23276 C C . LYS A 1 33 ? 19.690 -4.721 -2.007 1.00 0.00 33 LYS A C 10
ATOM 23277 O O . LYS A 1 33 ? 20.349 -5.559 -2.622 1.00 0.00 33 LYS A O 10
ATOM 23296 N N . GLU A 1 34 ? 18.689 -3.987 -2.536 1.00 0.00 34 GLU A N 10
ATOM 23297 C CA . GLU A 1 34 ? 18.228 -4.087 -3.940 1.00 0.00 34 GLU A CA 10
ATOM 23298 C C . GLU A 1 34 ? 16.706 -4.236 -4.020 1.00 0.00 34 GLU A C 10
ATOM 23299 O O . GLU A 1 34 ? 16.177 -4.701 -5.030 1.00 0.00 34 GLU A O 10
ATOM 23311 N N . PHE A 1 35 ? 16.002 -3.853 -2.960 1.00 0.00 35 PHE A N 10
ATOM 23312 C CA . PHE A 1 35 ? 14.544 -3.974 -2.943 1.00 0.00 35 PHE A CA 10
ATOM 23313 C C . PHE A 1 35 ? 13.868 -2.647 -3.263 1.00 0.00 35 PHE A C 10
ATOM 23314 O O . PHE A 1 35 ? 13.990 -1.676 -2.516 1.00 0.00 35 PHE A O 10
ATOM 23331 N N . PHE A 1 36 ? 13.146 -2.616 -4.379 1.00 0.00 36 PHE A N 10
ATOM 23332 C CA . PHE A 1 36 ? 12.438 -1.414 -4.802 1.00 0.00 36 PHE A CA 10
ATOM 23333 C C . PHE A 1 36 ? 10.933 -1.582 -4.617 1.00 0.00 36 PHE A C 10
ATOM 23334 O O . PHE A 1 36 ? 10.372 -2.635 -4.926 1.00 0.00 36 PHE A O 10
ATOM 23351 N N . ILE A 1 37 ? 10.286 -0.541 -4.105 1.00 0.00 37 ILE A N 10
ATOM 23352 C CA . ILE A 1 37 ? 8.846 -0.577 -3.871 1.00 0.00 37 ILE A CA 10
ATOM 23353 C C . ILE A 1 37 ? 8.121 0.465 -4.717 1.00 0.00 37 ILE A C 10
ATOM 23354 O O . ILE A 1 37 ? 8.667 1.526 -5.019 1.00 0.00 37 ILE A O 10
ATOM 23370 N N . ASN A 1 38 ? 6.885 0.154 -5.090 1.00 0.00 38 ASN A N 10
ATOM 23371 C CA . ASN A 1 38 ? 6.072 1.057 -5.896 1.00 0.00 38 ASN A CA 10
ATOM 23372 C C . ASN A 1 38 ? 4.656 1.142 -5.335 1.00 0.00 38 ASN A C 10
ATOM 23373 O O . ASN A 1 38 ? 4.214 0.249 -4.616 1.00 0.00 38 ASN A O 10
ATOM 23384 N N . SER A 1 39 ? 3.948 2.217 -5.662 1.00 0.00 39 SER A N 10
ATOM 23385 C CA . SER A 1 39 ? 2.582 2.404 -5.179 1.00 0.00 39 SER A CA 10
ATOM 23386 C C . SER A 1 39 ? 1.771 3.254 -6.150 1.00 0.00 39 SER A C 10
ATOM 23387 O O . SER A 1 39 ? 2.233 4.301 -6.605 1.00 0.00 39 SER A O 10
ATOM 23395 N N . ALA A 1 40 ? 0.559 2.800 -6.466 1.00 0.00 40 ALA A N 10
ATOM 23396 C CA . ALA A 1 40 ? -0.309 3.531 -7.387 1.00 0.00 40 ALA A CA 10
ATOM 23397 C C . ALA A 1 40 ? -1.741 3.005 -7.352 1.00 0.00 40 ALA A C 10
ATOM 23398 O O . ALA A 1 40 ? -2.019 1.963 -6.758 1.00 0.00 40 ALA A O 10
ATOM 23405 N N . GLY A 1 41 ? -2.647 3.738 -7.999 1.00 0.00 41 GLY A N 10
ATOM 23406 C CA . GLY A 1 41 ? -4.043 3.337 -8.041 1.00 0.00 41 GLY A CA 10
ATOM 23407 C C . GLY A 1 41 ? -4.369 2.516 -9.273 1.00 0.00 41 GLY A C 10
ATOM 23408 O O . GLY A 1 41 ? -3.491 2.235 -10.086 1.00 0.00 41 GLY A O 10
ATOM 23412 N N . THR A 1 42 ? -5.633 2.126 -9.413 1.00 0.00 42 THR A N 10
ATOM 23413 C CA . THR A 1 42 ? -6.062 1.325 -10.555 1.00 0.00 42 THR A CA 10
ATOM 23414 C C . THR A 1 42 ? -6.010 2.123 -11.855 1.00 0.00 42 THR A C 10
ATOM 23415 O O . THR A 1 42 ? -5.492 1.644 -12.864 1.00 0.00 42 THR A O 10
ATOM 23426 N N . SER A 1 43 ? -6.550 3.338 -11.827 1.00 0.00 43 SER A N 10
ATOM 23427 C CA . SER A 1 43 ? -6.562 4.193 -13.011 1.00 0.00 43 SER A CA 10
ATOM 23428 C C . SER A 1 43 ? -5.933 5.551 -12.713 1.00 0.00 43 SER A C 10
ATOM 23429 O O . SER A 1 43 ? -5.869 6.419 -13.585 1.00 0.00 43 SER A O 10
ATOM 23437 N N . GLY A 1 44 ? -5.466 5.721 -11.480 1.00 0.00 44 GLY A N 10
ATOM 23438 C CA . GLY A 1 44 ? -4.842 6.969 -11.079 1.00 0.00 44 GLY A CA 10
ATOM 23439 C C . GLY A 1 44 ? -5.672 8.193 -11.420 1.00 0.00 44 GLY A C 10
ATOM 23440 O O . GLY A 1 44 ? -5.120 9.243 -11.750 1.00 0.00 44 GLY A O 10
ATOM 23444 N N . GLU A 1 45 ? -6.996 8.068 -11.331 1.00 0.00 45 GLU A N 10
ATOM 23445 C CA . GLU A 1 45 ? -7.888 9.189 -11.622 1.00 0.00 45 GLU A CA 10
ATOM 23446 C C . GLU A 1 45 ? -7.469 10.407 -10.805 1.00 0.00 45 GLU A C 10
ATOM 23447 O O . GLU A 1 45 ? -6.778 11.295 -11.304 1.00 0.00 45 GLU A O 10
ATOM 23459 N N . HIS A 1 46 ? -7.859 10.419 -9.534 1.00 0.00 46 HIS A N 10
ATOM 23460 C CA . HIS A 1 46 ? -7.488 11.502 -8.633 1.00 0.00 46 HIS A CA 10
ATOM 23461 C C . HIS A 1 46 ? -6.284 11.066 -7.816 1.00 0.00 46 HIS A C 10
ATOM 23462 O O . HIS A 1 46 ? -5.589 11.886 -7.214 1.00 0.00 46 HIS A O 10
ATOM 23477 N N . ASP A 1 47 ? -6.055 9.753 -7.815 1.00 0.00 47 ASP A N 10
ATOM 23478 C CA . ASP A 1 47 ? -4.944 9.145 -7.094 1.00 0.00 47 ASP A CA 10
ATOM 23479 C C . ASP A 1 47 ? -3.661 9.950 -7.278 1.00 0.00 47 ASP A C 10
ATOM 23480 O O . ASP A 1 47 ? -2.976 9.818 -8.293 1.00 0.00 47 ASP A O 10
ATOM 23489 N N . GLY A 1 48 ? -3.345 10.784 -6.293 1.00 0.00 48 GLY A N 10
ATOM 23490 C CA . GLY A 1 48 ? -2.149 11.602 -6.366 1.00 0.00 48 GLY A CA 10
ATOM 23491 C C . GLY A 1 48 ? -2.093 12.646 -5.270 1.00 0.00 48 GLY A C 10
ATOM 23492 O O . GLY A 1 48 ? -1.010 13.022 -4.822 1.00 0.00 48 GLY A O 10
ATOM 23496 N N . GLU A 1 49 ? -3.263 13.110 -4.839 1.00 0.00 49 GLU A N 10
ATOM 23497 C CA . GLU A 1 49 ? -3.346 14.114 -3.783 1.00 0.00 49 GLU A CA 10
ATOM 23498 C C . GLU A 1 49 ? -2.487 13.700 -2.592 1.00 0.00 49 GLU A C 10
ATOM 23499 O O . GLU A 1 49 ? -1.470 14.329 -2.301 1.00 0.00 49 GLU A O 10
ATOM 23511 N N . GLY A 1 50 ? -2.886 12.626 -1.921 1.00 0.00 50 GLY A N 10
ATOM 23512 C CA . GLY A 1 50 ? -2.121 12.138 -0.789 1.00 0.00 50 GLY A CA 10
ATOM 23513 C C . GLY A 1 50 ? -2.650 12.614 0.550 1.00 0.00 50 GLY A C 10
ATOM 23514 O O . GLY A 1 50 ? -2.328 12.033 1.587 1.00 0.00 50 GLY A O 10
ATOM 23518 N N . MET A 1 51 ? -3.451 13.671 0.539 1.00 0.00 51 MET A N 10
ATOM 23519 C CA . MET A 1 51 ? -4.003 14.210 1.778 1.00 0.00 51 MET A CA 10
ATOM 23520 C C . MET A 1 51 ? -5.499 13.932 1.888 1.00 0.00 51 MET A C 10
ATOM 23521 O O . MET A 1 51 ? -6.279 14.310 1.015 1.00 0.00 51 MET A O 10
ATOM 23535 N N . HIS A 1 52 ? -5.891 13.273 2.976 1.00 0.00 52 HIS A N 10
ATOM 23536 C CA . HIS A 1 52 ? -7.291 12.947 3.215 1.00 0.00 52 HIS A CA 10
ATOM 23537 C C . HIS A 1 52 ? -7.711 13.376 4.617 1.00 0.00 52 HIS A C 10
ATOM 23538 O O . HIS A 1 52 ? -6.875 13.762 5.434 1.00 0.00 52 HIS A O 10
ATOM 23553 N N . TYR A 1 53 ? -9.011 13.315 4.884 1.00 0.00 53 TYR A N 10
ATOM 23554 C CA . TYR A 1 53 ? -9.555 13.702 6.182 1.00 0.00 53 TYR A CA 10
ATOM 23555 C C . TYR A 1 53 ? -8.815 13.028 7.334 1.00 0.00 53 TYR A C 10
ATOM 23556 O O . TYR A 1 53 ? -8.128 13.687 8.115 1.00 0.00 53 TYR A O 10
ATOM 23574 N N . GLY A 1 54 ? -8.984 11.715 7.444 1.00 0.00 54 GLY A N 10
ATOM 23575 C CA . GLY A 1 54 ? -8.352 10.967 8.516 1.00 0.00 54 GLY A CA 10
ATOM 23576 C C . GLY A 1 54 ? -6.845 10.865 8.382 1.00 0.00 54 GLY A C 10
ATOM 23577 O O . GLY A 1 54 ? -6.131 10.885 9.385 1.00 0.00 54 GLY A O 10
ATOM 23581 N N . THR A 1 55 ? -6.355 10.738 7.153 1.00 0.00 55 THR A N 10
ATOM 23582 C CA . THR A 1 55 ? -4.920 10.614 6.925 1.00 0.00 55 THR A CA 10
ATOM 23583 C C . THR A 1 55 ? -4.163 11.832 7.445 1.00 0.00 55 THR A C 10
ATOM 23584 O O . THR A 1 55 ? -3.207 11.697 8.207 1.00 0.00 55 THR A O 10
ATOM 23595 N N . LYS A 1 56 ? -4.601 13.019 7.037 1.00 0.00 56 LYS A N 10
ATOM 23596 C CA . LYS A 1 56 ? -3.964 14.255 7.475 1.00 0.00 56 LYS A CA 10
ATOM 23597 C C . LYS A 1 56 ? -4.009 14.387 8.994 1.00 0.00 56 LYS A C 10
ATOM 23598 O O . LYS A 1 56 ? -3.095 14.936 9.604 1.00 0.00 56 LYS A O 10
ATOM 23617 N N . ASN A 1 57 ? -5.087 13.891 9.597 1.00 0.00 57 ASN A N 10
ATOM 23618 C CA . ASN A 1 57 ? -5.256 13.962 11.045 1.00 0.00 57 ASN A CA 10
ATOM 23619 C C . ASN A 1 57 ? -4.155 13.194 11.772 1.00 0.00 57 ASN A C 10
ATOM 23620 O O . ASN A 1 57 ? -3.526 13.714 12.698 1.00 0.00 57 ASN A O 10
ATOM 23631 N N . LYS A 1 58 ? -3.924 11.956 11.349 1.00 0.00 58 LYS A N 10
ATOM 23632 C CA . LYS A 1 58 ? -2.901 11.120 11.965 1.00 0.00 58 LYS A CA 10
ATOM 23633 C C . LYS A 1 58 ? -1.510 11.686 11.720 1.00 0.00 58 LYS A C 10
ATOM 23634 O O . LYS A 1 58 ? -0.673 11.705 12.623 1.00 0.00 58 LYS A O 10
ATOM 23653 N N . LEU A 1 59 ? -1.266 12.151 10.500 1.00 0.00 59 LEU A N 10
ATOM 23654 C CA . LEU A 1 59 ? 0.030 12.719 10.157 1.00 0.00 59 LEU A CA 10
ATOM 23655 C C . LEU A 1 59 ? 0.256 14.019 10.921 1.00 0.00 59 LEU A C 10
ATOM 23656 O O . LEU A 1 59 ? 1.365 14.308 11.360 1.00 0.00 59 LEU A O 10
ATOM 23672 N N . ALA A 1 60 ? -0.807 14.795 11.090 1.00 0.00 60 ALA A N 10
ATOM 23673 C CA . ALA A 1 60 ? -0.720 16.054 11.815 1.00 0.00 60 ALA A CA 10
ATOM 23674 C C . ALA A 1 60 ? -0.357 15.810 13.275 1.00 0.00 60 ALA A C 10
ATOM 23675 O O . ALA A 1 60 ? 0.324 16.623 13.900 1.00 0.00 60 ALA A O 10
ATOM 23682 N N . GLN A 1 61 ? -0.821 14.684 13.812 1.00 0.00 61 GLN A N 10
ATOM 23683 C CA . GLN A 1 61 ? -0.549 14.328 15.201 1.00 0.00 61 GLN A CA 10
ATOM 23684 C C . GLN A 1 61 ? 0.953 14.300 15.485 1.00 0.00 61 GLN A C 10
ATOM 23685 O O . GLN A 1 61 ? 1.431 14.998 16.381 1.00 0.00 61 GLN A O 10
ATOM 23699 N N . LEU A 1 62 ? 1.699 13.502 14.720 1.00 0.00 62 LEU A N 10
ATOM 23700 C CA . LEU A 1 62 ? 3.148 13.409 14.907 1.00 0.00 62 LEU A CA 10
ATOM 23701 C C . LEU A 1 62 ? 3.889 13.275 13.575 1.00 0.00 62 LEU A C 10
ATOM 23702 O O . LEU A 1 62 ? 5.043 13.687 13.462 1.00 0.00 62 LEU A O 10
ATOM 23718 N N . ASN A 1 63 ? 3.234 12.697 12.571 1.00 0.00 63 ASN A N 10
ATOM 23719 C CA . ASN A 1 63 ? 3.861 12.517 11.261 1.00 0.00 63 ASN A CA 10
ATOM 23720 C C . ASN A 1 63 ? 3.904 13.831 10.485 1.00 0.00 63 ASN A C 10
ATOM 23721 O O . ASN A 1 63 ? 3.849 14.913 11.071 1.00 0.00 63 ASN A O 10
ATOM 23732 N N . ILE A 1 64 ? 4.006 13.727 9.164 1.00 0.00 64 ILE A N 10
ATOM 23733 C CA . ILE A 1 64 ? 4.056 14.901 8.301 1.00 0.00 64 ILE A CA 10
ATOM 23734 C C . ILE A 1 64 ? 2.799 15.008 7.445 1.00 0.00 64 ILE A C 10
ATOM 23735 O O . ILE A 1 64 ? 2.346 14.017 6.875 1.00 0.00 64 ILE A O 10
ATOM 23751 N N . GLU A 1 65 ? 2.247 16.213 7.350 1.00 0.00 65 GLU A N 10
ATOM 23752 C CA . GLU A 1 65 ? 1.048 16.441 6.550 1.00 0.00 65 GLU A CA 10
ATOM 23753 C C . GLU A 1 65 ? 1.329 16.178 5.071 1.00 0.00 65 GLU A C 10
ATOM 23754 O O . GLU A 1 65 ? 1.627 17.103 4.315 1.00 0.00 65 GLU A O 10
ATOM 23766 N N . HIS A 1 66 ? 1.234 14.908 4.673 1.00 0.00 66 HIS A N 10
ATOM 23767 C CA . HIS A 1 66 ? 1.478 14.502 3.290 1.00 0.00 66 HIS A CA 10
ATOM 23768 C C . HIS A 1 66 ? 2.948 14.686 2.915 1.00 0.00 66 HIS A C 10
ATOM 23769 O O . HIS A 1 66 ? 3.553 15.719 3.204 1.00 0.00 66 HIS A O 10
ATOM 23784 N N . LYS A 1 67 ? 3.517 13.665 2.276 1.00 0.00 67 LYS A N 10
ATOM 23785 C CA . LYS A 1 67 ? 4.916 13.698 1.863 1.00 0.00 67 LYS A CA 10
ATOM 23786 C C . LYS A 1 67 ? 5.119 12.900 0.579 1.00 0.00 67 LYS A C 10
ATOM 23787 O O . LYS A 1 67 ? 6.157 12.266 0.386 1.00 0.00 67 LYS A O 10
ATOM 23806 N N . ASN A 1 68 ? 4.118 12.934 -0.294 1.00 0.00 68 ASN A N 10
ATOM 23807 C CA . ASN A 1 68 ? 4.182 12.211 -1.561 1.00 0.00 68 ASN A CA 10
ATOM 23808 C C . ASN A 1 68 ? 3.075 12.663 -2.510 1.00 0.00 68 ASN A C 10
ATOM 23809 O O . ASN A 1 68 ? 2.281 11.851 -2.987 1.00 0.00 68 ASN A O 10
ATOM 23820 N N . PHE A 1 69 ? 3.029 13.964 -2.781 1.00 0.00 69 PHE A N 10
ATOM 23821 C CA . PHE A 1 69 ? 2.023 14.525 -3.676 1.00 0.00 69 PHE A CA 10
ATOM 23822 C C . PHE A 1 69 ? 2.403 14.285 -5.133 1.00 0.00 69 PHE A C 10
ATOM 23823 O O . PHE A 1 69 ? 3.052 15.122 -5.761 1.00 0.00 69 PHE A O 10
ATOM 23840 N N . THR A 1 70 ? 1.999 13.136 -5.667 1.00 0.00 70 THR A N 10
ATOM 23841 C CA . THR A 1 70 ? 2.303 12.792 -7.051 1.00 0.00 70 THR A CA 10
ATOM 23842 C C . THR A 1 70 ? 1.252 11.851 -7.636 1.00 0.00 70 THR A C 10
ATOM 23843 O O . THR A 1 70 ? 1.124 10.704 -7.208 1.00 0.00 70 THR A O 10
ATOM 23854 N N . SER A 1 71 ? 0.507 12.343 -8.623 1.00 0.00 71 SER A N 10
ATOM 23855 C CA . SER A 1 71 ? -0.527 11.546 -9.274 1.00 0.00 71 SER A CA 10
ATOM 23856 C C . SER A 1 71 ? 0.075 10.295 -9.902 1.00 0.00 71 SER A C 10
ATOM 23857 O O . SER A 1 71 ? 0.828 10.378 -10.872 1.00 0.00 71 SER A O 10
ATOM 23865 N N . LYS A 1 72 ? -0.253 9.138 -9.337 1.00 0.00 72 LYS A N 10
ATOM 23866 C CA . LYS A 1 72 ? 0.267 7.872 -9.839 1.00 0.00 72 LYS A CA 10
ATOM 23867 C C . LYS A 1 72 ? -0.858 6.950 -10.301 1.00 0.00 72 LYS A C 10
ATOM 23868 O O . LYS A 1 72 ? -1.840 6.741 -9.587 1.00 0.00 72 LYS A O 10
ATOM 23887 N N . LYS A 1 73 ? -0.699 6.399 -11.501 1.00 0.00 73 LYS A N 10
ATOM 23888 C CA . LYS A 1 73 ? -1.687 5.490 -12.073 1.00 0.00 73 LYS A CA 10
ATOM 23889 C C . LYS A 1 73 ? -1.022 4.180 -12.487 1.00 0.00 73 LYS A C 10
ATOM 23890 O O . LYS A 1 73 ? -0.359 4.114 -13.522 1.00 0.00 73 LYS A O 10
ATOM 23909 N N . LEU A 1 74 ? -1.193 3.145 -11.667 1.00 0.00 74 LEU A N 10
ATOM 23910 C CA . LEU A 1 74 ? -0.599 1.840 -11.948 1.00 0.00 74 LEU A CA 10
ATOM 23911 C C . LEU A 1 74 ? -0.943 1.372 -13.358 1.00 0.00 74 LEU A C 10
ATOM 23912 O O . LEU A 1 74 ? -2.098 1.073 -13.659 1.00 0.00 74 LEU A O 10
ATOM 23928 N N . THR A 1 75 ? 0.070 1.305 -14.214 1.00 0.00 75 THR A N 10
ATOM 23929 C CA . THR A 1 75 ? -0.118 0.867 -15.589 1.00 0.00 75 THR A CA 10
ATOM 23930 C C . THR A 1 75 ? 0.604 -0.451 -15.843 1.00 0.00 75 THR A C 10
ATOM 23931 O O . THR A 1 75 ? 1.090 -1.091 -14.911 1.00 0.00 75 THR A O 10
ATOM 23942 N N . GLN A 1 76 ? 0.671 -0.851 -17.107 1.00 0.00 76 GLN A N 10
ATOM 23943 C CA . GLN A 1 76 ? 1.335 -2.092 -17.479 1.00 0.00 76 GLN A CA 10
ATOM 23944 C C . GLN A 1 76 ? 2.850 -1.963 -17.346 1.00 0.00 76 GLN A C 10
ATOM 23945 O O . GLN A 1 76 ? 3.540 -2.937 -17.048 1.00 0.00 76 GLN A O 10
ATOM 23959 N N . LYS A 1 77 ? 3.361 -0.756 -17.573 1.00 0.00 77 LYS A N 10
ATOM 23960 C CA . LYS A 1 77 ? 4.796 -0.501 -17.482 1.00 0.00 77 LYS A CA 10
ATOM 23961 C C . LYS A 1 77 ? 5.324 -0.817 -16.085 1.00 0.00 77 LYS A C 10
ATOM 23962 O O . LYS A 1 77 ? 6.314 -1.533 -15.933 1.00 0.00 77 LYS A O 10
ATOM 23981 N N . LEU A 1 78 ? 4.661 -0.271 -15.070 1.00 0.00 78 LEU A N 10
ATOM 23982 C CA . LEU A 1 78 ? 5.065 -0.484 -13.684 1.00 0.00 78 LEU A CA 10
ATOM 23983 C C . LEU A 1 78 ? 4.741 -1.902 -13.218 1.00 0.00 78 LEU A C 10
ATOM 23984 O O . LEU A 1 78 ? 5.548 -2.543 -12.547 1.00 0.00 78 LEU A O 10
ATOM 24000 N N . CYS A 1 79 ? 3.552 -2.381 -13.573 1.00 0.00 79 CYS A N 10
ATOM 24001 C CA . CYS A 1 79 ? 3.119 -3.720 -13.185 1.00 0.00 79 CYS A CA 10
ATOM 24002 C C . CYS A 1 79 ? 4.093 -4.783 -13.685 1.00 0.00 79 CYS A C 10
ATOM 24003 O O . CYS A 1 79 ? 4.463 -5.695 -12.946 1.00 0.00 79 CYS A O 10
ATOM 24011 N N . ASP A 1 80 ? 4.500 -4.659 -14.943 1.00 0.00 80 ASP A N 10
ATOM 24012 C CA . ASP A 1 80 ? 5.428 -5.609 -15.549 1.00 0.00 80 ASP A CA 10
ATOM 24013 C C . ASP A 1 80 ? 6.774 -5.604 -14.827 1.00 0.00 80 ASP A C 10
ATOM 24014 O O . ASP A 1 80 ? 7.553 -6.550 -14.945 1.00 0.00 80 ASP A O 10
ATOM 24023 N N . GLU A 1 81 ? 7.045 -4.532 -14.088 1.00 0.00 81 GLU A N 10
ATOM 24024 C CA . GLU A 1 81 ? 8.303 -4.408 -13.359 1.00 0.00 81 GLU A CA 10
ATOM 24025 C C . GLU A 1 81 ? 8.264 -5.185 -12.045 1.00 0.00 81 GLU A C 10
ATOM 24026 O O . GLU A 1 81 ? 9.086 -6.074 -11.819 1.00 0.00 81 GLU A O 10
ATOM 24038 N N . SER A 1 82 ? 7.312 -4.845 -11.180 1.00 0.00 82 SER A N 10
ATOM 24039 C CA . SER A 1 82 ? 7.183 -5.514 -9.891 1.00 0.00 82 SER A CA 10
ATOM 24040 C C . SER A 1 82 ? 6.856 -6.994 -10.066 1.00 0.00 82 SER A C 10
ATOM 24041 O O . SER A 1 82 ? 6.125 -7.377 -10.978 1.00 0.00 82 SER A O 10
ATOM 24049 N N . ASP A 1 83 ? 7.405 -7.819 -9.179 1.00 0.00 83 ASP A N 10
ATOM 24050 C CA . ASP A 1 83 ? 7.176 -9.257 -9.225 1.00 0.00 83 ASP A CA 10
ATOM 24051 C C . ASP A 1 83 ? 6.022 -9.653 -8.310 1.00 0.00 83 ASP A C 10
ATOM 24052 O O . ASP A 1 83 ? 5.325 -10.636 -8.567 1.00 0.00 83 ASP A O 10
ATOM 24061 N N . PHE A 1 84 ? 5.827 -8.886 -7.241 1.00 0.00 84 PHE A N 10
ATOM 24062 C CA . PHE A 1 84 ? 4.756 -9.164 -6.288 1.00 0.00 84 PHE A CA 10
ATOM 24063 C C . PHE A 1 84 ? 3.766 -8.005 -6.216 1.00 0.00 84 PHE A C 10
ATOM 24064 O O . PHE A 1 84 ? 4.133 -6.882 -5.870 1.00 0.00 84 PHE A O 10
ATOM 24081 N N . LEU A 1 85 ? 2.506 -8.288 -6.540 1.00 0.00 85 LEU A N 10
ATOM 24082 C CA . LEU A 1 85 ? 1.460 -7.273 -6.504 1.00 0.00 85 LEU A CA 10
ATOM 24083 C C . LEU A 1 85 ? 0.536 -7.502 -5.313 1.00 0.00 85 LEU A C 10
ATOM 24084 O O . LEU A 1 85 ? -0.096 -8.553 -5.202 1.00 0.00 85 LEU A O 10
ATOM 24100 N N . ILE A 1 86 ? 0.474 -6.524 -4.415 1.00 0.00 86 ILE A N 10
ATOM 24101 C CA . ILE A 1 86 ? -0.362 -6.637 -3.225 1.00 0.00 86 ILE A CA 10
ATOM 24102 C C . ILE A 1 86 ? -1.475 -5.599 -3.205 1.00 0.00 86 ILE A C 10
ATOM 24103 O O . ILE A 1 86 ? -1.222 -4.394 -3.185 1.00 0.00 86 ILE A O 10
ATOM 24119 N N . THR A 1 87 ? -2.711 -6.087 -3.189 1.00 0.00 87 THR A N 10
ATOM 24120 C CA . THR A 1 87 ? -3.879 -5.222 -3.146 1.00 0.00 87 THR A CA 10
ATOM 24121 C C . THR A 1 87 ? -4.554 -5.325 -1.784 1.00 0.00 87 THR A C 10
ATOM 24122 O O . THR A 1 87 ? -4.552 -6.387 -1.161 1.00 0.00 87 THR A O 10
ATOM 24133 N N . MET A 1 88 ? -5.114 -4.219 -1.316 1.00 0.00 88 MET A N 10
ATOM 24134 C CA . MET A 1 88 ? -5.774 -4.195 -0.013 1.00 0.00 88 MET A CA 10
ATOM 24135 C C . MET A 1 88 ? -7.270 -3.932 -0.149 1.00 0.00 88 MET A C 10
ATOM 24136 O O . MET A 1 88 ? -8.055 -4.308 0.721 1.00 0.00 88 MET A O 10
ATOM 24150 N N . ASP A 1 89 ? -7.661 -3.286 -1.242 1.00 0.00 89 ASP A N 10
ATOM 24151 C CA . ASP A 1 89 ? -9.066 -2.981 -1.481 1.00 0.00 89 ASP A CA 10
ATOM 24152 C C . ASP A 1 89 ? -9.780 -4.204 -2.045 1.00 0.00 89 ASP A C 10
ATOM 24153 O O . ASP A 1 89 ? -9.273 -4.870 -2.947 1.00 0.00 89 ASP A O 10
ATOM 24162 N N . ASN A 1 90 ? -10.953 -4.505 -1.495 1.00 0.00 90 ASN A N 10
ATOM 24163 C CA . ASN A 1 90 ? -11.728 -5.661 -1.928 1.00 0.00 90 ASN A CA 10
ATOM 24164 C C . ASN A 1 90 ? -12.060 -5.584 -3.417 1.00 0.00 90 ASN A C 10
ATOM 24165 O O . ASN A 1 90 ? -11.866 -6.551 -4.154 1.00 0.00 90 ASN A O 10
ATOM 24176 N N . SER A 1 91 ? -12.568 -4.435 -3.850 1.00 0.00 91 SER A N 10
ATOM 24177 C CA . SER A 1 91 ? -12.933 -4.240 -5.251 1.00 0.00 91 SER A CA 10
ATOM 24178 C C . SER A 1 91 ? -11.699 -4.228 -6.151 1.00 0.00 91 SER A C 10
ATOM 24179 O O . SER A 1 91 ? -11.779 -4.568 -7.330 1.00 0.00 91 SER A O 10
ATOM 24187 N N . ASN A 1 92 ? -10.562 -3.830 -5.588 1.00 0.00 92 ASN A N 10
ATOM 24188 C CA . ASN A 1 92 ? -9.311 -3.769 -6.340 1.00 0.00 92 ASN A CA 10
ATOM 24189 C C . ASN A 1 92 ? -8.911 -5.143 -6.876 1.00 0.00 92 ASN A C 10
ATOM 24190 O O . ASN A 1 92 ? -8.422 -5.262 -7.999 1.00 0.00 92 ASN A O 10
ATOM 24201 N N . PHE A 1 93 ? -9.110 -6.173 -6.062 1.00 0.00 93 PHE A N 10
ATOM 24202 C CA . PHE A 1 93 ? -8.760 -7.538 -6.444 1.00 0.00 93 PHE A CA 10
ATOM 24203 C C . PHE A 1 93 ? -9.564 -7.995 -7.659 1.00 0.00 93 PHE A C 10
ATOM 24204 O O . PHE A 1 93 ? -8.999 -8.445 -8.656 1.00 0.00 93 PHE A O 10
ATOM 24221 N N . LYS A 1 94 ? -10.884 -7.885 -7.564 1.00 0.00 94 LYS A N 10
ATOM 24222 C CA . LYS A 1 94 ? -11.767 -8.295 -8.651 1.00 0.00 94 LYS A CA 10
ATOM 24223 C C . LYS A 1 94 ? -11.549 -7.440 -9.896 1.00 0.00 94 LYS A C 10
ATOM 24224 O O . LYS A 1 94 ? -11.653 -7.928 -11.022 1.00 0.00 94 LYS A O 10
ATOM 24243 N N . ASN A 1 95 ? -11.254 -6.161 -9.687 1.00 0.00 95 ASN A N 10
ATOM 24244 C CA . ASN A 1 95 ? -11.031 -5.236 -10.792 1.00 0.00 95 ASN A CA 10
ATOM 24245 C C . ASN A 1 95 ? -9.764 -5.588 -11.567 1.00 0.00 95 ASN A C 10
ATOM 24246 O O . ASN A 1 95 ? -9.809 -5.798 -12.779 1.00 0.00 95 ASN A O 10
ATOM 24257 N N . VAL A 1 96 ? -8.637 -5.644 -10.864 1.00 0.00 96 VAL A N 10
ATOM 24258 C CA . VAL A 1 96 ? -7.356 -5.964 -11.488 1.00 0.00 96 VAL A CA 10
ATOM 24259 C C . VAL A 1 96 ? -7.382 -7.347 -12.135 1.00 0.00 96 VAL A C 10
ATOM 24260 O O . VAL A 1 96 ? -6.617 -7.626 -13.059 1.00 0.00 96 VAL A O 10
ATOM 24273 N N . LEU A 1 97 ? -8.260 -8.211 -11.637 1.00 0.00 97 LEU A N 10
ATOM 24274 C CA . LEU A 1 97 ? -8.381 -9.571 -12.156 1.00 0.00 97 LEU A CA 10
ATOM 24275 C C . LEU A 1 97 ? -8.645 -9.591 -13.662 1.00 0.00 97 LEU A C 10
ATOM 24276 O O . LEU A 1 97 ? -8.027 -10.362 -14.395 1.00 0.00 97 LEU A O 10
ATOM 24292 N N . LYS A 1 98 ? -9.576 -8.758 -14.117 1.00 0.00 98 LYS A N 10
ATOM 24293 C CA . LYS A 1 98 ? -9.923 -8.707 -15.537 1.00 0.00 98 LYS A CA 10
ATOM 24294 C C . LYS A 1 98 ? -9.311 -7.490 -16.227 1.00 0.00 98 LYS A C 10
ATOM 24295 O O . LYS A 1 98 ? -9.012 -7.530 -17.420 1.00 0.00 98 LYS A O 10
ATOM 24314 N N . ASN A 1 99 ? -9.143 -6.409 -15.475 1.00 0.00 99 ASN A N 10
ATOM 24315 C CA . ASN A 1 99 ? -8.583 -5.175 -16.019 1.00 0.00 99 ASN A CA 10
ATOM 24316 C C . ASN A 1 99 ? -7.207 -5.405 -16.641 1.00 0.00 99 ASN A C 10
ATOM 24317 O O . ASN A 1 99 ? -6.866 -4.789 -17.650 1.00 0.00 99 ASN A O 10
ATOM 24328 N N . PHE A 1 100 ? -6.417 -6.286 -16.033 1.00 0.00 100 PHE A N 10
ATOM 24329 C CA . PHE A 1 100 ? -5.077 -6.577 -16.537 1.00 0.00 100 PHE A CA 10
ATOM 24330 C C . PHE A 1 100 ? -5.003 -7.965 -17.167 1.00 0.00 100 PHE A C 10
ATOM 24331 O O . PHE A 1 100 ? -5.962 -8.735 -17.120 1.00 0.00 100 PHE A O 10
ATOM 24348 N N . THR A 1 101 ? -3.853 -8.268 -17.763 1.00 0.00 101 THR A N 10
ATOM 24349 C CA . THR A 1 101 ? -3.629 -9.552 -18.417 1.00 0.00 101 THR A CA 10
ATOM 24350 C C . THR A 1 101 ? -3.623 -10.706 -17.415 1.00 0.00 101 THR A C 10
ATOM 24351 O O . THR A 1 101 ? -4.004 -10.540 -16.257 1.00 0.00 101 THR A O 10
ATOM 24362 N N . ASN A 1 102 ? -3.192 -11.878 -17.880 1.00 0.00 102 ASN A N 10
ATOM 24363 C CA . ASN A 1 102 ? -3.135 -13.076 -17.044 1.00 0.00 102 ASN A CA 10
ATOM 24364 C C . ASN A 1 102 ? -2.108 -12.941 -15.918 1.00 0.00 102 ASN A C 10
ATOM 24365 O O . ASN A 1 102 ? -1.799 -13.917 -15.234 1.00 0.00 102 ASN A O 10
ATOM 24376 N N . THR A 1 103 ? -1.588 -11.732 -15.720 1.00 0.00 103 THR A N 10
ATOM 24377 C CA . THR A 1 103 ? -0.610 -11.487 -14.669 1.00 0.00 103 THR A CA 10
ATOM 24378 C C . THR A 1 103 ? -1.312 -11.089 -13.376 1.00 0.00 103 THR A C 10
ATOM 24379 O O . THR A 1 103 ? -0.674 -10.681 -12.406 1.00 0.00 103 THR A O 10
ATOM 24390 N N . GLN A 1 104 ? -2.636 -11.217 -13.379 1.00 0.00 104 GLN A N 10
ATOM 24391 C CA . GLN A 1 104 ? -3.447 -10.878 -12.216 1.00 0.00 104 GLN A CA 10
ATOM 24392 C C . GLN A 1 104 ? -3.334 -11.953 -11.141 1.00 0.00 104 GLN A C 10
ATOM 24393 O O . GLN A 1 104 ? -3.776 -11.759 -10.009 1.00 0.00 104 GLN A O 10
ATOM 24407 N N . ASN A 1 105 ? -2.739 -13.087 -11.499 1.00 0.00 105 ASN A N 10
ATOM 24408 C CA . ASN A 1 105 ? -2.571 -14.190 -10.560 1.00 0.00 105 ASN A CA 10
ATOM 24409 C C . ASN A 1 105 ? -1.480 -13.874 -9.540 1.00 0.00 105 ASN A C 10
ATOM 24410 O O . ASN A 1 105 ? -1.169 -14.692 -8.675 1.00 0.00 105 ASN A O 10
ATOM 24421 N N . LYS A 1 106 ? -0.903 -12.680 -9.650 1.00 0.00 106 LYS A N 10
ATOM 24422 C CA . LYS A 1 106 ? 0.153 -12.253 -8.739 1.00 0.00 106 LYS A CA 10
ATOM 24423 C C . LYS A 1 106 ? -0.349 -11.170 -7.786 1.00 0.00 106 LYS A C 10
ATOM 24424 O O . LYS A 1 106 ? 0.442 -10.419 -7.211 1.00 0.00 106 LYS A O 10
ATOM 24443 N N . VAL A 1 107 ? -1.669 -11.097 -7.622 1.00 0.00 107 VAL A N 10
ATOM 24444 C CA . VAL A 1 107 ? -2.279 -10.108 -6.740 1.00 0.00 107 VAL A CA 10
ATOM 24445 C C . VAL A 1 107 ? -2.549 -10.692 -5.357 1.00 0.00 107 VAL A C 10
ATOM 24446 O O . VAL A 1 107 ? -2.877 -11.872 -5.224 1.00 0.00 107 VAL A O 10
ATOM 24459 N N . LEU A 1 108 ? -2.410 -9.860 -4.329 1.00 0.00 108 LEU A N 10
ATOM 24460 C CA . LEU A 1 108 ? -2.640 -10.296 -2.957 1.00 0.00 108 LEU A CA 10
ATOM 24461 C C . LEU A 1 108 ? -3.777 -9.504 -2.319 1.00 0.00 108 LEU A C 10
ATOM 24462 O O . LEU A 1 108 ? -4.175 -8.456 -2.824 1.00 0.00 108 LEU A O 10
ATOM 24478 N N . LYS A 1 109 ? -4.297 -10.015 -1.207 1.00 0.00 109 LYS A N 10
ATOM 24479 C CA . LYS A 1 109 ? -5.389 -9.358 -0.499 1.00 0.00 109 LYS A CA 10
ATOM 24480 C C . LYS A 1 109 ? -5.001 -9.064 0.946 1.00 0.00 109 LYS A C 10
ATOM 24481 O O . LYS A 1 109 ? -4.306 -9.855 1.584 1.00 0.00 109 LYS A O 10
ATOM 24500 N N . ILE A 1 110 ? -5.462 -7.928 1.459 1.00 0.00 110 ILE A N 10
ATOM 24501 C CA . ILE A 1 110 ? -5.166 -7.538 2.832 1.00 0.00 110 ILE A CA 10
ATOM 24502 C C . ILE A 1 110 ? -5.968 -8.383 3.816 1.00 0.00 110 ILE A C 10
ATOM 24503 O O . ILE A 1 110 ? -5.689 -8.387 5.013 1.00 0.00 110 ILE A O 10
ATOM 24519 N N . THR A 1 111 ? -6.959 -9.103 3.301 1.00 0.00 111 THR A N 10
ATOM 24520 C CA . THR A 1 111 ? -7.794 -9.957 4.136 1.00 0.00 111 THR A CA 10
ATOM 24521 C C . THR A 1 111 ? -6.959 -11.043 4.805 1.00 0.00 111 THR A C 10
ATOM 24522 O O . THR A 1 111 ? -7.211 -11.416 5.951 1.00 0.00 111 THR A O 10
ATOM 24533 N N . ASP A 1 112 ? -5.957 -11.540 4.084 1.00 0.00 112 ASP A N 10
ATOM 24534 C CA . ASP A 1 112 ? -5.076 -12.576 4.611 1.00 0.00 112 ASP A CA 10
ATOM 24535 C C . ASP A 1 112 ? -3.999 -11.967 5.505 1.00 0.00 112 ASP A C 10
ATOM 24536 O O . ASP A 1 112 ? -3.349 -12.672 6.277 1.00 0.00 112 ASP A O 10
ATOM 24545 N N . PHE A 1 113 ? -3.819 -10.653 5.396 1.00 0.00 113 PHE A N 10
ATOM 24546 C CA . PHE A 1 113 ? -2.824 -9.946 6.196 1.00 0.00 113 PHE A CA 10
ATOM 24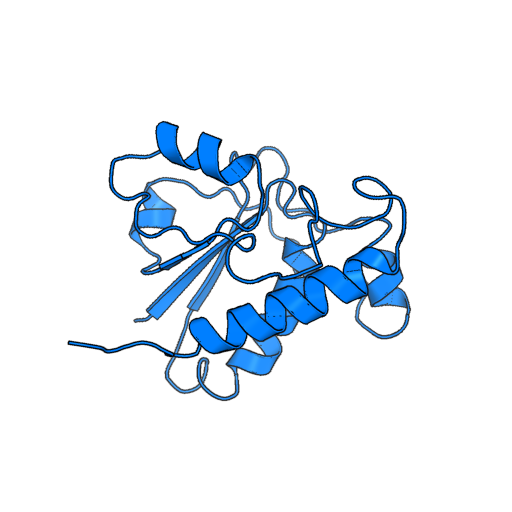547 C C . PHE A 1 113 ? -3.482 -9.244 7.377 1.00 0.00 113 PHE A C 10
ATOM 24548 O O . PHE A 1 113 ? -2.806 -8.803 8.307 1.00 0.00 113 PHE A O 10
ATOM 24565 N N . SER A 1 114 ? -4.806 -9.144 7.332 1.00 0.00 114 SER A N 10
ATOM 24566 C CA . SER A 1 114 ? -5.562 -8.498 8.394 1.00 0.00 114 SER A CA 10
ATOM 24567 C C . SER A 1 114 ? -6.502 -9.501 9.064 1.00 0.00 114 SER A C 10
ATOM 24568 O O . SER A 1 114 ? -7.262 -10.194 8.389 1.00 0.00 114 SER A O 10
ATOM 24576 N N . PRO A 1 115 ? -6.455 -9.603 10.405 1.00 0.00 115 PRO A N 10
ATOM 24577 C CA . PRO A 1 115 ? -7.297 -10.541 11.153 1.00 0.00 115 PRO A CA 10
ATOM 24578 C C . PRO A 1 115 ? -8.765 -10.112 11.211 1.00 0.00 115 PRO A C 10
ATOM 24579 O O . PRO A 1 115 ? -9.515 -10.310 10.253 1.00 0.00 115 PRO A O 10
ATOM 24590 N N . SER A 1 116 ? -9.175 -9.538 12.341 1.00 0.00 116 SER A N 10
ATOM 24591 C CA . SER A 1 116 ? -10.555 -9.101 12.527 1.00 0.00 116 SER A CA 10
ATOM 24592 C C . SER A 1 116 ? -10.721 -7.619 12.206 1.00 0.00 116 SER A C 10
ATOM 24593 O O . SER A 1 116 ? -11.632 -6.965 12.715 1.00 0.00 116 SER A O 10
ATOM 24601 N N . LEU A 1 117 ? -9.837 -7.089 11.366 1.00 0.00 117 LEU A N 10
ATOM 24602 C CA . LEU A 1 117 ? -9.896 -5.680 10.996 1.00 0.00 117 LEU A CA 10
ATOM 24603 C C . LEU A 1 117 ? -11.099 -5.401 10.098 1.00 0.00 117 LEU A C 10
ATOM 24604 O O . LEU A 1 117 ? -11.865 -4.471 10.353 1.00 0.00 117 LEU A O 10
ATOM 24620 N N . ASN A 1 118 ? -11.261 -6.221 9.059 1.00 0.00 118 ASN A N 10
ATOM 24621 C CA . ASN A 1 118 ? -12.375 -6.083 8.116 1.00 0.00 118 ASN A CA 10
ATOM 24622 C C . ASN A 1 118 ? -12.744 -4.618 7.885 1.00 0.00 118 ASN A C 10
ATOM 24623 O O . ASN A 1 118 ? -13.705 -4.113 8.466 1.00 0.00 118 ASN A O 10
ATOM 24634 N N . TYR A 1 119 ? -11.974 -3.942 7.038 1.00 0.00 119 TYR A N 10
ATOM 24635 C CA . TYR A 1 119 ? -12.222 -2.536 6.735 1.00 0.00 119 TYR A CA 10
ATOM 24636 C C . TYR A 1 119 ? -12.860 -2.377 5.355 1.00 0.00 119 TYR A C 10
ATOM 24637 O O . TYR A 1 119 ? -13.176 -3.366 4.693 1.00 0.00 119 TYR A O 10
ATOM 24655 N N . ASP A 1 120 ? -13.052 -1.130 4.930 1.00 0.00 120 ASP A N 10
ATOM 24656 C CA . ASP A 1 120 ? -13.659 -0.856 3.629 1.00 0.00 120 ASP A CA 10
ATOM 24657 C C . ASP A 1 120 ? -12.789 0.081 2.794 1.00 0.00 120 ASP A C 10
ATOM 24658 O O . ASP A 1 120 ? -12.695 1.271 3.088 1.00 0.00 120 ASP A O 10
ATOM 24667 N N . GLU A 1 121 ? -12.176 -0.481 1.747 1.00 0.00 121 GLU A N 10
ATOM 24668 C CA . GLU A 1 121 ? -11.309 0.259 0.821 1.00 0.00 121 GLU A CA 10
ATOM 24669 C C . GLU A 1 121 ? -10.775 1.556 1.423 1.00 0.00 121 GLU A C 10
ATOM 24670 O O . GLU A 1 121 ? -11.418 2.600 1.331 1.00 0.00 121 GLU A O 10
ATOM 24682 N N . VAL A 1 122 ? -9.591 1.480 2.024 1.00 0.00 122 VAL A N 10
ATOM 24683 C CA . VAL A 1 122 ? -8.953 2.644 2.636 1.00 0.00 122 VAL A CA 10
ATOM 24684 C C . VAL A 1 122 ? -9.743 3.152 3.846 1.00 0.00 122 VAL A C 10
ATOM 24685 O O . VAL A 1 122 ? -10.966 3.252 3.798 1.00 0.00 122 VAL A O 10
ATOM 24698 N N . PRO A 1 123 ? -9.048 3.473 4.955 1.00 0.00 123 PRO A N 10
ATOM 24699 C CA . PRO A 1 123 ? -9.692 3.968 6.183 1.00 0.00 123 PRO A CA 10
ATOM 24700 C C . PRO A 1 123 ? -10.231 5.395 6.040 1.00 0.00 123 PRO A C 10
ATOM 24701 O O . PRO A 1 123 ? -10.897 5.716 5.057 1.00 0.00 123 PRO A O 10
ATOM 24712 N N . ASP A 1 124 ? -9.942 6.242 7.036 1.00 0.00 124 ASP A N 10
ATOM 24713 C CA . ASP A 1 124 ? -10.396 7.635 7.039 1.00 0.00 124 ASP A CA 10
ATOM 24714 C C . ASP A 1 124 ? -11.919 7.710 7.188 1.00 0.00 124 ASP A C 10
ATOM 24715 O O . ASP A 1 124 ? -12.628 6.756 6.875 1.00 0.00 124 ASP A O 10
ATOM 24724 N N . PRO A 1 125 ? -12.440 8.846 7.691 1.00 0.00 125 PRO A N 10
ATOM 24725 C CA . PRO A 1 125 ? -13.883 9.032 7.901 1.00 0.00 125 PRO A CA 10
ATOM 24726 C C . PRO A 1 125 ? -14.697 8.974 6.612 1.00 0.00 125 PRO A C 10
ATOM 24727 O O . PRO A 1 125 ? -15.892 8.680 6.642 1.00 0.00 125 PRO A O 10
ATOM 24738 N N . TRP A 1 126 ? -14.054 9.254 5.483 1.00 0.00 126 TRP A N 10
ATOM 24739 C CA . TRP A 1 126 ? -14.742 9.227 4.197 1.00 0.00 126 TRP A CA 10
ATOM 24740 C C . TRP A 1 126 ? -15.177 7.806 3.855 1.00 0.00 126 TRP A C 10
ATOM 24741 O O . TRP A 1 126 ? -16.122 7.599 3.091 1.00 0.00 126 TRP A O 10
ATOM 24762 N N . TYR A 1 127 ? -14.484 6.828 4.429 1.00 0.00 127 TYR A N 10
ATOM 24763 C CA . TYR A 1 127 ? -14.796 5.425 4.187 1.00 0.00 127 TYR A CA 10
ATOM 24764 C C . TYR A 1 127 ? -15.440 4.782 5.413 1.00 0.00 127 TYR A C 10
ATOM 24765 O O . TYR A 1 127 ? -16.557 4.269 5.339 1.00 0.00 127 TYR A O 10
ATOM 24783 N N . SER A 1 128 ? -14.727 4.803 6.538 1.00 0.00 128 SER A N 10
ATOM 24784 C CA . SER A 1 128 ? -15.233 4.212 7.773 1.00 0.00 128 SER A CA 10
ATOM 24785 C C . SER A 1 128 ? -16.093 5.203 8.549 1.00 0.00 128 SER A C 10
ATOM 24786 O O . SER A 1 128 ? -17.262 4.935 8.830 1.00 0.00 128 SER A O 10
ATOM 24794 N N . GLY A 1 129 ? -15.514 6.351 8.892 1.00 0.00 129 GLY A N 10
ATOM 24795 C CA . GLY A 1 129 ? -16.254 7.359 9.628 1.00 0.00 129 GLY A CA 10
ATOM 24796 C C . GLY A 1 129 ? -15.416 8.072 10.675 1.00 0.00 129 GLY A C 10
ATOM 24797 O O . GLY A 1 129 ? -15.891 9.009 11.318 1.00 0.00 129 GLY A O 10
ATOM 24801 N N . ASN A 1 130 ? -14.170 7.635 10.854 1.00 0.00 130 ASN A N 10
ATOM 24802 C CA . ASN A 1 130 ? -13.286 8.254 11.839 1.00 0.00 130 ASN A CA 10
ATOM 24803 C C . ASN A 1 130 ? -11.880 8.446 11.280 1.00 0.00 130 ASN A C 10
ATOM 24804 O O . ASN A 1 130 ? -11.473 7.761 10.341 1.00 0.00 130 ASN A O 10
ATOM 24815 N N . PHE A 1 131 ? -11.141 9.383 11.869 1.00 0.00 131 PHE A N 10
ATOM 24816 C CA . PHE A 1 131 ? -9.776 9.672 11.440 1.00 0.00 131 PHE A CA 10
ATOM 24817 C C . PHE A 1 131 ? -8.787 8.706 12.086 1.00 0.00 131 PHE A C 10
ATOM 24818 O O . PHE A 1 131 ? -7.632 8.614 11.667 1.00 0.00 131 PHE A O 10
ATOM 24835 N N . ASP A 1 132 ? -9.244 7.992 13.110 1.00 0.00 132 ASP A N 10
ATOM 24836 C CA . ASP A 1 132 ? -8.398 7.040 13.817 1.00 0.00 132 ASP A CA 10
ATOM 24837 C C . ASP A 1 132 ? -8.207 5.762 13.006 1.00 0.00 132 ASP A C 10
ATOM 24838 O O . ASP A 1 132 ? -7.221 5.043 13.185 1.00 0.00 132 ASP A O 10
ATOM 24847 N N . GLU A 1 133 ? -9.151 5.485 12.110 1.00 0.00 133 GLU A N 10
ATOM 24848 C CA . GLU A 1 133 ? -9.071 4.293 11.276 1.00 0.00 133 GLU A CA 10
ATOM 24849 C C . GLU A 1 133 ? -7.777 4.297 10.479 1.00 0.00 133 GLU A C 10
ATOM 24850 O O . GLU A 1 133 ? -7.134 3.263 10.319 1.00 0.00 133 GLU A O 10
ATOM 24862 N N . THR A 1 134 ? -7.403 5.473 9.987 1.00 0.00 134 THR A N 10
ATOM 24863 C CA . THR A 1 134 ? -6.185 5.625 9.204 1.00 0.00 134 THR A CA 10
ATOM 24864 C C . THR A 1 134 ? -5.006 4.920 9.860 1.00 0.00 134 THR A C 10
ATOM 24865 O O . THR A 1 134 ? -4.356 4.081 9.242 1.00 0.00 134 THR A O 10
ATOM 24876 N N . TYR A 1 135 ? -4.734 5.260 11.114 1.00 0.00 135 TYR A N 10
ATOM 24877 C CA . TYR A 1 135 ? -3.627 4.653 11.844 1.00 0.00 135 TYR A CA 10
ATOM 24878 C C . TYR A 1 135 ? -3.843 3.156 12.035 1.00 0.00 135 TYR A C 10
ATOM 24879 O O . TYR A 1 135 ? -2.919 2.364 11.873 1.00 0.00 135 TYR A O 10
ATOM 24897 N N . LYS A 1 136 ? -5.062 2.776 12.399 1.00 0.00 136 LYS A N 10
ATOM 24898 C CA . LYS A 1 136 ? -5.386 1.372 12.631 1.00 0.00 136 LYS A CA 10
ATOM 24899 C C . LYS A 1 136 ? -5.030 0.493 11.431 1.00 0.00 136 LYS A C 10
ATOM 24900 O O . LYS A 1 136 ? -4.276 -0.474 11.559 1.00 0.00 136 LYS A O 10
ATOM 24919 N N . ILE A 1 137 ? -5.585 0.826 10.268 1.00 0.00 137 ILE A N 10
ATOM 24920 C CA . ILE A 1 137 ? -5.339 0.052 9.053 1.00 0.00 137 ILE A CA 10
ATOM 24921 C C . ILE A 1 137 ? -3.916 0.236 8.536 1.00 0.00 137 ILE A C 10
ATOM 24922 O O . ILE A 1 137 ? -3.220 -0.739 8.267 1.00 0.00 137 ILE A O 10
ATOM 24938 N N . LEU A 1 138 ? -3.493 1.486 8.382 1.00 0.00 138 LEU A N 10
ATOM 24939 C CA . LEU A 1 138 ? -2.154 1.783 7.876 1.00 0.00 138 LEU A CA 10
ATOM 24940 C C . LEU A 1 138 ? -1.072 1.095 8.701 1.00 0.00 138 LEU A C 10
ATOM 24941 O O . LEU A 1 138 ? -0.241 0.366 8.164 1.00 0.00 138 LEU A O 10
ATOM 24957 N N . SER A 1 139 ? -1.074 1.348 10.004 1.00 0.00 139 SER A N 10
ATOM 24958 C CA . SER A 1 139 ? -0.078 0.771 10.901 1.00 0.00 139 SER A CA 10
ATOM 24959 C C . SER A 1 139 ? -0.098 -0.757 10.876 1.00 0.00 139 SER A C 10
ATOM 24960 O O . SER A 1 139 ? 0.951 -1.390 10.776 1.00 0.00 139 SER A O 10
ATOM 24968 N N . LEU A 1 140 ? -1.286 -1.349 10.986 1.00 0.00 140 LEU A N 10
ATOM 24969 C CA . LEU A 1 140 ? -1.407 -2.806 10.994 1.00 0.00 140 LEU A CA 10
ATOM 24970 C C . LEU A 1 140 ? -1.022 -3.418 9.647 1.00 0.00 140 LEU A C 10
ATOM 24971 O O . LEU A 1 140 ? -0.128 -4.260 9.572 1.00 0.00 140 LEU A O 10
ATOM 24987 N N . ALA A 1 141 ? -1.714 -3.003 8.592 1.00 0.00 141 ALA A N 10
ATOM 24988 C CA . ALA A 1 141 ? -1.461 -3.521 7.250 1.00 0.00 141 ALA A CA 10
ATOM 24989 C C . ALA A 1 141 ? 0.002 -3.373 6.836 1.00 0.00 141 ALA A C 10
ATOM 24990 O O . ALA A 1 141 ? 0.611 -4.327 6.354 1.00 0.00 141 ALA A O 10
ATOM 24997 N N . CYS A 1 142 ? 0.560 -2.177 7.009 1.00 0.00 142 CYS A N 10
ATOM 24998 C CA . CYS A 1 142 ? 1.950 -1.921 6.631 1.00 0.00 142 CYS A CA 10
ATOM 24999 C C . CYS A 1 142 ? 2.922 -2.755 7.462 1.00 0.00 142 CYS A C 10
ATOM 25000 O O . CYS A 1 142 ? 3.896 -3.288 6.934 1.00 0.00 142 CYS A O 10
ATOM 25008 N N . LYS A 1 143 ? 2.659 -2.859 8.762 1.00 0.00 143 LYS A N 10
ATOM 25009 C CA . LYS A 1 143 ? 3.523 -3.624 9.658 1.00 0.00 143 LYS A CA 10
ATOM 25010 C C . LYS A 1 143 ? 3.576 -5.095 9.256 1.00 0.00 143 LYS A C 10
ATOM 25011 O O . LYS A 1 143 ? 4.640 -5.620 8.925 1.00 0.00 143 LYS A O 10
ATOM 25030 N N . ASN A 1 144 ? 2.422 -5.755 9.292 1.00 0.00 144 ASN A N 10
ATOM 25031 C CA . ASN A 1 144 ? 2.332 -7.168 8.935 1.00 0.00 144 ASN A CA 10
ATOM 25032 C C . ASN A 1 144 ? 2.935 -7.424 7.557 1.00 0.00 144 ASN A C 10
ATOM 25033 O O . ASN A 1 144 ? 3.732 -8.345 7.379 1.00 0.00 144 ASN A O 10
ATOM 25044 N N . LEU A 1 145 ? 2.549 -6.601 6.585 1.00 0.00 145 LEU A N 10
ATOM 25045 C CA . LEU A 1 145 ? 3.053 -6.738 5.225 1.00 0.00 145 LEU A CA 10
ATOM 25046 C C . LEU A 1 145 ? 4.566 -6.537 5.189 1.00 0.00 145 LEU A C 10
ATOM 25047 O O . LEU A 1 145 ? 5.260 -7.145 4.379 1.00 0.00 145 LEU A O 10
ATOM 25063 N N . LEU A 1 146 ? 5.069 -5.683 6.075 1.00 0.00 146 LEU A N 10
ATOM 25064 C CA . LEU A 1 146 ? 6.499 -5.405 6.142 1.00 0.00 146 LEU A CA 10
ATOM 25065 C C . LEU A 1 146 ? 7.272 -6.650 6.571 1.00 0.00 146 LEU A C 10
ATOM 25066 O O . LEU A 1 146 ? 8.371 -6.909 6.079 1.00 0.00 146 LEU A O 10
ATOM 25082 N N . VAL A 1 147 ? 6.692 -7.413 7.491 1.00 0.00 147 VAL A N 10
ATOM 25083 C CA . VAL A 1 147 ? 7.327 -8.627 7.990 1.00 0.00 147 VAL A CA 10
ATOM 25084 C C . VAL A 1 147 ? 7.384 -9.708 6.913 1.00 0.00 147 VAL A C 10
ATOM 25085 O O . VAL A 1 147 ? 8.448 -10.258 6.632 1.00 0.00 147 VAL A O 10
ATOM 25098 N N . PHE A 1 148 ? 6.234 -10.011 6.317 1.00 0.00 148 PHE A N 10
ATOM 25099 C CA . PHE A 1 148 ? 6.156 -11.033 5.275 1.00 0.00 148 PHE A CA 10
ATOM 25100 C C . PHE A 1 148 ? 6.961 -10.631 4.041 1.00 0.00 148 PHE A C 10
ATOM 25101 O O . PHE A 1 148 ? 7.707 -11.440 3.488 1.00 0.00 148 PHE A O 10
ATOM 25118 N N . LEU A 1 149 ? 6.804 -9.382 3.612 1.00 0.00 149 LEU A N 10
ATOM 25119 C CA . LEU A 1 149 ? 7.516 -8.880 2.440 1.00 0.00 149 LEU A CA 10
ATOM 25120 C C . LEU A 1 149 ? 9.027 -8.938 2.654 1.00 0.00 149 LEU A C 10
ATOM 25121 O O . LEU A 1 149 ? 9.783 -9.219 1.723 1.00 0.00 149 LEU A O 10
ATOM 25137 N N . SER A 1 150 ? 9.462 -8.677 3.883 1.00 0.00 150 SER A N 10
ATOM 25138 C CA . SER A 1 150 ? 10.883 -8.704 4.210 1.00 0.00 150 SER A CA 10
ATOM 25139 C C . SER A 1 150 ? 11.298 -10.085 4.709 1.00 0.00 150 SER A C 10
ATOM 25140 O O . SER A 1 150 ? 12.418 -10.273 5.187 1.00 0.00 150 SER A O 10
ATOM 25148 N N . LYS A 1 151 ? 10.384 -11.046 4.592 1.00 0.00 151 LYS A N 10
ATOM 25149 C CA . LYS A 1 151 ? 10.639 -12.418 5.027 1.00 0.00 151 LYS A CA 10
ATOM 25150 C C . LYS A 1 151 ? 10.956 -12.473 6.518 1.00 0.00 151 LYS A C 10
ATOM 25151 O O . LYS A 1 151 ? 12.081 -12.195 6.935 1.00 0.00 151 LYS A O 10
ATOM 25170 N N . HIS A 1 152 ? 9.958 -12.839 7.317 1.00 0.00 152 HIS A N 10
ATOM 25171 C CA . HIS A 1 152 ? 10.129 -12.934 8.763 1.00 0.00 152 HIS A CA 10
ATOM 25172 C C . HIS A 1 152 ? 11.259 -13.896 9.115 1.00 0.00 152 HIS A C 10
ATOM 25173 O O . HIS A 1 152 ? 11.533 -14.844 8.379 1.00 0.00 152 HIS A O 10
ATOM 25188 N N . HIS A 1 153 ? 11.911 -13.644 10.246 1.00 0.00 153 HIS A N 10
ATOM 25189 C CA . HIS A 1 153 ? 13.015 -14.485 10.699 1.00 0.00 153 HIS A CA 10
ATOM 25190 C C . HIS A 1 153 ? 13.251 -14.306 12.195 1.00 0.00 153 HIS A C 10
ATOM 25191 O O . HIS A 1 153 ? 14.339 -13.916 12.623 1.00 0.00 153 HIS A O 10
ATOM 25206 N N . HIS A 1 154 ? 12.224 -14.592 12.988 1.00 0.00 154 HIS A N 10
ATOM 25207 C CA . HIS A 1 154 ? 12.314 -14.461 14.437 1.00 0.00 154 HIS A CA 10
ATOM 25208 C C . HIS A 1 154 ? 12.267 -15.828 15.113 1.00 0.00 154 HIS A C 10
ATOM 25209 O O . HIS A 1 154 ? 13.302 -16.386 15.479 1.00 0.00 154 HIS A O 10
ATOM 25224 N N . HIS A 1 155 ? 11.060 -16.360 15.277 1.00 0.00 155 HIS A N 10
ATOM 25225 C CA . HIS A 1 155 ? 10.876 -17.660 15.911 1.00 0.00 155 HIS A CA 10
ATOM 25226 C C . HIS A 1 155 ? 10.020 -18.575 15.040 1.00 0.00 155 HIS A C 10
ATOM 25227 O O . HIS A 1 155 ? 8.810 -18.381 14.922 1.00 0.00 155 HIS A O 10
ATOM 25242 N N . HIS A 1 156 ? 10.658 -19.570 14.433 1.00 0.00 156 HIS A N 10
ATOM 25243 C CA . HIS A 1 156 ? 9.957 -20.517 13.573 1.00 0.00 156 HIS A CA 10
ATOM 25244 C C . HIS A 1 156 ? 10.095 -21.939 14.105 1.00 0.00 156 HIS A C 10
ATOM 25245 O O . HIS A 1 156 ? 9.070 -22.517 14.520 1.00 0.00 156 HIS A O 10
#

Solvent-accessible surface area: 9116 Å² total; per-residue (Å²): 220,33,53,4,1,2,0,3,63,3,6,18,1,3,6,6,4,3,20,58,47,5,105,89,78,14,127,151,46,6,113,133,156,122,40,92,40,27,9,0,0,31,69,26,136,96,1,1,68,2,92,18,141,0,2,86,70,27,4,58,137,139,43,85,102,71,58,23,118,84,99,75,97,2,42,79,145,30,14,122,97,7,92,61,7,6,0,6,0,71,60,3,52,151,86,6,70,196,97,31,84,134,44,30,114,106,22,40,47,3,62,124,56,14,96,111,30,140,24,86,26,1,0,0,34,175,76,57,53,67,86,72,39,0,102,108,8,6,56,62,4,5,115,52,5,21,58,80,13,50,114,117,69,157,141,226

Nearest PDB structures (foldseek):
  2gi4-assembly1_A  TM=1.006E+00  e=1.943E-33  Campylobacter jejuni
  4etm-assembly1_B  TM=7.864E-01  e=3.078E-11  Bacillus subtilis
  3js5-assembly1_A  TM=7.782E-01  e=5.162E-11  Entamoeba histolytica HM-1:IMSS
  3jvi-assembly1_A  TM=7.627E-01  e=2.282E-10  Entamoeba histolytica HM-1:IMSS
  1c0e-assembly2_B  TM=7.359E-01  e=1.033E-08  Bos taurus

Radius of gyration: 14.61 Å; Cα contacts (8 Å, |Δi|>4): 291; chains: 1; bounding box: 37×37×33 Å

Foldseek 3Di:
DAEEEEEAAALQALQQLLVCVVVVVCVPPNCVVPYYYHYAYAALPVNFNNADQLRQVVCVVPNPRTDGRGRGHDDPVVLVVHPAYEYAAPVRLVCCVPVDDVSSVRYHYCPVQDDPLPFHRHDHCVGVHHSVVSCVCNVSSSVSCVCVSVPHDDDD

Organism: Campylobacter jejuni subsp. jejuni serotype O:2 (strain ATCC 700819 / NCTC 11168) (NCBI:txid192222)

Secondary structure (DSSP, 8-state):
--EEEEE-SS-SSHHHHHHHHHHHHHHHHTTTTT-EEEEEBSS-SSTT----HHHHHHHHHTS-S-------B--HHHHTT-SEEE---HHHHHHHHHHS-GGGGGEE-TTTT-SS----SS-HHHHTS-SHHHHHHHHHHHHHHHHHHTT-S---

CATH classification: 3.40.50.2300